Protein 6OVT (pdb70)

Organism: Mycobacterium tuberculosis (strain ATCC 25618 / H37Rv) (NCBI:txid83332)

Radius of gyration: 37.94 Å; Cα contacts (8 Å, |Δi|>4): 6235; chains: 4; bounding box: 102×89×105 Å

Sequence (2231 aa):
VADIKPRSRDVTDGLEKAAARGMLRAVGMDDEDFAKPQIGVASSSWNEITPCNLSLDRLANNAVKEGVFSSAGGYPLEFGTTISVSDGISMGHEGMHFSLVSREVIADSSVEVVMQAERLDGSVLLAGCDSLPGMLMAAARLDLAAVFLYAGSILPGRAKLSDGSERDVTIIDAFEAVGACSRGLMSRADVDAIERAICPGEGACGGMYTANTMASAAEALGMSLPGSAAPPATDRRRDGFARRSGQAVVELLRRGITARDILTKEAFENAIAVVMAFGGSTNAVLHLLAIAHEANVALSLQDFSRIGSGVPHLADVKPFGRHVMSDVDHIGGVPVVMKALLDAGLLHGDCLTVTGHTMAENLAAITPPDPDGKVLRALANPIHPSGGITILHGSLAPEGAVVKTAGFDSDVFEGTARVFDGERAALDALEDGTITVGDAVVIRYEGPKGGPGMREMLAITGAIKGAGLGKDVLLLTDGRFSGGTTGLCVGHIAPEAVDGGPIALLRNGDRIRLDVAGRVLDVLADPAEFASSRQQDFSPPPPRYTTGVLSSKYVKLVSSAAVGAVCGADIKPRSRDVTDGLEKAAARGMMLRAVGMDDEDFAKPQIGVASSWNEITPCNLSLDRLANAVKEGVFSAGGYPLEFGTISVSDGISMGHEGMHFSLVSREVIADSSVEVVMQAERLDGSVLLAGCDSLPGMLMAAARLDLAAVFLYAGSILPGRAKLSDGSERDVTIIDAFEAVGACSRGLMSRADVDAIERAICPGEGACGGMYTANTMASAAEALGMSLPGSAAPPATDRRRDGFARRRSGQAVVELLRRGITARDILTKEAFENAIAVVMAFGGSTNAVLHLLAIAHEANVALSLQDFSRIGSGVPHLADVKPFGRHVMSDVDHIGGVPVVMKALLDAGLLHGDCLTVTGHTMAENLAAITPPDPDGKVLRALANPIHPSGGITILHGSLAPEGAVVKTASDVFEGTARVFDGERAALDALEDGTITVGDAVVIRYEGPKGGPGMREMLAITGAIKGAGLGKDVLLLTDGRFSGGLCVGHIAPEAVDGGPIALLRNGDRIRLDVAGRVLDVLADPAEFASRQQDFSPPPPRYTTGVLSKYVKLVSSAAVGAVCGVADIKPRSRDVTDGLEKAAARGMLRAVGMDDEDFAKPQIGVASSWNEITPCNLSLDRLANAVKEGVFSAGGYPLEFGTTISVSDGISMGHEGMHFSLVSREVIADSSVEVVMQAERLDGSVLLAGCDSLPGMLMAAARLDLAAVFLYAGSSILPGRAKLSDGSERDVTIIDAFEAVGACSRGLMSRADVDDAIERAICPGEGACGGMYTANTMASAAEALGMSLPGSAAPPATDRRRDGFARRSGQAVVELLRRGITARDILTKEAFENAIAVVMAFGGSTNAVLHLLAIAHEANVALSLQDFSRIGSGVPHLADVKPFGRHVMSDVDHIGGVPVVMKALLDAGLLHGDCLTVTGHTMAENLAAITPPDPDGKVLRALANPIHPSSGGITILHGSLAPEGAVVKTADVFEGTTARRVFDGERAALDALEDGTITVGDAVVIRYEGPKKGGPGMREMLAITGAIKGAGLGKDVLLLTDGRFSGGTTGLCVGHIAPEAVDGGPIALLRNGDRIRLDVAGRRVLDVLADPAEFASRQQDFSPPPPRYTTGVLSSKYVKLVSSAAVGAVCGVADIKPRRSRDVTDGLEKAAARGMLRAVGMDDEDFAKPQIGVASSSWNEITPCNLSLDRLANAVKEGVFSAGGYPLEFGTTISVSDGISMGHEGMHFSLVSREVIADSSVEVVMQAERLDGSVLLAGCDSLPGMMLMAAARLDLAAVFLYAGSILPGRAKLSDGSERDVTIIDAFEAVGACSRGLMSRADVDDAIERAICPGEGACGGMYTANTMASAAEALGMSLPGSAAPPATDRRRDGFARRRSGQAVVELLRRGITARDILTKEAFENAIAVVMAFGGSTNAVLHLLAIAHEANVALSLQDFSRIGSGVPHLADVKPFGRHVMSDVDHIGGVPVVMKALLDAGLLHGDCLTVTGHTMAENLAAITPPDPDGKVLRALANPIHPSGGITILHGSSLAPEGAVVKTAGSDVFEGTTARVFDGERAALDALEDGTITVGDAVVIRYEGPKGGPGMREEMLAITGAIKGAGLGKDVLLLTDGRFSGGTTGLCVGHIAPEAVDGGPIALLRNGDRIRLDVAGRVLDVLADPAEFASRQQDFSPPPPRYTTGVLSKYVKLVSSAAVGAVCG

Secondary structure (DSSP, 8-state):
---S-TTTHHHHSSGGGHHHHHHHHTTT--GGGTTSPEEEEEE--BSSSGGGTTHHHHHHHHHHHHHHTT-EEEEEE-----HHHHTTSGGGGGHHHHHHHHHHHHHHHHHHHT-SEEEEEE----HHHHHHHHHHHTSEEEEEE--BPPPEEEE-TTS-EEEE-THHHHHHHHHHHTTSS-HHHHHHHHHHS--SSSB-SSSSHHHHHHHHHHHTT-S-TT-SSS-TTSTHHHHHHHHHHHHHHHHHHTT--HHHHS-HHHHHHHHHHHHHHT--THHHHHHHHHHHHTT----HHHHHHHHHTS-B-B-BTTTSSB-HHHHHHTT-HHHHHHHHHHTT-S-TT-B-TTSSBHHHHHHHH-PPP--SSSB--TTS-SBSS-S-EEEBSTT-TT-EEE-GGG---SEEEEEEEEEESHHHHHHHHHTT---TTEEEEEES-STTTTTS--B-HHHHHHHHHTT-TTT-EEEESSB--TT--SSEEE--SS-GGGT-GGGG--TT-EEEEETTTTEEEE-S-HHHHHT------PPPS---SSHHHHHHHH---GGGT----/--S-TTTHHHHSSGGGHHHHHHHHTTT--GGGTTSPEEEEEE---SSSGGGTTHHHHHHHHHHHHHHTT-EEEEEE-----TTTTTTSGGGGGHHHHHHHHHHHHHHHHHHHT-SEEEEEE----HHHHHHHHHHHTSEEEEEE--BPPPEEEEPTTS-EEEE-HHHHHHHHHHHHTTSS-HHHHHHHHHHS--SSSB-SSSSHHHHHHHHHHHHT-S-TT-SSS-TTSTHHHHHHHHHHHHHHHHHHTT--HHHH--HHHHHHHHHHHHHTT--THHHHHHHHHHHHTT----HHHHHHHHHT--B-B-BTTTSSB-HHHHHHTT-HHHHHHHHHHTT-S-TT-B-TTSSBHHHHHHHH-PPPP-SSSB--TTS-SBSS-SEEEEBSSS-TTEEEEE----EEEEEEEEEESHHHHHHHHHTT---TTEEEEEES-STTTTTS--EE-HHHHHHHHTT-TTTSEEEESSEE----EEEEEES-GGGT-HHHH--TT-EEEEETTTTEEEE-S-HHHHHTTGGG--PPPPS--SHHHHHHHHH---GGGTS---/---S-TTTHHHHSSGGGHHHHHHHHTTT--GGGGGS-EEEEEE---SSSGGGTTHHHHHHHHHHHHHHTT-EEEEEE-----TTTTTTSGGGGGHHHHHHHHHHHHHHHHHHHT-SEEEEEE----HHHHHHHHHHHTSEEEEEE--BPPPEEEEPTTS-EEEE-HHHHHHHHHHHHTTSS-HHHHHHHHHHS--SSSB-SSSSHHHHHHHHHHHTTSS-TT-SSS-TT-THHHHHHHHHHHHHHHHHHHT--HHHH--HHHHHHHHHHHHHTT--THHHHHHHHHHHHTT----HHHHHHHHHT--B-B-BTTTSSB-HHHHHHTT-HHHHHHHHHHTT-S-TT-B-TTSSBHHHHHHHH-PPP--SSSB--TTS-SBSS-SEEEEBSSS-TT-EEEE---EEEEEEEEEESHHHHHHHHHHT-S-TTEEEEEES-STTTTTS--EE-HHHHHHHHTT-TTT-EEEESSEE-S--SSEEEE--SS-GGGT-GGGT--TT-EEEEETTTTEEEE-S-HHHHHTTGGG--PPPPS--SHHHHHHHHH---GGGTS---/---S-TTTHHHHSSGGGHHHHHHHHTTT--GGGTTSPEEEEEE--BSSSGGGTTHHHHHHHHHHHHHHTT-EEEEEE-----TTTTTTSGGGGGHHHHHHHHHHHHHHHHHHHT-SEEEEEE----HHHHHHHHHHHTSEEEEEE--BPPPEEEEPTTS-EEEE-HHHHHHHHHHHHTTSS-HHHHHHHHHHS--SSSB-SSSSHHHHHHHHHHHTTSS-TT-SSS-TT-THHHHHHHHHHHHHHHHHHHT--HHHHS-HHHHHHHHHHHHHHT--THHHHHHHHHHHHTT----HHHHHHHHHTS-B-B-BTTTSSB-HHHHHHHT-HHHHHHHHHHTT-S-TT-B-TTSSBHHHHHHHH-PPPP-SSSB--TTS-SBSS-SEEEEEETTEEEEEEEE------EEEEEEEEESHHHHHHHHHTT---TTEEEEEES-STTTTTS--EE-HHHHHHHHTT-TTT-EEEESSEE-S--TTSEEEEEES-GGGT-HHHH--TT-EEEEETTTTEEEEES-HHHHHHGGGG--PPPPS--SHHHHHHHHHPPPGGGTS---

Nearest PDB structures (foldseek):
  6ovt-assembly1_D  TM=1.002E+00  e=0.000E+00  Mycobacterium tuberculosis
  6ovt-assembly1_B  TM=9.969E-01  e=5.830E-104  Mycobacterium tuberculosis
  6ovt-assembly1_C  TM=9.940E-01  e=3.483E-104  Mycobacterium tuberculosis
  5ym0-assembly1_A  TM=9.684E-01  e=5.396E-57  Arabidopsis thaliana
  5j85-assembly1_A  TM=8.997E-01  e=6.221E-48  Rhizobium leguminosarum bv. trifolii

Solvent-accessible surface area: 63501 Å² total

B-factor: mean 33.91, std 13.67, range [14.35, 116.52]

Foldseek 3Di:
DFQLQPFLCVQQPDPVNVVSVVVVVVVPDDPLQSSAAEAEEEAQADDQDLQRPLVVLLSVLLQLLLVVQRHHYDYDYAHAHALLVQAPDPSLLCHLLSLVRLLVVLLCVCNVNRGQEYEQEYTHLSLLSSLLNLLQNQGQYAYAYLFAFAFFWFQAPVRDIDGAASLVLLLQVLLVLLPNGPVRSSVSRVVTHGPGHHYTWWLWSRLLSLLLCVLLQRAQPLRSQDGSPDCVNSVSSSVRSNLSSVCSVVVHGSLLSRAPQSLLSSLLLCQQQLFFPLVLLSSLSSCVSNVHDDFVVSSQVLQQQHFHFFQIPPQHDHTSNVCSVQQHSLQVSVLCVVVVSHDQQRQHSNRGTNVVSCVVSVHDHQPCHRTRHLVDGPGVGTQKAWADEQQFPLIKIARNVQDPDQKAKAFEDEDAALNVLLVCSSVVNDDFRYAYEYALQACQLVPNQGANSSNQSSCVSNVCQAGYAYEYCGGHISNGGGRYMYLRPPGLLVVGLSVQDDGGFMWMDHRVNRYIYTPDDSVVSVVGDGDNCRPDDDPCDPSSVLLNVQFDRVSSSRHRD/DQLQPFQCVQQPDPVNVVSVVVVVVVPDDPLQSSAAEEEEEAQADDQDLQRPLRVLLSVLLQLLLVVQRHHYDYDYDHAHALLVCAPDPSLLVHQLSLVRLLVVLLVVCNVNRGQEYEQEGGHLSLLSQLLNQLQVQGQYAYAYLFAFDWFWFQFPVRDIDGAASVNLVLQVLCVVVVNGPPVSSVSRVPTHGPGHGHHFFQASRLLSLLLCVLLLRAQPLRHQDHSPDCVNSVSSSVRSNLSSVCSVVVGGSLLRRAPQSLLSSLQLSQQQLHDLLVLLSSLSSCVSNVYDDFLVSSQVLQAQHFHWFQTPPLHDHTSNVCSVQFHSLLSSVLCVVVVSHDQQRQHSNRGTNVVSCVVSVHDHAPCRRTRRLVGGLGVGGQKFWADAQQFPLIKIFRPNFAKAKAFEDAEAAVVVLLVCVVVVVDDFRHAYEHALLACQRVPNQRAHEPNQSSCVSVVCQVRYHAYYCGHHDDGSHMYLRPPGLQVLGLSVLDDGGFMWMQGRVVRYTYGPDDPVVSVVSSVVDDHDDGPDCDPSSVLLSVFFDRSRSNRHRD/DFQLQPFQCVQQPDPVNPVSVVVVVVVPDDPLQSSAAEEEEEAQADDQDLQRPLRVLLSVLLQLLLVVQRHHYDYDYAHAHACLVCPDDPSLLVHQLSLVRLLVVLLVVCVVNRGQEYEQEGGHLSLLSRLLNQLQNQGQYAYAYLFAFDWFWFQFPVRDIDGAASVNLVLLVLCVVVVNGPPRRSVSRVPTHGDGHHHHFFQASRLLSLLLCVLLQRAQPLRHQAGSPDCVNSVSSSVRSNLSSVCSVVVHGSLLRRAPQSLLSSLLLSQQQLHHPLCLLSSLSSCVSNVYDDFLVSSQVLQAQHFHFFQTPPNHDHTSNVCSVQRHSLLVSVLCVVVVSHDQQRQHSNRGTNVVSCVVVVRDHAPCRRTNRLVDGPGVGGQKFWADELQAPLIKIKGDPFKAKAFEDEAAAPVRVLVCVVVVVDDFRYAYEHALQACQRVPRLRQHASNLSSCLSVVCQQGYHAHYCGHHDDHSVHIHMYLRPPGLQVLRLSVLDDGGWMWMDGRVVSYIYTPDDPVVSVVSSVVRDRDDRPDCDDSSVLLSVQFDRSRSSRHRD/DFQLQPFLCVQQPDPVNVVSVVVVVVVPDDPLQSSAAEEEEEAQADPQDLQRPLRVLLSVLLQLLLVVQRHHYDYDYAHAHACLVCPPDPSLLVHQLSLVRLLVVLLCVCVVNRGQEYEQEEGHLSLLSQLLNQLQNQGQYAYAYLFAFDWFKFQAPVRDIDTAASVNLVLQVLCVVVVNHDPVRSVRRVPTHGPGHHHHFFLASRLLSLLLCVLLLRAQPLRRQDGSPDCVNSVSSSVRSNLSSVCSVVNGGSLLSRAPQSLLSSLLLSQQQLHHPLCLLSSLSSCVSNVYDDFLVSSAVLQQQHFHFAQTPPNGDHTSNVCSVQRHSLQSSVLCVVVVSHDQQRQHSNRGTNVVSCVVVVRDHPPCRRTRHLVDGPGVGTQKFWADEQQFPLIWIFGADNDAKAKAWEDAEAAPVRVVVCVVVVVDDFRYAYEHALLACQRVNNLRADEPNQSSCVSSVNQPRYAYHYCGHYPDGDGPRHMYLRPPGLQVLGLSVLDDGGFMWMDDRVVRYIYTPDDCVVSVVSSVVRDRDDGPDCDDSSVLLSVQFDRSRSSRHRD

GO terms:
  GO:0004160 dihydroxy-acid dehydratase activity (F, IDA)
  GO:0009082 branched-chain amino acid biosynthetic process (P, IDA)
  GO:0005886 plasma membrane (C, HDA)
  GO:0005515 protein binding (F, IPI)
  GO:0004160 dihydroxy-acid dehydratase activity (F, EXP)

Structure (mmCIF, N/CA/C/O backbone):
data_6OVT
#
_entry.id   6OVT
#
_cell.length_a   88.406
_cell.length_b   88.406
_cell.length_c   483.307
_cell.angle_alpha   90.000
_cell.angle_beta   90.000
_cell.angle_gamma   120.000
#
_symmetry.space_group_name_H-M   'P 61'
#
loop_
_entity.id
_entity.type
_entity.pdbx_description
1 polymer 'Dihydroxy-acid dehydratase'
2 non-polymer 'MAGNESIUM ION'
3 non-polymer 'FE2/S2 (INORGANIC) CLUSTER'
4 non-polymer DI(HYDROXYETHYL)ETHER
5 non-polymer 'SODIUM ION'
6 water water
#
loop_
_atom_site.group_PDB
_atom_site.id
_atom_site.type_symbol
_atom_site.label_atom_id
_atom_site.label_alt_id
_atom_site.label_comp_id
_atom_site.label_asym_id
_atom_site.label_entity_id
_atom_site.label_seq_id
_atom_site.pdbx_PDB_ins_code
_atom_site.Cartn_x
_atom_site.Cartn_y
_atom_site.Cartn_z
_atom_site.occupancy
_atom_site.B_iso_or_equiv
_atom_site.auth_seq_id
_atom_site.auth_comp_id
_atom_site.auth_asym_id
_atom_site.auth_atom_id
_atom_site.pdbx_PDB_model_num
ATOM 1 N N . VAL A 1 39 ? -122.843 51.435 11.365 1.00 55.89 14 VAL A N 1
ATOM 2 C CA . VAL A 1 39 ? -121.621 51.012 10.648 1.00 52.05 14 VAL A CA 1
ATOM 3 C C . VAL A 1 39 ? -121.487 51.810 9.340 1.00 47.73 14 VAL A C 1
ATOM 4 O O . VAL A 1 39 ? -120.366 51.884 8.840 1.00 51.98 14 VAL A O 1
ATOM 8 N N . ALA A 1 40 ? -122.557 52.385 8.775 1.00 41.99 15 ALA A N 1
ATOM 9 C CA . ALA A 1 40 ? -122.426 53.264 7.582 1.00 36.20 15 ALA A CA 1
ATOM 10 C C . ALA A 1 40 ? -121.590 54.486 7.978 1.00 31.55 15 ALA A C 1
ATOM 11 O O . ALA A 1 40 ? -121.789 55.057 9.064 1.00 30.93 15 ALA A O 1
ATOM 13 N N . ASP A 1 41 ? -120.714 54.897 7.088 1.00 32.93 16 ASP A N 1
ATOM 14 C CA . ASP A 1 41 ? -119.891 56.120 7.272 1.00 32.43 16 ASP A CA 1
ATOM 15 C C . ASP A 1 41 ? -120.745 57.307 6.828 1.00 27.92 16 ASP A C 1
ATOM 16 O O . ASP A 1 41 ? -121.109 57.367 5.644 1.00 32.51 16 ASP A O 1
ATOM 21 N N . ILE A 1 42 ? -121.061 58.205 7.745 1.00 28.04 17 ILE A N 1
ATOM 22 C CA . ILE A 1 42 ? -121.933 59.377 7.464 1.00 27.69 17 ILE A CA 1
ATOM 23 C C . ILE A 1 42 ? -121.224 60.337 6.494 1.00 28.19 17 ILE A C 1
ATOM 24 O O . ILE A 1 42 ? -121.887 61.234 5.967 1.00 24.82 17 ILE A O 1
ATOM 29 N N . LYS A 1 43 ? -119.912 60.209 6.315 1.00 26.62 18 LYS A N 1
ATOM 30 C CA . LYS A 1 43 ? -119.134 61.059 5.384 1.00 25.00 18 LYS A CA 1
ATOM 31 C C . LYS A 1 43 ? -118.507 60.164 4.323 1.00 25.18 18 LYS A C 1
ATOM 32 O O . LYS A 1 43 ? -117.280 60.032 4.228 1.00 24.80 18 LYS A O 1
ATOM 38 N N . PRO A 1 44 ? -119.334 59.609 3.403 1.00 24.67 19 PRO A N 1
ATOM 39 C CA . PRO A 1 44 ? -118.822 58.768 2.328 1.00 25.87 19 PRO A CA 1
ATOM 40 C C . PRO A 1 44 ? -117.931 59.465 1.300 1.00 26.08 19 PRO A C 1
ATOM 41 O O . PRO A 1 44 ? -117.251 58.770 0.570 1.00 26.05 19 PRO A O 1
ATOM 45 N N . ARG A 1 45 ? -117.971 60.803 1.235 1.00 22.83 20 ARG A N 1
ATOM 46 C CA . ARG A 1 45 ? -117.196 61.583 0.250 1.00 23.62 20 ARG A CA 1
ATOM 47 C C . ARG A 1 45 ? -116.323 62.648 0.942 1.00 19.51 20 ARG A C 1
ATOM 48 O O . ARG A 1 45 ? -115.189 62.830 0.492 1.00 20.94 20 ARG A O 1
ATOM 56 N N . SER A 1 46 ? -116.848 63.353 1.934 1.00 19.24 21 SER A N 1
ATOM 57 C CA . SER A 1 46 ? -116.261 64.638 2.421 1.00 19.57 21 SER A CA 1
ATOM 58 C C . SER A 1 46 ? -115.005 64.404 3.279 1.00 21.49 21 SER A C 1
ATOM 59 O O . SER A 1 46 ? -114.312 65.396 3.539 1.00 21.28 21 SER A O 1
ATOM 62 N N . ARG A 1 47 ? -114.653 63.164 3.630 1.00 21.74 22 ARG A N 1
ATOM 63 C CA . ARG A 1 47 ? -113.346 62.882 4.301 1.00 23.78 22 ARG A CA 1
ATOM 64 C C . ARG A 1 47 ? -112.217 63.298 3.358 1.00 24.91 22 ARG A C 1
ATOM 65 O O . ARG A 1 47 ? -111.129 63.686 3.870 1.00 23.32 22 ARG A O 1
ATOM 73 N N . ASP A 1 48 ? -112.445 63.256 2.045 1.00 24.19 23 ASP A N 1
ATOM 74 C CA . ASP A 1 48 ? -111.477 63.766 1.035 1.00 25.63 23 ASP A CA 1
ATOM 75 C C . ASP A 1 48 ? -111.182 65.264 1.196 1.00 23.69 23 ASP A C 1
ATOM 76 O O . ASP A 1 48 ? -110.165 65.693 0.606 1.00 23.78 23 ASP A O 1
ATOM 81 N N . VAL A 1 49 ? -112.030 66.055 1.862 1.00 22.62 24 VAL A N 1
ATOM 82 C CA . VAL A 1 49 ? -111.747 67.504 2.049 1.00 23.14 24 VAL A CA 1
ATOM 83 C C . VAL A 1 49 ? -111.613 67.873 3.536 1.00 25.81 24 VAL A C 1
ATOM 84 O O . VAL A 1 49 ? -111.197 68.988 3.765 1.00 24.56 24 VAL A O 1
ATOM 88 N N . THR A 1 50 ? -111.925 67.006 4.502 1.00 25.71 25 THR A N 1
ATOM 89 C CA . THR A 1 50 ? -111.942 67.409 5.934 1.00 24.03 25 THR A CA 1
ATOM 90 C C . THR A 1 50 ? -110.916 66.616 6.761 1.00 26.42 25 THR A C 1
ATOM 91 O O . THR A 1 50 ? -110.565 67.107 7.839 1.00 25.95 25 THR A O 1
ATOM 95 N N . ASP A 1 51 ? -110.503 65.416 6.342 1.00 25.10 26 ASP A N 1
ATOM 96 C CA . ASP A 1 51 ? -109.885 64.421 7.263 1.00 26.33 26 ASP A CA 1
ATOM 97 C C . ASP A 1 51 ? -108.391 64.265 6.956 1.00 28.42 26 ASP A C 1
ATOM 98 O O . ASP A 1 51 ? -108.011 64.046 5.774 1.00 26.53 26 ASP A O 1
ATOM 103 N N . GLY A 1 52 ? -107.569 64.411 7.999 1.00 29.84 27 GLY A N 1
ATOM 104 C CA . GLY A 1 52 ? -106.125 64.101 7.933 1.00 30.90 27 GLY A CA 1
ATOM 105 C C . GLY A 1 52 ? -105.258 65.333 7.774 1.00 31.38 27 GLY A C 1
ATOM 106 O O . GLY A 1 52 ? -105.751 66.417 7.402 1.00 30.36 27 GLY A O 1
ATOM 107 N N . LEU A 1 53 ? -103.957 65.158 8.012 1.00 34.46 28 LEU A N 1
ATOM 108 C CA . LEU A 1 53 ? -102.940 66.216 7.831 1.00 34.94 28 LEU A CA 1
ATOM 109 C C . LEU A 1 53 ? -103.072 66.850 6.451 1.00 30.43 28 LEU A C 1
ATOM 110 O O . LEU A 1 53 ? -103.002 68.057 6.376 1.00 31.28 28 LEU A O 1
ATOM 115 N N . GLU A 1 54 ? -103.199 66.034 5.410 1.00 31.75 29 GLU A N 1
ATOM 116 C CA . GLU A 1 54 ? -103.078 66.431 3.979 1.00 32.65 29 GLU A CA 1
ATOM 117 C C . GLU A 1 54 ? -104.238 67.354 3.551 1.00 27.13 29 GLU A C 1
ATOM 118 O O . GLU A 1 54 ? -104.133 67.968 2.466 1.00 28.60 29 GLU A O 1
ATOM 124 N N . LYS A 1 55 ? -105.313 67.438 4.337 1.00 30.03 30 LYS A N 1
ATOM 125 C CA . LYS A 1 55 ? -106.513 68.255 3.989 1.00 28.11 30 LYS A CA 1
ATOM 126 C C . LYS A 1 55 ? -106.471 69.649 4.633 1.00 30.01 30 LYS A C 1
ATOM 127 O O . LYS A 1 55 ? -107.514 70.317 4.629 1.00 26.74 30 LYS A O 1
ATOM 133 N N . ALA A 1 56 ? -105.308 70.129 5.090 1.00 30.33 31 ALA A N 1
ATOM 134 C CA . ALA A 1 56 ? -105.194 71.443 5.777 1.00 29.70 31 ALA A CA 1
ATOM 135 C C . ALA A 1 56 ? -105.669 72.555 4.831 1.00 27.11 31 ALA A C 1
ATOM 136 O O . ALA A 1 56 ? -106.324 73.445 5.283 1.00 25.67 31 ALA A O 1
ATOM 138 N N . ALA A 1 57 ? -105.361 72.502 3.542 1.00 24.18 32 ALA A N 1
ATOM 139 C CA . ALA A 1 57 ? -105.733 73.614 2.632 1.00 23.87 32 ALA A CA 1
ATOM 140 C C . ALA A 1 57 ? -107.249 73.679 2.494 1.00 22.74 32 ALA A C 1
ATOM 141 O O . ALA A 1 57 ? -107.811 74.763 2.572 1.00 25.80 32 ALA A O 1
ATOM 143 N N . ALA A 1 58 ? -107.877 72.549 2.222 1.00 25.07 33 ALA A N 1
ATOM 144 C CA . ALA A 1 58 ? -109.336 72.474 2.000 1.00 23.72 33 ALA A CA 1
ATOM 145 C C . ALA A 1 58 ? -110.042 72.869 3.296 1.00 22.44 33 ALA A C 1
ATOM 146 O O . ALA A 1 58 ? -110.978 73.654 3.239 1.00 23.40 33 ALA A O 1
ATOM 148 N N . ARG A 1 59 ? -109.558 72.412 4.450 1.00 24.08 34 ARG A N 1
ATOM 149 C CA . ARG A 1 59 ? -110.120 72.852 5.768 1.00 23.76 34 ARG A CA 1
ATOM 150 C C . ARG A 1 59 ? -110.002 74.374 5.866 1.00 22.84 34 ARG A C 1
ATOM 151 O O . ARG A 1 59 ? -110.995 75.030 6.255 1.00 20.22 34 ARG A O 1
ATOM 159 N N . GLY A 1 60 ? -108.850 74.949 5.497 1.00 22.59 35 GLY A N 1
ATOM 160 C CA . GLY A 1 60 ? -108.644 76.403 5.596 1.00 19.94 35 GLY A CA 1
ATOM 161 C C . GLY A 1 60 ? -109.582 77.166 4.713 1.00 20.38 35 GLY A C 1
ATOM 162 O O . GLY A 1 60 ? -110.092 78.240 5.162 1.00 18.60 35 GLY A O 1
ATOM 163 N N . MET A 1 61 ? -109.900 76.632 3.524 1.00 20.77 36 MET A N 1
ATOM 164 C CA . MET A 1 61 ? -110.890 77.273 2.617 1.00 21.92 36 MET A CA 1
ATOM 165 C C . MET A 1 61 ? -112.313 77.119 3.169 1.00 19.80 36 MET A C 1
ATOM 166 O O . MET A 1 61 ? -113.078 78.056 3.065 1.00 21.01 36 MET A O 1
ATOM 171 N N . LEU A 1 62 ? -112.656 75.950 3.682 1.00 20.60 37 LEU A N 1
ATOM 172 C CA . LEU A 1 62 ? -114.000 75.703 4.255 1.00 20.62 37 LEU A CA 1
ATOM 173 C C . LEU A 1 62 ? -114.230 76.591 5.489 1.00 19.50 37 LEU A C 1
ATOM 174 O O . LEU A 1 62 ? -115.377 77.024 5.687 1.00 20.03 37 LEU A O 1
ATOM 179 N N . ARG A 1 63 ? -113.192 76.912 6.259 1.00 21.19 38 ARG A N 1
ATOM 180 C CA . ARG A 1 63 ? -113.343 77.872 7.380 1.00 22.89 38 ARG A CA 1
ATOM 181 C C . ARG A 1 63 ? -113.864 79.194 6.841 1.00 22.08 38 ARG A C 1
ATOM 182 O O . ARG A 1 63 ? -114.685 79.802 7.530 1.00 20.24 38 ARG A O 1
ATOM 190 N N . ALA A 1 64 ? -113.460 79.572 5.631 1.00 19.55 39 ALA A N 1
ATOM 191 C CA . ALA A 1 64 ? -113.806 80.891 5.047 1.00 21.00 39 ALA A CA 1
ATOM 192 C C . ALA A 1 64 ? -115.243 80.877 4.520 1.00 20.59 39 ALA A C 1
ATOM 193 O O . ALA A 1 64 ? -115.756 81.946 4.269 1.00 23.61 39 ALA A O 1
ATOM 195 N N . VAL A 1 65 ? -115.913 79.730 4.423 1.00 21.53 40 VAL A N 1
ATOM 196 C CA . VAL A 1 65 ? -117.382 79.773 4.156 1.00 21.62 40 VAL A CA 1
ATOM 197 C C . VAL A 1 65 ? -118.148 79.597 5.472 1.00 22.88 40 VAL A C 1
ATOM 198 O O . VAL A 1 65 ? -119.367 79.695 5.436 1.00 25.36 40 VAL A O 1
ATOM 202 N N . GLY A 1 66 ? -117.465 79.472 6.608 1.00 26.13 41 GLY A N 1
ATOM 203 C CA . GLY A 1 66 ? -118.141 79.543 7.919 1.00 25.82 41 GLY A CA 1
ATOM 204 C C . GLY A 1 66 ? -117.948 78.314 8.783 1.00 22.02 41 GLY A C 1
ATOM 205 O O . GLY A 1 66 ? -118.378 78.362 9.952 1.00 21.93 41 GLY A O 1
ATOM 206 N N . MET A 1 67 ? -117.314 77.267 8.270 1.00 23.03 42 MET A N 1
ATOM 207 C CA . MET A 1 67 ? -117.101 76.011 9.034 1.00 24.49 42 MET A CA 1
ATOM 208 C C . MET A 1 67 ? -116.102 76.257 10.164 1.00 26.78 42 MET A C 1
ATOM 209 O O . MET A 1 67 ? -115.081 76.946 9.951 1.00 23.81 42 MET A O 1
ATOM 214 N N . ASP A 1 68 ? -116.384 75.684 11.327 1.00 27.90 43 ASP A N 1
ATOM 215 C CA . ASP A 1 68 ? -115.461 75.715 12.481 1.00 29.60 43 ASP A CA 1
ATOM 216 C C . ASP A 1 68 ? -115.048 74.279 12.824 1.00 30.26 43 ASP A C 1
ATOM 217 O O . ASP A 1 68 ? -115.503 73.309 12.170 1.00 25.20 43 ASP A O 1
ATOM 222 N N . ASP A 1 69 ? -114.157 74.158 13.801 1.00 29.43 44 ASP A N 1
ATOM 223 C CA . ASP A 1 69 ? -113.553 72.872 14.223 1.00 28.94 44 ASP A CA 1
ATOM 224 C C . ASP A 1 69 ? -114.625 71.767 14.315 1.00 28.40 44 ASP A C 1
ATOM 225 O O . ASP A 1 69 ? -114.366 70.659 13.836 1.00 31.55 44 ASP A O 1
ATOM 230 N N . GLU A 1 70 ? -115.772 72.062 14.938 1.00 27.36 45 GLU A N 1
ATOM 231 C CA . GLU A 1 70 ? -116.860 71.089 15.257 1.00 29.80 45 GLU A CA 1
ATOM 232 C C . GLU A 1 70 ? -117.587 70.658 13.973 1.00 30.06 45 GLU A C 1
ATOM 233 O O . GLU A 1 70 ? -118.188 69.578 13.988 1.00 30.72 45 GLU A O 1
ATOM 239 N N . ASP A 1 71 ? -117.444 71.398 12.874 1.00 24.18 46 ASP A N 1
ATOM 240 C CA . ASP A 1 71 ? -118.197 71.108 11.620 1.00 24.34 46 ASP A CA 1
ATOM 241 C C . ASP A 1 71 ? -117.492 70.088 10.718 1.00 22.41 46 ASP A C 1
ATOM 242 O O . ASP A 1 71 ? -118.149 69.531 9.763 1.00 22.89 46 ASP A O 1
ATOM 247 N N . PHE A 1 72 ? -116.207 69.821 10.921 1.00 23.39 47 PHE A N 1
ATOM 248 C CA . PHE A 1 72 ? -115.463 68.959 9.975 1.00 24.04 47 PHE A CA 1
ATOM 249 C C . PHE A 1 72 ? -115.873 67.495 10.136 1.00 25.29 47 PHE A C 1
ATOM 250 O O . PHE A 1 72 ? -115.667 66.744 9.180 1.00 24.98 47 PHE A O 1
ATOM 258 N N . ALA A 1 73 ? -116.430 67.118 11.282 1.00 23.83 48 ALA A N 1
ATOM 259 C CA . ALA A 1 73 ? -116.931 65.748 11.548 1.00 27.17 48 ALA A CA 1
ATOM 260 C C . ALA A 1 73 ? -118.363 65.557 10.993 1.00 25.96 48 ALA A C 1
ATOM 261 O O . ALA A 1 73 ? -118.892 64.446 11.103 1.00 24.73 48 ALA A O 1
ATOM 263 N N . LYS A 1 74 ? -118.971 66.584 10.417 1.00 24.09 49 LYS A N 1
ATOM 264 C CA . LYS A 1 74 ? -120.378 66.519 9.952 1.00 23.54 49 LYS A CA 1
ATOM 265 C C . LYS A 1 74 ? -120.415 66.131 8.480 1.00 23.63 49 LYS A C 1
ATOM 266 O O . LYS A 1 74 ? -119.531 66.470 7.701 1.00 24.09 49 LYS A O 1
ATOM 272 N N . PRO A 1 75 ? -121.497 65.451 8.042 1.00 25.23 50 PRO A N 1
ATOM 273 C CA . PRO A 1 75 ? -121.735 65.239 6.620 1.00 21.91 50 PRO A CA 1
ATOM 274 C C . PRO A 1 75 ? -122.028 66.591 5.974 1.00 18.17 50 PRO A C 1
ATOM 275 O O . PRO A 1 75 ? -122.628 67.402 6.582 1.00 20.56 50 PRO A O 1
ATOM 279 N N . GLN A 1 76 ? -121.536 66.769 4.777 1.00 17.82 51 GLN A N 1
ATOM 280 C CA . GLN A 1 76 ? -121.704 67.976 3.950 1.00 18.54 51 GLN A CA 1
ATOM 281 C C . GLN A 1 76 ? -122.802 67.711 2.895 1.00 18.09 51 GLN A C 1
ATOM 282 O O . GLN A 1 76 ? -122.706 66.782 2.070 1.00 18.94 51 GLN A O 1
ATOM 288 N N . ILE A 1 77 ? -123.825 68.525 2.949 1.00 18.20 52 ILE A N 1
ATOM 289 C CA . ILE A 1 77 ? -125.011 68.457 2.058 1.00 19.60 52 ILE A CA 1
ATOM 290 C C . ILE A 1 77 ? -124.947 69.631 1.092 1.00 19.13 52 ILE A C 1
ATOM 291 O O . ILE A 1 77 ? -125.050 70.799 1.522 1.00 19.55 52 ILE A O 1
ATOM 296 N N . GLY A 1 78 ? -124.816 69.334 -0.189 1.00 18.73 53 GLY A N 1
ATOM 297 C CA . GLY A 1 78 ? -125.058 70.344 -1.227 1.00 17.97 53 GLY A CA 1
ATOM 298 C C . GLY A 1 78 ? -126.526 70.671 -1.348 1.00 18.97 53 GLY A C 1
ATOM 299 O O . GLY A 1 78 ? -127.378 69.716 -1.482 1.00 19.00 53 GLY A O 1
ATOM 300 N N . VAL A 1 79 ? -126.867 71.952 -1.257 1.00 18.52 54 VAL A N 1
ATOM 301 C CA . VAL A 1 79 ? -128.256 72.440 -1.426 1.00 18.17 54 VAL A CA 1
ATOM 302 C C . VAL A 1 79 ? -128.307 73.148 -2.768 1.00 18.53 54 VAL A C 1
ATOM 303 O O . VAL A 1 79 ? -127.870 74.309 -2.863 1.00 16.64 54 VAL A O 1
ATOM 307 N N . ALA A 1 80 ? -128.714 72.421 -3.808 1.00 17.26 55 ALA A N 1
ATOM 308 C CA . ALA A 1 80 ? -128.754 72.933 -5.188 1.00 18.33 55 ALA A CA 1
ATOM 309 C C . ALA A 1 80 ? -130.151 73.485 -5.479 1.00 18.87 55 ALA A C 1
ATOM 310 O O . ALA A 1 80 ? -131.133 72.785 -5.204 1.00 20.43 55 ALA A O 1
ATOM 312 N N A SER A 1 81 ? -130.229 74.680 -6.065 0.50 18.88 56 SER A N 1
ATOM 313 N N B SER A 1 81 ? -130.248 74.711 -6.008 0.50 18.44 56 SER A N 1
ATOM 314 C CA A SER A 1 81 ? -131.504 75.371 -6.370 0.50 21.15 56 SER A CA 1
ATOM 315 C CA B SER A 1 81 ? -131.547 75.329 -6.378 0.50 20.41 56 SER A CA 1
ATOM 316 C C A SER A 1 81 ? -131.445 75.943 -7.785 0.50 20.72 56 SER A C 1
ATOM 317 C C B SER A 1 81 ? -131.456 75.947 -7.773 0.50 20.31 56 SER A C 1
ATOM 318 O O A SER A 1 81 ? -130.369 76.423 -8.207 0.50 19.99 56 SER A O 1
ATOM 319 O O B SER A 1 81 ? -130.383 76.461 -8.168 0.50 19.84 56 SER A O 1
ATOM 324 N N . SER A 1 82 ? -132.558 75.860 -8.509 1.00 19.02 57 SER A N 1
ATOM 325 C CA . SER A 1 82 ? -132.732 76.544 -9.805 1.00 19.91 57 SER A CA 1
ATOM 326 C C . SER A 1 82 ? -133.364 77.922 -9.547 1.00 18.03 57 SER A C 1
ATOM 327 O O . SER A 1 82 ? -134.023 78.480 -10.461 1.00 21.71 57 SER A O 1
ATOM 330 N N . TRP A 1 83 ? -133.176 78.496 -8.365 1.00 18.20 58 TRP A N 1
ATOM 331 C CA . TRP A 1 83 ? -133.675 79.864 -8.100 1.00 19.17 58 TRP A CA 1
ATOM 332 C C . TRP A 1 83 ? -133.234 80.822 -9.212 1.00 18.24 58 TRP A C 1
ATOM 333 O O . TRP A 1 83 ? -132.040 80.826 -9.624 1.00 16.87 58 TRP A O 1
ATOM 344 N N . ASN A 1 84 ? -134.172 81.654 -9.663 1.00 18.58 59 ASN A N 1
ATOM 345 C CA . ASN A 1 84 ? -133.871 82.795 -10.557 1.00 20.01 59 ASN A CA 1
ATOM 346 C C . ASN A 1 84 ? -135.124 83.663 -10.616 1.00 21.50 59 ASN A C 1
ATOM 347 O O . ASN A 1 84 ? -136.103 83.300 -9.952 1.00 20.46 59 ASN A O 1
ATOM 352 N N . GLU A 1 85 ? -135.028 84.801 -11.292 1.00 21.24 60 GLU A N 1
ATOM 353 C CA . GLU A 1 85 ? -136.132 85.765 -11.483 1.00 22.86 60 GLU A CA 1
ATOM 354 C C . GLU A 1 85 ? -136.507 85.819 -12.957 1.00 20.75 60 GLU A C 1
ATOM 355 O O . GLU A 1 85 ? -137.146 86.778 -13.325 1.00 21.94 60 GLU A O 1
ATOM 361 N N . ILE A 1 86 ? -136.064 84.875 -13.772 1.00 21.05 61 ILE A N 1
ATOM 362 C CA . ILE A 1 86 ? -136.386 84.902 -15.230 1.00 22.97 61 ILE A CA 1
ATOM 363 C C . ILE A 1 86 ? -137.807 84.378 -15.449 1.00 23.16 61 ILE A C 1
ATOM 364 O O . ILE A 1 86 ? -138.355 84.609 -16.532 1.00 24.98 61 ILE A O 1
ATOM 369 N N . THR A 1 87 ? -138.406 83.769 -14.432 1.00 21.32 62 THR A N 1
ATOM 370 C CA . THR A 1 87 ? -139.749 83.146 -14.514 1.00 22.46 62 THR A CA 1
ATOM 371 C C . THR A 1 87 ? -140.278 82.973 -13.095 1.00 22.54 62 THR A C 1
ATOM 372 O O . THR A 1 87 ? -139.516 82.841 -12.152 1.00 21.41 62 THR A O 1
ATOM 376 N N . PRO A 1 88 ? -141.592 83.092 -12.852 1.00 18.81 63 PRO A N 1
ATOM 377 C CA . PRO A 1 88 ? -142.093 82.991 -11.482 1.00 20.19 63 PRO A CA 1
ATOM 378 C C . PRO A 1 88 ? -141.865 81.625 -10.838 1.00 20.77 63 PRO A C 1
ATOM 379 O O . PRO A 1 88 ? -141.957 81.516 -9.628 1.00 19.82 63 PRO A O 1
ATOM 383 N N . CYS A 1 89 ? -141.670 80.608 -11.679 1.00 21.78 64 CYS A N 1
ATOM 384 C CA . CYS A 1 89 ? -141.650 79.177 -11.317 1.00 21.92 64 CYS A CA 1
ATOM 385 C C . CYS A 1 89 ? -140.654 78.918 -10.188 1.00 21.59 64 CYS A C 1
ATOM 386 O O . CYS A 1 89 ? -140.972 78.079 -9.377 1.00 19.40 64 CYS A O 1
ATOM 389 N N . ASN A 1 90 ? -139.535 79.667 -10.136 1.00 21.34 65 ASN A N 1
ATOM 390 C CA . ASN A 1 90 ? -138.405 79.380 -9.214 1.00 19.70 65 ASN A CA 1
ATOM 391 C C . ASN A 1 90 ? -138.328 80.377 -8.060 1.00 19.61 65 ASN A C 1
ATOM 392 O O . ASN A 1 90 ? -137.419 80.210 -7.239 1.00 18.34 65 ASN A O 1
ATOM 397 N N . LEU A 1 91 ? -139.187 81.389 -7.989 1.00 19.27 66 LEU A N 1
ATOM 398 C CA . LEU A 1 91 ? -139.001 82.489 -6.999 1.00 19.27 66 LEU A CA 1
ATOM 399 C C . LEU A 1 91 ? -139.012 81.979 -5.551 1.00 21.23 66 LEU A C 1
ATOM 400 O O . LEU A 1 91 ? -138.272 82.549 -4.696 1.00 20.69 66 LEU A O 1
ATOM 405 N N . SER A 1 92 ? -139.782 80.921 -5.243 1.00 18.85 67 SER A N 1
ATOM 406 C CA . SER A 1 92 ? -139.930 80.430 -3.854 1.00 18.70 67 SER A CA 1
ATOM 407 C C . SER A 1 92 ? -138.654 79.713 -3.419 1.00 19.12 67 SER A C 1
ATOM 408 O O . SER A 1 92 ? -138.494 79.441 -2.231 1.00 19.05 67 SER A O 1
ATOM 411 N N . LEU A 1 93 ? -137.780 79.338 -4.351 1.00 19.27 68 LEU A N 1
ATOM 412 C CA . LEU A 1 93 ? -136.646 78.446 -4.024 1.00 18.37 68 LEU A CA 1
ATOM 413 C C . LEU A 1 93 ? -135.617 79.173 -3.145 1.00 20.71 68 LEU A C 1
ATOM 414 O O . LEU A 1 93 ? -134.856 78.476 -2.464 1.00 22.37 68 LEU A O 1
ATOM 419 N N . ASP A 1 94 ? -135.599 80.497 -3.146 1.00 20.52 69 ASP A N 1
ATOM 420 C CA . ASP A 1 94 ? -134.692 81.274 -2.259 1.00 21.98 69 ASP A CA 1
ATOM 421 C C . ASP A 1 94 ? -135.048 80.957 -0.804 1.00 19.02 69 ASP A C 1
ATOM 422 O O . ASP A 1 94 ? -134.204 80.462 -0.040 1.00 22.32 69 ASP A O 1
ATOM 427 N N . ARG A 1 95 ? -136.299 81.164 -0.424 1.00 18.19 70 ARG A N 1
ATOM 428 C CA . ARG A 1 95 ? -136.739 80.906 0.961 1.00 19.09 70 ARG A CA 1
ATOM 429 C C . ARG A 1 95 ? -136.709 79.408 1.256 1.00 17.89 70 ARG A C 1
ATOM 430 O O . ARG A 1 95 ? -136.384 79.052 2.401 1.00 18.44 70 ARG A O 1
ATOM 438 N N . LEU A 1 96 ? -137.018 78.548 0.279 1.00 17.42 71 LEU A N 1
ATOM 439 C CA . LEU A 1 96 ? -137.070 77.089 0.538 1.00 17.39 71 LEU A CA 1
ATOM 440 C C . LEU A 1 96 ? -135.650 76.558 0.692 1.00 19.33 71 LEU A C 1
ATOM 441 O O . LEU A 1 96 ? -135.467 75.676 1.550 1.00 17.81 71 LEU A O 1
ATOM 446 N N . ALA A 1 97 ? -134.673 77.036 -0.083 1.00 18.96 72 ALA A N 1
ATOM 447 C CA . ALA A 1 97 ? -133.280 76.574 0.101 1.00 18.49 72 ALA A CA 1
ATOM 448 C C . ALA A 1 97 ? -132.811 76.931 1.516 1.00 19.16 72 ALA A C 1
ATOM 449 O O . ALA A 1 97 ? -132.133 76.120 2.140 1.00 19.45 72 ALA A O 1
ATOM 451 N N A ASN A 1 98 ? -133.128 78.136 1.981 0.53 18.60 73 ASN A N 1
ATOM 452 N N B ASN A 1 98 ? -133.148 78.124 2.011 0.47 19.11 73 ASN A N 1
ATOM 453 C CA A ASN A 1 98 ? -132.796 78.557 3.358 0.53 19.45 73 ASN A CA 1
ATOM 454 C CA B ASN A 1 98 ? -132.762 78.560 3.376 0.47 20.22 73 ASN A CA 1
ATOM 455 C C A ASN A 1 98 ? -133.399 77.552 4.355 0.53 19.70 73 ASN A C 1
ATOM 456 C C B ASN A 1 98 ? -133.420 77.618 4.406 0.47 20.31 73 ASN A C 1
ATOM 457 O O A ASN A 1 98 ? -132.699 77.130 5.274 0.53 17.74 73 ASN A O 1
ATOM 458 O O B ASN A 1 98 ? -132.761 77.278 5.396 0.47 18.71 73 ASN A O 1
ATOM 467 N N . ALA A 1 99 ? -134.677 77.215 4.193 1.00 19.82 74 ALA A N 1
ATOM 468 C CA . ALA A 1 99 ? -135.386 76.261 5.094 1.00 20.81 74 ALA A CA 1
ATOM 469 C C . ALA A 1 99 ? -134.705 74.889 5.068 1.00 18.15 74 ALA A C 1
ATOM 470 O O . ALA A 1 99 ? -134.475 74.283 6.125 1.00 18.66 74 ALA A O 1
ATOM 472 N N . VAL A 1 100 ? -134.278 74.436 3.905 1.00 19.42 75 VAL A N 1
ATOM 473 C CA . VAL A 1 100 ? -133.537 73.162 3.781 1.00 17.75 75 VAL A CA 1
ATOM 474 C C . VAL A 1 100 ? -132.290 73.281 4.648 1.00 19.08 75 VAL A C 1
ATOM 475 O O . VAL A 1 100 ? -131.974 72.332 5.341 1.00 18.70 75 VAL A O 1
ATOM 479 N N . LYS A 1 101 ? -131.543 74.386 4.546 1.00 18.30 76 LYS A N 1
ATOM 480 C CA . LYS A 1 101 ? -130.270 74.517 5.304 1.00 19.22 76 LYS A CA 1
ATOM 481 C C . LYS A 1 101 ? -130.571 74.408 6.800 1.00 17.37 76 LYS A C 1
ATOM 482 O O . LYS A 1 101 ? -129.816 73.732 7.464 1.00 18.65 76 LYS A O 1
ATOM 488 N N . GLU A 1 102 ? -131.611 75.081 7.251 1.00 17.57 77 GLU A N 1
ATOM 489 C CA . GLU A 1 102 ? -132.074 75.016 8.672 1.00 19.42 77 GLU A CA 1
ATOM 490 C C . GLU A 1 102 ? -132.331 73.562 9.064 1.00 18.62 77 GLU A C 1
ATOM 491 O O . GLU A 1 102 ? -131.879 73.118 10.121 1.00 18.21 77 GLU A O 1
ATOM 497 N N . GLY A 1 103 ? -132.959 72.799 8.187 1.00 19.87 78 GLY A N 1
ATOM 498 C CA . GLY A 1 103 ? -133.185 71.370 8.456 1.00 17.73 78 GLY A CA 1
ATOM 499 C C . GLY A 1 103 ? -131.894 70.597 8.518 1.00 18.08 78 GLY A C 1
ATOM 500 O O . GLY A 1 103 ? -131.722 69.767 9.419 1.00 20.88 78 GLY A O 1
ATOM 501 N N . VAL A 1 104 ? -130.989 70.806 7.574 1.00 18.07 79 VAL A N 1
ATOM 502 C CA . VAL A 1 104 ? -129.688 70.079 7.584 1.00 19.06 79 VAL A CA 1
ATOM 503 C C . VAL A 1 104 ? -128.991 70.361 8.923 1.00 18.81 79 VAL A C 1
ATOM 504 O O . VAL A 1 104 ? -128.526 69.396 9.558 1.00 19.88 79 VAL A O 1
ATOM 508 N N . PHE A 1 105 ? -128.911 71.634 9.322 1.00 19.77 80 PHE A N 1
ATOM 509 C CA . PHE A 1 105 ? -128.236 72.020 10.603 1.00 20.48 80 PHE A CA 1
ATOM 510 C C . PHE A 1 105 ? -128.941 71.307 11.774 1.00 21.93 80 PHE A C 1
ATOM 511 O O . PHE A 1 105 ? -128.264 70.774 12.665 1.00 24.28 80 PHE A O 1
ATOM 519 N N . SER A 1 106 ? -130.259 71.221 11.727 1.00 22.15 81 SER A N 1
ATOM 520 C CA A SER A 1 106 ? -131.058 70.623 12.834 0.66 25.02 81 SER A CA 1
ATOM 521 C CA B SER A 1 106 ? -131.088 70.607 12.804 0.34 24.05 81 SER A CA 1
ATOM 522 C C . SER A 1 106 ? -130.709 69.137 12.965 1.00 24.84 81 SER A C 1
ATOM 523 O O . SER A 1 106 ? -130.740 68.633 14.108 1.00 27.47 81 SER A O 1
ATOM 528 N N . ALA A 1 107 ? -130.290 68.488 11.882 1.00 22.01 82 ALA A N 1
ATOM 529 C CA . ALA A 1 107 ? -129.976 67.042 11.919 1.00 21.21 82 ALA A CA 1
ATOM 530 C C . ALA A 1 107 ? -128.490 66.773 12.113 1.00 22.58 82 ALA A C 1
ATOM 531 O O . ALA A 1 107 ? -128.134 65.613 12.059 1.00 22.95 82 ALA A O 1
ATOM 533 N N . GLY A 1 108 ? -127.631 67.781 12.315 1.00 22.63 83 GLY A N 1
ATOM 534 C CA . GLY A 1 108 ? -126.193 67.539 12.535 1.00 21.49 83 GLY A CA 1
ATOM 535 C C . GLY A 1 108 ? -125.373 67.568 11.262 1.00 22.14 83 GLY A C 1
ATOM 536 O O . GLY A 1 108 ? -124.201 67.123 11.268 1.00 21.35 83 GLY A O 1
ATOM 537 N N . GLY A 1 109 ? -125.947 68.040 10.163 1.00 21.55 84 GLY A N 1
ATOM 538 C CA . GLY A 1 109 ? -125.182 68.179 8.921 1.00 20.02 84 GLY A CA 1
ATOM 539 C C . GLY A 1 109 ? -124.715 69.611 8.756 1.00 19.72 84 GLY A C 1
ATOM 540 O O . GLY A 1 109 ? -125.131 70.509 9.586 1.00 21.21 84 GLY A O 1
ATOM 541 N N . TYR A 1 110 ? -123.918 69.829 7.718 1.00 18.70 85 TYR A N 1
ATOM 542 C CA . TYR A 1 110 ? -123.439 71.164 7.280 1.00 19.57 85 TYR A CA 1
ATOM 543 C C . TYR A 1 110 ? -123.808 71.377 5.809 1.00 17.60 85 TYR A C 1
ATOM 544 O O . TYR A 1 110 ? -123.271 70.700 4.932 1.00 19.24 85 TYR A O 1
ATOM 553 N N . PRO A 1 111 ? -124.803 72.236 5.547 1.00 18.60 86 PRO A N 1
ATOM 554 C CA . PRO A 1 111 ? -125.270 72.488 4.193 1.00 19.12 86 PRO A CA 1
ATOM 555 C C . PRO A 1 111 ? -124.391 73.554 3.531 1.00 20.42 86 PRO A C 1
ATOM 556 O O . PRO A 1 111 ? -124.041 74.489 4.204 1.00 20.71 86 PRO A O 1
ATOM 560 N N . LEU A 1 112 ? -124.196 73.425 2.229 1.00 20.50 87 LEU A N 1
ATOM 561 C CA . LEU A 1 112 ? -123.530 74.399 1.336 1.00 19.60 87 LEU A CA 1
ATOM 562 C C . LEU A 1 112 ? -124.419 74.597 0.111 1.00 19.74 87 LEU A C 1
ATOM 563 O O . LEU A 1 112 ? -124.662 73.625 -0.622 1.00 18.14 87 LEU A O 1
ATOM 568 N N . GLU A 1 113 ? -124.947 75.808 -0.032 1.00 19.17 88 GLU A N 1
ATOM 569 C CA . GLU A 1 113 ? -125.899 76.165 -1.098 1.00 19.10 88 GLU A CA 1
ATOM 570 C C . GLU A 1 113 ? -125.138 76.496 -2.389 1.00 18.52 88 GLU A C 1
ATOM 571 O O . GLU A 1 113 ? -124.028 77.074 -2.353 1.00 17.44 88 GLU A O 1
ATOM 577 N N . PHE A 1 114 ? -125.667 76.057 -3.521 1.00 17.79 89 PHE A N 1
ATOM 578 C CA . PHE A 1 114 ? -125.222 76.506 -4.849 1.00 17.00 89 PHE A CA 1
ATOM 579 C C . PHE A 1 114 ? -126.435 76.596 -5.782 1.00 18.81 89 PHE A C 1
ATOM 580 O O . PHE A 1 114 ? -127.585 76.206 -5.404 1.00 17.93 89 PHE A O 1
ATOM 588 N N . GLY A 1 115 ? -126.181 77.186 -6.946 1.00 20.83 90 GLY A N 1
ATOM 589 C CA . GLY A 1 115 ? -127.230 77.498 -7.920 1.00 19.51 90 GLY A CA 1
ATOM 590 C C . GLY A 1 115 ? -126.951 76.861 -9.260 1.00 19.95 90 GLY A C 1
ATOM 591 O O . GLY A 1 115 ? -125.784 76.647 -9.643 1.00 18.80 90 GLY A O 1
ATOM 592 N N . THR A 1 116 ? -128.030 76.635 -9.989 1.00 19.98 91 THR A N 1
ATOM 593 C CA A THR A 1 116 ? -127.901 76.342 -11.437 0.55 18.65 91 THR A CA 1
ATOM 594 C CA B THR A 1 116 ? -128.081 76.128 -11.385 0.45 18.87 91 THR A CA 1
ATOM 595 C C . THR A 1 116 ? -129.060 77.004 -12.167 1.00 19.69 91 THR A C 1
ATOM 596 O O . THR A 1 116 ? -129.864 77.703 -11.520 1.00 18.53 91 THR A O 1
ATOM 603 N N . ILE A 1 117 ? -129.051 76.872 -13.484 1.00 17.36 92 ILE A N 1
ATOM 604 C CA . ILE A 1 117 ? -129.990 77.582 -14.360 1.00 18.23 92 ILE A CA 1
ATOM 605 C C . ILE A 1 117 ? -131.378 76.910 -14.323 1.00 19.03 92 ILE A C 1
ATOM 606 O O . ILE A 1 117 ? -131.519 75.764 -13.888 1.00 16.51 92 ILE A O 1
ATOM 611 N N . SER A 1 118 ? -132.368 77.613 -14.832 1.00 18.01 93 SER A N 1
ATOM 612 C CA . SER A 1 118 ? -133.502 77.021 -15.579 1.00 18.56 93 SER A CA 1
ATOM 613 C C . SER A 1 118 ? -133.747 77.935 -16.750 1.00 20.62 93 SER A C 1
ATOM 614 O O . SER A 1 118 ? -133.117 79.029 -16.807 1.00 20.53 93 SER A O 1
ATOM 617 N N . VAL A 1 119 ? -134.722 77.566 -17.583 1.00 21.00 94 VAL A N 1
ATOM 618 C CA . VAL A 1 119 ? -135.285 78.520 -18.558 1.00 20.51 94 VAL A CA 1
ATOM 619 C C . VAL A 1 119 ? -136.725 78.765 -18.094 1.00 20.09 94 VAL A C 1
ATOM 620 O O . VAL A 1 119 ? -137.071 78.397 -16.967 1.00 22.58 94 VAL A O 1
ATOM 624 N N . SER A 1 120 ? -137.519 79.440 -18.910 1.00 20.58 95 SER A N 1
ATOM 625 C CA . SER A 1 120 ? -138.990 79.504 -18.764 1.00 19.45 95 SER A CA 1
ATOM 626 C C . SER A 1 120 ? -139.572 78.814 -19.987 1.00 18.70 95 SER A C 1
ATOM 627 O O . SER A 1 120 ? -139.386 79.357 -21.046 1.00 19.51 95 SER A O 1
ATOM 630 N N . ASP A 1 121 ? -140.273 77.700 -19.823 1.00 19.32 96 ASP A N 1
ATOM 631 C CA . ASP A 1 121 ? -140.964 77.066 -20.980 1.00 21.20 96 ASP A CA 1
ATOM 632 C C . ASP A 1 121 ? -142.024 78.026 -21.527 1.00 23.49 96 ASP A C 1
ATOM 633 O O . ASP A 1 121 ? -142.154 78.111 -22.758 1.00 24.53 96 ASP A O 1
ATOM 638 N N . GLY A 1 122 ? -142.767 78.700 -20.649 1.00 25.13 97 GLY A N 1
ATOM 639 C CA . GLY A 1 122 ? -143.860 79.609 -21.065 1.00 23.47 97 GLY A CA 1
ATOM 640 C C . GLY A 1 122 ? -143.322 80.813 -21.835 1.00 23.74 97 GLY A C 1
ATOM 641 O O . GLY A 1 122 ? -143.843 81.093 -22.908 1.00 21.11 97 GLY A O 1
ATOM 642 N N . ILE A 1 123 ? -142.302 81.512 -21.309 1.00 21.28 98 ILE A N 1
ATOM 643 C CA . ILE A 1 123 ? -141.713 82.705 -21.982 1.00 20.78 98 ILE A CA 1
ATOM 644 C C . ILE A 1 123 ? -141.050 82.247 -23.285 1.00 19.69 98 ILE A C 1
ATOM 645 O O . ILE A 1 123 ? -141.114 82.970 -24.258 1.00 21.57 98 ILE A O 1
ATOM 650 N N . SER A 1 124 ? -140.484 81.048 -23.328 1.00 21.88 99 SER A N 1
ATOM 651 C CA . SER A 1 124 ? -139.732 80.584 -24.523 1.00 21.64 99 SER A CA 1
ATOM 652 C C . SER A 1 124 ? -140.679 80.068 -25.619 1.00 23.76 99 SER A C 1
ATOM 653 O O . SER A 1 124 ? -140.195 79.807 -26.735 1.00 23.82 99 SER A O 1
ATOM 656 N N . MET A 1 125 ? -141.962 79.852 -25.302 1.00 24.14 100 MET A N 1
ATOM 657 C CA . MET A 1 125 ? -142.900 79.088 -26.166 1.00 25.69 100 MET A CA 1
ATOM 658 C C . MET A 1 125 ? -143.104 79.791 -27.514 1.00 26.58 100 MET A C 1
ATOM 659 O O . MET A 1 125 ? -143.288 80.999 -27.508 1.00 27.80 100 MET A O 1
ATOM 664 N N . GLY A 1 126 ? -143.111 79.014 -28.606 1.00 28.72 101 GLY A N 1
ATOM 665 C CA . GLY A 1 126 ? -143.611 79.447 -29.921 1.00 29.15 101 GLY A CA 1
ATOM 666 C C . GLY A 1 126 ? -142.626 80.278 -30.716 1.00 30.01 101 GLY A C 1
ATOM 667 O O . GLY A 1 126 ? -143.045 80.810 -31.768 1.00 29.65 101 GLY A O 1
ATOM 668 N N . HIS A 1 127 ? -141.358 80.373 -30.281 1.00 26.00 102 HIS A N 1
ATOM 669 C CA . HIS A 1 127 ? -140.290 81.143 -30.971 1.00 24.80 102 HIS A CA 1
ATOM 670 C C . HIS A 1 127 ? -138.951 80.443 -30.741 1.00 23.54 102 HIS A C 1
ATOM 671 O O . HIS A 1 127 ? -138.957 79.313 -30.224 1.00 23.55 102 HIS A O 1
ATOM 678 N N . GLU A 1 128 ? -137.872 81.051 -31.204 1.00 24.06 103 GLU A N 1
ATOM 679 C CA . GLU A 1 128 ? -136.508 80.449 -31.218 1.00 29.49 103 GLU A CA 1
ATOM 680 C C . GLU A 1 128 ? -136.094 79.979 -29.817 1.00 25.08 103 GLU A C 1
ATOM 681 O O . GLU A 1 128 ? -135.285 79.051 -29.722 1.00 21.99 103 GLU A O 1
ATOM 687 N N . GLY A 1 129 ? -136.561 80.621 -28.755 1.00 22.26 104 GLY A N 1
ATOM 688 C CA . GLY A 1 129 ? -136.113 80.248 -27.397 1.00 21.61 104 GLY A CA 1
ATOM 689 C C . GLY A 1 129 ? -136.486 78.822 -27.034 1.00 21.32 104 GLY A C 1
ATOM 690 O O . GLY A 1 129 ? -135.757 78.194 -26.221 1.00 20.53 104 GLY A O 1
ATOM 691 N N . MET A 1 130 ? -137.544 78.261 -27.611 1.00 21.11 105 MET A N 1
ATOM 692 C CA . MET A 1 130 ? -138.003 76.893 -27.241 1.00 20.69 105 MET A CA 1
ATOM 693 C C . MET A 1 130 ? -137.021 75.845 -27.772 1.00 18.42 105 MET A C 1
ATOM 694 O O . MET A 1 130 ? -137.034 74.734 -27.263 1.00 19.09 105 MET A O 1
ATOM 699 N N . HIS A 1 131 ? -136.129 76.191 -28.701 1.00 21.76 106 HIS A N 1
ATOM 700 C CA . HIS A 1 131 ? -135.046 75.266 -29.115 1.00 19.59 106 HIS A CA 1
ATOM 701 C C . HIS A 1 131 ? -134.154 74.952 -27.909 1.00 18.80 106 HIS A C 1
ATOM 702 O O . HIS A 1 131 ? -133.446 73.954 -27.954 1.00 20.61 106 HIS A O 1
ATOM 709 N N . PHE A 1 132 ? -134.185 75.742 -26.840 1.00 20.53 107 PHE A N 1
ATOM 710 C CA . PHE A 1 132 ? -133.203 75.610 -25.732 1.00 19.67 107 PHE A CA 1
ATOM 711 C C . PHE A 1 132 ? -133.876 75.061 -24.475 1.00 22.82 107 PHE A C 1
ATOM 712 O O . PHE A 1 132 ? -133.225 74.978 -23.457 1.00 19.04 107 PHE A O 1
ATOM 720 N N . SER A 1 133 ? -135.140 74.636 -24.531 1.00 20.53 108 SER A N 1
ATOM 721 C CA . SER A 1 133 ? -135.836 74.143 -23.323 1.00 20.25 108 SER A CA 1
ATOM 722 C C . SER A 1 133 ? -135.350 72.745 -22.902 1.00 20.64 108 SER A C 1
ATOM 723 O O . SER A 1 133 ? -134.825 72.591 -21.770 1.00 20.67 108 SER A O 1
ATOM 726 N N . LEU A 1 134 ? -135.506 71.737 -23.750 1.00 18.15 109 LEU A N 1
ATOM 727 C CA . LEU A 1 134 ? -135.217 70.349 -23.350 1.00 18.39 109 LEU A CA 1
ATOM 728 C C . LEU A 1 134 ? -133.716 70.243 -23.035 1.00 18.26 109 LEU A C 1
ATOM 729 O O . LEU A 1 134 ? -133.358 69.597 -22.031 1.00 19.91 109 LEU A O 1
ATOM 734 N N . VAL A 1 135 ? -132.858 70.873 -23.825 1.00 18.82 110 VAL A N 1
ATOM 735 C CA . VAL A 1 135 ? -131.392 70.770 -23.563 1.00 18.29 110 VAL A CA 1
ATOM 736 C C . VAL A 1 135 ? -131.055 71.360 -22.180 1.00 18.85 110 VAL A C 1
ATOM 737 O O . VAL A 1 135 ? -130.052 70.929 -21.580 1.00 19.50 110 VAL A O 1
ATOM 741 N N . SER A 1 136 ? -131.847 72.276 -21.635 1.00 19.36 111 SER A N 1
ATOM 742 C CA . SER A 1 136 ? -131.619 72.805 -20.264 1.00 19.19 111 SER A CA 1
ATOM 743 C C . SER A 1 136 ? -131.661 71.674 -19.219 1.00 20.50 111 SER A C 1
ATOM 744 O O . SER A 1 136 ? -130.966 71.752 -18.195 1.00 17.76 111 SER A O 1
ATOM 747 N N . ARG A 1 137 ? -132.457 70.636 -19.439 1.00 19.87 112 ARG A N 1
ATOM 748 C CA . ARG A 1 137 ? -132.506 69.456 -18.569 1.00 18.39 112 ARG A CA 1
ATOM 749 C C . ARG A 1 137 ? -131.097 68.855 -18.492 1.00 18.60 112 ARG A C 1
ATOM 750 O O . ARG A 1 137 ? -130.657 68.488 -17.388 1.00 17.53 112 ARG A O 1
ATOM 758 N N . GLU A 1 138 ? -130.419 68.747 -19.629 1.00 16.94 113 GLU A N 1
ATOM 759 C CA . GLU A 1 138 ? -129.100 68.073 -19.709 1.00 18.75 113 GLU A CA 1
ATOM 760 C C . GLU A 1 138 ? -128.070 68.962 -18.973 1.00 18.46 113 GLU A C 1
ATOM 761 O O . GLU A 1 138 ? -127.232 68.432 -18.250 1.00 17.58 113 GLU A O 1
ATOM 767 N N . VAL A 1 139 ? -12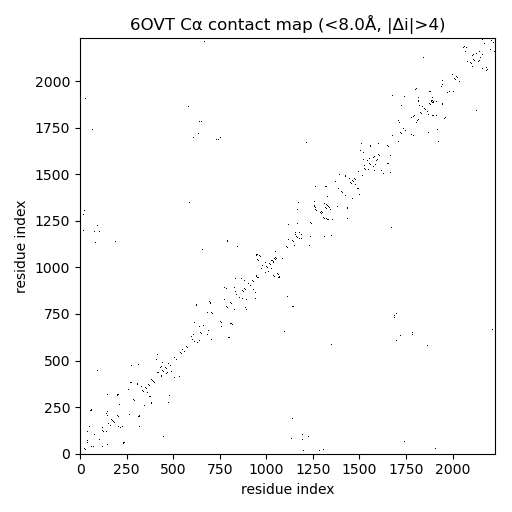8.119 70.271 -19.206 1.00 18.75 114 VAL A N 1
ATOM 768 C CA . VAL A 1 139 ? -127.143 71.239 -18.592 1.00 19.86 114 VAL A CA 1
ATOM 769 C C . VAL A 1 139 ? -127.333 71.238 -17.061 1.00 20.11 114 VAL A C 1
ATOM 770 O O . VAL A 1 139 ? -126.317 71.286 -16.302 1.00 18.09 114 VAL A O 1
ATOM 774 N N . ILE A 1 140 ? -128.577 71.198 -16.592 1.00 16.83 115 ILE A N 1
ATOM 775 C CA . ILE A 1 140 ? -128.857 71.176 -15.128 1.00 17.58 115 ILE A CA 1
ATOM 776 C C . ILE A 1 140 ? -128.282 69.889 -14.537 1.00 18.38 115 ILE A C 1
ATOM 777 O O . ILE A 1 140 ? -127.647 69.986 -13.470 1.00 17.23 115 ILE A O 1
ATOM 782 N N . ALA A 1 141 ? -128.522 68.737 -15.161 1.00 15.72 116 ALA A N 1
ATOM 783 C CA . ALA A 1 141 ? -128.045 67.465 -14.601 1.00 18.14 116 ALA A CA 1
ATOM 784 C C . ALA A 1 141 ? -126.502 67.519 -14.547 1.00 18.09 116 ALA A C 1
ATOM 785 O O . ALA A 1 141 ? -125.922 67.154 -13.506 1.00 18.65 116 ALA A O 1
ATOM 787 N N . ASP A 1 142 ? -125.873 67.929 -15.635 1.00 18.17 117 ASP A N 1
ATOM 788 C CA . ASP A 1 142 ? -124.389 68.063 -15.694 1.00 18.43 117 ASP A CA 1
ATOM 789 C C . ASP A 1 142 ? -123.913 69.000 -14.568 1.00 19.38 117 ASP A C 1
ATOM 790 O O . ASP A 1 142 ? -122.870 68.692 -13.947 1.00 18.38 117 ASP A O 1
ATOM 795 N N . SER A 1 143 ? -124.601 70.135 -14.381 1.00 19.31 118 SER A N 1
ATOM 796 C CA A SER A 1 143 ? -124.236 71.218 -13.426 0.38 19.48 118 SER A CA 1
ATOM 797 C CA B SER A 1 143 ? -124.144 71.190 -13.453 0.62 19.88 118 SER A CA 1
ATOM 798 C C . SER A 1 143 ? -124.146 70.620 -12.026 1.00 18.51 118 SER A C 1
ATOM 799 O O . SER A 1 143 ? -123.169 70.848 -11.299 1.00 16.73 118 SER A O 1
ATOM 804 N N . VAL A 1 144 ? -125.141 69.825 -11.662 1.00 19.53 119 VAL A N 1
ATOM 805 C CA . VAL A 1 144 ? -125.194 69.270 -10.281 1.00 17.43 119 VAL A CA 1
ATOM 806 C C . VAL A 1 144 ? -124.153 68.178 -10.113 1.00 18.53 119 VAL A C 1
ATOM 807 O O . VAL A 1 144 ? -123.553 68.083 -9.048 1.00 17.89 119 VAL A O 1
ATOM 811 N N . GLU A 1 145 ? -123.965 67.352 -11.124 1.00 17.31 120 GLU A N 1
ATOM 812 C CA . GLU A 1 145 ? -122.935 66.303 -11.111 1.00 19.36 120 GLU A CA 1
ATOM 813 C C . GLU A 1 145 ? -121.565 66.974 -10.894 1.00 19.40 120 GLU A C 1
ATOM 814 O O . GLU A 1 145 ? -120.810 66.497 -10.064 1.00 16.62 120 GLU A O 1
ATOM 820 N N . VAL A 1 146 ? -121.280 68.049 -11.620 1.00 19.89 121 VAL A N 1
ATOM 821 C CA . VAL A 1 146 ? -119.960 68.732 -11.570 1.00 19.71 121 VAL A CA 1
ATOM 822 C C . VAL A 1 146 ? -119.698 69.236 -10.147 1.00 19.09 121 VAL A C 1
ATOM 823 O O . VAL A 1 146 ? -118.625 68.920 -9.595 1.00 18.73 121 VAL A O 1
ATOM 827 N N . VAL A 1 147 ? -120.637 69.942 -9.532 1.00 17.98 122 VAL A N 1
ATOM 828 C CA . VAL A 1 147 ? -120.379 70.527 -8.189 1.00 18.23 122 VAL A CA 1
ATOM 829 C C . VAL A 1 147 ? -120.259 69.417 -7.148 1.00 18.64 122 VAL A C 1
ATOM 830 O O . VAL A 1 147 ? -119.326 69.467 -6.307 1.00 17.51 122 VAL A O 1
ATOM 834 N N . MET A 1 148 ? -121.153 68.435 -7.190 1.00 17.13 123 MET A N 1
ATOM 835 C CA . MET A 1 148 ? -121.174 67.354 -6.181 1.00 17.15 123 MET A CA 1
ATOM 836 C C . MET A 1 148 ? -119.850 66.586 -6.258 1.00 16.37 123 MET A C 1
ATOM 837 O O . MET A 1 148 ? -119.275 66.282 -5.192 1.00 16.89 123 MET A O 1
ATOM 842 N N . GLN A 1 149 ? -119.391 66.268 -7.459 1.00 16.53 124 GLN A N 1
ATOM 843 C CA . GLN A 1 149 ? -118.159 65.464 -7.646 1.00 19.67 124 GLN A CA 1
ATOM 844 C C . GLN A 1 149 ? -116.930 66.326 -7.304 1.00 19.10 124 GLN A C 1
ATOM 845 O O . GLN A 1 149 ? -115.968 65.786 -6.699 1.00 19.39 124 GLN A O 1
ATOM 851 N N . ALA A 1 150 ? -116.905 67.587 -7.739 1.00 18.75 125 ALA A N 1
ATOM 852 C CA . ALA A 1 150 ? -115.747 68.479 -7.505 1.00 18.37 125 ALA A CA 1
ATOM 853 C C . ALA A 1 150 ? -115.532 68.696 -6.006 1.00 21.39 125 ALA A C 1
ATOM 854 O O . ALA A 1 150 ? -114.375 68.747 -5.604 1.00 19.51 125 ALA A O 1
ATOM 856 N N . GLU A 1 151 ? -116.593 68.864 -5.209 1.00 20.78 126 GLU A N 1
ATOM 857 C CA . GLU A 1 151 ? -116.478 69.343 -3.818 1.00 20.02 126 GLU A CA 1
ATOM 858 C C . GLU A 1 151 ? -116.554 68.192 -2.826 1.00 19.16 126 GLU A C 1
ATOM 859 O O . GLU A 1 151 ? -116.369 68.465 -1.633 1.00 21.89 126 GLU A O 1
ATOM 865 N N . ARG A 1 152 ? -116.816 66.961 -3.278 1.00 20.72 127 ARG A N 1
ATOM 866 C CA . ARG A 1 152 ? -116.857 65.756 -2.412 1.00 22.00 127 ARG A CA 1
ATOM 867 C C . ARG A 1 152 ? -117.939 65.922 -1.348 1.00 20.07 127 ARG A C 1
ATOM 868 O O . ARG A 1 152 ? -117.770 65.486 -0.206 1.00 18.69 127 ARG A O 1
ATOM 876 N N . LEU A 1 153 ? -119.098 66.405 -1.765 1.00 20.11 128 LEU A N 1
ATOM 877 C CA . LEU A 1 153 ? -120.270 66.478 -0.882 1.00 20.68 128 LEU A CA 1
ATOM 878 C C . LEU A 1 153 ? -120.881 65.074 -0.719 1.00 21.19 128 LEU A C 1
ATOM 879 O O . LEU A 1 153 ? -120.813 64.222 -1.618 1.00 22.73 128 LEU A O 1
ATOM 884 N N . ASP A 1 154 ? -121.365 64.814 0.476 1.00 20.72 129 ASP A N 1
ATOM 885 C CA . ASP A 1 154 ? -121.842 63.471 0.891 1.00 20.61 129 ASP A CA 1
ATOM 886 C C . ASP A 1 154 ? -123.251 63.175 0.350 1.00 21.14 129 ASP A C 1
ATOM 887 O O . ASP A 1 154 ? -123.580 61.996 0.138 1.00 20.16 129 ASP A O 1
ATOM 892 N N . GLY A 1 155 ? -124.067 64.204 0.194 1.00 20.03 130 GLY A N 1
ATOM 893 C CA . GLY A 1 155 ? -125.469 64.071 -0.222 1.00 19.58 130 GLY A CA 1
ATOM 894 C C . GLY A 1 155 ? -126.031 65.409 -0.630 1.00 19.79 130 GLY A C 1
ATOM 895 O O . GLY A 1 155 ? -125.332 66.450 -0.495 1.00 18.42 130 GLY A O 1
ATOM 896 N N . SER A 1 156 ? -127.229 65.428 -1.187 1.00 18.89 131 SER A N 1
ATOM 897 C CA . SER A 1 156 ? -127.822 66.678 -1.710 1.00 18.39 131 SER A CA 1
ATOM 898 C C . SER A 1 156 ? -129.303 66.781 -1.382 1.00 18.99 131 SER A C 1
ATOM 899 O O . SER A 1 156 ? -129.979 65.749 -1.185 1.00 18.29 131 SER A O 1
ATOM 902 N N . VAL A 1 157 ? -129.752 68.022 -1.333 1.00 18.29 132 VAL A N 1
ATOM 903 C CA . VAL A 1 157 ? -131.171 68.402 -1.439 1.00 18.70 132 VAL A CA 1
ATOM 904 C C . VAL A 1 157 ? -131.246 69.257 -2.675 1.00 19.14 132 VAL A C 1
ATOM 905 O O . VAL A 1 157 ? -130.522 70.239 -2.760 1.00 19.07 132 VAL A O 1
ATOM 909 N N . LEU A 1 158 ? -132.098 68.840 -3.596 1.00 17.98 133 LEU A N 1
ATOM 910 C CA . LEU A 1 158 ? -132.204 69.378 -4.962 1.00 18.76 133 LEU A CA 1
ATOM 911 C C . LEU A 1 158 ? -133.563 70.056 -5.099 1.00 18.65 133 LEU A C 1
ATOM 912 O O . LEU A 1 158 ? -134.608 69.385 -4.887 1.00 17.49 133 LEU A O 1
ATOM 917 N N . LEU A 1 159 ? -133.551 71.362 -5.335 1.00 17.57 134 LEU A N 1
ATOM 918 C CA . LEU A 1 159 ? -134.751 72.233 -5.370 1.00 19.43 134 LEU A CA 1
ATOM 919 C C . LEU A 1 159 ? -134.950 72.711 -6.803 1.00 20.30 134 LEU A C 1
ATOM 920 O O . LEU A 1 159 ? -134.009 73.305 -7.387 1.00 17.51 134 LEU A O 1
ATOM 925 N N . ALA A 1 160 ? -136.146 72.482 -7.330 1.00 16.73 135 ALA A N 1
ATOM 926 C CA . ALA A 1 160 ? -136.486 72.729 -8.739 1.00 18.52 135 ALA A CA 1
ATOM 927 C C . ALA A 1 160 ? -137.890 73.319 -8.846 1.00 16.92 135 ALA A C 1
ATOM 928 O O . ALA A 1 160 ? -138.773 72.963 -8.040 1.00 18.47 135 ALA A O 1
ATOM 930 N N . GLY A 1 161 ? -138.051 74.230 -9.789 1.00 17.39 136 GLY A N 1
ATOM 931 C CA . GLY A 1 161 ? -139.297 74.976 -10.013 1.00 17.80 136 GLY A CA 1
ATOM 932 C C . GLY A 1 161 ? -139.802 74.772 -11.425 1.00 21.03 136 GLY A C 1
ATOM 933 O O . GLY A 1 161 ? -140.811 74.067 -11.614 1.00 20.55 136 GLY A O 1
ATOM 934 N N . CYS A 1 162 ? -139.159 75.417 -12.401 1.00 19.88 137 CYS A N 1
ATOM 935 C CA . CYS A 1 162 ? -139.640 75.393 -13.804 1.00 20.74 137 CYS A CA 1
ATOM 936 C C . CYS A 1 162 ? -139.425 73.992 -14.395 1.00 20.66 137 CYS A C 1
ATOM 937 O O . CYS A 1 162 ? -138.391 73.353 -14.117 1.00 19.51 137 CYS A O 1
ATOM 940 N N . ASP A 1 163 ? -140.388 73.524 -15.187 1.00 19.35 138 ASP A N 1
ATOM 941 C CA . ASP A 1 163 ? -140.419 72.194 -15.873 1.00 20.23 138 ASP A CA 1
ATOM 942 C C . ASP A 1 163 ? -139.091 71.432 -15.921 1.00 18.93 138 ASP A C 1
ATOM 943 O O . ASP A 1 163 ? -138.959 70.411 -15.229 1.00 20.64 138 ASP A O 1
ATOM 960 N N . SER A 1 165 ? -136.111 71.800 -14.829 1.00 19.96 140 SER A N 1
ATOM 961 C CA . SER A 1 165 ? -135.260 71.747 -13.650 1.00 19.17 140 SER A CA 1
ATOM 962 C C . SER A 1 165 ? -135.602 70.521 -12.800 1.00 18.93 140 SER A C 1
ATOM 963 O O . SER A 1 165 ? -134.687 69.935 -12.184 1.00 18.15 140 SER A O 1
ATOM 966 N N . LEU A 1 166 ? -136.848 70.082 -12.796 1.00 17.79 141 LEU A N 1
ATOM 967 C CA . LEU A 1 166 ? -137.229 68.869 -12.026 1.00 19.33 141 LEU A CA 1
ATOM 968 C C . LEU A 1 166 ? -136.513 67.640 -12.591 1.00 16.82 141 LEU A C 1
ATOM 969 O O . LEU A 1 166 ? -135.831 66.949 -11.842 1.00 18.67 141 LEU A O 1
ATOM 974 N N . PRO A 1 167 ? -136.666 67.247 -13.882 1.00 17.03 142 PRO A N 1
ATOM 975 C CA . PRO A 1 167 ? -135.942 66.086 -14.386 1.00 18.07 142 PRO A CA 1
ATOM 976 C C . PRO A 1 167 ? -134.424 66.281 -14.359 1.00 16.40 142 PRO A C 1
ATOM 977 O O . PRO A 1 167 ? -133.787 65.331 -14.092 1.00 18.04 142 PRO A O 1
ATOM 981 N N . GLY A 1 168 ? -133.915 67.490 -14.611 1.00 17.32 143 GLY A N 1
ATOM 982 C CA . GLY A 1 168 ? -132.475 67.779 -14.494 1.00 17.64 143 GLY A CA 1
ATOM 983 C C . GLY A 1 168 ? -131.926 67.345 -13.136 1.00 17.33 143 GLY A C 1
ATOM 984 O O . GLY A 1 168 ? -130.914 66.639 -13.113 1.00 17.00 143 GLY A O 1
ATOM 985 N N . MET A 1 169 ? -132.567 67.775 -12.048 1.00 17.50 144 MET A N 1
ATOM 986 C CA . MET A 1 169 ? -132.120 67.447 -10.663 1.00 19.12 144 MET A CA 1
ATOM 987 C C . MET A 1 169 ? -132.271 65.928 -10.447 1.00 18.73 144 MET A C 1
ATOM 988 O O . MET A 1 169 ? -131.358 65.293 -9.835 1.00 18.33 144 MET A O 1
ATOM 993 N N . LEU A 1 170 ? -133.393 65.335 -10.869 1.00 18.04 145 LEU A N 1
ATOM 994 C CA . LEU A 1 170 ? -133.622 63.880 -10.651 1.00 19.14 145 LEU A CA 1
ATOM 995 C C . LEU A 1 170 ? -132.589 63.059 -11.431 1.00 17.12 145 LEU A C 1
ATOM 996 O O . LEU A 1 170 ? -132.100 62.065 -10.900 1.00 18.72 145 LEU A O 1
ATOM 1001 N N . MET A 1 171 ? -132.271 63.464 -12.642 1.00 18.95 146 MET A N 1
ATOM 1002 C CA . MET A 1 171 ? -131.247 62.760 -13.461 1.00 19.87 146 MET A CA 1
ATOM 1003 C C . MET A 1 171 ? -129.900 62.851 -12.718 1.00 19.91 146 MET A C 1
ATOM 1004 O O . MET A 1 171 ? -129.207 61.826 -12.637 1.00 17.54 146 MET A O 1
ATOM 1009 N N . ALA A 1 172 ? -129.546 64.026 -12.184 1.00 17.29 147 ALA A N 1
ATOM 1010 C CA . ALA A 1 172 ? -128.275 64.190 -11.416 1.00 18.21 147 ALA A CA 1
ATOM 1011 C C . ALA A 1 172 ? -128.255 63.270 -10.188 1.00 17.82 147 ALA A C 1
ATOM 1012 O O . ALA A 1 172 ? -127.240 62.545 -9.990 1.00 18.80 147 ALA A O 1
ATOM 1014 N N . ALA A 1 173 ? -129.346 63.221 -9.401 1.00 18.80 148 ALA A N 1
ATOM 1015 C CA . ALA A 1 173 ? -129.480 62.344 -8.222 1.00 18.86 148 ALA A CA 1
ATOM 1016 C C . ALA A 1 173 ? -129.228 60.897 -8.629 1.00 18.31 148 ALA A C 1
ATOM 1017 O O . ALA A 1 173 ? -128.423 60.158 -7.960 1.00 18.29 148 ALA A O 1
ATOM 1019 N N . ALA A 1 174 ? -129.806 60.491 -9.757 1.00 21.04 149 ALA A N 1
ATOM 1020 C CA . ALA A 1 174 ? -129.663 59.087 -10.223 1.00 19.32 149 ALA A CA 1
ATOM 1021 C C . ALA A 1 174 ? -128.219 58.812 -10.632 1.00 19.12 149 ALA A C 1
ATOM 1022 O O . ALA A 1 174 ? -127.673 57.722 -10.292 1.00 23.59 149 ALA A O 1
ATOM 1024 N N . ARG A 1 175 ? -127.642 59.729 -11.395 1.00 19.75 150 ARG A N 1
ATOM 1025 C CA . ARG A 1 175 ? -126.267 59.637 -11.938 1.00 21.98 150 ARG A CA 1
ATOM 1026 C C . ARG A 1 175 ? -125.234 59.543 -10.802 1.00 23.03 150 ARG A C 1
ATOM 1027 O O . ARG A 1 175 ? -124.334 58.687 -10.863 1.00 24.35 150 ARG A O 1
ATOM 1035 N N . LEU A 1 176 ? -125.336 60.390 -9.787 1.00 24.10 151 LEU A N 1
ATOM 1036 C CA . LEU A 1 176 ? -124.373 60.451 -8.657 1.00 20.22 151 LEU A CA 1
ATOM 1037 C C . LEU A 1 176 ? -124.489 59.230 -7.746 1.00 23.77 151 LEU A C 1
ATOM 1038 O O . LEU A 1 176 ? -123.447 58.803 -7.152 1.00 19.35 151 LEU A O 1
ATOM 1043 N N . ASP A 1 177 ? -125.684 58.664 -7.606 1.00 21.03 152 ASP A N 1
ATOM 1044 C CA . ASP A 1 177 ? -125.966 57.594 -6.613 1.00 20.29 152 ASP A CA 1
ATOM 1045 C C . ASP A 1 177 ? -125.385 57.933 -5.222 1.00 22.31 152 ASP A C 1
ATOM 1046 O O . ASP A 1 177 ? -124.789 57.052 -4.572 1.00 20.68 152 ASP A O 1
ATOM 1051 N N . LEU A 1 178 ? -125.637 59.148 -4.727 1.00 22.67 153 LEU A N 1
ATOM 1052 C CA . LEU A 1 178 ? -125.442 59.551 -3.313 1.00 20.83 153 LEU A CA 1
ATOM 1053 C C . LEU A 1 178 ? -126.818 59.746 -2.678 1.00 21.18 153 LEU A C 1
ATOM 1054 O O . LEU A 1 178 ? -127.815 59.732 -3.416 1.00 23.44 153 LEU A O 1
ATOM 1059 N N . ALA A 1 179 ? -126.877 59.925 -1.367 1.00 20.02 154 ALA A N 1
ATOM 1060 C CA . ALA A 1 179 ? -128.123 60.329 -0.688 1.00 21.02 154 ALA A CA 1
ATOM 1061 C C . ALA A 1 179 ? -128.607 61.616 -1.355 1.00 19.62 154 ALA A C 1
ATOM 1062 O O . ALA A 1 179 ? -127.778 62.561 -1.646 1.00 18.41 154 ALA A O 1
ATOM 1064 N N . ALA A 1 180 ? -129.891 61.657 -1.674 1.00 18.16 155 ALA A N 1
ATOM 1065 C CA . ALA A 1 180 ? -130.497 62.821 -2.348 1.00 18.08 155 ALA A CA 1
ATOM 1066 C C . ALA A 1 180 ? -131.967 62.899 -1.988 1.00 19.12 155 ALA A C 1
ATOM 1067 O O . ALA A 1 180 ? -132.647 61.872 -1.982 1.00 19.81 155 ALA A O 1
ATOM 1069 N N . VAL A 1 181 ? -132.422 64.102 -1.677 1.00 17.16 156 VAL A N 1
ATOM 1070 C CA . VAL A 1 181 ? -133.845 64.402 -1.468 1.00 17.40 156 VAL A CA 1
ATOM 1071 C C . VAL A 1 181 ? -134.227 65.499 -2.444 1.00 19.79 156 VAL A C 1
ATOM 1072 O O . VAL A 1 181 ? -133.498 66.516 -2.582 1.00 20.77 156 VAL A O 1
ATOM 1076 N N . PHE A 1 182 ? -135.351 65.322 -3.122 1.00 17.75 157 PHE A N 1
ATOM 1077 C CA . PHE A 1 182 ? -135.856 66.278 -4.115 1.00 17.09 157 PHE A CA 1
ATOM 1078 C C . PHE A 1 182 ? -136.979 67.089 -3.493 1.00 18.34 157 PHE A C 1
ATOM 1079 O O . PHE A 1 182 ? -137.872 66.495 -2.862 1.00 20.58 157 PHE A O 1
ATOM 1087 N N . LEU A 1 183 ? -136.958 68.407 -3.698 1.00 17.11 158 LEU A N 1
ATOM 1088 C CA . LEU A 1 183 ? -138.010 69.306 -3.208 1.00 17.99 158 LEU A CA 1
ATOM 1089 C C . LEU A 1 183 ? -138.473 70.241 -4.320 1.00 18.60 158 LEU A C 1
ATOM 1090 O O . LEU A 1 183 ? -137.688 70.944 -4.923 1.00 17.73 158 LEU A O 1
ATOM 1095 N N . TYR A 1 184 ? -139.785 70.308 -4.531 1.00 16.63 159 TYR A N 1
ATOM 1096 C CA . TYR A 1 184 ? -140.425 71.199 -5.520 1.00 17.95 159 TYR A CA 1
ATOM 1097 C C . TYR A 1 184 ? -140.633 72.611 -4.957 1.00 16.70 159 TYR A C 1
ATOM 1098 O O . TYR A 1 184 ? -140.844 72.788 -3.738 1.00 17.52 159 TYR A O 1
ATOM 1107 N N . ALA A 1 185 ? -140.582 73.579 -5.838 1.00 17.53 160 ALA A N 1
ATOM 1108 C CA . ALA A 1 185 ? -140.854 75.005 -5.537 1.00 17.48 160 ALA A CA 1
ATOM 1109 C C . ALA A 1 185 ? -142.314 75.176 -5.109 1.00 18.80 160 ALA A C 1
ATOM 1110 O O . ALA A 1 185 ? -142.604 76.095 -4.319 1.00 16.39 160 ALA A O 1
ATOM 1112 N N . GLY A 1 186 ? -143.209 74.310 -5.610 1.00 18.32 161 GLY A N 1
ATOM 1113 C CA . GLY A 1 186 ? -144.652 74.543 -5.437 1.00 18.99 161 GLY A CA 1
ATOM 1114 C C . GLY A 1 186 ? -145.300 75.194 -6.654 1.00 20.64 161 GLY A C 1
ATOM 1115 O O . GLY A 1 186 ? -144.666 75.966 -7.438 1.00 17.69 161 GLY A O 1
ATOM 1116 N N . SER A 1 187 ? -146.585 74.882 -6.825 1.00 20.51 162 SER A N 1
ATOM 1117 C CA . SER A 1 187 ? -147.437 75.430 -7.893 1.00 19.73 162 SER A CA 1
ATOM 1118 C C . SER A 1 187 ? -147.780 76.890 -7.646 1.00 20.26 162 SER A C 1
ATOM 1119 O O . SER A 1 187 ? -148.022 77.307 -6.491 1.00 20.25 162 SER A O 1
ATOM 1122 N N . ILE A 1 188 ? -147.855 77.643 -8.739 1.00 20.79 163 ILE A N 1
ATOM 1123 C CA . ILE A 1 188 ? -148.581 78.939 -8.774 1.00 21.36 163 ILE A CA 1
ATOM 1124 C C . ILE A 1 188 ? -150.066 78.701 -8.475 1.00 23.00 163 ILE A C 1
ATOM 1125 O O . ILE A 1 188 ? -150.585 77.564 -8.712 1.00 22.24 163 ILE A O 1
ATOM 1130 N N . LEU A 1 189 ? -150.760 79.768 -8.080 1.00 24.62 164 LEU A N 1
ATOM 1131 C CA . LEU A 1 189 ? -152.231 79.742 -7.946 1.00 23.16 164 LEU A CA 1
ATOM 1132 C C . LEU A 1 189 ? -152.856 80.177 -9.263 1.00 24.23 164 LEU A C 1
ATOM 1133 O O . LEU A 1 189 ? -152.276 80.949 -10.036 1.00 22.06 164 LEU A O 1
ATOM 1138 N N . PRO A 1 190 ? -154.098 79.740 -9.535 1.00 23.49 165 PRO A N 1
ATOM 1139 C CA . PRO A 1 190 ? -154.834 80.249 -10.683 1.00 25.79 165 PRO A CA 1
ATOM 1140 C C . PRO A 1 190 ? -155.171 81.723 -10.454 1.00 29.35 165 PRO A C 1
ATOM 1141 O O . PRO A 1 190 ? -155.246 82.119 -9.303 1.00 26.43 165 PRO A O 1
ATOM 1145 N N . GLY A 1 191 ? -155.368 82.473 -11.530 1.00 28.05 166 GLY A N 1
ATOM 1146 C CA . GLY A 1 191 ? -155.840 83.859 -11.494 1.00 31.81 166 GLY A CA 1
ATOM 1147 C C . GLY A 1 191 ? -157.303 83.927 -11.855 1.00 31.49 166 GLY A C 1
ATOM 1148 O O . GLY A 1 191 ? -157.867 82.900 -12.219 1.00 30.89 166 GLY A O 1
ATOM 1149 N N . ARG A 1 192 ? -157.918 85.093 -11.712 1.00 35.43 167 ARG A N 1
ATOM 1150 C CA . ARG A 1 192 ? -159.351 85.261 -12.053 1.00 40.80 167 ARG A CA 1
ATOM 1151 C C . ARG A 1 192 ? -159.406 86.441 -13.020 1.00 39.25 167 ARG A C 1
ATOM 1152 O O . ARG A 1 192 ? -159.090 87.575 -12.604 1.00 35.39 167 ARG A O 1
ATOM 1160 N N . ALA A 1 193 ? -159.734 86.171 -14.282 1.00 38.84 168 ALA A N 1
ATOM 1161 C CA . ALA A 1 193 ? -159.752 87.204 -15.337 1.00 38.75 168 ALA A CA 1
ATOM 1162 C C . ALA A 1 193 ? -161.128 87.882 -15.325 1.00 44.46 168 ALA A C 1
ATOM 1163 O O . ALA A 1 193 ? -162.150 87.159 -15.371 1.00 42.76 168 ALA A O 1
ATOM 1165 N N . LYS A 1 194 ? -161.154 89.210 -15.265 1.00 55.12 169 LYS A N 1
ATOM 1166 C CA . LYS A 1 194 ? -162.407 89.987 -15.444 1.00 62.51 169 LYS A CA 1
ATOM 1167 C C . LYS A 1 194 ? -162.529 90.338 -16.927 1.00 52.96 169 LYS A C 1
ATOM 1168 O O . LYS A 1 194 ? -161.756 91.193 -17.408 1.00 47.03 169 LYS A O 1
ATOM 1174 N N . LEU A 1 195 ? -163.441 89.675 -17.629 1.00 41.63 170 LEU A N 1
ATOM 1175 C CA . LEU A 1 195 ? -163.587 89.838 -19.096 1.00 51.57 170 LEU A CA 1
ATOM 1176 C C . LEU A 1 195 ? -164.446 91.082 -19.380 1.00 52.55 170 LEU A C 1
ATOM 1177 O O . LEU A 1 195 ? -165.136 91.568 -18.442 1.00 50.24 170 LEU A O 1
ATOM 1182 N N . SER A 1 196 ? -164.406 91.595 -20.613 1.00 51.43 171 SER A N 1
ATOM 1183 C CA . SER A 1 196 ? -165.062 92.879 -20.996 1.00 57.28 171 SER A CA 1
ATOM 1184 C C . SER A 1 196 ? -166.594 92.821 -20.785 1.00 64.13 171 SER A C 1
ATOM 1185 O O . SER A 1 196 ? -167.177 93.905 -20.529 1.00 60.54 171 SER A O 1
ATOM 1188 N N . ASP A 1 197 ? -167.221 91.630 -20.872 1.00 63.14 172 ASP A N 1
ATOM 1189 C CA . ASP A 1 197 ? -168.689 91.424 -20.678 1.00 67.18 172 ASP A CA 1
ATOM 1190 C C . ASP A 1 197 ? -169.035 91.341 -19.175 1.00 71.46 172 ASP A C 1
ATOM 1191 O O . ASP A 1 197 ? -170.224 91.157 -18.866 1.00 74.21 172 ASP A O 1
ATOM 1196 N N . GLY A 1 198 ? -168.047 91.435 -18.273 1.00 70.36 173 GLY A N 1
ATOM 1197 C CA . GLY A 1 198 ? -168.243 91.371 -16.810 1.00 68.07 173 GLY A CA 1
ATOM 1198 C C . GLY A 1 198 ? -168.052 89.973 -16.228 1.00 62.75 173 GLY A C 1
ATOM 1199 O O . GLY A 1 198 ? -167.851 89.878 -15.002 1.00 64.85 173 GLY A O 1
ATOM 1200 N N . SER A 1 199 ? -168.111 88.916 -17.044 1.00 69.95 174 SER A N 1
ATOM 1201 C CA . SER A 1 199 ? -167.919 87.515 -16.583 1.00 75.46 174 SER A CA 1
ATOM 1202 C C . SER A 1 199 ? -166.476 87.315 -16.104 1.00 77.05 174 SER A C 1
ATOM 1203 O O . SER A 1 199 ? -165.611 88.204 -16.309 1.00 76.14 174 SER A O 1
ATOM 1206 N N . GLU A 1 200 ? -166.240 86.190 -15.442 1.00 73.91 175 GLU A N 1
ATOM 1207 C CA . GLU A 1 200 ? -164.926 85.856 -14.855 1.00 69.44 175 GLU A CA 1
ATOM 1208 C C . GLU A 1 200 ? -164.646 84.384 -15.120 1.00 60.12 175 GLU A C 1
ATOM 1209 O O . GLU A 1 200 ? -165.607 83.626 -15.254 1.00 56.99 175 GLU A O 1
ATOM 1215 N N . ARG A 1 201 ? -163.367 84.027 -15.214 1.00 54.24 176 ARG A N 1
ATOM 1216 C CA . ARG A 1 201 ? -162.913 82.619 -15.328 1.00 47.25 176 ARG A CA 1
ATOM 1217 C C . ARG A 1 201 ? -161.622 82.485 -14.522 1.00 37.44 176 ARG A C 1
ATOM 1218 O O . ARG A 1 201 ? -160.816 83.420 -14.568 1.00 35.24 176 ARG A O 1
ATOM 1226 N N . ASP A 1 202 ? -161.467 81.383 -13.786 1.00 36.19 177 ASP A N 1
ATOM 1227 C CA . ASP A 1 202 ? -160.177 80.977 -13.171 1.00 35.70 177 ASP A CA 1
ATOM 1228 C C . ASP A 1 202 ? -159.219 80.577 -14.302 1.00 36.68 177 ASP A C 1
ATOM 1229 O O . ASP A 1 202 ? -159.532 79.623 -15.011 1.00 39.80 177 ASP A O 1
ATOM 1234 N N . VAL A 1 203 ? -158.094 81.267 -14.457 1.00 34.17 178 VAL A N 1
ATOM 1235 C CA . VAL A 1 203 ? -157.180 81.048 -15.613 1.00 30.97 178 VAL A CA 1
ATOM 1236 C C . VAL A 1 203 ? -155.789 80.610 -15.130 1.00 32.77 178 VAL A C 1
ATOM 1237 O O . VAL A 1 203 ? -155.368 80.947 -13.998 1.00 26.83 178 VAL A O 1
ATOM 1241 N N . THR A 1 204 ? -155.139 79.799 -15.956 1.00 27.73 179 THR A N 1
ATOM 1242 C CA . THR A 1 204 ? -153.719 79.440 -15.821 1.00 25.24 179 THR A CA 1
ATOM 1243 C C . THR A 1 204 ? -153.063 79.828 -17.147 1.00 23.99 179 THR A C 1
ATOM 1244 O O . THR A 1 204 ? -153.776 80.293 -18.085 1.00 22.62 179 THR A O 1
ATOM 1248 N N . ILE A 1 205 ? -151.751 79.663 -17.239 1.00 24.09 180 ILE A N 1
ATOM 1249 C CA . ILE A 1 205 ? -150.981 80.071 -18.453 1.00 24.55 180 ILE A CA 1
ATOM 1250 C C . ILE A 1 205 ? -151.621 79.550 -19.761 1.00 23.53 180 ILE A C 1
ATOM 1251 O O . ILE A 1 205 ? -151.558 80.278 -20.765 1.00 23.86 180 ILE A O 1
ATOM 1256 N N . ILE A 1 206 ? -152.185 78.345 -19.798 1.00 26.11 181 ILE A N 1
ATOM 1257 C CA . ILE A 1 206 ? -152.708 77.748 -21.081 1.00 26.72 181 ILE A CA 1
ATOM 1258 C C . ILE A 1 206 ? -153.782 78.669 -21.675 1.00 27.58 181 ILE A C 1
ATOM 1259 O O . ILE A 1 206 ? -153.920 78.680 -22.877 1.00 27.82 181 ILE A O 1
ATOM 1264 N N . ASP A 1 207 ? -154.499 79.424 -20.841 1.00 26.65 182 ASP A N 1
ATOM 1265 C CA . ASP A 1 207 ? -155.652 80.243 -21.270 1.00 24.95 182 ASP A CA 1
ATOM 1266 C C . ASP A 1 207 ? -155.154 81.439 -22.073 1.00 26.81 182 ASP A C 1
ATOM 1267 O O . ASP A 1 207 ? -155.930 81.946 -22.909 1.00 24.49 182 ASP A O 1
ATOM 1272 N N . ALA A 1 208 ? -153.896 81.867 -21.880 1.00 25.12 183 ALA A N 1
ATOM 1273 C CA . ALA A 1 208 ? -153.298 82.921 -22.724 1.00 25.19 183 ALA A CA 1
ATOM 1274 C C . ALA A 1 208 ? -152.976 82.366 -24.122 1.00 25.97 183 ALA A C 1
ATOM 1275 O O . ALA A 1 208 ? -153.192 83.080 -25.118 1.00 30.75 183 ALA A O 1
ATOM 1277 N N . PHE A 1 209 ? -152.407 81.156 -24.198 1.00 25.35 184 PHE A N 1
ATOM 1278 C CA . PHE A 1 209 ? -152.053 80.517 -25.493 1.00 27.32 184 PHE A CA 1
ATOM 1279 C C . PHE A 1 209 ? -153.351 80.275 -26.278 1.00 26.44 184 PHE A C 1
ATOM 1280 O O . PHE A 1 209 ? -153.397 80.501 -27.511 1.00 27.27 184 PHE A O 1
ATOM 1288 N N . GLU A 1 210 ? -154.368 79.775 -25.590 1.00 27.90 185 GLU A N 1
ATOM 1289 C CA . GLU A 1 210 ? -155.703 79.510 -26.216 1.00 29.75 185 GLU A CA 1
ATOM 1290 C C . GLU A 1 210 ? -156.322 80.834 -26.674 1.00 29.09 185 GLU A C 1
ATOM 1291 O O . GLU A 1 210 ? -156.823 80.886 -27.819 1.00 28.45 185 GLU A O 1
ATOM 1297 N N . ALA A 1 211 ? -156.253 81.884 -25.856 1.00 31.21 186 ALA A N 1
ATOM 1298 C CA . ALA A 1 211 ? -156.806 83.222 -26.189 1.00 27.67 186 ALA A CA 1
ATOM 1299 C C . ALA A 1 211 ? -156.193 83.748 -27.483 1.00 30.58 186 ALA A C 1
ATOM 1300 O O . ALA A 1 211 ? -156.936 84.383 -28.291 1.00 30.59 186 ALA A O 1
ATOM 1302 N N . VAL A 1 212 ? -154.890 83.550 -27.682 1.00 30.86 187 VAL A N 1
ATOM 1303 C CA . VAL A 1 212 ? -154.222 84.062 -28.910 1.00 31.03 187 VAL A CA 1
ATOM 1304 C C . VAL A 1 212 ? -154.974 83.488 -30.130 1.00 30.52 187 VAL A C 1
ATOM 1305 O O . VAL A 1 212 ? -155.309 84.264 -31.046 1.00 30.57 187 VAL A O 1
ATOM 1309 N N . GLY A 1 213 ? -155.216 82.178 -30.155 1.00 30.33 188 GLY A N 1
ATOM 1310 C CA . GLY A 1 213 ? -155.905 81.535 -31.284 1.00 31.55 188 GLY A CA 1
ATOM 1311 C C . GLY A 1 213 ? -157.328 82.048 -31.403 1.00 36.93 188 GLY A C 1
ATOM 1312 O O . GLY A 1 213 ? -157.757 82.324 -32.544 1.00 43.85 188 GLY A O 1
ATOM 1313 N N . ALA A 1 214 ? -158.048 82.174 -30.275 1.00 35.41 189 ALA A N 1
ATOM 1314 C CA . ALA A 1 214 ? -159.443 82.692 -30.246 1.00 37.11 189 ALA A CA 1
ATOM 1315 C C . ALA A 1 214 ? -159.458 84.119 -30.805 1.00 38.74 189 ALA A C 1
ATOM 1316 O O . ALA A 1 214 ? -160.320 84.432 -31.662 1.00 40.98 189 ALA A O 1
ATOM 1318 N N . CYS A 1 215 ? -158.504 84.944 -30.394 1.00 35.40 190 CYS A N 1
ATOM 1319 C CA . CYS A 1 215 ? -158.450 86.363 -30.803 1.00 36.96 190 CYS A CA 1
ATOM 1320 C C . CYS A 1 215 ? -158.150 86.465 -32.308 1.00 43.08 190 CYS A C 1
ATOM 1321 O O . CYS A 1 215 ? -158.912 87.115 -33.009 1.00 45.35 190 CYS A O 1
ATOM 1324 N N . SER A 1 216 ? -157.098 85.817 -32.807 1.00 41.38 191 SER A N 1
ATOM 1325 C CA . SER A 1 216 ? -156.664 85.933 -34.229 1.00 46.63 191 SER A CA 1
ATOM 1326 C C . SER A 1 216 ? -157.784 85.448 -35.170 1.00 46.51 191 SER A C 1
ATOM 1327 O O . SER A 1 216 ? -157.877 85.990 -36.276 1.00 54.00 191 SER A O 1
ATOM 1330 N N . ARG A 1 217 ? -158.621 84.501 -34.732 1.00 47.40 192 ARG A N 1
ATOM 1331 C CA . ARG A 1 217 ? -159.792 83.971 -35.489 1.00 49.51 192 ARG A CA 1
ATOM 1332 C C . ARG A 1 217 ? -161.044 84.846 -35.281 1.00 50.88 192 ARG A C 1
ATOM 1333 O O . ARG A 1 217 ? -162.122 84.468 -35.806 1.00 54.26 192 ARG A O 1
ATOM 1341 N N . GLY A 1 218 ? -160.940 85.928 -34.500 1.00 49.50 193 GLY A N 1
ATOM 1342 C CA . GLY A 1 218 ? -162.020 86.906 -34.272 1.00 45.58 193 GLY A CA 1
ATOM 1343 C C . GLY A 1 218 ? -162.971 86.533 -33.141 1.00 46.15 193 GLY A C 1
ATOM 1344 O O . GLY A 1 218 ? -163.802 87.406 -32.833 1.00 49.99 193 GLY A O 1
ATOM 1345 N N . LEU A 1 219 ? -162.845 85.337 -32.533 1.00 39.93 194 LEU A N 1
ATOM 1346 C CA . LEU A 1 219 ? -163.771 84.758 -31.519 1.00 42.96 194 LEU A CA 1
ATOM 1347 C C . LEU A 1 219 ? -163.570 85.389 -30.135 1.00 45.87 194 LEU A C 1
ATOM 1348 O O . LEU A 1 219 ? -164.256 84.913 -29.210 1.00 50.04 194 LEU A O 1
ATOM 1353 N N . MET A 1 220 ? -162.594 86.292 -29.958 1.00 46.37 195 MET A N 1
ATOM 1354 C CA . MET A 1 220 ? -162.285 86.947 -28.646 1.00 39.55 195 MET A CA 1
ATOM 1355 C C . MET A 1 220 ? -161.668 88.313 -28.917 1.00 36.08 195 MET A C 1
ATOM 1356 O O . MET A 1 220 ? -160.777 88.416 -29.796 1.00 37.48 195 MET A O 1
ATOM 1361 N N . SER A 1 221 ? -162.088 89.321 -28.155 1.00 38.15 196 SER A N 1
ATOM 1362 C CA . SER A 1 221 ? -161.550 90.702 -28.205 1.00 38.04 196 SER A CA 1
ATOM 1363 C C . SER A 1 221 ? -160.112 90.713 -27.675 1.00 41.17 196 SER A C 1
ATOM 1364 O O . SER A 1 221 ? -159.817 89.904 -26.765 1.00 38.26 196 SER A O 1
ATOM 1367 N N . ARG A 1 222 ? -159.281 91.613 -28.210 1.00 44.67 197 ARG A N 1
ATOM 1368 C CA . ARG A 1 222 ? -157.907 91.877 -27.724 1.00 47.47 197 ARG A CA 1
ATOM 1369 C C . ARG A 1 222 ? -157.989 92.332 -26.260 1.00 48.89 197 ARG A C 1
ATOM 1370 O O . ARG A 1 222 ? -157.064 91.998 -25.486 1.00 42.22 197 ARG A O 1
ATOM 1378 N N . ALA A 1 223 ? -159.049 93.063 -25.887 1.00 43.66 198 ALA A N 1
ATOM 1379 C CA . ALA A 1 223 ? -159.247 93.545 -24.502 1.00 40.64 198 ALA A CA 1
ATOM 1380 C C . ALA A 1 223 ? -159.321 92.328 -23.573 1.00 38.38 198 ALA A C 1
ATOM 1381 O O . ALA A 1 223 ? -158.741 92.400 -22.466 1.00 40.50 198 ALA A O 1
ATOM 1383 N N . ASP A 1 224 ? -159.981 91.252 -24.003 1.00 37.03 199 ASP A N 1
ATOM 1384 C CA . ASP A 1 224 ? -160.179 90.031 -23.183 1.00 36.99 199 ASP A CA 1
ATOM 1385 C C . ASP A 1 224 ? -158.851 89.267 -23.106 1.00 37.93 199 ASP A C 1
ATOM 1386 O O . ASP A 1 224 ? -158.550 88.704 -22.005 1.00 34.81 199 ASP A O 1
ATOM 1391 N N . VAL A 1 225 ? -158.107 89.203 -24.216 1.00 37.74 200 VAL A N 1
ATOM 1392 C CA . VAL A 1 225 ? -156.728 88.613 -24.220 1.00 39.68 200 VAL A CA 1
ATOM 1393 C C . VAL A 1 225 ? -155.903 89.352 -23.148 1.00 37.64 200 VAL A C 1
ATOM 1394 O O . VAL A 1 225 ? -155.283 88.677 -22.305 1.00 37.38 200 VAL A O 1
ATOM 1398 N N . ASP A 1 226 ? -155.877 90.682 -23.205 1.00 36.34 201 ASP A N 1
ATOM 1399 C CA . ASP A 1 226 ? -155.102 91.546 -22.275 1.00 38.53 201 ASP A CA 1
ATOM 1400 C C . ASP A 1 226 ? -155.545 91.272 -20.832 1.00 37.25 201 ASP A C 1
ATOM 1401 O O . ASP A 1 226 ? -154.673 91.246 -19.944 1.00 34.38 201 ASP A O 1
ATOM 1406 N N . ALA A 1 227 ? -156.836 91.073 -20.592 1.00 33.21 202 ALA A N 1
ATOM 1407 C CA . ALA A 1 227 ? -157.377 90.829 -19.235 1.00 33.94 202 ALA A CA 1
ATOM 1408 C C . ALA A 1 227 ? -156.873 89.476 -18.737 1.00 32.97 202 ALA A C 1
ATOM 1409 O O . ALA A 1 227 ? -156.578 89.329 -17.543 1.00 30.19 202 ALA A O 1
ATOM 1411 N N . ILE A 1 228 ? -156.805 88.492 -19.624 1.00 27.20 203 ILE A N 1
ATOM 1412 C CA . ILE A 1 228 ? -156.299 87.140 -19.275 1.00 27.12 203 ILE A CA 1
ATOM 1413 C C . ILE A 1 228 ? -154.784 87.243 -18.990 1.00 24.48 203 ILE A C 1
ATOM 1414 O O . ILE A 1 228 ? -154.371 86.720 -17.950 1.00 26.15 203 ILE A O 1
ATOM 1419 N N . GLU A 1 229 ? -154.033 87.975 -19.821 1.00 24.41 204 GLU A N 1
ATOM 1420 C CA . GLU A 1 229 ? -152.569 88.210 -19.664 1.00 26.76 204 GLU A CA 1
ATOM 1421 C C . GLU A 1 229 ? -152.300 88.762 -18.260 1.00 25.99 204 GLU A C 1
ATOM 1422 O O . GLU A 1 229 ? -151.368 88.283 -17.603 1.00 25.70 204 GLU A O 1
ATOM 1428 N N . ARG A 1 230 ? -153.119 89.705 -17.795 1.00 28.69 205 ARG A N 1
ATOM 1429 C CA . ARG A 1 230 ? -152.929 90.365 -16.476 1.00 28.49 205 ARG A CA 1
ATOM 1430 C C . ARG A 1 230 ? -153.255 89.409 -15.322 1.00 31.08 205 ARG A C 1
ATOM 1431 O O . ARG A 1 230 ? -152.757 89.635 -14.211 1.00 31.23 205 ARG A O 1
ATOM 1439 N N . ALA A 1 231 ? -154.009 88.340 -15.551 1.00 26.49 206 ALA A N 1
ATOM 1440 C CA . ALA A 1 231 ? -154.483 87.477 -14.452 1.00 26.67 206 ALA A CA 1
ATOM 1441 C C . ALA A 1 231 ? -153.731 86.139 -14.358 1.00 25.64 206 ALA A C 1
ATOM 1442 O O . ALA A 1 231 ? -153.760 85.549 -13.267 1.00 25.57 206 ALA A O 1
ATOM 1444 N N . ILE A 1 232 ? -153.103 85.635 -15.424 1.00 24.09 207 ILE A N 1
ATOM 1445 C CA . ILE A 1 232 ? -152.681 84.197 -15.475 1.00 24.25 207 ILE A CA 1
ATOM 1446 C C . ILE A 1 232 ? -151.629 83.873 -14.418 1.00 23.24 207 ILE A C 1
ATOM 1447 O O . ILE A 1 232 ? -151.638 82.735 -13.930 1.00 26.60 207 ILE A O 1
ATOM 1452 N N . CYS A 1 233 ? -150.747 84.815 -14.082 1.00 21.82 208 CYS A N 1
ATOM 1453 C CA . CYS A 1 233 ? -149.591 84.505 -13.197 1.00 23.31 208 CYS A CA 1
ATOM 1454 C C . CYS A 1 233 ? -149.558 85.477 -12.030 1.00 24.64 208 CYS A C 1
ATOM 1455 O O . CYS A 1 233 ? -148.954 86.536 -12.125 1.00 28.69 208 CYS A O 1
ATOM 1458 N N . PRO A 1 234 ? -150.291 85.200 -10.934 1.00 26.57 209 PRO A N 1
ATOM 1459 C CA . PRO A 1 234 ? -150.395 86.185 -9.851 1.00 31.49 209 PRO A CA 1
ATOM 1460 C C . PRO A 1 234 ? -149.050 86.422 -9.127 1.00 34.86 209 PRO A C 1
ATOM 1461 O O . PRO A 1 234 ? -148.673 87.566 -8.881 1.00 35.88 209 PRO A O 1
ATOM 1465 N N . GLY A 1 235 ? -148.267 85.365 -8.924 1.00 31.55 210 GLY A N 1
ATOM 1466 C CA . GLY A 1 235 ? -146.944 85.500 -8.295 1.00 37.68 210 GLY A CA 1
ATOM 1467 C C . GLY A 1 235 ? -146.143 84.227 -8.414 1.00 27.60 210 GLY A C 1
ATOM 1468 O O . GLY A 1 235 ? -146.143 83.606 -9.463 1.00 25.43 210 GLY A O 1
ATOM 1469 N N . GLU A 1 236 ? -145.503 83.840 -7.331 1.00 26.51 211 GLU A N 1
ATOM 1470 C CA . GLU A 1 236 ? -144.473 82.798 -7.378 1.00 22.97 211 GLU A CA 1
ATOM 1471 C C . GLU A 1 236 ? -145.147 81.437 -7.596 1.00 21.28 211 GLU A C 1
ATOM 1472 O O . GLU A 1 236 ? -146.321 81.215 -7.152 1.00 23.14 211 GLU A O 1
ATOM 1478 N N . GLY A 1 237 ? -144.398 80.533 -8.222 1.00 21.18 212 GLY A N 1
ATOM 1479 C CA . GLY A 1 237 ? -144.753 79.126 -8.377 1.00 19.80 212 GLY A CA 1
ATOM 1480 C C . GLY A 1 237 ? -144.836 78.731 -9.832 1.00 17.92 212 GLY A C 1
ATOM 1481 O O . GLY A 1 237 ? -144.944 79.617 -10.663 1.00 20.40 212 GLY A O 1
ATOM 1482 N N . ALA A 1 238 ? -144.665 77.439 -10.093 1.00 19.56 213 ALA A N 1
ATOM 1483 C CA . ALA A 1 238 ? -144.703 76.776 -11.430 1.00 19.63 213 ALA A CA 1
ATOM 1484 C C . ALA A 1 238 ? -146.144 76.684 -11.960 1.00 20.20 213 ALA A C 1
ATOM 1485 O O . ALA A 1 238 ? -147.100 76.933 -11.217 1.00 19.80 213 ALA A O 1
ATOM 1487 N N . CYS A 1 239 ? -146.324 76.384 -13.243 1.00 20.05 214 CYS A N 1
ATOM 1488 C CA . CYS A 1 239 ? -147.632 76.553 -13.926 1.00 20.09 214 CYS A CA 1
ATOM 1489 C C . CYS A 1 239 ? -148.666 75.648 -13.245 1.00 18.80 214 CYS A C 1
ATOM 1490 O O . CYS A 1 239 ? -148.313 74.542 -12.775 1.00 19.43 214 CYS A O 1
ATOM 1493 N N . GLY A 1 240 ? -149.894 76.142 -13.144 1.00 19.74 215 GLY A N 1
ATOM 1494 C CA . GLY A 1 240 ? -150.811 75.819 -12.040 1.00 18.93 215 GLY A CA 1
ATOM 1495 C C . GLY A 1 240 ? -151.699 74.619 -12.267 1.00 21.01 215 GLY A C 1
ATOM 1496 O O . GLY A 1 240 ? -152.261 74.150 -11.270 1.00 22.79 215 GLY A O 1
ATOM 1497 N N . GLY A 1 241 ? -151.824 74.127 -13.504 1.00 21.99 216 GLY A N 1
ATOM 1498 C CA . GLY A 1 241 ? -152.590 72.903 -13.810 1.00 21.68 216 GLY A CA 1
ATOM 1499 C C . GLY A 1 241 ? -151.738 71.657 -13.660 1.00 24.00 216 GLY A C 1
ATOM 1500 O O . GLY A 1 241 ? -150.596 71.751 -13.147 1.00 22.61 216 GLY A O 1
ATOM 1501 N N . MET A 1 242 ? -152.219 70.507 -14.144 1.00 24.05 217 MET A N 1
ATOM 1502 C CA . MET A 1 242 ? -151.424 69.265 -14.076 1.00 23.97 217 MET A CA 1
ATOM 1503 C C . MET A 1 242 ? -150.473 69.258 -15.264 1.00 25.94 217 MET A C 1
ATOM 1504 O O . MET A 1 242 ? -150.605 68.385 -16.190 1.00 26.68 217 MET A O 1
ATOM 1509 N N . TYR A 1 243 ? -149.545 70.214 -15.287 1.00 25.91 218 TYR A N 1
ATOM 1510 C CA . TYR A 1 243 ? -148.631 70.392 -16.441 1.00 21.19 218 TYR A CA 1
ATOM 1511 C C . TYR A 1 243 ? -147.346 69.647 -16.076 1.00 21.75 218 TYR A C 1
ATOM 1512 O O . TYR A 1 243 ? -147.397 68.716 -15.235 1.00 24.54 218 TYR A O 1
ATOM 1521 N N . THR A 1 244 ? -146.233 69.953 -16.728 1.00 18.97 219 THR A N 1
ATOM 1522 C CA . THR A 1 244 ? -145.005 69.152 -16.569 1.00 19.73 219 THR A CA 1
ATOM 1523 C C . THR A 1 244 ? -144.491 69.307 -15.135 1.00 18.79 219 THR A C 1
ATOM 1524 O O . THR A 1 244 ? -144.105 68.300 -14.579 1.00 17.35 219 THR A O 1
ATOM 1528 N N . ALA A 1 245 ? -144.422 70.517 -14.583 1.00 20.82 220 ALA A N 1
ATOM 1529 C CA . ALA A 1 245 ? -143.823 70.721 -13.246 1.00 22.13 220 ALA A CA 1
ATOM 1530 C C . ALA A 1 245 ? -144.655 69.943 -12.214 1.00 19.38 220 ALA A C 1
ATOM 1531 O O . ALA A 1 245 ? -144.087 69.171 -11.413 1.00 18.21 220 ALA A O 1
ATOM 1533 N N . ASN A 1 246 ? -145.973 70.143 -12.224 1.00 18.96 221 ASN A N 1
ATOM 1534 C CA . ASN A 1 246 ? -146.887 69.487 -11.256 1.00 17.52 221 ASN A CA 1
ATOM 1535 C C . ASN A 1 246 ? -146.876 67.977 -11.484 1.00 19.28 221 ASN A C 1
ATOM 1536 O O . ASN A 1 246 ? -146.863 67.237 -10.491 1.00 19.69 221 ASN A O 1
ATOM 1541 N N . THR A 1 247 ? -146.774 67.511 -12.740 1.00 20.62 222 THR A N 1
ATOM 1542 C CA . THR A 1 247 ? -146.749 66.072 -13.021 1.00 18.23 222 THR A CA 1
ATOM 1543 C C . THR A 1 247 ? -145.458 65.532 -12.455 1.00 18.54 222 THR A C 1
ATOM 1544 O O . THR A 1 247 ? -145.482 64.487 -11.826 1.00 19.61 222 THR A O 1
ATOM 1548 N N . MET A 1 248 ? -144.327 66.200 -12.727 1.00 19.38 223 MET A N 1
ATOM 1549 C CA . MET A 1 248 ? -143.004 65.657 -12.308 1.00 17.04 223 MET A CA 1
ATOM 1550 C C . MET A 1 248 ? -142.849 65.751 -10.795 1.00 16.74 223 MET A C 1
ATOM 1551 O O . MET A 1 248 ? -142.145 64.896 -10.259 1.00 18.94 223 MET A O 1
ATOM 1556 N N . ALA A 1 249 ? -143.408 66.766 -10.141 1.00 18.11 224 ALA A N 1
ATOM 1557 C CA . ALA A 1 249 ? -143.382 66.899 -8.662 1.00 17.84 224 ALA A CA 1
ATOM 1558 C C . ALA A 1 249 ? -144.138 65.710 -8.079 1.00 18.82 224 ALA A C 1
ATOM 1559 O O . ALA A 1 249 ? -143.683 65.111 -7.099 1.00 18.74 224 ALA A O 1
ATOM 1561 N N . SER A 1 250 ? -145.289 65.396 -8.685 1.00 19.70 225 SER A N 1
ATOM 1562 C CA . SER A 1 250 ? -146.150 64.241 -8.266 1.00 19.94 225 SER A CA 1
ATOM 1563 C C . SER A 1 250 ? -145.358 62.951 -8.511 1.00 18.36 225 SER A C 1
ATOM 1564 O O . SER A 1 250 ? -145.256 62.098 -7.646 1.00 17.06 225 SER A O 1
ATOM 1567 N N . ALA A 1 251 ? -144.730 62.828 -9.681 1.00 17.62 226 ALA A N 1
ATOM 1568 C CA . ALA A 1 251 ? -143.906 61.666 -10.045 1.00 17.99 226 ALA A CA 1
ATOM 1569 C C . ALA A 1 251 ? -142.755 61.522 -9.044 1.00 18.21 226 ALA A C 1
ATOM 1570 O O . ALA A 1 251 ? -142.370 60.378 -8.736 1.00 17.63 226 ALA A O 1
ATOM 1572 N N . ALA A 1 252 ? -142.188 62.627 -8.543 1.00 18.76 227 ALA A N 1
ATOM 1573 C CA . ALA A 1 252 ? -141.052 62.537 -7.596 1.00 17.98 227 ALA A CA 1
ATOM 1574 C C . ALA A 1 252 ? -141.525 61.954 -6.263 1.00 17.85 227 ALA A C 1
ATOM 1575 O O . ALA A 1 252 ? -140.758 61.239 -5.638 1.00 18.72 227 ALA A O 1
ATOM 1577 N N . GLU A 1 253 ? -142.751 62.249 -5.842 1.00 18.02 228 GLU A N 1
ATOM 1578 C CA . GLU A 1 253 ? -143.324 61.629 -4.633 1.00 19.54 228 GLU A CA 1
ATOM 1579 C C . GLU A 1 253 ? -143.452 60.139 -4.930 1.00 17.80 228 GLU A C 1
ATOM 1580 O O . GLU A 1 253 ? -143.096 59.347 -4.069 1.00 16.81 228 GLU A O 1
ATOM 1586 N N . ALA A 1 254 ? -143.936 59.790 -6.124 1.00 19.33 229 ALA A N 1
ATOM 1587 C CA . ALA A 1 254 ? -144.240 58.370 -6.469 1.00 19.42 229 ALA A CA 1
ATOM 1588 C C . ALA A 1 254 ? -142.938 57.570 -6.616 1.00 19.08 229 ALA A C 1
ATOM 1589 O O . ALA A 1 254 ? -142.927 56.375 -6.263 1.00 20.51 229 ALA A O 1
ATOM 1591 N N . LEU A 1 255 ? -141.859 58.201 -7.106 1.00 19.65 230 LEU A N 1
ATOM 1592 C CA . LEU A 1 255 ? -140.514 57.581 -7.196 1.00 18.48 230 LEU A CA 1
ATOM 1593 C C . LEU A 1 255 ? -139.951 57.346 -5.801 1.00 17.67 230 LEU A C 1
ATOM 1594 O O . LEU A 1 255 ? -138.946 56.650 -5.723 1.00 18.75 230 LEU A O 1
ATOM 1599 N N . GLY A 1 256 ? -140.506 57.984 -4.776 1.00 16.66 231 GLY A N 1
ATOM 1600 C CA . GLY A 1 256 ? -139.996 57.990 -3.390 1.00 17.03 231 GLY A CA 1
ATOM 1601 C C . GLY A 1 256 ? -138.790 58.936 -3.156 1.00 17.92 231 GLY A C 1
ATOM 1602 O O . GLY A 1 256 ? -138.129 58.829 -2.084 1.00 20.62 231 GLY A O 1
ATOM 1603 N N . MET A 1 257 ? -138.602 59.919 -4.021 1.00 18.26 232 MET A N 1
ATOM 1604 C CA . MET A 1 257 ? -137.461 60.874 -3.969 1.00 18.80 232 MET A CA 1
ATOM 1605 C C . MET A 1 257 ? -137.869 62.176 -3.274 1.00 19.77 232 MET A C 1
ATOM 1606 O O . MET A 1 257 ? -136.963 62.977 -3.016 1.00 19.25 232 MET A O 1
ATOM 1611 N N . SER A 1 258 ? -139.158 62.437 -3.068 1.00 20.24 233 SER A N 1
ATOM 1612 C CA . SER A 1 258 ? -139.686 63.602 -2.295 1.00 17.91 233 SER A CA 1
ATOM 1613 C C . SER A 1 258 ? -140.499 63.066 -1.131 1.00 20.57 233 SER A C 1
ATOM 1614 O O . SER A 1 258 ? -141.041 61.942 -1.235 1.00 20.04 233 SER A O 1
ATOM 1617 N N . LEU A 1 259 ? -140.482 63.773 -0.012 1.00 19.73 234 LEU A N 1
ATOM 1618 C CA . LEU A 1 259 ? -141.305 63.403 1.152 1.00 19.09 234 LEU A CA 1
ATOM 1619 C C . LEU A 1 259 ? -142.753 63.330 0.683 1.00 18.55 234 LEU A C 1
ATOM 1620 O O . LEU A 1 259 ? -143.229 64.143 -0.110 1.00 17.56 234 LEU A O 1
ATOM 1625 N N . PRO A 1 260 ? -143.468 62.288 1.116 1.00 20.13 235 PRO A N 1
ATOM 1626 C CA . PRO A 1 260 ? -144.866 62.156 0.756 1.00 19.62 235 PRO A CA 1
ATOM 1627 C C . PRO A 1 260 ? -145.623 63.391 1.242 1.00 18.74 235 PRO A C 1
ATOM 1628 O O . PRO A 1 260 ? -145.432 63.834 2.383 1.00 19.67 235 PRO A O 1
ATOM 1632 N N . GLY A 1 261 ? -146.490 63.907 0.393 1.00 19.84 236 GLY A N 1
ATOM 1633 C CA . GLY A 1 261 ? -147.312 65.094 0.719 1.00 20.71 236 GLY A CA 1
ATOM 1634 C C . GLY A 1 261 ? -146.679 66.399 0.277 1.00 20.05 236 GLY A C 1
ATOM 1635 O O . GLY A 1 261 ? -147.386 67.410 0.279 1.00 18.31 236 GLY A O 1
ATOM 1636 N N . SER A 1 262 ? -145.417 66.379 -0.164 1.00 19.92 237 SER A N 1
ATOM 1637 C CA . SER A 1 262 ? -144.630 67.624 -0.396 1.00 18.91 237 SER A CA 1
ATOM 1638 C C . SER A 1 262 ? -144.958 68.262 -1.751 1.00 19.16 237 SER A C 1
ATOM 1639 O O . SER A 1 262 ? -144.692 69.469 -1.926 1.00 20.13 237 SER A O 1
ATOM 1642 N N . ALA A 1 263 ? -145.468 67.525 -2.744 1.00 18.72 238 ALA A N 1
ATOM 1643 C CA . ALA A 1 263 ? -145.678 68.086 -4.101 1.00 19.87 238 ALA A CA 1
ATOM 1644 C C . ALA A 1 263 ? -146.776 69.146 -4.118 1.00 21.08 238 ALA A C 1
ATOM 1645 O O . ALA A 1 263 ? -146.608 70.186 -4.795 1.00 19.42 238 ALA A O 1
ATOM 1647 N N . ALA A 1 264 ? -147.896 68.925 -3.427 1.00 20.43 239 ALA A N 1
ATOM 1648 C CA . ALA A 1 264 ? -149.137 69.674 -3.720 1.00 20.83 239 ALA A CA 1
ATOM 1649 C C . ALA A 1 264 ? -149.236 71.051 -3.059 1.00 17.95 239 ALA A C 1
ATOM 1650 O O . ALA A 1 264 ? -149.817 71.930 -3.676 1.00 17.79 239 ALA A O 1
ATOM 1652 N N . PRO A 1 265 ? -148.732 71.352 -1.840 1.00 18.39 240 PRO A N 1
ATOM 1653 C CA . PRO A 1 265 ? -148.906 72.696 -1.288 1.00 19.69 240 PRO A CA 1
ATOM 1654 C C . PRO A 1 265 ? -148.424 73.796 -2.231 1.00 19.85 240 PRO A C 1
ATOM 1655 O O . PRO A 1 265 ? -147.316 73.704 -2.735 1.00 21.71 240 PRO A O 1
ATOM 1659 N N . PRO A 1 266 ? -149.235 74.850 -2.504 1.00 18.68 241 PRO A N 1
ATOM 1660 C CA . PRO A 1 266 ? -148.812 75.956 -3.366 1.00 19.89 241 PRO A CA 1
ATOM 1661 C C . PRO A 1 266 ? -147.514 76.665 -2.920 1.00 18.70 241 PRO A C 1
ATOM 1662 O O . PRO A 1 266 ? -147.192 76.672 -1.698 1.00 20.89 241 PRO A O 1
ATOM 1666 N N . ALA A 1 267 ? -146.739 77.151 -3.891 1.00 18.76 242 ALA A N 1
ATOM 1667 C CA . ALA A 1 267 ? -145.446 77.851 -3.663 1.00 19.76 242 ALA A CA 1
ATOM 1668 C C . ALA A 1 267 ? -145.607 78.909 -2.551 1.00 20.08 242 ALA A C 1
ATOM 1669 O O . ALA A 1 267 ? -144.704 78.972 -1.707 1.00 24.05 242 ALA A O 1
ATOM 1671 N N . THR A 1 268 ? -146.730 79.639 -2.552 1.00 21.19 243 THR A N 1
ATOM 1672 C CA . THR A 1 268 ? -147.080 80.728 -1.596 1.00 24.56 243 THR A CA 1
ATOM 1673 C C . THR A 1 268 ? -147.468 80.166 -0.220 1.00 22.06 243 THR A C 1
ATOM 1674 O O . THR A 1 268 ? -147.666 80.997 0.706 1.00 23.76 243 THR A O 1
ATOM 1678 N N . ASP A 1 269 ? -147.647 78.848 -0.075 1.00 20.39 244 ASP A N 1
ATOM 1679 C CA . ASP A 1 269 ? -148.102 78.247 1.203 1.00 20.99 244 ASP A CA 1
ATOM 1680 C C . ASP A 1 269 ? -146.890 77.865 2.069 1.00 20.95 244 ASP A C 1
ATOM 1681 O O . ASP A 1 269 ? -145.939 77.124 1.620 1.00 20.77 244 ASP A O 1
ATOM 1686 N N . ARG A 1 270 ? -146.906 78.329 3.318 1.00 21.56 245 ARG A N 1
ATOM 1687 C CA . ARG A 1 270 ? -145.765 78.132 4.248 1.00 21.47 245 ARG A CA 1
ATOM 1688 C C . ARG A 1 270 ? -145.612 76.705 4.764 1.00 23.30 245 ARG A C 1
ATOM 1689 O O . ARG A 1 270 ? -144.557 76.384 5.356 1.00 20.89 245 ARG A O 1
ATOM 1697 N N . ARG A 1 271 ? -146.543 75.812 4.458 1.00 22.26 246 ARG A N 1
ATOM 1698 C CA . ARG A 1 271 ? -146.287 74.367 4.631 1.00 19.73 246 ARG A CA 1
ATOM 1699 C C . ARG A 1 271 ? -145.054 73.919 3.834 1.00 18.99 246 ARG A C 1
ATOM 1700 O O . ARG A 1 271 ? -144.443 72.927 4.214 1.00 18.24 246 ARG A O 1
ATOM 1708 N N . ARG A 1 272 ? -144.720 74.575 2.734 1.00 19.22 247 ARG A N 1
ATOM 1709 C CA . ARG A 1 272 ? -143.549 74.136 1.930 1.00 19.33 247 ARG A CA 1
ATOM 1710 C C . ARG A 1 272 ? -142.302 74.335 2.783 1.00 19.45 247 ARG A C 1
ATOM 1711 O O . ARG A 1 272 ? -141.406 73.510 2.689 1.00 19.84 247 ARG A O 1
ATOM 1719 N N . ASP A 1 273 ? -142.292 75.326 3.680 1.00 21.03 248 ASP A N 1
ATOM 1720 C CA . ASP A 1 273 ? -141.099 75.589 4.538 1.00 21.76 248 ASP A CA 1
ATOM 1721 C C . ASP A 1 273 ? -140.881 74.389 5.460 1.00 20.39 248 ASP A C 1
ATOM 1722 O O . ASP A 1 273 ? -139.729 73.933 5.596 1.00 19.68 248 ASP A O 1
ATOM 1727 N N . GLY A 1 274 ? -141.949 73.848 6.046 1.00 20.47 249 GLY A N 1
ATOM 1728 C CA . GLY A 1 274 ? -141.866 72.639 6.869 1.00 19.25 249 GLY A CA 1
ATOM 1729 C C . GLY A 1 274 ? -141.341 71.465 6.065 1.00 19.75 249 GLY A C 1
ATOM 1730 O O . GLY A 1 274 ? -140.452 70.777 6.554 1.00 20.72 249 GLY A O 1
ATOM 1731 N N . PHE A 1 275 ? -141.865 71.246 4.846 1.00 18.87 250 PHE A N 1
ATOM 1732 C CA . PHE A 1 275 ? -141.329 70.194 3.948 1.00 17.32 250 PHE A CA 1
ATOM 1733 C C . PHE A 1 275 ? -139.838 70.429 3.661 1.00 16.79 250 PHE A C 1
ATOM 1734 O O . PHE A 1 275 ? -139.064 69.453 3.571 1.00 16.66 250 PHE A O 1
ATOM 1742 N N . ALA A 1 276 ? -139.428 71.677 3.530 1.00 17.83 251 ALA A N 1
ATOM 1743 C CA . ALA A 1 276 ? -138.015 72.014 3.241 1.00 18.19 251 ALA A CA 1
ATOM 1744 C C . ALA A 1 276 ? -137.130 71.603 4.407 1.00 17.54 251 ALA A C 1
ATOM 1745 O O . ALA A 1 276 ? -136.073 70.983 4.151 1.00 17.90 251 ALA A O 1
ATOM 1747 N N . ARG A 1 277 ? -137.543 71.939 5.647 1.00 18.15 252 ARG A N 1
ATOM 1748 C CA . ARG A 1 277 ? -136.692 71.612 6.807 1.00 18.46 252 ARG A CA 1
ATOM 1749 C C . ARG A 1 277 ? -136.635 70.089 6.967 1.00 18.37 252 ARG A C 1
ATOM 1750 O O . ARG A 1 277 ? -135.531 69.540 7.231 1.00 19.12 252 ARG A O 1
ATOM 1758 N N . ARG A 1 278 ? -137.768 69.407 6.764 1.00 19.82 253 ARG A N 1
ATOM 1759 C CA . ARG A 1 278 ? -137.818 67.937 6.934 1.00 19.02 253 ARG A CA 1
ATOM 1760 C C . ARG A 1 278 ? -137.008 67.269 5.817 1.00 17.59 253 ARG A C 1
ATOM 1761 O O . ARG A 1 278 ? -136.528 66.187 6.050 1.00 18.82 253 ARG A O 1
ATOM 1769 N N . SER A 1 279 ? -136.879 67.901 4.648 1.00 20.22 254 SER A N 1
ATOM 1770 C CA . SER A 1 279 ? -136.074 67.355 3.522 1.00 19.01 254 SER A CA 1
ATOM 1771 C C . SER A 1 279 ? -134.591 67.402 3.912 1.00 18.23 254 SER A C 1
ATOM 1772 O O . SER A 1 279 ? -133.889 66.422 3.695 1.00 17.54 254 SER A O 1
ATOM 1775 N N . GLY A 1 280 ? -134.117 68.541 4.452 1.00 17.71 255 GLY A N 1
ATOM 1776 C CA . GLY A 1 280 ? -132.772 68.645 5.024 1.00 18.77 255 GLY A CA 1
ATOM 1777 C C . GLY A 1 280 ? -132.532 67.613 6.098 1.00 17.43 255 GLY A C 1
ATOM 1778 O O . GLY A 1 280 ? -131.456 67.018 6.102 1.00 19.77 255 GLY A O 1
ATOM 1779 N N . GLN A 1 281 ? -133.452 67.448 7.050 1.00 19.76 256 GLN A N 1
ATOM 1780 C CA . GLN A 1 281 ? -133.340 66.410 8.089 1.00 19.39 256 GLN A CA 1
ATOM 1781 C C . GLN A 1 281 ? -133.249 65.045 7.404 1.00 19.35 256 GLN A C 1
ATOM 1782 O O . GLN A 1 281 ? -132.400 64.191 7.816 1.00 21.17 256 GLN A O 1
ATOM 1788 N N . ALA A 1 282 ? -134.074 64.805 6.374 1.00 21.18 257 ALA A N 1
ATOM 1789 C CA . ALA A 1 282 ? -134.226 63.433 5.811 1.00 21.08 257 ALA A CA 1
ATOM 1790 C C . ALA A 1 282 ? -132.912 63.005 5.167 1.00 20.16 257 ALA A C 1
ATOM 1791 O O . ALA A 1 282 ? -132.505 61.821 5.266 1.00 19.96 257 ALA A O 1
ATOM 1793 N N . VAL A 1 283 ? -132.254 63.920 4.484 1.00 19.72 258 VAL A N 1
ATOM 1794 C CA . VAL A 1 283 ? -131.050 63.529 3.718 1.00 19.24 258 VAL A CA 1
ATOM 1795 C C . VAL A 1 283 ? -129.938 63.123 4.686 1.00 19.31 258 VAL A C 1
ATOM 1796 O O . VAL A 1 283 ? -129.218 62.202 4.381 1.00 20.79 258 VAL A O 1
ATOM 1800 N N . VAL A 1 284 ? -129.789 63.783 5.824 1.00 22.03 259 VAL A N 1
ATOM 1801 C CA . VAL A 1 284 ? -128.755 63.400 6.835 1.00 20.95 259 VAL A CA 1
ATOM 1802 C C . VAL A 1 284 ? -129.083 62.004 7.394 1.00 22.34 259 VAL A C 1
ATOM 1803 O O . VAL A 1 284 ? -128.145 61.181 7.556 1.00 22.61 259 VAL A O 1
ATOM 1807 N N . GLU A 1 285 ? -130.363 61.706 7.609 1.00 21.59 260 GLU A N 1
ATOM 1808 C CA . GLU A 1 285 ? -130.801 60.370 8.095 1.00 23.62 260 GLU A CA 1
ATOM 1809 C C . GLU A 1 285 ? -130.512 59.319 7.017 1.00 21.17 260 GLU A C 1
ATOM 1810 O O . GLU A 1 285 ? -130.109 58.195 7.363 1.00 24.81 260 GLU A O 1
ATOM 1816 N N . LEU A 1 286 ? -130.645 59.640 5.729 1.00 20.36 261 LEU A N 1
ATOM 1817 C CA . LEU A 1 286 ? -130.252 58.694 4.660 1.00 19.94 261 LEU A CA 1
ATOM 1818 C C . LEU A 1 286 ? -128.768 58.383 4.779 1.00 19.81 261 LEU A C 1
ATOM 1819 O O . LEU A 1 286 ? -128.374 57.174 4.676 1.00 21.39 261 LEU A O 1
ATOM 1824 N N . LEU A 1 287 ? -127.954 59.411 5.009 1.00 19.15 262 LEU A N 1
ATOM 1825 C CA . LEU A 1 287 ? -126.504 59.187 5.204 1.00 21.09 262 LEU A CA 1
ATOM 1826 C C . LEU A 1 287 ? -126.257 58.292 6.421 1.00 22.48 262 LEU A C 1
ATOM 1827 O O . LEU A 1 287 ? -125.396 57.414 6.302 1.00 24.02 262 LEU A O 1
ATOM 1832 N N . ARG A 1 288 ? -126.911 58.555 7.556 1.00 24.99 263 ARG A N 1
ATOM 1833 C CA . ARG A 1 288 ? -126.753 57.712 8.772 1.00 29.08 263 ARG A CA 1
ATOM 1834 C C . ARG A 1 288 ? -127.104 56.244 8.451 1.00 28.29 263 ARG A C 1
ATOM 1835 O O . ARG A 1 288 ? -126.449 55.348 8.997 1.00 27.58 263 ARG A O 1
ATOM 1843 N N . ARG A 1 289 ? -128.050 55.995 7.553 1.00 27.65 264 ARG A N 1
ATOM 1844 C CA . ARG A 1 289 ? -128.540 54.619 7.229 1.00 29.75 264 ARG A CA 1
ATOM 1845 C C . ARG A 1 289 ? -127.754 54.034 6.049 1.00 28.67 264 ARG A C 1
ATOM 1846 O O . ARG A 1 289 ? -128.063 52.917 5.670 1.00 26.55 264 ARG A O 1
ATOM 1854 N N . GLY A 1 290 ? -126.847 54.797 5.416 1.00 27.95 265 GLY A N 1
ATOM 1855 C CA . GLY A 1 290 ? -126.104 54.402 4.195 1.00 25.45 265 GLY A CA 1
ATOM 1856 C C . GLY A 1 290 ? -126.979 54.235 2.954 1.00 25.36 265 GLY A C 1
ATOM 1857 O O . GLY A 1 290 ? -126.645 53.394 2.110 1.00 28.19 265 GLY A O 1
ATOM 1858 N N . ILE A 1 291 ? -128.102 54.938 2.858 1.00 24.63 266 ILE A N 1
ATOM 1859 C CA . ILE A 1 291 ? -129.024 54.872 1.688 1.00 24.50 266 ILE A CA 1
ATOM 1860 C C . ILE A 1 291 ? -128.565 55.870 0.628 1.00 24.32 266 ILE A C 1
ATOM 1861 O O . ILE A 1 291 ? -128.258 57.037 0.984 1.00 22.75 266 ILE A O 1
ATOM 1866 N N . THR A 1 292 ? -128.603 55.465 -0.632 1.00 20.97 267 THR A N 1
ATOM 1867 C CA . THR A 1 292 ? -128.295 56.333 -1.794 1.00 23.75 267 THR A CA 1
ATOM 1868 C C . THR A 1 292 ? -129.462 56.317 -2.791 1.00 23.99 267 THR A C 1
ATOM 1869 O O . THR A 1 292 ? -130.417 55.510 -2.636 1.00 23.37 267 THR A O 1
ATOM 1873 N N . ALA A 1 293 ? -129.409 57.201 -3.784 1.00 23.37 268 ALA A N 1
ATOM 1874 C CA . ALA A 1 293 ? -130.550 57.423 -4.705 1.00 23.98 268 ALA A CA 1
ATOM 1875 C C . ALA A 1 293 ? -130.906 56.095 -5.401 1.00 21.80 268 ALA A C 1
ATOM 1876 O O . ALA A 1 293 ? -132.088 55.853 -5.625 1.00 22.87 268 ALA A O 1
ATOM 1878 N N . ARG A 1 294 ? -129.934 55.262 -5.725 1.00 20.23 269 ARG A N 1
ATOM 1879 C CA . ARG A 1 294 ? -130.235 54.046 -6.537 1.00 23.93 269 ARG A CA 1
ATOM 1880 C C . ARG A 1 294 ? -130.880 52.956 -5.670 1.00 23.47 269 ARG A C 1
ATOM 1881 O O . ARG A 1 294 ? -131.447 52.057 -6.264 1.00 22.98 269 ARG A O 1
ATOM 1889 N N . ASP A 1 295 ? -130.867 53.078 -4.347 1.00 21.90 270 ASP A N 1
ATOM 1890 C CA . ASP A 1 295 ? -131.617 52.188 -3.430 1.00 23.96 270 ASP A CA 1
ATOM 1891 C C . ASP A 1 295 ? -133.099 52.537 -3.528 1.00 25.74 270 ASP A C 1
ATOM 1892 O O . ASP A 1 295 ? -133.915 51.680 -3.200 1.00 25.45 270 ASP A O 1
ATOM 1897 N N . ILE A 1 296 ? -133.419 53.768 -3.927 1.00 23.86 271 ILE A N 1
ATOM 1898 C CA . ILE A 1 296 ? -134.825 54.247 -4.048 1.00 21.72 271 ILE A CA 1
ATOM 1899 C C . ILE A 1 296 ? -135.315 54.104 -5.493 1.00 21.25 271 ILE A C 1
ATOM 1900 O O . ILE A 1 296 ? -136.446 53.633 -5.692 1.00 23.19 271 ILE A O 1
ATOM 1905 N N . LEU A 1 297 ? -134.504 54.473 -6.476 1.00 19.51 272 LEU A N 1
ATOM 1906 C CA . LEU A 1 297 ? -134.906 54.458 -7.897 1.00 21.57 272 LEU A CA 1
ATOM 1907 C C . LEU A 1 297 ? -134.726 53.043 -8.478 1.00 23.12 272 LEU A C 1
ATOM 1908 O O . LEU A 1 297 ? -133.927 52.862 -9.388 1.00 25.12 272 LEU A O 1
ATOM 1913 N N . THR A 1 298 ? -135.520 52.090 -7.983 1.00 27.66 273 THR A N 1
ATOM 1914 C CA . THR A 1 298 ? -135.606 50.706 -8.514 1.00 25.42 273 THR A CA 1
ATOM 1915 C C . THR A 1 298 ? -136.626 50.666 -9.656 1.00 27.30 273 THR A C 1
ATOM 1916 O O . THR A 1 298 ? -137.414 51.600 -9.811 1.00 20.73 273 THR A O 1
ATOM 1920 N N . LYS A 1 299 ? -136.649 49.582 -10.427 1.00 24.30 274 LYS A N 1
ATOM 1921 C CA . LYS A 1 299 ? -137.655 49.427 -11.505 1.00 23.38 274 LYS A CA 1
ATOM 1922 C C . LYS A 1 299 ? -139.043 49.679 -10.900 1.00 18.58 274 LYS A C 1
ATOM 1923 O O . LYS A 1 299 ? -139.868 50.388 -11.531 1.00 21.87 274 LYS A O 1
ATOM 1929 N N . GLU A 1 300 ? -139.290 49.145 -9.726 1.00 21.25 275 GLU A N 1
ATOM 1930 C CA . GLU A 1 300 ? -140.626 49.207 -9.067 1.00 20.46 275 GLU A CA 1
ATOM 1931 C C . GLU A 1 300 ? -140.984 50.665 -8.783 1.00 21.14 275 GLU A C 1
ATOM 1932 O O . GLU A 1 300 ? -142.149 51.063 -8.961 1.00 19.37 275 GLU A O 1
ATOM 1938 N N . ALA A 1 301 ? -140.008 51.480 -8.399 1.00 21.73 276 ALA A N 1
ATOM 1939 C CA . ALA A 1 301 ? -140.245 52.910 -8.105 1.00 20.17 276 ALA A CA 1
ATOM 1940 C C . ALA A 1 301 ? -140.617 53.630 -9.395 1.00 18.96 276 ALA A C 1
ATOM 1941 O O . ALA A 1 301 ? -141.545 54.434 -9.374 1.00 20.46 276 ALA A O 1
ATOM 1943 N N . PHE A 1 302 ? -139.977 53.339 -10.522 1.00 18.14 277 PHE A N 1
ATOM 1944 C CA . PHE A 1 302 ? -140.363 53.895 -11.846 1.00 18.79 277 PHE A CA 1
ATOM 1945 C C . PHE A 1 302 ? -141.774 53.448 -12.241 1.00 19.03 277 PHE A C 1
ATOM 1946 O O . PHE A 1 302 ? -142.544 54.298 -12.786 1.00 20.15 277 PHE A O 1
ATOM 1954 N N . GLU A 1 303 ? -142.117 52.182 -11.973 1.00 21.02 278 GLU A N 1
ATOM 1955 C CA . GLU A 1 303 ? -143.501 51.681 -12.238 1.00 21.27 278 GLU A CA 1
ATOM 1956 C C . GLU A 1 303 ? -144.510 52.478 -11.412 1.00 20.67 278 GLU A C 1
ATOM 1957 O O . GLU A 1 303 ? -145.524 52.906 -11.988 1.00 22.67 278 GLU A O 1
ATOM 1963 N N . ASN A 1 304 ? -144.207 52.754 -10.141 1.00 21.10 279 ASN A N 1
ATOM 1964 C CA . ASN A 1 304 ? -145.069 53.574 -9.253 1.00 21.08 279 ASN A CA 1
ATOM 1965 C C . ASN A 1 304 ? -145.242 54.961 -9.877 1.00 20.79 279 ASN A C 1
ATOM 1966 O O . ASN A 1 304 ? -146.363 55.478 -9.880 1.00 20.48 279 ASN A O 1
ATOM 1971 N N . ALA A 1 305 ? -144.156 55.554 -10.405 1.00 18.92 280 ALA A N 1
ATOM 1972 C CA . ALA A 1 305 ? -144.213 56.892 -11.020 1.00 18.76 280 ALA A CA 1
ATOM 1973 C C . ALA A 1 305 ? -145.087 56.857 -12.269 1.00 18.61 280 ALA A C 1
ATOM 1974 O O . ALA A 1 305 ? -145.892 57.780 -12.462 1.00 17.46 280 ALA A O 1
ATOM 1976 N N . ILE A 1 306 ? -144.909 55.851 -13.125 1.00 20.28 281 ILE A N 1
ATOM 1977 C CA . ILE A 1 306 ? -145.762 55.752 -14.343 1.00 21.51 281 ILE A CA 1
ATOM 1978 C C . ILE A 1 306 ? -147.231 55.655 -13.898 1.00 18.81 281 ILE A C 1
ATOM 1979 O O . ILE A 1 306 ? -148.065 56.389 -14.402 1.00 20.72 281 ILE A O 1
ATOM 1984 N N . ALA A 1 307 ? -147.514 54.836 -12.904 1.00 21.71 282 ALA A N 1
ATOM 1985 C CA . ALA A 1 307 ? -148.878 54.614 -12.374 1.00 20.34 282 ALA A CA 1
ATOM 1986 C C . ALA A 1 307 ? -149.509 55.935 -11.936 1.00 21.58 282 ALA A C 1
ATOM 1987 O O . ALA A 1 307 ? -150.649 56.223 -12.337 1.00 20.11 282 ALA A O 1
ATOM 1989 N N . VAL A 1 308 ? -148.785 56.750 -11.155 1.00 21.19 283 VAL A N 1
ATOM 1990 C CA . VAL A 1 308 ? -149.295 58.063 -10.700 1.00 19.72 283 VAL A CA 1
ATOM 1991 C C . VAL A 1 308 ? -149.481 59.003 -11.894 1.00 21.29 283 VAL A C 1
ATOM 1992 O O . VAL A 1 308 ? -150.492 59.671 -11.970 1.00 21.83 283 VAL A O 1
ATOM 1996 N N . VAL A 1 309 ? -148.536 59.063 -12.827 1.00 19.02 284 VAL A N 1
ATOM 1997 C CA . VAL A 1 309 ? -148.685 59.936 -14.010 1.00 18.24 284 VAL A CA 1
ATOM 1998 C C . VAL A 1 309 ? -149.936 59.472 -14.797 1.00 1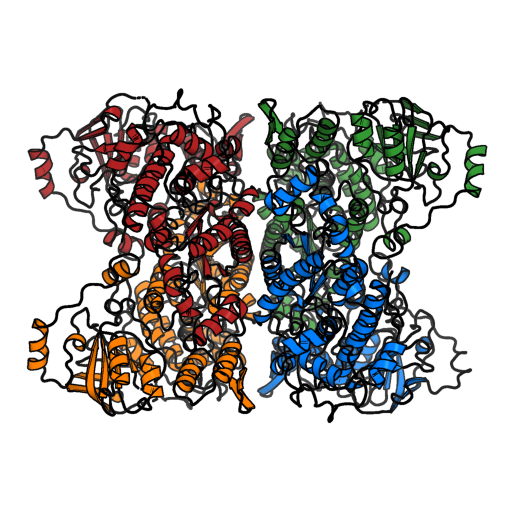7.83 284 VAL A C 1
ATOM 1999 O O . VAL A 1 309 ? -150.712 60.317 -15.261 1.00 19.17 284 VAL A O 1
ATOM 2003 N N . MET A 1 310 ? -150.151 58.177 -14.877 1.00 20.05 285 MET A N 1
ATOM 2004 C CA . MET A 1 310 ? -151.262 57.616 -15.700 1.00 20.57 285 MET A CA 1
ATOM 2005 C C . MET A 1 310 ? -152.595 57.984 -15.032 1.00 21.11 285 MET A C 1
ATOM 2006 O O . MET A 1 310 ? -153.567 58.357 -15.734 1.00 24.25 285 MET A O 1
ATOM 2011 N N . ALA A 1 311 ? -152.643 57.911 -13.703 1.00 19.93 286 ALA A N 1
ATOM 2012 C CA . ALA A 1 311 ? -153.849 58.176 -12.905 1.00 20.96 286 ALA A CA 1
ATOM 2013 C C . ALA A 1 311 ? -154.158 59.668 -12.976 1.00 21.82 286 ALA A C 1
ATOM 2014 O O . ALA A 1 311 ? -155.322 60.061 -12.913 1.00 20.35 286 ALA A O 1
ATOM 2016 N N . PHE A 1 312 ? -153.124 60.513 -13.012 1.00 20.63 287 PHE A N 1
ATOM 2017 C CA . PHE A 1 312 ? -153.293 61.981 -13.052 1.00 20.31 287 PHE A CA 1
ATOM 2018 C C . PHE A 1 312 ? -153.609 62.458 -14.468 1.00 19.75 287 PHE A C 1
ATOM 2019 O O . PHE A 1 312 ? -154.011 63.595 -14.620 1.00 20.46 287 PHE A O 1
ATOM 2027 N N . GLY A 1 313 ? -153.392 61.662 -15.506 1.00 21.15 288 GLY A N 1
ATOM 2028 C CA . GLY A 1 313 ? -153.388 62.234 -16.865 1.00 21.63 288 GLY A CA 1
ATOM 2029 C C . GLY A 1 313 ? -152.312 63.323 -17.021 1.00 21.34 288 GLY A C 1
ATOM 2030 O O . GLY A 1 313 ? -152.602 64.387 -17.603 1.00 22.62 288 GLY A O 1
ATOM 2031 N N . GLY A 1 314 ? -151.105 63.047 -16.531 1.00 24.27 289 GLY A N 1
ATOM 2032 C CA . GLY A 1 314 ? -149.987 64.011 -16.476 1.00 23.08 289 GLY A CA 1
ATOM 2033 C C . GLY A 1 314 ? -149.364 64.265 -17.834 1.00 24.00 289 GLY A C 1
ATOM 2034 O O . GLY A 1 314 ? -149.773 63.611 -18.840 1.00 23.41 289 GLY A O 1
ATOM 2035 N N . SER A 1 315 ? -148.458 65.251 -17.862 1.00 24.29 290 SER A N 1
ATOM 2036 C CA . SER A 1 315 ? -147.724 65.742 -19.052 1.00 21.46 290 SER A CA 1
ATOM 2037 C C . SER A 1 315 ? -147.079 64.582 -19.801 1.00 19.54 290 SER A C 1
ATOM 2038 O O . SER A 1 315 ? -146.446 63.735 -19.172 1.00 19.61 290 SER A O 1
ATOM 2041 N N . THR A 1 316 ? -147.133 64.628 -21.139 1.00 20.75 291 THR A N 1
ATOM 2042 C CA . THR A 1 316 ? -146.426 63.678 -22.018 1.00 20.64 291 THR A CA 1
ATOM 2043 C C . THR A 1 316 ? -144.904 63.872 -21.905 1.00 20.37 291 THR A C 1
ATOM 2044 O O . THR A 1 316 ? -144.193 62.965 -22.293 1.00 21.53 291 THR A O 1
ATOM 2048 N N . ASN A 1 317 ? -144.424 65.005 -21.405 1.00 21.39 292 ASN A N 1
ATOM 2049 C CA . ASN A 1 317 ? -142.969 65.168 -21.117 1.00 21.24 292 ASN A CA 1
ATOM 2050 C C . ASN A 1 317 ? -142.518 64.175 -20.062 1.00 20.30 292 ASN A C 1
ATOM 2051 O O . ASN A 1 317 ? -141.339 63.792 -20.089 1.00 21.83 292 ASN A O 1
ATOM 2056 N N . ALA A 1 318 ? -143.415 63.702 -19.200 1.00 20.02 293 ALA A N 1
ATOM 2057 C CA . ALA A 1 318 ? -143.053 62.745 -18.142 1.00 18.53 293 ALA A CA 1
ATOM 2058 C C . ALA A 1 318 ? -142.543 61.455 -18.776 1.00 19.65 293 ALA A C 1
ATOM 2059 O O . ALA A 1 318 ? -141.783 60.757 -18.166 1.00 16.20 293 ALA A O 1
ATOM 2061 N N . VAL A 1 319 ? -142.994 61.120 -19.989 1.00 19.26 294 VAL A N 1
ATOM 2062 C CA . VAL A 1 319 ? -142.464 59.924 -20.696 1.00 18.60 294 VAL A CA 1
ATOM 2063 C C . VAL A 1 319 ? -140.982 60.137 -20.988 1.00 18.71 294 VAL A C 1
ATOM 2064 O O . VAL A 1 319 ? -140.193 59.240 -20.710 1.00 18.80 294 VAL A O 1
ATOM 2068 N N . LEU A 1 320 ? -140.612 61.246 -21.596 1.00 21.45 295 LEU A N 1
ATOM 2069 C CA . LEU A 1 320 ? -139.165 61.543 -21.859 1.00 22.24 295 LEU A CA 1
ATOM 2070 C C . LEU A 1 320 ? -138.379 61.551 -20.541 1.00 19.81 295 LEU A C 1
ATOM 2071 O O . LEU A 1 320 ? -137.312 60.893 -20.442 1.00 20.44 295 LEU A O 1
ATOM 2076 N N . HIS A 1 321 ? -138.896 62.260 -19.540 1.00 19.72 296 HIS A N 1
ATOM 2077 C CA . HIS A 1 321 ? -138.141 62.491 -18.272 1.00 18.67 296 HIS A CA 1
ATOM 2078 C C . HIS A 1 321 ? -138.038 61.186 -17.480 1.00 20.15 296 HIS A C 1
ATOM 2079 O O . HIS A 1 321 ? -136.904 60.870 -17.022 1.00 19.86 296 HIS A O 1
ATOM 2086 N N . LEU A 1 322 ? -139.117 60.377 -17.326 1.00 19.02 297 LEU A N 1
ATOM 2087 C CA . LEU A 1 322 ? -138.947 59.083 -16.622 1.00 18.97 297 LEU A CA 1
ATOM 2088 C C . LEU A 1 322 ? -138.000 58.131 -17.388 1.00 20.36 297 LEU A C 1
ATOM 2089 O O . LEU A 1 322 ? -137.161 57.508 -16.697 1.00 21.31 297 LEU A O 1
ATOM 2094 N N . LEU A 1 323 ? -138.035 58.061 -18.728 1.00 19.47 298 LEU A N 1
ATOM 2095 C CA . LEU A 1 323 ? -137.062 57.226 -19.467 1.00 20.77 298 LEU A CA 1
ATOM 2096 C C . LEU A 1 323 ? -135.635 57.704 -19.155 1.00 18.82 298 LEU A C 1
ATOM 2097 O O . LEU A 1 323 ? -134.788 56.858 -18.894 1.00 20.73 298 LEU A O 1
ATOM 2102 N N . ALA A 1 324 ? -135.416 59.010 -19.121 1.00 19.73 299 ALA A N 1
ATOM 2103 C CA . ALA A 1 324 ? -134.085 59.637 -18.963 1.00 20.72 299 ALA A CA 1
ATOM 2104 C C . ALA A 1 324 ? -133.562 59.404 -17.541 1.00 21.22 299 ALA A C 1
ATOM 2105 O O . ALA A 1 324 ? -132.375 59.019 -17.405 1.00 19.16 299 ALA A O 1
ATOM 2107 N N . ILE A 1 325 ? -134.418 59.515 -16.519 1.00 20.06 300 ILE A N 1
ATOM 2108 C CA . ILE A 1 325 ? -134.012 59.309 -15.096 1.00 19.99 300 ILE A CA 1
ATOM 2109 C C . ILE A 1 325 ? -133.694 57.812 -14.890 1.00 20.95 300 ILE A C 1
ATOM 2110 O O . ILE A 1 325 ? -132.652 57.449 -14.278 1.00 18.86 300 ILE A O 1
ATOM 2115 N N . ALA A 1 326 ? -134.485 56.910 -15.492 1.00 20.49 301 ALA A N 1
ATOM 2116 C CA . ALA A 1 326 ? -134.186 55.469 -15.417 1.00 19.80 301 ALA A CA 1
ATOM 2117 C C . ALA A 1 326 ? -132.829 55.185 -16.046 1.00 19.98 301 ALA A C 1
ATOM 2118 O O . ALA A 1 326 ? -132.051 54.388 -15.448 1.00 20.32 301 ALA A O 1
ATOM 2120 N N . HIS A 1 327 ? -132.585 55.753 -17.211 1.00 20.89 302 HIS A N 1
ATOM 2121 C CA . HIS A 1 327 ? -131.298 55.590 -17.910 1.00 23.98 302 HIS A CA 1
ATOM 2122 C C . HIS A 1 327 ? -130.159 56.005 -16.952 1.00 23.66 302 HIS A C 1
ATOM 2123 O O . HIS A 1 327 ? -129.163 55.247 -16.829 1.00 22.39 302 HIS A O 1
ATOM 2130 N N . GLU A 1 328 ? -130.305 57.149 -16.267 1.00 21.47 303 GLU A N 1
ATOM 2131 C CA . GLU A 1 328 ? -129.280 57.684 -15.317 1.00 21.69 303 GLU A CA 1
ATOM 2132 C C . GLU A 1 328 ? -129.137 56.783 -14.086 1.00 23.20 303 GLU A C 1
ATOM 2133 O O . GLU A 1 328 ? -128.027 56.746 -13.546 1.00 26.49 303 GLU A O 1
ATOM 2139 N N . ALA A 1 329 ? -130.197 56.103 -13.630 1.00 21.61 304 ALA A N 1
ATOM 2140 C CA . ALA A 1 329 ? -130.194 55.150 -12.506 1.00 22.08 304 ALA A CA 1
ATOM 2141 C C . ALA A 1 329 ? -129.726 53.740 -12.938 1.00 22.73 304 ALA A C 1
ATOM 2142 O O . ALA A 1 329 ? -129.611 52.888 -12.050 1.00 25.06 304 ALA A O 1
ATOM 2144 N N . ASN A 1 330 ? -129.428 53.522 -14.228 1.00 24.53 305 ASN A N 1
ATOM 2145 C CA . ASN A 1 330 ? -129.026 52.218 -14.830 1.00 25.81 305 ASN A CA 1
ATOM 2146 C C . ASN A 1 330 ? -130.154 51.189 -14.609 1.00 27.06 305 ASN A C 1
ATOM 2147 O O . ASN A 1 330 ? -129.864 50.045 -14.209 1.00 26.69 305 ASN A O 1
ATOM 2152 N N . VAL A 1 331 ? -131.397 51.611 -14.796 1.00 23.89 306 VAL A N 1
ATOM 2153 C CA . VAL A 1 331 ? -132.613 50.763 -14.684 1.00 24.47 306 VAL A CA 1
ATOM 2154 C C . VAL A 1 331 ? -133.232 50.723 -16.080 1.00 25.13 306 VAL A C 1
ATOM 2155 O O . VAL A 1 331 ? -133.407 51.812 -16.713 1.00 23.93 306 VAL A O 1
ATOM 2159 N N . ALA A 1 332 ? -133.548 49.512 -16.553 1.00 28.17 307 ALA A N 1
ATOM 2160 C CA . ALA A 1 332 ? -134.230 49.325 -17.851 1.00 26.88 307 ALA A CA 1
ATOM 2161 C C . ALA A 1 332 ? -135.665 49.843 -17.742 1.00 24.56 307 ALA A C 1
ATOM 2162 O O . ALA A 1 332 ? -136.432 49.390 -16.862 1.00 27.08 307 ALA A O 1
ATOM 2164 N N . LEU A 1 333 ? -136.010 50.757 -18.630 1.00 25.46 308 LEU A N 1
ATOM 2165 C CA . LEU A 1 333 ? -137.377 51.298 -18.806 1.00 25.18 308 LEU A CA 1
ATOM 2166 C C . LEU A 1 333 ? -137.562 51.628 -20.270 1.00 24.41 308 LEU A C 1
ATOM 2167 O O . LEU A 1 333 ? -136.640 52.261 -20.891 1.00 26.43 308 LEU A O 1
ATOM 2172 N N . SER A 1 334 ? -138.704 51.231 -20.819 1.00 26.07 309 SER A N 1
ATOM 2173 C CA . SER A 1 334 ? -139.038 51.409 -22.257 1.00 25.93 309 SER A CA 1
ATOM 2174 C C . SER A 1 334 ? -140.467 51.942 -22.394 1.00 25.67 309 SER A C 1
ATOM 2175 O O . SER A 1 334 ? -141.271 51.876 -21.410 1.00 22.68 309 SER A O 1
ATOM 2178 N N . LEU A 1 335 ? -140.803 52.445 -23.574 1.00 25.92 310 LEU A N 1
ATOM 2179 C CA . LEU A 1 335 ? -142.199 52.778 -23.926 1.00 25.84 310 LEU A CA 1
ATOM 2180 C C . LEU A 1 335 ? -143.129 51.596 -23.593 1.00 27.61 310 LEU A C 1
ATOM 2181 O O . LEU A 1 335 ? -144.287 51.852 -23.207 1.00 24.99 310 LEU A O 1
ATOM 2186 N N . GLN A 1 336 ? -142.666 50.359 -23.725 1.00 29.12 311 GLN A N 1
ATOM 2187 C CA . GLN A 1 336 ? -143.556 49.173 -23.517 1.00 29.26 311 GLN A CA 1
ATOM 2188 C C . GLN A 1 336 ? -143.979 49.144 -22.042 1.00 29.38 311 GLN A C 1
ATOM 2189 O O . GLN A 1 336 ? -145.115 48.685 -21.740 1.00 24.03 311 GLN A O 1
ATOM 2195 N N . ASP A 1 337 ? -143.117 49.618 -21.127 1.00 26.25 312 ASP A N 1
ATOM 2196 C CA . ASP A 1 337 ? -143.447 49.684 -19.677 1.00 25.77 312 ASP A CA 1
ATOM 2197 C C . ASP A 1 337 ? -144.584 50.690 -19.458 1.00 22.42 312 ASP A C 1
ATOM 2198 O O . ASP A 1 337 ? -145.466 50.433 -18.601 1.00 24.46 312 ASP A O 1
ATOM 2203 N N . PHE A 1 338 ? -144.564 51.800 -20.171 1.00 22.45 313 PHE A N 1
ATOM 2204 C CA . PHE A 1 338 ? -145.654 52.797 -20.112 1.00 23.00 313 PHE A CA 1
ATOM 2205 C C . PHE A 1 338 ? -146.962 52.176 -20.624 1.00 25.86 313 PHE A C 1
ATOM 2206 O O . PHE A 1 338 ? -147.953 52.310 -19.913 1.00 23.07 313 PHE A O 1
ATOM 2214 N N . SER A 1 339 ? -146.947 51.468 -21.766 1.00 27.74 314 SER A N 1
ATOM 2215 C CA . SER A 1 339 ? -148.148 50.768 -22.316 1.00 29.71 314 SER A CA 1
ATOM 2216 C C . SER A 1 339 ? -148.662 49.762 -21.287 1.00 26.58 314 SER A C 1
ATOM 2217 O O . SER A 1 339 ? -149.868 49.760 -21.029 1.00 28.95 314 SER A O 1
ATOM 2220 N N . ARG A 1 340 ? -147.777 48.962 -20.713 1.00 26.17 315 ARG A N 1
ATOM 2221 C CA . ARG A 1 340 ? -148.124 47.852 -19.801 1.00 26.82 315 ARG A CA 1
ATOM 2222 C C . ARG A 1 340 ? -148.765 48.460 -18.560 1.00 30.45 315 ARG A C 1
ATOM 2223 O O . ARG A 1 340 ? -149.868 48.017 -18.184 1.00 28.21 315 ARG A O 1
ATOM 2231 N N . ILE A 1 341 ? -148.116 49.432 -17.921 1.00 26.42 316 ILE A N 1
ATOM 2232 C CA . ILE A 1 341 ? -148.668 49.999 -16.651 1.00 25.25 316 ILE A CA 1
ATOM 2233 C C . ILE A 1 341 ? -149.949 50.772 -16.943 1.00 21.57 316 ILE A C 1
ATOM 2234 O O . ILE A 1 341 ? -150.921 50.626 -16.176 1.00 24.27 316 ILE A O 1
ATOM 2239 N N . GLY A 1 342 ? -149.948 51.584 -17.996 1.00 24.32 317 GLY A N 1
ATOM 2240 C CA . GLY A 1 342 ? -151.063 52.446 -18.409 1.00 26.93 317 GLY A CA 1
ATOM 2241 C C . GLY A 1 342 ? -152.319 51.625 -18.721 1.00 30.15 317 GLY A C 1
ATOM 2242 O O . GLY A 1 342 ? -153.446 52.042 -18.351 1.00 28.47 317 GLY A O 1
ATOM 2243 N N . SER A 1 343 ? -152.167 50.444 -19.303 1.00 29.29 318 SER A N 1
ATOM 2244 C CA . SER A 1 343 ? -153.366 49.610 -19.611 1.00 33.14 318 SER A CA 1
ATOM 2245 C C . SER A 1 343 ? -154.101 49.224 -18.312 1.00 32.60 318 SER A C 1
ATOM 2246 O O . SER A 1 343 ? -155.327 49.023 -18.374 1.00 32.18 318 SER A O 1
ATOM 2249 N N . GLY A 1 344 ? -153.410 49.183 -17.167 1.00 26.96 319 GLY A N 1
ATOM 2250 C CA . GLY A 1 344 ? -153.922 48.651 -15.893 1.00 28.87 319 GLY A CA 1
ATOM 2251 C C . GLY A 1 344 ? -154.293 49.728 -14.885 1.00 27.67 319 GLY A C 1
ATOM 2252 O O . GLY A 1 344 ? -154.778 49.349 -13.844 1.00 26.13 319 GLY A O 1
ATOM 2253 N N . VAL A 1 345 ? -154.053 51.013 -15.188 1.00 26.82 320 VAL A N 1
ATOM 2254 C CA . VAL A 1 345 ? -154.274 52.158 -14.256 1.00 24.44 320 VAL A CA 1
ATOM 2255 C C . VAL A 1 345 ? -155.319 53.102 -14.829 1.00 24.23 320 VAL A C 1
ATOM 2256 O O . VAL A 1 345 ? -155.113 53.736 -15.854 1.00 23.69 320 VAL A O 1
ATOM 2260 N N . PRO A 1 346 ? -156.449 53.304 -14.132 1.00 23.47 321 PRO A N 1
ATOM 2261 C CA . PRO A 1 346 ? -157.480 54.215 -14.616 1.00 26.19 321 PRO A CA 1
ATOM 2262 C C . PRO A 1 346 ? -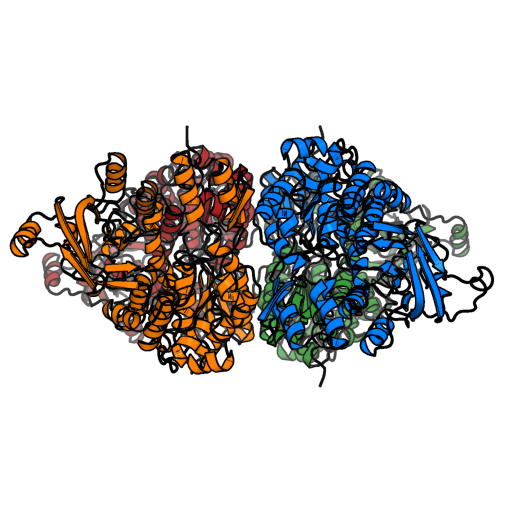157.054 55.687 -14.493 1.00 26.05 321 PRO A C 1
ATOM 2263 O O . PRO A 1 346 ? -156.236 56.033 -13.630 1.00 29.29 321 PRO A O 1
ATOM 2267 N N . HIS A 1 347 ? -157.597 56.515 -15.372 1.00 26.10 322 HIS A N 1
ATOM 2268 C CA . HIS A 1 347 ? -157.453 57.986 -15.333 1.00 25.52 322 HIS A CA 1
ATOM 2269 C C . HIS A 1 347 ? -158.459 58.557 -14.325 1.00 27.71 322 HIS A C 1
ATOM 2270 O O . HIS A 1 347 ? -159.669 58.497 -14.593 1.00 25.51 322 HIS A O 1
ATOM 2277 N N . LEU A 1 348 ? -157.965 59.120 -13.206 1.00 21.46 323 LEU A N 1
ATOM 2278 C CA . LEU A 1 348 ? -158.785 59.544 -12.060 1.00 23.01 323 LEU A CA 1
ATOM 2279 C C . LEU A 1 348 ? -158.869 61.072 -11.934 1.00 24.30 323 LEU A C 1
ATOM 2280 O O . LEU A 1 348 ? -159.908 61.554 -11.436 1.00 25.34 323 LEU A O 1
ATOM 2285 N N . ALA A 1 349 ? -157.833 61.835 -12.319 1.00 22.47 324 ALA A N 1
ATOM 2286 C CA . ALA A 1 349 ? -157.739 63.270 -11.985 1.00 23.35 324 ALA A CA 1
ATOM 2287 C C . ALA A 1 349 ? -158.492 64.129 -13.005 1.00 21.82 324 ALA A C 1
ATOM 2288 O O . ALA A 1 349 ? -158.177 64.088 -14.178 1.00 21.08 324 ALA A O 1
ATOM 2290 N N . ASP A 1 350 ? -159.463 64.905 -12.528 1.00 23.39 325 ASP A N 1
ATOM 2291 C CA . ASP A 1 350 ? -160.256 65.870 -13.332 1.00 25.36 325 ASP A CA 1
ATOM 2292 C C . ASP A 1 350 ? -159.561 67.233 -13.304 1.00 24.18 325 ASP A C 1
ATOM 2293 O O . ASP A 1 350 ? -160.044 68.158 -12.628 1.00 26.07 325 ASP A O 1
ATOM 2298 N N . VAL A 1 351 ? -158.493 67.362 -14.082 1.00 25.86 326 VAL A N 1
ATOM 2299 C CA . VAL A 1 351 ? -157.523 68.486 -13.927 1.00 23.04 326 VAL A CA 1
ATOM 2300 C C . VAL A 1 351 ? -157.281 69.155 -15.278 1.00 23.09 326 VAL A C 1
ATOM 2301 O O . VAL A 1 351 ? -157.223 68.469 -16.350 1.00 21.98 326 VAL A O 1
ATOM 2305 N N . LYS A 1 352 ? -157.053 70.460 -15.226 1.00 22.14 327 LYS A N 1
ATOM 2306 C CA . LYS A 1 352 ? -156.479 71.216 -16.366 1.00 23.36 327 LYS A CA 1
ATOM 2307 C C . LYS A 1 352 ? -155.231 70.482 -16.839 1.00 21.79 327 LYS A C 1
ATOM 2308 O O . LYS A 1 352 ? -154.443 69.966 -16.032 1.00 20.41 327 LYS A O 1
ATOM 2314 N N . PRO A 1 353 ? -154.975 70.404 -18.166 1.00 21.21 328 PRO A N 1
ATOM 2315 C CA . PRO A 1 353 ? -155.643 71.233 -19.173 1.00 22.31 328 PRO A CA 1
ATOM 2316 C C . PRO A 1 353 ? -156.981 70.751 -19.769 1.00 24.06 328 PRO A C 1
ATOM 2317 O O . PRO A 1 353 ? -157.641 71.565 -20.360 1.00 23.61 328 PRO A O 1
ATOM 2321 N N . PHE A 1 354 ? -157.348 69.499 -19.530 1.00 24.15 329 PHE A N 1
ATOM 2322 C CA . PHE A 1 354 ? -158.520 68.827 -20.148 1.00 25.92 329 PHE A CA 1
ATOM 2323 C C . PHE A 1 354 ? -159.707 68.916 -19.199 1.00 30.58 329 PHE A C 1
ATOM 2324 O O . PHE A 1 354 ? -160.829 68.944 -19.687 1.00 26.63 329 PHE A O 1
ATOM 2332 N N . GLY A 1 355 ? -159.446 68.968 -17.889 1.00 24.60 330 GLY A N 1
ATOM 2333 C CA . GLY A 1 355 ? -160.486 68.948 -16.854 1.00 26.41 330 GLY A CA 1
ATOM 2334 C C . GLY A 1 355 ? -160.606 70.268 -16.109 1.00 26.41 330 GLY A C 1
ATOM 2335 O O . GLY A 1 355 ? -160.097 71.304 -16.591 1.00 25.71 330 GLY A O 1
ATOM 2336 N N . ARG A 1 356 ? -161.205 70.212 -14.923 1.00 24.64 331 ARG A N 1
ATOM 2337 C CA . ARG A 1 356 ? -161.732 71.422 -14.262 1.00 28.90 331 ARG A CA 1
ATOM 2338 C C . ARG A 1 356 ? -160.692 71.986 -13.291 1.00 25.47 331 ARG A C 1
ATOM 2339 O O . ARG A 1 356 ? -160.680 73.193 -13.104 1.00 27.66 331 ARG A O 1
ATOM 2347 N N . HIS A 1 357 ? -159.935 71.119 -12.629 1.00 24.78 332 HIS A N 1
ATOM 2348 C CA . HIS A 1 357 ? -159.259 71.476 -11.354 1.00 22.12 332 HIS A CA 1
ATOM 2349 C C . HIS A 1 357 ? -157.783 71.804 -11.596 1.00 24.00 332 HIS A C 1
ATOM 2350 O O . HIS A 1 357 ? -157.204 71.379 -12.614 1.00 19.36 332 HIS A O 1
ATOM 2357 N N . VAL A 1 358 ? -157.196 72.542 -10.654 1.00 20.37 333 VAL A N 1
ATOM 2358 C CA . VAL A 1 358 ? -155.752 72.922 -10.685 1.00 21.09 333 VAL A CA 1
ATOM 2359 C C . VAL A 1 358 ? -155.059 72.331 -9.463 1.00 22.34 333 VAL A C 1
ATOM 2360 O O . VAL A 1 358 ? -155.723 71.719 -8.603 1.00 21.27 333 VAL A O 1
ATOM 2364 N N . MET A 1 359 ? -153.733 72.440 -9.399 1.00 24.19 334 MET A N 1
ATOM 2365 C CA . MET A 1 359 ? -152.953 71.801 -8.298 1.00 21.75 334 MET A CA 1
ATOM 2366 C C . MET A 1 359 ? -153.457 72.260 -6.916 1.00 19.27 334 MET A C 1
ATOM 2367 O O . MET A 1 359 ? -153.440 71.459 -6.011 1.00 21.87 334 MET A O 1
ATOM 2372 N N . SER A 1 360 ? -153.842 73.514 -6.716 1.00 21.20 335 SER A N 1
ATOM 2373 C CA . SER A 1 360 ? -154.328 73.961 -5.380 1.00 22.74 335 SER A CA 1
ATOM 2374 C C . SER A 1 360 ? -155.573 73.141 -4.982 1.00 23.99 335 SER A C 1
ATOM 2375 O O . SER A 1 360 ? -155.750 72.910 -3.772 1.00 22.42 335 SER A O 1
ATOM 2378 N N . ASP A 1 361 ? -156.368 72.658 -5.953 1.00 23.84 336 ASP A N 1
ATOM 2379 C CA . ASP A 1 361 ? -157.554 71.804 -5.665 1.00 23.99 336 ASP A CA 1
ATOM 2380 C C . ASP A 1 361 ? -157.064 70.415 -5.272 1.00 22.41 336 ASP A C 1
ATOM 2381 O O . ASP A 1 361 ? -157.657 69.813 -4.364 1.00 22.66 336 ASP A O 1
ATOM 2386 N N . VAL A 1 362 ? -156.025 69.909 -5.952 1.00 21.04 337 VAL A N 1
ATOM 2387 C CA . VAL A 1 362 ? -155.374 68.619 -5.593 1.00 21.81 337 VAL A CA 1
ATOM 2388 C C . VAL A 1 362 ? -154.819 68.719 -4.160 1.00 20.07 337 VAL A C 1
ATOM 2389 O O . VAL A 1 362 ? -155.044 67.790 -3.366 1.00 21.13 337 VAL A O 1
ATOM 2393 N N . ASP A 1 363 ? -154.179 69.838 -3.798 1.00 19.55 338 ASP A N 1
ATOM 2394 C CA . ASP A 1 363 ? -153.705 70.037 -2.401 1.00 19.97 338 ASP A CA 1
ATOM 2395 C C . ASP A 1 363 ? -154.900 70.015 -1.422 1.00 19.06 338 ASP A C 1
ATOM 2396 O O . ASP A 1 363 ? -154.849 69.360 -0.387 1.00 19.19 338 ASP A O 1
ATOM 2401 N N . HIS A 1 364 ? -155.990 70.686 -1.764 1.00 22.18 339 HIS A N 1
ATOM 2402 C CA . HIS A 1 364 ? -157.186 70.840 -0.878 1.00 23.35 339 HIS A CA 1
ATOM 2403 C C . HIS A 1 364 ? -157.756 69.464 -0.485 1.00 25.26 339 HIS A C 1
ATOM 2404 O O . HIS A 1 364 ? -158.164 69.313 0.682 1.00 24.64 339 HIS A O 1
ATOM 2411 N N . ILE A 1 365 ? -157.736 68.469 -1.385 1.00 22.12 340 ILE A N 1
ATOM 2412 C CA . ILE A 1 365 ? -158.359 67.132 -1.146 1.00 25.06 340 ILE A CA 1
ATOM 2413 C C . ILE A 1 365 ? -157.327 66.144 -0.592 1.00 27.73 340 ILE A C 1
ATOM 2414 O O . ILE A 1 365 ? -157.719 64.999 -0.350 1.00 23.67 340 ILE A O 1
ATOM 2419 N N . GLY A 1 366 ? -156.096 66.579 -0.270 1.00 25.43 341 GLY A N 1
ATOM 2420 C CA . GLY A 1 366 ? -155.120 65.707 0.431 1.00 24.21 341 GLY A CA 1
ATOM 2421 C C . GLY A 1 366 ? -153.845 65.428 -0.364 1.00 24.14 341 GLY A C 1
ATOM 2422 O O . GLY A 1 366 ? -152.957 64.725 0.191 1.00 24.29 341 GLY A O 1
ATOM 2423 N N . GLY A 1 367 ? -153.814 65.862 -1.631 1.00 25.75 342 GLY A N 1
ATOM 2424 C CA . GLY A 1 367 ? -152.669 65.824 -2.564 1.00 23.77 342 GLY A CA 1
ATOM 2425 C C . GLY A 1 367 ? -152.299 64.432 -3.005 1.00 25.70 342 GLY A C 1
ATOM 2426 O O . GLY A 1 367 ? -153.159 63.534 -2.968 1.00 23.37 342 GLY A O 1
ATOM 2427 N N . VAL A 1 368 ? -151.025 64.245 -3.375 1.00 22.94 343 VAL A N 1
ATOM 2428 C CA . VAL A 1 368 ? -150.574 63.065 -4.163 1.00 20.84 343 VAL A CA 1
ATOM 2429 C C . VAL A 1 368 ? -150.754 61.806 -3.327 1.00 20.41 343 VAL A C 1
ATOM 2430 O O . VAL A 1 368 ? -151.167 60.789 -3.858 1.00 20.92 343 VAL A O 1
ATOM 2434 N N . PRO A 1 369 ? -150.524 61.791 -1.989 1.00 21.90 344 PRO A N 1
ATOM 2435 C CA . PRO A 1 369 ? -150.773 60.570 -1.208 1.00 19.83 344 PRO A CA 1
ATOM 2436 C C . PRO A 1 369 ? -152.191 59.989 -1.363 1.00 21.86 344 PRO A C 1
ATOM 2437 O O . PRO A 1 369 ? -152.362 58.825 -1.107 1.00 21.75 344 PRO A O 1
ATOM 2441 N N . VAL A 1 370 ? -153.157 60.809 -1.721 1.00 21.94 345 VAL A N 1
ATOM 2442 C CA . VAL A 1 370 ? -154.557 60.337 -1.901 1.00 22.27 345 VAL A CA 1
ATOM 2443 C C . VAL A 1 370 ? -154.570 59.364 -3.076 1.00 22.48 345 VAL A C 1
ATOM 2444 O O . VAL A 1 370 ? -155.119 58.258 -2.935 1.00 21.49 345 VAL A O 1
ATOM 2448 N N . VAL A 1 371 ? -153.945 59.734 -4.182 1.00 22.66 346 VAL A N 1
ATOM 2449 C CA . VAL A 1 371 ? -153.881 58.829 -5.370 1.00 24.80 346 VAL A CA 1
ATOM 2450 C C . VAL A 1 371 ? -152.967 57.640 -5.046 1.00 25.13 346 VAL A C 1
ATOM 2451 O O . VAL A 1 371 ? -153.273 56.512 -5.474 1.00 20.74 346 VAL A O 1
ATOM 2455 N N . MET A 1 372 ? -151.864 57.848 -4.329 1.00 22.76 347 MET A N 1
ATOM 2456 C CA . MET A 1 372 ? -150.924 56.735 -4.064 1.00 21.94 347 MET A CA 1
ATOM 2457 C C . MET A 1 372 ? -151.606 55.688 -3.144 1.00 22.09 347 MET A C 1
ATOM 2458 O O . MET A 1 372 ? -151.411 54.444 -3.365 1.00 21.53 347 MET A O 1
ATOM 2463 N N . LYS A 1 373 ? -152.389 56.102 -2.154 1.00 22.94 348 LYS A N 1
ATOM 2464 C CA . LYS A 1 373 ? -153.034 55.101 -1.260 1.00 24.65 348 LYS A CA 1
ATOM 2465 C C . LYS A 1 373 ? -154.138 54.360 -2.047 1.00 24.28 348 LYS A C 1
ATOM 2466 O O . LYS A 1 373 ? -154.264 53.135 -1.906 1.00 24.60 348 LYS A O 1
ATOM 2472 N N . ALA A 1 374 ? -154.925 55.080 -2.826 1.00 23.64 349 ALA A N 1
ATOM 2473 C CA . ALA A 1 374 ? -155.982 54.473 -3.680 1.00 22.95 349 ALA A CA 1
ATOM 2474 C C . ALA A 1 374 ? -155.351 53.440 -4.639 1.00 24.03 349 ALA A C 1
ATOM 2475 O O . ALA A 1 374 ? -155.875 52.295 -4.722 1.00 22.60 349 ALA A O 1
ATOM 2477 N N . LEU A 1 375 ? -154.204 53.738 -5.270 1.00 22.10 350 LEU A N 1
ATOM 2478 C CA . LEU A 1 375 ? -153.522 52.775 -6.174 1.00 23.50 350 LEU A CA 1
ATOM 2479 C C . LEU A 1 375 ? -152.982 51.602 -5.374 1.00 24.71 350 LEU A C 1
ATOM 2480 O O . LEU A 1 375 ? -153.211 50.448 -5.836 1.00 25.79 350 LEU A O 1
ATOM 2485 N N . LEU A 1 376 ? -152.364 51.839 -4.212 1.00 23.79 351 LEU A N 1
ATOM 2486 C CA . LEU A 1 376 ? -151.737 50.753 -3.415 1.00 24.16 351 LEU A CA 1
ATOM 2487 C C . LEU A 1 376 ? -152.829 49.746 -3.018 1.00 25.98 351 LEU A C 1
ATOM 2488 O O . LEU A 1 376 ? -152.594 48.532 -3.158 1.00 23.74 351 LEU A O 1
ATOM 2493 N N . ASP A 1 377 ? -153.947 50.241 -2.500 1.00 26.10 352 ASP A N 1
ATOM 2494 C CA . ASP A 1 377 ? -155.053 49.367 -2.012 1.00 29.98 352 ASP A CA 1
ATOM 2495 C C . ASP A 1 377 ? -155.665 48.557 -3.156 1.00 31.45 352 ASP A C 1
ATOM 2496 O O . ASP A 1 377 ? -156.127 47.464 -2.888 1.00 32.98 352 ASP A O 1
ATOM 2501 N N . ALA A 1 378 ? -155.613 49.045 -4.382 1.00 30.99 353 ALA A N 1
ATOM 2502 C CA . ALA A 1 378 ? -156.115 48.326 -5.577 1.00 31.95 353 ALA A CA 1
ATOM 2503 C C . ALA A 1 378 ? -155.062 47.374 -6.160 1.00 31.88 353 ALA A C 1
ATOM 2504 O O . ALA A 1 378 ? -155.319 46.817 -7.218 1.00 29.72 353 ALA A O 1
ATOM 2506 N N . GLY A 1 379 ? -153.880 47.249 -5.566 1.00 28.57 354 GLY A N 1
ATOM 2507 C CA . GLY A 1 379 ? -152.782 46.435 -6.122 1.00 26.44 354 GLY A CA 1
ATOM 2508 C C . GLY A 1 379 ? -152.137 47.077 -7.344 1.00 25.55 354 GLY A C 1
ATOM 2509 O O . GLY A 1 379 ? -151.591 46.347 -8.172 1.00 28.70 354 GLY A O 1
ATOM 2510 N N . LEU A 1 380 ? -152.172 48.398 -7.456 1.00 26.04 355 LEU A N 1
ATOM 2511 C CA . LEU A 1 380 ? -151.619 49.124 -8.634 1.00 24.80 355 LEU A CA 1
ATOM 2512 C C . LEU A 1 380 ? -150.407 49.969 -8.226 1.00 23.76 355 LEU A C 1
ATOM 2513 O O . LEU A 1 380 ? -149.971 50.766 -9.025 1.00 27.19 355 LEU A O 1
ATOM 2518 N N . LEU A 1 381 ? -149.850 49.734 -7.043 1.00 25.80 356 LEU A N 1
ATOM 2519 C CA . LEU A 1 381 ? -148.633 50.435 -6.567 1.00 25.75 356 LEU A CA 1
ATOM 2520 C C . LEU A 1 381 ? -147.782 49.422 -5.820 1.00 25.33 356 LEU A C 1
ATOM 2521 O O . LEU A 1 381 ? -148.359 48.591 -5.097 1.00 22.64 356 LEU A O 1
ATOM 2526 N N . HIS A 1 382 ? -146.473 49.475 -6.006 1.00 23.20 357 HIS A N 1
ATOM 2527 C CA . HIS A 1 382 ? -145.537 48.660 -5.211 1.00 22.51 357 HIS A CA 1
ATOM 2528 C C . HIS A 1 382 ? -145.355 49.336 -3.850 1.00 26.61 357 HIS A C 1
ATOM 2529 O O . HIS A 1 382 ? -144.720 50.435 -3.796 1.00 23.16 357 HIS A O 1
ATOM 2536 N N . GLY A 1 383 ? -145.772 48.681 -2.772 1.00 23.67 358 GLY A N 1
ATOM 2537 C CA . GLY A 1 383 ? -145.745 49.308 -1.433 1.00 22.99 358 GLY A CA 1
ATOM 2538 C C . GLY A 1 383 ? -144.397 49.116 -0.766 1.00 23.08 358 GLY A C 1
ATOM 2539 O O . GLY A 1 383 ? -144.132 49.878 0.157 1.00 20.83 358 GLY A O 1
ATOM 2540 N N . ASP A 1 384 ? -143.546 48.190 -1.241 1.00 25.26 359 ASP A N 1
ATOM 2541 C CA . ASP A 1 384 ? -142.293 47.821 -0.520 1.00 28.09 359 ASP A CA 1
ATOM 2542 C C . ASP A 1 384 ? -141.117 48.697 -1.002 1.00 26.66 359 ASP A C 1
ATOM 2543 O O . ASP A 1 384 ? -140.011 48.551 -0.471 1.00 27.81 359 ASP A O 1
ATOM 2548 N N . CYS A 1 385 ? -141.357 49.663 -1.867 1.00 24.25 360 CYS A N 1
ATOM 2549 C CA . CYS A 1 385 ? -140.284 50.538 -2.393 1.00 22.78 360 CYS A CA 1
ATOM 2550 C C . CYS A 1 385 ? -139.719 51.396 -1.253 1.00 22.01 360 CYS A C 1
ATOM 2551 O O . CYS A 1 385 ? -140.484 52.051 -0.581 1.00 21.98 360 CYS A O 1
ATOM 2554 N N . LEU A 1 386 ? -138.400 51.394 -1.068 1.00 23.25 361 LEU A N 1
ATOM 2555 C CA . LEU A 1 386 ? -137.715 52.314 -0.116 1.00 23.94 361 LEU A CA 1
ATOM 2556 C C . LEU A 1 386 ? -137.876 53.752 -0.640 1.00 20.95 361 LEU A C 1
ATOM 2557 O O . LEU A 1 386 ? -137.872 53.980 -1.897 1.00 21.41 361 LEU A O 1
ATOM 2562 N N . THR A 1 387 ? -138.008 54.697 0.284 1.00 20.61 362 THR A N 1
ATOM 2563 C CA . THR A 1 387 ? -138.172 56.137 0.002 1.00 19.71 362 THR A CA 1
ATOM 2564 C C . THR A 1 387 ? -137.219 56.983 0.841 1.00 20.60 362 THR A C 1
ATOM 2565 O O . THR A 1 387 ? -136.506 56.417 1.666 1.00 19.22 362 THR A O 1
ATOM 2569 N N . VAL A 1 388 ? -137.218 58.288 0.580 1.00 20.28 363 VAL A N 1
ATOM 2570 C CA . VAL A 1 388 ? -136.302 59.247 1.269 1.00 20.96 363 VAL A CA 1
ATOM 2571 C C . VAL A 1 388 ? -136.690 59.386 2.737 1.00 22.55 363 VAL A C 1
ATOM 2572 O O . VAL A 1 388 ? -135.881 60.003 3.469 1.00 22.96 363 VAL A O 1
ATOM 2576 N N . THR A 1 389 ? -137.824 58.821 3.198 1.00 19.72 364 THR A N 1
ATOM 2577 C CA . THR A 1 389 ? -138.117 58.798 4.655 1.00 21.19 364 THR A CA 1
ATOM 2578 C C . THR A 1 389 ? -137.262 57.779 5.386 1.00 21.12 364 THR A C 1
ATOM 2579 O O . THR A 1 389 ? -137.316 57.798 6.628 1.00 24.40 364 THR A O 1
ATOM 2583 N N . GLY A 1 390 ? -136.557 56.911 4.668 1.00 20.51 365 GLY A N 1
ATOM 2584 C CA . GLY A 1 390 ? -135.896 55.715 5.217 1.00 23.29 365 GLY A CA 1
ATOM 2585 C C . GLY A 1 390 ? -136.903 54.578 5.422 1.00 21.16 365 GLY A C 1
ATOM 2586 O O . GLY A 1 390 ? -136.505 53.475 5.810 1.00 26.03 365 GLY A O 1
ATOM 2587 N N . HIS A 1 391 ? -138.172 54.810 5.122 1.00 21.98 366 HIS A N 1
ATOM 2588 C CA . HIS A 1 391 ? -139.213 53.740 5.222 1.00 21.55 366 HIS A CA 1
ATOM 2589 C C . HIS A 1 391 ? -139.776 53.459 3.835 1.00 23.62 366 HIS A C 1
ATOM 2590 O O . HIS A 1 391 ? -139.503 54.257 2.898 1.00 19.92 366 HIS A O 1
ATOM 2597 N N . THR A 1 392 ? -140.630 52.438 3.723 1.00 22.83 367 THR A N 1
ATOM 2598 C CA . THR A 1 392 ? -141.243 52.069 2.431 1.00 21.67 367 THR A CA 1
ATOM 2599 C C . THR A 1 392 ? -142.425 52.995 2.139 1.00 18.97 367 THR A C 1
ATOM 2600 O O . THR A 1 392 ? -142.962 53.615 3.051 1.00 19.52 367 THR A O 1
ATOM 2604 N N . MET A 1 393 ? -142.847 53.005 0.884 1.00 20.58 368 MET A N 1
ATOM 2605 C CA . MET A 1 393 ? -144.059 53.696 0.386 1.00 22.71 368 MET A CA 1
ATOM 2606 C C . MET A 1 393 ? -145.273 53.314 1.254 1.00 22.95 368 MET A C 1
ATOM 2607 O O . MET A 1 393 ? -146.064 54.210 1.637 1.00 20.08 368 MET A O 1
ATOM 2612 N N . ALA A 1 394 ? -145.482 52.021 1.486 1.00 21.61 369 ALA A N 1
ATOM 2613 C CA . ALA A 1 394 ? -146.650 51.529 2.247 1.00 21.36 369 ALA A CA 1
ATOM 2614 C C . ALA A 1 394 ? -146.528 51.980 3.701 1.00 20.29 369 ALA A C 1
ATOM 2615 O O . ALA A 1 394 ? -147.536 52.401 4.262 1.00 20.90 369 ALA A O 1
ATOM 2617 N N . GLU A 1 395 ? -145.343 51.953 4.284 1.00 21.71 370 GLU A N 1
ATOM 2618 C CA . GLU A 1 395 ? -145.166 52.492 5.664 1.00 23.40 370 GLU A CA 1
ATOM 2619 C C . GLU A 1 395 ? -145.542 53.984 5.697 1.00 21.23 370 GLU A C 1
ATOM 2620 O O . GLU A 1 395 ? -146.240 54.426 6.629 1.00 23.42 370 GLU A O 1
ATOM 2626 N N . ASN A 1 396 ? -145.103 54.755 4.715 1.00 22.23 371 ASN A N 1
ATOM 2627 C CA . ASN A 1 396 ? -145.321 56.225 4.697 1.00 22.82 371 ASN A CA 1
ATOM 2628 C C . ASN A 1 396 ? -146.836 56.519 4.630 1.00 22.95 371 ASN A C 1
ATOM 2629 O O . ASN A 1 396 ? -147.324 57.378 5.350 1.00 24.18 371 ASN A O 1
ATOM 2634 N N . LEU A 1 397 ? -147.554 55.794 3.781 1.00 20.10 372 LEU A N 1
ATOM 2635 C CA . LEU A 1 397 ? -149.008 55.969 3.570 1.00 22.79 372 LEU A CA 1
ATOM 2636 C C . LEU A 1 397 ? -149.774 55.570 4.843 1.00 21.62 372 LEU A C 1
ATOM 2637 O O . LEU A 1 397 ? -150.715 56.302 5.174 1.00 24.33 372 LEU A O 1
ATOM 2642 N N . ALA A 1 398 ? -149.337 54.546 5.568 1.00 21.65 373 ALA A N 1
ATOM 2643 C CA . ALA A 1 398 ? -149.912 54.152 6.879 1.00 25.58 373 ALA A CA 1
ATOM 2644 C C . ALA A 1 398 ? -149.679 55.264 7.914 1.00 27.32 373 ALA A C 1
ATOM 2645 O O . ALA A 1 398 ? -150.599 55.550 8.726 1.00 28.70 373 ALA A O 1
ATOM 2647 N N . ALA A 1 399 ? -148.516 55.904 7.900 1.00 25.94 374 ALA A N 1
ATOM 2648 C CA . ALA A 1 399 ? -148.214 57.010 8.849 1.00 25.07 374 ALA A CA 1
ATOM 2649 C C . ALA A 1 399 ? -149.065 58.253 8.523 1.00 25.59 374 ALA A C 1
ATOM 2650 O O . ALA A 1 399 ? -149.536 58.903 9.457 1.00 27.62 374 ALA A O 1
ATOM 2652 N N . ILE A 1 400 ? -149.352 58.534 7.256 1.00 28.36 375 ILE A N 1
ATOM 2653 C CA . ILE A 1 400 ? -150.069 59.777 6.809 1.00 31.28 375 ILE A CA 1
ATOM 2654 C C . ILE A 1 400 ? -151.589 59.581 6.899 1.00 31.08 375 ILE A C 1
ATOM 2655 O O . ILE A 1 400 ? -152.293 60.583 7.040 1.00 34.24 375 ILE A O 1
ATOM 2660 N N . THR A 1 401 ? -152.076 58.361 6.670 1.00 29.19 376 THR A N 1
ATOM 2661 C CA . THR A 1 401 ? -153.512 57.995 6.498 1.00 31.13 376 THR A CA 1
ATOM 2662 C C . THR A 1 401 ? -154.234 59.014 5.627 1.00 29.90 376 THR A C 1
ATOM 2663 O O . THR A 1 401 ? -155.139 59.715 6.056 1.00 29.17 376 THR A O 1
ATOM 2667 N N . PRO A 1 402 ? -153.933 59.101 4.328 1.00 24.71 377 PRO A N 1
ATOM 2668 C CA . PRO A 1 402 ? -154.637 60.059 3.492 1.00 25.16 377 PRO A CA 1
ATOM 2669 C C . PRO A 1 402 ? -156.134 59.736 3.408 1.00 24.70 377 PRO A C 1
ATOM 2670 O O . PRO A 1 402 ? -156.541 58.584 3.519 1.00 28.04 377 PRO A O 1
ATOM 2674 N N . PRO A 1 403 ? -157.000 60.726 3.107 1.00 27.34 378 PRO A N 1
ATOM 2675 C CA . PRO A 1 403 ? -158.404 60.437 2.825 1.00 28.53 378 PRO A CA 1
ATOM 2676 C C . PRO A 1 403 ? -158.556 59.663 1.515 1.00 29.59 378 PRO A C 1
ATOM 2677 O O . PRO A 1 403 ? -157.619 59.617 0.728 1.00 26.33 378 PRO A O 1
ATOM 2681 N N . ASP A 1 404 ? -159.751 59.126 1.281 1.00 28.31 379 ASP A N 1
ATOM 2682 C CA . ASP A 1 404 ? -160.097 58.518 -0.032 1.00 29.11 379 ASP A CA 1
ATOM 2683 C C . ASP A 1 404 ? -160.198 59.636 -1.064 1.00 23.61 379 ASP A C 1
ATOM 2684 O O . ASP A 1 404 ? -160.460 60.784 -0.715 1.00 23.60 379 ASP A O 1
ATOM 268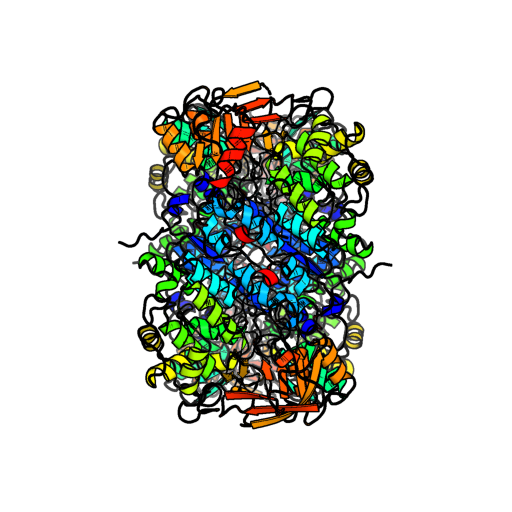9 N N . PRO A 1 405 ? -160.118 59.314 -2.367 1.00 22.36 380 PRO A N 1
ATOM 2690 C CA . PRO A 1 405 ? -160.448 60.267 -3.410 1.00 23.95 380 PRO A CA 1
ATOM 2691 C C . PRO A 1 405 ? -161.754 60.992 -3.098 1.00 24.81 380 PRO A C 1
ATOM 2692 O O . PRO A 1 405 ? -162.707 60.364 -2.689 1.00 25.29 380 PRO A O 1
ATOM 2696 N N . ASP A 1 406 ? -161.753 62.311 -3.231 1.00 22.98 381 ASP A N 1
ATOM 2697 C CA . ASP A 1 406 ? -162.914 63.171 -2.909 1.00 25.77 381 ASP A CA 1
ATOM 2698 C C . ASP A 1 406 ? -164.068 62.874 -3.885 1.00 27.14 381 ASP A C 1
ATOM 2699 O O . ASP A 1 406 ? -165.214 63.103 -3.521 1.00 24.86 381 ASP A O 1
ATOM 2704 N N . GLY A 1 407 ? -163.774 62.446 -5.094 1.00 26.14 382 GLY A N 1
ATOM 2705 C CA . GLY A 1 407 ? -164.809 62.106 -6.093 1.00 25.65 382 GLY A CA 1
ATOM 2706 C C . GLY A 1 407 ? -164.910 63.112 -7.205 1.00 25.15 382 GLY A C 1
ATOM 2707 O O . GLY A 1 407 ? -165.478 62.737 -8.229 1.00 28.04 382 GLY A O 1
ATOM 2708 N N . LYS A 1 408 ? -164.446 64.360 -7.015 1.00 24.68 383 LYS A N 1
ATOM 2709 C CA . LYS A 1 408 ? -164.567 65.442 -8.010 1.00 24.72 383 LYS A CA 1
ATOM 2710 C C . LYS A 1 408 ? -163.189 65.775 -8.612 1.00 25.47 383 LYS A C 1
ATOM 2711 O O . LYS A 1 408 ? -163.009 65.723 -9.834 1.00 24.08 383 LYS A O 1
ATOM 2717 N N . VAL A 1 409 ? -162.219 66.092 -7.773 1.00 22.84 384 VAL A N 1
ATOM 2718 C CA . VAL A 1 409 ? -160.849 66.447 -8.242 1.00 22.66 384 VAL A CA 1
ATOM 2719 C C . VAL A 1 409 ? -160.169 65.151 -8.642 1.00 22.74 384 VAL A C 1
ATOM 2720 O O . VAL A 1 409 ? -159.635 65.055 -9.783 1.00 23.78 384 VAL A O 1
ATOM 2724 N N . LEU A 1 410 ? -160.198 64.204 -7.723 1.00 22.60 385 LEU A N 1
ATOM 2725 C CA . LEU A 1 410 ? -159.786 62.806 -7.962 1.00 24.46 385 LEU A CA 1
ATOM 2726 C C . LEU A 1 410 ? -161.029 61.910 -7.875 1.00 23.65 385 LEU A C 1
ATOM 2727 O O . LEU A 1 410 ? -161.649 61.776 -6.766 1.00 23.43 385 LEU A O 1
ATOM 2732 N N . ARG A 1 411 ? -161.375 61.302 -8.996 1.00 28.77 386 ARG A N 1
ATOM 2733 C CA . ARG A 1 411 ? -162.494 60.331 -9.082 1.00 28.33 386 ARG A CA 1
ATOM 2734 C C . ARG A 1 411 ? -162.219 59.169 -8.143 1.00 29.80 386 ARG A C 1
ATOM 2735 O O . ARG A 1 411 ? -161.044 58.692 -7.992 1.00 29.31 386 ARG A O 1
ATOM 2743 N N . ALA A 1 412 ? -163.301 58.648 -7.599 1.00 30.92 387 ALA A N 1
ATOM 2744 C CA . ALA A 1 412 ? -163.317 57.295 -7.031 1.00 33.34 387 ALA A CA 1
ATOM 2745 C C . ALA A 1 412 ? -162.766 56.323 -8.086 1.00 34.07 387 ALA A C 1
ATOM 2746 O O . ALA A 1 412 ? -163.056 56.474 -9.313 1.00 33.24 387 ALA A O 1
ATOM 2748 N N . LEU A 1 413 ? -161.969 55.363 -7.647 1.00 34.95 388 LEU A N 1
ATOM 2749 C CA . LEU A 1 413 ? -161.417 54.281 -8.500 1.00 37.46 388 LEU A CA 1
ATOM 2750 C C . LEU A 1 413 ? -162.547 53.592 -9.298 1.00 41.57 388 LEU A C 1
ATOM 2751 O O . LEU A 1 413 ? -162.314 53.176 -10.469 1.00 37.99 388 LEU A O 1
ATOM 2756 N N . ALA A 1 414 ? -163.730 53.446 -8.696 1.00 36.82 389 ALA A N 1
ATOM 2757 C CA . ALA A 1 414 ? -164.910 52.817 -9.350 1.00 40.06 389 ALA A CA 1
ATOM 2758 C C . ALA A 1 414 ? -165.585 53.742 -10.372 1.00 38.70 389 ALA A C 1
ATOM 2759 O O . ALA A 1 414 ? -166.432 53.231 -11.091 1.00 38.17 389 ALA A O 1
ATOM 2761 N N . ASN A 1 415 ? -165.240 55.033 -10.446 1.00 33.07 390 ASN A N 1
ATOM 2762 C CA . ASN A 1 415 ? -165.891 56.047 -11.326 1.00 31.08 390 ASN A CA 1
ATOM 2763 C C . ASN A 1 415 ? -164.799 56.807 -12.082 1.00 29.52 390 ASN A C 1
ATOM 2764 O O . ASN A 1 415 ? -164.809 58.037 -12.106 1.00 26.88 390 ASN A O 1
ATOM 2769 N N . PRO A 1 416 ? -163.885 56.120 -12.796 1.00 29.69 391 PRO A N 1
ATOM 2770 C CA . PRO A 1 416 ? -162.773 56.799 -13.458 1.00 29.67 391 PRO A CA 1
ATOM 2771 C C . PRO A 1 416 ? -163.235 57.665 -14.621 1.00 30.30 391 PRO A C 1
ATOM 2772 O O . PRO A 1 416 ? -164.305 57.402 -15.198 1.00 27.40 391 PRO A O 1
ATOM 2776 N N . ILE A 1 417 ? -162.409 58.638 -15.003 1.00 27.54 392 ILE A N 1
ATOM 2777 C CA . ILE A 1 417 ? -162.703 59.466 -16.198 1.00 28.63 392 ILE A CA 1
ATOM 2778 C C . ILE A 1 417 ? -162.456 58.610 -17.452 1.00 33.22 392 ILE A C 1
ATOM 2779 O O . ILE A 1 417 ? -163.233 58.722 -18.392 1.00 34.19 392 ILE A O 1
ATOM 2784 N N . HIS A 1 418 ? -161.400 57.794 -17.473 1.00 31.61 393 HIS A N 1
ATOM 2785 C CA . HIS A 1 418 ? -161.127 56.800 -18.540 1.00 30.20 393 HIS A CA 1
ATOM 2786 C C . HIS A 1 418 ? -160.709 55.532 -17.819 1.00 30.80 393 HIS A C 1
ATOM 2787 O O . HIS A 1 418 ? -160.059 55.588 -16.780 1.00 30.77 393 HIS A O 1
ATOM 2794 N N . PRO A 1 419 ? -161.077 54.347 -18.341 1.00 28.33 394 PRO A N 1
ATOM 2795 C CA . PRO A 1 419 ? -160.807 53.097 -17.635 1.00 30.31 394 PRO A CA 1
ATOM 2796 C C . PRO A 1 419 ? -159.316 52.706 -17.637 1.00 29.75 394 PRO A C 1
ATOM 2797 O O . PRO A 1 419 ? -158.918 51.870 -16.862 1.00 25.77 394 PRO A O 1
ATOM 2801 N N . SER A 1 420 ? -158.515 53.297 -18.519 1.00 28.27 395 SER A N 1
ATOM 2802 C CA . SER A 1 420 ? -157.044 53.035 -18.589 1.00 27.32 395 SER A CA 1
ATOM 2803 C C . SER A 1 420 ? -156.302 54.380 -18.539 1.00 24.19 395 SER A C 1
ATOM 2804 O O . SER A 1 420 ? -156.955 55.408 -18.427 1.00 23.46 395 SER A O 1
ATOM 2807 N N . GLY A 1 421 ? -154.969 54.364 -18.573 1.00 28.74 396 GLY A N 1
ATOM 2808 C CA . GLY A 1 421 ? -154.160 55.560 -18.230 1.00 28.27 396 GLY A CA 1
ATOM 2809 C C . GLY A 1 421 ? -154.359 56.762 -19.120 1.00 25.08 396 GLY A C 1
ATOM 2810 O O . GLY A 1 421 ? -154.666 56.602 -20.305 1.00 27.46 396 GLY A O 1
ATOM 2811 N N . GLY A 1 422 ? -154.030 57.953 -18.617 1.00 22.04 397 GLY A N 1
ATOM 2812 C CA . GLY A 1 422 ? -154.284 59.207 -19.354 1.00 21.76 397 GLY A CA 1
ATOM 2813 C C . GLY A 1 422 ? -153.277 59.464 -20.454 1.00 22.21 397 GLY A C 1
ATOM 2814 O O . GLY A 1 422 ? -153.422 60.478 -21.181 1.00 23.78 397 GLY A O 1
ATOM 2815 N N . ILE A 1 423 ? -152.222 58.659 -20.525 1.00 21.87 398 ILE A N 1
ATOM 2816 C CA . ILE A 1 423 ? -151.229 58.674 -21.638 1.00 24.65 398 ILE A CA 1
ATOM 2817 C C . ILE A 1 423 ? -151.239 57.323 -22.347 1.00 21.40 398 ILE A C 1
ATOM 2818 O O . ILE A 1 423 ? -151.050 56.290 -21.694 1.00 24.21 398 ILE A O 1
ATOM 2823 N N . THR A 1 424 ? -151.339 57.363 -23.673 1.00 22.70 399 THR A N 1
ATOM 2824 C CA . THR A 1 424 ? -151.315 56.171 -24.545 1.00 23.99 399 THR A CA 1
ATOM 2825 C C . THR A 1 424 ? -150.081 56.220 -25.447 1.00 21.66 399 THR A C 1
ATOM 2826 O O . THR A 1 424 ? -149.773 57.293 -25.963 1.00 24.16 399 THR A O 1
ATOM 2830 N N . ILE A 1 425 ? -149.416 55.083 -25.582 1.00 23.91 400 ILE A N 1
ATOM 2831 C CA . ILE A 1 425 ? -148.266 54.879 -26.500 1.00 23.89 400 ILE A CA 1
ATOM 2832 C C . ILE A 1 425 ? -148.834 54.311 -27.808 1.00 25.66 400 ILE A C 1
ATOM 2833 O O . ILE A 1 425 ? -149.582 53.311 -27.742 1.00 28.42 400 ILE A O 1
ATOM 2838 N N . LEU A 1 426 ? -148.487 54.925 -28.934 1.00 27.37 401 LEU A N 1
ATOM 2839 C CA . LEU A 1 426 ? -148.867 54.487 -30.305 1.00 27.79 401 LEU A CA 1
ATOM 2840 C C . LEU A 1 426 ? -147.646 53.970 -31.056 1.00 30.12 401 LEU A C 1
ATOM 2841 O O . LEU A 1 426 ? -146.516 54.410 -30.777 1.00 31.52 401 LEU A O 1
ATOM 2846 N N . HIS A 1 427 ? -147.879 53.090 -32.021 1.00 31.89 402 HIS A N 1
ATOM 2847 C CA . HIS A 1 427 ? -146.933 52.823 -33.125 1.00 29.27 402 HIS A CA 1
ATOM 2848 C C . HIS A 1 427 ? -147.686 53.108 -34.436 1.00 33.42 402 HIS A C 1
ATOM 2849 O O . HIS A 1 427 ? -148.372 54.156 -34.544 1.00 26.40 402 HIS A O 1
ATOM 2856 N N . GLY A 1 428 ? -147.574 52.228 -35.428 1.00 33.61 403 GLY A N 1
ATOM 2857 C CA . GLY A 1 428 ? -148.273 52.441 -36.698 1.00 31.32 403 GLY A CA 1
ATOM 2858 C C . GLY A 1 428 ? -147.316 52.840 -37.784 1.00 34.38 403 GLY A C 1
ATOM 2859 O O . GLY A 1 428 ? -146.095 53.084 -37.523 1.00 32.09 403 GLY A O 1
ATOM 2860 N N . SER A 1 429 ? -147.873 52.970 -38.972 1.00 35.45 404 SER A N 1
ATOM 2861 C CA . SER A 1 429 ? -147.094 53.232 -40.190 1.00 36.01 404 SER A CA 1
ATOM 2862 C C . SER A 1 429 ? -146.389 54.595 -40.066 1.00 33.50 404 SER A C 1
ATOM 2863 O O . SER A 1 429 ? -145.346 54.734 -40.671 1.00 35.66 404 SER A O 1
ATOM 2866 N N . LEU A 1 430 ? -146.933 55.571 -39.327 1.00 34.22 405 LEU A N 1
ATOM 2867 C CA . LEU A 1 430 ? -146.338 56.934 -39.220 1.00 33.94 405 LEU A CA 1
ATOM 2868 C C . LEU A 1 430 ? -145.414 57.059 -37.980 1.00 33.56 405 LEU A C 1
ATOM 2869 O O . LEU A 1 430 ? -144.652 58.038 -37.913 1.00 35.50 405 LEU A O 1
ATOM 2874 N N . ALA A 1 431 ? -145.436 56.109 -37.054 1.00 31.04 406 ALA A N 1
ATOM 2875 C CA . ALA A 1 431 ? -144.634 56.142 -35.804 1.00 30.47 406 ALA A CA 1
ATOM 2876 C C . ALA A 1 431 ? -144.113 54.753 -35.489 1.00 27.64 406 ALA A C 1
ATOM 2877 O O . ALA A 1 431 ? -144.346 54.195 -34.401 1.00 25.89 406 ALA A O 1
ATOM 2879 N N . PRO A 1 432 ? -143.349 54.131 -36.410 1.00 27.35 407 PRO A N 1
ATOM 2880 C CA . PRO A 1 432 ? -142.893 52.755 -36.192 1.00 31.40 407 PRO A CA 1
ATOM 2881 C C . PRO A 1 432 ? -142.096 52.574 -34.892 1.00 30.35 407 PRO A C 1
ATOM 2882 O O . PRO A 1 432 ? -142.109 51.509 -34.343 1.00 28.09 407 PRO A O 1
ATOM 2886 N N . GLU A 1 433 ? -141.396 53.611 -34.434 1.00 31.96 408 GLU A N 1
ATOM 2887 C CA . GLU A 1 433 ? -140.561 53.517 -33.207 1.00 32.08 408 GLU A CA 1
ATOM 2888 C C . GLU A 1 433 ? -141.248 54.207 -32.016 1.00 32.54 408 GLU A C 1
ATOM 2889 O O . GLU A 1 433 ? -140.561 54.446 -30.997 1.00 36.20 408 GLU A O 1
ATOM 2895 N N . GLY A 1 434 ? -142.540 54.510 -32.129 1.00 28.97 409 GLY A N 1
ATOM 2896 C CA . GLY A 1 434 ? -143.362 54.973 -31.003 1.00 27.73 409 GLY A CA 1
ATOM 2897 C C . GLY A 1 434 ? -143.770 56.417 -31.148 1.00 28.01 409 GLY A C 1
ATOM 2898 O O . GLY A 1 434 ? -143.124 57.210 -31.874 1.00 27.56 409 GLY A O 1
ATOM 2899 N N . ALA A 1 435 ? -144.868 56.756 -30.489 1.00 25.96 410 ALA A N 1
ATOM 2900 C CA . ALA A 1 435 ? -145.343 58.133 -30.310 1.00 23.56 410 ALA A CA 1
ATOM 2901 C C . ALA A 1 435 ? -146.199 58.156 -29.058 1.00 22.09 410 ALA A C 1
ATOM 2902 O O . ALA A 1 435 ? -146.494 57.075 -28.499 1.00 26.10 410 ALA A O 1
ATOM 2904 N N . VAL A 1 436 ? -146.568 59.350 -28.638 1.00 25.73 411 VAL A N 1
ATOM 2905 C CA . VAL A 1 436 ? -147.373 59.495 -27.405 1.00 24.26 411 VAL A CA 1
ATOM 2906 C C . VAL A 1 436 ? -148.588 60.342 -27.715 1.00 20.99 411 VAL A C 1
ATOM 2907 O O . VAL A 1 436 ? -148.530 61.250 -28.559 1.00 22.30 411 VAL A O 1
ATOM 2911 N N . VAL A 1 437 ? -149.656 60.097 -26.965 1.00 22.38 412 VAL A N 1
ATOM 2912 C CA . VAL A 1 437 ? -150.861 60.961 -27.031 1.00 23.81 412 VAL A CA 1
ATOM 2913 C C . VAL A 1 437 ? -151.502 60.955 -25.652 1.00 22.28 412 VAL A C 1
ATOM 2914 O O . VAL A 1 437 ? -151.675 59.894 -25.043 1.00 19.86 412 VAL A O 1
ATOM 2918 N N . LYS A 1 438 ? -151.881 62.127 -25.203 1.00 24.44 413 LYS A N 1
ATOM 2919 C CA . LYS A 1 438 ? -152.562 62.242 -23.907 1.00 26.00 413 LYS A CA 1
ATOM 2920 C C . LYS A 1 438 ? -154.062 62.040 -24.116 1.00 23.70 413 LYS A C 1
ATOM 2921 O O . LYS A 1 438 ? -154.779 63.030 -24.355 1.00 28.91 413 LYS A O 1
ATOM 2927 N N . THR A 1 439 ? -154.498 60.790 -24.021 1.00 27.35 414 THR A N 1
ATOM 2928 C CA . THR A 1 439 ? -155.914 60.380 -24.193 1.00 27.50 414 THR A CA 1
ATOM 2929 C C . THR A 1 439 ? -156.777 60.943 -23.062 1.00 31.22 414 THR A C 1
ATOM 2930 O O . THR A 1 439 ? -158.016 60.996 -23.230 1.00 24.85 414 THR A O 1
ATOM 2934 N N . ALA A 1 440 ? -156.178 61.382 -21.942 1.00 28.05 415 ALA A N 1
ATOM 2935 C CA . ALA A 1 440 ? -156.943 62.125 -20.917 1.00 27.12 415 ALA A CA 1
ATOM 2936 C C . ALA A 1 440 ? -157.612 63.355 -21.553 1.00 28.97 415 ALA A C 1
ATOM 2937 O O . ALA A 1 440 ? -158.631 63.801 -21.023 1.00 29.26 415 ALA A O 1
ATOM 2939 N N . GLY A 1 441 ? -157.052 63.859 -22.658 1.00 29.79 416 GLY A N 1
ATOM 2940 C CA . GLY A 1 441 ? -157.402 65.124 -23.334 1.00 31.67 416 GLY A CA 1
ATOM 2941 C C . GLY A 1 441 ? -158.610 65.031 -24.262 1.00 32.54 416 GLY A C 1
ATOM 2942 O O . GLY A 1 441 ? -158.977 66.077 -24.827 1.00 28.72 416 GLY A O 1
ATOM 2943 N N . PHE A 1 442 ? -159.225 63.854 -24.437 1.00 32.50 417 PHE A N 1
ATOM 2944 C CA . PHE A 1 442 ? -160.403 63.724 -25.346 1.00 35.55 417 PHE A CA 1
ATOM 2945 C C . PHE A 1 442 ? -161.171 62.437 -25.039 1.00 36.90 417 PHE A C 1
ATOM 2946 O O . PHE A 1 442 ? -160.695 61.649 -24.225 1.00 31.40 417 PHE A O 1
ATOM 2954 N N . ASP A 1 443 ? -162.340 62.234 -25.660 1.00 42.62 418 ASP A N 1
ATOM 2955 C CA . ASP A 1 443 ? -163.114 60.978 -25.443 1.00 47.89 418 ASP A CA 1
ATOM 2956 C C . ASP A 1 443 ? -163.195 60.123 -26.722 1.00 47.30 418 ASP A C 1
ATOM 2957 O O . ASP A 1 443 ? -163.343 58.876 -26.570 1.00 44.64 418 ASP A O 1
ATOM 2962 N N . SER A 1 444 ? -163.069 60.718 -27.916 1.00 45.41 419 SER A N 1
ATOM 2963 C CA . SER A 1 444 ? -163.157 60.004 -29.222 1.00 46.49 419 SER A CA 1
ATOM 2964 C C . SER A 1 444 ? -162.132 58.861 -29.273 1.00 48.36 419 SER A C 1
ATOM 2965 O O . SER A 1 444 ? -161.007 59.023 -28.756 1.00 49.66 419 SER A O 1
ATOM 2968 N N . ASP A 1 445 ? -162.513 57.734 -29.867 1.00 43.97 420 ASP A N 1
ATOM 2969 C CA . ASP A 1 445 ? -161.669 56.521 -29.961 1.00 46.41 420 ASP A CA 1
ATOM 2970 C C . ASP A 1 445 ? -160.869 56.540 -31.273 1.00 45.40 420 ASP A C 1
ATOM 2971 O O . ASP A 1 445 ? -159.681 56.198 -31.243 1.00 47.91 420 ASP A O 1
ATOM 2976 N N . VAL A 1 446 ? -161.490 56.895 -32.396 1.00 43.45 421 VAL A N 1
ATOM 2977 C CA . VAL A 1 446 ? -160.788 56.957 -33.712 1.00 39.86 421 VAL A CA 1
ATOM 2978 C C . VAL A 1 446 ? -161.019 58.336 -34.306 1.00 38.09 421 VAL A C 1
ATOM 2979 O O . VAL A 1 446 ? -162.131 58.865 -34.168 1.00 42.01 421 VAL A O 1
ATOM 2983 N N . PHE A 1 447 ? -159.991 58.890 -34.949 1.00 34.11 422 PHE A N 1
ATOM 2984 C CA . PHE A 1 447 ? -160.092 60.158 -35.699 1.00 34.54 422 PHE A CA 1
ATOM 2985 C C . PHE A 1 447 ? -159.381 60.000 -37.035 1.00 34.65 422 PHE A C 1
ATOM 2986 O O . PHE A 1 447 ? -158.304 59.414 -37.072 1.00 32.10 422 PHE A O 1
ATOM 2994 N N . GLU A 1 448 ? -159.993 60.518 -38.095 1.00 35.58 423 GLU A N 1
ATOM 2995 C CA . GLU A 1 448 ? -159.401 60.528 -39.457 1.00 37.66 423 GLU A CA 1
ATOM 2996 C C . GLU A 1 448 ? -159.471 61.944 -40.023 1.00 38.09 423 GLU A C 1
ATOM 2997 O O . GLU A 1 448 ? -160.562 62.575 -40.028 1.00 39.75 423 GLU A O 1
ATOM 3003 N N . GLY A 1 449 ? -158.348 62.428 -40.532 1.00 36.64 424 GLY A N 1
ATOM 3004 C CA . GLY A 1 449 ? -158.306 63.758 -41.161 1.00 34.64 424 GLY A CA 1
ATOM 3005 C C . GLY A 1 449 ? -157.502 63.716 -42.440 1.00 31.73 424 GLY A C 1
ATOM 3006 O O . GLY A 1 449 ? -156.918 62.667 -42.747 1.00 32.78 424 GLY A O 1
ATOM 3007 N N . THR A 1 450 ? -157.475 64.839 -43.131 1.00 34.14 425 THR A N 1
ATOM 3008 C CA . THR A 1 450 ? -156.711 65.055 -44.375 1.00 36.77 425 THR A CA 1
ATOM 3009 C C . THR A 1 450 ? -155.426 65.813 -44.038 1.00 34.36 425 THR A C 1
ATOM 3010 O O . THR A 1 450 ? -155.537 66.955 -43.556 1.00 33.61 425 THR A O 1
ATOM 3014 N N . ALA A 1 451 ? -154.275 65.217 -44.347 1.00 37.13 426 ALA A N 1
ATOM 3015 C CA . ALA A 1 451 ? -152.927 65.763 -44.054 1.00 37.47 426 ALA A CA 1
ATOM 3016 C C . ALA A 1 451 ? -152.829 67.185 -44.597 1.00 39.10 426 ALA A C 1
ATOM 3017 O O . ALA A 1 451 ? -153.115 67.407 -45.794 1.00 37.74 426 ALA A O 1
ATOM 3019 N N . ARG A 1 452 ? -152.507 68.124 -43.710 1.00 32.89 427 ARG A N 1
ATOM 3020 C CA . ARG A 1 452 ? -151.978 69.452 -44.080 1.00 32.07 427 ARG A CA 1
ATOM 3021 C C . ARG A 1 452 ? -150.562 69.542 -43.480 1.00 32.59 427 ARG A C 1
ATOM 3022 O O . ARG A 1 452 ? -150.438 69.510 -42.257 1.00 30.53 427 ARG A O 1
ATOM 3030 N N . VAL A 1 453 ? -149.534 69.589 -44.319 1.00 30.61 428 VAL A N 1
ATOM 3031 C CA . VAL A 1 453 ? -148.140 69.334 -43.870 1.00 34.84 428 VAL A CA 1
ATOM 3032 C C . VAL A 1 453 ? -147.395 70.660 -43.741 1.00 33.51 428 VAL A C 1
ATOM 3033 O O . VAL A 1 453 ? -147.538 71.538 -44.622 1.00 32.48 428 VAL A O 1
ATOM 3037 N N . PHE A 1 454 ? -146.679 70.833 -42.623 1.00 32.39 429 PHE A N 1
ATOM 3038 C CA . PHE A 1 454 ? -145.817 72.008 -42.365 1.00 31.11 429 PHE A CA 1
ATOM 3039 C C . PHE A 1 454 ? -144.435 71.515 -41.919 1.00 34.27 429 PHE A C 1
ATOM 3040 O O . PHE A 1 454 ? -144.319 70.548 -41.105 1.00 27.44 429 PHE A O 1
ATOM 3048 N N . ASP A 1 455 ? -143.413 72.150 -42.490 1.00 33.08 430 ASP A N 1
ATOM 3049 C CA . ASP A 1 455 ? -141.984 72.020 -42.095 1.00 33.18 430 ASP A CA 1
ATOM 3050 C C . ASP A 1 455 ? -141.767 73.114 -41.044 1.00 30.82 430 ASP A C 1
ATOM 3051 O O . ASP A 1 455 ? -141.625 74.323 -41.417 1.00 35.65 430 ASP A O 1
ATOM 3056 N N . GLY A 1 456 ? -141.981 72.737 -39.791 1.00 28.10 431 GLY A N 1
ATOM 3057 C CA . GLY A 1 456 ? -141.804 73.624 -38.628 1.00 27.50 431 GLY A CA 1
ATOM 3058 C C . GLY A 1 456 ? -143.097 74.253 -38.122 1.00 30.98 431 GLY A C 1
ATOM 3059 O O . GLY A 1 456 ? -144.087 74.416 -38.877 1.00 28.45 431 GLY A O 1
ATOM 3060 N N . GLU A 1 457 ? -143.053 74.654 -36.854 1.00 30.58 432 GLU A N 1
ATOM 3061 C CA . GLU A 1 457 ? -144.195 75.245 -36.123 1.00 31.19 432 GLU A CA 1
ATOM 3062 C C . GLU A 1 457 ? -144.600 76.584 -36.745 1.00 27.40 432 GLU A C 1
ATOM 3063 O O . GLU A 1 457 ? -145.812 76.823 -36.770 1.00 28.13 432 GLU A O 1
ATOM 3069 N N . ARG A 1 458 ? -143.645 77.453 -37.130 1.00 27.32 433 ARG A N 1
ATOM 3070 C CA . ARG A 1 458 ? -143.928 78.849 -37.556 1.00 29.84 433 ARG A CA 1
ATOM 3071 C C . ARG A 1 458 ? -144.912 78.800 -38.743 1.00 29.81 433 ARG A C 1
ATOM 3072 O O . ARG A 1 458 ? -145.838 79.625 -38.762 1.00 29.95 433 ARG A O 1
ATOM 3080 N N . ALA A 1 459 ? -144.709 77.886 -39.693 1.00 30.65 434 ALA A N 1
ATOM 3081 C CA . ALA A 1 459 ? -145.588 77.758 -40.888 1.00 29.83 434 ALA A CA 1
ATOM 3082 C C . ALA A 1 459 ? -146.995 77.302 -40.447 1.00 31.67 434 ALA A C 1
ATOM 3083 O O . ALA A 1 459 ? -147.975 77.806 -41.002 1.00 33.92 434 ALA A O 1
ATOM 3085 N N . ALA A 1 460 ? -147.105 76.385 -39.476 1.00 29.57 435 ALA A N 1
ATOM 3086 C CA . ALA A 1 460 ? -148.406 75.911 -38.944 1.00 30.00 435 ALA A CA 1
ATOM 3087 C C . ALA A 1 460 ? -149.113 77.064 -38.227 1.00 33.00 435 ALA A C 1
ATOM 3088 O O . ALA A 1 460 ? -150.329 77.239 -38.461 1.00 29.99 435 ALA A O 1
ATOM 3090 N N . LEU A 1 461 ? -148.400 77.853 -37.417 1.00 31.11 436 LEU A N 1
ATOM 3091 C CA . LEU A 1 461 ? -149.042 79.011 -36.720 1.00 33.07 436 LEU A CA 1
ATOM 3092 C C . LEU A 1 461 ? -149.536 80.020 -37.764 1.00 32.36 436 LEU A C 1
ATOM 3093 O O . LEU A 1 461 ? -150.663 80.526 -37.595 1.00 33.58 436 LEU A O 1
ATOM 3098 N N . ASP A 1 462 ? -148.736 80.292 -38.797 1.00 30.89 437 ASP A N 1
ATOM 3099 C CA . ASP A 1 462 ? -149.112 81.196 -39.926 1.00 36.89 437 ASP A CA 1
ATOM 3100 C C . ASP A 1 462 ? -150.429 80.698 -40.552 1.00 33.37 437 ASP A C 1
ATOM 3101 O O . ASP A 1 462 ? -151.279 81.552 -40.853 1.00 35.24 437 ASP A O 1
ATOM 3106 N N . ALA A 1 463 ? -150.584 79.377 -40.720 1.00 32.61 438 ALA A N 1
ATOM 3107 C CA . ALA A 1 463 ? -151.719 78.739 -41.426 1.00 34.35 438 ALA A CA 1
ATOM 3108 C C . ALA A 1 463 ? -152.948 78.739 -40.507 1.00 35.80 438 ALA A C 1
ATOM 3109 O O . ALA A 1 463 ? -154.073 78.720 -41.022 1.00 38.17 438 ALA A O 1
ATOM 3111 N N . LEU A 1 464 ? -152.771 78.861 -39.195 1.00 36.11 439 LEU A N 1
ATOM 3112 C CA . LEU A 1 464 ? -153.948 79.093 -38.312 1.00 44.06 439 LEU A CA 1
ATOM 3113 C C . LEU A 1 464 ? -154.360 80.569 -38.371 1.00 45.37 439 LEU A C 1
ATOM 3114 O O . LEU A 1 464 ? -155.570 80.802 -38.545 1.00 42.76 439 LEU A O 1
ATOM 3119 N N . GLU A 1 465 ? -153.407 81.507 -38.274 1.00 40.46 440 GLU A N 1
ATOM 3120 C CA . GLU A 1 465 ? -153.665 82.980 -38.269 1.00 45.82 440 GLU A CA 1
ATOM 3121 C C . GLU A 1 465 ? -154.351 83.401 -39.588 1.00 42.84 440 GLU A C 1
ATOM 3122 O O . GLU A 1 465 ? -155.291 84.184 -39.515 1.00 38.94 440 GLU A O 1
ATOM 3128 N N . ASP A 1 466 ? -153.923 82.889 -40.748 1.00 40.73 441 ASP A N 1
ATOM 3129 C CA . ASP A 1 466 ? -154.444 83.319 -42.084 1.00 43.89 441 ASP A CA 1
ATOM 3130 C C . ASP A 1 466 ? -155.662 82.481 -42.543 1.00 42.80 441 ASP A C 1
ATOM 3131 O O . ASP A 1 466 ? -156.047 82.615 -43.735 1.00 40.47 441 ASP A O 1
ATOM 3136 N N . GLY A 1 467 ? -156.236 81.642 -41.673 1.00 41.44 442 GLY A N 1
ATOM 3137 C CA . GLY A 1 467 ? -157.507 80.925 -41.907 1.00 40.27 442 GLY A CA 1
ATOM 3138 C C . GLY A 1 467 ? -157.393 79.659 -42.745 1.00 44.80 442 GLY A C 1
ATOM 3139 O O . GLY A 1 467 ? -158.459 79.122 -43.102 1.00 47.01 442 GLY A O 1
ATOM 3140 N N . THR A 1 468 ? -156.188 79.171 -43.060 1.00 39.98 443 THR A N 1
ATOM 3141 C CA . THR A 1 468 ? -155.965 77.942 -43.878 1.00 43.51 443 THR A CA 1
ATOM 3142 C C . THR A 1 468 ? -156.332 76.661 -43.100 1.00 45.62 443 THR A C 1
ATOM 3143 O O . THR A 1 468 ? -156.984 75.764 -43.692 1.00 50.17 443 THR A O 1
ATOM 3147 N N . ILE A 1 469 ? -155.899 76.527 -41.842 1.00 39.19 444 ILE A N 1
ATOM 3148 C CA . ILE A 1 469 ? -156.218 75.328 -41.016 1.00 35.92 444 ILE A CA 1
ATOM 3149 C C . ILE A 1 469 ? -157.718 75.328 -40.695 1.00 34.43 444 ILE A C 1
ATOM 3150 O O . ILE A 1 469 ? -158.216 76.349 -40.183 1.00 33.88 444 ILE A O 1
ATOM 3155 N N . THR A 1 470 ? -158.411 74.227 -40.986 1.00 37.66 445 THR A N 1
ATOM 3156 C CA . THR A 1 470 ? -159.885 74.161 -40.776 1.00 40.91 445 THR A CA 1
ATOM 3157 C C . THR A 1 470 ? -160.314 72.739 -40.416 1.00 38.50 445 THR A C 1
ATOM 3158 O O . THR A 1 470 ? -159.487 71.819 -40.356 1.00 32.30 445 THR A O 1
ATOM 3162 N N . VAL A 1 471 ? -161.593 72.628 -40.091 1.00 37.11 446 VAL A N 1
ATOM 3163 C CA . VAL A 1 471 ? -162.324 71.361 -39.820 1.00 36.62 446 VAL A CA 1
ATOM 3164 C C . VAL A 1 471 ? -161.825 70.240 -40.742 1.00 35.75 446 VAL A C 1
ATOM 3165 O O . VAL A 1 471 ? -161.733 70.482 -41.963 1.00 37.19 446 VAL A O 1
ATOM 3169 N N . GLY A 1 472 ? -161.516 69.066 -40.171 1.00 34.36 447 GLY A N 1
ATOM 3170 C CA . GLY A 1 472 ? -161.142 67.829 -40.897 1.00 34.38 447 GLY A CA 1
ATOM 3171 C C . GLY A 1 472 ? -159.645 67.661 -41.142 1.00 37.41 447 GLY A C 1
ATOM 3172 O O . GLY A 1 472 ? -159.249 66.581 -41.624 1.00 34.71 447 GLY A O 1
ATOM 3173 N N . ASP A 1 473 ? -158.825 68.673 -40.826 1.00 39.60 448 ASP A N 1
ATOM 3174 C CA . ASP A 1 473 ? -157.349 68.654 -41.039 1.00 34.99 448 ASP A CA 1
ATOM 3175 C C . ASP A 1 473 ? -156.726 67.632 -40.085 1.00 31.05 448 ASP A C 1
ATOM 3176 O O . ASP A 1 473 ? -157.233 67.452 -38.962 1.00 30.71 448 ASP A O 1
ATOM 3181 N N . ALA A 1 474 ? -155.706 66.935 -40.574 1.00 33.97 449 ALA A N 1
ATOM 3182 C CA . ALA A 1 474 ? -154.633 66.293 -39.785 1.00 30.30 449 ALA A CA 1
ATOM 3183 C C . ALA A 1 474 ? -153.392 67.181 -39.981 1.00 35.00 449 ALA A C 1
ATOM 3184 O O . ALA A 1 474 ? -152.703 67.070 -41.036 1.00 31.14 449 ALA A O 1
ATOM 3186 N N . VAL A 1 475 ? -153.186 68.126 -39.066 1.00 28.86 450 VAL A N 1
ATOM 3187 C CA . VAL A 1 475 ? -152.071 69.110 -39.140 1.00 29.21 450 VAL A CA 1
ATOM 3188 C C . VAL A 1 475 ? -150.773 68.350 -38.829 1.00 30.92 450 VAL A C 1
ATOM 3189 O O . VAL A 1 475 ? -150.667 67.708 -37.745 1.00 30.84 450 VAL A O 1
ATOM 3193 N N . VAL A 1 476 ? -149.822 68.367 -39.757 1.00 29.91 451 VAL A N 1
ATOM 3194 C CA . VAL A 1 476 ? -148.529 67.649 -39.555 1.00 29.32 451 VAL A CA 1
ATOM 3195 C C . VAL A 1 476 ? -147.434 68.708 -39.382 1.00 29.76 451 VAL A C 1
ATOM 3196 O O . VAL A 1 476 ? -147.277 69.559 -40.270 1.00 26.69 451 VAL A O 1
ATOM 3200 N N . ILE A 1 477 ? -146.727 68.675 -38.249 1.00 27.90 452 ILE A N 1
ATOM 3201 C CA . ILE A 1 477 ? -145.560 69.562 -38.018 1.00 28.51 452 ILE A CA 1
ATOM 3202 C C . ILE A 1 477 ? -144.324 68.677 -37.905 1.00 28.22 452 ILE A C 1
ATOM 3203 O O . ILE A 1 477 ? -144.211 67.970 -36.896 1.00 27.65 452 ILE A O 1
ATOM 3208 N N . ARG A 1 478 ? -143.451 68.719 -38.916 1.00 27.11 453 ARG A N 1
ATOM 3209 C CA . ARG A 1 478 ? -142.274 67.827 -38.998 1.00 26.63 453 ARG A CA 1
ATOM 3210 C C . ARG A 1 478 ? -140.996 68.683 -39.018 1.00 26.50 453 ARG A C 1
ATOM 3211 O O . ARG A 1 478 ? -141.095 69.911 -39.147 1.00 24.06 453 ARG A O 1
ATOM 3219 N N . TYR A 1 479 ? -139.852 68.029 -38.825 1.00 25.60 454 TYR A N 1
ATOM 3220 C CA . TYR A 1 479 ? -138.525 68.640 -38.579 1.00 27.09 454 TYR A CA 1
ATOM 3221 C C . TYR A 1 479 ? -138.542 69.441 -37.268 1.00 27.43 454 TYR A C 1
ATOM 3222 O O . TYR A 1 479 ? -137.853 70.477 -37.173 1.00 25.18 454 TYR A O 1
ATOM 3231 N N . GLU A 1 480 ? -139.284 68.972 -36.254 1.00 25.41 455 GLU A N 1
ATOM 3232 C CA . GLU A 1 480 ? -139.224 69.569 -34.890 1.00 24.80 455 GLU A CA 1
ATOM 3233 C C . GLU A 1 480 ? -138.707 68.553 -33.861 1.00 25.06 455 GLU A C 1
ATOM 3234 O O . GLU A 1 480 ? -138.871 68.804 -32.655 1.00 23.85 455 GLU A O 1
ATOM 3240 N N . GLY A 1 481 ? -138.043 67.485 -34.287 1.00 24.02 456 GLY A N 1
ATOM 3241 C CA . GLY A 1 481 ? -137.523 66.446 -33.389 1.00 20.94 456 GLY A CA 1
ATOM 3242 C C . GLY A 1 481 ? -136.288 66.928 -32.608 1.00 21.74 456 GLY A C 1
ATOM 3243 O O . GLY A 1 481 ? -135.797 68.037 -32.818 1.00 20.98 456 GLY A O 1
ATOM 3244 N N . PRO A 1 482 ? -135.716 66.042 -31.772 1.00 23.99 457 PRO A N 1
ATOM 3245 C CA . PRO A 1 482 ? -134.500 66.335 -31.021 1.00 23.86 457 PRO A CA 1
ATOM 3246 C C . PRO A 1 482 ? -133.346 66.817 -31.900 1.00 25.31 457 PRO A C 1
ATOM 3247 O O . PRO A 1 482 ? -132.700 67.789 -31.560 1.00 25.01 457 PRO A O 1
ATOM 3251 N N . LYS A 1 483 ? -133.133 66.161 -33.048 1.00 26.36 458 LYS A N 1
ATOM 3252 C CA . LYS A 1 483 ? -132.043 66.610 -33.961 1.00 26.24 458 LYS A CA 1
ATOM 3253 C C . LYS A 1 483 ? -132.576 67.566 -35.012 1.00 25.07 458 LYS A C 1
ATOM 3254 O O . LYS A 1 483 ? -131.854 68.461 -35.325 1.00 23.88 458 LYS A O 1
ATOM 3260 N N . GLY A 1 484 ? -133.788 67.389 -35.545 1.00 24.62 459 GLY A N 1
ATOM 3261 C CA . GLY A 1 484 ? -134.253 68.221 -36.668 1.00 25.38 459 GLY A CA 1
ATOM 3262 C C . GLY A 1 484 ? -134.579 69.645 -36.282 1.00 23.93 459 GLY A C 1
ATOM 3263 O O . GLY A 1 484 ? -134.340 70.567 -37.098 1.00 23.33 459 GLY A O 1
ATOM 3264 N N . GLY A 1 485 ? -135.139 69.857 -35.088 1.00 25.29 460 GLY A N 1
ATOM 3265 C CA . GLY A 1 485 ? -135.548 71.203 -34.636 1.00 24.82 460 GLY A CA 1
ATOM 3266 C C . GLY A 1 485 ? -134.444 72.246 -34.797 1.00 24.18 460 GLY A C 1
ATOM 3267 O O . GLY A 1 485 ? -134.625 73.293 -35.429 1.00 25.19 460 GLY A O 1
ATOM 3268 N N . PRO A 1 486 ? -133.286 72.085 -34.130 1.00 22.19 461 PRO A N 1
ATOM 3269 C CA . PRO A 1 486 ? -133.085 71.052 -33.133 1.00 21.22 461 PRO A CA 1
ATOM 3270 C C . PRO A 1 486 ? -133.725 71.339 -31.762 1.00 21.19 461 PRO A C 1
ATOM 3271 O O . PRO A 1 486 ? -134.252 72.415 -31.583 1.00 23.02 461 PRO A O 1
ATOM 3275 N N . GLY A 1 487 ? -133.580 70.420 -30.822 1.00 20.92 462 GLY A N 1
ATOM 3276 C CA . GLY A 1 487 ? -133.958 70.631 -29.399 1.00 24.68 462 GLY A CA 1
ATOM 3277 C C . GLY A 1 487 ? -135.412 70.272 -29.070 1.00 22.29 462 GLY A C 1
ATOM 3278 O O . GLY A 1 487 ? -135.832 70.517 -27.939 1.00 20.61 462 GLY A O 1
ATOM 3279 N N . MET A 1 488 ? -136.152 69.654 -29.993 1.00 19.55 463 MET A N 1
ATOM 3280 C CA . MET A 1 488 ? -137.514 69.118 -29.731 1.00 19.92 463 MET A CA 1
ATOM 3281 C C . MET A 1 488 ? -138.381 70.155 -28.995 1.00 20.60 463 MET A C 1
ATOM 3282 O O . MET A 1 488 ? -138.798 69.922 -27.841 1.00 22.37 463 MET A O 1
ATOM 3287 N N . ARG A 1 489 ? -138.621 71.276 -29.648 1.00 21.09 464 ARG A N 1
ATOM 3288 C CA . ARG A 1 489 ? -139.567 72.332 -29.233 1.00 21.64 464 ARG A CA 1
ATOM 3289 C C . ARG A 1 489 ? -140.932 71.746 -28.828 1.00 21.73 464 ARG A C 1
ATOM 3290 O O . ARG A 1 489 ? -141.426 70.787 -29.452 1.00 20.92 464 ARG A O 1
ATOM 3298 N N . GLU A 1 490 ? -141.509 72.327 -27.779 1.00 22.64 465 GLU A N 1
ATOM 3299 C CA . GLU A 1 490 ? -142.926 72.120 -27.385 1.00 22.18 465 GLU A CA 1
ATOM 3300 C C . GLU A 1 490 ? -143.828 72.922 -28.321 1.00 21.66 465 GLU A C 1
ATOM 3301 O O . GLU A 1 490 ? -143.466 74.040 -28.676 1.00 21.51 465 GLU A O 1
ATOM 3307 N N . MET A 1 491 ? -144.991 72.362 -28.666 1.00 23.19 466 MET A N 1
ATOM 3308 C CA . MET A 1 491 ? -145.876 72.923 -29.722 1.00 24.68 466 MET A CA 1
ATOM 3309 C C . MET A 1 491 ? -147.121 73.542 -29.089 1.00 26.02 466 MET A C 1
ATOM 3310 O O . MET A 1 491 ? -148.161 73.674 -29.798 1.00 27.59 466 MET A O 1
ATOM 3315 N N . LEU A 1 492 ? -147.055 73.988 -27.828 1.00 24.59 467 LEU A N 1
ATOM 3316 C CA . LEU A 1 492 ? -148.283 74.504 -27.162 1.00 25.36 467 LEU A CA 1
ATOM 3317 C C . LEU A 1 492 ? -148.824 75.742 -27.891 1.00 24.74 467 LEU A C 1
ATOM 3318 O O . LEU A 1 492 ? -150.074 75.898 -27.902 1.00 26.40 467 LEU A O 1
ATOM 3323 N N . ALA A 1 493 ? -148.002 76.585 -28.511 1.00 25.40 468 ALA A N 1
ATOM 3324 C CA . ALA A 1 493 ? -148.548 77.801 -29.162 1.00 27.36 468 ALA A CA 1
ATOM 3325 C C . ALA A 1 493 ? -149.547 77.370 -30.256 1.00 27.40 468 ALA A C 1
ATOM 3326 O O . ALA A 1 493 ? -150.598 78.012 -30.395 1.00 29.09 468 ALA A O 1
ATOM 3328 N N . ILE A 1 494 ? -149.216 76.333 -31.026 1.00 27.18 469 ILE A N 1
ATOM 3329 C CA . ILE A 1 494 ? -150.099 75.877 -32.144 1.00 27.17 469 ILE A CA 1
ATOM 3330 C C . ILE A 1 494 ? -151.222 75.018 -31.553 1.00 27.80 469 ILE A C 1
ATOM 3331 O O . ILE A 1 494 ? -152.382 75.170 -32.036 1.00 28.96 469 ILE A O 1
ATOM 3336 N N . THR A 1 495 ? -150.943 74.119 -30.605 1.00 26.57 470 THR A N 1
ATOM 3337 C CA . THR A 1 495 ? -152.015 73.235 -30.050 1.00 27.19 470 THR A CA 1
ATOM 3338 C C . THR A 1 495 ? -153.028 74.126 -29.312 1.00 29.50 470 THR A C 1
ATOM 3339 O O . THR A 1 495 ? -154.258 73.946 -29.497 1.00 30.30 470 THR A O 1
ATOM 3343 N N . GLY A 1 496 ? -152.539 75.070 -28.509 1.00 27.86 471 GLY A N 1
ATOM 3344 C CA . GLY A 1 496 ? -153.381 76.039 -27.781 1.00 28.17 471 GLY A CA 1
ATOM 3345 C C . GLY A 1 496 ? -154.217 76.866 -28.744 1.00 30.29 471 GLY A C 1
ATOM 3346 O O . GLY A 1 496 ? -155.441 76.982 -28.515 1.00 27.91 471 GLY A O 1
ATOM 3347 N N . ALA A 1 497 ? -153.600 77.393 -29.804 1.00 28.94 472 ALA A N 1
ATOM 3348 C CA . ALA A 1 497 ? -154.285 78.262 -30.789 1.00 30.35 472 ALA A CA 1
ATOM 3349 C C . ALA A 1 497 ? -155.378 77.464 -31.519 1.00 31.42 472 ALA A C 1
ATOM 3350 O O . ALA A 1 497 ? -156.464 78.031 -31.743 1.00 33.93 472 ALA A O 1
ATOM 3352 N N . ILE A 1 498 ? -155.120 76.207 -31.883 1.00 29.66 473 ILE A N 1
ATOM 3353 C CA . ILE A 1 498 ? -156.156 75.353 -32.541 1.00 32.38 473 ILE A CA 1
ATOM 3354 C C . ILE A 1 498 ? -157.377 75.241 -31.600 1.00 33.90 473 ILE A C 1
ATOM 3355 O O . ILE A 1 498 ? -158.518 75.475 -32.053 1.00 28.97 473 ILE A O 1
ATOM 3360 N N . LYS A 1 499 ? -157.156 74.951 -30.315 1.00 30.06 474 LYS A N 1
ATOM 3361 C CA . LYS A 1 499 ? -158.240 74.848 -29.306 1.00 29.77 474 LYS A CA 1
ATOM 3362 C C . LYS A 1 499 ? -158.964 76.186 -29.182 1.00 31.81 474 LYS A C 1
ATOM 3363 O O . LYS A 1 499 ? -160.222 76.179 -29.220 1.00 34.44 474 LYS A O 1
ATOM 3369 N N . GLY A 1 500 ? -158.231 77.297 -29.063 1.00 31.63 475 GLY A N 1
ATOM 3370 C CA . GLY A 1 500 ? -158.827 78.646 -28.965 1.00 33.59 475 GLY A CA 1
ATOM 3371 C C . GLY A 1 500 ? -159.670 79.000 -30.188 1.00 35.82 475 GLY A C 1
ATOM 3372 O O . GLY A 1 500 ? -160.714 79.720 -30.027 1.00 30.94 475 GLY A O 1
ATOM 3373 N N . ALA A 1 501 ? -159.251 78.521 -31.366 1.00 33.19 476 ALA A N 1
ATOM 3374 C CA . ALA A 1 501 ? -159.923 78.753 -32.666 1.00 33.03 476 ALA A CA 1
ATOM 3375 C C . ALA A 1 501 ? -161.238 77.948 -32.731 1.00 33.00 476 ALA A C 1
ATOM 3376 O O . ALA A 1 501 ? -161.953 78.055 -33.786 1.00 31.34 476 ALA A O 1
ATOM 3378 N N . GLY A 1 502 ? -161.556 77.167 -31.692 1.00 32.26 477 GLY A N 1
ATOM 3379 C CA . GLY A 1 502 ? -162.762 76.299 -31.654 1.00 37.25 477 GLY A CA 1
ATOM 3380 C C . GLY A 1 502 ? -162.636 75.071 -32.560 1.00 38.53 477 GLY A C 1
ATOM 3381 O O . GLY A 1 502 ? -163.668 74.459 -32.863 1.00 32.99 477 GLY A O 1
ATOM 3382 N N . LEU A 1 503 ? -161.416 74.643 -32.924 1.00 34.72 478 LEU A N 1
ATOM 3383 C CA . LEU A 1 503 ? -161.211 73.495 -33.854 1.00 32.93 478 LEU A CA 1
ATOM 3384 C C . LEU A 1 503 ? -160.800 72.222 -33.106 1.00 31.95 478 LEU A C 1
ATOM 3385 O O . LEU A 1 503 ? -160.512 71.193 -33.765 1.00 31.05 478 LEU A O 1
ATOM 3390 N N . GLY A 1 504 ? -160.795 72.242 -31.777 1.00 35.55 479 GLY A N 1
ATOM 3391 C CA . GLY A 1 504 ? -160.192 71.155 -30.976 1.00 37.19 479 GLY A CA 1
ATOM 3392 C C . GLY A 1 504 ? -160.865 69.814 -31.206 1.00 37.01 479 GLY A C 1
ATOM 3393 O O . GLY A 1 504 ? -160.203 68.757 -31.069 1.00 32.99 479 GLY A O 1
ATOM 3394 N N . LYS A 1 505 ? -162.150 69.807 -31.533 1.00 35.71 480 LYS A N 1
ATOM 3395 C CA . LYS A 1 505 ? -162.836 68.506 -31.731 1.00 39.19 480 LYS A CA 1
ATOM 3396 C C . LYS A 1 505 ? -162.666 68.053 -33.183 1.00 34.50 480 LYS A C 1
ATOM 3397 O O . LYS A 1 505 ? -162.974 66.899 -33.448 1.00 34.40 480 LYS A O 1
ATOM 3403 N N . ASP A 1 506 ? -162.147 68.911 -34.057 1.00 34.18 481 ASP A N 1
ATOM 3404 C CA . ASP A 1 506 ? -162.292 68.720 -35.522 1.00 36.40 481 ASP A CA 1
ATOM 3405 C C . ASP A 1 506 ? -160.942 68.681 -36.224 1.00 36.97 481 ASP A C 1
ATOM 3406 O O . ASP A 1 506 ? -160.959 68.551 -37.452 1.00 34.73 481 ASP A O 1
ATOM 3411 N N . VAL A 1 507 ? -159.830 68.820 -35.499 1.00 32.92 482 VAL A N 1
ATOM 3412 C CA . VAL A 1 507 ? -158.476 68.857 -36.131 1.00 33.11 482 VAL A CA 1
ATOM 3413 C C . VAL A 1 507 ? -157.555 67.947 -35.327 1.00 30.92 482 VAL A C 1
ATOM 3414 O O . VAL A 1 507 ? -157.535 68.091 -34.082 1.00 28.84 482 VAL A O 1
ATOM 3418 N N . LEU A 1 508 ? -156.866 67.035 -36.018 1.00 27.20 483 LEU A N 1
ATOM 3419 C CA . LEU A 1 508 ? -155.808 66.191 -35.435 1.00 28.55 483 LEU A CA 1
ATOM 3420 C C . LEU A 1 508 ? -154.467 66.917 -35.644 1.00 28.92 483 LEU A C 1
ATOM 3421 O O . LEU A 1 508 ? -154.272 67.518 -36.727 1.00 33.32 483 LEU A O 1
ATOM 3426 N N . LEU A 1 509 ? -153.568 66.893 -34.666 1.00 26.58 484 LEU A N 1
ATOM 3427 C CA . LEU A 1 509 ? -152.194 67.438 -34.880 1.00 27.36 484 LEU A CA 1
ATOM 3428 C C . LEU A 1 509 ? -151.179 66.357 -34.523 1.00 26.33 484 LEU A C 1
ATOM 3429 O O . LEU A 1 509 ? -151.387 65.620 -33.535 1.00 26.73 484 LEU A O 1
ATOM 3434 N N . LEU A 1 510 ? -150.200 66.140 -35.405 1.00 27.35 485 LEU A N 1
ATOM 3435 C CA . LEU A 1 510 ? -149.157 65.115 -35.193 1.00 28.47 485 LEU A CA 1
ATOM 3436 C C . LEU A 1 510 ? -147.774 65.729 -35.445 1.00 25.14 485 LEU A C 1
ATOM 3437 O O . LEU A 1 510 ? -147.625 66.530 -36.386 1.00 24.96 485 LEU A O 1
ATOM 3442 N N . THR A 1 511 ? -146.794 65.385 -34.610 1.00 26.85 486 THR A N 1
ATOM 3443 C CA . THR A 1 511 ? -145.463 66.059 -34.689 1.00 24.79 486 THR A CA 1
ATOM 3444 C C . THR A 1 511 ? -144.360 65.132 -34.224 1.00 23.73 486 THR A C 1
ATOM 3445 O O . THR A 1 511 ? -144.584 64.214 -33.381 1.00 23.20 486 THR A O 1
ATOM 3449 N N . ASP A 1 512 ? -143.173 65.330 -34.781 1.00 26.58 487 ASP A N 1
ATOM 3450 C CA . ASP A 1 512 ? -141.944 64.690 -34.241 1.00 24.45 487 ASP A CA 1
ATOM 3451 C C . ASP A 1 512 ? -141.391 65.573 -33.114 1.00 25.20 487 ASP A C 1
ATOM 3452 O O . ASP A 1 512 ? -140.393 65.174 -32.512 1.00 23.82 487 ASP A O 1
ATOM 3457 N N . GLY A 1 513 ? -141.963 66.761 -32.951 1.00 21.47 488 GLY A N 1
ATOM 3458 C CA . GLY A 1 513 ? -141.800 67.629 -31.776 1.00 23.89 488 GLY A CA 1
ATOM 3459 C C . GLY A 1 513 ? -142.534 67.091 -30.566 1.00 20.69 488 GLY A C 1
ATOM 3460 O O . GLY A 1 513 ? -142.846 65.901 -30.505 1.00 23.29 488 GLY A O 1
ATOM 3461 N N . ARG A 1 514 ? -142.622 67.905 -29.527 1.00 22.36 489 ARG A N 1
ATOM 3462 C CA . ARG A 1 514 ? -143.261 67.497 -28.259 1.00 20.74 489 ARG A CA 1
ATOM 3463 C C . ARG A 1 514 ? -144.248 68.596 -27.869 1.00 20.99 489 ARG A C 1
ATOM 3464 O O . ARG A 1 514 ? -144.499 69.530 -28.681 1.00 22.11 489 ARG A O 1
ATOM 3472 N N . PHE A 1 515 ? -144.841 68.445 -26.689 1.00 22.46 490 PHE A N 1
ATOM 3473 C CA . PHE A 1 515 ? -145.961 69.285 -26.201 1.00 22.63 490 PHE A CA 1
ATOM 3474 C C . PHE A 1 515 ? -145.565 69.835 -24.831 1.00 25.39 490 PHE A C 1
ATOM 3475 O O . PHE A 1 515 ? -144.533 69.418 -24.268 1.00 26.91 490 PHE A O 1
ATOM 3483 N N . SER A 1 516 ? -146.341 70.796 -24.354 1.00 23.96 491 SER A N 1
ATOM 3484 C CA . SER A 1 516 ? -146.347 71.237 -22.933 1.00 24.16 491 SER A CA 1
ATOM 3485 C C . SER A 1 516 ? -147.187 70.258 -22.136 1.00 25.84 491 SER A C 1
ATOM 3486 O O . SER A 1 516 ? -148.143 69.635 -22.711 1.00 23.22 491 SER A O 1
ATOM 3489 N N . GLY A 1 517 ? -146.931 70.184 -20.844 1.00 24.97 492 GLY A N 1
ATOM 3490 C CA . GLY A 1 517 ? -147.913 69.617 -19.910 1.00 24.51 492 GLY A CA 1
ATOM 3491 C C . GLY A 1 517 ? -149.310 70.221 -20.090 1.00 25.30 492 GLY A C 1
ATOM 3492 O O . GLY A 1 517 ? -150.265 69.514 -19.736 1.00 26.61 492 GLY A O 1
ATOM 3493 N N . GLY A 1 518 ? -149.440 71.458 -20.594 1.00 22.57 493 GLY A N 1
ATOM 3494 C CA . GLY A 1 518 ? -150.737 72.152 -20.771 1.00 23.73 493 GLY A CA 1
ATOM 3495 C C . GLY A 1 518 ? -151.417 71.897 -22.118 1.00 25.52 493 GLY A C 1
ATOM 3496 O O . GLY A 1 518 ? -152.509 72.536 -22.382 1.00 25.28 493 GLY A O 1
ATOM 3497 N N . THR A 1 519 ? -150.796 71.099 -22.990 1.00 25.45 494 THR A N 1
ATOM 3498 C CA . THR A 1 519 ? -151.423 70.645 -24.265 1.00 25.56 494 THR A CA 1
ATOM 3499 C C . THR A 1 519 ? -152.599 69.716 -23.927 1.00 24.04 494 THR A C 1
ATOM 3500 O O . THR A 1 519 ? -152.494 68.893 -23.012 1.00 21.92 494 THR A O 1
ATOM 3504 N N . THR A 1 520 ? -153.656 69.769 -24.735 1.00 24.80 495 THR A N 1
ATOM 3505 C CA . THR A 1 520 ? -154.790 68.819 -24.613 1.00 26.57 495 THR A CA 1
ATOM 3506 C C . THR A 1 520 ? -155.335 68.529 -26.022 1.00 26.33 495 THR A C 1
ATOM 3507 O O . THR A 1 520 ? -154.798 69.086 -26.992 1.00 24.03 495 THR A O 1
ATOM 3511 N N . GLY A 1 521 ? -156.385 67.708 -26.123 1.00 27.63 496 GLY A N 1
ATOM 3512 C CA . GLY A 1 521 ? -157.011 67.435 -27.422 1.00 28.28 496 GLY A CA 1
ATOM 3513 C C . GLY A 1 521 ? -156.216 66.441 -28.266 1.00 26.08 496 GLY A C 1
ATOM 3514 O O . GLY A 1 521 ? -155.349 65.703 -27.750 1.00 26.33 496 GLY A O 1
ATOM 3515 N N . LEU A 1 522 ? -156.528 66.419 -29.565 1.00 27.47 497 LEU A N 1
ATOM 3516 C CA . LEU A 1 522 ? -156.099 65.358 -30.501 1.00 25.71 497 LEU A CA 1
ATOM 3517 C C . LEU A 1 522 ? -154.691 65.750 -30.950 1.00 28.59 497 LEU A C 1
ATOM 3518 O O . LEU A 1 522 ? -154.544 66.410 -32.005 1.00 28.02 497 LEU A O 1
ATOM 3523 N N . CYS A 1 523 ? -153.702 65.450 -30.105 1.00 27.30 498 CYS A N 1
ATOM 3524 C CA . CYS A 1 523 ? -152.296 65.908 -30.301 1.00 26.37 498 CYS A CA 1
ATOM 3525 C C . CYS A 1 523 ? -151.357 64.729 -30.101 1.00 22.70 498 CYS A C 1
ATOM 3526 O O . CYS A 1 523 ? -151.263 64.206 -28.974 1.00 22.63 498 CYS A O 1
ATOM 3529 N N . VAL A 1 524 ? -150.718 64.286 -31.191 1.00 24.87 499 VAL A N 1
ATOM 3530 C CA . VAL A 1 524 ? -149.799 63.122 -31.157 1.00 25.05 499 VAL A CA 1
ATOM 3531 C C . VAL A 1 524 ? -148.356 63.623 -31.315 1.00 24.09 499 VAL A C 1
ATOM 3532 O O . VAL A 1 524 ? -148.076 64.397 -32.269 1.00 23.42 499 VAL A O 1
ATOM 3536 N N . GLY A 1 525 ? -147.465 63.193 -30.424 1.00 24.41 500 GLY A N 1
ATOM 3537 C CA . GLY A 1 525 ? -146.092 63.726 -30.450 1.00 26.05 500 GLY A CA 1
ATOM 3538 C C . GLY A 1 525 ? -145.024 62.683 -30.246 1.00 25.54 500 GLY A C 1
ATOM 3539 O O . GLY A 1 525 ? -145.327 61.494 -30.062 1.00 27.01 500 GLY A O 1
ATOM 3540 N N . HIS A 1 526 ? -143.774 63.150 -30.289 1.00 26.58 501 HIS A N 1
ATOM 3541 C CA . HIS A 1 526 ? -142.567 62.325 -30.090 1.00 22.28 501 HIS A CA 1
ATOM 3542 C C . HIS A 1 526 ? -142.470 61.284 -31.222 1.00 21.28 501 HIS A C 1
ATOM 3543 O O . HIS A 1 526 ? -141.863 60.230 -30.998 1.00 23.61 501 HIS A O 1
ATOM 3550 N N . ILE A 1 527 ? -143.122 61.508 -32.356 1.00 22.81 502 ILE A N 1
ATOM 3551 C CA . ILE A 1 527 ? -143.110 60.511 -33.464 1.00 23.20 502 ILE A CA 1
ATOM 3552 C C . ILE A 1 527 ? -141.664 60.199 -33.835 1.00 24.57 502 ILE A C 1
ATOM 3553 O O . ILE A 1 527 ? -140.876 61.149 -34.193 1.00 25.51 502 ILE A O 1
ATOM 3558 N N . ALA A 1 528 ? -141.327 58.924 -33.762 1.00 24.07 503 ALA A N 1
ATOM 3559 C CA . ALA A 1 528 ? -140.004 58.376 -34.094 1.00 25.92 503 ALA A CA 1
ATOM 3560 C C . ALA A 1 528 ? -140.155 57.326 -35.197 1.00 26.07 503 ALA A C 1
ATOM 3561 O O . ALA A 1 528 ? -141.089 56.519 -35.158 1.00 27.17 503 ALA A O 1
ATOM 3563 N N . PRO A 1 529 ? -139.190 57.216 -36.136 1.00 31.20 504 PRO A N 1
ATOM 3564 C CA . PRO A 1 529 ? -138.039 58.120 -36.231 1.00 30.27 504 PRO A CA 1
ATOM 3565 C C . PRO A 1 529 ? -138.518 59.506 -36.642 1.00 28.94 504 PRO A C 1
ATOM 3566 O O . PRO A 1 529 ? -139.590 59.636 -37.272 1.00 26.56 504 PRO A O 1
ATOM 3570 N N . GLU A 1 530 ? -137.760 60.536 -36.261 1.00 25.57 505 GLU A N 1
ATOM 3571 C CA . GLU A 1 530 ? -138.107 61.936 -36.621 1.00 25.00 505 GLU A CA 1
ATOM 3572 C C . GLU A 1 530 ? -137.861 62.167 -38.118 1.00 24.94 505 GLU A C 1
ATOM 3573 O O . GLU A 1 530 ? -137.153 61.341 -38.751 1.00 28.32 505 GLU A O 1
ATOM 3579 N N . ALA A 1 531 ? -138.394 63.274 -38.636 1.00 24.40 506 ALA A N 1
ATOM 3580 C CA . ALA A 1 531 ? -138.387 63.646 -40.065 1.00 26.37 506 ALA A CA 1
ATOM 3581 C C . ALA A 1 531 ? -136.951 63.716 -40.564 1.00 31.02 506 ALA A C 1
ATOM 3582 O O . ALA A 1 531 ? -136.695 63.306 -41.706 1.00 29.52 506 ALA A O 1
ATOM 3584 N N . VAL A 1 532 ? -136.036 64.228 -39.742 1.00 30.39 507 VAL A N 1
ATOM 3585 C CA . VAL A 1 532 ? -134.659 64.506 -40.220 1.00 31.50 507 VAL A CA 1
ATOM 3586 C C . VAL A 1 532 ? -133.898 63.180 -40.339 1.00 34.29 507 VAL A C 1
ATOM 3587 O O . VAL A 1 532 ? -132.866 63.166 -41.031 1.00 33.99 507 VAL A O 1
ATOM 3591 N N . ASP A 1 533 ? -134.376 62.123 -39.685 1.00 30.84 508 ASP A N 1
ATOM 3592 C CA . ASP A 1 533 ? -133.785 60.766 -39.771 1.00 33.39 508 ASP A CA 1
ATOM 3593 C C . ASP A 1 533 ? -134.496 59.965 -40.870 1.00 31.95 508 ASP A C 1
ATOM 3594 O O . ASP A 1 533 ? -134.229 58.752 -40.926 1.00 33.87 508 ASP A O 1
ATOM 3599 N N . GLY A 1 534 ? -135.360 60.607 -41.667 1.00 34.90 509 GLY A N 1
ATOM 3600 C CA . GLY A 1 534 ? -136.126 59.989 -42.778 1.00 35.79 509 GLY A CA 1
ATOM 3601 C C . GLY A 1 534 ? -137.273 59.110 -42.298 1.00 38.51 509 GLY A C 1
ATOM 3602 O O . GLY A 1 534 ? -137.672 58.174 -43.026 1.00 35.27 509 GLY A O 1
ATOM 3603 N N . GLY A 1 535 ? -137.829 59.378 -41.118 1.00 32.80 510 GLY A N 1
ATOM 3604 C CA . GLY A 1 535 ? -138.954 58.566 -40.628 1.00 33.78 510 GLY A CA 1
ATOM 3605 C C . GLY A 1 535 ? -140.151 58.722 -41.565 1.00 31.49 510 GLY A C 1
ATOM 3606 O O . GLY A 1 535 ? -140.227 59.691 -42.320 1.00 27.98 510 GLY A O 1
ATOM 3607 N N . PRO A 1 536 ? -141.140 57.804 -41.510 1.00 30.13 511 PRO A N 1
ATOM 3608 C CA . PRO A 1 536 ? -142.315 57.907 -42.373 1.00 32.67 511 PRO A CA 1
ATOM 3609 C C . PRO A 1 536 ? -142.994 59.279 -42.347 1.00 29.88 511 PRO A C 1
ATOM 3610 O O . PRO A 1 536 ? -143.589 59.664 -43.328 1.00 30.30 511 PRO A O 1
ATOM 3614 N N . ILE A 1 537 ? -142.895 60.016 -41.238 1.00 30.40 512 ILE A N 1
ATOM 3615 C CA . ILE A 1 537 ? -143.542 61.349 -41.137 1.00 28.80 512 ILE A CA 1
ATOM 3616 C C . ILE A 1 537 ? -143.003 62.219 -42.270 1.00 27.54 512 ILE A C 1
ATOM 3617 O O . ILE A 1 537 ? -143.757 63.116 -42.727 1.00 31.94 512 ILE A O 1
ATOM 3622 N N . ALA A 1 538 ? -141.749 62.009 -42.676 1.00 32.24 513 ALA A N 1
ATOM 3623 C CA . ALA A 1 538 ? -141.082 62.822 -43.728 1.00 32.93 513 ALA A CA 1
ATOM 3624 C C . ALA A 1 538 ? -141.745 62.553 -45.099 1.00 33.10 513 ALA A C 1
ATOM 3625 O O . ALA A 1 538 ? -141.614 63.399 -45.994 1.00 34.93 513 ALA A O 1
ATOM 3627 N N . LEU A 1 539 ? -142.433 61.419 -45.267 1.00 38.07 514 LEU A N 1
ATOM 3628 C CA . LEU A 1 539 ? -142.999 60.987 -46.584 1.00 36.97 514 LEU A CA 1
ATOM 3629 C C . LEU A 1 539 ? -144.433 61.498 -46.776 1.00 39.81 514 LEU A C 1
ATOM 3630 O O . LEU A 1 539 ? -144.937 61.362 -47.897 1.00 33.65 514 LEU A O 1
ATOM 3635 N N . LEU A 1 540 ? -145.084 62.043 -45.739 1.00 36.86 515 LEU A N 1
ATOM 3636 C CA . LEU A 1 540 ? -146.471 62.566 -45.848 1.00 33.82 515 LEU A CA 1
ATOM 3637 C C . LEU A 1 540 ? -146.538 63.718 -46.853 1.00 38.80 515 LEU A C 1
ATOM 3638 O O . LEU A 1 540 ? -145.546 64.484 -46.987 1.00 36.16 515 LEU A O 1
ATOM 3643 N N . ARG A 1 541 ? -147.697 63.838 -47.515 1.00 35.24 516 ARG A N 1
ATOM 3644 C CA . ARG A 1 541 ? -148.022 64.926 -48.471 1.00 36.69 516 ARG A CA 1
ATOM 3645 C C . ARG A 1 541 ? -149.418 65.476 -48.188 1.00 32.61 516 ARG A C 1
ATOM 3646 O O . ARG A 1 541 ? -150.258 64.722 -47.681 1.00 34.59 516 ARG A O 1
ATOM 3654 N N . ASN A 1 542 ? -149.650 66.746 -48.497 1.00 32.74 517 ASN A N 1
ATOM 3655 C CA . ASN A 1 542 ? -151.012 67.340 -48.422 1.00 38.31 517 ASN A CA 1
ATOM 3656 C C . ASN A 1 542 ? -152.002 66.381 -49.103 1.00 44.47 517 ASN A C 1
ATOM 3657 O O . ASN A 1 542 ? -151.655 65.814 -50.163 1.00 41.34 517 ASN A O 1
ATOM 3662 N N . GLY A 1 543 ? -153.149 66.115 -48.465 1.00 40.19 518 GLY A N 1
ATOM 3663 C CA . GLY A 1 543 ? -154.193 65.242 -49.041 1.00 38.44 518 GLY A CA 1
ATOM 3664 C C . GLY A 1 543 ? -154.146 63.808 -48.525 1.00 39.10 518 GLY A C 1
ATOM 3665 O O . GLY A 1 543 ? -155.215 63.167 -48.519 1.00 37.93 518 GLY A O 1
ATOM 3666 N N . ASP A 1 544 ? -152.997 63.308 -48.048 1.00 39.84 519 ASP A N 1
ATOM 3667 C CA . ASP A 1 544 ? -152.920 61.974 -47.386 1.00 39.21 519 ASP A CA 1
ATOM 3668 C C . ASP A 1 544 ? -153.946 61.878 -46.243 1.00 43.51 519 ASP A C 1
ATOM 3669 O O . ASP A 1 544 ? -154.084 62.839 -45.452 1.00 36.80 519 ASP A O 1
ATOM 3674 N N . ARG A 1 545 ? -154.661 60.754 -46.165 1.00 41.28 520 ARG A N 1
ATOM 3675 C CA . ARG A 1 545 ? -155.640 60.496 -45.085 1.00 41.59 520 ARG A CA 1
ATOM 3676 C C . ARG A 1 545 ? -154.867 59.897 -43.915 1.00 38.11 520 ARG A C 1
ATOM 3677 O O . ARG A 1 545 ? -154.097 58.926 -44.115 1.00 33.20 520 ARG A O 1
ATOM 3685 N N . ILE A 1 546 ? -155.062 60.451 -42.718 1.00 37.58 521 ILE A N 1
ATOM 3686 C CA . ILE A 1 546 ? -154.320 59.971 -41.519 1.00 31.99 521 ILE A CA 1
ATOM 3687 C C . ILE A 1 546 ? -155.352 59.515 -40.484 1.00 30.02 521 ILE A C 1
ATOM 3688 O O . ILE A 1 546 ? -156.321 60.262 -40.241 1.00 29.63 521 ILE A O 1
ATOM 3693 N N . ARG A 1 547 ? -155.156 58.336 -39.916 1.00 30.33 522 ARG A N 1
ATOM 3694 C CA . ARG A 1 547 ? -156.045 57.794 -38.872 1.00 33.61 522 ARG A CA 1
ATOM 3695 C C . ARG A 1 547 ? -155.278 57.719 -37.545 1.00 33.78 522 ARG A C 1
ATOM 3696 O O . ARG A 1 547 ? -154.222 57.031 -37.504 1.00 30.62 522 ARG A O 1
ATOM 3704 N N . LEU A 1 548 ? -155.836 58.336 -36.497 1.00 30.74 523 LEU A N 1
ATOM 3705 C CA . LEU A 1 548 ? -155.493 57.986 -35.096 1.00 31.50 523 LEU A CA 1
ATOM 3706 C C . LEU A 1 548 ? -156.439 56.873 -34.629 1.00 31.99 523 LEU A C 1
ATOM 3707 O O . LEU A 1 548 ? -157.659 57.089 -34.625 1.00 29.99 523 LEU A O 1
ATOM 3712 N N . ASP A 1 549 ? -155.900 55.722 -34.241 1.00 35.42 524 ASP A N 1
ATOM 3713 C CA . ASP A 1 549 ? -156.715 54.632 -33.652 1.00 37.02 524 ASP A CA 1
ATOM 3714 C C . ASP A 1 549 ? -156.181 54.340 -32.253 1.00 32.00 524 ASP A C 1
ATOM 3715 O O . ASP A 1 549 ? -155.190 53.627 -32.163 1.00 32.65 524 ASP A O 1
ATOM 3720 N N . VAL A 1 550 ? -156.844 54.852 -31.208 1.00 32.79 525 VAL A N 1
ATOM 3721 C CA . VAL A 1 550 ? -156.365 54.738 -29.800 1.00 31.11 525 VAL A CA 1
ATOM 3722 C C . VAL A 1 550 ? -156.484 53.274 -29.359 1.00 33.34 525 VAL A C 1
ATOM 3723 O O . VAL A 1 550 ? -155.525 52.738 -28.764 1.00 34.21 525 VAL A O 1
ATOM 3727 N N . ALA A 1 551 ? -157.630 52.622 -29.612 1.00 30.05 526 ALA A N 1
ATOM 3728 C CA . ALA A 1 551 ? -157.834 51.207 -29.240 1.00 33.43 526 ALA A CA 1
ATOM 3729 C C . ALA A 1 551 ? -156.764 50.341 -29.902 1.00 30.93 526 ALA A C 1
ATOM 3730 O O . ALA A 1 551 ? -156.198 49.488 -29.220 1.00 34.61 526 ALA A O 1
ATOM 3732 N N . GLY A 1 552 ? -156.484 50.552 -31.185 1.00 34.53 527 GLY A N 1
ATOM 3733 C CA . GLY A 1 552 ? -155.486 49.764 -31.930 1.00 33.93 527 GLY A CA 1
ATOM 3734 C C . GLY A 1 552 ? -154.079 50.317 -31.755 1.00 36.75 527 GLY A C 1
ATOM 3735 O O . GLY A 1 552 ? -153.138 49.687 -32.276 1.00 34.69 527 GLY A O 1
ATOM 3736 N N . ARG A 1 553 ? -153.899 51.416 -31.005 1.00 34.72 528 ARG A N 1
ATOM 3737 C CA . ARG A 1 553 ? -152.533 51.892 -30.610 1.00 33.08 528 ARG A CA 1
ATOM 3738 C C . ARG A 1 553 ? -151.686 52.148 -31.862 1.00 28.67 528 ARG A C 1
ATOM 3739 O O . ARG A 1 553 ? -150.490 51.807 -31.851 1.00 33.66 528 ARG A O 1
ATOM 3747 N N . VAL A 1 554 ? -152.245 52.815 -32.871 1.00 29.31 529 VAL A N 1
ATOM 3748 C CA . VAL A 1 554 ? -151.484 53.157 -34.106 1.00 29.09 529 VAL A CA 1
ATOM 3749 C C . VAL A 1 554 ? -151.894 54.530 -34.607 1.00 29.26 529 VAL A C 1
ATOM 3750 O O . VAL A 1 554 ? -153.045 54.969 -34.396 1.00 33.51 529 VAL A O 1
ATOM 3754 N N . LEU A 1 555 ? -150.913 55.217 -35.190 1.00 28.98 530 LEU A N 1
ATOM 3755 C CA . LEU A 1 555 ? -151.053 56.390 -36.054 1.00 29.45 530 LEU A CA 1
ATOM 3756 C C . LEU A 1 555 ? -150.620 55.910 -37.435 1.00 34.26 530 LEU A C 1
ATOM 3757 O O . LEU A 1 555 ? -149.432 55.528 -37.562 1.00 32.40 530 LEU A O 1
ATOM 3762 N N . ASP A 1 556 ? -151.566 55.895 -38.379 1.00 32.72 531 ASP A N 1
ATOM 3763 C CA . ASP A 1 556 ? -151.432 55.261 -39.715 1.00 35.68 531 ASP A CA 1
ATOM 3764 C C . ASP A 1 556 ? -151.717 56.316 -40.790 1.00 32.35 531 ASP A C 1
ATOM 3765 O O . ASP A 1 556 ? -152.603 57.180 -40.624 1.00 36.85 531 ASP A O 1
ATOM 3770 N N . VAL A 1 557 ? -150.980 56.225 -41.886 1.00 35.80 532 VAL A N 1
ATOM 3771 C CA . VAL A 1 557 ? -151.331 56.899 -43.164 1.00 37.08 532 VAL A CA 1
ATOM 3772 C C . VAL A 1 557 ? -152.159 55.895 -43.982 1.00 35.88 532 VAL A C 1
ATOM 3773 O O . VAL A 1 557 ? -151.811 54.711 -43.998 1.00 32.88 532 VAL A O 1
ATOM 3777 N N . LEU A 1 558 ? -153.247 56.354 -44.585 1.00 41.57 533 LEU A N 1
ATOM 3778 C CA . LEU A 1 558 ? -154.155 55.507 -45.410 1.00 44.65 533 LEU A CA 1
ATOM 3779 C C . LEU A 1 558 ? -153.687 55.644 -46.861 1.00 45.20 533 LEU A C 1
ATOM 3780 O O . LEU A 1 558 ? -154.352 56.310 -47.649 1.00 48.71 533 LEU A O 1
ATOM 3785 N N . ALA A 1 559 ? -152.486 55.149 -47.138 1.00 48.63 534 ALA A N 1
ATOM 3786 C CA . ALA A 1 559 ? -151.893 55.086 -48.490 1.00 49.27 534 ALA A CA 1
ATOM 3787 C C . ALA A 1 559 ? -151.433 53.647 -48.727 1.00 47.93 534 ALA A C 1
ATOM 3788 O O . ALA A 1 559 ? -151.287 52.912 -47.733 1.00 46.69 534 ALA A O 1
ATOM 3790 N N . ASP A 1 560 ? -151.233 53.238 -49.985 1.00 52.44 535 ASP A N 1
ATOM 3791 C CA . ASP A 1 560 ? -150.640 51.907 -50.286 1.00 52.10 535 ASP A CA 1
ATOM 3792 C C . ASP A 1 560 ? -149.214 51.921 -49.750 1.00 48.61 535 ASP A C 1
ATOM 3793 O O . ASP A 1 560 ? -148.493 52.875 -50.037 1.00 43.67 535 ASP A O 1
ATOM 3798 N N . PRO A 1 561 ? -148.789 50.910 -48.945 1.00 50.36 536 PRO A N 1
ATOM 3799 C CA . PRO A 1 561 ? -147.462 50.911 -48.323 1.00 51.70 536 PRO A CA 1
ATOM 3800 C C . PRO A 1 561 ? -146.289 51.110 -49.295 1.00 52.31 536 PRO A C 1
ATOM 3801 O O . PRO A 1 561 ? -145.352 51.824 -48.951 1.00 46.47 536 PRO A O 1
ATOM 3805 N N . ALA A 1 562 ? -146.335 50.464 -50.461 1.00 50.76 537 ALA A N 1
ATOM 3806 C CA . ALA A 1 562 ? -145.247 50.513 -51.469 1.00 50.19 537 ALA A CA 1
ATOM 3807 C C . ALA A 1 562 ? -145.196 51.905 -52.102 1.00 48.05 537 ALA A C 1
ATOM 3808 O O . ALA A 1 562 ? -144.103 52.447 -52.155 1.00 50.16 537 ALA A O 1
ATOM 3810 N N . GLU A 1 563 ? -146.327 52.453 -52.570 1.00 45.56 538 GLU A N 1
ATOM 3811 C CA . GLU A 1 563 ? -146.387 53.830 -53.132 1.00 45.00 538 GLU A CA 1
ATOM 3812 C C . GLU A 1 563 ? -145.836 54.831 -52.097 1.00 49.88 538 GLU A C 1
ATOM 3813 O O . GLU A 1 563 ? -145.075 55.748 -52.496 1.00 45.71 538 GLU A O 1
ATOM 3819 N N . PHE A 1 564 ? -146.224 54.680 -50.825 1.00 49.33 539 PHE A N 1
ATOM 3820 C CA . PHE A 1 564 ? -145.831 55.599 -49.722 1.00 47.52 539 PHE A CA 1
ATOM 3821 C C . PHE A 1 564 ? -144.319 55.517 -49.486 1.00 46.73 539 PHE A C 1
ATOM 3822 O O . PHE A 1 564 ? -143.659 56.570 -49.572 1.00 44.96 539 PHE A O 1
ATOM 3830 N N . ALA A 1 565 ? -143.796 54.310 -49.241 1.00 47.28 540 ALA A N 1
ATOM 3831 C CA . ALA A 1 565 ? -142.359 54.066 -48.977 1.00 46.41 540 ALA A CA 1
ATOM 3832 C C . ALA A 1 565 ? -141.510 54.450 -50.201 1.00 47.73 540 ALA A C 1
ATOM 3833 O O . ALA A 1 565 ? -140.332 54.767 -49.989 1.00 51.73 540 ALA A O 1
ATOM 3835 N N . SER A 1 566 ? -142.073 54.490 -51.417 1.00 46.06 541 SER A N 1
ATOM 3836 C CA A SER A 1 566 ? -141.317 54.798 -52.666 0.97 47.12 541 SER A CA 1
ATOM 3837 C CA B SER A 1 566 ? -141.328 54.799 -52.670 0.03 45.54 541 SER A CA 1
ATOM 3838 C C . SER A 1 566 ? -141.158 56.313 -52.849 1.00 45.78 541 SER A C 1
ATOM 3839 O O . SER A 1 566 ? -140.408 56.718 -53.742 1.00 44.12 541 SER A O 1
ATOM 3844 N N . ARG A 1 567 ? -141.859 57.127 -52.062 1.00 41.06 542 ARG A N 1
ATOM 3845 C CA . ARG A 1 567 ? -141.966 58.581 -52.382 1.00 45.30 542 ARG A CA 1
ATOM 3846 C C . ARG A 1 567 ? -140.590 59.250 -52.350 1.00 43.93 542 ARG A C 1
ATOM 3847 O O . ARG A 1 567 ? -139.806 58.978 -51.416 1.00 44.91 542 ARG A O 1
ATOM 3855 N N . GLN A 1 568 ? -140.329 60.082 -53.359 1.00 46.86 543 GLN A N 1
ATOM 3856 C CA . GLN A 1 568 ? -139.107 60.926 -53.445 1.00 54.36 543 GLN A CA 1
ATOM 3857 C C . GLN A 1 568 ? -139.501 62.291 -52.895 1.00 47.93 543 GLN A C 1
ATOM 3858 O O . GLN A 1 568 ? -140.180 63.027 -53.606 1.00 43.36 543 GLN A O 1
ATOM 3864 N N . GLN A 1 569 ? -139.107 62.571 -51.657 1.00 50.84 544 GLN A N 1
ATOM 3865 C CA . GLN A 1 569 ? -139.459 63.822 -50.941 1.00 44.94 544 GLN A CA 1
ATOM 3866 C C . GLN A 1 569 ? -138.263 64.779 -50.967 1.00 41.30 544 GLN A C 1
ATOM 3867 O O . GLN A 1 569 ? -137.107 64.308 -50.901 1.00 39.21 544 GLN A O 1
ATOM 3873 N N . ASP A 1 570 ? -138.550 66.079 -51.000 1.00 41.76 545 ASP A N 1
ATOM 3874 C CA . ASP A 1 570 ? -137.601 67.145 -50.582 1.00 44.57 545 ASP A CA 1
ATOM 3875 C C . ASP A 1 570 ? -137.180 66.896 -49.127 1.00 43.61 545 ASP A C 1
ATOM 3876 O O . ASP A 1 570 ? -138.077 66.684 -48.263 1.00 45.45 545 ASP A O 1
ATOM 3881 N N . PHE A 1 571 ? -135.872 66.890 -48.879 1.00 41.84 546 PHE A N 1
ATOM 3882 C CA . PHE A 1 571 ? -135.255 66.889 -47.526 1.00 41.86 546 PHE A CA 1
ATOM 3883 C C . PHE A 1 571 ? -135.262 68.335 -47.050 1.00 40.87 546 PHE A C 1
ATOM 3884 O O . PHE A 1 571 ? -134.595 69.148 -47.691 1.00 37.40 546 PHE A O 1
ATOM 3892 N N . SER A 1 572 ? -136.027 68.666 -46.009 1.00 37.04 547 SER A N 1
ATOM 3893 C CA . SER A 1 572 ? -136.365 70.074 -45.689 1.00 38.45 547 SER A CA 1
ATOM 3894 C C . SER A 1 572 ? -136.216 70.351 -44.191 1.00 39.53 547 SER A C 1
ATOM 3895 O O . SER A 1 572 ? -137.148 70.871 -43.559 1.00 36.24 547 SER A O 1
ATOM 3898 N N . PRO A 1 573 ? -135.018 70.106 -43.598 1.00 34.75 548 PRO A N 1
ATOM 3899 C CA . PRO A 1 573 ? -134.744 70.577 -42.236 1.00 33.22 548 PRO A CA 1
ATOM 3900 C C . PRO A 1 573 ? -134.785 72.103 -42.251 1.00 31.04 548 PRO A C 1
ATOM 3901 O O . PRO A 1 573 ? -134.689 72.703 -43.320 1.00 29.86 548 PRO A O 1
ATOM 3905 N N . PRO A 1 574 ? -134.921 72.790 -41.090 1.00 32.33 549 PRO A N 1
ATOM 3906 C CA . PRO A 1 574 ? -134.747 74.244 -41.046 1.00 33.01 549 PRO A CA 1
ATOM 3907 C C . PRO A 1 574 ? -133.392 74.635 -41.662 1.00 30.84 549 PRO A C 1
ATOM 3908 O O . PRO A 1 574 ? -132.438 73.843 -41.635 1.00 29.91 549 PRO A O 1
ATOM 3912 N N . PRO A 1 575 ? -133.281 75.828 -42.284 1.00 34.18 550 PRO A N 1
ATOM 3913 C CA . PRO A 1 575 ? -131.981 76.383 -42.662 1.00 37.14 550 PRO A CA 1
ATOM 3914 C C . PRO A 1 575 ? -130.998 76.334 -41.487 1.00 36.83 550 PRO A C 1
ATOM 3915 O O . PRO A 1 575 ? -131.401 76.493 -40.334 1.00 38.38 550 PRO A O 1
ATOM 3919 N N . PRO A 1 576 ? -129.685 76.092 -41.731 1.00 38.42 551 PRO A N 1
ATOM 3920 C CA . PRO A 1 576 ? -128.703 75.989 -40.645 1.00 38.15 551 PRO A CA 1
ATOM 3921 C C . PRO A 1 576 ? -128.736 77.199 -39.692 1.00 36.99 551 PRO A C 1
ATOM 3922 O O . PRO A 1 576 ? -128.866 78.320 -40.118 1.00 35.58 551 PRO A O 1
ATOM 3926 N N . ARG A 1 577 ? -128.646 76.962 -38.386 1.00 44.37 552 ARG A N 1
ATOM 3927 C CA . ARG A 1 577 ? -128.841 78.075 -37.427 1.00 48.65 552 ARG A CA 1
ATOM 3928 C C . ARG A 1 577 ? -127.863 77.944 -36.261 1.00 47.43 552 ARG A C 1
ATOM 3929 O O . ARG A 1 577 ? -126.919 78.755 -36.187 1.00 49.37 552 ARG A O 1
ATOM 3937 N N . TYR A 1 578 ? -128.127 76.975 -35.392 1.00 41.22 553 TYR A N 1
ATOM 3938 C CA . TYR A 1 578 ? -127.413 76.702 -34.121 1.00 39.84 553 TYR A CA 1
ATOM 3939 C C . TYR A 1 578 ? -126.345 75.630 -34.393 1.00 39.08 553 TYR A C 1
ATOM 3940 O O . TYR A 1 578 ? -126.440 74.523 -33.860 1.00 38.10 553 TYR A O 1
ATOM 3949 N N . THR A 1 579 ? -125.352 75.952 -35.224 1.00 38.70 554 THR A N 1
ATOM 3950 C CA . THR A 1 579 ? -124.345 74.992 -35.753 1.00 36.97 554 THR A CA 1
ATOM 3951 C C . THR A 1 579 ? -123.089 75.011 -34.872 1.00 38.48 554 THR A C 1
ATOM 3952 O O . THR A 1 579 ? -122.177 74.181 -35.107 1.00 40.46 554 THR A O 1
ATOM 3956 N N . THR A 1 580 ? -123.040 75.898 -33.879 1.00 33.13 555 THR A N 1
ATOM 3957 C CA . THR A 1 580 ? -122.001 75.878 -32.815 1.00 34.05 555 THR A CA 1
ATOM 3958 C C . THR A 1 580 ? -122.697 76.093 -31.471 1.00 28.74 555 THR A C 1
ATOM 3959 O O . THR A 1 580 ? -123.906 76.341 -31.479 1.00 30.48 555 THR A O 1
ATOM 3963 N N . GLY A 1 581 ? -121.991 75.834 -30.385 1.00 25.56 556 GLY A N 1
ATOM 3964 C CA . GLY A 1 581 ? -122.539 75.948 -29.026 1.00 24.61 556 GLY A CA 1
ATOM 3965 C C . GLY A 1 581 ? -123.379 74.770 -28.584 1.00 20.53 556 GLY A C 1
ATOM 3966 O O . GLY A 1 581 ? -123.277 73.678 -29.145 1.00 20.44 556 GLY A O 1
ATOM 3967 N N . VAL A 1 582 ? -124.175 74.991 -27.533 1.00 20.88 557 VAL A N 1
ATOM 3968 C CA . VAL A 1 582 ? -124.841 73.926 -26.751 1.00 21.18 557 VAL A CA 1
ATOM 3969 C C . VAL A 1 582 ? -125.736 73.092 -27.692 1.00 20.59 557 VAL A C 1
ATOM 3970 O O . VAL A 1 582 ? -125.698 71.856 -27.552 1.00 21.28 557 VAL A O 1
ATOM 3974 N N . LEU A 1 583 ? -126.409 73.685 -28.674 1.00 21.83 558 LEU A N 1
ATOM 3975 C CA . LEU A 1 583 ? -127.323 72.891 -29.554 1.00 23.16 558 LEU A CA 1
ATOM 3976 C C . LEU A 1 583 ? -126.532 72.109 -30.609 1.00 23.48 558 LEU A C 1
ATOM 3977 O O . LEU A 1 583 ? -126.967 71.036 -30.947 1.00 23.76 558 LEU A O 1
ATOM 3982 N N . SER A 1 584 ? -125.375 72.567 -31.063 1.00 23.02 559 SER A N 1
ATOM 3983 C CA A SER A 1 584 ? -124.496 71.755 -31.948 0.54 23.51 559 SER A CA 1
ATOM 3984 C CA B SER A 1 584 ? -124.507 71.750 -31.956 0.46 23.82 559 SER A CA 1
ATOM 3985 C C . SER A 1 584 ? -124.039 70.499 -31.200 1.00 24.14 559 SER A C 1
ATOM 3986 O O . SER A 1 584 ? -124.037 69.414 -31.795 1.00 24.58 559 SER A O 1
ATOM 3991 N N . LYS A 1 585 ? -123.700 70.620 -29.918 1.00 23.07 560 LYS A N 1
ATOM 3992 C CA . LYS A 1 585 ? -123.280 69.475 -29.086 1.00 23.41 560 LYS A CA 1
ATOM 3993 C C . LYS A 1 585 ? -124.475 68.544 -28.824 1.00 25.11 560 LYS A C 1
ATOM 3994 O O . LYS A 1 585 ? -124.321 67.315 -28.836 1.00 24.90 560 LYS A O 1
ATOM 4000 N N . TYR A 1 586 ? -125.638 69.110 -28.593 1.00 22.48 561 TYR A N 1
ATOM 4001 C CA . TYR A 1 586 ? -126.879 68.346 -28.305 1.00 21.45 561 TYR A CA 1
ATOM 4002 C C . TYR A 1 586 ? -127.175 67.426 -29.485 1.00 20.09 561 TYR A C 1
ATOM 4003 O O . TYR A 1 586 ? -127.387 66.228 -29.281 1.00 20.24 561 TYR A O 1
ATOM 4012 N N . VAL A 1 587 ? -127.150 67.987 -30.684 1.00 21.52 562 VAL A N 1
ATOM 4013 C CA . VAL A 1 587 ? -127.454 67.266 -31.954 1.00 23.26 562 VAL A CA 1
ATOM 4014 C C . VAL A 1 587 ? -126.484 66.099 -32.161 1.00 23.92 562 VAL A C 1
ATOM 4015 O O . VAL A 1 587 ? -126.941 65.029 -32.628 1.00 25.42 562 VAL A O 1
ATOM 4019 N N . LYS A 1 588 ? -125.219 66.227 -31.741 1.00 24.57 563 LYS A N 1
ATOM 4020 C CA . LYS A 1 588 ? -124.220 65.142 -31.903 1.00 24.47 563 LYS A CA 1
ATOM 4021 C C . LYS A 1 588 ? -124.435 64.022 -30.898 1.00 24.09 563 LYS A C 1
ATOM 4022 O O . LYS A 1 588 ? -123.986 62.932 -31.173 1.00 26.58 563 LYS A O 1
ATOM 4028 N N . LEU A 1 589 ? -125.018 64.293 -29.726 1.00 21.70 564 LEU A N 1
ATOM 4029 C CA . LEU A 1 589 ? -125.127 63.323 -28.612 1.00 23.15 564 LEU A CA 1
ATOM 4030 C C . LEU A 1 589 ? -126.556 62.782 -28.401 1.00 25.14 564 LEU A C 1
ATOM 4031 O O . LEU A 1 589 ? -126.669 61.761 -27.726 1.00 26.73 564 LEU A O 1
ATOM 4036 N N . VAL A 1 590 ? -127.605 63.437 -28.888 1.00 21.94 565 VAL A N 1
ATOM 4037 C CA . VAL A 1 590 ? -128.988 63.134 -28.398 1.00 23.52 565 VAL A CA 1
ATOM 4038 C C . VAL A 1 590 ? -129.522 61.866 -29.079 1.00 26.40 565 VAL A C 1
ATOM 4039 O O . VAL A 1 590 ? -129.330 61.703 -30.327 1.00 25.21 565 VAL A O 1
ATOM 4043 N N . SER A 1 591 ? -130.206 61.029 -28.304 1.00 23.95 566 SER A N 1
ATOM 4044 C CA . SER A 1 591 ? -130.936 59.835 -28.796 1.00 25.29 566 SER A CA 1
ATOM 4045 C C . SER A 1 591 ? -132.286 60.235 -29.397 1.00 24.75 566 SER A C 1
ATOM 4046 O O . SER A 1 591 ? -132.684 61.429 -29.373 1.00 22.29 566 SER A O 1
ATOM 4049 N N . SER A 1 592 ? -132.987 59.230 -29.913 1.00 24.90 567 SER A N 1
ATOM 4050 C CA . SER A 1 592 ? -134.431 59.270 -30.228 1.00 24.45 567 SER A CA 1
ATOM 4051 C C . SER A 1 592 ? -135.233 59.661 -28.993 1.00 22.59 567 SER A C 1
ATOM 4052 O O . SER A 1 592 ? -134.896 59.219 -27.871 1.00 22.85 567 SER A O 1
ATOM 4055 N N . ALA A 1 593 ? -136.362 60.328 -29.193 1.00 25.75 568 ALA A N 1
ATOM 4056 C CA . ALA A 1 593 ? -137.382 60.566 -28.148 1.00 22.18 568 ALA A CA 1
ATOM 4057 C C . ALA A 1 593 ? -137.960 59.248 -27.630 1.00 24.45 568 ALA A C 1
ATOM 4058 O O . ALA A 1 593 ? -138.381 59.195 -26.450 1.00 23.74 568 ALA A O 1
ATOM 4060 N N . ALA A 1 594 ? -137.920 58.192 -28.447 1.00 21.64 569 ALA A N 1
ATOM 4061 C CA . ALA A 1 594 ? -138.428 56.853 -28.092 1.00 25.18 569 ALA A CA 1
ATOM 4062 C C . ALA A 1 594 ? -137.735 56.307 -26.837 1.00 24.49 569 ALA A C 1
ATOM 4063 O O . ALA A 1 594 ? -138.351 55.532 -26.108 1.00 26.15 569 ALA A O 1
ATOM 4065 N N . VAL A 1 595 ? -136.478 56.684 -26.591 1.00 25.30 570 VAL A N 1
ATOM 4066 C CA . VAL A 1 595 ? -135.717 56.239 -25.395 1.00 24.10 570 VAL A CA 1
ATOM 4067 C C . VAL A 1 595 ? -135.367 57.451 -24.492 1.00 23.39 570 VAL A C 1
ATOM 4068 O O . VAL A 1 595 ? -134.468 57.320 -23.679 1.00 25.09 570 VAL A O 1
ATOM 4072 N N . GLY A 1 596 ? -136.085 58.556 -24.613 1.00 22.47 571 GLY A N 1
ATOM 4073 C CA . GLY A 1 596 ? -136.084 59.660 -23.637 1.00 22.99 571 GLY A CA 1
ATOM 4074 C C . GLY A 1 596 ? -135.219 60.832 -24.071 1.00 21.80 571 GLY A C 1
ATOM 4075 O O . GLY A 1 596 ? -135.048 61.747 -23.266 1.00 24.25 571 GLY A O 1
ATOM 4076 N N . ALA A 1 597 ? -134.689 60.846 -25.295 1.00 21.42 572 ALA A N 1
ATOM 4077 C CA . ALA A 1 597 ? -133.795 61.935 -25.777 1.00 20.43 572 ALA A CA 1
ATOM 4078 C C . ALA A 1 597 ? -132.621 62.089 -24.807 1.00 20.55 572 ALA A C 1
ATOM 4079 O O . ALA A 1 597 ? -132.276 63.229 -24.435 1.00 22.71 572 ALA A O 1
ATOM 4081 N N . VAL A 1 598 ? -132.015 60.972 -24.423 1.00 21.44 573 VAL A N 1
ATOM 4082 C CA . VAL A 1 598 ? -130.816 60.983 -23.548 1.00 23.91 573 VAL A CA 1
ATOM 4083 C C . VAL A 1 598 ? -129.574 61.350 -24.377 1.00 25.67 573 VAL A C 1
ATOM 4084 O O . VAL A 1 598 ? -129.514 61.028 -25.593 1.00 25.15 573 VAL A O 1
ATOM 4088 N N . CYS A 1 599 ? -128.587 61.954 -23.709 1.00 24.36 574 CYS A N 1
ATOM 4089 C CA . CYS A 1 599 ? -127.325 62.402 -24.339 1.00 26.12 574 CYS A CA 1
ATOM 4090 C C . CYS A 1 599 ? -126.134 61.543 -23.891 1.00 28.86 574 CYS A C 1
ATOM 4091 O O . CYS A 1 599 ? -125.217 61.414 -24.677 1.00 39.17 574 CYS A O 1
ATOM 4094 N N . GLY A 1 600 ? -126.173 60.932 -22.722 1.00 34.12 575 GLY A N 1
ATOM 4095 C CA . GLY A 1 600 ? -125.095 60.054 -22.215 1.00 48.45 575 GLY A CA 1
ATOM 4096 C C . GLY A 1 600 ? -125.123 58.672 -22.846 1.00 55.05 575 GLY A C 1
ATOM 4097 O O . GLY A 1 600 ? -124.848 57.708 -22.130 1.00 72.30 575 GLY A O 1
ATOM 4098 N N . ALA B 1 40 ? -136.284 123.563 -6.782 1.00 71.46 15 ALA B N 1
ATOM 4099 C CA . ALA B 1 40 ? -136.062 123.103 -5.368 1.00 74.11 15 ALA B CA 1
ATOM 4100 C C . ALA B 1 40 ? -134.676 122.444 -5.214 1.00 71.75 15 ALA B C 1
ATOM 4101 O O . ALA B 1 40 ? -134.196 121.813 -6.170 1.00 74.57 15 ALA B O 1
ATOM 4103 N N . ASP B 1 41 ? -134.048 122.605 -4.046 1.00 68.26 16 ASP B N 1
ATOM 4104 C CA . ASP B 1 41 ? -132.824 121.863 -3.628 1.00 61.46 16 ASP B CA 1
ATOM 4105 C C . ASP B 1 41 ? -133.234 120.397 -3.414 1.00 54.12 16 ASP B C 1
ATOM 4106 O O . ASP B 1 41 ? -134.078 120.121 -2.518 1.00 47.10 16 ASP B O 1
ATOM 4111 N N . ILE B 1 42 ? -132.673 119.482 -4.206 1.00 47.05 17 ILE B N 1
ATOM 4112 C CA . ILE B 1 42 ? -133.075 118.045 -4.165 1.00 40.75 17 ILE B CA 1
ATOM 4113 C C . ILE B 1 42 ? -132.435 117.385 -2.940 1.00 38.61 17 ILE B C 1
ATOM 4114 O O . ILE B 1 42 ? -132.856 116.255 -2.592 1.00 35.47 17 ILE B O 1
ATOM 4119 N N . LYS B 1 43 ? -131.497 118.065 -2.272 1.00 32.78 18 LYS B N 1
ATOM 4120 C CA . LYS B 1 43 ? -130.869 117.551 -1.026 1.00 33.99 18 LYS B CA 1
ATOM 4121 C C . LYS B 1 43 ? -131.119 118.520 0.122 1.00 33.98 18 LYS B C 1
ATOM 4122 O O . LYS B 1 43 ? -130.166 119.136 0.618 1.00 31.60 18 LYS B O 1
ATOM 4128 N N . PRO B 1 44 ? -132.382 118.620 0.603 1.00 34.85 19 PRO B N 1
ATOM 4129 C CA . PRO B 1 44 ? -132.719 119.531 1.699 1.00 35.83 19 PRO B CA 1
ATOM 4130 C C . PRO B 1 44 ? -132.001 119.199 3.008 1.00 36.94 19 PRO B C 1
ATOM 4131 O O . PRO B 1 44 ? -131.928 120.072 3.872 1.00 37.79 19 PRO B O 1
ATOM 4135 N N . ARG B 1 45 ? -131.502 117.965 3.158 1.00 32.92 20 ARG B N 1
ATOM 4136 C CA . ARG B 1 45 ? -130.914 117.490 4.436 1.00 30.38 20 ARG B CA 1
ATOM 4137 C C . ARG B 1 45 ? -129.501 116.938 4.226 1.00 27.92 20 ARG B C 1
ATOM 4138 O O . ARG B 1 45 ? -128.666 117.143 5.139 1.00 25.99 20 ARG B O 1
ATOM 4146 N N . SER B 1 46 ? -129.287 116.148 3.166 1.00 26.82 21 SER B N 1
ATOM 4147 C CA . SER B 1 46 ? -128.103 115.249 3.044 1.00 29.41 21 SER B CA 1
ATOM 4148 C C . SER B 1 46 ? -126.832 116.065 2.727 1.00 30.42 21 SER B C 1
ATOM 4149 O O . SER B 1 46 ? -125.730 115.490 2.875 1.00 24.90 21 SER B O 1
ATOM 4152 N N . ARG B 1 47 ? -126.946 117.370 2.407 1.00 32.00 22 ARG B N 1
ATOM 4153 C CA . ARG B 1 47 ? -125.759 118.248 2.247 1.00 31.08 22 ARG B CA 1
ATOM 4154 C C . ARG B 1 47 ? -124.988 118.286 3.577 1.00 30.14 22 ARG B C 1
ATOM 4155 O O . ARG B 1 47 ? -123.768 118.440 3.515 1.00 31.61 22 ARG B O 1
ATOM 4163 N N . ASP B 1 48 ? -125.669 118.054 4.713 1.00 32.33 23 ASP B N 1
ATOM 4164 C CA . ASP B 1 48 ? -125.068 117.907 6.062 1.00 29.44 23 ASP B CA 1
ATOM 4165 C C . ASP B 1 48 ? -124.088 116.733 6.115 1.00 29.69 23 ASP B C 1
ATOM 4166 O O . ASP B 1 48 ? -123.267 116.744 7.021 1.00 25.70 23 ASP B O 1
ATOM 4171 N N . VAL B 1 49 ? -124.176 115.757 5.211 1.00 26.93 24 VAL B N 1
ATOM 4172 C CA . VAL B 1 49 ? -123.294 114.554 5.260 1.00 26.23 24 VAL B CA 1
ATOM 4173 C C . VAL B 1 49 ? -122.486 114.390 3.972 1.00 25.59 24 VAL B C 1
ATOM 4174 O O . VAL B 1 49 ? -121.559 113.582 4.022 1.00 29.17 24 VAL B O 1
ATOM 4178 N N . THR B 1 50 ? -122.750 115.136 2.896 1.00 25.22 25 THR B N 1
ATOM 4179 C CA . THR B 1 50 ? -122.085 114.874 1.596 1.00 26.38 25 THR B CA 1
ATOM 4180 C C . THR B 1 50 ? -121.304 116.076 1.070 1.00 26.15 25 THR B C 1
ATOM 4181 O O . THR B 1 50 ? -120.429 115.833 0.233 1.00 25.19 25 THR B O 1
ATOM 4185 N N . ASP B 1 51 ? -121.551 117.285 1.556 1.00 27.32 26 ASP B N 1
ATOM 4186 C CA . ASP B 1 51 ? -121.100 118.535 0.883 1.00 31.50 26 ASP B CA 1
ATOM 4187 C C . ASP B 1 51 ? -120.071 119.253 1.765 1.00 29.97 26 ASP B C 1
ATOM 4188 O O . ASP B 1 51 ? -120.276 119.364 3.005 1.00 31.78 26 ASP B O 1
ATOM 4193 N N . GLY B 1 52 ? -119.006 119.722 1.135 1.00 31.51 27 GLY B N 1
ATOM 4194 C CA . GLY B 1 52 ? -118.001 120.608 1.746 1.00 34.07 27 GLY B CA 1
ATOM 4195 C C . GLY B 1 52 ? -116.833 119.827 2.298 1.00 35.20 27 GLY B C 1
ATOM 4196 O O . GLY B 1 52 ? -116.926 118.566 2.447 1.00 32.85 27 GLY B O 1
ATOM 4197 N N . LEU B 1 53 ? -115.761 120.546 2.620 1.00 32.85 28 LEU B N 1
ATOM 4198 C CA . LEU B 1 53 ? -114.519 119.974 3.187 1.00 30.98 28 LEU B CA 1
ATOM 4199 C C . LEU B 1 53 ? -114.885 119.223 4.466 1.00 28.38 28 LEU B C 1
ATOM 4200 O O . LEU B 1 53 ? -114.328 118.140 4.714 1.00 31.56 28 LEU B O 1
ATOM 4205 N N . GLU B 1 54 ? -115.738 119.823 5.282 1.00 26.59 29 GLU B N 1
ATOM 4206 C CA . GLU B 1 54 ? -115.973 119.388 6.685 1.00 31.79 29 GLU B CA 1
ATOM 4207 C C . GLU B 1 54 ? -116.673 118.017 6.692 1.00 28.68 29 GLU B C 1
ATOM 4208 O O . GLU B 1 54 ? -116.771 117.412 7.742 1.00 28.34 29 GLU B O 1
ATOM 4214 N N . LYS B 1 55 ? -117.168 117.548 5.555 1.00 27.16 30 LYS B N 1
ATOM 4215 C CA . LYS B 1 55 ? -117.966 116.288 5.524 1.00 28.35 30 LYS B CA 1
ATOM 4216 C C . LYS B 1 55 ? -117.084 115.110 5.068 1.00 28.85 30 LYS B C 1
ATOM 4217 O O . LYS B 1 55 ? -117.638 114.048 4.734 1.00 26.46 30 LYS B O 1
ATOM 4223 N N . ALA B 1 56 ? -115.761 115.239 5.129 1.00 27.75 31 ALA B N 1
ATOM 4224 C CA . ALA B 1 56 ? -114.816 114.184 4.684 1.00 26.66 31 ALA B CA 1
ATOM 4225 C C . ALA B 1 56 ? -115.098 112.884 5.449 1.00 25.61 31 ALA B C 1
ATOM 4226 O O . ALA B 1 56 ? -115.053 111.826 4.828 1.00 25.29 31 ALA B O 1
ATOM 4228 N N . ALA B 1 57 ? -115.319 112.938 6.763 1.00 23.15 32 ALA B N 1
ATOM 4229 C CA . ALA B 1 57 ? -115.494 111.715 7.579 1.00 24.95 32 ALA B CA 1
ATOM 4230 C C . ALA B 1 57 ? -116.817 111.022 7.190 1.00 22.02 32 ALA B C 1
ATOM 4231 O O . ALA B 1 57 ? -116.828 109.765 7.064 1.00 22.47 32 ALA B O 1
ATOM 4233 N N . ALA B 1 58 ? -117.885 111.768 7.016 1.00 22.21 33 ALA B N 1
ATOM 4234 C CA . ALA B 1 58 ? -119.228 111.212 6.710 1.00 22.32 33 ALA B CA 1
ATOM 4235 C C . ALA B 1 58 ? -119.163 110.579 5.312 1.00 23.34 33 ALA B C 1
ATOM 4236 O O . ALA B 1 58 ? -119.620 109.433 5.151 1.00 22.42 33 ALA B O 1
ATOM 4238 N N . ARG B 1 59 ? -118.531 111.264 4.354 1.00 23.20 34 ARG B N 1
ATOM 4239 C CA . ARG B 1 59 ? -118.342 110.741 2.973 1.00 21.65 34 ARG B CA 1
ATOM 4240 C C . ARG B 1 59 ? -117.577 109.427 3.052 1.00 22.38 34 ARG B C 1
ATOM 4241 O O . ARG B 1 59 ? -117.975 108.467 2.307 1.00 20.21 34 ARG B O 1
ATOM 4249 N N . GLY B 1 60 ? -116.510 109.393 3.850 1.00 20.16 35 GLY B N 1
ATOM 4250 C CA . GLY B 1 60 ? -115.631 108.221 4.023 1.00 20.91 35 GLY B CA 1
ATOM 4251 C C . GLY B 1 60 ? -116.400 107.020 4.551 1.00 22.93 35 GLY B C 1
ATOM 4252 O O . GLY B 1 60 ? -116.150 105.884 4.102 1.00 22.40 35 GLY B O 1
ATOM 4253 N N A MET B 1 61 ? -117.362 107.233 5.452 0.50 22.51 36 MET B N 1
ATOM 4254 N N B MET B 1 61 ? -117.351 107.286 5.442 0.50 24.89 36 MET B N 1
ATOM 4255 C CA A MET B 1 61 ? -118.205 106.131 5.990 0.50 20.88 36 MET B CA 1
ATOM 4256 C CA B MET B 1 61 ? -118.226 106.256 6.042 0.50 24.58 36 MET B CA 1
ATOM 4257 C C A MET B 1 61 ? -119.261 105.757 4.950 0.50 22.13 36 MET B C 1
ATOM 4258 C C B MET B 1 61 ? -119.231 105.793 4.982 0.50 24.17 36 MET B C 1
ATOM 4259 O O A MET B 1 61 ? -119.554 104.539 4.818 0.50 21.07 36 MET B O 1
ATOM 4260 O O B MET B 1 61 ? -119.425 104.550 4.858 0.50 22.79 36 MET B O 1
ATOM 4269 N N . LEU B 1 62 ? -119.785 106.741 4.219 1.00 20.79 37 LEU B N 1
ATOM 4270 C CA . LEU B 1 62 ? -120.819 106.483 3.203 1.00 22.92 37 LEU B CA 1
ATOM 4271 C C . LEU B 1 62 ? -120.206 105.673 2.068 1.00 21.76 37 LEU B C 1
ATOM 4272 O O . LEU B 1 62 ? -120.928 104.850 1.462 1.00 20.82 37 LEU B O 1
ATOM 4277 N N . ARG B 1 63 ? -118.918 105.841 1.804 1.00 21.59 38 ARG B N 1
ATOM 4278 C CA . ARG B 1 63 ? -118.283 104.988 0.767 1.00 21.86 38 ARG B CA 1
ATOM 4279 C C . ARG B 1 63 ? -118.343 103.513 1.179 1.00 24.44 38 ARG B C 1
ATOM 4280 O O . ARG B 1 63 ? -118.463 102.642 0.267 1.00 22.12 38 ARG B O 1
ATOM 4288 N N . ALA B 1 64 ? -118.262 103.218 2.478 1.00 21.96 39 ALA B N 1
ATOM 4289 C CA . ALA B 1 64 ? -118.203 101.821 2.969 1.00 23.33 39 ALA B CA 1
ATOM 4290 C C . ALA B 1 64 ? -119.580 101.160 2.889 1.00 21.61 39 ALA B C 1
ATOM 4291 O O . ALA B 1 64 ? -119.639 99.974 3.102 1.00 22.70 39 ALA B O 1
ATOM 4293 N N . VAL B 1 65 ? -120.667 101.893 2.687 1.00 21.86 40 VAL B N 1
ATOM 4294 C CA . VAL B 1 65 ? -121.980 101.217 2.423 1.00 23.38 40 VAL B CA 1
ATOM 4295 C C . VAL B 1 65 ? -122.208 101.143 0.907 1.00 24.94 40 VAL B C 1
ATOM 4296 O O . VAL B 1 65 ? -123.206 100.558 0.498 1.00 25.39 40 VAL B O 1
ATOM 4300 N N . GLY B 1 66 ? -121.284 101.677 0.108 1.00 25.71 41 GLY B N 1
ATOM 4301 C CA . GLY B 1 66 ? -121.266 101.476 -1.351 1.00 25.09 41 GLY B CA 1
ATOM 4302 C C . GLY B 1 66 ? -121.356 102.761 -2.151 1.00 24.06 41 GLY B C 1
ATOM 4303 O O . GLY B 1 66 ? -121.327 102.656 -3.366 1.00 21.59 41 GLY B O 1
ATOM 4304 N N . MET B 1 67 ? -121.475 103.932 -1.533 1.00 22.97 42 MET B N 1
ATOM 4305 C CA . MET B 1 67 ? -121.582 105.194 -2.326 1.00 25.95 42 MET B CA 1
ATOM 4306 C C . MET B 1 67 ? -120.228 105.455 -2.985 1.00 24.80 42 MET B C 1
ATOM 4307 O O . MET B 1 67 ? -119.208 105.175 -2.362 1.00 23.34 42 MET B O 1
ATOM 4312 N N . ASP B 1 68 ? -120.254 105.959 -4.209 1.00 25.94 43 ASP B N 1
ATOM 4313 C CA . ASP B 1 68 ? -119.043 106.419 -4.894 1.00 26.19 43 ASP B CA 1
ATOM 4314 C C . ASP B 1 68 ? -119.188 107.909 -5.239 1.00 25.68 43 ASP B C 1
ATOM 4315 O O . ASP B 1 68 ? -120.213 108.547 -4.878 1.00 21.17 43 ASP B O 1
ATOM 4320 N N . ASP B 1 69 ? -118.185 108.443 -5.926 1.00 27.58 44 ASP B N 1
ATOM 4321 C CA . ASP B 1 69 ? -118.026 109.896 -6.193 1.00 28.48 44 ASP B CA 1
ATOM 4322 C C . ASP B 1 69 ? -119.317 110.463 -6.762 1.00 26.76 44 ASP B C 1
ATOM 4323 O O . ASP B 1 69 ? -119.711 111.529 -6.316 1.00 26.27 44 ASP B O 1
ATOM 4328 N N . GLU B 1 70 ? -119.959 109.756 -7.694 1.00 26.14 45 GLU B N 1
ATOM 4329 C CA . GLU B 1 70 ? -121.155 110.233 -8.445 1.00 28.83 45 GLU B CA 1
ATOM 4330 C C . GLU B 1 70 ? -122.402 110.197 -7.555 1.00 28.60 45 GLU B C 1
ATOM 4331 O O . GLU B 1 70 ? -123.409 110.813 -7.909 1.00 27.59 45 GLU B O 1
ATOM 4337 N N . ASP B 1 71 ? -122.370 109.529 -6.410 1.00 27.32 46 ASP B N 1
ATOM 4338 C CA . ASP B 1 71 ? -123.590 109.354 -5.580 1.00 26.08 46 ASP B CA 1
ATOM 4339 C C . ASP B 1 71 ? -123.729 110.489 -4.552 1.00 25.32 46 ASP B C 1
ATOM 4340 O O . ASP B 1 71 ? -124.827 110.701 -4.022 1.00 24.28 46 ASP B O 1
ATOM 4345 N N . PHE B 1 72 ? -122.667 111.226 -4.236 1.00 27.51 47 PHE B N 1
ATOM 4346 C CA . PHE B 1 72 ? -122.759 112.339 -3.245 1.00 27.78 47 PHE B CA 1
ATOM 4347 C C . PHE B 1 72 ? -123.728 113.448 -3.681 1.00 27.91 47 PHE B C 1
ATOM 4348 O O . PHE B 1 72 ? -124.278 114.095 -2.795 1.00 31.62 47 PHE B O 1
ATOM 4356 N N . ALA B 1 73 ? -124.012 113.607 -4.972 1.00 29.01 48 ALA B N 1
ATOM 4357 C CA . ALA B 1 73 ? -124.881 114.659 -5.550 1.00 31.39 48 ALA B CA 1
ATOM 4358 C C . ALA B 1 73 ? -126.346 114.216 -5.576 1.00 30.74 48 ALA B C 1
ATOM 4359 O O . ALA B 1 73 ? -127.218 115.022 -5.955 1.00 30.23 48 ALA B O 1
ATOM 4361 N N . LYS B 1 74 ? -126.627 112.981 -5.171 1.00 29.43 49 LYS B N 1
ATOM 4362 C CA . LYS B 1 74 ? -127.985 112.413 -5.244 1.00 27.58 49 LYS B CA 1
ATOM 4363 C C . LYS B 1 74 ? -128.686 112.608 -3.911 1.00 27.53 49 LYS B C 1
ATOM 4364 O O . LYS B 1 74 ? -128.045 112.637 -2.846 1.00 26.65 49 LYS B O 1
ATOM 4370 N N . PRO B 1 75 ? -130.034 112.725 -3.961 1.00 27.45 50 PRO B N 1
ATOM 4371 C CA . PRO B 1 75 ? -130.849 112.687 -2.759 1.00 26.85 50 PRO B CA 1
ATOM 4372 C C . PRO B 1 75 ? -130.704 111.316 -2.115 1.00 26.46 50 PRO B C 1
ATOM 4373 O O . PRO B 1 75 ? -130.649 110.329 -2.861 1.00 26.77 50 PRO B O 1
ATOM 4377 N N . GLN B 1 76 ? -130.683 111.296 -0.785 1.00 25.02 51 GLN B N 1
ATOM 4378 C CA . GLN B 1 76 ? -130.627 110.070 0.017 1.00 24.72 51 GLN B CA 1
ATOM 4379 C C . GLN B 1 76 ? -132.019 109.741 0.540 1.00 27.11 51 GLN B C 1
ATOM 4380 O O . GLN B 1 76 ? -132.634 110.590 1.228 1.00 25.77 51 GLN B O 1
ATOM 4386 N N . ILE B 1 77 ? -132.505 108.540 0.229 1.00 24.78 52 ILE B N 1
ATOM 4387 C CA . ILE B 1 77 ? -133.860 108.104 0.648 1.00 21.04 52 ILE B CA 1
ATOM 4388 C C . ILE B 1 77 ? -133.707 107.012 1.686 1.00 22.45 52 ILE B C 1
ATOM 4389 O O . ILE B 1 77 ? -133.120 105.970 1.355 1.00 22.35 52 ILE B O 1
ATOM 4394 N N . GLY B 1 78 ? -134.205 107.224 2.906 1.00 19.13 53 GLY B N 1
ATOM 4395 C CA . GLY B 1 78 ? -134.347 106.148 3.891 1.00 20.12 53 GLY B CA 1
ATOM 4396 C C . GLY B 1 78 ? -135.469 105.190 3.501 1.00 21.70 53 GLY B C 1
ATOM 4397 O O . GLY B 1 78 ? -136.606 105.639 3.206 1.00 20.44 53 GLY B O 1
ATOM 4398 N N . VAL B 1 79 ? -135.153 103.916 3.398 1.00 21.63 54 VAL B N 1
ATOM 4399 C CA . VAL B 1 79 ? -136.175 102.873 3.080 1.00 22.56 54 VAL B CA 1
ATOM 4400 C C . VAL B 1 79 ? -136.377 102.084 4.359 1.00 20.93 54 VAL B C 1
ATOM 4401 O O . VAL B 1 79 ? -135.520 101.245 4.693 1.00 24.32 54 VAL B O 1
ATOM 4405 N N . ALA B 1 80 ? -137.421 102.448 5.103 1.00 21.35 55 ALA B N 1
ATOM 4406 C CA . ALA B 1 80 ? -137.700 101.961 6.464 1.00 21.44 55 ALA B CA 1
ATOM 4407 C C . ALA B 1 80 ? -138.652 100.769 6.347 1.00 23.66 55 ALA B C 1
ATOM 4408 O O . ALA B 1 80 ? -139.807 100.945 5.917 1.00 24.63 55 ALA B O 1
ATOM 4410 N N . SER B 1 81 ? -138.147 99.606 6.702 1.00 23.28 56 SER B N 1
ATOM 4411 C CA . SER B 1 81 ? -138.884 98.340 6.638 1.00 25.60 56 SER B CA 1
ATOM 4412 C C . SER B 1 81 ? -139.226 97.899 8.052 1.00 24.05 56 SER B C 1
ATOM 4413 O O . SER B 1 81 ? -138.319 97.704 8.811 1.00 26.72 56 SER B O 1
ATOM 4416 N N . SER B 1 82 ? -140.496 97.604 8.305 1.00 23.93 57 SER B N 1
ATOM 4417 C CA . SER B 1 82 ? -140.947 96.841 9.492 1.00 23.61 57 SER B CA 1
ATOM 4418 C C . SER B 1 82 ? -141.046 95.346 9.147 1.00 23.64 57 SER B C 1
ATOM 4419 O O . SER B 1 82 ? -141.763 94.611 9.833 1.00 23.04 57 SER B O 1
ATOM 4422 N N . TRP B 1 83 ? -140.256 94.870 8.193 1.00 23.53 58 TRP B N 1
ATOM 4423 C CA . TRP B 1 83 ? -140.132 93.411 7.948 1.00 23.52 58 TRP B CA 1
ATOM 4424 C C . TRP B 1 83 ? -139.745 92.668 9.239 1.00 23.71 58 TRP B C 1
ATOM 4425 O O . TRP B 1 83 ? -138.882 93.118 9.976 1.00 23.12 58 TRP B O 1
ATOM 4436 N N . ASN B 1 84 ? -140.306 91.476 9.421 1.00 20.24 59 ASN B N 1
ATOM 4437 C CA . ASN B 1 84 ? -139.871 90.496 10.441 1.00 20.68 59 ASN B CA 1
ATOM 4438 C C . ASN B 1 84 ? -140.569 89.169 10.135 1.00 22.18 59 ASN B C 1
ATOM 4439 O O . ASN B 1 84 ? -141.389 89.141 9.201 1.00 24.42 59 ASN B O 1
ATOM 4444 N N . GLU B 1 85 ? -140.309 88.158 10.931 1.00 20.89 60 GLU B N 1
ATOM 4445 C CA . GLU B 1 85 ? -140.830 86.787 10.722 1.00 24.21 60 GLU B CA 1
ATOM 4446 C C . GLU B 1 85 ? -141.750 86.408 11.871 1.00 27.34 60 GLU B C 1
ATOM 4447 O O . GLU B 1 85 ? -142.057 85.197 11.996 1.00 26.60 60 GLU B O 1
ATOM 4453 N N . ILE B 1 86 ? -142.093 87.359 12.740 1.00 27.32 61 ILE B N 1
ATOM 4454 C CA . ILE B 1 86 ? -142.880 87.064 13.970 1.00 29.84 61 ILE B CA 1
ATOM 4455 C C . ILE B 1 86 ? -144.370 86.972 13.610 1.00 28.10 61 ILE B C 1
ATOM 4456 O O . ILE B 1 86 ? -145.126 86.509 14.447 1.00 29.74 61 ILE B O 1
ATOM 4461 N N . THR B 1 87 ? -144.769 87.400 12.416 1.00 27.69 62 THR B N 1
ATOM 4462 C CA . THR B 1 87 ? -146.181 87.368 11.975 1.00 26.92 62 THR B CA 1
ATOM 4463 C C . THR B 1 87 ? -146.191 87.358 10.454 1.00 28.09 62 THR B C 1
ATOM 4464 O O . THR B 1 87 ? -145.324 87.979 9.838 1.00 25.43 62 THR B O 1
ATOM 4468 N N . PRO B 1 88 ? -147.174 86.689 9.809 1.00 24.49 63 PRO B N 1
ATOM 4469 C CA . PRO B 1 88 ? -147.227 86.640 8.342 1.00 23.64 63 PRO B CA 1
ATOM 4470 C C . PRO B 1 88 ? -147.410 88.014 7.710 1.00 24.07 63 PRO B C 1
ATOM 4471 O O . PRO B 1 88 ? -147.022 88.216 6.535 1.00 23.41 63 PRO B O 1
ATOM 4475 N N . CYS B 1 89 ? -148.000 88.937 8.481 1.00 23.00 64 CYS B N 1
ATOM 4476 C CA . CYS B 1 89 ? -148.368 90.306 8.031 1.00 24.69 64 CYS B CA 1
ATOM 4477 C C . CYS B 1 89 ? -147.135 91.031 7.446 1.00 24.35 64 CYS B C 1
ATOM 4478 O O . CYS B 1 89 ? -147.323 91.856 6.564 1.00 25.92 64 CYS B O 1
ATOM 4481 N N . ASN B 1 90 ? -145.922 90.729 7.927 1.00 23.49 65 ASN B N 1
ATOM 4482 C CA . ASN B 1 90 ? -144.686 91.503 7.613 1.00 25.62 65 ASN B CA 1
ATOM 4483 C C . ASN B 1 90 ? -143.774 90.791 6.612 1.00 23.43 65 ASN B C 1
ATOM 4484 O O . ASN B 1 90 ? -142.782 91.403 6.178 1.00 23.18 65 ASN B O 1
ATOM 4489 N N . LEU B 1 91 ? -144.084 89.564 6.226 1.00 23.62 66 LEU B N 1
ATOM 4490 C CA . LEU B 1 91 ? -143.139 88.730 5.435 1.00 24.59 66 LEU B CA 1
ATOM 4491 C C . LEU B 1 91 ? -142.860 89.347 4.063 1.00 24.55 66 LEU B C 1
ATOM 4492 O O . LEU B 1 91 ? -141.690 89.248 3.627 1.00 29.24 66 LEU B O 1
ATOM 4497 N N . SER B 1 92 ? -143.826 89.968 3.384 1.00 22.35 67 SER B N 1
ATOM 4498 C CA . SER B 1 92 ? -143.599 90.466 2.001 1.00 21.65 67 SER B CA 1
ATOM 4499 C C . SER B 1 92 ? -142.703 91.718 2.018 1.00 22.70 67 SER B C 1
ATOM 4500 O O . SER B 1 92 ? -142.260 92.158 0.913 1.00 20.09 67 SER B O 1
ATOM 4503 N N . LEU B 1 93 ? -142.514 92.345 3.181 1.00 21.52 68 LEU B N 1
ATOM 4504 C CA . LEU B 1 93 ? -141.832 93.671 3.208 1.00 24.34 68 LEU B CA 1
ATOM 4505 C C . LEU B 1 93 ? -140.354 93.564 2.778 1.00 22.59 68 LEU B C 1
ATOM 4506 O O . LEU B 1 93 ? -139.811 94.587 2.343 1.00 24.05 68 LEU B O 1
ATOM 4511 N N . ASP B 1 94 ? -139.711 92.417 2.907 1.00 22.09 69 ASP B N 1
ATOM 4512 C CA . ASP B 1 94 ? -138.292 92.225 2.505 1.00 23.79 69 ASP B CA 1
ATOM 4513 C C . ASP B 1 94 ? -138.161 92.446 0.987 1.00 23.15 69 ASP B C 1
ATOM 4514 O O . ASP B 1 94 ? -137.383 93.376 0.528 1.00 23.01 69 ASP B O 1
ATOM 4519 N N . ARG B 1 95 ? -138.902 91.689 0.167 1.00 21.21 70 ARG B N 1
ATOM 4520 C CA . ARG B 1 95 ? -138.819 91.886 -1.302 1.00 21.96 70 ARG B CA 1
ATOM 4521 C C . ARG B 1 95 ? -139.339 93.279 -1.691 1.00 21.94 70 ARG B C 1
ATOM 4522 O O . ARG B 1 95 ? -138.822 93.844 -2.685 1.00 19.77 70 ARG B O 1
ATOM 4530 N N . LEU B 1 96 ? -140.379 93.805 -1.028 1.00 20.92 71 LEU B N 1
ATOM 4531 C CA . LEU B 1 96 ? -140.924 95.136 -1.405 1.00 21.43 71 LEU B CA 1
ATOM 4532 C C . LEU B 1 96 ? -139.911 96.231 -1.070 1.00 21.66 71 LEU B C 1
ATOM 4533 O O . LEU B 1 96 ? -139.796 97.146 -1.867 1.00 18.49 71 LEU B O 1
ATOM 4538 N N . ALA B 1 97 ? -139.187 96.137 0.055 1.00 20.92 72 ALA B N 1
ATOM 4539 C CA . ALA B 1 97 ? -138.121 97.130 0.361 1.00 22.24 72 ALA B CA 1
ATOM 4540 C C . ALA B 1 97 ? -137.115 97.128 -0.792 1.00 21.17 72 ALA B C 1
ATOM 4541 O O . ALA B 1 97 ? -136.648 98.197 -1.270 1.00 19.24 72 ALA B O 1
ATOM 4543 N N . ASN B 1 98 ? -136.779 95.939 -1.273 1.00 24.61 73 ASN B N 1
ATOM 4544 C CA . ASN B 1 98 ? -135.744 95.770 -2.317 1.00 24.80 73 ASN B CA 1
ATOM 4545 C C . ASN B 1 98 ? -136.257 96.438 -3.587 1.00 23.32 73 ASN B C 1
ATOM 4546 O O . ASN B 1 98 ? -135.478 97.091 -4.292 1.00 22.16 73 ASN B O 1
ATOM 4551 N N . ALA B 1 99 ? -137.525 96.270 -3.915 1.00 22.62 74 ALA B N 1
ATOM 4552 C CA . ALA B 1 99 ? -138.113 96.895 -5.115 1.00 24.57 74 ALA B CA 1
ATOM 4553 C C . ALA B 1 99 ? -138.183 98.427 -4.926 1.00 22.41 74 ALA B C 1
ATOM 4554 O O . ALA B 1 99 ? -138.003 99.139 -5.881 1.00 21.03 74 ALA B O 1
ATOM 4556 N N . VAL B 1 100 ? -138.453 98.938 -3.716 1.00 22.57 75 VAL B N 1
ATOM 4557 C CA . VAL B 1 100 ? -138.427 100.418 -3.501 1.00 21.26 75 VAL B CA 1
ATOM 4558 C C . VAL B 1 100 ? -137.018 100.926 -3.863 1.00 20.95 75 VAL B C 1
ATOM 4559 O O . VAL B 1 100 ? -136.898 101.925 -4.538 1.00 23.30 75 VAL B O 1
ATOM 4563 N N . LYS B 1 101 ? -135.979 100.250 -3.388 1.00 21.57 76 LYS B N 1
ATOM 4564 C CA . LYS B 1 101 ? -134.583 100.665 -3.660 1.00 21.65 76 LYS B CA 1
ATOM 4565 C C . LYS B 1 101 ? -134.367 100.724 -5.169 1.00 21.76 76 LYS B C 1
ATOM 4566 O O . LYS B 1 101 ? -133.769 101.684 -5.660 1.00 20.94 76 LYS B O 1
ATOM 4572 N N . GLU B 1 102 ? -134.803 99.698 -5.890 1.00 22.03 77 GLU B N 1
ATOM 4573 C CA . GLU B 1 102 ? -134.668 99.702 -7.371 1.00 24.05 77 GLU B CA 1
ATOM 4574 C C . GLU B 1 102 ? -135.350 100.938 -7.952 1.00 23.54 77 GLU B C 1
ATOM 4575 O O . GLU B 1 102 ? -134.787 101.537 -8.864 1.00 23.20 77 GLU B O 1
ATOM 4581 N N . GLY B 1 103 ? -136.528 101.300 -7.430 1.00 25.01 78 GLY B N 1
ATOM 4582 C CA . GLY B 1 103 ? -137.251 102.502 -7.887 1.00 23.70 78 GLY B CA 1
ATOM 4583 C C . GLY B 1 103 ? -136.460 103.775 -7.683 1.00 22.33 78 GLY B C 1
ATOM 4584 O O . GLY B 1 103 ? -136.414 104.630 -8.584 1.00 24.40 78 GLY B O 1
ATOM 4585 N N . VAL B 1 104 ? -135.946 103.958 -6.477 1.00 24.19 79 VAL B N 1
ATOM 4586 C CA . VAL B 1 104 ? -135.151 105.150 -6.065 1.00 22.99 79 VAL B CA 1
ATOM 4587 C C . VAL B 1 104 ? -133.927 105.242 -6.978 1.00 22.40 79 VAL B C 1
ATOM 4588 O O . VAL B 1 104 ? -133.682 106.318 -7.545 1.00 24.02 79 VAL B O 1
ATOM 4592 N N . PHE B 1 105 ? -133.225 104.130 -7.190 1.00 21.09 80 PHE B N 1
ATOM 4593 C CA . PHE B 1 105 ? -132.062 104.095 -8.135 1.00 23.44 80 PHE B CA 1
ATOM 4594 C C . PHE B 1 105 ? -132.506 104.511 -9.550 1.00 22.75 80 PHE B C 1
ATOM 4595 O O . PHE B 1 105 ? -131.792 105.284 -10.199 1.00 24.37 80 PHE B O 1
ATOM 4603 N N . SER B 1 106 ? -133.637 104.003 -10.032 1.00 22.90 81 SER B N 1
ATOM 4604 C CA . SER B 1 106 ? -134.150 104.306 -11.395 1.00 24.48 81 SER B CA 1
ATOM 4605 C C . SER B 1 106 ? -134.457 105.810 -11.560 1.00 28.90 81 SER B C 1
ATOM 4606 O O . SER B 1 106 ? -134.479 106.286 -12.698 1.00 28.38 81 SER B O 1
ATOM 4609 N N . ALA B 1 107 ? -134.717 106.546 -10.477 1.00 28.84 82 ALA B N 1
ATOM 4610 C CA . ALA B 1 107 ? -135.158 107.960 -10.514 1.00 27.76 82 ALA B CA 1
ATOM 4611 C C . ALA B 1 107 ? -133.973 108.871 -10.202 1.00 28.38 82 ALA B C 1
ATOM 4612 O O . ALA B 1 107 ? -134.167 110.084 -10.175 1.00 25.65 82 ALA B O 1
ATOM 4614 N N . GLY B 1 108 ? -132.785 108.313 -9.954 1.00 29.76 83 GLY B N 1
ATOM 4615 C CA . GLY B 1 108 ? -131.563 109.108 -9.739 1.00 31.91 83 GLY B CA 1
ATOM 4616 C C . GLY B 1 108 ? -131.296 109.392 -8.272 1.00 28.03 83 GLY B C 1
ATOM 4617 O O . GLY B 1 108 ? -130.437 110.243 -7.968 1.00 27.93 83 GLY B O 1
ATOM 4618 N N . GLY B 1 109 ? -131.959 108.684 -7.365 1.00 27.64 84 GLY B N 1
ATOM 4619 C CA . GLY B 1 109 ? -131.664 108.797 -5.928 1.00 25.71 84 GLY B CA 1
ATOM 4620 C C . GLY B 1 109 ? -130.743 107.693 -5.434 1.00 26.38 84 GLY B C 1
ATOM 4621 O O . GLY B 1 109 ? -130.387 106.764 -6.223 1.00 24.87 84 GLY B O 1
ATOM 4622 N N . TYR B 1 110 ? -130.364 107.780 -4.164 1.00 23.61 85 TYR B N 1
ATOM 4623 C CA . TYR B 1 110 ? -129.584 106.747 -3.464 1.00 23.72 85 TYR B CA 1
ATOM 4624 C C . TYR B 1 110 ? -130.380 106.287 -2.257 1.00 23.39 85 TYR B C 1
ATOM 4625 O O . TYR B 1 110 ? -130.577 107.062 -1.303 1.00 19.58 85 TYR B O 1
ATOM 4634 N N . PRO B 1 111 ? -130.914 105.040 -2.286 1.00 20.75 86 PRO B N 1
ATOM 4635 C CA . PRO B 1 111 ? -131.662 104.516 -1.146 1.00 21.00 86 PRO B CA 1
ATOM 4636 C C . PRO B 1 111 ? -130.749 103.892 -0.091 1.00 19.97 86 PRO B C 1
ATOM 4637 O O . PRO B 1 111 ? -129.801 103.246 -0.427 1.00 21.92 86 PRO B O 1
ATOM 4641 N N . LEU B 1 112 ? -131.103 104.044 1.164 1.00 20.56 87 LEU B N 1
ATOM 4642 C CA . LEU B 1 112 ? -130.450 103.345 2.273 1.00 20.92 87 LEU B CA 1
ATOM 4643 C C . LEU B 1 112 ? -131.543 102.683 3.118 1.00 21.81 87 LEU B C 1
ATOM 4644 O O . LEU B 1 112 ? -132.355 103.415 3.718 1.00 20.66 87 LEU B O 1
ATOM 4649 N N . GLU B 1 113 ? -131.518 101.347 3.202 1.00 19.26 88 GLU B N 1
ATOM 4650 C CA . GLU B 1 113 ? -132.496 100.535 3.929 1.00 21.23 88 GLU B CA 1
ATOM 4651 C C . GLU B 1 113 ? -132.145 100.477 5.409 1.00 19.99 88 GLU B C 1
ATOM 4652 O O . GLU B 1 113 ? -130.959 100.374 5.757 1.00 21.38 88 GLU B O 1
ATOM 4658 N N . PHE B 1 114 ? -133.154 100.542 6.259 1.00 20.08 89 PHE B N 1
ATOM 4659 C CA . PHE B 1 114 ? -133.013 100.249 7.698 1.00 18.70 89 PHE B CA 1
ATOM 4660 C C . PHE B 1 114 ? -134.289 99.549 8.153 1.00 20.06 89 PHE B C 1
ATOM 4661 O O . PHE B 1 114 ? -135.338 99.570 7.411 1.00 20.20 89 PHE B O 1
ATOM 4669 N N . GLY B 1 115 ? -134.222 99.009 9.359 1.00 19.29 90 GLY B N 1
ATOM 4670 C CA . GLY B 1 115 ? -135.310 98.208 9.924 1.00 23.00 90 GLY B CA 1
ATOM 4671 C C . GLY B 1 115 ? -135.946 98.873 11.121 1.00 23.15 90 GLY B C 1
ATOM 4672 O O . GLY B 1 115 ? -135.266 99.602 11.844 1.00 22.14 90 GLY B O 1
ATOM 4673 N N . THR B 1 116 ? -137.223 98.631 11.338 1.00 21.68 91 THR B N 1
ATOM 4674 C CA . THR B 1 116 ? -137.806 98.871 12.680 1.00 23.73 91 THR B CA 1
ATOM 4675 C C . THR B 1 116 ? -138.706 97.716 13.060 1.00 24.04 91 THR B C 1
ATOM 4676 O O . THR B 1 116 ? -138.845 96.736 12.244 1.00 21.92 91 THR B O 1
ATOM 4680 N N . ILE B 1 117 ? -139.243 97.776 14.283 1.00 21.82 92 ILE B N 1
ATOM 4681 C CA . ILE B 1 117 ? -140.066 96.689 14.841 1.00 20.40 92 ILE B CA 1
ATOM 4682 C C . ILE B 1 117 ? -141.479 96.751 14.266 1.00 20.66 92 ILE B C 1
ATOM 4683 O O . ILE B 1 117 ? -141.917 97.734 13.635 1.00 21.49 92 ILE B O 1
ATOM 4688 N N . SER B 1 118 ? -142.196 95.664 14.507 1.00 24.14 93 SER B N 1
ATOM 4689 C CA . SER B 1 118 ? -143.669 95.598 14.385 1.00 26.27 93 SER B CA 1
ATOM 4690 C C . SER B 1 118 ? -144.093 94.479 15.323 1.00 26.29 93 SER B C 1
ATOM 4691 O O . SER B 1 118 ? -143.239 93.639 15.633 1.00 30.39 93 SER B O 1
ATOM 4694 N N . VAL B 1 119 ? -145.297 94.506 15.870 1.00 25.51 94 VAL B N 1
ATOM 4695 C CA . VAL B 1 119 ? -145.785 93.335 16.637 1.00 24.98 94 VAL B CA 1
ATOM 4696 C C . VAL B 1 119 ? -146.931 92.720 15.830 1.00 25.24 94 VAL B C 1
ATOM 4697 O O . VAL B 1 119 ? -147.341 93.338 14.855 1.00 29.58 94 VAL B O 1
ATOM 4701 N N . SER B 1 120 ? -147.337 91.514 16.218 1.00 24.22 95 SER B N 1
ATOM 4702 C CA . SER B 1 120 ? -148.535 90.822 15.686 1.00 25.62 95 SER B CA 1
ATOM 4703 C C . SER B 1 120 ? -149.726 91.165 16.576 1.00 24.30 95 SER B C 1
ATOM 4704 O O . SER B 1 120 ? -149.779 90.628 17.693 1.00 27.19 95 SER B O 1
ATOM 4707 N N . ASP B 1 121 ? -150.673 91.931 16.059 1.00 27.47 96 ASP B N 1
ATOM 4708 C CA . ASP B 1 121 ? -151.974 92.147 16.743 1.00 29.62 96 ASP B CA 1
ATOM 4709 C C . ASP B 1 121 ? -152.712 90.810 16.936 1.00 31.04 96 ASP B C 1
ATOM 4710 O O . ASP B 1 121 ? -153.351 90.674 17.981 1.00 36.03 96 ASP B O 1
ATOM 4715 N N . GLY B 1 122 ? -152.575 89.834 16.024 1.00 29.98 97 GLY B N 1
ATOM 4716 C CA . GLY B 1 122 ? -153.193 88.487 16.145 1.00 30.42 97 GLY B CA 1
ATOM 4717 C C . GLY B 1 122 ? -152.519 87.578 17.164 1.00 32.36 97 GLY B C 1
ATOM 4718 O O . GLY B 1 122 ? -153.216 87.011 18.040 1.00 32.69 97 GLY B O 1
ATOM 4719 N N . ILE B 1 123 ? -151.191 87.400 17.064 1.00 30.09 98 ILE B N 1
ATOM 4720 C CA . ILE B 1 123 ? -150.465 86.462 17.954 1.00 26.61 98 ILE B CA 1
ATOM 4721 C C . ILE B 1 123 ? -150.460 87.033 19.383 1.00 25.93 98 ILE B C 1
ATOM 4722 O O . ILE B 1 123 ? -150.445 86.236 20.335 1.00 26.90 98 ILE B O 1
ATOM 4727 N N . SER B 1 124 ? -150.612 88.347 19.531 1.00 28.56 99 SER B N 1
ATOM 4728 C CA . SER B 1 124 ? -150.600 89.029 20.846 1.00 30.50 99 SER B CA 1
ATOM 4729 C C . SER B 1 124 ? -151.928 88.828 21.589 1.00 31.85 99 SER B C 1
ATOM 4730 O O . SER B 1 124 ? -151.934 89.091 22.789 1.00 33.94 99 SER B O 1
ATOM 4733 N N . MET B 1 125 ? -152.985 88.330 20.936 1.00 30.34 100 MET B N 1
ATOM 4734 C CA . MET B 1 125 ? -154.352 88.231 21.535 1.00 29.70 100 MET B CA 1
ATOM 4735 C C . MET B 1 125 ? -154.397 87.142 22.607 1.00 32.85 100 MET B C 1
ATOM 4736 O O . MET B 1 125 ? -153.791 86.066 22.392 1.00 29.99 100 MET B O 1
ATOM 4741 N N . GLY B 1 126 ? -155.052 87.434 23.742 1.00 29.66 101 GLY B N 1
ATOM 4742 C CA . GLY B 1 126 ? -155.383 86.454 24.794 1.00 32.79 101 GLY B CA 1
ATOM 4743 C C . GLY B 1 126 ? -154.292 86.272 25.848 1.00 33.83 101 GLY B C 1
ATOM 4744 O O . GLY B 1 126 ? -154.322 85.259 26.547 1.00 34.16 101 GLY B O 1
ATOM 4745 N N . HIS B 1 127 ? -153.335 87.194 25.983 1.00 31.28 102 HIS B N 1
ATOM 4746 C CA . HIS B 1 127 ? -152.262 87.087 27.019 1.00 30.39 102 HIS B CA 1
ATOM 4747 C C . HIS B 1 127 ? -151.678 88.480 27.286 1.00 27.60 102 HIS B C 1
ATOM 4748 O O . HIS B 1 127 ? -152.200 89.456 26.692 1.00 26.79 102 HIS B O 1
ATOM 4755 N N . GLU B 1 128 ? -150.645 88.575 28.122 1.00 30.47 103 GLU B N 1
ATOM 4756 C CA . GLU B 1 128 ? -150.110 89.883 28.597 1.00 30.66 103 GLU B CA 1
ATOM 4757 C C . GLU B 1 128 ? -149.547 90.699 27.405 1.00 29.81 103 GLU B C 1
ATOM 4758 O O . GLU B 1 128 ? -149.502 91.937 27.489 1.00 30.00 103 GLU B O 1
ATOM 4764 N N . GLY B 1 129 ? -149.215 90.061 26.274 1.00 29.76 104 GLY B N 1
ATOM 4765 C CA . GLY B 1 129 ? -148.675 90.747 25.084 1.00 25.61 104 GLY B CA 1
ATOM 4766 C C . GLY B 1 129 ? -149.588 91.831 24.554 1.00 27.06 104 GLY B C 1
ATOM 4767 O O . GLY B 1 129 ? -149.091 92.744 23.926 1.00 23.68 104 GLY B O 1
ATOM 4768 N N . MET B 1 130 ? -150.902 91.739 24.788 1.00 24.45 105 MET B N 1
ATOM 4769 C CA . MET B 1 130 ? -151.882 92.725 24.279 1.00 26.89 105 MET B CA 1
ATOM 4770 C C . MET B 1 130 ? -151.583 94.106 24.850 1.00 24.00 105 MET B C 1
ATOM 4771 O O . MET B 1 130 ? -151.916 95.104 24.181 1.00 25.51 105 MET B O 1
ATOM 4776 N N . HIS B 1 131 ? -150.999 94.160 26.046 1.00 27.07 106 HIS B N 1
ATOM 4777 C CA . HIS B 1 131 ? -150.606 95.447 26.679 1.00 27.73 106 HIS B CA 1
ATOM 4778 C C . HIS B 1 131 ? -149.496 96.138 25.872 1.00 29.40 106 HIS B C 1
ATOM 4779 O O . HIS B 1 131 ? -149.307 97.360 26.123 1.00 30.44 106 HIS B O 1
ATOM 4786 N N . PHE B 1 132 ? -148.822 95.440 24.934 1.00 26.90 107 PHE B N 1
ATOM 4787 C CA . PHE B 1 132 ? -147.641 96.003 24.210 1.00 25.94 107 PHE B CA 1
ATOM 4788 C C . PHE B 1 132 ? -147.949 96.301 22.736 1.00 29.41 107 PHE B C 1
ATOM 4789 O O . PHE B 1 132 ? -147.017 96.677 21.995 1.00 32.97 107 PHE B O 1
ATOM 4797 N N . SER B 1 133 ? -149.211 96.162 22.312 1.00 26.70 108 SER B N 1
ATOM 4798 C CA . SER B 1 133 ? -149.644 96.394 20.916 1.00 25.95 108 SER B CA 1
ATOM 4799 C C . SER B 1 133 ? -149.666 97.892 20.622 1.00 25.53 108 SER B C 1
ATOM 4800 O O . SER B 1 133 ? -148.885 98.357 19.740 1.00 24.08 108 SER B O 1
ATOM 4803 N N . LEU B 1 134 ? -150.492 98.678 21.327 1.00 24.31 109 LEU B N 1
ATOM 4804 C CA . LEU B 1 134 ? -150.655 100.099 20.919 1.00 25.36 109 LEU B CA 1
ATOM 4805 C C . LEU B 1 134 ? -149.328 100.857 21.082 1.00 24.89 109 LEU B C 1
ATOM 4806 O O . LEU B 1 134 ? -149.034 101.703 20.228 1.00 22.66 109 LEU B O 1
ATOM 4811 N N . VAL B 1 135 ? -148.567 100.572 22.130 1.00 25.93 110 VAL B N 1
ATOM 4812 C CA . VAL B 1 135 ? -147.306 101.333 22.401 1.00 27.61 110 VAL B CA 1
ATOM 4813 C C . VAL B 1 135 ? -146.310 101.115 21.247 1.00 27.00 110 VAL B C 1
ATOM 4814 O O . VAL B 1 135 ? -145.493 102.008 21.024 1.00 25.32 110 VAL B O 1
ATOM 4818 N N . SER B 1 136 ? -146.358 99.973 20.548 1.00 24.85 111 SER B N 1
ATOM 4819 C CA . SER B 1 136 ? -145.520 99.697 19.349 1.00 24.30 111 SER B CA 1
ATOM 4820 C C . SER B 1 136 ? -145.666 100.829 18.330 1.00 24.86 111 SER B C 1
ATOM 4821 O O . SER B 1 136 ? -144.679 101.180 17.639 1.00 24.86 111 SER B O 1
ATOM 4824 N N . ARG B 1 137 ? -146.849 101.414 18.206 1.00 22.69 112 ARG B N 1
ATOM 4825 C CA . ARG B 1 137 ? -147.065 102.541 17.285 1.00 22.77 112 ARG B CA 1
ATOM 4826 C C . ARG B 1 137 ? -146.088 103.679 17.645 1.00 23.68 112 ARG B C 1
ATOM 4827 O O . ARG B 1 137 ? -145.543 104.293 16.741 1.00 21.09 112 ARG B O 1
ATOM 4835 N N . GLU B 1 138 ? -145.938 103.993 18.933 1.00 24.14 113 GLU B N 1
ATOM 4836 C CA . GLU B 1 138 ? -145.136 105.156 19.385 1.00 25.73 113 GLU B CA 1
ATOM 4837 C C . GLU B 1 138 ? -143.653 104.831 19.162 1.00 23.81 113 GLU B C 1
ATOM 4838 O O . GLU B 1 138 ? -142.901 105.701 18.695 1.00 22.88 113 GLU B O 1
ATOM 4844 N N . VAL B 1 139 ? -143.264 103.598 19.454 1.00 24.52 114 VAL B N 1
ATOM 4845 C CA . VAL B 1 139 ? -141.840 103.190 19.310 1.00 26.93 114 VAL B CA 1
ATOM 4846 C C . VAL B 1 139 ? -141.441 103.270 17.829 1.00 25.32 114 VAL B C 1
ATOM 4847 O O . VAL B 1 139 ? -140.358 103.806 17.531 1.00 25.86 114 VAL B O 1
ATOM 4851 N N . ILE B 1 140 ? -142.315 102.813 16.929 1.00 25.03 115 ILE B N 1
ATOM 4852 C CA . ILE B 1 140 ? -142.044 102.803 15.459 1.00 23.14 115 ILE B CA 1
ATOM 4853 C C . ILE B 1 140 ? -141.883 104.254 14.988 1.00 22.61 115 ILE B C 1
ATOM 4854 O O . ILE B 1 140 ? -140.950 104.559 14.224 1.00 20.89 115 ILE B O 1
ATOM 4859 N N . ALA B 1 141 ? -142.770 105.140 15.417 1.00 23.45 116 ALA B N 1
ATOM 4860 C CA . ALA B 1 141 ? -142.766 106.557 14.999 1.00 22.92 116 ALA B CA 1
ATOM 4861 C C . ALA B 1 141 ? -141.431 107.180 15.448 1.00 23.04 116 ALA B C 1
ATOM 4862 O O . ALA B 1 141 ? -140.742 107.804 14.632 1.00 21.93 116 ALA B O 1
ATOM 4864 N N . ASP B 1 142 ? -141.067 106.960 16.699 1.00 23.25 117 ASP B N 1
ATOM 4865 C CA . ASP B 1 142 ? -139.812 107.485 17.283 1.00 25.09 117 ASP B CA 1
ATOM 4866 C C . ASP B 1 142 ? -138.609 106.898 16.527 1.00 24.72 117 ASP B C 1
ATOM 4867 O O . ASP B 1 142 ? -137.636 107.634 16.256 1.00 21.84 117 ASP B O 1
ATOM 4872 N N . SER B 1 143 ? -138.676 105.612 16.178 1.00 23.87 118 SER B N 1
ATOM 4873 C CA A SER B 1 143 ? -137.587 104.849 15.514 0.41 22.37 118 SER B CA 1
ATOM 4874 C CA B SER B 1 143 ? -137.507 104.933 15.590 0.59 23.05 118 SER B CA 1
ATOM 4875 C C . SER B 1 143 ? -137.214 105.547 14.210 1.00 23.24 118 SER B C 1
ATOM 4876 O O . SER B 1 143 ? -136.018 105.736 13.920 1.00 22.52 118 SER B O 1
ATOM 4881 N N . VAL B 1 144 ? -138.238 105.869 13.424 1.00 21.53 119 VAL B N 1
ATOM 4882 C CA . VAL B 1 144 ? -138.059 106.442 12.063 1.00 22.14 119 VAL B CA 1
ATOM 4883 C C . VAL B 1 144 ? -137.566 107.887 12.212 1.00 22.43 119 VAL B C 1
ATOM 4884 O O . VAL B 1 144 ? -136.670 108.281 11.496 1.00 20.72 119 VAL B O 1
ATOM 4888 N N . GLU B 1 145 ? -138.114 108.614 13.177 1.00 24.13 120 GLU B N 1
ATOM 4889 C CA . GLU B 1 145 ? -137.697 110.006 13.439 1.00 24.83 120 GLU B CA 1
ATOM 4890 C C . GLU B 1 145 ? -136.201 110.008 13.741 1.00 23.99 120 GLU B C 1
ATOM 4891 O O . GLU B 1 145 ? -135.494 110.823 13.123 1.00 25.44 120 GLU B O 1
ATOM 4897 N N . VAL B 1 146 ? -135.761 109.127 14.640 1.00 24.26 121 VAL B N 1
ATOM 4898 C CA . VAL B 1 146 ? -134.350 109.068 15.132 1.00 24.53 121 VAL B CA 1
ATOM 4899 C C . VAL B 1 146 ? -133.417 108.810 13.950 1.00 25.44 121 VAL B C 1
ATOM 4900 O O . VAL B 1 146 ? -132.441 109.559 13.732 1.00 21.48 121 VAL B O 1
ATOM 4904 N N . VAL B 1 147 ? -133.736 107.826 13.126 1.00 23.42 122 VAL B N 1
ATOM 4905 C CA . VAL B 1 147 ? -132.796 107.472 12.039 1.00 22.71 122 VAL B CA 1
ATOM 4906 C C . VAL B 1 147 ? -132.772 108.629 11.041 1.00 23.73 122 VAL B C 1
ATOM 4907 O O . VAL B 1 147 ? -131.666 109.008 10.588 1.00 22.49 122 VAL B O 1
ATOM 4911 N N . MET B 1 148 ? -133.932 109.163 10.663 1.00 22.23 123 MET B N 1
ATOM 4912 C CA . MET B 1 148 ? -134.010 110.182 9.602 1.00 22.39 123 MET B CA 1
ATOM 4913 C C . MET B 1 148 ? -133.290 111.449 10.087 1.00 25.40 123 MET B C 1
ATOM 4914 O O . MET B 1 148 ? -132.584 112.089 9.273 1.00 23.99 123 MET B O 1
ATOM 4919 N N . GLN B 1 149 ? -133.444 111.788 11.362 1.00 25.56 124 GLN B N 1
ATOM 4920 C CA . GLN B 1 149 ? -132.842 113.043 11.897 1.00 28.53 124 GLN B CA 1
ATOM 4921 C C . GLN B 1 149 ? -131.334 112.840 12.081 1.00 27.63 124 GLN B C 1
ATOM 4922 O O . GLN B 1 149 ? -130.596 113.777 11.790 1.00 32.76 124 GLN B O 1
ATOM 4928 N N . ALA B 1 150 ? -130.887 111.682 12.544 1.00 24.22 125 ALA B N 1
ATOM 4929 C CA . ALA B 1 150 ? -129.454 111.444 12.811 1.00 24.87 125 ALA B CA 1
ATOM 4930 C C . ALA B 1 150 ? -128.665 111.387 11.490 1.00 26.50 125 ALA B C 1
ATOM 4931 O O . ALA B 1 150 ? -127.583 111.967 11.428 1.00 27.99 125 ALA B O 1
ATOM 4933 N N . GLU B 1 151 ? -129.220 110.793 10.426 1.00 27.51 126 GLU B N 1
ATOM 4934 C CA . GLU B 1 151 ? -128.430 110.482 9.198 1.00 25.09 126 GLU B CA 1
ATOM 4935 C C . GLU B 1 151 ? -128.612 111.565 8.136 1.00 24.73 126 GLU B C 1
ATOM 4936 O O . GLU B 1 151 ? -127.933 111.476 7.106 1.00 24.88 126 GLU B O 1
ATOM 4942 N N . ARG B 1 152 ? -129.502 112.542 8.363 1.00 24.50 127 ARG B N 1
ATOM 4943 C CA . ARG B 1 152 ? -129.744 113.681 7.446 1.00 23.75 127 ARG B CA 1
ATOM 4944 C C . ARG B 1 152 ? -130.225 113.186 6.078 1.00 24.38 127 ARG B C 1
ATOM 4945 O O . ARG B 1 152 ? -129.796 113.716 5.049 1.00 24.30 127 ARG B O 1
ATOM 4953 N N . LEU B 1 153 ? -131.150 112.228 6.063 1.00 24.06 128 LEU B N 1
ATOM 4954 C CA . LEU B 1 153 ? -131.758 111.735 4.812 1.00 24.67 128 LEU B CA 1
ATOM 4955 C C . LEU B 1 153 ? -132.816 112.752 4.340 1.00 25.52 128 LEU B C 1
ATOM 4956 O O . LEU B 1 153 ? -133.403 113.458 5.170 1.00 25.83 128 LEU B O 1
ATOM 4961 N N . ASP B 1 154 ? -132.987 112.834 3.032 1.00 24.44 129 ASP B N 1
ATOM 4962 C CA . ASP B 1 154 ? -133.778 113.865 2.323 1.00 25.06 129 ASP B CA 1
ATOM 4963 C C . ASP B 1 154 ? -135.257 113.491 2.303 1.00 27.33 129 ASP B C 1
ATOM 4964 O O . ASP B 1 154 ? -136.106 114.413 2.269 1.00 29.93 129 ASP B O 1
ATOM 4969 N N . GLY B 1 155 ? -135.550 112.193 2.298 1.00 25.17 130 GLY B N 1
ATOM 4970 C CA . GLY B 1 155 ? -136.915 111.646 2.193 1.00 25.72 130 GLY B CA 1
ATOM 4971 C C . GLY B 1 155 ? -136.914 110.180 2.574 1.00 25.25 130 GLY B C 1
ATOM 4972 O O . GLY B 1 155 ? -135.802 109.616 2.857 1.00 23.27 130 GLY B O 1
ATOM 4973 N N . SER B 1 156 ? -138.101 109.585 2.643 1.00 22.65 131 SER B N 1
ATOM 4974 C CA . SER B 1 156 ? -138.282 108.183 3.069 1.00 22.51 131 SER B CA 1
ATOM 4975 C C . SER B 1 156 ? -139.376 107.507 2.241 1.00 23.65 131 SER B C 1
ATOM 4976 O O . SER B 1 156 ? -140.288 108.184 1.713 1.00 22.11 131 SER B O 1
ATOM 4979 N N . VAL B 1 157 ? -139.237 106.186 2.113 1.00 23.26 132 VAL B N 1
ATOM 4980 C CA . VAL B 1 157 ? -140.359 105.289 1.761 1.00 21.99 132 VAL B CA 1
ATOM 4981 C C . VAL B 1 157 ? -140.524 104.385 2.969 1.00 21.97 132 VAL B C 1
ATOM 4982 O O . VAL B 1 157 ? -139.539 103.768 3.420 1.00 20.87 132 VAL B O 1
ATOM 4986 N N . LEU B 1 158 ? -141.734 104.304 3.486 1.00 20.87 133 LEU B N 1
ATOM 4987 C CA . LEU B 1 158 ? -142.035 103.657 4.789 1.00 21.89 133 LEU B CA 1
ATOM 4988 C C . LEU B 1 158 ? -142.931 102.451 4.498 1.00 22.39 133 LEU B C 1
ATOM 4989 O O . LEU B 1 158 ? -143.929 102.660 3.807 1.00 23.95 133 LEU B O 1
ATOM 4994 N N . LEU B 1 159 ? -142.520 101.254 4.915 1.00 22.85 134 LEU B N 1
ATOM 4995 C CA . LEU B 1 159 ? -143.192 99.967 4.571 1.00 24.19 134 LEU B CA 1
ATOM 4996 C C . LEU B 1 159 ? -143.694 99.303 5.851 1.00 23.75 134 LEU B C 1
ATOM 4997 O O . LEU B 1 159 ? -142.931 99.153 6.792 1.00 23.99 134 LEU B O 1
ATOM 5002 N N . ALA B 1 160 ? -144.980 98.953 5.894 1.00 23.50 135 ALA B N 1
ATOM 5003 C CA . ALA B 1 160 ? -145.607 98.333 7.072 1.00 25.56 135 ALA B CA 1
ATOM 5004 C C . ALA B 1 160 ? -146.685 97.333 6.630 1.00 24.97 135 ALA B C 1
ATOM 5005 O O . ALA B 1 160 ? -147.256 97.523 5.529 1.00 23.80 135 ALA B O 1
ATOM 5007 N N . GLY B 1 161 ? -146.930 96.336 7.481 1.00 24.44 136 GLY B N 1
ATOM 5008 C CA . GLY B 1 161 ? -147.890 95.226 7.306 1.00 26.77 136 GLY B CA 1
ATOM 5009 C C . GLY B 1 161 ? -148.929 95.180 8.416 1.00 29.00 136 GLY B C 1
ATOM 5010 O O . GLY B 1 161 ? -150.112 95.452 8.135 1.00 33.37 136 GLY B O 1
ATOM 5011 N N . CYS B 1 162 ? -148.513 94.912 9.656 1.00 28.16 137 CYS B N 1
ATOM 5012 C CA . CYS B 1 162 ? -149.441 94.611 10.771 1.00 26.71 137 CYS B CA 1
ATOM 5013 C C . CYS B 1 162 ? -149.974 95.883 11.452 1.00 28.94 137 CYS B C 1
ATOM 5014 O O . CYS B 1 162 ? -149.186 96.827 11.643 1.00 31.56 137 CYS B O 1
ATOM 5017 N N . ASP B 1 163 ? -151.247 95.826 11.872 1.00 28.03 138 ASP B N 1
ATOM 5018 C CA . ASP B 1 163 ? -152.119 96.885 12.458 1.00 30.79 138 ASP B CA 1
ATOM 5019 C C . ASP B 1 163 ? -151.362 98.172 12.824 1.00 27.89 138 ASP B C 1
ATOM 5020 O O . ASP B 1 163 ? -151.479 99.152 12.114 1.00 35.22 138 ASP B O 1
ATOM 5037 N N . SER B 1 165 ? -148.150 99.172 12.907 1.00 30.59 140 SER B N 1
ATOM 5038 C CA . SER B 1 165 ? -146.985 99.683 12.183 1.00 27.10 140 SER B CA 1
ATOM 5039 C C . SER B 1 165 ? -147.409 100.694 11.111 1.00 25.23 140 SER B C 1
ATOM 5040 O O . SER B 1 165 ? -146.662 101.641 10.851 1.00 25.36 140 SER B O 1
ATOM 5043 N N . LEU B 1 166 ? -148.606 100.567 10.528 1.00 23.79 141 LEU B N 1
ATOM 5044 C CA . LEU B 1 166 ? -149.055 101.540 9.507 1.00 25.91 141 LEU B CA 1
ATOM 5045 C C . LEU B 1 166 ? -149.170 102.937 10.134 1.00 24.12 141 LEU B C 1
ATOM 5046 O O . LEU B 1 166 ? -148.520 103.860 9.664 1.00 20.58 141 LEU B O 1
ATOM 5051 N N . PRO B 1 167 ? -149.949 103.163 11.216 1.00 24.75 142 PRO B N 1
ATOM 5052 C CA . PRO B 1 167 ? -150.048 104.501 11.791 1.00 25.11 142 PRO B CA 1
ATOM 5053 C C . PRO B 1 167 ? -148.705 104.976 12.376 1.00 24.72 142 PRO B C 1
ATOM 5054 O O . PRO B 1 167 ? -148.429 106.156 12.331 1.00 24.66 142 PRO B O 1
ATOM 5058 N N . GLY B 1 168 ? -147.900 104.066 12.889 1.00 24.05 143 GLY B N 1
ATOM 5059 C CA . GLY B 1 168 ? -146.533 104.396 13.358 1.00 26.18 143 GLY B CA 1
ATOM 5060 C C . GLY B 1 168 ? -145.711 105.076 12.269 1.00 27.07 143 GLY B C 1
ATOM 5061 O O . GLY B 1 168 ? -145.175 106.176 12.525 1.00 25.95 143 GLY B O 1
ATOM 5062 N N . MET B 1 169 ? -145.681 104.507 11.054 1.00 24.62 144 MET B N 1
ATOM 5063 C CA . MET B 1 169 ? -144.967 105.091 9.893 1.00 23.95 144 MET B CA 1
ATOM 5064 C C . MET B 1 169 ? -145.608 106.429 9.507 1.00 24.16 144 MET B C 1
ATOM 5065 O O . MET B 1 169 ? -144.875 107.407 9.226 1.00 23.91 144 MET B O 1
ATOM 5070 N N . LEU B 1 170 ? -146.935 106.481 9.441 1.00 21.64 145 LEU B N 1
ATOM 5071 C CA . LEU B 1 170 ? -147.624 107.715 8.994 1.00 25.07 145 LEU B CA 1
ATOM 5072 C C . LEU B 1 170 ? -147.322 108.837 10.004 1.00 22.78 145 LEU B C 1
ATOM 5073 O O . LEU B 1 170 ? -147.078 109.970 9.555 1.00 28.02 145 LEU B O 1
ATOM 5078 N N . MET B 1 171 ? -147.300 108.525 11.298 1.00 24.70 146 MET B N 1
ATOM 5079 C CA . MET B 1 171 ? -146.999 109.513 12.362 1.00 25.10 146 MET B CA 1
ATOM 5080 C C . MET B 1 171 ? -145.559 110.048 12.199 1.00 25.95 146 MET B C 1
ATOM 5081 O O . MET B 1 171 ? -145.377 111.279 12.288 1.00 27.36 146 MET B O 1
ATOM 5086 N N . ALA B 1 172 ? -144.564 109.179 11.982 1.00 24.26 147 ALA B N 1
ATOM 5087 C CA . ALA B 1 172 ? -143.190 109.626 11.675 1.00 23.43 147 ALA B CA 1
ATOM 5088 C C . ALA B 1 172 ? -143.192 110.531 10.449 1.00 24.64 147 ALA B C 1
ATOM 5089 O O . ALA B 1 172 ? -142.525 111.587 10.506 1.00 27.03 147 ALA B O 1
ATOM 5091 N N . ALA B 1 173 ? -143.854 110.142 9.343 1.00 25.09 148 ALA B N 1
ATOM 5092 C CA . ALA B 1 173 ? -143.874 110.984 8.124 1.00 25.27 148 ALA B CA 1
ATOM 5093 C C . ALA B 1 173 ? -144.421 112.379 8.464 1.00 27.13 148 ALA B C 1
ATOM 5094 O O . ALA B 1 173 ? -143.796 113.390 8.076 1.00 26.98 148 ALA B O 1
ATOM 5096 N N . ALA B 1 174 ? -145.557 112.439 9.150 1.00 28.32 149 ALA B N 1
ATOM 5097 C CA . ALA B 1 174 ? -146.196 113.715 9.549 1.00 30.03 149 ALA B CA 1
ATOM 5098 C C . ALA B 1 174 ? -145.225 114.529 10.433 1.00 30.77 149 ALA B C 1
ATOM 5099 O O . ALA B 1 174 ? -145.022 115.736 10.150 1.00 32.14 149 ALA B O 1
ATOM 5101 N N . ARG B 1 175 ? -144.630 113.892 11.441 1.00 30.41 150 ARG B N 1
ATOM 5102 C CA . ARG B 1 175 ? -143.703 114.544 12.412 1.00 30.67 150 ARG B CA 1
ATOM 5103 C C . ARG B 1 175 ? -142.441 115.074 11.713 1.00 32.25 150 ARG B C 1
ATOM 5104 O O . ARG B 1 175 ? -141.996 116.162 12.046 1.00 30.45 150 ARG B O 1
ATOM 5112 N N . LEU B 1 176 ? -141.880 114.361 10.741 1.00 32.15 151 LEU B N 1
ATOM 5113 C CA . LEU B 1 176 ? -140.620 114.799 10.077 1.00 28.79 151 LEU B CA 1
ATOM 5114 C C . LEU B 1 176 ? -140.855 115.957 9.106 1.00 28.14 151 LEU B C 1
ATOM 5115 O O . LEU B 1 176 ? -139.971 116.774 8.981 1.00 27.41 151 LEU B O 1
ATOM 5120 N N . ASP B 1 177 ? -141.974 115.959 8.396 1.00 30.13 152 ASP B N 1
ATOM 5121 C CA . ASP B 1 177 ? -142.286 116.930 7.323 1.00 33.27 152 ASP B CA 1
ATOM 5122 C C . ASP B 1 177 ? -141.147 116.936 6.302 1.00 31.32 152 ASP B C 1
ATOM 5123 O O . ASP B 1 177 ? -140.685 118.003 5.916 1.00 29.26 152 ASP B O 1
ATOM 5128 N N . LEU B 1 178 ? -140.739 115.761 5.852 1.00 30.17 153 LEU B N 1
ATOM 5129 C CA . LEU B 1 178 ? -139.908 115.592 4.635 1.00 28.42 153 LEU B CA 1
ATOM 5130 C C . LEU B 1 178 ? -140.778 114.853 3.609 1.00 28.57 153 LEU B C 1
ATOM 5131 O O . LEU B 1 178 ? -141.846 114.349 3.992 1.00 29.93 153 LEU B O 1
ATOM 5136 N N . ALA B 1 179 ? -140.330 114.776 2.363 1.00 28.42 154 ALA B N 1
ATOM 5137 C CA . ALA B 1 179 ? -140.858 113.845 1.333 1.00 26.72 154 ALA B CA 1
ATOM 5138 C C . ALA B 1 179 ? -140.970 112.432 1.927 1.00 26.77 154 ALA B C 1
ATOM 5139 O O . ALA B 1 179 ? -140.004 111.934 2.523 1.00 25.36 154 ALA B O 1
ATOM 5141 N N . ALA B 1 180 ? -142.151 111.833 1.831 1.00 26.81 155 ALA B N 1
ATOM 5142 C CA . ALA B 1 180 ? -142.424 110.496 2.365 1.00 26.98 155 ALA B CA 1
ATOM 5143 C C . ALA B 1 180 ? -143.534 109.823 1.547 1.00 27.98 155 ALA B C 1
ATOM 5144 O O . ALA B 1 180 ? -144.552 110.477 1.222 1.00 25.01 155 ALA B O 1
ATOM 5146 N N . VAL B 1 181 ? -143.320 108.554 1.202 1.00 26.83 156 VAL B N 1
ATOM 5147 C CA . VAL B 1 181 ? -144.331 107.694 0.524 1.00 25.21 156 VAL B CA 1
ATOM 5148 C C . VAL B 1 181 ? -144.523 106.482 1.411 1.00 24.47 156 VAL B C 1
ATOM 5149 O O . VAL B 1 181 ? -143.522 105.935 1.851 1.00 24.38 156 VAL B O 1
ATOM 5153 N N . PHE B 1 182 ? -145.777 106.107 1.689 1.00 21.85 157 PHE B N 1
ATOM 5154 C CA . PHE B 1 182 ? -146.076 104.918 2.481 1.00 23.26 157 PHE B CA 1
ATOM 5155 C C . PHE B 1 182 ? -146.488 103.776 1.536 1.00 23.60 157 PHE B C 1
ATOM 5156 O O . PHE B 1 182 ? -147.237 104.008 0.610 1.00 23.05 157 PHE B O 1
ATOM 5164 N N . LEU B 1 183 ? -145.994 102.566 1.794 1.00 24.12 158 LEU B N 1
ATOM 5165 C CA . LEU B 1 183 ? -146.360 101.354 1.011 1.00 24.52 158 LEU B CA 1
ATOM 5166 C C . LEU B 1 183 ? -146.704 100.221 1.961 1.00 23.27 158 LEU B C 1
ATOM 5167 O O . LEU B 1 183 ? -145.906 99.919 2.864 1.00 24.96 158 LEU B O 1
ATOM 5172 N N . TYR B 1 184 ? -147.854 99.585 1.715 1.00 22.83 159 TYR B N 1
ATOM 5173 C CA . TYR B 1 184 ? -148.433 98.491 2.522 1.00 22.50 159 TYR B CA 1
ATOM 5174 C C . TYR B 1 184 ? -147.856 97.142 2.094 1.00 20.55 159 TYR B C 1
ATOM 5175 O O . TYR B 1 184 ? -147.473 96.946 0.899 1.00 24.38 159 TYR B O 1
ATOM 5184 N N . ALA B 1 185 ? -147.770 96.218 3.033 1.00 20.26 160 ALA B N 1
ATOM 5185 C CA . ALA B 1 185 ? -147.286 94.838 2.783 1.00 22.03 160 ALA B CA 1
ATOM 5186 C C . ALA B 1 185 ? -148.252 94.113 1.833 1.00 24.94 160 ALA B C 1
ATOM 5187 O O . ALA B 1 185 ? -147.783 93.204 1.090 1.00 22.70 160 ALA B O 1
ATOM 5189 N N . GLY B 1 186 ? -149.536 94.455 1.905 1.00 26.05 161 GLY B N 1
ATOM 5190 C CA . GLY B 1 186 ? -150.621 93.778 1.166 1.00 25.57 161 GLY B CA 1
ATOM 5191 C C . GLY B 1 186 ? -151.269 92.703 2.019 1.00 24.48 161 GLY B C 1
ATOM 5192 O O . GLY B 1 186 ? -150.666 92.242 3.013 1.00 23.98 161 GLY B O 1
ATOM 5193 N N . SER B 1 187 ? -152.456 92.259 1.612 1.00 25.88 162 SER B N 1
ATOM 5194 C CA . SER B 1 187 ? -153.302 91.293 2.346 1.00 27.09 162 SER B CA 1
ATOM 5195 C C . SER B 1 187 ? -152.901 89.848 2.085 1.00 27.23 162 SER B C 1
ATOM 5196 O O . SER B 1 187 ? -152.506 89.501 0.951 1.00 27.20 162 SER B O 1
ATOM 5199 N N . ILE B 1 188 ? -153.134 89.026 3.098 1.00 26.65 163 ILE B N 1
ATOM 5200 C CA . ILE B 1 188 ? -153.077 87.547 3.016 1.00 28.14 163 ILE B CA 1
ATOM 5201 C C . ILE B 1 188 ? -154.175 87.023 2.076 1.00 32.14 163 ILE B C 1
ATOM 5202 O O . ILE B 1 188 ? -155.204 87.694 1.923 1.00 31.79 163 ILE B O 1
ATOM 5207 N N . LEU B 1 189 ? -153.959 85.830 1.510 1.00 33.37 164 LEU B N 1
ATOM 5208 C CA . LEU B 1 189 ? -154.983 85.122 0.695 1.00 33.88 164 LEU B CA 1
ATOM 5209 C C . LEU B 1 189 ? -155.923 84.372 1.626 1.00 32.92 164 LEU B C 1
ATOM 5210 O O . LEU B 1 189 ? -155.515 83.869 2.676 1.00 32.28 164 LEU B O 1
ATOM 5215 N N . PRO B 1 190 ? -157.212 84.252 1.255 1.00 34.00 165 PRO B N 1
ATOM 5216 C CA . PRO B 1 190 ? -158.186 83.593 2.127 1.00 37.57 165 PRO B CA 1
ATOM 5217 C C . PRO B 1 190 ? -157.935 82.079 2.126 1.00 34.87 165 PRO B C 1
ATOM 5218 O O . PRO B 1 190 ? -157.568 81.545 1.114 1.00 39.83 165 PRO B O 1
ATOM 5222 N N . GLY B 1 191 ? -158.084 81.426 3.264 1.00 29.56 166 GLY B N 1
ATOM 5223 C CA . GLY B 1 191 ? -157.955 79.956 3.345 1.00 34.79 166 GLY B CA 1
ATOM 5224 C C . GLY B 1 191 ? -159.298 79.292 3.623 1.00 36.15 166 GLY B C 1
ATOM 5225 O O . GLY B 1 191 ? -160.111 79.903 4.324 1.00 33.08 166 GLY B O 1
ATOM 5226 N N . ARG B 1 192 ? -159.473 78.058 3.138 1.00 42.36 167 ARG B N 1
ATOM 5227 C CA . ARG B 1 192 ? -160.752 77.299 3.152 1.00 43.98 167 ARG B CA 1
ATOM 5228 C C . ARG B 1 192 ? -160.542 76.047 3.995 1.00 38.25 167 ARG B C 1
ATOM 5229 O O . ARG B 1 192 ? -159.620 75.260 3.689 1.00 36.93 167 ARG B O 1
ATOM 5237 N N . ALA B 1 193 ? -161.349 75.889 5.040 1.00 36.19 168 ALA B N 1
ATOM 5238 C CA . ALA B 1 193 ? -161.303 74.732 5.960 1.00 40.63 168 ALA B CA 1
ATOM 5239 C C . ALA B 1 193 ? -162.437 73.757 5.605 1.00 46.92 168 ALA B C 1
ATOM 5240 O O . ALA B 1 193 ? -163.580 74.210 5.511 1.00 47.45 168 ALA B O 1
ATOM 5242 N N . LYS B 1 194 ? -162.130 72.474 5.411 1.00 50.08 169 LYS B N 1
ATOM 5243 C CA . LYS B 1 194 ? -163.158 71.410 5.240 1.00 51.26 169 LYS B CA 1
ATOM 5244 C C . LYS B 1 194 ? -163.439 70.859 6.638 1.00 47.82 169 LYS B C 1
ATOM 5245 O O . LYS B 1 194 ? -162.470 70.443 7.306 1.00 45.13 169 LYS B O 1
ATOM 5251 N N . LEU B 1 195 ? -164.701 70.909 7.072 1.00 48.14 170 LEU B N 1
ATOM 5252 C CA . LEU B 1 195 ? -165.136 70.478 8.429 1.00 50.47 170 LEU B CA 1
ATOM 5253 C C . LEU B 1 195 ? -165.727 69.071 8.353 1.00 54.02 170 LEU B C 1
ATOM 5254 O O . LEU B 1 195 ? -166.175 68.684 7.261 1.00 54.64 170 LEU B O 1
ATOM 5259 N N . SER B 1 196 ? -165.694 68.350 9.479 1.00 55.66 171 SER B N 1
ATOM 5260 C CA . SER B 1 196 ? -166.089 66.923 9.612 1.00 56.37 171 SER B CA 1
ATOM 5261 C C . SER B 1 196 ? -167.473 66.710 8.985 1.00 58.37 171 SER B C 1
ATOM 5262 O O . SER B 1 196 ? -167.661 65.666 8.353 1.00 69.39 171 SER B O 1
ATOM 5265 N N . ASP B 1 197 ? -168.377 67.689 9.099 1.00 64.23 172 ASP B N 1
ATOM 5266 C CA . ASP B 1 197 ? -169.767 67.610 8.568 1.00 63.30 172 ASP B CA 1
ATOM 5267 C C . ASP B 1 197 ? -169.799 67.991 7.078 1.00 66.33 172 ASP B C 1
ATOM 5268 O O . ASP B 1 197 ? -170.855 68.500 6.638 1.00 62.45 172 ASP B O 1
ATOM 5273 N N . GLY B 1 198 ? -168.703 67.766 6.335 1.00 62.25 173 GLY B N 1
ATOM 5274 C CA . GLY B 1 198 ? -168.610 68.012 4.882 1.00 62.05 173 GLY B CA 1
ATOM 5275 C C . GLY B 1 198 ? -168.712 69.490 4.510 1.00 60.45 173 GLY B C 1
ATOM 5276 O O . GLY B 1 198 ? -168.453 69.814 3.341 1.00 63.41 173 GLY B O 1
ATOM 5277 N N . SER B 1 199 ? -169.066 70.373 5.450 1.00 56.82 174 SER B N 1
ATOM 5278 C CA . SER B 1 199 ? -169.096 71.849 5.260 1.00 60.73 174 SER B CA 1
ATOM 5279 C C . SER B 1 199 ? -167.737 72.350 4.734 1.00 60.65 174 SER B C 1
ATOM 5280 O O . SER B 1 199 ? -166.712 71.667 4.964 1.00 59.69 174 SER B O 1
ATOM 5283 N N . GLU B 1 200 ? -167.732 73.499 4.051 1.00 57.76 175 GLU B N 1
ATOM 5284 C CA . GLU B 1 200 ? -166.494 74.201 3.628 1.00 62.59 175 GLU B CA 1
ATOM 5285 C C . GLU B 1 200 ? -166.697 75.706 3.756 1.00 67.12 175 GLU B C 1
ATOM 5286 O O . GLU B 1 200 ? -167.652 76.223 3.165 1.00 66.56 175 GLU B O 1
ATOM 5292 N N . ARG B 1 201 ? -165.810 76.368 4.495 1.00 66.30 176 ARG B N 1
ATOM 5293 C CA . ARG B 1 201 ? -165.940 77.802 4.856 1.00 66.37 176 ARG B CA 1
ATOM 5294 C C . ARG B 1 201 ? -164.574 78.487 4.688 1.00 54.18 176 ARG B C 1
ATOM 5295 O O . ARG B 1 201 ? -163.545 77.823 4.918 1.00 46.79 176 ARG B O 1
ATOM 5303 N N . ASP B 1 202 ? -164.566 79.757 4.279 1.00 49.42 177 ASP B N 1
ATOM 5304 C CA . ASP B 1 202 ? -163.379 80.643 4.393 1.00 48.69 177 ASP B CA 1
ATOM 5305 C C . ASP B 1 202 ? -163.267 81.083 5.848 1.00 49.63 177 ASP B C 1
ATOM 5306 O O . ASP B 1 202 ? -164.281 81.561 6.415 1.00 50.23 177 ASP B O 1
ATOM 5311 N N . VAL B 1 203 ? -162.090 80.923 6.437 1.00 41.79 178 VAL B N 1
ATOM 5312 C CA . VAL B 1 203 ? -161.915 81.135 7.901 1.00 42.29 178 VAL B CA 1
ATOM 5313 C C . VAL B 1 203 ? -160.775 82.122 8.157 1.00 39.17 178 VAL B C 1
ATOM 5314 O O . VAL B 1 203 ? -159.841 82.153 7.370 1.00 37.77 178 VAL B O 1
ATOM 5318 N N . THR B 1 204 ? -160.833 82.858 9.268 1.00 36.75 179 THR B N 1
ATOM 5319 C CA . THR B 1 204 ? -159.700 83.689 9.750 1.00 37.99 179 THR B CA 1
ATOM 5320 C C . THR B 1 204 ? -159.633 83.666 11.280 1.00 42.61 179 THR B C 1
ATOM 5321 O O . THR B 1 204 ? -160.260 82.777 11.903 1.00 44.53 179 THR B O 1
ATOM 5325 N N . ILE B 1 205 ? -158.840 84.577 11.854 1.00 35.22 180 ILE B N 1
ATOM 5326 C CA . ILE B 1 205 ? -158.510 84.623 13.304 1.00 37.13 180 ILE B CA 1
ATOM 5327 C C . ILE B 1 205 ? -159.800 84.523 14.113 1.00 35.01 180 ILE B C 1
ATOM 5328 O O . ILE B 1 205 ? -159.848 83.669 15.035 1.00 38.27 180 ILE B O 1
ATOM 5333 N N . ILE B 1 206 ? -160.795 85.363 13.808 1.00 38.82 181 ILE B N 1
ATOM 5334 C CA . ILE B 1 206 ? -162.074 85.390 14.583 1.00 38.13 181 ILE B CA 1
ATOM 5335 C C . ILE B 1 206 ? -162.725 84.005 14.474 1.00 36.18 181 ILE B C 1
ATOM 5336 O O . ILE B 1 206 ? -163.277 83.539 15.510 1.00 40.79 181 ILE B O 1
ATOM 5341 N N . ASP B 1 207 ? -162.634 83.364 13.295 1.00 35.15 182 ASP B N 1
ATOM 5342 C CA . ASP B 1 207 ? -163.159 81.981 13.079 1.00 37.21 182 ASP B CA 1
ATOM 5343 C C . ASP B 1 207 ? -162.426 80.978 13.961 1.00 32.68 182 ASP B C 1
ATOM 5344 O O . ASP B 1 207 ? -163.102 80.051 14.462 1.00 37.10 182 ASP B O 1
ATOM 5349 N N . ALA B 1 208 ? -161.121 81.166 14.211 1.00 32.32 183 ALA B N 1
ATOM 5350 C CA . ALA B 1 208 ? -160.356 80.250 15.084 1.00 34.97 183 ALA B CA 1
ATOM 5351 C C . ALA B 1 208 ? -160.800 80.481 16.536 1.00 36.16 183 ALA B C 1
ATOM 5352 O O . ALA B 1 208 ? -161.069 79.483 17.255 1.00 37.47 183 ALA B O 1
ATOM 5354 N N . PHE B 1 209 ? -160.921 81.750 16.959 1.00 37.86 184 PHE B N 1
ATOM 5355 C CA . PHE B 1 209 ? -161.362 82.110 18.338 1.00 41.74 184 PHE B CA 1
ATOM 5356 C C . PHE B 1 209 ? -162.802 81.618 18.569 1.00 39.93 184 PHE B C 1
ATOM 5357 O O . PHE B 1 209 ? -163.059 81.032 19.631 1.00 42.67 184 PHE B O 1
ATOM 5365 N N . GLU B 1 210 ? -163.698 81.805 17.599 1.00 42.07 185 GLU B N 1
ATOM 5366 C CA . GLU B 1 210 ? -165.096 81.287 17.690 1.00 45.76 185 GLU B CA 1
ATOM 5367 C C . GLU B 1 210 ? -165.083 79.756 17.760 1.00 46.75 185 GLU B C 1
ATOM 5368 O O . GLU B 1 210 ? -165.830 79.215 18.604 1.00 45.74 185 GLU B O 1
ATOM 5374 N N . ALA B 1 211 ? -164.256 79.075 16.949 1.00 41.51 186 ALA B N 1
ATOM 5375 C CA . ALA B 1 211 ? -164.170 77.597 16.951 1.00 41.47 186 ALA B CA 1
ATOM 5376 C C . ALA B 1 211 ? -163.803 77.145 18.364 1.00 39.59 186 ALA B C 1
ATOM 5377 O O . ALA B 1 211 ? -164.385 76.164 18.850 1.00 37.10 186 ALA B O 1
ATOM 5379 N N . VAL B 1 212 ? -162.862 77.841 19.008 1.00 39.41 187 VAL B N 1
ATOM 5380 C CA . VAL B 1 212 ? -162.379 77.470 20.367 1.00 40.32 187 VAL B CA 1
ATOM 5381 C C . VAL B 1 212 ? -163.582 77.483 21.335 1.00 39.32 187 VAL B C 1
ATOM 5382 O O . VAL B 1 212 ? -163.713 76.521 22.144 1.00 35.30 187 VAL B O 1
ATOM 5386 N N . GLY B 1 213 ? -164.414 78.528 21.252 1.00 40.20 188 GLY B N 1
ATOM 5387 C CA . GLY B 1 213 ? -165.605 78.729 22.103 1.00 43.57 188 GLY B CA 1
ATOM 5388 C C . GLY B 1 213 ? -166.631 77.633 21.883 1.00 45.53 188 GLY B C 1
ATOM 5389 O O . GLY B 1 213 ? -167.094 77.057 22.886 1.00 46.87 188 GLY B O 1
ATOM 5390 N N . ALA B 1 214 ? -166.928 77.335 20.613 1.00 45.59 189 ALA B N 1
ATOM 5391 C CA . ALA B 1 214 ? -167.861 76.271 20.174 1.00 46.55 189 ALA B CA 1
ATOM 5392 C C . ALA B 1 214 ? -167.390 74.918 20.721 1.00 48.23 189 ALA B C 1
ATOM 5393 O O . ALA B 1 214 ? -168.220 74.175 21.270 1.00 50.52 189 ALA B O 1
ATOM 5395 N N . CYS B 1 215 ? -166.090 74.628 20.630 1.00 44.62 190 CYS B N 1
ATOM 5396 C CA . CYS B 1 215 ? -165.499 73.345 21.092 1.00 43.82 190 CYS B CA 1
ATOM 5397 C C . CYS B 1 215 ? -165.613 73.214 22.620 1.00 49.17 190 CYS B C 1
ATOM 5398 O O . CYS B 1 215 ? -165.896 72.101 23.101 1.00 47.18 190 CYS B O 1
ATOM 5401 N N . SER B 1 216 ? -165.400 74.296 23.374 1.00 49.71 191 SER B N 1
ATOM 5402 C CA . SER B 1 216 ? -165.442 74.263 24.860 1.00 52.06 191 SER B CA 1
ATOM 5403 C C . SER B 1 216 ? -166.892 74.097 25.330 1.00 54.55 191 SER B C 1
ATOM 5404 O O . SER B 1 216 ? -167.088 73.525 26.410 1.00 61.98 191 SER B O 1
ATOM 5407 N N . ARG B 1 217 ? -167.869 74.512 24.516 1.00 55.11 192 ARG B N 1
ATOM 5408 C CA . ARG B 1 217 ? -169.313 74.338 24.820 1.00 57.54 192 ARG B CA 1
ATOM 5409 C C . ARG B 1 217 ? -169.855 73.024 24.227 1.00 62.30 192 ARG B C 1
ATOM 5410 O O . ARG B 1 217 ? -171.090 72.856 24.204 1.00 60.18 192 ARG B O 1
ATOM 5418 N N . GLY B 1 218 ? -168.976 72.121 23.770 1.00 61.26 193 GLY B N 1
ATOM 5419 C CA . GLY B 1 218 ? -169.326 70.796 23.213 1.00 55.68 193 GLY B CA 1
ATOM 5420 C C . GLY B 1 218 ? -170.061 70.858 21.877 1.00 55.97 193 GLY B C 1
ATOM 5421 O O . GLY B 1 218 ? -170.646 69.824 21.495 1.00 62.42 193 GLY B O 1
ATOM 5422 N N . LEU B 1 219 ? -170.032 71.986 21.162 1.00 45.68 194 LEU B N 1
ATOM 5423 C CA . LEU B 1 219 ? -170.794 72.171 19.895 1.00 54.77 194 LEU B CA 1
ATOM 5424 C C . LEU B 1 219 ? -169.899 72.029 18.656 1.00 51.69 194 LEU B C 1
ATOM 5425 O O . LEU B 1 219 ? -170.430 72.237 17.556 1.00 51.25 194 LEU B O 1
ATOM 5430 N N . MET B 1 220 ? -168.593 71.792 18.821 1.00 52.85 195 MET B N 1
ATOM 5431 C CA . MET B 1 220 ? -167.633 71.550 17.708 1.00 46.91 195 MET B CA 1
ATOM 5432 C C . MET B 1 220 ? -166.524 70.633 18.223 1.00 44.22 195 MET B C 1
ATOM 5433 O O . MET B 1 220 ? -166.111 70.779 19.399 1.00 44.27 195 MET B O 1
ATOM 5438 N N . SER B 1 221 ? -166.079 69.691 17.392 1.00 40.67 196 SER B N 1
ATOM 5439 C CA . SER B 1 221 ? -164.976 68.755 17.725 1.00 43.30 196 SER B CA 1
ATOM 5440 C C . SER B 1 221 ? -163.651 69.520 17.721 1.00 38.80 196 SER B C 1
ATOM 5441 O O . SER B 1 221 ? -163.523 70.476 16.940 1.00 37.11 196 SER B O 1
ATOM 5444 N N . ARG B 1 222 ? -162.695 69.034 18.498 1.00 39.98 197 ARG B N 1
ATOM 5445 C CA . ARG B 1 222 ? -161.289 69.496 18.455 1.00 41.64 197 ARG B CA 1
ATOM 5446 C C . ARG B 1 222 ? -160.753 69.333 17.017 1.00 41.50 197 ARG B C 1
ATOM 5447 O O . ARG B 1 222 ? -160.012 70.230 16.576 1.00 35.88 197 ARG B O 1
ATOM 5455 N N . ALA B 1 223 ? -161.130 68.252 16.309 1.00 42.31 198 ALA B N 1
ATOM 5456 C CA . ALA B 1 223 ? -160.767 67.980 14.893 1.00 39.63 198 ALA B CA 1
ATOM 5457 C C . ALA B 1 223 ? -161.095 69.198 14.026 1.00 37.48 198 ALA B C 1
ATOM 5458 O O . ALA B 1 223 ? -160.212 69.665 13.271 1.00 41.03 198 ALA B O 1
ATOM 5460 N N . ASP B 1 224 ? -162.306 69.726 14.129 1.00 37.58 199 ASP B N 1
ATOM 5461 C CA . ASP B 1 224 ? -162.749 70.876 13.292 1.00 34.91 199 ASP B CA 1
ATOM 5462 C C . ASP B 1 224 ? -161.983 72.150 13.695 1.00 31.53 199 ASP B C 1
ATOM 5463 O O . ASP B 1 224 ? -161.719 72.947 12.804 1.00 30.05 199 ASP B O 1
ATOM 5468 N N . VAL B 1 225 ? -161.677 72.333 14.978 1.00 31.83 200 VAL B N 1
ATOM 5469 C CA . VAL B 1 225 ? -160.888 73.501 15.466 1.00 34.18 200 VAL B CA 1
ATOM 5470 C C . VAL B 1 225 ? -159.513 73.400 14.783 1.00 34.77 200 VAL B C 1
ATOM 5471 O O . VAL B 1 225 ? -159.101 74.399 14.171 1.00 30.37 200 VAL B O 1
ATOM 5475 N N . ASP B 1 226 ? -158.901 72.212 14.792 1.00 32.03 201 ASP B N 1
ATOM 5476 C CA . ASP B 1 226 ? -157.577 71.976 14.143 1.00 36.41 201 ASP B CA 1
ATOM 5477 C C . ASP B 1 226 ? -157.665 72.258 12.637 1.00 34.44 201 ASP B C 1
ATOM 5478 O O . ASP B 1 226 ? -156.733 72.882 12.104 1.00 33.87 201 ASP B O 1
ATOM 5483 N N . ALA B 1 227 ? -158.721 71.812 11.949 1.00 31.62 202 ALA B N 1
ATOM 5484 C CA . ALA B 1 227 ? -158.901 72.062 10.501 1.00 30.32 202 ALA B CA 1
ATOM 5485 C C . ALA B 1 227 ? -158.937 73.568 10.235 1.00 30.11 202 ALA B C 1
ATOM 5486 O O . ALA B 1 227 ? -158.356 73.996 9.226 1.00 31.10 202 ALA B O 1
ATOM 5488 N N . ILE B 1 228 ? -159.589 74.355 11.101 1.00 29.16 203 ILE B N 1
ATOM 5489 C CA . ILE B 1 228 ? -159.658 75.833 10.911 1.00 28.65 203 ILE B CA 1
ATOM 5490 C C . ILE B 1 228 ? -158.257 76.426 11.191 1.00 27.93 203 ILE B C 1
ATOM 5491 O O . ILE B 1 228 ? -157.779 77.244 10.390 1.00 26.71 203 ILE B O 1
ATOM 5496 N N . GLU B 1 229 ? -157.613 75.986 12.263 1.00 29.29 204 GLU B N 1
ATOM 5497 C CA . GLU B 1 229 ? -156.249 76.459 12.603 1.00 29.21 204 GLU B CA 1
ATOM 5498 C C . GLU B 1 229 ? -155.350 76.361 11.354 1.00 30.02 204 GLU B C 1
ATOM 5499 O O . GLU B 1 229 ? -154.691 77.324 11.022 1.00 27.03 204 GLU B O 1
ATOM 5505 N N . ARG B 1 230 ? -155.378 75.228 10.666 1.00 30.10 205 ARG B N 1
ATOM 5506 C CA . ARG B 1 230 ? -154.452 74.900 9.552 1.00 27.73 205 ARG B CA 1
ATOM 5507 C C . ARG B 1 230 ? -154.767 75.759 8.323 1.00 26.88 205 ARG B C 1
ATOM 5508 O O . ARG B 1 230 ? -153.828 75.943 7.501 1.00 29.48 205 ARG B O 1
ATOM 5516 N N . ALA B 1 231 ? -155.971 76.335 8.211 1.00 25.59 206 ALA B N 1
ATOM 5517 C CA . ALA B 1 231 ? -156.442 77.026 6.981 1.00 28.81 206 ALA B CA 1
ATOM 5518 C C . ALA B 1 231 ? -156.386 78.557 7.092 1.00 25.31 206 ALA B C 1
ATOM 5519 O O . ALA B 1 231 ? -156.346 79.191 6.028 1.00 22.96 206 ALA B O 1
ATOM 5521 N N . ILE B 1 232 ? -156.412 79.146 8.301 1.00 26.42 207 ILE B N 1
ATOM 5522 C CA . ILE B 1 232 ? -156.706 80.604 8.456 1.00 26.20 207 ILE B CA 1
ATOM 5523 C C . ILE B 1 232 ? -155.630 81.469 7.773 1.00 26.17 207 ILE B C 1
ATOM 5524 O O . ILE B 1 232 ? -155.977 82.503 7.242 1.00 25.68 207 ILE B O 1
ATOM 5529 N N . CYS B 1 233 ? -154.357 81.089 7.839 1.00 25.86 208 CYS B N 1
ATOM 5530 C CA . CYS B 1 233 ? -153.227 81.904 7.336 1.00 25.16 208 CYS B CA 1
ATOM 5531 C C . CYS B 1 233 ? -152.314 81.023 6.489 1.00 24.10 208 CYS B C 1
ATOM 5532 O O . CYS B 1 233 ? -151.496 80.293 7.022 1.00 24.31 208 CYS B O 1
ATOM 5535 N N . PRO B 1 234 ? -152.444 81.037 5.154 1.00 25.48 209 PRO B N 1
ATOM 5536 C CA . PRO B 1 234 ? -151.615 80.172 4.313 1.00 26.43 209 PRO B CA 1
ATOM 5537 C C . PRO B 1 234 ? -150.154 80.661 4.196 1.00 29.27 209 PRO B C 1
ATOM 5538 O O . PRO B 1 234 ? -149.279 79.849 4.025 1.00 25.92 209 PRO B O 1
ATOM 5542 N N . GLY B 1 235 ? -149.911 81.960 4.355 1.00 28.94 210 GLY B N 1
ATOM 5543 C CA . GLY B 1 235 ? -148.553 82.517 4.203 1.00 31.54 210 GLY B CA 1
ATOM 5544 C C . GLY B 1 235 ? -148.591 84.019 4.306 1.00 28.91 210 GLY B C 1
ATOM 5545 O O . GLY B 1 235 ? -149.389 84.516 5.097 1.00 28.98 210 GLY B O 1
ATOM 5546 N N . GLU B 1 236 ? -147.777 84.733 3.524 1.00 28.68 211 GLU B N 1
ATOM 5547 C CA . GLU B 1 236 ? -147.509 86.178 3.753 1.00 28.16 211 GLU B CA 1
ATOM 5548 C C . GLU B 1 236 ? -148.772 87.018 3.530 1.00 29.27 211 GLU B C 1
ATOM 5549 O O . GLU B 1 236 ? -149.644 86.665 2.692 1.00 28.37 211 GLU B O 1
ATOM 5555 N N . GLY B 1 237 ? -148.844 88.141 4.245 1.00 24.40 212 GLY B N 1
ATOM 5556 C CA . GLY B 1 237 ? -149.887 89.149 4.064 1.00 25.08 212 GLY B CA 1
ATOM 5557 C C . GLY B 1 237 ? -150.624 89.420 5.369 1.00 23.27 212 GLY B C 1
ATOM 5558 O O . GLY B 1 237 ? -150.649 88.542 6.270 1.00 23.25 212 GLY B O 1
ATOM 5559 N N . ALA B 1 238 ? -151.176 90.620 5.480 1.00 23.48 213 ALA B N 1
ATOM 5560 C CA . ALA B 1 238 ? -151.929 91.085 6.667 1.00 23.91 213 ALA B CA 1
ATOM 5561 C C . ALA B 1 238 ? -153.356 90.517 6.560 1.00 26.33 213 ALA B C 1
ATOM 5562 O O . ALA B 1 238 ? -153.749 90.036 5.447 1.00 24.14 213 ALA B O 1
ATOM 5564 N N . CYS B 1 239 ? -154.092 90.547 7.671 1.00 26.51 214 CYS B N 1
ATOM 5565 C CA . CYS B 1 239 ? -155.525 90.140 7.740 1.00 27.42 214 CYS B CA 1
ATOM 5566 C C . CYS B 1 239 ? -156.311 90.706 6.558 1.00 25.59 214 CYS B C 1
ATOM 5567 O O . CYS B 1 239 ? -156.141 91.894 6.213 1.00 26.81 214 CYS B O 1
ATOM 5570 N N . GLY B 1 240 ? -157.143 89.868 5.935 1.00 26.42 215 GLY B N 1
ATOM 5571 C CA . GLY B 1 240 ? -157.846 90.238 4.702 1.00 27.72 215 GLY B CA 1
ATOM 5572 C C . GLY B 1 240 ? -159.104 91.031 4.980 1.00 28.82 215 GLY B C 1
ATOM 5573 O O . GLY B 1 240 ? -159.545 91.755 4.096 1.00 29.11 215 GLY B O 1
ATOM 5574 N N . GLY B 1 241 ? -159.666 90.907 6.177 1.00 33.36 216 GLY B N 1
ATOM 5575 C CA . GLY B 1 241 ? -160.812 91.746 6.569 1.00 33.00 216 GLY B CA 1
ATOM 5576 C C . GLY B 1 241 ? -160.440 93.214 6.708 1.00 33.85 216 GLY B C 1
ATOM 5577 O O . GLY B 1 241 ? -159.247 93.565 6.655 1.00 30.26 216 GLY B O 1
ATOM 5578 N N . MET B 1 242 ? -161.437 94.054 6.949 1.00 30.24 217 MET B N 1
ATOM 5579 C CA . MET B 1 242 ? -161.269 95.511 7.080 1.00 32.95 217 MET B CA 1
ATOM 5580 C C . MET B 1 242 ? -160.981 95.790 8.551 1.00 34.79 217 MET B C 1
ATOM 5581 O O . MET B 1 242 ? -161.725 96.549 9.197 1.00 32.61 217 MET B O 1
ATOM 5586 N N . TYR B 1 243 ? -159.907 95.167 9.035 1.00 34.42 218 TYR B N 1
ATOM 5587 C CA . TYR B 1 243 ? -159.322 95.400 10.373 1.00 33.16 218 TYR B CA 1
ATOM 5588 C C . TYR B 1 243 ? -158.421 96.627 10.257 1.00 31.65 218 TYR B C 1
ATOM 5589 O O . TYR B 1 243 ? -158.480 97.376 9.249 1.00 31.72 218 TYR B O 1
ATOM 5598 N N . THR B 1 244 ? -157.624 96.891 11.283 1.00 31.49 219 THR B N 1
ATOM 5599 C CA . THR B 1 244 ? -156.804 98.123 11.294 1.00 31.60 219 THR B CA 1
ATOM 5600 C C . THR B 1 244 ? -155.913 98.177 10.049 1.00 29.60 219 THR B C 1
ATOM 5601 O O . THR B 1 244 ? -155.812 99.248 9.427 1.00 26.74 219 THR B O 1
ATOM 5605 N N . ALA B 1 245 ? -155.244 97.090 9.703 1.00 28.91 220 ALA B N 1
ATOM 5606 C CA . ALA B 1 245 ? -154.226 97.154 8.631 1.00 26.87 220 ALA B CA 1
ATOM 5607 C C . ALA B 1 245 ? -154.897 97.596 7.331 1.00 23.79 220 ALA B C 1
ATOM 5608 O O . ALA B 1 245 ? -154.504 98.618 6.774 1.00 25.55 220 ALA B O 1
ATOM 5610 N N . ASN B 1 246 ? -155.919 96.880 6.853 1.00 29.86 221 ASN B N 1
ATOM 5611 C CA . ASN B 1 246 ? -156.571 97.260 5.565 1.00 29.19 221 ASN B CA 1
ATOM 5612 C C . ASN B 1 246 ? -157.236 98.634 5.705 1.00 28.52 221 ASN B C 1
ATOM 5613 O O . ASN B 1 246 ? -157.179 99.426 4.743 1.00 27.52 221 ASN B O 1
ATOM 5618 N N . THR B 1 247 ? -157.808 98.968 6.869 1.00 28.86 222 THR B N 1
ATOM 5619 C CA . THR B 1 247 ? -158.464 100.294 7.049 1.00 28.14 222 THR B CA 1
ATOM 5620 C C . THR B 1 247 ? -157.404 101.381 6.849 1.00 24.61 222 THR B C 1
ATOM 5621 O O . THR B 1 247 ? -157.634 102.322 6.076 1.00 25.45 222 THR B O 1
ATOM 5625 N N . MET B 1 248 ? -156.261 101.246 7.516 1.00 25.61 223 MET B N 1
ATOM 5626 C CA . MET B 1 248 ? -155.212 102.304 7.444 1.00 25.47 223 MET B CA 1
ATOM 5627 C C . MET B 1 248 ? -154.500 102.291 6.082 1.00 24.00 223 MET B C 1
ATOM 5628 O O . MET B 1 248 ? -154.115 103.406 5.605 1.00 28.20 223 MET B O 1
ATOM 5633 N N . ALA B 1 249 ? -154.352 101.135 5.419 1.00 27.84 224 ALA B N 1
ATOM 5634 C CA . ALA B 1 249 ? -153.789 101.085 4.034 1.00 26.65 224 ALA B CA 1
ATOM 5635 C C . ALA B 1 249 ? -154.721 101.863 3.099 1.00 28.10 224 ALA B C 1
ATOM 5636 O O . ALA B 1 249 ? -154.241 102.680 2.247 1.00 24.49 224 ALA B O 1
ATOM 5638 N N . SER B 1 250 ? -156.035 101.628 3.243 1.00 26.56 225 SER B N 1
ATOM 5639 C CA . SER B 1 250 ? -157.059 102.363 2.467 1.00 26.33 225 SER B CA 1
ATOM 5640 C C . SER B 1 250 ? -156.995 103.840 2.837 1.00 22.86 225 SER B C 1
ATOM 5641 O O . SER B 1 250 ? -157.003 104.641 1.938 1.00 25.16 225 SER B O 1
ATOM 5644 N N . ALA B 1 251 ? -156.894 104.183 4.125 1.00 24.72 226 ALA B N 1
ATOM 5645 C CA . ALA B 1 251 ? -156.828 105.594 4.574 1.00 27.52 226 ALA B CA 1
ATOM 5646 C C . ALA B 1 251 ? -155.575 106.268 4.022 1.00 28.56 226 ALA B C 1
ATOM 5647 O O . ALA B 1 251 ? -155.603 107.469 3.801 1.00 28.81 226 ALA B O 1
ATOM 5649 N N . ALA B 1 252 ? -154.481 105.522 3.856 1.00 28.35 227 ALA B N 1
ATOM 5650 C CA . ALA B 1 252 ? -153.203 106.070 3.335 1.00 26.68 227 ALA B CA 1
ATOM 5651 C C . ALA B 1 252 ? -153.372 106.493 1.877 1.00 25.76 227 ALA B C 1
ATOM 5652 O O . ALA B 1 252 ? -152.876 107.561 1.457 1.00 27.35 227 ALA B O 1
ATOM 5654 N N . GLU B 1 253 ? -154.094 105.723 1.082 1.00 26.22 228 GLU B N 1
ATOM 5655 C CA . GLU B 1 253 ? -154.425 106.181 -0.286 1.00 26.70 228 GLU B CA 1
ATOM 5656 C C . GLU B 1 253 ? -155.266 107.460 -0.151 1.00 27.31 228 GLU B C 1
ATOM 5657 O O . GLU B 1 253 ? -155.006 108.409 -0.859 1.00 27.55 228 GLU B O 1
ATOM 5663 N N . ALA B 1 254 ? -156.233 107.464 0.769 1.00 30.65 229 ALA B N 1
ATOM 5664 C CA . ALA B 1 254 ? -157.197 108.577 0.937 1.00 29.86 229 ALA B CA 1
ATOM 5665 C C . ALA B 1 254 ? -156.466 109.845 1.396 1.00 29.43 229 ALA B C 1
ATOM 5666 O O . ALA B 1 254 ? -156.794 110.930 0.868 1.00 32.62 229 ALA B O 1
ATOM 5668 N N . LEU B 1 255 ? -155.440 109.710 2.257 1.00 31.36 230 LEU B N 1
ATOM 5669 C CA . LEU B 1 255 ? -154.580 110.845 2.717 1.00 31.27 230 LEU B CA 1
ATOM 5670 C C . LEU B 1 255 ? -153.723 111.383 1.571 1.00 29.64 230 LEU B C 1
ATOM 5671 O O . LEU B 1 255 ? -153.143 112.465 1.715 1.00 30.20 230 LEU B O 1
ATOM 5676 N N . GLY B 1 256 ? -153.598 110.642 0.472 1.00 28.27 231 GLY B N 1
ATOM 5677 C CA . GLY B 1 256 ? -152.647 110.984 -0.598 1.00 25.39 231 GLY B CA 1
ATOM 5678 C C . GLY B 1 256 ? -151.219 110.530 -0.272 1.00 25.71 231 GLY B C 1
ATOM 5679 O O . GLY B 1 256 ? -150.301 110.964 -0.956 1.00 28.24 231 GLY B O 1
ATOM 5680 N N . MET B 1 257 ? -151.025 109.705 0.750 1.00 25.72 232 MET B N 1
ATOM 5681 C CA . MET B 1 257 ? -149.667 109.317 1.221 1.00 25.32 232 MET B CA 1
ATOM 5682 C C . MET B 1 257 ? -149.213 107.990 0.582 1.00 25.53 232 MET B C 1
ATOM 5683 O O . MET B 1 257 ? -148.039 107.638 0.740 1.00 24.00 232 MET B O 1
ATOM 5688 N N . SER B 1 258 ? -150.119 107.227 -0.023 1.00 26.18 233 SER B N 1
ATOM 5689 C CA . SER B 1 258 ? -149.799 106.032 -0.841 1.00 28.22 233 SER B CA 1
ATOM 5690 C C . SER B 1 258 ? -150.267 106.289 -2.271 1.00 28.63 233 SER B C 1
ATOM 5691 O O . SER B 1 258 ? -151.295 107.014 -2.456 1.00 25.99 233 SER B O 1
ATOM 5694 N N . LEU B 1 259 ? -149.558 105.691 -3.236 1.00 28.65 234 LEU B N 1
ATOM 5695 C CA . LEU B 1 259 ? -149.962 105.719 -4.658 1.00 28.98 234 LEU B CA 1
ATOM 5696 C C . LEU B 1 259 ? -151.380 105.155 -4.743 1.00 27.95 234 LEU B C 1
ATOM 5697 O O . LEU B 1 259 ? -151.731 104.182 -4.052 1.00 26.37 234 LEU B O 1
ATOM 5702 N N . PRO B 1 260 ? -152.252 105.772 -5.569 1.00 31.63 235 PRO B N 1
ATOM 5703 C CA . PRO B 1 260 ? -153.608 105.267 -5.751 1.00 31.76 235 PRO B CA 1
ATOM 5704 C C . PRO B 1 260 ? -153.575 103.870 -6.388 1.00 30.07 235 PRO B C 1
ATOM 5705 O O . PRO B 1 260 ? -152.813 103.672 -7.289 1.00 27.17 235 PRO B O 1
ATOM 5709 N N . GLY B 1 261 ? -154.426 102.975 -5.889 1.00 29.22 236 GLY B N 1
ATOM 5710 C CA . GLY B 1 261 ? -154.504 101.555 -6.281 1.00 28.46 236 GLY B CA 1
ATOM 5711 C C . GLY B 1 261 ? -153.549 100.666 -5.492 1.00 25.35 236 GLY B C 1
ATOM 5712 O O . GLY B 1 261 ? -153.694 99.462 -5.586 1.00 26.45 236 GLY B O 1
ATOM 5713 N N . SER B 1 262 ? -152.638 101.207 -4.680 1.00 24.38 237 SER B N 1
ATOM 5714 C CA . SER B 1 262 ? -151.542 100.402 -4.072 1.00 25.57 237 SER B CA 1
ATOM 5715 C C . SER B 1 262 ? -152.026 99.538 -2.910 1.00 27.02 237 SER B C 1
ATOM 5716 O O . SER B 1 262 ? -151.313 98.552 -2.610 1.00 26.41 237 SER B O 1
ATOM 5719 N N . ALA B 1 263 ? -153.128 99.852 -2.234 1.00 26.05 238 ALA B N 1
ATOM 5720 C CA . ALA B 1 263 ? -153.516 99.127 -1.001 1.00 27.27 238 ALA B CA 1
ATOM 5721 C C . ALA B 1 263 ? -153.976 97.702 -1.314 1.00 27.26 238 ALA B C 1
ATOM 5722 O O . ALA B 1 263 ? -153.703 96.806 -0.509 1.00 27.42 238 ALA B O 1
ATOM 5724 N N . ALA B 1 264 ? -154.733 97.487 -2.393 1.00 28.06 239 ALA B N 1
ATOM 5725 C CA . ALA B 1 264 ? -155.601 96.283 -2.524 1.00 28.25 239 ALA B CA 1
ATOM 5726 C C . ALA B 1 264 ? -154.844 95.035 -2.978 1.00 26.39 239 ALA B C 1
ATOM 5727 O O . ALA B 1 264 ? -155.196 93.933 -2.554 1.00 26.22 239 ALA B O 1
ATOM 5729 N N . PRO B 1 265 ? -153.846 95.105 -3.884 1.00 25.36 240 PRO B N 1
ATOM 5730 C CA . PRO B 1 265 ? -153.237 93.885 -4.388 1.00 27.34 240 PRO B CA 1
ATOM 5731 C C . PRO B 1 265 ? -152.716 93.036 -3.243 1.00 26.21 240 PRO B C 1
ATOM 5732 O O . PRO B 1 265 ? -152.098 93.541 -2.323 1.00 27.57 240 PRO B O 1
ATOM 5736 N N . PRO B 1 266 ? -152.984 91.725 -3.247 1.00 28.07 241 PRO B N 1
ATOM 5737 C CA . PRO B 1 266 ? -152.512 90.846 -2.181 1.00 28.60 241 PRO B CA 1
ATOM 5738 C C . PRO B 1 266 ? -150.973 90.837 -2.074 1.00 24.60 241 PRO B C 1
ATOM 5739 O O . PRO B 1 266 ? -150.275 91.116 -3.037 1.00 24.67 241 PRO B O 1
ATOM 5743 N N . ALA B 1 267 ? -150.485 90.556 -0.869 1.00 23.05 242 ALA B N 1
ATOM 5744 C CA . ALA B 1 267 ? -149.049 90.501 -0.522 1.00 24.88 242 ALA B CA 1
ATOM 5745 C C . ALA B 1 267 ? -148.300 89.602 -1.530 1.00 27.12 242 ALA B C 1
ATOM 5746 O O . ALA B 1 267 ? -147.200 89.976 -1.946 1.00 24.29 242 ALA B O 1
ATOM 5748 N N . THR B 1 268 ? -148.881 88.454 -1.876 1.00 26.98 243 THR B N 1
ATOM 5749 C CA . THR B 1 268 ? -148.291 87.440 -2.805 1.00 28.37 243 THR B CA 1
ATOM 5750 C C . THR B 1 268 ? -148.351 87.858 -4.275 1.00 29.25 243 THR B C 1
ATOM 5751 O O . THR B 1 268 ? -147.830 87.062 -5.126 1.00 28.37 243 THR B O 1
ATOM 5755 N N . ASP B 1 269 ? -148.954 89.004 -4.611 1.00 25.73 244 ASP B N 1
ATOM 5756 C CA . ASP B 1 269 ? -149.165 89.372 -6.038 1.00 29.11 244 ASP B CA 1
ATOM 5757 C C . ASP B 1 269 ? -148.037 90.306 -6.456 1.00 29.88 244 ASP B C 1
ATOM 5758 O O . ASP B 1 269 ? -147.779 91.289 -5.719 1.00 25.45 244 ASP B O 1
ATOM 5763 N N . ARG B 1 270 ? -147.431 90.070 -7.621 1.00 27.43 245 ARG B N 1
ATOM 5764 C CA . ARG B 1 270 ? -146.227 90.828 -8.011 1.00 26.50 245 ARG B CA 1
ATOM 5765 C C . ARG B 1 270 ? -146.564 92.227 -8.501 1.00 23.97 245 ARG B C 1
ATOM 5766 O O . ARG B 1 270 ? -145.632 92.977 -8.731 1.00 28.54 245 ARG B O 1
ATOM 5774 N N . ARG B 1 271 ? -147.830 92.604 -8.634 1.00 24.76 246 ARG B N 1
ATOM 5775 C CA . ARG B 1 271 ? -148.166 94.034 -8.853 1.00 25.95 246 ARG B CA 1
ATOM 5776 C C . ARG B 1 271 ? -147.652 94.870 -7.668 1.00 25.98 246 ARG B C 1
ATOM 5777 O O . ARG B 1 271 ? -147.433 96.095 -7.865 1.00 25.64 246 ARG B O 1
ATOM 5785 N N . ARG B 1 272 ? -147.534 94.280 -6.473 1.00 25.02 247 ARG B N 1
ATOM 5786 C CA . ARG B 1 272 ? -147.046 95.068 -5.294 1.00 25.44 247 ARG B CA 1
ATOM 5787 C C . ARG B 1 272 ? -145.616 95.536 -5.587 1.00 24.67 247 ARG B C 1
ATOM 5788 O O . ARG B 1 272 ? -145.250 96.650 -5.178 1.00 25.82 247 ARG B O 1
ATOM 5796 N N . ASP B 1 273 ? -144.832 94.728 -6.300 1.00 26.75 248 ASP B N 1
ATOM 5797 C CA . ASP B 1 273 ? -143.420 95.068 -6.645 1.00 24.91 248 ASP B CA 1
ATOM 5798 C C . ASP B 1 273 ? -143.408 96.317 -7.535 1.00 24.24 248 ASP B C 1
ATOM 5799 O O . ASP B 1 273 ? -142.530 97.202 -7.356 1.00 22.01 248 ASP B O 1
ATOM 5804 N N . GLY B 1 274 ? -144.318 96.411 -8.501 1.00 22.69 249 GLY B N 1
ATOM 5805 C CA . GLY B 1 274 ? -144.384 97.611 -9.361 1.00 23.26 249 GLY B CA 1
ATOM 5806 C C . GLY B 1 274 ? -144.758 98.858 -8.570 1.00 22.03 249 GLY B C 1
ATOM 5807 O O . GLY B 1 274 ? -144.205 99.894 -8.820 1.00 21.82 249 GLY B O 1
ATOM 5808 N N . PHE B 1 275 ? -145.699 98.746 -7.644 1.00 25.63 250 PHE B N 1
ATOM 5809 C CA . PHE B 1 275 ? -146.091 99.876 -6.756 1.00 24.84 250 PHE B CA 1
ATOM 5810 C C . PHE B 1 275 ? -144.877 100.264 -5.899 1.00 23.85 250 PHE B C 1
ATOM 5811 O O . PHE B 1 275 ? -144.669 101.468 -5.651 1.00 24.50 250 PHE B O 1
ATOM 5819 N N . ALA B 1 276 ? -144.086 99.286 -5.484 1.00 22.98 251 ALA B N 1
ATOM 5820 C CA . ALA B 1 276 ? -142.854 99.536 -4.694 1.00 23.73 251 ALA B CA 1
ATOM 5821 C C . ALA B 1 276 ? -141.867 100.384 -5.514 1.00 23.51 251 ALA B C 1
ATOM 5822 O O . ALA B 1 276 ? -141.396 101.419 -5.022 1.00 22.97 251 ALA B O 1
ATOM 5824 N N A ARG B 1 277 ? -141.556 99.965 -6.744 0.61 24.45 252 ARG B N 1
ATOM 5825 N N B ARG B 1 277 ? -141.548 99.968 -6.741 0.39 24.36 252 ARG B N 1
ATOM 5826 C CA A ARG B 1 277 ? -140.614 100.690 -7.641 0.61 23.27 252 ARG B CA 1
ATOM 5827 C CA B ARG B 1 277 ? -140.612 100.715 -7.624 0.39 23.76 252 ARG B CA 1
ATOM 5828 C C A ARG B 1 277 ? -141.176 102.097 -7.895 0.61 24.92 252 ARG B C 1
ATOM 5829 C C B ARG B 1 277 ? -141.181 102.115 -7.868 0.39 24.89 252 ARG B C 1
ATOM 5830 O O A ARG B 1 277 ? -140.397 103.071 -7.832 0.61 23.59 252 ARG B O 1
ATOM 5831 O O B ARG B 1 277 ? -140.414 103.094 -7.767 0.39 23.94 252 ARG B O 1
ATOM 5846 N N . ARG B 1 278 ? -142.483 102.209 -8.151 1.00 24.41 253 ARG B N 1
ATOM 5847 C CA . ARG B 1 278 ? -143.141 103.517 -8.397 1.00 27.77 253 ARG B CA 1
ATOM 5848 C C . ARG B 1 278 ? -143.137 104.358 -7.109 1.00 26.75 253 ARG B C 1
ATOM 5849 O O . ARG B 1 278 ? -143.113 105.593 -7.244 1.00 28.12 253 ARG B O 1
ATOM 5857 N N . SER B 1 279 ? -143.148 103.733 -5.935 1.00 22.71 254 SER B N 1
ATOM 5858 C CA . SER B 1 279 ? -143.051 104.479 -4.654 1.00 25.16 254 SER B CA 1
ATOM 5859 C C . SER B 1 279 ? -141.643 105.080 -4.519 1.00 25.03 254 SER B C 1
ATOM 5860 O O . SER B 1 279 ? -141.538 106.253 -4.109 1.00 23.32 254 SER B O 1
ATOM 5863 N N . GLY B 1 280 ? -140.585 104.334 -4.863 1.00 25.10 255 GLY B N 1
ATOM 5864 C CA . GLY B 1 280 ? -139.223 104.889 -4.833 1.00 25.16 255 GLY B CA 1
ATOM 5865 C C . GLY B 1 280 ? -139.045 105.977 -5.873 1.00 24.88 255 GLY B C 1
ATOM 5866 O O . GLY B 1 280 ? -138.384 107.001 -5.563 1.00 23.61 255 GLY B O 1
ATOM 5867 N N . GLN B 1 281 ? -139.626 105.806 -7.057 1.00 22.78 256 GLN B N 1
ATOM 5868 C CA . GLN B 1 281 ? -139.595 106.871 -8.079 1.00 24.84 256 GLN B CA 1
ATOM 5869 C C . GLN B 1 281 ? -140.327 108.101 -7.518 1.00 26.94 256 GLN B C 1
ATOM 5870 O O . GLN B 1 281 ? -139.802 109.215 -7.653 1.00 25.99 256 GLN B O 1
ATOM 5876 N N . ALA B 1 282 ? -141.510 107.917 -6.935 1.00 27.91 257 ALA B N 1
ATOM 5877 C CA . ALA B 1 282 ? -142.389 109.042 -6.517 1.00 29.00 257 ALA B CA 1
ATOM 5878 C C . ALA B 1 282 ? -141.670 109.908 -5.481 1.00 28.23 257 ALA B C 1
ATOM 5879 O O . ALA B 1 282 ? -141.674 111.122 -5.634 1.00 28.60 257 ALA B O 1
ATOM 5881 N N . VAL B 1 283 ? -141.028 109.309 -4.481 1.00 26.71 258 VAL B N 1
ATOM 5882 C CA . VAL B 1 283 ? -140.400 110.100 -3.384 1.00 27.30 258 VAL B CA 1
ATOM 5883 C C . VAL B 1 283 ? -139.294 110.988 -3.965 1.00 27.11 258 VAL B C 1
ATOM 5884 O O . VAL B 1 283 ? -139.188 112.126 -3.528 1.00 25.09 258 VAL B O 1
ATOM 5888 N N . VAL B 1 284 ? -138.541 110.538 -4.966 1.00 27.09 259 VAL B N 1
ATOM 5889 C CA . VAL B 1 284 ? -137.457 111.370 -5.548 1.00 27.27 259 VAL B CA 1
ATOM 5890 C C . VAL B 1 284 ? -138.089 112.555 -6.297 1.00 26.57 259 VAL B C 1
ATOM 5891 O O . VAL B 1 284 ? -137.567 113.663 -6.193 1.00 27.77 259 VAL B O 1
ATOM 5895 N N . GLU B 1 285 ? -139.189 112.327 -6.994 1.00 28.07 260 GLU B N 1
ATOM 5896 C CA . GLU B 1 285 ? -139.934 113.399 -7.721 1.00 33.81 260 GLU B CA 1
ATOM 5897 C C . GLU B 1 285 ? -140.466 114.425 -6.709 1.00 32.07 260 GLU B C 1
ATOM 5898 O O . GLU B 1 285 ? -140.435 115.613 -7.020 1.00 33.24 260 GLU B O 1
ATOM 5904 N N . LEU B 1 286 ? -140.911 113.992 -5.532 1.00 30.35 261 LEU B N 1
ATOM 5905 C CA . LEU B 1 286 ? -141.398 114.944 -4.514 1.00 30.39 261 LEU B CA 1
ATOM 5906 C C . LEU B 1 286 ? -140.252 115.889 -4.149 1.00 32.52 261 LEU B C 1
ATOM 5907 O O . LEU B 1 286 ? -140.505 117.108 -4.026 1.00 33.15 261 LEU B O 1
ATOM 5912 N N . LEU B 1 287 ? -139.038 115.359 -3.973 1.00 29.92 262 LEU B N 1
ATOM 5913 C CA . LEU B 1 287 ? -137.832 116.164 -3.679 1.00 32.99 262 LEU B CA 1
ATOM 5914 C C . LEU B 1 287 ? -137.596 117.159 -4.819 1.00 32.68 262 LEU B C 1
ATOM 5915 O O . LEU B 1 287 ? -137.329 118.337 -4.543 1.00 29.76 262 LEU B O 1
ATOM 5920 N N . ARG B 1 288 ? -137.680 116.715 -6.057 1.00 33.76 263 ARG B N 1
ATOM 5921 C CA . ARG B 1 288 ? -137.455 117.607 -7.221 1.00 36.66 263 ARG B CA 1
ATOM 5922 C C . ARG B 1 288 ? -138.481 118.749 -7.210 1.00 34.02 263 ARG B C 1
ATOM 5923 O O . ARG B 1 288 ? -138.109 119.839 -7.627 1.00 41.35 263 ARG B O 1
ATOM 5931 N N . ARG B 1 289 ? -139.706 118.509 -6.741 1.00 39.23 264 ARG B N 1
ATOM 5932 C CA . ARG B 1 289 ? -140.807 119.517 -6.692 1.00 41.30 264 ARG B CA 1
ATOM 5933 C C . ARG B 1 289 ? -140.828 120.263 -5.346 1.00 38.89 264 ARG B C 1
ATOM 5934 O O . ARG B 1 289 ? -141.733 121.082 -5.148 1.00 37.69 264 ARG B O 1
ATOM 5942 N N . GLY B 1 290 ? -139.943 119.913 -4.413 1.00 35.84 265 GLY B N 1
ATOM 5943 C CA . GLY B 1 290 ? -139.872 120.474 -3.048 1.00 33.98 265 GLY B CA 1
ATOM 5944 C C . GLY B 1 290 ? -141.115 120.237 -2.227 1.00 36.58 265 GLY B C 1
ATOM 5945 O O . GLY B 1 290 ? -141.387 121.100 -1.407 1.00 35.56 265 GLY B O 1
ATOM 5946 N N . ILE B 1 291 ? -141.830 119.120 -2.441 1.00 33.74 266 ILE B N 1
ATOM 5947 C CA . ILE B 1 291 ? -143.035 118.683 -1.683 1.00 33.90 266 ILE B CA 1
ATOM 5948 C C . ILE B 1 291 ? -142.603 117.858 -0.463 1.00 35.35 266 ILE B C 1
ATOM 5949 O O . ILE B 1 291 ? -141.739 116.970 -0.589 1.00 33.71 266 ILE B O 1
ATOM 5954 N N . THR B 1 292 ? -143.202 118.138 0.689 1.00 30.61 267 THR B N 1
ATOM 5955 C CA . THR B 1 292 ? -143.020 117.370 1.936 1.00 28.37 267 THR B CA 1
ATOM 5956 C C . THR B 1 292 ? -144.378 116.896 2.448 1.00 30.19 267 THR B C 1
ATOM 5957 O O . THR B 1 292 ? -145.411 117.381 1.965 1.00 32.96 267 THR B O 1
ATOM 5961 N N . ALA B 1 293 ? -144.362 116.020 3.449 1.00 30.96 268 ALA B N 1
ATOM 5962 C CA . ALA B 1 293 ? -145.557 115.319 3.953 1.00 28.38 268 ALA B CA 1
ATOM 5963 C C . ALA B 1 293 ? -146.662 116.306 4.364 1.00 31.46 268 ALA B C 1
ATOM 5964 O O . ALA B 1 293 ? -147.847 115.990 4.118 1.00 28.17 268 ALA B O 1
ATOM 5966 N N . ARG B 1 294 ? -146.326 117.417 5.032 1.00 33.33 269 ARG B N 1
ATOM 5967 C CA . ARG B 1 294 ? -147.375 118.360 5.511 1.00 33.82 269 ARG B CA 1
ATOM 5968 C C . ARG B 1 294 ? -147.982 119.141 4.340 1.00 33.49 269 ARG B C 1
ATOM 5969 O O . ARG B 1 294 ? -149.081 119.654 4.534 1.00 37.25 269 ARG B O 1
ATOM 5977 N N . ASP B 1 295 ? -147.348 119.152 3.164 1.00 32.03 270 ASP B N 1
ATOM 5978 C CA . ASP B 1 295 ? -147.959 119.682 1.922 1.00 33.89 270 ASP B CA 1
ATOM 5979 C C . ASP B 1 295 ? -149.141 118.797 1.521 1.00 35.31 270 ASP B C 1
ATOM 5980 O O . ASP B 1 295 ? -150.046 119.314 0.838 1.00 38.07 270 ASP B O 1
ATOM 5985 N N . ILE B 1 296 ? -149.129 117.518 1.915 1.00 32.16 271 ILE B N 1
ATOM 5986 C CA . ILE B 1 296 ? -150.123 116.485 1.487 1.00 31.74 271 ILE B CA 1
ATOM 5987 C C . ILE B 1 296 ? -151.124 116.263 2.617 1.00 30.91 271 ILE B C 1
ATOM 5988 O O . ILE B 1 296 ? -152.300 116.079 2.331 1.00 29.86 271 ILE B O 1
ATOM 5993 N N . LEU B 1 297 ? -150.661 116.277 3.871 1.00 32.14 272 LEU B N 1
ATOM 5994 C CA . LEU B 1 297 ? -151.510 115.967 5.049 1.00 30.90 272 LEU B CA 1
ATOM 5995 C C . LEU B 1 297 ? -152.182 117.254 5.539 1.00 30.98 272 LEU B C 1
ATOM 5996 O O . LEU B 1 297 ? -151.885 117.698 6.672 1.00 35.79 272 LEU B O 1
ATOM 6001 N N . THR B 1 298 ? -153.010 117.840 4.686 1.00 36.71 273 THR B N 1
ATOM 6002 C CA . THR B 1 298 ? -153.856 119.021 5.006 1.00 38.76 273 THR B CA 1
ATOM 6003 C C . THR B 1 298 ? -155.113 118.555 5.757 1.00 37.27 273 THR B C 1
ATOM 6004 O O . THR B 1 298 ? -155.437 117.343 5.734 1.00 29.74 273 THR B O 1
ATOM 6008 N N . LYS B 1 299 ? -155.813 119.492 6.404 1.00 35.89 274 LYS B N 1
ATOM 6009 C CA . LYS B 1 299 ? -157.149 119.202 6.984 1.00 35.65 274 LYS B CA 1
ATOM 6010 C C . LYS B 1 299 ? -157.989 118.428 5.951 1.00 33.70 274 LYS B C 1
ATOM 6011 O O . LYS B 1 299 ? -158.640 117.425 6.336 1.00 31.65 274 LYS B O 1
ATOM 6017 N N . GLU B 1 300 ? -157.979 118.870 4.688 1.00 36.47 275 GLU B N 1
ATOM 6018 C CA . GLU B 1 300 ? -158.852 118.306 3.620 1.00 38.24 275 GLU B CA 1
ATOM 6019 C C . GLU B 1 300 ? -158.468 116.849 3.358 1.00 35.84 275 GLU B C 1
ATOM 6020 O O . GLU B 1 300 ? -159.370 116.026 3.155 1.00 40.08 275 GLU B O 1
ATOM 6026 N N . ALA B 1 301 ? -157.178 116.522 3.432 1.00 35.21 276 ALA B N 1
ATOM 6027 C CA . ALA B 1 301 ? -156.708 115.134 3.235 1.00 32.55 276 ALA B CA 1
ATOM 6028 C C . ALA B 1 301 ? -157.232 114.265 4.377 1.00 31.80 276 ALA B C 1
ATOM 6029 O O . ALA B 1 301 ? -157.693 113.150 4.117 1.00 30.11 276 ALA B O 1
ATOM 6031 N N . PHE B 1 302 ? -157.203 114.767 5.610 1.00 32.11 277 PHE B N 1
ATOM 6032 C CA . PHE B 1 302 ? -157.721 114.014 6.773 1.00 32.75 277 PHE B CA 1
ATOM 6033 C C . PHE B 1 302 ? -159.226 113.770 6.593 1.00 32.43 277 PHE B C 1
ATOM 6034 O O . PHE B 1 302 ? -159.709 112.648 6.864 1.00 34.09 277 PHE B O 1
ATOM 6042 N N . GLU B 1 303 ? -159.959 114.771 6.140 1.00 35.16 278 GLU B N 1
ATOM 6043 C CA . GLU B 1 303 ? -161.417 114.608 5.865 1.00 35.86 278 GLU B CA 1
ATOM 6044 C C . GLU B 1 303 ? -161.626 113.596 4.721 1.00 34.19 278 GLU B C 1
ATOM 6045 O O . GLU B 1 303 ? -162.608 112.840 4.783 1.00 34.39 278 GLU B O 1
ATOM 6051 N N . ASN B 1 304 ? -160.747 113.564 3.708 1.00 33.88 279 ASN B N 1
ATOM 6052 C CA . ASN B 1 304 ? -160.784 112.495 2.670 1.00 32.89 279 ASN B CA 1
ATOM 6053 C C . ASN B 1 304 ? -160.633 111.131 3.345 1.00 29.94 279 ASN B C 1
ATOM 6054 O O . ASN B 1 304 ? -161.432 110.243 3.029 1.00 31.54 279 ASN B O 1
ATOM 6059 N N . ALA B 1 305 ? -159.669 110.984 4.261 1.00 29.24 280 ALA B N 1
ATOM 6060 C CA . ALA B 1 305 ? -159.368 109.707 4.934 1.00 29.91 280 ALA B CA 1
ATOM 6061 C C . ALA B 1 305 ? -160.577 109.283 5.744 1.00 32.41 280 ALA B C 1
ATOM 6062 O O . ALA B 1 305 ? -160.916 108.111 5.696 1.00 31.16 280 ALA B O 1
ATOM 6064 N N . ILE B 1 306 ? -161.172 110.208 6.500 1.00 33.43 281 ILE B N 1
ATOM 6065 C CA . ILE B 1 306 ? -162.379 109.869 7.306 1.00 35.62 281 ILE B CA 1
ATOM 6066 C C . ILE B 1 306 ? -163.501 109.410 6.352 1.00 30.97 281 ILE B C 1
ATOM 6067 O O . ILE B 1 306 ? -164.144 108.371 6.643 1.00 34.13 281 ILE B O 1
ATOM 6072 N N . ALA B 1 307 ? -163.714 110.125 5.249 1.00 32.29 282 ALA B N 1
ATOM 6073 C CA . ALA B 1 307 ? -164.755 109.787 4.246 1.00 34.78 282 ALA B CA 1
ATOM 6074 C C . ALA B 1 307 ? -164.556 108.345 3.784 1.00 36.54 282 ALA B C 1
ATOM 6075 O O . ALA B 1 307 ? -165.510 107.531 3.863 1.00 37.90 282 ALA B O 1
ATOM 6077 N N . VAL B 1 308 ? -163.340 108.022 3.335 1.00 38.22 283 VAL B N 1
ATOM 6078 C CA . VAL B 1 308 ? -163.015 106.681 2.762 1.00 33.35 283 VAL B CA 1
ATOM 6079 C C . VAL B 1 308 ? -163.151 105.622 3.843 1.00 33.41 283 VAL B C 1
ATOM 6080 O O . VAL B 1 308 ? -163.638 104.497 3.546 1.00 35.43 283 VAL B O 1
ATOM 6084 N N . VAL B 1 309 ? -162.708 105.911 5.064 1.00 33.71 284 VAL B N 1
ATOM 6085 C CA . VAL B 1 309 ? -162.833 104.917 6.166 1.00 33.89 284 VAL B CA 1
ATOM 6086 C C . VAL B 1 309 ? -164.332 104.682 6.457 1.00 36.52 284 VAL B C 1
ATOM 6087 O O . VAL B 1 309 ? -164.755 103.530 6.681 1.00 34.21 284 VAL B O 1
ATOM 6091 N N . MET B 1 310 ? -165.126 105.740 6.485 1.00 36.41 285 MET B N 1
ATOM 6092 C CA . MET B 1 310 ? -166.581 105.586 6.754 1.00 38.43 285 MET B CA 1
ATOM 6093 C C . MET B 1 310 ? -167.186 104.686 5.671 1.00 42.20 285 MET B C 1
ATOM 6094 O O . MET B 1 310 ? -167.864 103.685 6.028 1.00 42.83 285 MET B O 1
ATOM 6099 N N . ALA B 1 311 ? -166.863 104.964 4.403 1.00 42.11 286 ALA B N 1
ATOM 6100 C CA . ALA B 1 311 ? -167.401 104.237 3.230 1.00 37.73 286 ALA B CA 1
ATOM 6101 C C . ALA B 1 311 ? -166.966 102.768 3.240 1.00 44.38 286 ALA B C 1
ATOM 6102 O O . ALA B 1 311 ? -167.773 101.922 2.803 1.00 42.36 286 ALA B O 1
ATOM 6104 N N . PHE B 1 312 ? -165.777 102.437 3.753 1.00 41.24 287 PHE B N 1
ATOM 6105 C CA . PHE B 1 312 ? -165.265 101.041 3.767 1.00 37.97 287 PHE B CA 1
ATOM 6106 C C . PHE B 1 312 ? -165.759 100.257 4.982 1.00 39.38 287 PHE B C 1
ATOM 6107 O O . PHE B 1 312 ? -165.346 99.087 5.130 1.00 42.68 287 PHE B O 1
ATOM 6115 N N . GLY B 1 313 ? -166.603 100.834 5.830 1.00 37.92 288 GLY B N 1
ATOM 6116 C CA . GLY B 1 313 ? -166.934 100.197 7.121 1.00 42.62 288 GLY B CA 1
ATOM 6117 C C . GLY B 1 313 ? -165.669 99.908 7.914 1.00 37.42 288 GLY B C 1
ATOM 6118 O O . GLY B 1 313 ? -165.590 98.851 8.560 1.00 35.64 288 GLY B O 1
ATOM 6119 N N . GLY B 1 314 ? -164.706 100.834 7.860 1.00 39.98 289 GLY B N 1
ATOM 6120 C CA . GLY B 1 314 ? -163.378 100.699 8.494 1.00 38.97 289 GLY B CA 1
ATOM 6121 C C . GLY B 1 314 ? -163.420 100.519 10.004 1.00 36.60 289 GLY B C 1
ATOM 6122 O O . GLY B 1 314 ? -164.434 100.873 10.638 1.00 35.71 289 GLY B O 1
ATOM 6123 N N . SER B 1 315 ? -162.325 99.986 10.552 1.00 34.85 290 SER B N 1
ATOM 6124 C CA . SER B 1 315 ? -162.081 99.763 11.999 1.00 35.28 290 SER B CA 1
ATOM 6125 C C . SER B 1 315 ? -162.229 101.081 12.783 1.00 32.57 290 SER B C 1
ATOM 6126 O O . SER B 1 315 ? -161.737 102.128 12.323 1.00 33.38 290 SER B O 1
ATOM 6129 N N . THR B 1 316 ? -162.874 101.018 13.949 1.00 30.86 291 THR B N 1
ATOM 6130 C CA . THR B 1 316 ? -162.930 102.106 14.965 1.00 32.30 291 THR B CA 1
ATOM 6131 C C . THR B 1 316 ? -161.495 102.535 15.364 1.00 32.80 291 THR B C 1
ATOM 6132 O O . THR B 1 316 ? -161.282 103.681 15.783 1.00 32.64 291 THR B O 1
ATOM 6136 N N . ASN B 1 317 ? -160.505 101.675 15.189 1.00 34.28 292 ASN B N 1
ATOM 6137 C CA . ASN B 1 317 ? -159.092 102.032 15.481 1.00 31.04 292 ASN B CA 1
ATOM 6138 C C . ASN B 1 317 ? -158.645 103.204 14.620 1.00 29.07 292 ASN B C 1
ATOM 6139 O O . ASN B 1 317 ? -157.777 103.942 15.072 1.00 30.92 292 ASN B O 1
ATOM 6144 N N . ALA B 1 318 ? -159.205 103.369 13.421 1.00 29.42 293 ALA B N 1
ATOM 6145 C CA . ALA B 1 318 ? -158.849 104.479 12.502 1.00 29.92 293 ALA B CA 1
ATOM 6146 C C . ALA B 1 318 ? -159.142 105.835 13.157 1.00 31.32 293 ALA B C 1
ATOM 6147 O O . ALA B 1 318 ? -158.510 106.816 12.770 1.00 27.32 293 ALA B O 1
ATOM 6149 N N . VAL B 1 319 ? -160.122 105.906 14.063 1.00 33.44 294 VAL B N 1
ATOM 6150 C CA . VAL B 1 319 ? -160.417 107.161 14.815 1.00 30.10 294 VAL B CA 1
ATOM 6151 C C . VAL B 1 319 ? -159.176 107.512 15.620 1.00 26.59 294 VAL B C 1
ATOM 6152 O O . VAL B 1 319 ? -158.698 108.651 15.483 1.00 29.44 294 VAL B O 1
ATOM 6156 N N . LEU B 1 320 ? -158.673 106.557 16.396 1.00 25.71 295 LEU B N 1
ATOM 6157 C CA . LEU B 1 320 ? -157.485 106.769 17.251 1.00 28.52 295 LEU B CA 1
ATOM 6158 C C . LEU B 1 320 ? -156.285 107.154 16.377 1.00 29.65 295 LEU B C 1
ATOM 6159 O O . LEU B 1 320 ? -155.586 108.100 16.719 1.00 30.53 295 LEU B O 1
ATOM 6164 N N . HIS B 1 321 ? -156.066 106.461 15.254 1.00 30.88 296 HIS B N 1
ATOM 6165 C CA . HIS B 1 321 ? -154.834 106.633 14.438 1.00 26.04 296 HIS B CA 1
ATOM 6166 C C . HIS B 1 321 ? -154.878 107.931 13.648 1.00 27.04 296 HIS B C 1
ATOM 6167 O O . HIS B 1 321 ? -153.834 108.556 13.517 1.00 26.95 296 HIS B O 1
ATOM 6174 N N . LEU B 1 322 ? -156.018 108.307 13.068 1.00 28.49 297 LEU B N 1
ATOM 6175 C CA . LEU B 1 322 ? -156.045 109.544 12.249 1.00 30.00 297 LEU B CA 1
ATOM 6176 C C . LEU B 1 322 ? -155.951 110.742 13.197 1.00 29.54 297 LEU B C 1
ATOM 6177 O O . LEU B 1 322 ? -155.348 111.740 12.803 1.00 26.68 297 LEU B O 1
ATOM 6182 N N . LEU B 1 323 ? -156.510 110.661 14.405 1.00 29.20 298 LEU B N 1
ATOM 6183 C CA . LEU B 1 323 ? -156.375 111.793 15.360 1.00 30.02 298 LEU B CA 1
ATOM 6184 C C . LEU B 1 323 ? -154.886 111.980 15.642 1.00 29.10 298 LEU B C 1
ATOM 6185 O O . LEU B 1 323 ? -154.405 113.123 15.523 1.00 29.72 298 LEU B O 1
ATOM 6190 N N . ALA B 1 324 ? -154.172 110.884 15.900 1.00 26.67 299 ALA B N 1
ATOM 6191 C CA . ALA B 1 324 ? -152.727 110.928 16.214 1.00 26.24 299 ALA B CA 1
ATOM 6192 C C . ALA B 1 324 ? -151.946 111.425 15.008 1.00 26.77 299 ALA B C 1
ATOM 6193 O O . ALA B 1 324 ? -151.024 112.224 15.200 1.00 30.19 299 ALA B O 1
ATOM 6195 N N . ILE B 1 325 ? -152.246 110.945 13.798 1.00 26.97 300 ILE B N 1
ATOM 6196 C CA . ILE B 1 325 ? -151.463 111.386 12.613 1.00 27.37 300 ILE B CA 1
ATOM 6197 C C . ILE B 1 325 ? -151.686 112.885 12.392 1.00 29.55 300 ILE B C 1
ATOM 6198 O O . ILE B 1 325 ? -150.729 113.571 11.973 1.00 26.57 300 ILE B O 1
ATOM 6203 N N . ALA B 1 326 ? -152.906 113.404 12.610 1.00 28.60 301 ALA B N 1
ATOM 6204 C CA . ALA B 1 326 ? -153.164 114.857 12.437 1.00 29.35 301 ALA B CA 1
ATOM 6205 C C . ALA B 1 326 ? -152.352 115.633 13.483 1.00 24.42 301 ALA B C 1
ATOM 6206 O O . ALA B 1 326 ? -151.744 116.642 13.152 1.00 27.98 301 ALA B O 1
ATOM 6208 N N . HIS B 1 327 ? -152.361 115.192 14.721 1.00 30.57 302 HIS B N 1
ATOM 6209 C CA . HIS B 1 327 ? -151.555 115.821 15.802 1.00 31.63 302 HIS B CA 1
ATOM 6210 C C . HIS B 1 327 ? -150.093 115.898 15.340 1.00 34.35 302 HIS B C 1
ATOM 6211 O O . HIS B 1 327 ? -149.502 116.968 15.408 1.00 29.59 302 HIS B O 1
ATOM 6218 N N . GLU B 1 328 ? -149.550 114.828 14.765 1.00 28.94 303 GLU B N 1
ATOM 6219 C CA . GLU B 1 328 ? -148.125 114.822 14.327 1.00 30.92 303 GLU B CA 1
ATOM 6220 C C . GLU B 1 328 ? -147.882 115.777 13.153 1.00 29.89 303 GLU B C 1
ATOM 6221 O O . GLU B 1 328 ? -146.760 116.316 13.057 1.00 32.97 303 GLU B O 1
ATOM 6227 N N . ALA B 1 329 ? -148.895 116.054 12.337 1.00 29.93 304 ALA B N 1
ATOM 6228 C CA . ALA B 1 329 ? -148.861 116.985 11.184 1.00 30.75 304 ALA B CA 1
ATOM 6229 C C . ALA B 1 329 ? -149.142 118.443 11.614 1.00 31.25 304 ALA B C 1
ATOM 6230 O O . ALA B 1 329 ? -149.099 119.319 10.747 1.00 35.22 304 ALA B O 1
ATOM 6232 N N . ASN B 1 330 ? -149.455 118.676 12.890 1.00 34.32 305 ASN B N 1
ATOM 6233 C CA . ASN B 1 330 ? -149.862 119.996 13.439 1.00 31.84 305 ASN B CA 1
ATOM 6234 C C . ASN B 1 330 ? -151.139 120.451 12.735 1.00 32.84 305 ASN B C 1
ATOM 6235 O O . ASN B 1 330 ? -151.223 121.609 12.335 1.00 37.20 305 ASN B O 1
ATOM 6240 N N . VAL B 1 331 ? -152.083 119.537 12.542 1.00 34.71 306 VAL B N 1
ATOM 6241 C CA . VAL B 1 331 ? -153.399 119.841 11.908 1.00 37.15 306 VAL B CA 1
ATOM 6242 C C . VAL B 1 331 ? -154.484 119.605 12.958 1.00 36.57 306 VAL B C 1
ATOM 6243 O O . VAL B 1 331 ? -154.452 118.546 13.634 1.00 36.19 306 VAL B O 1
ATOM 6247 N N . ALA B 1 332 ? -155.393 120.575 13.100 1.00 41.20 307 ALA B N 1
ATOM 6248 C CA . ALA B 1 332 ? -156.562 120.508 14.008 1.00 40.08 307 ALA B CA 1
ATOM 6249 C C . ALA B 1 332 ? -157.496 119.389 13.541 1.00 38.70 307 ALA B C 1
ATOM 6250 O O . ALA B 1 332 ? -158.110 119.544 12.474 1.00 41.28 307 ALA B O 1
ATOM 6252 N N . LEU B 1 333 ? -157.609 118.305 14.303 1.00 36.03 308 LEU B N 1
ATOM 6253 C CA . LEU B 1 333 ? -158.602 117.244 14.024 1.00 36.68 308 LEU B CA 1
ATOM 6254 C C . LEU B 1 333 ? -159.191 116.701 15.336 1.00 37.70 308 LEU B C 1
ATOM 6255 O O . LEU B 1 333 ? -158.426 116.286 16.221 1.00 39.20 308 LEU B O 1
ATOM 6260 N N . SER B 1 334 ? -160.521 116.642 15.421 1.00 38.27 309 SER B N 1
ATOM 6261 C CA . SER B 1 334 ? -161.267 116.271 16.652 1.00 38.05 309 SER B CA 1
ATOM 6262 C C . SER B 1 334 ? -162.267 115.156 16.344 1.00 34.26 309 SER B C 1
ATOM 6263 O O . SER B 1 334 ? -162.570 114.923 15.167 1.00 35.20 309 SER B O 1
ATOM 6266 N N . LEU B 1 335 ? -162.791 114.536 17.390 1.00 33.74 310 LEU B N 1
ATOM 6267 C CA . LEU B 1 335 ? -163.911 113.568 17.308 1.00 36.76 310 LEU B CA 1
ATOM 6268 C C . LEU B 1 335 ? -165.119 114.182 16.583 1.00 41.54 310 LEU B C 1
ATOM 6269 O O . LEU B 1 335 ? -165.775 113.450 15.814 1.00 42.97 310 LEU B O 1
ATOM 6274 N N . GLN B 1 336 ? -165.394 115.478 16.756 1.00 44.98 311 GLN B N 1
ATOM 6275 C CA . GLN B 1 336 ? -166.583 116.117 16.115 1.00 46.62 311 GLN B CA 1
ATOM 6276 C C . GLN B 1 336 ? -166.355 116.144 14.594 1.00 46.82 311 GLN B C 1
ATOM 6277 O O . GLN B 1 336 ? -167.349 116.091 13.858 1.00 46.50 311 GLN B O 1
ATOM 6283 N N . ASP B 1 337 ? -165.097 116.184 14.132 1.00 42.35 312 ASP B N 1
ATOM 6284 C CA . ASP B 1 337 ? -164.769 116.125 12.678 1.00 42.53 312 ASP B CA 1
ATOM 6285 C C . ASP B 1 337 ? -165.214 114.763 12.131 1.00 39.08 312 ASP B C 1
ATOM 6286 O O . ASP B 1 337 ? -165.765 114.728 11.019 1.00 42.88 312 ASP B O 1
ATOM 6291 N N . PHE B 1 338 ? -165.041 113.696 12.911 1.00 37.57 313 PHE B N 1
ATOM 6292 C CA . PHE B 1 338 ? -165.435 112.313 12.543 1.00 40.01 313 PHE B CA 1
ATOM 6293 C C . PHE B 1 338 ? -166.955 112.206 12.458 1.00 42.80 313 PHE B C 1
ATOM 6294 O O . PHE B 1 338 ? -167.484 111.548 11.533 1.00 38.69 313 PHE B O 1
ATOM 6302 N N . SER B 1 339 ? -167.641 112.806 13.425 1.00 44.55 314 SER B N 1
ATOM 6303 C CA . SER B 1 339 ? -169.122 112.802 13.492 1.00 41.23 314 SER B CA 1
ATOM 6304 C C . SER B 1 339 ? -169.683 113.566 12.287 1.00 37.58 314 SER B C 1
ATOM 6305 O O . SER B 1 339 ? -170.671 113.095 11.694 1.00 46.46 314 SER B O 1
ATOM 6308 N N . ARG B 1 340 ? -169.088 114.704 11.935 1.00 40.85 315 ARG B N 1
ATOM 6309 C CA . ARG B 1 340 ? -169.598 115.589 10.854 1.00 43.32 315 ARG B CA 1
ATOM 6310 C C . ARG B 1 340 ? -169.475 114.856 9.514 1.00 51.65 315 ARG B C 1
ATOM 6311 O O . ARG B 1 340 ? -170.496 114.675 8.829 1.00 53.87 315 ARG B O 1
ATOM 6319 N N . ILE B 1 341 ? -168.262 114.431 9.162 1.00 48.57 316 ILE B N 1
ATOM 6320 C CA . ILE B 1 341 ? -167.984 113.681 7.903 1.00 44.70 316 ILE B CA 1
ATOM 6321 C C . ILE B 1 341 ? -168.819 112.399 7.910 1.00 39.40 316 ILE B C 1
ATOM 6322 O O . ILE B 1 341 ? -169.413 112.066 6.877 1.00 46.13 316 ILE B O 1
ATOM 6327 N N . GLY B 1 342 ? -168.865 111.697 9.036 1.00 40.06 317 GLY B N 1
ATOM 6328 C CA . GLY B 1 342 ? -169.575 110.410 9.156 1.00 47.47 317 GLY B CA 1
ATOM 6329 C C . GLY B 1 342 ? -171.066 110.540 8.869 1.00 52.25 317 GLY B C 1
ATOM 6330 O O . GLY B 1 342 ? -171.656 109.580 8.308 1.00 55.28 317 GLY B O 1
ATOM 6331 N N . SER B 1 343 ? -171.667 111.675 9.239 1.00 55.14 318 SER B N 1
ATOM 6332 C CA . SER B 1 343 ? -173.122 111.925 9.074 1.00 53.96 318 SER B CA 1
ATOM 6333 C C . SER B 1 343 ? -173.467 111.948 7.575 1.00 58.12 318 SER B C 1
ATOM 6334 O O . SER B 1 343 ? -174.579 111.480 7.228 1.00 57.21 318 SER B O 1
ATOM 6337 N N . GLY B 1 344 ? -172.538 112.401 6.718 1.00 54.41 319 GLY B N 1
ATOM 6338 C CA . GLY B 1 344 ? -172.771 112.618 5.274 1.00 50.88 319 GLY B CA 1
ATOM 6339 C C . GLY B 1 344 ? -172.178 111.553 4.361 1.00 46.96 319 GLY B C 1
ATOM 6340 O O . GLY B 1 344 ? -172.151 111.818 3.156 1.00 49.81 319 GLY B O 1
ATOM 6341 N N . VAL B 1 345 ? -171.736 110.390 4.868 1.00 44.88 320 VAL B N 1
ATOM 6342 C CA . VAL B 1 345 ? -170.977 109.388 4.056 1.00 43.30 320 VAL B CA 1
ATOM 6343 C C . VAL B 1 345 ? -171.508 107.989 4.328 1.00 44.80 320 VAL B C 1
ATOM 6344 O O . VAL B 1 345 ? -171.264 107.417 5.389 1.00 43.10 320 VAL B O 1
ATOM 6348 N N . PRO B 1 346 ? -172.193 107.365 3.350 1.00 47.96 321 PRO B N 1
ATOM 6349 C CA . PRO B 1 346 ? -172.766 106.039 3.559 1.00 53.29 321 PRO B CA 1
ATOM 6350 C C . PRO B 1 346 ? -171.725 104.910 3.533 1.00 53.62 321 PRO B C 1
ATOM 6351 O O . PRO B 1 346 ? -170.717 105.051 2.879 1.00 56.36 321 PRO B O 1
ATOM 6355 N N . HIS B 1 347 ? -172.004 103.835 4.263 1.00 47.20 322 HIS B N 1
ATOM 6356 C CA . HIS B 1 347 ? -171.245 102.565 4.261 1.00 50.00 322 HIS B CA 1
ATOM 6357 C C . HIS B 1 347 ? -171.533 101.860 2.929 1.00 54.66 322 HIS B C 1
ATOM 6358 O O . HIS B 1 347 ? -172.726 101.595 2.639 1.00 48.58 322 HIS B O 1
ATOM 6365 N N . LEU B 1 348 ? -170.487 101.583 2.139 1.00 48.51 323 LEU B N 1
ATOM 6366 C CA . LEU B 1 348 ? -170.602 101.025 0.766 1.00 47.33 323 LEU B CA 1
ATOM 6367 C C . LEU B 1 348 ? -169.978 99.630 0.683 1.00 44.56 323 LEU B C 1
ATOM 6368 O O . LEU B 1 348 ? -170.463 98.821 -0.107 1.00 44.33 323 LEU B O 1
ATOM 6373 N N . ALA B 1 349 ? -168.924 99.343 1.439 1.00 45.21 324 ALA B N 1
ATOM 6374 C CA . ALA B 1 349 ? -168.121 98.118 1.242 1.00 44.24 324 ALA B CA 1
ATOM 6375 C C . ALA B 1 349 ? -168.748 96.966 2.019 1.00 43.42 324 ALA B C 1
ATOM 6376 O O . ALA B 1 349 ? -168.938 97.096 3.225 1.00 44.00 324 ALA B O 1
ATOM 6378 N N . ASP B 1 350 ? -169.068 95.877 1.325 1.00 45.48 325 ASP B N 1
ATOM 6379 C CA . ASP B 1 350 ? -169.606 94.645 1.950 1.00 44.66 325 ASP B CA 1
ATOM 6380 C C . ASP B 1 350 ? -168.426 93.749 2.338 1.00 40.78 325 ASP B C 1
ATOM 6381 O O . ASP B 1 350 ? -168.178 92.743 1.633 1.00 41.81 325 ASP B O 1
ATOM 6386 N N . VAL B 1 351 ? -167.749 94.086 3.438 1.00 41.79 326 VAL B N 1
ATOM 6387 C CA . VAL B 1 351 ? -166.423 93.486 3.774 1.00 44.92 326 VAL B CA 1
ATOM 6388 C C . VAL B 1 351 ? -166.403 93.010 5.226 1.00 42.28 326 VAL B C 1
ATOM 6389 O O . VAL B 1 351 ? -166.941 93.699 6.102 1.00 38.27 326 VAL B O 1
ATOM 6393 N N . LYS B 1 352 ? -165.766 91.865 5.454 1.00 44.13 327 LYS B N 1
ATOM 6394 C CA . LYS B 1 352 ? -165.494 91.313 6.807 1.00 43.46 327 LYS B CA 1
ATOM 6395 C C . LYS B 1 352 ? -164.818 92.389 7.654 1.00 41.73 327 LYS B C 1
ATOM 6396 O O . LYS B 1 352 ? -164.110 93.240 7.125 1.00 32.74 327 LYS B O 1
ATOM 6402 N N . PRO B 1 353 ? -164.983 92.388 8.993 1.00 42.26 328 PRO B N 1
ATOM 6403 C CA . PRO B 1 353 ? -165.774 91.373 9.713 1.00 43.06 328 PRO B CA 1
ATOM 6404 C C . PRO B 1 353 ? -167.318 91.467 9.686 1.00 43.40 328 PRO B C 1
ATOM 6405 O O . PRO B 1 353 ? -167.946 90.446 9.915 1.00 45.16 328 PRO B O 1
ATOM 6409 N N . PHE B 1 354 ? -167.887 92.648 9.429 1.00 43.88 329 PHE B N 1
ATOM 6410 C CA . PHE B 1 354 ? -169.353 92.903 9.407 1.00 50.78 329 PHE B CA 1
ATOM 6411 C C . PHE B 1 354 ? -169.964 92.338 8.112 1.00 54.09 329 PHE B C 1
ATOM 6412 O O . PHE B 1 354 ? -171.087 91.797 8.181 1.00 54.24 329 PHE B O 1
ATOM 6420 N N . GLY B 1 355 ? -169.269 92.485 6.972 1.00 46.11 330 GLY B N 1
ATOM 6421 C CA . GLY B 1 355 ? -169.734 92.054 5.637 1.00 45.79 330 GLY B CA 1
ATOM 6422 C C . GLY B 1 355 ? -169.153 90.710 5.219 1.00 42.07 330 GLY B C 1
ATOM 6423 O O . GLY B 1 355 ? -168.562 89.985 6.078 1.00 40.38 330 GLY B O 1
ATOM 6424 N N . ARG B 1 356 ? -169.249 90.396 3.928 1.00 36.12 331 ARG B N 1
ATOM 6425 C CA . ARG B 1 356 ? -168.916 89.040 3.410 1.00 44.96 331 ARG B CA 1
ATOM 6426 C C . ARG B 1 356 ? -167.497 88.974 2.818 1.00 40.17 331 ARG B C 1
ATOM 6427 O O . ARG B 1 356 ? -166.900 87.906 2.917 1.00 37.63 331 ARG B O 1
ATOM 6435 N N . HIS B 1 357 ? -166.977 90.065 2.244 1.00 42.93 332 HIS B N 1
ATOM 6436 C CA . HIS B 1 357 ? -165.781 90.031 1.358 1.00 46.33 332 HIS B CA 1
ATOM 6437 C C . HIS B 1 357 ? -164.495 90.415 2.105 1.00 43.92 332 HIS B C 1
ATOM 6438 O O . HIS B 1 357 ? -164.565 90.975 3.215 1.00 39.22 332 HIS B O 1
ATOM 6445 N N . VAL B 1 358 ? -163.356 90.102 1.485 1.00 39.93 333 VAL B N 1
ATOM 6446 C CA . VAL B 1 358 ? -161.996 90.434 2.009 1.00 37.23 333 VAL B CA 1
ATOM 6447 C C . VAL B 1 358 ? -161.307 91.323 0.975 1.00 35.53 333 VAL B C 1
ATOM 6448 O O . VAL B 1 358 ? -161.905 91.555 -0.118 1.00 35.18 333 VAL B O 1
ATOM 6452 N N . MET B 1 359 ? -160.122 91.842 1.301 1.00 33.44 334 MET B N 1
ATOM 6453 C CA . MET B 1 359 ? -159.442 92.874 0.456 1.00 33.98 334 MET B CA 1
ATOM 6454 C C . MET B 1 359 ? -159.136 92.312 -0.945 1.00 29.27 334 MET B C 1
ATOM 6455 O O . MET B 1 359 ? -159.120 93.076 -1.925 1.00 27.03 334 MET B O 1
ATOM 6460 N N . SER B 1 360 ? -158.863 91.023 -1.060 1.00 31.79 335 SER B N 1
ATOM 6461 C CA . SER B 1 360 ? -158.602 90.376 -2.377 1.00 34.05 335 SER B CA 1
ATOM 6462 C C . SER B 1 360 ? -159.844 90.477 -3.284 1.00 35.98 335 SER B C 1
ATOM 6463 O O . SER B 1 360 ? -159.675 90.537 -4.523 1.00 31.33 335 SER B O 1
ATOM 6466 N N . ASP B 1 361 ? -161.049 90.513 -2.704 1.00 36.12 336 ASP B N 1
ATOM 6467 C CA . ASP B 1 361 ? -162.320 90.711 -3.456 1.00 37.84 336 ASP B CA 1
ATOM 6468 C C . ASP B 1 361 ? -162.390 92.172 -3.907 1.00 39.53 336 ASP B C 1
ATOM 6469 O O . ASP B 1 361 ? -162.831 92.445 -5.053 1.00 36.16 336 ASP B O 1
ATOM 6474 N N . VAL B 1 362 ? -161.964 93.090 -3.033 1.00 37.39 337 VAL B N 1
ATOM 6475 C CA . VAL B 1 362 ? -161.958 94.552 -3.298 1.00 37.80 337 VAL B CA 1
ATOM 6476 C C . VAL B 1 362 ? -160.977 94.802 -4.447 1.00 34.16 337 VAL B C 1
ATOM 6477 O O . VAL B 1 362 ? -161.256 95.672 -5.295 1.00 34.68 337 VAL B O 1
ATOM 6481 N N . ASP B 1 363 ? -159.856 94.080 -4.433 1.00 33.71 338 ASP B N 1
ATOM 6482 C CA . ASP B 1 363 ? -158.800 94.178 -5.467 1.00 32.45 338 ASP B CA 1
ATOM 6483 C C . ASP B 1 363 ? -159.412 93.766 -6.797 1.00 34.50 338 ASP B C 1
ATOM 6484 O O . ASP B 1 363 ? -159.236 94.489 -7.762 1.00 32.38 338 ASP B O 1
ATOM 6489 N N . HIS B 1 364 ? -160.165 92.668 -6.813 1.00 37.61 339 HIS B N 1
ATOM 6490 C CA . HIS B 1 364 ? -160.689 92.065 -8.074 1.00 38.83 339 HIS B CA 1
ATOM 6491 C C . HIS B 1 364 ? -161.564 93.083 -8.819 1.00 37.79 339 HIS B C 1
ATOM 6492 O O . HIS B 1 364 ? -161.534 93.090 -10.069 1.00 38.26 339 HIS B O 1
ATOM 6499 N N . ILE B 1 365 ? -162.274 93.943 -8.087 1.00 41.07 340 ILE B N 1
ATOM 6500 C CA . ILE B 1 365 ? -163.270 94.893 -8.661 1.00 44.77 340 ILE B CA 1
ATOM 6501 C C . ILE B 1 365 ? -162.692 96.314 -8.792 1.00 45.44 340 ILE B C 1
ATOM 6502 O O . ILE B 1 365 ? -163.442 97.186 -9.244 1.00 43.63 340 ILE B O 1
ATOM 6507 N N . GLY B 1 366 ? -161.406 96.547 -8.492 1.00 42.24 341 GLY B N 1
ATOM 6508 C CA . GLY B 1 366 ? -160.701 97.798 -8.863 1.00 40.69 341 GLY B CA 1
ATOM 6509 C C . GLY B 1 366 ? -160.015 98.493 -7.683 1.00 39.01 341 GLY B C 1
ATOM 6510 O O . GLY B 1 366 ? -159.426 99.551 -7.906 1.00 36.15 341 GLY B O 1
ATOM 6511 N N . GLY B 1 367 ? -160.117 97.946 -6.467 1.00 38.16 342 GLY B N 1
ATOM 6512 C CA . GLY B 1 367 ? -159.418 98.448 -5.268 1.00 39.35 342 GLY B CA 1
ATOM 6513 C C . GLY B 1 367 ? -159.983 99.757 -4.742 1.00 40.02 342 GLY B C 1
ATOM 6514 O O . GLY B 1 367 ? -161.149 100.087 -5.033 1.00 36.38 342 GLY B O 1
ATOM 6515 N N . VAL B 1 368 ? -159.178 100.480 -3.962 1.00 35.74 343 VAL B N 1
ATOM 6516 C CA . VAL B 1 368 ? -159.633 101.643 -3.141 1.00 34.40 343 VAL B CA 1
ATOM 6517 C C . VAL B 1 368 ? -160.050 102.802 -4.025 1.00 32.81 343 VAL B C 1
ATOM 6518 O O . VAL B 1 368 ? -161.005 103.492 -3.684 1.00 33.71 343 VAL B O 1
ATOM 6522 N N . PRO B 1 369 ? -159.417 103.031 -5.197 1.00 34.22 344 PRO B N 1
ATOM 6523 C CA . PRO B 1 369 ? -159.858 104.111 -6.086 1.00 36.55 344 PRO B CA 1
ATOM 6524 C C . PRO B 1 369 ? -161.330 104.051 -6.551 1.00 37.08 344 PRO B C 1
ATOM 6525 O O . PRO B 1 369 ? -161.877 105.078 -6.857 1.00 38.94 344 PRO B O 1
ATOM 6529 N N . VAL B 1 370 ? -161.940 102.868 -6.583 1.00 41.50 345 VAL B N 1
ATOM 6530 C CA . VAL B 1 370 ? -163.380 102.716 -6.951 1.00 40.67 345 VAL B CA 1
ATOM 6531 C C . VAL B 1 370 ? -164.229 103.474 -5.925 1.00 40.57 345 VAL B C 1
ATOM 6532 O O . VAL B 1 370 ? -165.121 104.220 -6.357 1.00 41.25 345 VAL B O 1
ATOM 6536 N N . VAL B 1 371 ? -163.936 103.322 -4.626 1.00 42.34 346 VAL B N 1
ATOM 6537 C CA . VAL B 1 371 ? -164.639 104.050 -3.525 1.00 39.62 346 VAL B CA 1
ATOM 6538 C C . VAL B 1 371 ? -164.303 105.536 -3.640 1.00 38.75 346 VAL B C 1
ATOM 6539 O O . VAL B 1 371 ? -165.198 106.389 -3.483 1.00 40.79 346 VAL B O 1
ATOM 6543 N N . MET B 1 372 ? -163.062 105.861 -3.956 1.00 38.99 347 MET B N 1
ATOM 6544 C CA . MET B 1 372 ? -162.613 107.261 -3.939 1.00 37.64 347 MET B CA 1
ATOM 6545 C C . MET B 1 372 ? -163.289 108.028 -5.089 1.00 37.59 347 MET B C 1
ATOM 6546 O O . MET B 1 372 ? -163.692 109.178 -4.839 1.00 37.84 347 MET B O 1
ATOM 6551 N N . LYS B 1 373 ? -163.422 107.438 -6.282 1.00 38.17 348 LYS B N 1
ATOM 6552 C CA . LYS B 1 373 ? -164.080 108.099 -7.447 1.00 40.90 348 LYS B CA 1
ATOM 6553 C C . LYS B 1 373 ? -165.565 108.282 -7.116 1.00 38.37 348 LYS B C 1
ATOM 6554 O O . LYS B 1 373 ? -166.113 109.341 -7.420 1.00 40.59 348 LYS B O 1
ATOM 6560 N N . ALA B 1 374 ? -166.209 107.265 -6.551 1.00 41.90 349 ALA B N 1
ATOM 6561 C CA . ALA B 1 374 ? -167.651 107.337 -6.215 1.00 42.11 349 ALA B CA 1
ATOM 6562 C C . ALA B 1 374 ? -167.883 108.517 -5.260 1.00 44.37 349 ALA B C 1
ATOM 6563 O O . ALA B 1 374 ? -168.762 109.368 -5.565 1.00 44.43 349 ALA B O 1
ATOM 6565 N N . LEU B 1 375 ? -167.070 108.644 -4.198 1.00 41.72 350 LEU B N 1
ATOM 6566 C CA . LEU B 1 375 ? -167.193 109.762 -3.226 1.00 40.31 350 LEU B CA 1
ATOM 6567 C C . LEU B 1 375 ? -166.954 111.101 -3.931 1.00 43.51 350 LEU B C 1
ATOM 6568 O O . LEU B 1 375 ? -167.764 112.028 -3.733 1.00 47.85 350 LEU B O 1
ATOM 6573 N N . LEU B 1 376 ? -165.914 111.204 -4.751 1.00 42.89 351 LEU B N 1
ATOM 6574 C CA . LEU B 1 376 ? -165.551 112.480 -5.407 1.00 44.29 351 LEU B CA 1
ATOM 6575 C C . LEU B 1 376 ? -166.709 112.903 -6.318 1.00 44.72 351 LEU B C 1
ATOM 6576 O O . LEU B 1 376 ? -167.049 114.096 -6.291 1.00 49.60 351 LEU B O 1
ATOM 6581 N N . ASP B 1 377 ? -167.273 111.971 -7.092 1.00 48.19 352 ASP B N 1
ATOM 6582 C CA . ASP B 1 377 ? -168.359 112.263 -8.070 1.00 49.86 352 ASP B CA 1
ATOM 6583 C C . ASP B 1 377 ? -169.543 112.868 -7.311 1.00 54.81 352 ASP B C 1
ATOM 6584 O O . ASP B 1 377 ? -170.182 113.795 -7.843 1.00 51.55 352 ASP B O 1
ATOM 6589 N N . ALA B 1 378 ? -169.787 112.394 -6.090 1.00 54.99 353 ALA B N 1
ATOM 6590 C CA . ALA B 1 378 ? -170.909 112.837 -5.234 1.00 52.50 353 ALA B CA 1
ATOM 6591 C C . ALA B 1 378 ? -170.550 114.091 -4.433 1.00 49.18 353 ALA B C 1
ATOM 6592 O O . ALA B 1 378 ? -171.377 114.477 -3.606 1.00 53.11 353 ALA B O 1
ATOM 6594 N N . GLY B 1 379 ? -169.389 114.711 -4.671 1.00 47.89 354 GLY B N 1
ATOM 6595 C CA . GLY B 1 379 ? -168.880 115.845 -3.870 1.00 44.71 354 GLY B CA 1
ATOM 6596 C C . GLY B 1 379 ? -168.603 115.465 -2.419 1.00 47.42 354 GLY B C 1
ATOM 6597 O O . GLY B 1 379 ? -168.688 116.366 -1.554 1.00 46.62 354 GLY B O 1
ATOM 6598 N N . LEU B 1 380 ? -168.273 114.196 -2.132 1.00 48.96 355 LEU B N 1
ATOM 6599 C CA . LEU B 1 380 ? -167.963 113.713 -0.752 1.00 46.34 355 LEU B CA 1
ATOM 6600 C C . LEU B 1 380 ? -166.453 113.460 -0.578 1.00 50.22 355 LEU B C 1
ATOM 6601 O O . LEU B 1 380 ? -166.082 112.708 0.343 1.00 49.27 355 LEU B O 1
ATOM 6606 N N . LEU B 1 381 ? -165.625 114.090 -1.412 1.00 46.65 356 LEU B N 1
ATOM 6607 C CA . LEU B 1 381 ? -164.143 114.006 -1.362 1.00 46.44 356 LEU B CA 1
ATOM 6608 C C . LEU B 1 381 ? -163.592 115.316 -1.908 1.00 47.85 356 LEU B C 1
ATOM 6609 O O . LEU B 1 381 ? -164.181 115.824 -2.878 1.00 44.28 356 LEU B O 1
ATOM 6614 N N . HIS B 1 382 ? -162.525 115.837 -1.301 1.00 43.98 357 HIS B N 1
ATOM 6615 C CA . HIS B 1 382 ? -161.806 117.041 -1.771 1.00 39.90 357 HIS B CA 1
ATOM 6616 C C . HIS B 1 382 ? -160.877 116.597 -2.902 1.00 42.85 357 HIS B C 1
ATOM 6617 O O . HIS B 1 382 ? -159.914 115.854 -2.629 1.00 44.62 357 HIS B O 1
ATOM 6624 N N . GLY B 1 383 ? -161.158 117.016 -4.132 1.00 42.25 358 GLY B N 1
ATOM 6625 C CA . GLY B 1 383 ? -160.411 116.601 -5.334 1.00 40.16 358 GLY B CA 1
ATOM 6626 C C . GLY B 1 383 ? -159.069 117.293 -5.462 1.00 39.51 358 GLY B C 1
ATOM 6627 O O . GLY B 1 383 ? -158.183 116.724 -6.128 1.00 43.04 358 GLY B O 1
ATOM 6628 N N . ASP B 1 384 ? -158.897 118.469 -4.854 1.00 40.10 359 ASP B N 1
ATOM 6629 C CA . ASP B 1 384 ? -157.734 119.361 -5.110 1.00 41.23 359 ASP B CA 1
ATOM 6630 C C . ASP B 1 384 ? -156.583 119.018 -4.161 1.00 35.63 359 ASP B C 1
ATOM 6631 O O . ASP B 1 384 ? -155.534 119.639 -4.280 1.00 37.76 359 ASP B O 1
ATOM 6636 N N . CYS B 1 385 ? -156.735 118.019 -3.297 1.00 35.15 360 CYS B N 1
ATOM 6637 C CA . CYS B 1 385 ? -155.670 117.637 -2.333 1.00 35.67 360 CYS B CA 1
ATOM 6638 C C . CYS B 1 385 ? -154.449 117.118 -3.099 1.00 34.24 360 CYS B C 1
ATOM 6639 O O . CYS B 1 385 ? -154.611 116.147 -3.894 1.00 34.37 360 CYS B O 1
ATOM 6642 N N . LEU B 1 386 ? -153.284 117.730 -2.863 1.00 33.01 361 LEU B N 1
ATOM 6643 C CA . LEU B 1 386 ? -151.992 117.214 -3.365 1.00 32.05 361 LEU B CA 1
ATOM 6644 C C . LEU B 1 386 ? -151.709 115.836 -2.727 1.00 31.46 361 LEU B C 1
ATOM 6645 O O . LEU B 1 386 ? -152.046 115.632 -1.528 1.00 28.56 361 LEU B O 1
ATOM 6650 N N . THR B 1 387 ? -151.116 114.938 -3.534 1.00 31.13 362 THR B N 1
ATOM 6651 C CA . THR B 1 387 ? -150.765 113.540 -3.194 1.00 30.05 362 THR B CA 1
ATOM 6652 C C . THR B 1 387 ? -149.283 113.292 -3.490 1.00 29.32 362 THR B C 1
ATOM 6653 O O . THR B 1 387 ? -148.630 114.130 -4.150 1.00 32.46 362 THR B O 1
ATOM 6657 N N . VAL B 1 388 ? -148.812 112.102 -3.127 1.00 31.40 363 VAL B N 1
ATOM 6658 C CA . VAL B 1 388 ? -147.397 111.681 -3.362 1.00 28.27 363 VAL B CA 1
ATOM 6659 C C . VAL B 1 388 ? -147.108 111.482 -4.857 1.00 28.48 363 VAL B C 1
ATOM 6660 O O . VAL B 1 388 ? -145.922 111.475 -5.206 1.00 28.59 363 VAL B O 1
ATOM 6664 N N . THR B 1 389 ? -148.113 111.429 -5.732 1.00 29.67 364 THR B N 1
ATOM 6665 C CA . THR B 1 389 ? -147.881 111.379 -7.200 1.00 29.98 364 THR B CA 1
ATOM 6666 C C . THR B 1 389 ? -147.357 112.713 -7.725 1.00 30.08 364 THR B C 1
ATOM 6667 O O . THR B 1 389 ? -146.947 112.745 -8.888 1.00 28.67 364 THR B O 1
ATOM 6671 N N . GLY B 1 390 ? -147.406 113.775 -6.916 1.00 31.49 365 GLY B N 1
ATOM 6672 C CA . GLY B 1 390 ? -147.115 115.153 -7.347 1.00 33.14 365 GLY B CA 1
ATOM 6673 C C . GLY B 1 390 ? -148.336 115.823 -7.980 1.00 36.12 365 GLY B C 1
ATOM 6674 O O . GLY B 1 390 ? -148.219 117.010 -8.337 1.00 34.35 365 GLY B O 1
ATOM 6675 N N . HIS B 1 391 ? -149.455 115.103 -8.087 1.00 36.07 366 HIS B N 1
ATOM 6676 C CA . HIS B 1 391 ? -150.747 115.559 -8.666 1.00 38.48 366 HIS B CA 1
ATOM 6677 C C . HIS B 1 391 ? -151.856 115.402 -7.620 1.00 37.20 366 HIS B C 1
ATOM 6678 O O . HIS B 1 391 ? -151.593 114.858 -6.546 1.00 32.86 366 HIS B O 1
ATOM 6685 N N . THR B 1 392 ? -153.067 115.868 -7.929 1.00 38.02 367 THR B N 1
ATOM 6686 C CA . THR B 1 392 ? -154.180 115.929 -6.955 1.00 34.77 367 THR B CA 1
ATOM 6687 C C . THR B 1 392 ? -154.971 114.640 -7.038 1.00 31.45 367 THR B C 1
ATOM 6688 O O . THR B 1 392 ? -154.818 113.902 -8.014 1.00 36.05 367 THR B O 1
ATOM 6692 N N . MET B 1 393 ? -155.759 114.371 -6.005 1.00 33.77 368 MET B N 1
ATOM 6693 C CA . MET B 1 393 ? -156.669 113.200 -5.910 1.00 33.46 368 MET B CA 1
ATOM 6694 C C . MET B 1 393 ? -157.513 113.111 -7.191 1.00 37.68 368 MET B C 1
ATOM 6695 O O . MET B 1 393 ? -157.526 112.019 -7.806 1.00 33.76 368 MET B O 1
ATOM 6700 N N . ALA B 1 394 ? -158.095 114.225 -7.650 1.00 36.01 369 ALA B N 1
ATOM 6701 C CA . ALA B 1 394 ? -158.936 114.260 -8.879 1.00 36.27 369 ALA B CA 1
ATOM 6702 C C . ALA B 1 394 ? -158.100 113.874 -10.110 1.00 36.65 369 ALA B C 1
ATOM 6703 O O . ALA B 1 394 ? -158.533 113.021 -10.889 1.00 35.32 369 ALA B O 1
ATOM 6705 N N . GLU B 1 395 ? -156.945 114.509 -10.296 1.00 38.55 370 GLU B N 1
ATOM 6706 C CA . GLU B 1 395 ? -156.020 114.186 -11.408 1.00 40.06 370 GLU B CA 1
ATOM 6707 C C . GLU B 1 395 ? -155.612 112.711 -11.362 1.00 40.05 370 GLU B C 1
ATOM 6708 O O . GLU B 1 395 ? -155.608 112.087 -12.433 1.00 40.15 370 GLU B O 1
ATOM 6714 N N . ASN B 1 396 ? -155.287 112.162 -10.190 1.00 39.80 371 ASN B N 1
ATOM 6715 C CA . ASN B 1 396 ? -154.927 110.722 -10.077 1.00 37.43 371 ASN B CA 1
ATOM 6716 C C . ASN B 1 396 ? -156.100 109.878 -10.565 1.00 36.41 371 ASN B C 1
ATOM 6717 O O . ASN B 1 396 ? -155.879 108.922 -11.369 1.00 35.74 371 ASN B O 1
ATOM 6722 N N . LEU B 1 397 ? -157.303 110.182 -10.079 1.00 35.58 372 LEU B N 1
ATOM 6723 C CA . LEU B 1 397 ? -158.477 109.329 -10.386 1.00 36.38 372 LEU B CA 1
ATOM 6724 C C . LEU B 1 397 ? -158.812 109.446 -11.877 1.00 35.69 372 LEU B C 1
ATOM 6725 O O . LEU B 1 397 ? -159.172 108.414 -12.440 1.00 33.99 372 LEU B O 1
ATOM 6730 N N . ALA B 1 398 ? -158.639 110.635 -12.480 1.00 41.37 373 ALA B N 1
ATOM 6731 C CA . ALA B 1 398 ? -158.780 110.882 -13.937 1.00 44.09 373 ALA B CA 1
ATOM 6732 C C . ALA B 1 398 ? -157.775 110.026 -14.720 1.00 47.33 373 ALA B C 1
ATOM 6733 O O . ALA B 1 398 ? -158.163 109.437 -15.758 1.00 49.70 373 ALA B O 1
ATOM 6735 N N . ALA B 1 399 ? -156.531 109.944 -14.246 1.00 44.06 374 ALA B N 1
ATOM 6736 C CA . ALA B 1 399 ? -155.448 109.172 -14.895 1.00 39.88 374 ALA B CA 1
ATOM 6737 C C . ALA B 1 399 ? -155.771 107.672 -14.858 1.00 40.94 374 ALA B C 1
ATOM 6738 O O . ALA B 1 399 ? -155.523 107.014 -15.853 1.00 40.58 374 ALA B O 1
ATOM 6740 N N . ILE B 1 400 ? -156.280 107.132 -13.756 1.00 42.45 375 ILE B N 1
ATOM 6741 C CA . ILE B 1 400 ? -156.430 105.655 -13.591 1.00 45.03 375 ILE B CA 1
ATOM 6742 C C . ILE B 1 400 ? -157.857 105.201 -13.944 1.00 47.14 375 ILE B C 1
ATOM 6743 O O . ILE B 1 400 ? -158.077 103.991 -13.945 1.00 42.07 375 ILE B O 1
ATOM 6748 N N . THR B 1 401 ? -158.792 106.134 -14.161 1.00 46.83 376 THR B N 1
ATOM 6749 C CA . THR B 1 401 ? -160.217 105.898 -14.530 1.00 48.59 376 THR B CA 1
ATOM 6750 C C . THR B 1 401 ? -160.745 104.631 -13.863 1.00 45.49 376 THR B C 1
ATOM 6751 O O . THR B 1 401 ? -160.991 103.629 -14.522 1.00 49.27 376 THR B O 1
ATOM 6755 N N . PRO B 1 402 ? -160.947 104.599 -12.536 1.00 37.53 377 PRO B N 1
ATOM 6756 C CA . PRO B 1 402 ? -161.467 103.392 -11.908 1.00 42.90 377 PRO B CA 1
ATOM 6757 C C . PRO B 1 402 ? -162.886 103.105 -12.400 1.00 44.27 377 PRO B C 1
ATOM 6758 O O . PRO B 1 402 ? -163.584 104.031 -12.805 1.00 41.69 377 PRO B O 1
ATOM 6762 N N . PRO B 1 403 ? -163.343 101.833 -12.356 1.00 43.76 378 PRO B N 1
ATOM 6763 C CA . PRO B 1 403 ? -164.734 101.487 -12.646 1.00 43.71 378 PRO B CA 1
ATOM 6764 C C . PRO B 1 403 ? -165.696 101.912 -11.525 1.00 50.68 378 PRO B C 1
ATOM 6765 O O . PRO B 1 403 ? -165.248 102.147 -10.414 1.00 49.32 378 PRO B O 1
ATOM 6769 N N . ASP B 1 404 ? -166.993 101.983 -11.848 1.00 50.89 379 ASP B N 1
ATOM 6770 C CA . ASP B 1 404 ? -168.092 102.241 -10.883 1.00 48.72 379 ASP B CA 1
ATOM 6771 C C . ASP B 1 404 ? -168.117 101.098 -9.882 1.00 41.47 379 ASP B C 1
ATOM 6772 O O . ASP B 1 404 ? -167.634 100.014 -10.177 1.00 43.21 379 ASP B O 1
ATOM 6777 N N . PRO B 1 405 ? -168.727 101.286 -8.697 1.00 43.20 380 PRO B N 1
ATOM 6778 C CA . PRO B 1 405 ? -168.958 100.166 -7.784 1.00 42.87 380 PRO B CA 1
ATOM 6779 C C . PRO B 1 405 ? -169.659 98.991 -8.491 1.00 47.91 380 PRO B C 1
ATOM 6780 O O . PRO B 1 405 ? -170.509 99.204 -9.336 1.00 50.13 380 PRO B O 1
ATOM 6784 N N . ASP B 1 406 ? -169.264 97.770 -8.158 1.00 43.68 381 ASP B N 1
ATOM 6785 C CA . ASP B 1 406 ? -169.724 96.548 -8.855 1.00 45.32 381 ASP B CA 1
ATOM 6786 C C . ASP B 1 406 ? -171.138 96.177 -8.378 1.00 48.21 381 ASP B C 1
ATOM 6787 O O . ASP B 1 406 ? -171.791 95.432 -9.095 1.00 49.17 381 ASP B O 1
ATOM 6792 N N . GLY B 1 407 ? -171.580 96.658 -7.208 1.00 48.05 382 GLY B N 1
ATOM 6793 C CA . GLY B 1 407 ? -172.910 96.367 -6.639 1.00 46.79 382 GLY B CA 1
ATOM 6794 C C . GLY B 1 407 ? -172.866 95.260 -5.598 1.00 52.33 382 GLY B C 1
ATOM 6795 O O . GLY B 1 407 ? -173.711 95.284 -4.690 1.00 49.57 382 GLY B O 1
ATOM 6796 N N . LYS B 1 408 ? -171.917 94.321 -5.694 1.00 51.78 383 LYS B N 1
ATOM 6797 C CA . LYS B 1 408 ? -171.785 93.189 -4.730 1.00 49.10 383 LYS B CA 1
ATOM 6798 C C . LYS B 1 408 ? -170.719 93.512 -3.660 1.00 49.81 383 LYS B C 1
ATOM 6799 O O . LYS B 1 408 ? -171.063 93.603 -2.457 1.00 44.94 383 LYS B O 1
ATOM 6805 N N . VAL B 1 409 ? -169.455 93.665 -4.050 1.00 42.38 384 VAL B N 1
ATOM 6806 C CA . VAL B 1 409 ? -168.353 93.908 -3.069 1.00 41.81 384 VAL B CA 1
ATOM 6807 C C . VAL B 1 409 ? -168.408 95.374 -2.641 1.00 39.10 384 VAL B C 1
ATOM 6808 O O . VAL B 1 409 ? -168.341 95.634 -1.422 1.00 41.66 384 VAL B O 1
ATOM 6812 N N . LEU B 1 410 ? -168.556 96.300 -3.591 1.00 38.72 385 LEU B N 1
ATOM 6813 C CA . LEU B 1 410 ? -168.816 97.731 -3.285 1.00 41.95 385 LEU B CA 1
ATOM 6814 C C . LEU B 1 410 ? -170.170 98.115 -3.860 1.00 47.28 385 LEU B C 1
ATOM 6815 O O . LEU B 1 410 ? -170.403 97.812 -5.035 1.00 45.53 385 LEU B O 1
ATOM 6820 N N . ARG B 1 411 ? -170.979 98.813 -3.063 1.00 52.26 386 ARG B N 1
ATOM 6821 C CA . ARG B 1 411 ? -172.317 99.335 -3.438 1.00 51.90 386 ARG B CA 1
ATOM 6822 C C . ARG B 1 411 ? -172.164 100.744 -4.026 1.00 52.24 386 ARG B C 1
ATOM 6823 O O . ARG B 1 411 ? -171.306 101.514 -3.549 1.00 48.24 386 ARG B O 1
ATOM 6831 N N . ALA B 1 412 ? -172.970 101.092 -5.026 1.00 54.19 387 ALA B N 1
ATOM 6832 C CA . ALA B 1 412 ? -173.151 102.495 -5.459 1.00 50.10 387 ALA B CA 1
ATOM 6833 C C . ALA B 1 412 ? -173.678 103.303 -4.269 1.00 48.58 387 ALA B C 1
ATOM 6834 O O . ALA B 1 412 ? -174.176 102.702 -3.280 1.00 50.64 387 ALA B O 1
ATOM 6836 N N . LEU B 1 413 ? -173.534 104.621 -4.345 1.00 51.00 388 LEU B N 1
ATOM 6837 C CA . LEU B 1 413 ? -173.920 105.564 -3.261 1.00 59.03 388 LEU B CA 1
ATOM 6838 C C . LEU B 1 413 ? -175.423 105.490 -3.001 1.00 65.63 388 LEU B C 1
ATOM 6839 O O . LEU B 1 413 ? -175.822 105.466 -1.824 1.00 63.79 388 LEU B O 1
ATOM 6844 N N . ALA B 1 414 ? -176.223 105.428 -4.061 1.00 70.36 389 ALA B N 1
ATOM 6845 C CA . ALA B 1 414 ? -177.696 105.391 -3.953 1.00 68.59 389 ALA B CA 1
ATOM 6846 C C . ALA B 1 414 ? -178.135 104.065 -3.314 1.00 67.75 389 ALA B C 1
ATOM 6847 O O . ALA B 1 414 ? -179.336 103.951 -3.025 1.00 72.00 389 ALA B O 1
ATOM 6849 N N . ASN B 1 415 ? -177.213 103.129 -3.039 1.00 60.41 390 ASN B N 1
ATOM 6850 C CA . ASN B 1 415 ? -177.554 101.720 -2.691 1.00 57.22 390 ASN B CA 1
ATOM 6851 C C . ASN B 1 415 ? -176.750 101.216 -1.492 1.00 52.01 390 ASN B C 1
ATOM 6852 O O . ASN B 1 415 ? -176.234 100.091 -1.490 1.00 45.20 390 ASN B O 1
ATOM 6857 N N . PRO B 1 416 ? -176.644 102.010 -0.408 1.00 53.35 391 PRO B N 1
ATOM 6858 C CA . PRO B 1 416 ? -175.626 101.753 0.611 1.00 59.07 391 PRO B CA 1
ATOM 6859 C C . PRO B 1 416 ? -175.967 100.591 1.547 1.00 58.83 391 PRO B C 1
ATOM 6860 O O . PRO B 1 416 ? -177.113 100.237 1.632 1.00 69.27 391 PRO B O 1
ATOM 6864 N N . ILE B 1 417 ? -174.968 100.055 2.241 1.00 59.44 392 ILE B N 1
ATOM 6865 C CA . ILE B 1 417 ? -175.144 99.023 3.308 1.00 65.87 392 ILE B CA 1
ATOM 6866 C C . ILE B 1 417 ? -175.807 99.670 4.530 1.00 69.30 392 ILE B C 1
ATOM 6867 O O . ILE B 1 417 ? -176.602 98.999 5.194 1.00 77.12 392 ILE B O 1
ATOM 6872 N N . HIS B 1 418 ? -175.454 100.918 4.822 1.00 73.09 393 HIS B N 1
ATOM 6873 C CA . HIS B 1 418 ? -176.124 101.805 5.808 1.00 74.43 393 HIS B CA 1
ATOM 6874 C C . HIS B 1 418 ? -176.073 103.207 5.215 1.00 74.06 393 HIS B C 1
ATOM 6875 O O . HIS B 1 418 ? -175.087 103.548 4.565 1.00 77.74 393 HIS B O 1
ATOM 6882 N N . PRO B 1 419 ? -177.118 104.051 5.367 1.00 74.09 394 PRO B N 1
ATOM 6883 C CA . PRO B 1 419 ? -177.120 105.369 4.722 1.00 70.60 394 PRO B CA 1
ATOM 6884 C C . PRO B 1 419 ? -176.080 106.351 5.287 1.00 66.17 394 PRO B C 1
ATOM 6885 O O . PRO B 1 419 ? -175.918 107.397 4.701 1.00 65.26 394 PRO B O 1
ATOM 6889 N N . SER B 1 420 ? -175.426 106.008 6.406 1.00 65.89 395 SER B N 1
ATOM 6890 C CA . SER B 1 420 ? -174.425 106.868 7.101 1.00 66.83 395 SER B CA 1
ATOM 6891 C C . SER B 1 420 ? -173.194 106.036 7.498 1.00 57.73 395 SER B C 1
ATOM 6892 O O . SER B 1 420 ? -173.261 104.801 7.391 1.00 58.20 395 SER B O 1
ATOM 6895 N N . GLY B 1 421 ? -172.101 106.688 7.921 1.00 68.25 396 GLY B N 1
ATOM 6896 C CA . GLY B 1 421 ? -170.809 106.028 8.226 1.00 61.93 396 GLY B CA 1
ATOM 6897 C C . GLY B 1 421 ? -170.962 104.973 9.310 1.00 64.29 396 GLY B C 1
ATOM 6898 O O . GLY B 1 421 ? -171.764 105.196 10.235 1.00 69.53 396 GLY B O 1
ATOM 6899 N N . GLY B 1 422 ? -170.228 103.862 9.222 1.00 64.82 397 GLY B N 1
ATOM 6900 C CA . GLY B 1 422 ? -170.275 102.779 10.226 1.00 67.79 397 GLY B CA 1
ATOM 6901 C C . GLY B 1 422 ? -169.856 103.248 11.618 1.00 65.63 397 GLY B C 1
ATOM 6902 O O . GLY B 1 422 ? -170.332 102.646 12.625 1.00 60.57 397 GLY B O 1
ATOM 6903 N N . ILE B 1 423 ? -169.004 104.281 11.696 1.00 55.23 398 ILE B N 1
ATOM 6904 C CA . ILE B 1 423 ? -168.383 104.752 12.977 1.00 47.63 398 ILE B CA 1
ATOM 6905 C C . ILE B 1 423 ? -169.204 105.922 13.544 1.00 42.50 398 ILE B C 1
ATOM 6906 O O . ILE B 1 423 ? -169.255 106.990 12.888 1.00 42.47 398 ILE B O 1
ATOM 6911 N N . THR B 1 424 ? -169.787 105.734 14.723 1.00 39.27 399 THR B N 1
ATOM 6912 C CA . THR B 1 424 ? -170.584 106.766 15.440 1.00 43.01 399 THR B CA 1
ATOM 6913 C C . THR B 1 424 ? -169.759 107.312 16.610 1.00 36.13 399 THR B C 1
ATOM 6914 O O . THR B 1 424 ? -169.266 106.497 17.419 1.00 32.93 399 THR B O 1
ATOM 6918 N N . ILE B 1 425 ? -169.688 108.637 16.711 1.00 35.09 400 ILE B N 1
ATOM 6919 C CA . ILE B 1 425 ? -169.057 109.344 17.865 1.00 37.82 400 ILE B CA 1
ATOM 6920 C C . ILE B 1 425 ? -170.124 109.673 18.909 1.00 35.44 400 ILE B C 1
ATOM 6921 O O . ILE B 1 425 ? -171.098 110.362 18.545 1.00 41.45 400 ILE B O 1
ATOM 6926 N N . LEU B 1 426 ? -169.920 109.231 20.155 1.00 34.57 401 LEU B N 1
ATOM 6927 C CA . LEU B 1 426 ? -170.793 109.599 21.300 1.00 34.11 401 LEU B CA 1
ATOM 6928 C C . LEU B 1 426 ? -170.099 110.619 22.210 1.00 36.49 401 LEU B C 1
ATOM 6929 O O . LEU B 1 426 ? -168.857 110.646 22.307 1.00 34.57 401 LEU B O 1
ATOM 6934 N N . HIS B 1 427 ? -170.916 111.389 22.902 1.00 36.09 402 HIS B N 1
ATOM 6935 C CA . HIS B 1 427 ? -170.537 112.182 24.096 1.00 38.73 402 HIS B CA 1
ATOM 6936 C C . HIS B 1 427 ? -171.616 111.940 25.147 1.00 40.91 402 HIS B C 1
ATOM 6937 O O . HIS B 1 427 ? -172.291 110.904 25.064 1.00 55.55 402 HIS B O 1
ATOM 6944 N N . GLY B 1 428 ? -171.763 112.857 26.093 1.00 39.12 403 GLY B N 1
ATOM 6945 C CA . GLY B 1 428 ? -172.775 112.768 27.153 1.00 35.90 403 GLY B CA 1
ATOM 6946 C C . GLY B 1 428 ? -172.101 112.584 28.490 1.00 36.96 403 GLY B C 1
ATOM 6947 O O . GLY B 1 428 ? -170.852 112.650 28.566 1.00 34.53 403 GLY B O 1
ATOM 6948 N N . SER B 1 429 ? -172.892 112.364 29.519 1.00 34.33 404 SER B N 1
ATOM 6949 C CA . SER B 1 429 ? -172.437 112.478 30.925 1.00 33.73 404 SER B CA 1
ATOM 6950 C C . SER B 1 429 ? -171.480 111.334 31.284 1.00 32.82 404 SER B C 1
ATOM 6951 O O . SER B 1 429 ? -170.730 111.483 32.245 1.00 29.51 404 SER B O 1
ATOM 6954 N N . LEU B 1 430 ? -171.487 110.208 30.563 1.00 32.72 405 LEU B N 1
ATOM 6955 C CA . LEU B 1 430 ? -170.538 109.104 30.866 1.00 31.99 405 LEU B CA 1
ATOM 6956 C C . LEU B 1 430 ? -169.266 109.284 30.025 1.00 27.24 405 LEU B C 1
ATOM 6957 O O . LEU B 1 430 ? -168.200 108.803 30.471 1.00 28.55 405 LEU B O 1
ATOM 6962 N N . ALA B 1 431 ? -169.364 109.944 28.881 1.00 28.51 406 ALA B N 1
ATOM 6963 C CA . ALA B 1 431 ? -168.230 110.161 27.947 1.00 33.34 406 ALA B CA 1
ATOM 6964 C C . ALA B 1 431 ? -168.162 111.627 27.539 1.00 30.12 406 ALA B C 1
ATOM 6965 O O . ALA B 1 431 ? -168.344 111.986 26.383 1.00 30.16 406 ALA B O 1
ATOM 6967 N N . PRO B 1 432 ? -167.846 112.549 28.480 1.00 31.28 407 PRO B N 1
ATOM 6968 C CA . PRO B 1 432 ? -167.824 113.983 28.169 1.00 31.33 407 PRO B CA 1
ATOM 6969 C C . PRO B 1 432 ? -166.766 114.362 27.115 1.00 31.81 407 PRO B C 1
ATOM 6970 O O . PRO B 1 432 ? -166.960 115.332 26.414 1.00 29.33 407 PRO B O 1
ATOM 6974 N N . GLU B 1 433 ? -165.675 113.598 27.035 1.00 29.40 408 GLU B N 1
ATOM 6975 C CA . GLU B 1 433 ? -164.599 113.859 26.046 1.00 35.51 408 GLU B CA 1
ATOM 6976 C C . GLU B 1 433 ? -164.733 112.906 24.848 1.00 34.01 408 GLU B C 1
ATOM 6977 O O . GLU B 1 433 ? -163.856 112.918 23.981 1.00 34.34 408 GLU B O 1
ATOM 6983 N N . GLY B 1 434 ? -165.797 112.107 24.776 1.00 35.63 409 GLY B N 1
ATOM 6984 C CA . GLY B 1 434 ? -166.088 111.328 23.556 1.00 33.08 409 GLY B CA 1
ATOM 6985 C C . GLY B 1 434 ? -165.967 109.841 23.783 1.00 27.31 409 GLY B C 1
ATOM 6986 O O . GLY B 1 434 ? -165.371 109.425 24.774 1.00 28.05 409 GLY B O 1
ATOM 6987 N N . ALA B 1 435 ? -166.642 109.065 22.927 1.00 28.29 410 ALA B N 1
ATOM 6988 C CA . ALA B 1 435 ? -166.542 107.589 22.850 1.00 29.55 410 ALA B CA 1
ATOM 6989 C C . ALA B 1 435 ? -166.916 107.165 21.420 1.00 28.55 410 ALA B C 1
ATOM 6990 O O . ALA B 1 435 ? -167.377 108.031 20.635 1.00 31.29 410 ALA B O 1
ATOM 6992 N N . VAL B 1 436 ? -166.571 105.929 21.063 1.00 29.99 411 VAL B N 1
ATOM 6993 C CA . VAL B 1 436 ? -166.634 105.424 19.659 1.00 33.79 411 VAL B CA 1
ATOM 6994 C C . VAL B 1 436 ? -167.360 104.082 19.648 1.00 29.66 411 VAL B C 1
ATOM 6995 O O . VAL B 1 436 ? -167.016 103.209 20.446 1.00 31.02 411 VAL B O 1
ATOM 6999 N N . VAL B 1 437 ? -168.321 103.925 18.741 1.00 35.19 412 VAL B N 1
ATOM 7000 C CA . VAL B 1 437 ? -169.138 102.683 18.642 1.00 35.91 412 VAL B CA 1
ATOM 7001 C C . VAL B 1 437 ? -169.396 102.395 17.162 1.00 36.68 412 VAL B C 1
ATOM 7002 O O . VAL B 1 437 ? -169.726 103.338 16.408 1.00 39.65 412 VAL B O 1
ATOM 7006 N N . LYS B 1 438 ? -169.189 101.135 16.768 1.00 41.60 413 LYS B N 1
ATOM 7007 C CA . LYS B 1 438 ? -169.590 100.615 15.437 1.00 47.69 413 LYS B CA 1
ATOM 7008 C C . LYS B 1 438 ? -171.102 100.345 15.491 1.00 47.50 413 LYS B C 1
ATOM 7009 O O . LYS B 1 438 ? -171.532 99.476 16.277 1.00 49.63 413 LYS B O 1
ATOM 7015 N N . THR B 1 439 ? -171.887 101.092 14.717 1.00 53.10 414 THR B N 1
ATOM 7016 C CA . THR B 1 439 ? -173.379 100.988 14.694 1.00 65.16 414 THR B CA 1
ATOM 7017 C C . THR B 1 439 ? -173.853 100.152 13.498 1.00 67.77 414 THR B C 1
ATOM 7018 O O . THR B 1 439 ? -174.867 100.533 12.877 1.00 61.50 414 THR B O 1
ATOM 7022 N N . ALA B 1 440 ? -173.153 99.048 13.216 1.00 73.50 415 ALA B N 1
ATOM 7023 C CA . ALA B 1 440 ? -173.585 97.955 12.313 1.00 79.94 415 ALA B CA 1
ATOM 7024 C C . ALA B 1 440 ? -174.750 98.429 11.428 1.00 81.41 415 ALA B C 1
ATOM 7025 O O . ALA B 1 440 ? -175.866 97.892 11.589 1.00 90.29 415 ALA B O 1
ATOM 7027 N N . SER B 1 444 ? -180.869 102.735 14.795 1.00 63.94 419 SER B N 1
ATOM 7028 C CA . SER B 1 444 ? -180.380 103.946 15.513 1.00 64.96 419 SER B CA 1
ATOM 7029 C C . SER B 1 444 ? -181.307 104.287 16.681 1.00 68.43 419 SER B C 1
ATOM 7030 O O . SER B 1 444 ? -181.838 105.416 16.697 1.00 75.92 419 SER B O 1
ATOM 7033 N N . ASP B 1 445 ? -181.457 103.370 17.640 1.00 70.32 420 ASP B N 1
ATOM 7034 C CA . ASP B 1 445 ? -182.439 103.501 18.750 1.00 71.66 420 ASP B CA 1
ATOM 7035 C C . ASP B 1 445 ? -181.713 103.792 20.068 1.00 61.09 420 ASP B C 1
ATOM 7036 O O . ASP B 1 445 ? -180.474 103.962 20.059 1.00 52.70 420 ASP B O 1
ATOM 7041 N N . VAL B 1 446 ? -182.489 103.834 21.151 1.00 50.86 421 VAL B N 1
ATOM 7042 C CA . VAL B 1 446 ? -182.010 104.038 22.541 1.00 49.12 421 VAL B CA 1
ATOM 7043 C C . VAL B 1 446 ? -181.800 102.668 23.195 1.00 50.64 421 VAL B C 1
ATOM 7044 O O . VAL B 1 446 ? -182.752 101.857 23.236 1.00 47.60 421 VAL B O 1
ATOM 7048 N N . PHE B 1 447 ? -180.590 102.421 23.704 1.00 43.87 422 PHE B N 1
ATOM 7049 C CA . PHE B 1 447 ? -180.241 101.193 24.461 1.00 44.72 422 PHE B CA 1
ATOM 7050 C C . PHE B 1 447 ? -179.938 101.599 25.900 1.00 46.06 422 PHE B C 1
ATOM 7051 O O . PHE B 1 447 ? -179.367 102.690 26.117 1.00 47.90 422 PHE B O 1
ATOM 7059 N N . GLU B 1 448 ? -180.339 100.776 26.860 1.00 44.08 423 GLU B N 1
ATOM 7060 C CA . GLU B 1 448 ? -180.155 101.068 28.304 1.00 42.03 423 GLU B CA 1
ATOM 7061 C C . GLU B 1 448 ? -179.634 99.839 29.041 1.00 45.84 423 GLU B C 1
ATOM 7062 O O . GLU B 1 448 ? -179.463 98.791 28.402 1.00 48.82 423 GLU B O 1
ATOM 7068 N N . GLY B 1 449 ? -179.409 99.979 30.348 1.00 47.44 424 GLY B N 1
ATOM 7069 C CA . GLY B 1 449 ? -179.004 98.870 31.227 1.00 47.40 424 GLY B CA 1
ATOM 7070 C C . GLY B 1 449 ? -178.696 99.332 32.632 1.00 47.17 424 GLY B C 1
ATOM 7071 O O . GLY B 1 449 ? -178.348 100.500 32.819 1.00 43.17 424 GLY B O 1
ATOM 7072 N N . THR B 1 450 ? -178.785 98.419 33.587 1.00 50.98 425 THR B N 1
ATOM 7073 C CA . THR B 1 450 ? -178.266 98.617 34.958 1.00 51.83 425 THR B CA 1
ATOM 7074 C C . THR B 1 450 ? -176.780 98.276 34.914 1.00 49.71 425 THR B C 1
ATOM 7075 O O . THR B 1 450 ? -176.399 97.175 34.434 1.00 51.96 425 THR B O 1
ATOM 7079 N N . ALA B 1 451 ? -175.966 99.202 35.385 1.00 45.53 426 ALA B N 1
ATOM 7080 C CA . ALA B 1 451 ? -174.505 99.100 35.314 1.00 42.67 426 ALA B CA 1
ATOM 7081 C C . ALA B 1 451 ? -174.056 97.873 36.094 1.00 41.86 426 ALA B C 1
ATOM 7082 O O . ALA B 1 451 ? -174.379 97.751 37.277 1.00 42.13 426 ALA B O 1
ATOM 7084 N N . ARG B 1 452 ? -173.277 97.021 35.446 1.00 42.19 427 ARG B N 1
ATOM 7085 C CA . ARG B 1 452 ? -172.427 96.020 36.121 1.00 39.69 427 ARG B CA 1
ATOM 7086 C C . ARG B 1 452 ? -170.989 96.452 35.846 1.00 40.97 427 ARG B C 1
ATOM 7087 O O . ARG B 1 452 ? -170.604 96.555 34.665 1.00 34.84 427 ARG B O 1
ATOM 7095 N N . VAL B 1 453 ? -170.254 96.752 36.904 1.00 39.25 428 VAL B N 1
ATOM 7096 C CA . VAL B 1 453 ? -169.012 97.562 36.829 1.00 39.32 428 VAL B CA 1
ATOM 7097 C C . VAL B 1 453 ? -167.844 96.678 37.228 1.00 37.10 428 VAL B C 1
ATOM 7098 O O . VAL B 1 453 ? -167.870 96.108 38.325 1.00 37.22 428 VAL B O 1
ATOM 7102 N N . PHE B 1 454 ? -166.840 96.576 36.356 1.00 36.44 429 PHE B N 1
ATOM 7103 C CA . PHE B 1 454 ? -165.631 95.762 36.621 1.00 32.13 429 PHE B CA 1
ATOM 7104 C C . PHE B 1 454 ? -164.377 96.600 36.380 1.00 32.05 429 PHE B C 1
ATOM 7105 O O . PHE B 1 454 ? -164.317 97.376 35.401 1.00 28.43 429 PHE B O 1
ATOM 7113 N N . ASP B 1 455 ? -163.416 96.414 37.276 1.00 35.90 430 ASP B N 1
ATOM 7114 C CA . ASP B 1 455 ? -162.042 96.964 37.191 1.00 35.17 430 ASP B CA 1
ATOM 7115 C C . ASP B 1 455 ? -161.207 95.939 36.430 1.00 30.59 430 ASP B C 1
ATOM 7116 O O . ASP B 1 455 ? -160.703 95.025 37.073 1.00 31.39 430 ASP B O 1
ATOM 7121 N N . GLY B 1 456 ? -161.137 96.072 35.105 1.00 32.62 431 GLY B N 1
ATOM 7122 C CA . GLY B 1 456 ? -160.376 95.148 34.241 1.00 32.07 431 GLY B CA 1
ATOM 7123 C C . GLY B 1 456 ? -161.235 94.016 33.723 1.00 37.43 431 GLY B C 1
ATOM 7124 O O . GLY B 1 456 ? -162.245 93.679 34.365 1.00 33.49 431 GLY B O 1
ATOM 7125 N N . GLU B 1 457 ? -160.868 93.482 32.562 1.00 33.17 432 GLU B N 1
ATOM 7126 C CA . GLU B 1 457 ? -161.650 92.471 31.820 1.00 34.67 432 GLU B CA 1
ATOM 7127 C C . GLU B 1 457 ? -161.802 91.190 32.644 1.00 34.95 432 GLU B C 1
ATOM 7128 O O . GLU B 1 457 ? -162.859 90.568 32.536 1.00 35.84 432 GLU B O 1
ATOM 7134 N N . ARG B 1 458 ? -160.779 90.769 33.392 1.00 35.79 433 ARG B N 1
ATOM 7135 C CA . ARG B 1 458 ? -160.805 89.482 34.131 1.00 38.91 433 ARG B CA 1
ATOM 7136 C C . ARG B 1 458 ? -162.026 89.467 35.063 1.00 43.42 433 ARG B C 1
ATOM 7137 O O . ARG B 1 458 ? -162.707 88.427 35.153 1.00 40.19 433 ARG B O 1
ATOM 7145 N N . ALA B 1 459 ? -162.309 90.566 35.761 1.00 39.97 434 ALA B N 1
ATOM 7146 C CA . ALA B 1 459 ? -163.386 90.585 36.772 1.00 40.14 434 ALA B CA 1
ATOM 7147 C C . ALA B 1 459 ? -164.730 90.400 36.051 1.00 44.16 434 ALA B C 1
ATOM 7148 O O . ALA B 1 459 ? -165.589 89.698 36.606 1.00 40.63 434 ALA B O 1
ATOM 7150 N N . ALA B 1 460 ? -164.876 90.958 34.840 1.00 38.11 435 ALA B N 1
ATOM 7151 C CA . ALA B 1 460 ? -166.085 90.826 33.997 1.00 37.29 435 ALA B CA 1
ATOM 7152 C C . ALA B 1 460 ? -166.273 89.374 33.553 1.00 42.70 435 ALA B C 1
ATOM 7153 O O . ALA B 1 460 ? -167.436 88.913 33.546 1.00 40.34 435 ALA B O 1
ATOM 7155 N N . LEU B 1 461 ? -165.187 88.685 33.192 1.00 43.74 436 LEU B N 1
ATOM 7156 C CA . LEU B 1 461 ? -165.244 87.272 32.723 1.00 43.96 436 LEU B CA 1
ATOM 7157 C C . LEU B 1 461 ? -165.617 86.377 33.913 1.00 47.27 436 LEU B C 1
ATOM 7158 O O . LEU B 1 461 ? -166.469 85.509 33.730 1.00 46.97 436 LEU B O 1
ATOM 7163 N N . ASP B 1 462 ? -164.978 86.588 35.072 1.00 48.03 437 ASP B N 1
ATOM 7164 C CA . ASP B 1 462 ? -165.263 85.878 36.344 1.00 51.03 437 ASP B CA 1
ATOM 7165 C C . ASP B 1 462 ? -166.754 86.018 36.681 1.00 53.18 437 ASP B C 1
ATOM 7166 O O . ASP B 1 462 ? -167.345 85.012 37.137 1.00 51.57 437 ASP B O 1
ATOM 7171 N N . ALA B 1 463 ? -167.340 87.197 36.445 1.00 53.14 438 ALA B N 1
ATOM 7172 C CA . ALA B 1 463 ? -168.767 87.486 36.712 1.00 50.18 438 ALA B CA 1
ATOM 7173 C C . ALA B 1 463 ? -169.646 86.738 35.707 1.00 52.89 438 ALA B C 1
ATOM 7174 O O . ALA B 1 463 ? -170.657 86.165 36.151 1.00 57.80 438 ALA B O 1
ATOM 7176 N N . LEU B 1 464 ? -169.290 86.736 34.416 1.00 48.75 439 LEU B N 1
ATOM 7177 C CA . LEU B 1 464 ? -170.053 86.002 33.369 1.00 51.02 439 LEU B CA 1
ATOM 7178 C C . LEU B 1 464 ? -170.056 84.519 33.748 1.00 51.30 439 LEU B C 1
ATOM 7179 O O . LEU B 1 464 ? -171.117 83.911 33.669 1.00 53.64 439 LEU B O 1
ATOM 7184 N N . GLU B 1 465 ? -168.926 83.997 34.216 1.00 54.66 440 GLU B N 1
ATOM 7185 C CA . GLU B 1 465 ? -168.795 82.586 34.658 1.00 59.54 440 GLU B CA 1
ATOM 7186 C C . GLU B 1 465 ? -169.665 82.321 35.898 1.00 59.56 440 GLU B C 1
ATOM 7187 O O . GLU B 1 465 ? -170.119 81.181 36.040 1.00 63.58 440 GLU B O 1
ATOM 7193 N N . ASP B 1 466 ? -169.885 83.311 36.769 1.00 58.57 441 ASP B N 1
ATOM 7194 C CA . ASP B 1 466 ? -170.635 83.122 38.043 1.00 60.78 441 ASP B CA 1
ATOM 7195 C C . ASP B 1 466 ? -172.116 83.462 37.836 1.00 56.13 441 ASP B C 1
ATOM 7196 O O . ASP B 1 466 ? -172.842 83.508 38.836 1.00 56.04 441 ASP B O 1
ATOM 7201 N N . GLY B 1 467 ? -172.533 83.685 36.588 1.00 51.55 442 GLY B N 1
ATOM 7202 C CA . GLY B 1 467 ? -173.924 83.974 36.190 1.00 52.27 442 GLY B CA 1
ATOM 7203 C C . GLY B 1 467 ? -174.432 85.331 36.666 1.00 60.87 442 GLY B C 1
ATOM 7204 O O . GLY B 1 467 ? -175.649 85.615 36.434 1.00 53.61 442 GLY B O 1
ATOM 7205 N N . THR B 1 468 ? -173.572 86.176 37.264 1.00 60.22 443 THR B N 1
ATOM 7206 C CA . THR B 1 468 ? -173.979 87.495 37.828 1.00 61.36 443 THR B CA 1
ATOM 7207 C C . THR B 1 468 ? -174.173 88.535 36.712 1.00 59.08 443 THR B C 1
ATOM 7208 O O . THR B 1 468 ? -174.568 89.657 37.061 1.00 58.04 443 THR B O 1
ATOM 7212 N N . ILE B 1 469 ? -173.974 88.195 35.428 1.00 52.01 444 ILE B N 1
ATOM 7213 C CA . ILE B 1 469 ? -174.305 89.105 34.291 1.00 51.44 444 ILE B CA 1
ATOM 7214 C C . ILE B 1 469 ? -175.484 88.525 33.532 1.00 58.40 444 ILE B C 1
ATOM 7215 O O . ILE B 1 469 ? -175.318 87.413 33.017 1.00 67.43 444 ILE B O 1
ATOM 7220 N N . THR B 1 470 ? -176.577 89.286 33.396 1.00 64.34 445 THR B N 1
ATOM 7221 C CA . THR B 1 470 ? -177.867 88.819 32.810 1.00 61.37 445 THR B CA 1
ATOM 7222 C C . THR B 1 470 ? -178.354 89.794 31.741 1.00 60.89 445 THR B C 1
ATOM 7223 O O . THR B 1 470 ? -177.755 90.868 31.583 1.00 62.99 445 THR B O 1
ATOM 7227 N N . VAL B 1 471 ? -179.416 89.406 31.040 1.00 60.64 446 VAL B N 1
ATOM 7228 C CA . VAL B 1 471 ? -180.117 90.226 30.012 1.00 64.28 446 VAL B CA 1
ATOM 7229 C C . VAL B 1 471 ? -180.377 91.619 30.604 1.00 70.71 446 VAL B C 1
ATOM 7230 O O . VAL B 1 471 ? -180.600 91.716 31.844 1.00 67.34 446 VAL B O 1
ATOM 7234 N N . GLY B 1 472 ? -180.275 92.659 29.766 1.00 73.32 447 GLY B N 1
ATOM 7235 C CA . GLY B 1 472 ? -180.499 94.070 30.153 1.00 74.99 447 GLY B CA 1
ATOM 7236 C C . GLY B 1 472 ? -179.347 94.723 30.924 1.00 71.84 447 GLY B C 1
ATOM 7237 O O . GLY B 1 472 ? -179.436 95.940 31.157 1.00 71.00 447 GLY B O 1
ATOM 7238 N N . ASP B 1 473 ? -178.301 93.988 31.323 1.00 61.69 448 ASP B N 1
ATOM 7239 C CA . ASP B 1 473 ? -177.126 94.572 32.031 1.00 54.04 448 ASP B CA 1
ATOM 7240 C C . ASP B 1 473 ? -176.323 95.473 31.076 1.00 46.29 448 ASP B C 1
ATOM 7241 O O . ASP B 1 473 ? -176.235 95.177 29.878 1.00 42.03 448 ASP B O 1
ATOM 7246 N N . ALA B 1 474 ? -175.817 96.599 31.585 1.00 49.20 449 ALA B N 1
ATOM 7247 C CA . ALA B 1 474 ? -174.814 97.456 30.908 1.00 43.28 449 ALA B CA 1
ATOM 7248 C C . ALA B 1 474 ? -173.451 97.142 31.521 1.00 43.14 449 ALA B C 1
ATOM 7249 O O . ALA B 1 474 ? -173.203 97.578 32.653 1.00 43.63 449 ALA B O 1
ATOM 7251 N N . VAL B 1 475 ? -172.632 96.347 30.812 1.00 36.04 450 VAL B N 1
ATOM 7252 C CA . VAL B 1 475 ? -171.356 95.781 31.335 1.00 35.31 450 VAL B CA 1
ATOM 7253 C C . VAL B 1 475 ? -170.232 96.806 31.107 1.00 31.33 450 VAL B C 1
ATOM 7254 O O . VAL B 1 475 ? -169.925 97.100 29.942 1.00 33.29 450 VAL B O 1
ATOM 7258 N N . VAL B 1 476 ? -169.689 97.338 32.199 1.00 34.37 451 VAL B N 1
ATOM 7259 C CA . VAL B 1 476 ? -168.659 98.417 32.176 1.00 31.69 451 VAL B CA 1
ATOM 7260 C C . VAL B 1 476 ? -167.341 97.816 32.599 1.00 30.36 451 VAL B C 1
ATOM 7261 O O . VAL B 1 476 ? -167.238 97.332 33.736 1.00 35.72 451 VAL B O 1
ATOM 7265 N N . ILE B 1 477 ? -166.363 97.845 31.689 1.00 31.99 452 ILE B N 1
ATOM 7266 C CA . ILE B 1 477 ? -164.976 97.379 31.983 1.00 30.32 452 ILE B CA 1
ATOM 7267 C C . ILE B 1 477 ? -164.109 98.628 31.981 1.00 29.10 452 ILE B C 1
ATOM 7268 O O . ILE B 1 477 ? -164.051 99.299 30.931 1.00 23.65 452 ILE B O 1
ATOM 7273 N N . ARG B 1 478 ? -163.640 99.029 33.156 1.00 28.53 453 ARG B N 1
ATOM 7274 C CA . ARG B 1 478 ? -162.906 100.310 33.285 1.00 30.64 453 ARG B CA 1
ATOM 7275 C C . ARG B 1 478 ? -161.485 99.973 33.674 1.00 28.63 453 ARG B C 1
ATOM 7276 O O . ARG B 1 478 ? -161.214 98.763 33.924 1.00 29.70 453 ARG B O 1
ATOM 7284 N N . TYR B 1 479 ? -160.607 100.985 33.689 1.00 29.97 454 TYR B N 1
ATOM 7285 C CA . TYR B 1 479 ? -159.155 100.795 33.904 1.00 28.15 454 TYR B CA 1
ATOM 7286 C C . TYR B 1 479 ? -158.585 99.911 32.781 1.00 26.59 454 TYR B C 1
ATOM 7287 O O . TYR B 1 479 ? -157.730 99.085 33.076 1.00 32.45 454 TYR B O 1
ATOM 7296 N N . GLU B 1 480 ? -159.049 100.107 31.554 1.00 27.17 455 GLU B N 1
ATOM 7297 C CA . GLU B 1 480 ? -158.439 99.489 30.342 1.00 28.90 455 GLU B CA 1
ATOM 7298 C C . GLU B 1 480 ? -158.036 100.612 29.383 1.00 30.11 455 GLU B C 1
ATOM 7299 O O . GLU B 1 480 ? -157.791 100.331 28.168 1.00 32.08 455 GLU B O 1
ATOM 7305 N N . GLY B 1 481 ? -157.943 101.854 29.871 1.00 28.94 456 GLY B N 1
ATOM 7306 C CA . GLY B 1 481 ? -157.574 102.985 29.000 1.00 26.40 456 GLY B CA 1
ATOM 7307 C C . GLY B 1 481 ? -156.082 102.941 28.630 1.00 27.57 456 GLY B C 1
ATOM 7308 O O . GLY B 1 481 ? -155.358 102.026 28.990 1.00 23.77 456 GLY B O 1
ATOM 7309 N N . PRO B 1 482 ? -155.571 103.960 27.911 1.00 29.14 457 PRO B N 1
ATOM 7310 C CA . PRO B 1 482 ? -154.126 104.066 27.674 1.00 31.30 457 PRO B CA 1
ATOM 7311 C C . PRO B 1 482 ? -153.300 103.950 28.965 1.00 32.11 457 PRO B C 1
ATOM 7312 O O . PRO B 1 482 ? -152.359 103.143 29.034 1.00 31.01 457 PRO B O 1
ATOM 7316 N N . LYS B 1 483 ? -153.683 104.686 30.010 1.00 29.13 458 LYS B N 1
ATOM 7317 C CA . LYS B 1 483 ? -152.982 104.603 31.316 1.00 30.30 458 LYS B CA 1
ATOM 7318 C C . LYS B 1 483 ? -153.419 103.387 32.128 1.00 32.82 458 LYS B C 1
ATOM 7319 O O . LYS B 1 483 ? -152.540 102.752 32.738 1.00 31.60 458 LYS B O 1
ATOM 7325 N N . GLY B 1 484 ? -154.728 103.088 32.179 1.00 33.98 459 GLY B N 1
ATOM 7326 C CA . GLY B 1 484 ? -155.286 102.115 33.147 1.00 30.94 459 GLY B CA 1
ATOM 7327 C C . GLY B 1 484 ? -154.916 100.667 32.871 1.00 31.02 459 GLY B C 1
ATOM 7328 O O . GLY B 1 484 ? -154.649 99.922 33.834 1.00 29.74 459 GLY B O 1
ATOM 7329 N N . GLY B 1 485 ? -154.955 100.273 31.600 1.00 32.25 460 GLY B N 1
ATOM 7330 C CA . GLY B 1 485 ? -154.717 98.897 31.133 1.00 33.08 460 GLY B CA 1
ATOM 7331 C C . GLY B 1 485 ? -153.414 98.335 31.679 1.00 31.47 460 GLY B C 1
ATOM 7332 O O . GLY B 1 485 ? -153.424 97.322 32.375 1.00 31.05 460 GLY B O 1
ATOM 7333 N N . PRO B 1 486 ? -152.240 98.940 31.375 1.00 33.51 461 PRO B N 1
ATOM 7334 C CA . PRO B 1 486 ? -152.113 100.065 30.443 1.00 32.61 461 PRO B CA 1
ATOM 7335 C C . PRO B 1 486 ? -152.109 99.624 28.966 1.00 33.45 461 PRO B C 1
ATOM 7336 O O . PRO B 1 486 ? -152.102 98.434 28.733 1.00 36.52 461 PRO B O 1
ATOM 7340 N N . GLY B 1 487 ? -152.087 100.581 28.024 1.00 30.37 462 GLY B N 1
ATOM 7341 C CA . GLY B 1 487 ? -151.901 100.327 26.581 1.00 32.96 462 GLY B CA 1
ATOM 7342 C C . GLY B 1 487 ? -153.204 100.145 25.830 1.00 35.93 462 GLY B C 1
ATOM 7343 O O . GLY B 1 487 ? -153.146 99.766 24.657 1.00 39.06 462 GLY B O 1
ATOM 7344 N N . MET B 1 488 ? -154.362 100.369 26.475 1.00 32.17 463 MET B N 1
ATOM 7345 C CA . MET B 1 488 ? -155.657 100.433 25.767 1.00 30.23 463 MET B CA 1
ATOM 7346 C C . MET B 1 488 ? -155.830 99.166 24.907 1.00 29.90 463 MET B C 1
ATOM 7347 O O . MET B 1 488 ? -155.975 99.285 23.674 1.00 32.64 463 MET B O 1
ATOM 7352 N N . ARG B 1 489 ? -155.890 98.008 25.558 1.00 31.78 464 ARG B N 1
ATOM 7353 C CA . ARG B 1 489 ? -156.093 96.689 24.897 1.00 33.30 464 ARG B CA 1
ATOM 7354 C C . ARG B 1 489 ? -157.368 96.708 24.049 1.00 36.38 464 ARG B C 1
ATOM 7355 O O . ARG B 1 489 ? -158.380 97.343 24.485 1.00 33.05 464 ARG B O 1
ATOM 7363 N N . GLU B 1 490 ? -157.332 96.028 22.894 1.00 35.74 465 GLU B N 1
ATOM 7364 C CA . GLU B 1 490 ? -158.544 95.662 22.105 1.00 35.16 465 GLU B CA 1
ATOM 7365 C C . GLU B 1 490 ? -159.034 94.328 22.629 1.00 37.19 465 GLU B C 1
ATOM 7366 O O . GLU B 1 490 ? -158.526 93.306 22.186 1.00 33.78 465 GLU B O 1
ATOM 7372 N N . MET B 1 491 ? -159.962 94.363 23.568 1.00 33.00 466 MET B N 1
ATOM 7373 C CA . MET B 1 491 ? -160.395 93.176 24.326 1.00 33.60 466 MET B CA 1
ATOM 7374 C C . MET B 1 491 ? -161.268 92.286 23.437 1.00 33.84 466 MET B C 1
ATOM 7375 O O . MET B 1 491 ? -162.239 92.809 22.810 1.00 35.41 466 MET B O 1
ATOM 7380 N N . LEU B 1 492 ? -160.942 90.996 23.400 1.00 37.71 467 LEU B N 1
ATOM 7381 C CA . LEU B 1 492 ? -161.697 89.991 22.605 1.00 38.69 467 LEU B CA 1
ATOM 7382 C C . LEU B 1 492 ? -162.312 88.924 23.522 1.00 37.09 467 LEU B C 1
ATOM 7383 O O . LEU B 1 492 ? -163.282 88.290 23.068 1.00 36.62 467 LEU B O 1
ATOM 7388 N N . ALA B 1 493 ? -161.776 88.687 24.728 1.00 36.50 468 ALA B N 1
ATOM 7389 C CA . ALA B 1 493 ? -162.223 87.564 25.590 1.00 37.30 468 ALA B CA 1
ATOM 7390 C C . ALA B 1 493 ? -163.673 87.816 26.042 1.00 43.07 468 ALA B C 1
ATOM 7391 O O . ALA B 1 493 ? -164.495 86.869 25.988 1.00 35.62 468 ALA B O 1
ATOM 7393 N N . ILE B 1 494 ? -164.003 89.049 26.429 1.00 38.55 469 ILE B N 1
ATOM 7394 C CA . ILE B 1 494 ? -165.336 89.348 27.031 1.00 39.31 469 ILE B CA 1
ATOM 7395 C C . ILE B 1 494 ? -166.378 89.381 25.911 1.00 37.94 469 ILE B C 1
ATOM 7396 O O . ILE B 1 494 ? -167.471 88.926 26.151 1.00 34.35 469 ILE B O 1
ATOM 7401 N N . THR B 1 495 ? -166.051 89.913 24.743 1.00 35.12 470 THR B N 1
ATOM 7402 C CA . THR B 1 495 ? -166.995 90.009 23.597 1.00 43.19 470 THR B CA 1
ATOM 7403 C C . THR B 1 495 ? -167.347 88.589 23.139 1.00 46.04 470 THR B C 1
ATOM 7404 O O . THR B 1 495 ? -168.547 88.309 22.880 1.00 43.71 470 THR B O 1
ATOM 7408 N N . GLY B 1 496 ? -166.321 87.734 23.048 1.00 48.58 471 GLY B N 1
ATOM 7409 C CA . GLY B 1 496 ? -166.452 86.325 22.639 1.00 44.08 471 GLY B CA 1
ATOM 7410 C C . GLY B 1 496 ? -167.272 85.545 23.642 1.00 44.20 471 GLY B C 1
ATOM 7411 O O . GLY B 1 496 ? -168.162 84.769 23.217 1.00 44.28 471 GLY B O 1
ATOM 7412 N N . ALA B 1 497 ? -166.978 85.725 24.931 1.00 37.77 472 ALA B N 1
ATOM 7413 C CA . ALA B 1 497 ? -167.654 84.997 26.025 1.00 43.51 472 ALA B CA 1
ATOM 7414 C C . ALA B 1 497 ? -169.143 85.397 26.075 1.00 46.73 472 ALA B C 1
ATOM 7415 O O . ALA B 1 497 ? -169.984 84.490 26.163 1.00 45.20 472 ALA B O 1
ATOM 7417 N N . ILE B 1 498 ? -169.464 86.693 25.974 1.00 47.25 473 ILE B N 1
ATOM 7418 C CA . ILE B 1 498 ? -170.864 87.220 25.987 1.00 44.96 473 ILE B CA 1
ATOM 7419 C C . ILE B 1 498 ? -171.604 86.618 24.790 1.00 43.90 473 ILE B C 1
ATOM 7420 O O . ILE B 1 498 ? -172.694 86.063 24.985 1.00 43.35 473 ILE B O 1
ATOM 7425 N N . LYS B 1 499 ? -171.040 86.725 23.593 1.00 41.49 474 LYS B N 1
ATOM 7426 C CA . LYS B 1 499 ? -171.690 86.167 22.378 1.00 52.31 474 LYS B CA 1
ATOM 7427 C C . LYS B 1 499 ? -171.905 84.654 22.545 1.00 48.84 474 LYS B C 1
ATOM 7428 O O . LYS B 1 499 ? -173.006 84.190 22.235 1.00 53.13 474 LYS B O 1
ATOM 7434 N N . GLY B 1 500 ? -170.890 83.935 23.019 1.00 45.56 475 GLY B N 1
ATOM 7435 C CA . GLY B 1 500 ? -170.923 82.473 23.243 1.00 52.20 475 GLY B CA 1
ATOM 7436 C C . GLY B 1 500 ? -171.996 82.073 24.239 1.00 53.77 475 GLY B C 1
ATOM 7437 O O . GLY B 1 500 ? -172.599 81.006 24.057 1.00 52.75 475 GLY B O 1
ATOM 7438 N N . ALA B 1 501 ? -172.231 82.912 25.252 1.00 50.54 476 ALA B N 1
ATOM 7439 C CA . ALA B 1 501 ? -173.267 82.730 26.293 1.00 48.76 476 ALA B CA 1
ATOM 7440 C C . ALA B 1 501 ? -174.659 83.103 25.754 1.00 43.82 476 ALA B C 1
ATOM 7441 O O . ALA B 1 501 ? -175.586 82.961 26.521 1.00 46.54 476 ALA B O 1
ATOM 7443 N N . GLY B 1 502 ? -174.783 83.581 24.507 1.00 45.38 477 GLY B N 1
ATOM 7444 C CA . GLY B 1 502 ? -176.064 83.964 23.878 1.00 49.39 477 GLY B CA 1
ATOM 7445 C C . GLY B 1 502 ? -176.582 85.341 24.301 1.00 56.45 477 GLY B C 1
ATOM 7446 O O . GLY B 1 502 ? -177.733 85.659 23.923 1.00 49.65 477 GLY B O 1
ATOM 7447 N N . LEU B 1 503 ? -175.764 86.167 24.979 1.00 54.13 478 LEU B N 1
ATOM 7448 C CA . LEU B 1 503 ? -176.168 87.495 25.529 1.00 52.92 478 LEU B CA 1
ATOM 7449 C C . LEU B 1 503 ? -175.724 88.634 24.600 1.00 55.27 478 LEU B C 1
ATOM 7450 O O . LEU B 1 503 ? -175.862 89.800 24.996 1.00 56.77 478 LEU B O 1
ATOM 7455 N N . GLY B 1 504 ? -175.253 88.315 23.397 1.00 55.75 479 GLY B N 1
ATOM 7456 C CA . GLY B 1 504 ? -174.717 89.298 22.442 1.00 63.05 479 GLY B CA 1
ATOM 7457 C C . GLY B 1 504 ? -175.640 90.490 22.278 1.00 64.59 479 GLY B C 1
ATOM 7458 O O . GLY B 1 504 ? -175.178 91.623 22.452 1.00 69.37 479 GLY B O 1
ATOM 7459 N N . LYS B 1 505 ? -176.903 90.253 21.933 1.00 67.68 480 LYS B N 1
ATOM 7460 C CA . LYS B 1 505 ? -177.862 91.331 21.562 1.00 71.30 480 LYS B CA 1
ATOM 7461 C C . LYS B 1 505 ? -178.638 91.781 22.811 1.00 61.95 480 LYS B C 1
ATOM 7462 O O . LYS B 1 505 ? -179.494 92.652 22.671 1.00 70.15 480 LYS B O 1
ATOM 7468 N N . ASP B 1 506 ? -178.347 91.219 23.986 1.00 57.70 481 ASP B N 1
ATOM 7469 C CA . ASP B 1 506 ? -179.137 91.428 25.227 1.00 63.03 481 ASP B CA 1
ATOM 7470 C C . ASP B 1 506 ? -178.414 92.364 26.209 1.00 59.63 481 ASP B C 1
ATOM 7471 O O . ASP B 1 506 ? -179.070 92.813 27.174 1.00 53.71 481 ASP B O 1
ATOM 7476 N N . VAL B 1 507 ? -177.105 92.586 26.049 1.00 55.88 482 VAL B N 1
ATOM 7477 C CA . VAL B 1 507 ? -176.309 93.444 26.989 1.00 51.22 482 VAL B CA 1
ATOM 7478 C C . VAL B 1 507 ? -175.591 94.519 26.192 1.00 44.25 482 VAL B C 1
ATOM 7479 O O . VAL B 1 507 ? -175.354 94.314 24.999 1.00 43.46 482 VAL B O 1
ATOM 7483 N N . LEU B 1 508 ? -175.263 95.611 26.876 1.00 43.58 483 LEU B N 1
ATOM 7484 C CA . LEU B 1 508 ? -174.433 96.721 26.358 1.00 43.65 483 LEU B CA 1
ATOM 7485 C C . LEU B 1 508 ? -173.004 96.511 26.881 1.00 39.46 483 LEU B C 1
ATOM 7486 O O . LEU B 1 508 ? -172.866 96.140 28.050 1.00 38.79 483 LEU B O 1
ATOM 7491 N N . LEU B 1 509 ? -171.993 96.695 26.030 1.00 36.61 484 LEU B N 1
ATOM 7492 C CA . LEU B 1 509 ? -170.552 96.642 26.407 1.00 35.23 484 LEU B CA 1
ATOM 7493 C C . LEU B 1 509 ? -169.927 98.038 26.299 1.00 30.49 484 LEU B C 1
ATOM 7494 O O . LEU B 1 509 ? -170.113 98.725 25.257 1.00 31.78 484 LEU B O 1
ATOM 7499 N N . LEU B 1 510 ? -169.228 98.448 27.366 1.00 35.79 485 LEU B N 1
ATOM 7500 C CA . LEU B 1 510 ? -168.693 99.825 27.551 1.00 34.03 485 LEU B CA 1
ATOM 7501 C C . LEU B 1 510 ? -167.289 99.717 28.151 1.00 30.61 485 LEU B C 1
ATOM 7502 O O . LEU B 1 510 ? -167.146 99.040 29.193 1.00 31.23 485 LEU B O 1
ATOM 7507 N N . THR B 1 511 ? -166.315 100.449 27.592 1.00 30.49 486 THR B N 1
ATOM 7508 C CA . THR B 1 511 ? -164.934 100.456 28.138 1.00 29.62 486 THR B CA 1
ATOM 7509 C C . THR B 1 511 ? -164.217 101.769 27.811 1.00 25.49 486 THR B C 1
ATOM 7510 O O . THR B 1 511 ? -164.577 102.452 26.841 1.00 23.57 486 THR B O 1
ATOM 7514 N N . ASP B 1 512 ? -163.260 102.116 28.658 1.00 27.29 487 ASP B N 1
ATOM 7515 C CA . ASP B 1 512 ? -162.272 103.183 28.360 1.00 27.18 487 ASP B CA 1
ATOM 7516 C C . ASP B 1 512 ? -161.118 102.590 27.529 1.00 27.14 487 ASP B C 1
ATOM 7517 O O . ASP B 1 512 ? -160.263 103.363 27.124 1.00 24.74 487 ASP B O 1
ATOM 7522 N N . GLY B 1 513 ? -161.113 101.280 27.296 1.00 28.20 488 GLY B N 1
ATOM 7523 C CA . GLY B 1 513 ? -160.187 100.629 26.356 1.00 28.36 488 GLY B CA 1
ATOM 7524 C C . GLY B 1 513 ? -160.805 100.486 24.993 1.00 27.54 488 GLY B C 1
ATOM 7525 O O . GLY B 1 513 ? -161.466 101.425 24.525 1.00 25.65 488 GLY B O 1
ATOM 7526 N N . ARG B 1 514 ? -160.572 99.346 24.349 1.00 27.18 489 ARG B N 1
ATOM 7527 C CA . ARG B 1 514 ? -161.069 99.096 22.971 1.00 28.51 489 ARG B CA 1
ATOM 7528 C C . ARG B 1 514 ? -161.703 97.703 22.945 1.00 28.85 489 ARG B C 1
ATOM 7529 O O . ARG B 1 514 ? -161.395 96.878 23.865 1.00 28.70 489 ARG B O 1
ATOM 7537 N N . PHE B 1 515 ? -162.552 97.451 21.942 1.00 29.53 490 PHE B N 1
ATOM 7538 C CA . PHE B 1 515 ? -163.172 96.120 21.713 1.00 33.07 490 PHE B CA 1
ATOM 7539 C C . PHE B 1 515 ? -162.870 95.641 20.291 1.00 32.62 490 PHE B C 1
ATOM 7540 O O . PHE B 1 515 ? -162.776 96.475 19.382 1.00 34.72 490 PHE B O 1
ATOM 7548 N N . SER B 1 516 ? -162.770 94.328 20.131 1.00 43.60 491 SER B N 1
ATOM 7549 C CA . SER B 1 516 ? -162.794 93.618 18.819 1.00 50.73 491 SER B CA 1
ATOM 7550 C C . SER B 1 516 ? -163.802 92.462 18.902 1.00 52.65 491 SER B C 1
ATOM 7551 O O . SER B 1 516 ? -163.884 91.831 20.003 1.00 49.63 491 SER B O 1
ATOM 7554 N N . GLY B 1 517 ? -164.525 92.183 17.803 1.00 57.88 492 GLY B N 1
ATOM 7555 C CA . GLY B 1 517 ? -165.669 91.242 17.753 1.00 61.51 492 GLY B CA 1
ATOM 7556 C C . GLY B 1 517 ? -166.938 91.846 18.356 1.00 62.77 492 GLY B C 1
ATOM 7557 O O . GLY B 1 517 ? -166.823 92.740 19.202 1.00 59.63 492 GLY B O 1
ATOM 7558 N N . GLY B 1 518 ? -168.117 91.381 17.930 1.00 65.51 493 GLY B N 1
ATOM 7559 C CA . GLY B 1 518 ? -169.426 91.807 18.466 1.00 61.94 493 GLY B CA 1
ATOM 7560 C C . GLY B 1 518 ? -170.220 92.599 17.442 1.00 60.12 493 GLY B C 1
ATOM 7561 O O . GLY B 1 518 ? -171.163 93.306 17.878 1.00 60.44 493 GLY B O 1
ATOM 7562 N N . LEU B 1 522 ? -173.927 95.791 21.220 1.00 44.66 497 LEU B N 1
ATOM 7563 C CA . LEU B 1 522 ? -173.247 97.089 20.975 1.00 44.30 497 LEU B CA 1
ATOM 7564 C C . LEU B 1 522 ? -172.025 97.191 21.886 1.00 41.73 497 LEU B C 1
ATOM 7565 O O . LEU B 1 522 ? -172.109 96.783 23.056 1.00 40.54 497 LEU B O 1
ATOM 7570 N N . CYS B 1 523 ? -170.917 97.698 21.350 1.00 42.00 498 CYS B N 1
ATOM 7571 C CA . CYS B 1 523 ? -169.580 97.690 22.001 1.00 41.90 498 CYS B CA 1
ATOM 7572 C C . CYS B 1 523 ? -169.024 99.102 21.921 1.00 38.83 498 CYS B C 1
ATOM 7573 O O . CYS B 1 523 ? -168.709 99.513 20.811 1.00 36.38 498 CYS B O 1
ATOM 7576 N N . VAL B 1 524 ? -169.012 99.825 23.051 1.00 35.43 499 VAL B N 1
ATOM 7577 C CA . VAL B 1 524 ? -168.584 101.253 23.096 1.00 31.87 499 VAL B CA 1
ATOM 7578 C C . VAL B 1 524 ? -167.171 101.281 23.656 1.00 29.16 499 VAL B C 1
ATOM 7579 O O . VAL B 1 524 ? -166.962 100.719 24.742 1.00 30.62 499 VAL B O 1
ATOM 7583 N N . GLY B 1 525 ? -166.249 101.899 22.921 1.00 33.05 500 GLY B N 1
ATOM 7584 C CA . GLY B 1 525 ? -164.845 102.023 23.374 1.00 31.24 500 GLY B CA 1
ATOM 7585 C C . GLY B 1 525 ? -164.399 103.462 23.486 1.00 28.92 500 GLY B C 1
ATOM 7586 O O . GLY B 1 525 ? -165.176 104.387 23.096 1.00 29.21 500 GLY B O 1
ATOM 7587 N N . HIS B 1 526 ? -163.157 103.652 23.943 1.00 29.42 501 HIS B N 1
ATOM 7588 C CA . HIS B 1 526 ? -162.486 104.977 23.951 1.00 26.15 501 HIS B CA 1
ATOM 7589 C C . HIS B 1 526 ? -163.179 105.927 24.950 1.00 24.11 501 HIS B C 1
ATOM 7590 O O . HIS B 1 526 ? -163.001 107.148 24.797 1.00 27.36 501 HIS B O 1
ATOM 7597 N N . ILE B 1 527 ? -163.958 105.411 25.901 1.00 25.79 502 ILE B N 1
ATOM 7598 C CA . ILE B 1 527 ? -164.779 106.292 26.788 1.00 26.57 502 ILE B CA 1
ATOM 7599 C C . ILE B 1 527 ? -163.779 107.215 27.488 1.00 26.16 502 ILE B C 1
ATOM 7600 O O . ILE B 1 527 ? -162.818 106.676 28.086 1.00 24.49 502 ILE B O 1
ATOM 7605 N N . ALA B 1 528 ? -163.956 108.523 27.339 1.00 27.49 503 ALA B N 1
ATOM 7606 C CA . ALA B 1 528 ? -162.995 109.519 27.865 1.00 30.75 503 ALA B CA 1
ATOM 7607 C C . ALA B 1 528 ? -163.738 110.561 28.692 1.00 29.57 503 ALA B C 1
ATOM 7608 O O . ALA B 1 528 ? -164.847 110.946 28.333 1.00 29.24 503 ALA B O 1
ATOM 7610 N N . PRO B 1 529 ? -163.115 111.139 29.745 1.00 31.36 504 PRO B N 1
ATOM 7611 C CA . PRO B 1 529 ? -161.800 110.720 30.226 1.00 31.52 504 PRO B CA 1
ATOM 7612 C C . PRO B 1 529 ? -161.815 109.290 30.761 1.00 27.13 504 PRO B C 1
ATOM 7613 O O . PRO B 1 529 ? -162.828 108.826 31.236 1.00 29.46 504 PRO B O 1
ATOM 7617 N N . GLU B 1 530 ? -160.689 108.609 30.677 1.00 28.37 505 GLU B N 1
ATOM 7618 C CA . GLU B 1 530 ? -160.588 107.224 31.194 1.00 26.78 505 GLU B CA 1
ATOM 7619 C C . GLU B 1 530 ? -160.618 107.227 32.722 1.00 28.84 505 GLU B C 1
ATOM 7620 O O . GLU B 1 530 ? -160.475 108.293 33.337 1.00 32.17 505 GLU B O 1
ATOM 7626 N N . ALA B 1 531 ? -160.807 106.054 33.303 1.00 29.48 506 ALA B N 1
ATOM 7627 C CA . ALA B 1 531 ? -161.038 105.838 34.745 1.00 31.02 506 ALA B CA 1
ATOM 7628 C C . ALA B 1 531 ? -159.873 106.406 35.561 1.00 34.16 506 ALA B C 1
ATOM 7629 O O . ALA B 1 531 ? -160.139 107.104 36.545 1.00 33.81 506 ALA B O 1
ATOM 7631 N N . VAL B 1 532 ? -158.639 106.107 35.164 1.00 34.61 507 VAL B N 1
ATOM 7632 C CA . VAL B 1 532 ? -157.412 106.574 35.872 1.00 37.18 507 VAL B CA 1
ATOM 7633 C C . VAL B 1 532 ? -157.435 108.105 36.023 1.00 35.31 507 VAL B C 1
ATOM 7634 O O . VAL B 1 532 ? -156.962 108.567 37.045 1.00 36.53 507 VAL B O 1
ATOM 7638 N N . ASP B 1 533 ? -157.960 108.847 35.054 1.00 32.32 508 ASP B N 1
ATOM 7639 C CA . ASP B 1 533 ? -158.059 110.330 35.081 1.00 35.63 508 ASP B CA 1
ATOM 7640 C C . ASP B 1 533 ? -159.320 110.831 35.818 1.00 34.94 508 ASP B C 1
ATOM 7641 O O . ASP B 1 533 ? -159.626 112.024 35.650 1.00 36.68 508 ASP B O 1
ATOM 7646 N N . GLY B 1 534 ? -160.064 109.966 36.518 1.00 34.77 509 GLY B N 1
ATOM 7647 C CA . GLY B 1 534 ? -161.236 110.333 37.337 1.00 38.65 509 GLY B CA 1
ATOM 7648 C C . GLY B 1 534 ? -162.403 110.802 36.482 1.00 36.87 509 GLY B C 1
ATOM 7649 O O . GLY B 1 534 ? -163.255 111.551 36.983 1.00 33.23 509 GLY B O 1
ATOM 7650 N N . GLY B 1 535 ? -162.467 110.342 35.234 1.00 31.65 510 GLY B N 1
ATOM 7651 C CA . GLY B 1 535 ? -163.642 110.517 34.367 1.00 33.26 510 GLY B CA 1
ATOM 7652 C C . GLY B 1 535 ? -164.887 109.901 35.011 1.00 28.90 510 GLY B C 1
ATOM 7653 O O . GLY B 1 535 ? -164.787 109.052 35.901 1.00 31.17 510 GLY B O 1
ATOM 7654 N N . PRO B 1 536 ? -166.094 110.304 34.571 1.00 26.54 511 PRO B N 1
ATOM 7655 C CA . PRO B 1 536 ? -167.339 109.706 35.055 1.00 29.22 511 PRO B CA 1
ATOM 7656 C C . PRO B 1 536 ? -167.287 108.177 35.126 1.00 31.15 511 PRO B C 1
ATOM 7657 O O . PRO B 1 536 ? -167.801 107.626 36.063 1.00 27.61 511 PRO B O 1
ATOM 7661 N N . ILE B 1 537 ? -166.631 107.494 34.169 1.00 29.80 512 ILE B N 1
ATOM 7662 C CA . ILE B 1 537 ? -166.580 106.001 34.204 1.00 28.12 512 ILE B CA 1
ATOM 7663 C C . ILE B 1 537 ? -165.994 105.530 35.546 1.00 28.27 512 ILE B C 1
ATOM 7664 O O . ILE B 1 537 ? -166.341 104.431 35.994 1.00 30.74 512 ILE B O 1
ATOM 7669 N N . ALA B 1 538 ? -165.097 106.283 36.179 1.00 29.27 513 ALA B N 1
ATOM 7670 C CA . ALA B 1 538 ? -164.486 105.855 37.461 1.00 31.91 513 ALA B CA 1
ATOM 7671 C C . ALA B 1 538 ? -165.496 106.002 38.600 1.00 28.14 513 ALA B C 1
ATOM 7672 O O . ALA B 1 538 ? -165.306 105.327 39.615 1.00 30.92 513 ALA B O 1
ATOM 7674 N N . LEU B 1 539 ? -166.507 106.844 38.441 1.00 29.21 514 LEU B N 1
ATOM 7675 C CA . LEU B 1 539 ? -167.484 107.104 39.536 1.00 32.70 514 LEU B CA 1
ATOM 7676 C C . LEU B 1 539 ? -168.677 106.147 39.413 1.00 32.75 514 LEU B C 1
ATOM 7677 O O . LEU B 1 539 ? -169.450 106.074 40.381 1.00 33.55 514 LEU B O 1
ATOM 7682 N N . LEU B 1 540 ? -168.849 105.458 38.277 1.00 32.16 515 LEU B N 1
ATOM 7683 C CA . LEU B 1 540 ? -169.986 104.511 38.096 1.00 33.21 515 LEU B CA 1
ATOM 7684 C C . LEU B 1 540 ? -170.029 103.550 39.275 1.00 32.37 515 LEU B C 1
ATOM 7685 O O . LEU B 1 540 ? -168.954 103.124 39.742 1.00 31.69 515 LEU B O 1
ATOM 7690 N N . ARG B 1 541 ? -171.242 103.204 39.713 1.00 32.54 516 ARG B N 1
ATOM 7691 C CA . ARG B 1 541 ? -171.462 102.083 40.662 1.00 35.58 516 ARG B CA 1
ATOM 7692 C C . ARG B 1 541 ? -172.461 101.099 40.059 1.00 29.63 516 ARG B C 1
ATOM 7693 O O . ARG B 1 541 ? -173.286 101.516 39.211 1.00 35.13 516 ARG B O 1
ATOM 7701 N N . ASN B 1 542 ? -172.341 99.836 40.465 1.00 30.71 517 ASN B N 1
ATOM 7702 C CA . ASN B 1 542 ? -173.352 98.771 40.250 1.00 35.31 517 ASN B CA 1
ATOM 7703 C C . ASN B 1 542 ? -174.744 99.357 40.532 1.00 38.28 517 ASN B C 1
ATOM 7704 O O . ASN B 1 542 ? -174.943 99.891 41.632 1.00 40.66 517 ASN B O 1
ATOM 7709 N N . GLY B 1 543 ? -175.643 99.338 39.558 1.00 38.96 518 GLY B N 1
ATOM 7710 C CA . GLY B 1 543 ? -177.015 99.848 39.745 1.00 39.85 518 GLY B CA 1
ATOM 7711 C C . GLY B 1 543 ? -177.276 101.125 38.982 1.00 41.50 518 GLY B C 1
ATOM 7712 O O . GLY B 1 543 ? -178.438 101.337 38.555 1.00 40.20 518 GLY B O 1
ATOM 7713 N N . ASP B 1 544 ? -176.249 101.941 38.734 1.00 41.31 519 ASP B N 1
ATOM 7714 C CA . ASP B 1 544 ? -176.446 103.175 37.935 1.00 39.07 519 ASP B CA 1
ATOM 7715 C C . ASP B 1 544 ? -177.066 102.799 36.594 1.00 42.24 519 ASP B C 1
ATOM 7716 O O . ASP B 1 544 ? -176.696 101.759 36.027 1.00 45.47 519 ASP B O 1
ATOM 7721 N N . ARG B 1 545 ? -177.928 103.662 36.089 1.00 38.63 520 ARG B N 1
ATOM 7722 C CA . ARG B 1 545 ? -178.671 103.487 34.823 1.00 42.62 520 ARG B CA 1
ATOM 7723 C C . ARG B 1 545 ? -177.874 104.189 33.727 1.00 43.27 520 ARG B C 1
ATOM 7724 O O . ARG B 1 545 ? -177.540 105.397 33.886 1.00 41.65 520 ARG B O 1
ATOM 7732 N N . ILE B 1 546 ? -177.560 103.456 32.662 1.00 37.23 521 ILE B N 1
ATOM 7733 C CA . ILE B 1 546 ? -176.793 103.988 31.512 1.00 36.25 521 ILE B CA 1
ATOM 7734 C C . ILE B 1 546 ? -177.702 103.938 30.298 1.00 40.02 521 ILE B C 1
ATOM 7735 O O . ILE B 1 546 ? -178.451 102.946 30.162 1.00 44.42 521 ILE B O 1
ATOM 7740 N N . ARG B 1 547 ? -177.632 104.981 29.482 1.00 38.30 522 ARG B N 1
ATOM 7741 C CA . ARG B 1 547 ? -178.445 105.155 28.268 1.00 42.57 522 ARG B CA 1
ATOM 7742 C C . ARG B 1 547 ? -177.491 105.451 27.121 1.00 42.40 522 ARG B C 1
ATOM 7743 O O . ARG B 1 547 ? -176.753 106.464 27.208 1.00 39.11 522 ARG B O 1
ATOM 7751 N N . LEU B 1 548 ? -177.551 104.638 26.070 1.00 41.69 523 LEU B N 1
ATOM 7752 C CA . LEU B 1 548 ? -176.880 104.913 24.780 1.00 38.73 523 LEU B CA 1
ATOM 7753 C C . LEU B 1 548 ? -177.940 105.358 23.773 1.00 42.71 523 LEU B C 1
ATOM 7754 O O . LEU B 1 548 ? -178.871 104.572 23.500 1.00 45.83 523 LEU B O 1
ATOM 7759 N N . ASP B 1 549 ? -177.809 106.568 23.244 1.00 43.00 524 ASP B N 1
ATOM 7760 C CA . ASP B 1 549 ? -178.784 107.140 22.284 1.00 46.12 524 ASP B CA 1
ATOM 7761 C C . ASP B 1 549 ? -178.024 107.361 20.985 1.00 48.29 524 ASP B C 1
ATOM 7762 O O . ASP B 1 549 ? -177.360 108.413 20.868 1.00 43.16 524 ASP B O 1
ATOM 7767 N N . VAL B 1 550 ? -178.122 106.419 20.045 1.00 47.03 525 VAL B N 1
ATOM 7768 C CA . VAL B 1 550 ? -177.300 106.459 18.803 1.00 48.34 525 VAL B CA 1
ATOM 7769 C C . VAL B 1 550 ? -177.662 107.712 18.014 1.00 48.74 525 VAL B C 1
ATOM 7770 O O . VAL B 1 550 ? -176.733 108.428 17.615 1.00 48.38 525 VAL B O 1
ATOM 7774 N N . ALA B 1 551 ? -178.960 107.962 17.814 1.00 49.40 526 ALA B N 1
ATOM 7775 C CA . ALA B 1 551 ? -179.491 109.104 17.026 1.00 49.01 526 ALA B CA 1
ATOM 7776 C C . ALA B 1 551 ? -178.939 110.421 17.573 1.00 43.49 526 ALA B C 1
ATOM 7777 O O . ALA B 1 551 ? -178.435 111.237 16.784 1.00 50.16 526 ALA B O 1
ATOM 7779 N N . GLY B 1 552 ? -179.033 110.611 18.887 1.00 46.82 527 GLY B N 1
ATOM 7780 C CA . GLY B 1 552 ? -178.614 111.848 19.569 1.00 48.59 527 GLY B CA 1
ATOM 7781 C C . GLY B 1 552 ? -177.121 111.866 19.848 1.00 47.82 527 GLY B C 1
ATOM 7782 O O . GLY B 1 552 ? -176.641 112.916 20.329 1.00 43.12 527 GLY B O 1
ATOM 7783 N N . ARG B 1 553 ? -176.419 110.746 19.616 1.00 43.04 528 ARG B N 1
ATOM 7784 C CA . ARG B 1 553 ? -174.945 110.636 19.824 1.00 42.32 528 ARG B CA 1
ATOM 7785 C C . ARG B 1 553 ? -174.617 110.894 21.307 1.00 40.79 528 ARG B C 1
ATOM 7786 O O . ARG B 1 553 ? -173.658 111.668 21.605 1.00 37.79 528 ARG B O 1
ATOM 7794 N N . VAL B 1 554 ? -175.367 110.264 22.211 1.00 39.13 529 VAL B N 1
ATOM 7795 C CA . VAL B 1 554 ? -175.261 110.483 23.684 1.00 40.89 529 VAL B CA 1
ATOM 7796 C C . VAL B 1 554 ? -174.961 109.159 24.379 1.00 36.97 529 VAL B C 1
ATOM 7797 O O . VAL B 1 554 ? -175.588 108.163 24.044 1.00 39.53 529 VAL B O 1
ATOM 7801 N N . LEU B 1 555 ? -174.025 109.153 25.318 1.00 30.93 530 LEU B N 1
ATOM 7802 C CA . LEU B 1 555 ? -173.838 108.056 26.288 1.00 32.49 530 LEU B CA 1
ATOM 7803 C C . LEU B 1 555 ? -173.912 108.665 27.687 1.00 36.81 530 LEU B C 1
ATOM 7804 O O . LEU B 1 555 ? -172.912 109.266 28.108 1.00 35.94 530 LEU B O 1
ATOM 7809 N N . ASP B 1 556 ? -175.040 108.472 28.381 1.00 36.83 531 ASP B N 1
ATOM 7810 C CA . ASP B 1 556 ? -175.368 109.178 29.645 1.00 35.29 531 ASP B CA 1
ATOM 7811 C C . ASP B 1 556 ? -175.392 108.201 30.809 1.00 34.56 531 ASP B C 1
ATOM 7812 O O . ASP B 1 556 ? -175.861 107.069 30.665 1.00 32.65 531 ASP B O 1
ATOM 7817 N N . VAL B 1 557 ? -174.885 108.636 31.957 1.00 33.59 532 VAL B N 1
ATOM 7818 C CA . VAL B 1 557 ? -175.249 107.993 33.245 1.00 39.12 532 VAL B CA 1
ATOM 7819 C C . VAL B 1 557 ? -176.443 108.803 33.771 1.00 38.82 532 VAL B C 1
ATOM 7820 O O . VAL B 1 557 ? -176.352 110.046 33.745 1.00 34.45 532 VAL B O 1
ATOM 7824 N N . LEU B 1 558 ? -177.548 108.142 34.123 1.00 44.19 533 LEU B N 1
ATOM 7825 C CA . LEU B 1 558 ? -178.831 108.824 34.458 1.00 42.97 533 LEU B CA 1
ATOM 7826 C C . LEU B 1 558 ? -178.898 109.087 35.964 1.00 41.13 533 LEU B C 1
ATOM 7827 O O . LEU B 1 558 ? -179.998 109.195 36.500 1.00 54.55 533 LEU B O 1
ATOM 7832 N N . ALA B 1 559 ? -177.754 109.234 36.623 1.00 38.32 534 ALA B N 1
ATOM 7833 C CA . ALA B 1 559 ? -177.672 109.607 38.048 1.00 37.07 534 ALA B CA 1
ATOM 7834 C C . ALA B 1 559 ? -177.977 111.101 38.174 1.00 37.49 534 ALA B C 1
ATOM 7835 O O . ALA B 1 559 ? -177.723 111.838 37.231 1.00 37.18 534 ALA B O 1
ATOM 7837 N N . ASP B 1 560 ? -178.509 111.524 39.318 1.00 35.81 535 ASP B N 1
ATOM 7838 C CA . ASP B 1 560 ? -178.653 112.955 39.661 1.00 33.61 535 ASP B CA 1
ATOM 7839 C C . ASP B 1 560 ? -177.259 113.582 39.590 1.00 29.53 535 ASP B C 1
ATOM 7840 O O . ASP B 1 560 ? -176.308 113.059 40.164 1.00 30.76 535 ASP B O 1
ATOM 7845 N N . PRO B 1 561 ? -177.067 114.679 38.828 1.00 30.01 536 PRO B N 1
ATOM 7846 C CA . PRO B 1 561 ? -175.719 115.222 38.627 1.00 31.67 536 PRO B CA 1
ATOM 7847 C C . PRO B 1 561 ? -174.991 115.581 39.932 1.00 30.88 536 PRO B C 1
ATOM 7848 O O . PRO B 1 561 ? -173.774 115.302 40.090 1.00 29.65 536 PRO B O 1
ATOM 7852 N N . ALA B 1 562 ? -175.733 116.132 40.897 1.00 29.94 537 ALA B N 1
ATOM 7853 C CA . ALA B 1 562 ? -175.192 116.504 42.219 1.00 32.92 537 ALA B CA 1
ATOM 7854 C C . ALA B 1 562 ? -174.727 115.247 42.972 1.00 31.56 537 ALA B C 1
ATOM 7855 O O . ALA B 1 562 ? -173.570 115.223 43.441 1.00 32.15 537 ALA B O 1
ATOM 7857 N N . GLU B 1 563 ? -175.599 114.243 43.114 1.00 31.69 538 GLU B N 1
ATOM 7858 C CA . GLU B 1 563 ? -175.262 112.968 43.812 1.00 29.97 538 GLU B CA 1
ATOM 7859 C C . GLU B 1 563 ? -174.037 112.347 43.122 1.00 28.85 538 GLU B C 1
ATOM 7860 O O . GLU B 1 563 ? -173.084 111.929 43.822 1.00 32.51 538 GLU B O 1
ATOM 7866 N N . PHE B 1 564 ? -174.029 112.358 41.794 1.00 31.29 539 PHE B N 1
ATOM 7867 C CA . PHE B 1 564 ? -172.918 111.761 40.998 1.00 33.64 539 PHE B CA 1
ATOM 7868 C C . PHE B 1 564 ? -171.606 112.515 41.280 1.00 32.15 539 PHE B C 1
ATOM 7869 O O . PHE B 1 564 ? -170.578 111.865 41.555 1.00 36.44 539 PHE B O 1
ATOM 7877 N N . ALA B 1 565 ? -171.623 113.847 41.279 1.00 35.53 540 ALA B N 1
ATOM 7878 C CA . ALA B 1 565 ? -170.417 114.667 41.551 1.00 35.94 540 ALA B CA 1
ATOM 7879 C C . ALA B 1 565 ? -169.990 114.489 43.014 1.00 33.79 540 ALA B C 1
ATOM 7880 O O . ALA B 1 565 ? -168.776 114.529 43.263 1.00 37.63 540 ALA B O 1
ATOM 7882 N N . SER B 1 566 ? -170.910 114.170 43.932 1.00 35.16 541 SER B N 1
ATOM 7883 C CA . SER B 1 566 ? -170.566 113.931 45.363 1.00 35.26 541 SER B CA 1
ATOM 7884 C C . SER B 1 566 ? -169.712 112.670 45.505 1.00 37.79 541 SER B C 1
ATOM 7885 O O . SER B 1 566 ? -169.113 112.506 46.567 1.00 35.38 541 SER B O 1
ATOM 7888 N N . ARG B 1 567 ? -169.613 111.846 44.453 1.00 38.22 542 ARG B N 1
ATOM 7889 C CA . ARG B 1 567 ? -168.752 110.626 44.449 1.00 37.27 542 ARG B CA 1
ATOM 7890 C C . ARG B 1 567 ? -167.282 110.972 44.165 1.00 38.69 542 ARG B C 1
ATOM 7891 O O . ARG B 1 567 ? -166.435 110.135 44.513 1.00 37.47 542 ARG B O 1
ATOM 7899 N N . GLN B 1 568 ? -166.973 112.135 43.562 1.00 42.61 543 GLN B N 1
ATOM 7900 C CA . GLN B 1 568 ? -165.595 112.456 43.080 1.00 42.38 543 GLN B CA 1
ATOM 7901 C C . GLN B 1 568 ? -164.564 112.363 44.219 1.00 42.32 543 GLN B C 1
ATOM 7902 O O . GLN B 1 568 ? -163.438 111.882 43.961 1.00 42.08 543 GLN B O 1
ATOM 7908 N N . GLN B 1 569 ? -164.916 112.836 45.414 1.00 43.22 544 GLN B N 1
ATOM 7909 C CA . GLN B 1 569 ? -164.025 112.865 46.604 1.00 48.50 544 GLN B CA 1
ATOM 7910 C C . GLN B 1 569 ? -163.578 111.439 46.952 1.00 48.41 544 GLN B C 1
ATOM 7911 O O . GLN B 1 569 ? -162.434 111.296 47.429 1.00 57.63 544 GLN B O 1
ATOM 7917 N N . ASP B 1 570 ? -164.420 110.430 46.678 1.00 49.47 545 ASP B N 1
ATOM 7918 C CA . ASP B 1 570 ? -164.177 108.994 47.013 1.00 49.02 545 ASP B CA 1
ATOM 7919 C C . ASP B 1 570 ? -163.262 108.303 45.983 1.00 50.34 545 ASP B C 1
ATOM 7920 O O . ASP B 1 570 ? -162.776 107.196 46.294 1.00 52.91 545 ASP B O 1
ATOM 7925 N N . PHE B 1 571 ? -162.993 108.922 44.827 1.00 48.02 546 PHE B N 1
ATOM 7926 C CA . PHE B 1 571 ? -162.123 108.356 43.759 1.00 47.89 546 PHE B CA 1
ATOM 7927 C C . PHE B 1 571 ? -160.653 108.474 44.158 1.00 49.95 546 PHE B C 1
ATOM 7928 O O . PHE B 1 571 ? -160.228 109.537 44.638 1.00 50.15 546 PHE B O 1
ATOM 7936 N N . SER B 1 572 ? -159.894 107.404 43.947 1.00 51.10 547 SER B N 1
ATOM 7937 C CA . SER B 1 572 ? -158.414 107.454 43.896 1.00 60.78 547 SER B CA 1
ATOM 7938 C C . SER B 1 572 ? -157.919 106.402 42.907 1.00 60.87 547 SER B C 1
ATOM 7939 O O . SER B 1 572 ? -158.346 105.247 42.956 1.00 54.99 547 SER B O 1
ATOM 7942 N N . PRO B 1 573 ? -157.007 106.779 41.985 1.00 66.94 548 PRO B N 1
ATOM 7943 C CA . PRO B 1 573 ? -156.574 105.867 40.931 1.00 71.05 548 PRO B CA 1
ATOM 7944 C C . PRO B 1 573 ? -155.696 104.770 41.525 1.00 73.33 548 PRO B C 1
ATOM 7945 O O . PRO B 1 573 ? -155.009 105.003 42.521 1.00 75.42 548 PRO B O 1
ATOM 7949 N N . PRO B 1 574 ? -155.719 103.537 40.970 1.00 69.09 549 PRO B N 1
ATOM 7950 C CA . PRO B 1 574 ? -154.755 102.508 41.357 1.00 65.25 549 PRO B CA 1
ATOM 7951 C C . PRO B 1 574 ? -153.333 102.965 41.042 1.00 60.53 549 PRO B C 1
ATOM 7952 O O . PRO B 1 574 ? -153.126 103.812 40.173 1.00 53.99 549 PRO B O 1
ATOM 7956 N N . PRO B 1 575 ? -152.299 102.423 41.722 1.00 56.06 550 PRO B N 1
ATOM 7957 C CA . PRO B 1 575 ? -150.920 102.722 41.345 1.00 57.01 550 PRO B CA 1
ATOM 7958 C C . PRO B 1 575 ? -150.589 101.999 40.037 1.00 57.08 550 PRO B C 1
ATOM 7959 O O . PRO B 1 575 ? -151.131 100.926 39.771 1.00 46.64 550 PRO B O 1
ATOM 7963 N N . PRO B 1 576 ? -149.745 102.585 39.153 1.00 58.30 551 PRO B N 1
ATOM 7964 C CA . PRO B 1 576 ? -149.313 101.903 37.934 1.00 56.38 551 PRO B CA 1
ATOM 7965 C C . PRO B 1 576 ? -148.824 100.469 38.188 1.00 54.55 551 PRO B C 1
ATOM 7966 O O . PRO B 1 576 ? -147.988 100.253 39.061 1.00 57.23 551 PRO B O 1
ATOM 7970 N N . ARG B 1 577 ? -149.352 99.528 37.406 1.00 48.24 552 ARG B N 1
ATOM 7971 C CA . ARG B 1 577 ? -148.947 98.103 37.431 1.00 46.34 552 ARG B CA 1
ATOM 7972 C C . ARG B 1 577 ? -147.526 97.950 36.867 1.00 43.12 552 ARG B C 1
ATOM 7973 O O . ARG B 1 577 ? -146.690 97.311 37.525 1.00 44.39 552 ARG B O 1
ATOM 7981 N N . TYR B 1 578 ? -147.250 98.510 35.696 1.00 37.84 553 TYR B N 1
ATOM 7982 C CA . TYR B 1 578 ? -145.885 98.498 35.113 1.00 35.43 553 TYR B CA 1
ATOM 7983 C C . TYR B 1 578 ? -145.117 99.674 35.713 1.00 36.59 553 TYR B C 1
ATOM 7984 O O . TYR B 1 578 ? -145.557 100.813 35.514 1.00 36.77 553 TYR B O 1
ATOM 7993 N N . THR B 1 579 ? -144.066 99.387 36.481 1.00 33.81 554 THR B N 1
ATOM 7994 C CA . THR B 1 579 ? -143.211 100.408 37.160 1.00 41.65 554 THR B CA 1
ATOM 7995 C C . THR B 1 579 ? -141.855 100.553 36.460 1.00 45.23 554 THR B C 1
ATOM 7996 O O . THR B 1 579 ? -141.059 101.389 36.898 1.00 49.46 554 THR B O 1
ATOM 8000 N N . THR B 1 580 ? -141.580 99.762 35.419 1.00 41.96 555 THR B N 1
ATOM 8001 C CA . THR B 1 580 ? -140.320 99.837 34.646 1.00 40.03 555 THR B CA 1
ATOM 8002 C C . THR B 1 580 ? -140.624 99.755 33.144 1.00 40.15 555 THR B C 1
ATOM 8003 O O . THR B 1 580 ? -141.722 99.325 32.753 1.00 34.45 555 THR B O 1
ATOM 8007 N N . GLY B 1 581 ? -139.688 100.212 32.326 1.00 34.92 556 GLY B N 1
ATOM 8008 C CA . GLY B 1 581 ? -139.722 99.949 30.881 1.00 30.80 556 GLY B CA 1
ATOM 8009 C C . GLY B 1 581 ? -140.744 100.762 30.134 1.00 26.56 556 GLY B C 1
ATOM 8010 O O . GLY B 1 581 ? -141.253 101.767 30.666 1.00 26.31 556 GLY B O 1
ATOM 8011 N N . VAL B 1 582 ? -140.993 100.364 28.884 1.00 25.30 557 VAL B N 1
ATOM 8012 C CA . VAL B 1 582 ? -141.709 101.185 27.868 1.00 23.85 557 VAL B CA 1
ATOM 8013 C C . VAL B 1 582 ? -143.109 101.552 28.379 1.00 20.62 557 VAL B C 1
ATOM 8014 O O . VAL B 1 582 ? -143.579 102.669 28.084 1.00 23.93 557 VAL B O 1
ATOM 8018 N N . LEU B 1 583 ? -143.768 100.648 29.091 1.00 23.66 558 LEU B N 1
ATOM 8019 C CA . LEU B 1 583 ? -145.159 100.899 29.555 1.00 23.25 558 LEU B CA 1
ATOM 8020 C C . LEU B 1 583 ? -145.159 101.876 30.751 1.00 26.11 558 LEU B C 1
ATOM 8021 O O . LEU B 1 583 ? -146.135 102.648 30.844 1.00 28.24 558 LEU B O 1
ATOM 8026 N N . SER B 1 584 ? -144.108 101.925 31.572 1.00 27.27 559 SER B N 1
ATOM 8027 C CA . SER B 1 584 ? -144.053 102.928 32.676 1.00 31.05 559 SER B CA 1
ATOM 8028 C C . SER B 1 584 ? -143.891 104.306 32.038 1.00 29.80 559 SER B C 1
ATOM 8029 O O . SER B 1 584 ? -144.506 105.298 32.503 1.00 28.32 559 SER B O 1
ATOM 8032 N N . LYS B 1 585 ? -143.121 104.377 30.956 1.00 28.12 560 LYS B N 1
ATOM 8033 C CA . LYS B 1 585 ? -142.893 105.633 30.234 1.00 27.01 560 LYS B CA 1
ATOM 8034 C C . LYS B 1 585 ? -144.164 106.049 29.525 1.00 28.55 560 LYS B C 1
ATOM 8035 O O . LYS B 1 585 ? -144.425 107.241 29.458 1.00 27.07 560 LYS B O 1
ATOM 8041 N N . TYR B 1 586 ? -144.856 105.094 28.918 1.00 27.49 561 TYR B N 1
ATOM 8042 C CA . TYR B 1 586 ? -146.054 105.358 28.077 1.00 26.57 561 TYR B CA 1
ATOM 8043 C C . TYR B 1 586 ? -147.129 106.028 28.948 1.00 25.58 561 TYR B C 1
ATOM 8044 O O . TYR B 1 586 ? -147.700 107.028 28.528 1.00 26.68 561 TYR B O 1
ATOM 8053 N N . VAL B 1 587 ? -147.367 105.459 30.129 1.00 28.15 562 VAL B N 1
ATOM 8054 C CA . VAL B 1 587 ? -148.390 105.920 31.108 1.00 28.35 562 VAL B CA 1
ATOM 8055 C C . VAL B 1 587 ? -148.049 107.347 31.529 1.00 31.16 562 VAL B C 1
ATOM 8056 O O . VAL B 1 587 ? -148.987 108.158 31.655 1.00 30.58 562 VAL B O 1
ATOM 8060 N N . LYS B 1 588 ? -146.763 107.686 31.656 1.00 29.89 563 LYS B N 1
ATOM 8061 C CA . LYS B 1 588 ? -146.356 109.060 32.039 1.00 29.63 563 LYS B CA 1
ATOM 8062 C C . LYS B 1 588 ? -146.647 110.056 30.927 1.00 32.13 563 LYS B C 1
ATOM 8063 O O . LYS B 1 588 ? -146.851 111.212 31.256 1.00 29.52 563 LYS B O 1
ATOM 8069 N N . LEU B 1 589 ? -146.643 109.664 29.652 1.00 25.16 564 LEU B N 1
ATOM 8070 C CA . LEU B 1 589 ? -146.636 110.645 28.552 1.00 27.45 564 LEU B CA 1
ATOM 8071 C C . LEU B 1 589 ? -147.939 110.624 27.749 1.00 26.02 564 LEU B C 1
ATOM 8072 O O . LEU B 1 589 ? -148.193 111.572 27.080 1.00 29.23 564 LEU B O 1
ATOM 8077 N N . VAL B 1 590 ? -148.736 109.571 27.804 1.00 30.75 565 VAL B N 1
ATOM 8078 C CA . VAL B 1 590 ? -149.849 109.385 26.827 1.00 29.26 565 VAL B CA 1
ATOM 8079 C C . VAL B 1 590 ? -150.973 110.382 27.123 1.00 29.11 565 VAL B C 1
ATOM 8080 O O . VAL B 1 590 ? -151.286 110.629 28.324 1.00 28.41 565 VAL B O 1
ATOM 8084 N N . SER B 1 591 ? -151.598 110.875 26.065 1.00 29.44 566 SER B N 1
ATOM 8085 C CA . SER B 1 591 ? -152.773 111.777 26.109 1.00 32.32 566 SER B CA 1
ATOM 8086 C C . SER B 1 591 ? -154.043 110.944 26.302 1.00 31.13 566 SER B C 1
ATOM 8087 O O . SER B 1 591 ? -153.975 109.731 26.257 1.00 27.62 566 SER B O 1
ATOM 8090 N N . SER B 1 592 ? -155.172 111.619 26.400 1.00 30.40 567 SER B N 1
ATOM 8091 C CA . SER B 1 592 ? -156.526 111.032 26.244 1.00 29.19 567 SER B CA 1
ATOM 8092 C C . SER B 1 592 ? -156.662 110.321 24.879 1.00 27.87 567 SER B C 1
ATOM 8093 O O . SER B 1 592 ? -156.126 110.818 23.862 1.00 24.52 567 SER B O 1
ATOM 8096 N N . ALA B 1 593 ? -157.441 109.232 24.834 1.00 29.36 568 ALA B N 1
ATOM 8097 C CA . ALA B 1 593 ? -157.879 108.619 23.554 1.00 26.79 568 ALA B CA 1
ATOM 8098 C C . ALA B 1 593 ? -158.665 109.630 22.717 1.00 27.06 568 ALA B C 1
ATOM 8099 O O . ALA B 1 593 ? -158.640 109.545 21.467 1.00 24.81 568 ALA B O 1
ATOM 8101 N N . ALA B 1 594 ? -159.250 110.643 23.359 1.00 26.29 569 ALA B N 1
ATOM 8102 C CA . ALA B 1 594 ? -160.091 111.654 22.691 1.00 29.02 569 ALA B CA 1
ATOM 8103 C C . ALA B 1 594 ? -159.258 112.485 21.718 1.00 29.89 569 ALA B C 1
ATOM 8104 O O . ALA B 1 594 ? -159.868 113.054 20.781 1.00 31.58 569 ALA B O 1
ATOM 8106 N N . VAL B 1 595 ? -157.933 112.568 21.902 1.00 31.57 570 VAL B N 1
ATOM 8107 C CA . VAL B 1 595 ? -157.052 113.307 20.954 1.00 32.92 570 VAL B CA 1
ATOM 8108 C C . VAL B 1 595 ? -156.008 112.351 20.360 1.00 33.13 570 VAL B C 1
ATOM 8109 O O . VAL B 1 595 ? -155.037 112.836 19.806 1.00 33.51 570 VAL B O 1
ATOM 8113 N N . GLY B 1 596 ? -156.243 111.041 20.431 1.00 32.83 571 GLY B N 1
ATOM 8114 C CA . GLY B 1 596 ? -155.478 110.051 19.662 1.00 32.50 571 GLY B CA 1
ATOM 8115 C C . GLY B 1 596 ? -154.478 109.260 20.473 1.00 29.59 571 GLY B C 1
ATOM 8116 O O . GLY B 1 596 ? -153.738 108.483 19.843 1.00 31.61 571 GLY B O 1
ATOM 8117 N N . ALA B 1 597 ? -154.461 109.376 21.800 1.00 28.72 572 ALA B N 1
ATOM 8118 C CA . ALA B 1 597 ? -153.495 108.652 22.658 1.00 25.96 572 ALA B CA 1
ATOM 8119 C C . ALA B 1 597 ? -152.070 108.936 22.162 1.00 26.21 572 ALA B C 1
ATOM 8120 O O . ALA B 1 597 ? -151.243 107.997 22.110 1.00 25.76 572 ALA B O 1
ATOM 8122 N N . VAL B 1 598 ? -151.823 110.196 21.817 1.00 28.43 573 VAL B N 1
ATOM 8123 C CA . VAL B 1 598 ? -150.483 110.739 21.453 1.00 30.90 573 VAL B CA 1
ATOM 8124 C C . VAL B 1 598 ? -149.607 110.925 22.695 1.00 35.03 573 VAL B C 1
ATOM 8125 O O . VAL B 1 598 ? -150.134 111.143 23.824 1.00 29.90 573 VAL B O 1
ATOM 8129 N N . CYS B 1 599 ? -148.286 110.857 22.507 1.00 36.23 574 CYS B N 1
ATOM 8130 C CA . CYS B 1 599 ? -147.325 110.888 23.640 1.00 35.88 574 CYS B CA 1
ATOM 8131 C C . CYS B 1 599 ? -146.482 112.173 23.629 1.00 39.59 574 CYS B C 1
ATOM 8132 O O . CYS B 1 599 ? -145.783 112.423 24.632 1.00 38.86 574 CYS B O 1
ATOM 8135 N N . GLY B 1 600 ? -146.550 112.968 22.565 1.00 49.53 575 GLY B N 1
ATOM 8136 C CA . GLY B 1 600 ? -145.578 114.054 22.332 1.00 64.15 575 GLY B CA 1
ATOM 8137 C C . GLY B 1 600 ? -145.803 114.726 20.995 1.00 74.71 575 GLY B C 1
ATOM 8138 O O . GLY B 1 600 ? -146.825 115.372 20.992 1.00 79.37 575 GLY B O 1
ATOM 8139 N N . VAL C 1 39 ? -130.819 104.632 -35.522 1.00 58.96 14 VAL C N 1
ATOM 8140 C CA . VAL C 1 39 ? -130.470 104.351 -34.094 1.00 58.03 14 VAL C CA 1
ATOM 8141 C C . VAL C 1 39 ? -130.616 102.840 -33.872 1.00 50.86 14 VAL C C 1
ATOM 8142 O O . VAL C 1 39 ? -131.429 102.204 -34.573 1.00 48.08 14 VAL C O 1
ATOM 8146 N N . ALA C 1 40 ? -129.809 102.261 -32.984 1.00 47.33 15 ALA C N 1
ATOM 8147 C CA . ALA C 1 40 ? -129.899 100.818 -32.677 1.00 39.54 15 ALA C CA 1
ATOM 8148 C C . ALA C 1 40 ? -131.205 100.579 -31.916 1.00 36.17 15 ALA C C 1
ATOM 8149 O O . ALA C 1 40 ? -131.686 101.461 -31.170 1.00 32.66 15 ALA C O 1
ATOM 8151 N N . ASP C 1 41 ? -131.798 99.420 -32.147 1.00 34.32 16 ASP C N 1
ATOM 8152 C CA . ASP C 1 41 ? -132.970 98.953 -31.369 1.00 33.54 16 ASP C CA 1
ATOM 8153 C C . ASP C 1 41 ? -132.428 98.549 -29.992 1.00 29.62 16 ASP C C 1
ATOM 8154 O O . ASP C 1 41 ? -131.558 97.712 -29.943 1.00 30.22 16 ASP C O 1
ATOM 8159 N N . ILE C 1 42 ? -132.911 99.161 -28.914 1.00 28.85 17 ILE C N 1
ATOM 8160 C CA . ILE C 1 42 ? -132.402 98.867 -27.547 1.00 29.84 17 ILE C CA 1
ATOM 8161 C C . ILE C 1 42 ? -132.948 97.514 -27.083 1.00 29.56 17 ILE C C 1
ATOM 8162 O O . ILE C 1 42 ? -132.455 97.002 -26.068 1.00 27.80 17 ILE C O 1
ATOM 8167 N N . LYS C 1 43 ? -133.890 96.931 -27.830 1.00 28.91 18 LYS C N 1
ATOM 8168 C CA . LYS C 1 43 ? -134.390 95.555 -27.578 1.00 26.99 18 LYS C CA 1
ATOM 8169 C C . LYS C 1 43 ? -134.102 94.722 -28.817 1.00 26.40 18 LYS C C 1
ATOM 8170 O O . LYS C 1 43 ? -135.002 94.295 -29.515 1.00 25.97 18 LYS C O 1
ATOM 8176 N N . PRO C 1 44 ? -132.830 94.372 -29.067 1.00 27.70 19 PRO C N 1
ATOM 8177 C CA . PRO C 1 44 ? -132.499 93.522 -30.198 1.00 25.83 19 PRO C CA 1
ATOM 8178 C C . PRO C 1 44 ? -133.019 92.085 -30.069 1.00 26.73 19 PRO C C 1
ATOM 8179 O O . PRO C 1 44 ? -133.152 91.452 -31.087 1.00 26.11 19 PRO C O 1
ATOM 8183 N N . ARG C 1 45 ? -133.357 91.602 -28.876 1.00 22.69 20 ARG C N 1
ATOM 8184 C CA . ARG C 1 45 ? -133.880 90.215 -28.720 1.00 24.48 20 ARG C CA 1
ATOM 8185 C C . ARG C 1 45 ? -135.269 90.168 -28.057 1.00 24.27 20 ARG C C 1
ATOM 8186 O O . ARG C 1 45 ? -136.064 89.284 -28.456 1.00 21.83 20 ARG C O 1
ATOM 8194 N N . SER C 1 46 ? -135.528 91.026 -27.057 1.00 21.30 21 SER C N 1
ATOM 8195 C CA . SER C 1 46 ? -136.655 90.841 -26.112 1.00 22.20 21 SER C CA 1
ATOM 8196 C C . SER C 1 46 ? -138.016 91.238 -26.716 1.00 23.23 21 SER C C 1
ATOM 8197 O O . SER C 1 46 ? -138.996 90.938 -26.042 1.00 21.48 21 SER C O 1
ATOM 8200 N N . ARG C 1 47 ? -138.107 91.791 -27.931 1.00 25.36 22 ARG C N 1
ATOM 8201 C CA . ARG C 1 47 ? -139.451 91.935 -28.581 1.00 27.33 22 ARG C CA 1
ATOM 8202 C C . ARG C 1 47 ? -140.052 90.550 -28.857 1.00 25.86 22 ARG C C 1
ATOM 8203 O O . ARG C 1 47 ? -141.315 90.467 -28.931 1.00 27.93 22 ARG C O 1
ATOM 8211 N N . ASP C 1 48 ? -139.233 89.494 -28.915 1.00 22.39 23 ASP C N 1
ATOM 8212 C CA . ASP C 1 48 ? -139.703 88.078 -29.002 1.00 24.52 23 ASP C CA 1
ATOM 8213 C C . ASP C 1 48 ? -140.535 87.655 -27.790 1.00 24.04 23 ASP C C 1
ATOM 8214 O O . ASP C 1 48 ? -141.185 86.623 -27.897 1.00 25.04 23 ASP C O 1
ATOM 8219 N N . VAL C 1 49 ? -140.433 88.330 -26.644 1.00 22.31 24 VAL C N 1
ATOM 8220 C CA . VAL C 1 49 ? -141.226 87.972 -25.438 1.00 22.79 24 VAL C CA 1
ATOM 8221 C C . VAL C 1 49 ? -142.134 89.146 -24.988 1.00 23.11 24 VAL C C 1
ATOM 8222 O O . VAL C 1 49 ? -142.922 88.924 -24.054 1.00 25.25 24 VAL C O 1
ATOM 8226 N N . THR C 1 50 ? -142.052 90.351 -25.555 1.00 24.28 25 THR C N 1
ATOM 8227 C CA . THR C 1 50 ? -142.886 91.486 -25.071 1.00 26.80 25 THR C CA 1
ATOM 8228 C C . THR C 1 50 ? -143.886 92.006 -26.121 1.00 29.56 25 THR C C 1
ATOM 8229 O O . THR C 1 50 ? -144.894 92.575 -25.673 1.00 30.15 25 THR C O 1
ATOM 8233 N N . ASP C 1 51 ? -143.610 91.880 -27.426 1.00 28.98 26 ASP C N 1
ATOM 8234 C CA . ASP C 1 51 ? -144.338 92.637 -28.485 1.00 30.99 26 ASP C CA 1
ATOM 8235 C C . ASP C 1 51 ? -145.182 91.704 -29.366 1.00 31.49 26 ASP C C 1
ATOM 8236 O O . ASP C 1 51 ? -144.641 90.765 -29.980 1.00 27.32 26 ASP C O 1
ATOM 8241 N N . GLY C 1 52 ? -146.489 91.979 -29.439 1.00 35.00 27 GLY C N 1
ATOM 8242 C CA . GLY C 1 52 ? -147.412 91.291 -30.356 1.00 32.49 27 GLY C CA 1
ATOM 8243 C C . GLY C 1 52 ? -148.408 90.413 -29.619 1.00 32.67 27 GLY C C 1
ATOM 8244 O O . GLY C 1 52 ? -148.196 90.100 -28.440 1.00 28.54 27 GLY C O 1
ATOM 8245 N N . LEU C 1 53 ? -149.500 90.081 -30.297 1.00 31.89 28 LEU C N 1
ATOM 8246 C CA . LEU C 1 53 ? -150.618 89.268 -29.774 1.00 31.09 28 LEU C CA 1
ATOM 8247 C C . LEU C 1 53 ? -150.070 87.945 -29.264 1.00 30.98 28 LEU C C 1
ATOM 8248 O O . LEU C 1 53 ? -150.478 87.540 -28.170 1.00 30.48 28 LEU C O 1
ATOM 8253 N N . GLU C 1 54 ? -149.183 87.303 -30.032 1.00 28.47 29 GLU C N 1
ATOM 8254 C CA . GLU C 1 54 ? -148.693 85.935 -29.721 1.00 29.90 29 GLU C CA 1
ATOM 8255 C C . GLU C 1 54 ? -147.909 85.911 -28.398 1.00 26.11 29 GLU C C 1
ATOM 8256 O O . GLU C 1 54 ? -147.791 84.792 -27.825 1.00 28.27 29 GLU C O 1
ATOM 8262 N N . LYS C 1 55 ? -147.430 87.068 -27.944 1.00 27.32 30 LYS C N 1
ATOM 8263 C CA . LYS C 1 55 ? -146.573 87.230 -26.731 1.00 29.91 30 LYS C CA 1
ATOM 8264 C C . LYS C 1 55 ? -147.406 87.438 -25.462 1.00 28.26 30 LYS C C 1
ATOM 8265 O O . LYS C 1 55 ? -146.806 87.726 -24.390 1.00 25.13 30 LYS C O 1
ATOM 8271 N N . ALA C 1 56 ? -148.720 87.208 -25.508 1.00 26.26 31 ALA C N 1
ATOM 8272 C CA . ALA C 1 56 ? -149.612 87.414 -24.336 1.00 28.97 31 ALA C CA 1
ATOM 8273 C C . ALA C 1 56 ? -149.151 86.551 -23.155 1.00 26.07 31 ALA C C 1
ATOM 8274 O O . ALA C 1 56 ? -149.072 87.063 -22.014 1.00 24.51 31 ALA C O 1
ATOM 8276 N N . ALA C 1 57 ? -148.885 85.269 -23.380 1.00 22.99 32 ALA C N 1
ATOM 8277 C CA . ALA C 1 57 ? -148.436 84.357 -22.301 1.00 23.41 32 ALA C CA 1
ATOM 8278 C C . ALA C 1 57 ? -147.136 84.887 -21.677 1.00 22.74 32 ALA C C 1
ATOM 8279 O O . ALA C 1 57 ? -147.044 84.967 -20.417 1.00 21.32 32 ALA C O 1
ATOM 8281 N N . ALA C 1 58 ? -146.145 85.156 -22.522 1.00 22.48 33 ALA C N 1
ATOM 8282 C CA . ALA C 1 58 ? -144.800 85.598 -22.091 1.00 24.25 33 ALA C CA 1
ATOM 8283 C C . ALA C 1 58 ? -144.961 86.872 -21.237 1.00 24.45 33 ALA C C 1
ATOM 8284 O O . ALA C 1 58 ? -144.409 86.914 -20.136 1.00 25.17 33 ALA C O 1
ATOM 8286 N N . ARG C 1 59 ? -145.770 87.839 -21.678 1.00 22.79 34 ARG C N 1
ATOM 8287 C CA . ARG C 1 59 ? -146.028 89.081 -20.898 1.00 23.22 34 ARG C CA 1
ATOM 8288 C C . ARG C 1 59 ? -146.613 88.739 -19.536 1.00 23.48 34 ARG C C 1
ATOM 8289 O O . ARG C 1 59 ? -146.143 89.302 -18.525 1.00 21.31 34 ARG C O 1
ATOM 8297 N N . GLY C 1 60 ? -147.621 87.867 -19.496 1.00 24.14 35 GLY C N 1
ATOM 8298 C CA . GLY C 1 60 ? -148.298 87.449 -18.253 1.00 23.53 35 GLY C CA 1
ATOM 8299 C C . GLY C 1 60 ? -147.312 86.818 -17.291 1.00 22.62 35 GLY C C 1
ATOM 8300 O O . GLY C 1 60 ? -147.364 87.114 -16.065 1.00 22.83 35 GLY C O 1
ATOM 8301 N N . MET C 1 61 ? -146.362 86.051 -17.810 1.00 22.62 36 MET C N 1
ATOM 8302 C CA . MET C 1 61 ? -145.283 85.444 -16.962 1.00 22.71 36 MET C CA 1
ATOM 8303 C C . MET C 1 61 ? -144.299 86.528 -16.489 1.00 21.77 36 MET C C 1
ATOM 8304 O O . MET C 1 61 ? -143.930 86.500 -15.305 1.00 22.35 36 MET C O 1
ATOM 8309 N N . LEU C 1 62 ? -143.918 87.473 -17.338 1.00 21.23 37 LEU C N 1
ATOM 8310 C CA . LEU C 1 62 ? -142.990 88.554 -16.926 1.00 22.45 37 LEU C CA 1
ATOM 8311 C C . LEU C 1 62 ? -143.649 89.448 -15.862 1.00 24.79 37 LEU C C 1
ATOM 8312 O O . LEU C 1 62 ? -142.900 89.958 -14.992 1.00 24.04 37 LEU C O 1
ATOM 8317 N N . ARG C 1 63 ? -144.977 89.617 -15.875 1.00 23.43 38 ARG C N 1
ATOM 8318 C CA . ARG C 1 63 ? -145.677 90.402 -14.826 1.00 25.51 38 ARG C CA 1
ATOM 8319 C C . ARG C 1 63 ? -145.397 89.742 -13.482 1.00 25.69 38 ARG C C 1
ATOM 8320 O O . ARG C 1 63 ? -145.257 90.474 -12.505 1.00 24.81 38 ARG C O 1
ATOM 8328 N N . ALA C 1 64 ? -145.361 88.409 -13.443 1.00 21.88 39 ALA C N 1
ATOM 8329 C CA . ALA C 1 64 ? -145.288 87.612 -12.199 1.00 25.52 39 ALA C CA 1
ATOM 8330 C C . ALA C 1 64 ? -143.871 87.667 -11.635 1.00 24.65 39 ALA C C 1
ATOM 8331 O O . ALA C 1 64 ? -143.708 87.281 -10.467 1.00 26.93 39 ALA C O 1
ATOM 8333 N N . VAL C 1 65 ? -142.895 88.163 -12.394 1.00 24.78 40 VAL C N 1
ATOM 8334 C CA . VAL C 1 65 ? -141.552 88.400 -11.795 1.00 25.70 40 VAL C CA 1
ATOM 8335 C C . VAL C 1 65 ? -141.421 89.898 -11.505 1.00 28.38 40 VAL C C 1
ATOM 8336 O O . VAL C 1 65 ? -140.380 90.279 -10.968 1.00 31.56 40 VAL C O 1
ATOM 8340 N N . GLY C 1 66 ? -142.438 90.708 -11.804 1.00 28.12 41 GLY C N 1
ATOM 8341 C CA . GLY C 1 66 ? -142.471 92.113 -11.348 1.00 26.79 41 GLY C CA 1
ATOM 8342 C C . GLY C 1 66 ? -142.664 93.155 -12.421 1.00 26.14 41 GLY C C 1
ATOM 8343 O O . GLY C 1 66 ? -142.872 94.328 -12.048 1.00 29.96 41 GLY C O 1
ATOM 8344 N N . MET C 1 67 ? -142.602 92.807 -13.708 1.00 26.07 42 MET C N 1
ATOM 8345 C CA . MET C 1 67 ? -142.732 93.811 -14.786 1.00 25.26 42 MET C CA 1
ATOM 8346 C C . MET C 1 67 ? -144.163 94.348 -14.812 1.00 28.64 42 MET C C 1
ATOM 8347 O O . MET C 1 67 ? -145.099 93.567 -14.604 1.00 31.03 42 MET C O 1
ATOM 8352 N N . ASP C 1 68 ? -144.291 95.645 -15.059 1.00 32.36 43 ASP C N 1
ATOM 8353 C CA . ASP C 1 68 ? -145.580 96.314 -15.329 1.00 35.41 43 ASP C CA 1
ATOM 8354 C C . ASP C 1 68 ? -145.491 96.834 -16.756 1.00 31.79 43 ASP C C 1
ATOM 8355 O O . ASP C 1 68 ? -144.467 96.589 -17.438 1.00 27.58 43 ASP C O 1
ATOM 8360 N N . ASP C 1 69 ? -146.489 97.609 -17.169 1.00 33.69 44 ASP C N 1
ATOM 8361 C CA . ASP C 1 69 ? -146.701 97.999 -18.583 1.00 36.69 44 ASP C CA 1
ATOM 8362 C C . ASP C 1 69 ? -145.467 98.742 -19.100 1.00 33.68 44 ASP C C 1
ATOM 8363 O O . ASP C 1 69 ? -145.066 98.447 -20.222 1.00 32.91 44 ASP C O 1
ATOM 8368 N N . GLU C 1 70 ? -144.881 99.629 -18.287 1.00 32.14 45 GLU C N 1
ATOM 8369 C CA . GLU C 1 70 ? -143.744 100.505 -18.686 1.00 36.02 45 GLU C CA 1
ATOM 8370 C C . GLU C 1 70 ? -142.468 99.656 -18.886 1.00 35.91 45 GLU C C 1
ATOM 8371 O O . GLU C 1 70 ? -141.574 100.075 -19.657 1.00 33.58 45 GLU C O 1
ATOM 8377 N N . ASP C 1 71 ? -142.359 98.491 -18.255 1.00 28.40 46 ASP C N 1
ATOM 8378 C CA . ASP C 1 71 ? -141.073 97.743 -18.282 1.00 26.47 46 ASP C CA 1
ATOM 8379 C C . ASP C 1 71 ? -140.943 96.942 -19.586 1.00 27.47 46 ASP C C 1
ATOM 8380 O O . ASP C 1 71 ? -139.824 96.501 -19.894 1.00 26.49 46 ASP C O 1
ATOM 8385 N N . PHE C 1 72 ? -142.038 96.733 -20.317 1.00 26.16 47 PHE C N 1
ATOM 8386 C CA . PHE C 1 72 ? -142.026 95.960 -21.585 1.00 26.10 47 PHE C CA 1
ATOM 8387 C C . PHE C 1 72 ? -141.232 96.722 -22.646 1.00 26.17 47 PHE C C 1
ATOM 8388 O O . PHE C 1 72 ? -140.794 96.028 -23.570 1.00 26.73 47 PHE C O 1
ATOM 8396 N N . ALA C 1 73 ? -141.041 98.047 -22.524 1.00 24.04 48 ALA C N 1
ATOM 8397 C CA . ALA C 1 73 ? -140.277 98.863 -23.512 1.00 29.96 48 ALA C CA 1
ATOM 8398 C C . ALA C 1 73 ? -138.792 98.941 -23.133 1.00 27.67 48 ALA C C 1
ATOM 8399 O O . ALA C 1 73 ? -138.020 99.518 -23.891 1.00 26.90 48 ALA C O 1
ATOM 8401 N N . LYS C 1 74 ? -138.405 98.395 -21.990 1.00 26.11 49 LYS C N 1
ATOM 8402 C CA . LYS C 1 74 ? -136.989 98.435 -21.534 1.00 25.77 49 LYS C CA 1
ATOM 8403 C C . LYS C 1 74 ? -136.181 97.247 -22.066 1.00 24.53 49 LYS C C 1
ATOM 8404 O O . LYS C 1 74 ? -136.664 96.108 -22.207 1.00 24.81 49 LYS C O 1
ATOM 8410 N N . PRO C 1 75 ? -134.862 97.429 -22.263 1.00 23.80 50 PRO C N 1
ATOM 8411 C CA . PRO C 1 75 ? -133.983 96.295 -22.525 1.00 23.57 50 PRO C CA 1
ATOM 8412 C C . PRO C 1 75 ? -133.991 95.392 -21.297 1.00 21.65 50 PRO C C 1
ATOM 8413 O O . PRO C 1 75 ? -134.064 95.896 -20.174 1.00 25.30 50 PRO C O 1
ATOM 8417 N N . GLN C 1 76 ? -133.874 94.095 -21.545 1.00 24.22 51 GLN C N 1
ATOM 8418 C CA . GLN C 1 76 ? -133.890 93.044 -20.514 1.00 21.45 51 GLN C CA 1
ATOM 8419 C C . GLN C 1 76 ? -132.448 92.562 -20.372 1.00 20.96 51 GLN C C 1
ATOM 8420 O O . GLN C 1 76 ? -131.834 92.159 -21.370 1.00 20.33 51 GLN C O 1
ATOM 8426 N N . ILE C 1 77 ? -131.897 92.666 -19.175 1.00 21.43 52 ILE C N 1
ATOM 8427 C CA . ILE C 1 77 ? -130.466 92.332 -18.906 1.00 20.38 52 ILE C CA 1
ATOM 8428 C C . ILE C 1 77 ? -130.427 91.104 -18.019 1.00 18.22 52 ILE C C 1
ATOM 8429 O O . ILE C 1 77 ? -130.917 91.190 -16.894 1.00 18.77 52 ILE C O 1
ATOM 8434 N N . GLY C 1 78 ? -129.885 90.006 -18.526 1.00 18.86 53 GLY C N 1
ATOM 8435 C CA . GLY C 1 78 ? -129.572 88.826 -17.725 1.00 18.83 53 GLY C CA 1
ATOM 8436 C C . GLY C 1 78 ? -128.425 89.150 -16.796 1.00 19.58 53 GLY C C 1
ATOM 8437 O O . GLY C 1 78 ? -127.371 89.592 -17.281 1.00 19.18 53 GLY C O 1
ATOM 8438 N N . VAL C 1 79 ? -128.618 88.949 -15.502 1.00 18.78 54 VAL C N 1
ATOM 8439 C CA . VAL C 1 79 ? -127.547 89.102 -14.485 1.00 18.31 54 VAL C CA 1
ATOM 8440 C C . VAL C 1 79 ? -127.223 87.691 -14.017 1.00 18.54 54 VAL C C 1
ATOM 8441 O O . VAL C 1 79 ? -127.976 87.134 -13.209 1.00 17.91 54 VAL C O 1
ATOM 8445 N N . ALA C 1 80 ? -126.132 87.139 -14.527 1.00 19.32 55 ALA C N 1
ATOM 8446 C CA . ALA C 1 80 ? -125.723 85.745 -14.305 1.00 20.11 55 ALA C CA 1
ATOM 8447 C C . ALA C 1 80 ? -124.668 85.742 -13.208 1.00 20.90 55 ALA C C 1
ATOM 8448 O O . ALA C 1 80 ? -123.598 86.253 -13.425 1.00 19.70 55 ALA C O 1
ATOM 8450 N N . SER C 1 81 ? -124.991 85.130 -12.094 1.00 20.27 56 SER C N 1
ATOM 8451 C CA . SER C 1 81 ? -124.123 85.046 -10.913 1.00 24.29 56 SER C CA 1
ATOM 8452 C C . SER C 1 81 ? -123.717 83.583 -10.724 1.00 22.95 56 SER C C 1
ATOM 8453 O O . SER C 1 81 ? -124.629 82.734 -10.661 1.00 22.06 56 SER C O 1
ATOM 8456 N N . SER C 1 82 ? -122.430 83.321 -10.501 1.00 20.48 57 SER C N 1
ATOM 8457 C CA . SER C 1 82 ? -121.934 82.021 -10.033 1.00 21.19 57 SER C CA 1
ATOM 8458 C C . SER C 1 82 ? -121.798 82.050 -8.504 1.00 20.14 57 SER C C 1
ATOM 8459 O O . SER C 1 82 ? -121.042 81.288 -7.948 1.00 22.36 57 SER C O 1
ATOM 8462 N N . TRP C 1 83 ? -122.568 82.876 -7.820 1.00 20.17 58 TRP C N 1
ATOM 8463 C CA . TRP C 1 83 ? -122.633 82.850 -6.334 1.00 20.09 58 TRP C CA 1
ATOM 8464 C C . TRP C 1 83 ? -122.817 81.407 -5.841 1.00 20.91 58 TRP C C 1
ATOM 8465 O O . TRP C 1 83 ? -123.654 80.660 -6.404 1.00 19.79 58 TRP C O 1
ATOM 8476 N N . ASN C 1 84 ? -122.117 81.048 -4.769 1.00 18.71 59 ASN C N 1
ATOM 8477 C CA . ASN C 1 84 ? -122.430 79.847 -3.970 1.00 19.59 59 ASN C CA 1
ATOM 8478 C C . ASN C 1 84 ? -121.631 79.908 -2.670 1.00 21.07 59 ASN C C 1
ATOM 8479 O O . ASN C 1 84 ? -120.834 80.822 -2.526 1.00 19.18 59 ASN C O 1
ATOM 8484 N N . GLU C 1 85 ? -121.795 78.904 -1.808 1.00 20.03 60 GLU C N 1
ATOM 8485 C CA . GLU C 1 85 ? -121.125 78.877 -0.494 1.00 22.53 60 GLU C CA 1
ATOM 8486 C C . GLU C 1 85 ? -120.093 77.759 -0.498 1.00 19.56 60 GLU C C 1
ATOM 8487 O O . GLU C 1 85 ? -119.685 77.362 0.592 1.00 23.56 60 GLU C O 1
ATOM 8493 N N . ILE C 1 86 ? -119.791 77.162 -1.644 1.00 18.85 61 ILE C N 1
ATOM 8494 C CA . ILE C 1 86 ? -118.971 75.922 -1.598 1.00 21.10 61 ILE C CA 1
ATOM 8495 C C . ILE C 1 86 ? -117.509 76.350 -1.525 1.00 22.79 61 ILE C C 1
ATOM 8496 O O . ILE C 1 86 ? -116.690 75.452 -1.352 1.00 26.04 61 ILE C O 1
ATOM 8501 N N . THR C 1 87 ? -117.217 77.652 -1.725 1.00 22.93 62 THR C N 1
ATOM 8502 C CA . THR C 1 87 ? -115.840 78.217 -1.717 1.00 22.15 62 THR C CA 1
ATOM 8503 C C . THR C 1 87 ? -115.938 79.699 -1.414 1.00 22.86 62 THR C C 1
ATOM 8504 O O . THR C 1 87 ? -116.888 80.354 -1.855 1.00 22.58 62 THR C O 1
ATOM 8508 N N . PRO C 1 88 ? -114.960 80.284 -0.687 1.00 21.37 63 PRO C N 1
ATOM 8509 C CA . PRO C 1 88 ? -115.029 81.703 -0.330 1.00 22.79 63 PRO C CA 1
ATOM 8510 C C . PRO C 1 88 ? -114.980 82.640 -1.545 1.00 21.33 63 PRO C C 1
ATOM 8511 O O . PRO C 1 88 ? -115.518 83.752 -1.460 1.00 21.00 63 PRO C O 1
ATOM 8515 N N . CYS C 1 89 ? -114.368 82.148 -2.623 1.00 22.31 64 CYS C N 1
ATOM 8516 C CA . CYS C 1 89 ? -114.172 82.854 -3.916 1.00 22.56 64 CYS C CA 1
ATOM 8517 C C . CYS C 1 89 ? -115.490 83.478 -4.389 1.00 20.97 64 CYS C C 1
ATOM 8518 O O . CYS C 1 89 ? -115.450 84.545 -5.041 1.00 19.43 64 CYS C O 1
ATOM 8521 N N . ASN C 1 90 ? -116.620 82.836 -4.098 1.00 19.75 65 ASN C N 1
ATOM 8522 C CA . ASN C 1 90 ? -117.905 83.174 -4.746 1.00 20.98 65 ASN C CA 1
ATOM 8523 C C . ASN C 1 90 ? -118.805 83.994 -3.815 1.00 20.84 65 ASN C C 1
ATOM 8524 O O . ASN C 1 90 ? -119.836 84.458 -4.293 1.00 21.89 65 ASN C O 1
ATOM 8529 N N . LEU C 1 91 ? -118.480 84.113 -2.525 1.00 21.16 66 LEU C N 1
ATOM 8530 C CA . LEU C 1 91 ? -119.429 84.645 -1.505 1.00 23.08 66 LEU C CA 1
ATOM 8531 C C . LEU C 1 91 ? -119.862 86.075 -1.814 1.00 21.46 66 LEU C C 1
ATOM 8532 O O . LEU C 1 91 ? -121.024 86.359 -1.607 1.00 24.24 66 LEU C O 1
ATOM 8537 N N . SER C 1 92 ? -118.990 86.938 -2.341 1.00 21.82 67 SER C N 1
ATOM 8538 C CA . SER C 1 92 ? -119.318 88.364 -2.588 1.00 21.19 67 SER C CA 1
ATOM 8539 C C . SER C 1 92 ? -120.312 88.510 -3.746 1.00 22.01 67 SER C C 1
ATOM 8540 O O . SER C 1 92 ? -120.830 89.609 -3.957 1.00 19.40 67 SER C O 1
ATOM 8543 N N . LEU C 1 93 ? -120.519 87.468 -4.545 1.00 21.10 68 LEU C N 1
ATOM 8544 C CA . LEU C 1 93 ? -121.287 87.636 -5.803 1.00 21.71 68 LEU C CA 1
ATOM 8545 C C . LEU C 1 93 ? -122.753 87.900 -5.534 1.00 22.30 68 LEU C C 1
ATOM 8546 O O . LEU C 1 93 ? -123.425 88.501 -6.376 1.00 21.73 68 LEU C O 1
ATOM 8551 N N . ASP C 1 94 ? -123.278 87.470 -4.399 1.00 24.05 69 ASP C N 1
ATOM 8552 C CA . ASP C 1 94 ? -124.694 87.727 -4.077 1.00 22.53 69 ASP C CA 1
ATOM 8553 C C . ASP C 1 94 ? -124.916 89.259 -4.014 1.00 21.86 69 ASP C C 1
ATOM 8554 O O . ASP C 1 94 ? -125.843 89.816 -4.646 1.00 20.60 69 ASP C O 1
ATOM 8559 N N . ARG C 1 95 ? -124.116 89.959 -3.220 1.00 22.70 70 ARG C N 1
ATOM 8560 C CA . ARG C 1 95 ? -124.316 91.416 -3.025 1.00 21.81 70 ARG C CA 1
ATOM 8561 C C . ARG C 1 95 ? -123.945 92.129 -4.328 1.00 18.48 70 ARG C C 1
ATOM 8562 O O . ARG C 1 95 ? -124.581 93.142 -4.647 1.00 19.38 70 ARG C O 1
ATOM 8570 N N . LEU C 1 96 ? -122.946 91.634 -5.046 1.00 19.21 71 LEU C N 1
ATOM 8571 C CA . LEU C 1 96 ? -122.507 92.337 -6.269 1.00 19.91 71 LEU C CA 1
ATOM 8572 C C . LEU C 1 96 ? -123.589 92.180 -7.345 1.00 19.07 71 LEU C C 1
ATOM 8573 O O . LEU C 1 96 ? -123.820 93.118 -8.089 1.00 20.54 71 LEU C O 1
ATOM 8578 N N . ALA C 1 97 ? -124.210 91.014 -7.470 1.00 19.69 72 ALA C N 1
ATOM 8579 C CA . ALA C 1 97 ? -125.342 90.804 -8.409 1.00 20.81 72 ALA C CA 1
ATOM 8580 C C . ALA C 1 97 ? -126.467 91.795 -8.093 1.00 19.86 72 ALA C C 1
ATOM 8581 O O . ALA C 1 97 ? -127.030 92.416 -9.044 1.00 18.17 72 ALA C O 1
ATOM 8583 N N . ASN C 1 98 ? -126.772 91.983 -6.809 1.00 20.52 73 ASN C N 1
ATOM 8584 C CA . ASN C 1 98 ? -127.788 92.965 -6.370 1.00 20.15 73 ASN C CA 1
ATOM 8585 C C . ASN C 1 98 ? -127.381 94.378 -6.842 1.00 19.44 73 ASN C C 1
ATOM 8586 O O . ASN C 1 98 ? -128.247 95.116 -7.377 1.00 18.56 73 ASN C O 1
ATOM 8591 N N . ALA C 1 99 ? -126.108 94.746 -6.707 1.00 18.00 74 ALA C N 1
ATOM 8592 C CA . ALA C 1 99 ? -125.679 96.111 -7.077 1.00 19.86 74 ALA C CA 1
ATOM 8593 C C . ALA C 1 99 ? -125.708 96.244 -8.609 1.00 19.85 74 ALA C C 1
ATOM 8594 O O . ALA C 1 99 ? -126.092 97.302 -9.125 1.00 19.79 74 ALA C O 1
ATOM 8596 N N . VAL C 1 100 ? -125.393 95.184 -9.340 1.00 19.08 75 VAL C N 1
ATOM 8597 C CA . VAL C 1 100 ? -125.572 95.212 -10.822 1.00 19.85 75 VAL C CA 1
ATOM 8598 C C . VAL C 1 100 ? -127.018 95.576 -11.161 1.00 16.95 75 VAL C C 1
ATOM 8599 O O . VAL C 1 100 ? -127.246 96.454 -12.010 1.00 18.01 75 VAL C O 1
ATOM 8603 N N . LYS C 1 101 ? -127.980 94.947 -10.506 1.00 19.41 76 LYS C N 1
ATOM 8604 C CA . LYS C 1 101 ? -129.414 95.170 -10.787 1.00 19.74 76 LYS C CA 1
ATOM 8605 C C . LYS C 1 101 ? -129.737 96.651 -10.566 1.00 20.73 76 LYS C C 1
ATOM 8606 O O . LYS C 1 101 ? -130.484 97.246 -11.403 1.00 18.63 76 LYS C O 1
ATOM 8612 N N . GLU C 1 102 ? -129.220 97.229 -9.474 1.00 21.26 77 GLU C N 1
ATOM 8613 C CA . GLU C 1 102 ? -129.458 98.661 -9.139 1.00 22.89 77 GLU C CA 1
ATOM 8614 C C . GLU C 1 102 ? -128.945 99.523 -10.302 1.00 23.06 77 GLU C C 1
ATOM 8615 O O . GLU C 1 102 ? -129.609 100.479 -10.676 1.00 21.54 77 GLU C O 1
ATOM 8621 N N . GLY C 1 103 ? -127.774 99.185 -10.831 1.00 21.84 78 GLY C N 1
ATOM 8622 C CA . GLY C 1 103 ? -127.197 99.889 -11.996 1.00 22.55 78 GLY C CA 1
ATOM 8623 C C . GLY C 1 103 ? -128.090 99.785 -13.213 1.00 22.64 78 GLY C C 1
ATOM 8624 O O . GLY C 1 103 ? -128.296 100.818 -13.915 1.00 21.61 78 GLY C O 1
ATOM 8625 N N . VAL C 1 104 ? -128.584 98.580 -13.503 1.00 20.88 79 VAL C N 1
ATOM 8626 C CA . VAL C 1 104 ? -129.436 98.360 -14.698 1.00 20.84 79 VAL C CA 1
ATOM 8627 C C . VAL C 1 104 ? -130.686 99.218 -14.538 1.00 22.13 79 VAL C C 1
ATOM 8628 O O . VAL C 1 104 ? -131.069 99.889 -15.505 1.00 21.66 79 VAL C O 1
ATOM 8632 N N . PHE C 1 105 ? -131.294 99.197 -13.355 1.00 22.90 80 PHE C N 1
ATOM 8633 C CA . PHE C 1 105 ? -132.517 99.996 -13.112 1.00 23.22 80 PHE C CA 1
ATOM 8634 C C . PHE C 1 105 ? -132.175 101.480 -13.271 1.00 23.27 80 PHE C C 1
ATOM 8635 O O . PHE C 1 105 ? -132.965 102.229 -13.873 1.00 24.46 80 PHE C O 1
ATOM 8643 N N . SER C 1 106 ? -131.009 101.895 -12.775 1.00 24.70 81 SER C N 1
ATOM 8644 C CA . SER C 1 106 ? -130.601 103.324 -12.784 1.00 26.22 81 SER C CA 1
ATOM 8645 C C . SER C 1 106 ? -130.513 103.830 -14.244 1.00 28.64 81 SER C C 1
ATOM 8646 O O . SER C 1 106 ? -130.883 104.999 -14.493 1.00 27.18 81 SER C O 1
ATOM 8649 N N . ALA C 1 107 ? -130.191 102.969 -15.202 1.00 26.09 82 ALA C N 1
ATOM 8650 C CA . ALA C 1 107 ? -129.944 103.332 -16.619 1.00 25.34 82 ALA C CA 1
ATOM 8651 C C . ALA C 1 107 ? -131.173 103.040 -17.482 1.00 25.54 82 ALA C C 1
ATOM 8652 O O . ALA C 1 107 ? -131.045 103.194 -18.678 1.00 26.88 82 ALA C O 1
ATOM 8654 N N . GLY C 1 108 ? -132.309 102.644 -16.901 1.00 26.30 83 GLY C N 1
ATOM 8655 C CA . GLY C 1 108 ? -133.575 102.426 -17.628 1.00 28.71 83 GLY C CA 1
ATOM 8656 C C . GLY C 1 108 ? -133.726 101.014 -18.185 1.00 28.57 83 GLY C C 1
ATOM 8657 O O . GLY C 1 108 ? -134.592 100.830 -19.060 1.00 29.60 83 GLY C O 1
ATOM 8658 N N . GLY C 1 109 ? -132.906 100.051 -17.742 1.00 25.95 84 GLY C N 1
ATOM 8659 C CA . GLY C 1 109 ? -133.058 98.632 -18.114 1.00 24.97 84 GLY C CA 1
ATOM 8660 C C . GLY C 1 109 ? -133.935 97.874 -17.122 1.00 24.25 84 GLY C C 1
ATOM 8661 O O . GLY C 1 109 ? -134.244 98.399 -16.021 1.00 25.43 84 GLY C O 1
ATOM 8662 N N . TYR C 1 110 ? -134.244 96.616 -17.413 1.00 21.98 85 TYR C N 1
ATOM 8663 C CA . TYR C 1 110 ? -134.898 95.713 -16.441 1.00 21.57 85 TYR C CA 1
ATOM 8664 C C . TYR C 1 110 ? -133.990 94.495 -16.282 1.00 19.49 85 TYR C C 1
ATOM 8665 O O . TYR C 1 110 ? -133.836 93.719 -17.226 1.00 20.47 85 TYR C O 1
ATOM 8674 N N . PRO C 1 111 ? -133.367 94.306 -15.098 1.00 20.22 86 PRO C N 1
ATOM 8675 C CA . PRO C 1 111 ? -132.489 93.174 -14.864 1.00 18.29 86 PRO C CA 1
ATOM 8676 C C . PRO C 1 111 ? -133.287 91.949 -14.413 1.00 19.24 86 PRO C C 1
ATOM 8677 O O . PRO C 1 111 ? -134.254 92.101 -13.719 1.00 19.15 86 PRO C O 1
ATOM 8681 N N . LEU C 1 112 ? -132.830 90.769 -14.807 1.00 20.90 87 LEU C N 1
ATOM 8682 C CA . LEU C 1 112 ? -133.382 89.465 -14.349 1.00 20.43 87 LEU C CA 1
ATOM 8683 C C . LEU C 1 112 ? -132.184 88.623 -13.934 1.00 20.00 87 LEU C C 1
ATOM 8684 O O . LEU C 1 112 ? -131.363 88.259 -14.810 1.00 19.48 87 LEU C O 1
ATOM 8689 N N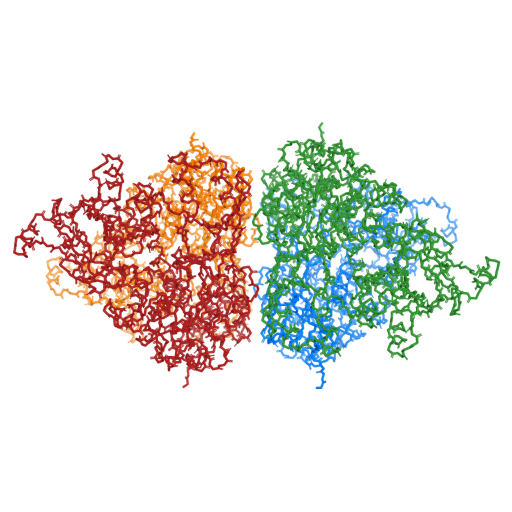 . GLU C 1 113 ? -132.062 88.363 -12.633 1.00 18.36 88 GLU C N 1
ATOM 8690 C CA . GLU C 1 113 ? -130.958 87.598 -12.061 1.00 19.33 88 GLU C CA 1
ATOM 8691 C C . GLU C 1 113 ? -131.176 86.099 -12.264 1.00 18.64 88 GLU C C 1
ATOM 8692 O O . GLU C 1 113 ? -132.322 85.603 -12.162 1.00 17.11 88 GLU C O 1
ATOM 8698 N N . PHE C 1 114 ? -130.103 85.368 -12.541 1.00 18.13 89 PHE C N 1
ATOM 8699 C CA . PHE C 1 114 ? -130.151 83.888 -12.532 1.00 17.43 89 PHE C CA 1
ATOM 8700 C C . PHE C 1 114 ? -128.796 83.372 -12.092 1.00 18.54 89 PHE C C 1
ATOM 8701 O O . PHE C 1 114 ? -127.883 84.186 -11.965 1.00 17.39 89 PHE C O 1
ATOM 8709 N N . GLY C 1 115 ? -128.707 82.078 -11.799 1.00 19.24 90 GLY C N 1
ATOM 8710 C CA . GLY C 1 115 ? -127.497 81.506 -11.202 1.00 19.93 90 GLY C CA 1
ATOM 8711 C C . GLY C 1 115 ? -126.940 80.388 -12.047 1.00 19.58 90 GLY C C 1
ATOM 8712 O O . GLY C 1 115 ? -127.691 79.740 -12.809 1.00 17.27 90 GLY C O 1
ATOM 8713 N N A THR C 1 116 ? -125.625 80.195 -11.955 0.50 18.93 91 THR C N 1
ATOM 8714 N N B THR C 1 116 ? -125.632 80.180 -11.936 0.50 21.30 91 THR C N 1
ATOM 8715 C CA A THR C 1 116 ? -124.888 79.078 -12.584 0.50 18.14 91 THR C CA 1
ATOM 8716 C CA B THR C 1 116 ? -124.922 79.039 -12.547 0.50 22.17 91 THR C CA 1
ATOM 8717 C C A THR C 1 116 ? -123.986 78.465 -11.517 0.50 18.21 91 THR C C 1
ATOM 8718 C C B THR C 1 116 ? -123.968 78.468 -11.511 0.50 20.40 91 THR C C 1
ATOM 8719 O O A THR C 1 116 ? -123.781 79.116 -10.470 0.50 18.20 91 THR C O 1
ATOM 8720 O O B THR C 1 116 ? -123.709 79.146 -10.494 0.50 20.20 91 THR C O 1
ATOM 8727 N N . ILE C 1 117 ? -123.424 77.287 -11.790 1.00 17.47 92 ILE C N 1
ATOM 8728 C CA . ILE C 1 117 ? -122.489 76.636 -10.863 1.00 17.39 92 ILE C CA 1
ATOM 8729 C C . ILE C 1 117 ? -121.136 77.353 -10.917 1.00 19.18 92 ILE C C 1
ATOM 8730 O O . ILE C 1 117 ? -120.854 78.192 -11.818 1.00 17.19 92 ILE C O 1
ATOM 8735 N N . SER C 1 118 ? -120.317 76.954 -9.965 1.00 20.76 93 SER C N 1
ATOM 8736 C CA . SER C 1 118 ? -118.841 77.082 -10.013 1.00 22.64 93 SER C CA 1
ATOM 8737 C C . SER C 1 118 ? -118.318 75.994 -9.122 1.00 22.65 93 SER C C 1
ATOM 8738 O O . SER C 1 118 ? -119.115 75.441 -8.301 1.00 26.21 93 SER C O 1
ATOM 8741 N N . VAL C 1 119 ? -117.084 75.572 -9.333 1.00 21.28 94 VAL C N 1
ATOM 8742 C CA . VAL C 1 119 ? -116.441 74.666 -8.373 1.00 21.47 94 VAL C CA 1
ATOM 8743 C C . VAL C 1 119 ? -115.341 75.484 -7.681 1.00 23.68 94 VAL C C 1
ATOM 8744 O O . VAL C 1 119 ? -115.081 76.617 -8.112 1.00 27.61 94 VAL C O 1
ATOM 8748 N N . SER C 1 120 ? -114.707 74.878 -6.699 1.00 21.48 95 SER C N 1
ATOM 8749 C CA . SER C 1 120 ? -113.538 75.412 -5.982 1.00 21.89 95 SER C CA 1
ATOM 8750 C C . SER C 1 120 ? -112.323 74.723 -6.577 1.00 23.05 95 SER C C 1
ATOM 8751 O O . SER C 1 120 ? -112.172 73.506 -6.401 1.00 24.22 95 SER C O 1
ATOM 8754 N N . ASP C 1 121 ? -111.477 75.473 -7.257 1.00 24.69 96 ASP C N 1
ATOM 8755 C CA . ASP C 1 121 ? -110.164 74.930 -7.683 1.00 26.57 96 ASP C CA 1
ATOM 8756 C C . ASP C 1 121 ? -109.280 74.595 -6.470 1.00 28.15 96 ASP C C 1
ATOM 8757 O O . ASP C 1 121 ? -108.497 73.640 -6.583 1.00 31.29 96 ASP C O 1
ATOM 8762 N N . GLY C 1 122 ? -109.458 75.275 -5.338 1.00 25.10 97 GLY C N 1
ATOM 8763 C CA . GLY C 1 122 ? -108.735 74.985 -4.078 1.00 24.63 97 GLY C CA 1
ATOM 8764 C C . GLY C 1 122 ? -109.230 73.734 -3.366 1.00 25.58 97 GLY C C 1
ATOM 8765 O O . GLY C 1 122 ? -108.414 72.825 -3.102 1.00 25.86 97 GLY C O 1
ATOM 8766 N N . ILE C 1 123 ? -110.537 73.656 -3.085 1.00 23.48 98 ILE C N 1
ATOM 8767 C CA . ILE C 1 123 ? -111.115 72.518 -2.318 1.00 24.31 98 ILE C CA 1
ATOM 8768 C C . ILE C 1 123 ? -111.058 71.253 -3.194 1.00 23.37 98 ILE C C 1
ATOM 8769 O O . ILE C 1 123 ? -110.956 70.174 -2.626 1.00 23.44 98 ILE C O 1
ATOM 8774 N N . SER C 1 124 ? -111.061 71.387 -4.525 1.00 20.45 99 SER C N 1
ATOM 8775 C CA . SER C 1 124 ? -111.050 70.211 -5.423 1.00 22.76 99 SER C CA 1
ATOM 8776 C C . SER C 1 124 ? -109.659 69.550 -5.424 1.00 24.31 99 SER C C 1
ATOM 8777 O O . SER C 1 124 ? -109.584 68.422 -5.856 1.00 24.58 99 SER C O 1
ATOM 8780 N N . MET C 1 125 ? -108.600 70.216 -4.927 1.00 27.84 100 MET C N 1
ATOM 8781 C CA . MET C 1 125 ? -107.189 69.732 -5.055 1.00 30.88 100 MET C CA 1
ATOM 8782 C C . MET C 1 125 ? -107.007 68.460 -4.211 1.00 29.26 100 MET C C 1
ATOM 8783 O O . MET C 1 125 ? -107.579 68.385 -3.075 1.00 30.21 100 MET C O 1
ATOM 8788 N N . GLY C 1 126 ? -106.324 67.454 -4.764 1.00 31.44 101 GLY C N 1
ATOM 8789 C CA . GLY C 1 126 ? -105.833 66.288 -3.996 1.00 32.07 101 GLY C CA 1
ATOM 8790 C C . GLY C 1 126 ? -106.766 65.088 -4.006 1.00 32.28 101 GLY C C 1
ATOM 8791 O O . GLY C 1 126 ? -106.509 64.154 -3.241 1.00 28.60 101 GLY C O 1
ATOM 8792 N N . HIS C 1 127 ? -107.824 65.072 -4.829 1.00 27.20 102 HIS C N 1
ATOM 8793 C CA . HIS C 1 127 ? -108.768 63.924 -4.880 1.00 24.16 102 HIS C CA 1
ATOM 8794 C C . HIS C 1 127 ? -109.438 63.894 -6.257 1.00 25.88 102 HIS C C 1
ATOM 8795 O O . HIS C 1 127 ? -109.076 64.717 -7.119 1.00 25.86 102 HIS C O 1
ATOM 8802 N N . GLU C 1 128 ? -110.367 62.963 -6.435 1.00 26.90 103 GLU C N 1
ATOM 8803 C CA . GLU C 1 128 ? -111.088 62.698 -7.707 1.00 29.75 103 GLU C CA 1
ATOM 8804 C C . GLU C 1 128 ? -111.788 63.977 -8.209 1.00 25.61 103 GLU C C 1
ATOM 8805 O O . GLU C 1 128 ? -111.939 64.135 -9.407 1.00 25.24 103 GLU C O 1
ATOM 8811 N N . GLY C 1 129 ? -112.179 64.900 -7.342 1.00 24.90 104 GLY C N 1
ATOM 8812 C CA . GLY C 1 129 ? -112.838 66.162 -7.745 1.00 23.00 104 GLY C CA 1
ATOM 8813 C C . GLY C 1 129 ? -112.065 66.980 -8.763 1.00 23.79 104 GLY C C 1
ATOM 8814 O O . GLY C 1 129 ? -112.674 67.771 -9.484 1.00 23.05 104 GLY C O 1
ATOM 8815 N N . MET C 1 130 ? -110.744 66.828 -8.823 1.00 21.75 105 MET C N 1
ATOM 8816 C CA . MET C 1 130 ? -109.877 67.584 -9.740 1.00 24.69 105 MET C CA 1
ATOM 8817 C C . MET C 1 130 ? -110.298 67.286 -11.172 1.00 22.19 105 MET C C 1
ATOM 8818 O O . MET C 1 130 ? -110.103 68.179 -12.010 1.00 21.44 105 MET C O 1
ATOM 8823 N N . HIS C 1 131 ? -110.793 66.081 -11.442 1.00 21.35 106 HIS C N 1
ATOM 8824 C CA . HIS C 1 131 ? -111.217 65.699 -12.820 1.00 21.45 106 HIS C CA 1
ATOM 8825 C C . HIS C 1 131 ? -112.437 66.505 -13.285 1.00 21.12 106 HIS C C 1
ATOM 8826 O O . HIS C 1 131 ? -112.748 66.434 -14.504 1.00 23.29 106 HIS C O 1
ATOM 8833 N N . PHE C 1 132 ? -113.077 67.260 -12.390 1.00 20.49 107 PHE C N 1
ATOM 8834 C CA . PHE C 1 132 ? -114.329 68.000 -12.690 1.00 21.19 107 PHE C CA 1
ATOM 8835 C C . PHE C 1 132 ? -114.091 69.517 -12.734 1.00 22.45 107 PHE C C 1
ATOM 8836 O O . PHE C 1 132 ? -115.056 70.246 -13.010 1.00 24.11 107 PHE C O 1
ATOM 8844 N N . SER C 1 133 ? -112.847 70.007 -12.554 1.00 20.85 108 SER C N 1
ATOM 8845 C CA . SER C 1 133 ? -112.556 71.456 -12.569 1.00 18.57 108 SER C CA 1
ATOM 8846 C C . SER C 1 133 ? -112.700 72.026 -13.983 1.00 19.46 108 SER C C 1
ATOM 8847 O O . SER C 1 133 ? -113.518 72.927 -14.176 1.00 20.74 108 SER C O 1
ATOM 8850 N N . LEU C 1 134 ? -111.906 71.589 -14.954 1.00 19.96 109 LEU C N 1
ATOM 8851 C CA . LEU C 1 134 ? -111.916 72.268 -16.276 1.00 20.56 109 LEU C CA 1
ATOM 8852 C C . LEU C 1 134 ? -113.295 72.112 -16.948 1.00 20.11 109 LEU C C 1
ATOM 8853 O O . LEU C 1 134 ? -113.772 73.080 -17.559 1.00 20.24 109 LEU C O 1
ATOM 8858 N N . VAL C 1 135 ? -113.958 70.968 -16.789 1.00 20.75 110 VAL C N 1
ATOM 8859 C CA . VAL C 1 135 ? -115.277 70.746 -17.447 1.00 21.02 110 VAL C CA 1
ATOM 8860 C C . VAL C 1 135 ? -116.310 71.757 -16.913 1.00 20.55 110 VAL C C 1
ATOM 8861 O O . VAL C 1 135 ? -117.185 72.150 -17.684 1.00 18.97 110 VAL C O 1
ATOM 8865 N N . SER C 1 136 ? -116.114 72.334 -15.729 1.00 19.79 111 SER C N 1
ATOM 8866 C CA . SER C 1 136 ? -117.045 73.332 -15.168 1.00 18.89 111 SER C CA 1
ATOM 8867 C C . SER C 1 136 ? -117.038 74.580 -16.055 1.00 18.74 111 SER C C 1
ATOM 8868 O O . SER C 1 136 ? -118.111 75.214 -16.196 1.00 18.01 111 SER C O 1
ATOM 8871 N N . ARG C 1 137 ? -115.903 74.928 -16.669 1.00 18.89 112 ARG C N 1
ATOM 8872 C CA . ARG C 1 137 ? -115.788 76.045 -17.630 1.00 17.15 112 ARG C CA 1
ATOM 8873 C C . ARG C 1 137 ? -116.840 75.848 -18.735 1.00 19.28 112 ARG C C 1
ATOM 8874 O O . ARG C 1 137 ? -117.559 76.817 -19.063 1.00 19.30 112 ARG C O 1
ATOM 8882 N N . GLU C 1 138 ? -116.937 74.630 -19.283 1.00 20.06 113 GLU C N 1
ATOM 8883 C CA . GLU C 1 138 ? -117.800 74.337 -20.466 1.00 19.99 113 GLU C CA 1
ATOM 8884 C C . GLU C 1 138 ? -119.270 74.352 -20.019 1.00 19.13 113 GLU C C 1
ATOM 8885 O O . GLU C 1 138 ? -120.107 74.880 -20.774 1.00 18.65 113 GLU C O 1
ATOM 8891 N N . VAL C 1 139 ? -119.555 73.846 -18.829 1.00 18.98 114 VAL C N 1
ATOM 8892 C CA . VAL C 1 139 ? -120.941 73.783 -18.268 1.00 18.91 114 VAL C CA 1
ATOM 8893 C C . VAL C 1 139 ? -121.424 75.198 -17.973 1.00 17.84 114 VAL C C 1
ATOM 8894 O O . VAL C 1 139 ? -122.575 75.520 -18.327 1.00 16.27 114 VAL C O 1
ATOM 8898 N N . ILE C 1 140 ? -120.536 76.069 -17.479 1.00 16.77 115 ILE C N 1
ATOM 8899 C CA . ILE C 1 140 ? -120.894 77.474 -17.160 1.00 16.59 115 ILE C CA 1
ATOM 8900 C C . ILE C 1 140 ? -121.211 78.188 -18.492 1.00 19.00 115 ILE C C 1
ATOM 8901 O O . ILE C 1 140 ? -122.285 78.863 -18.603 1.00 17.66 115 ILE C O 1
ATOM 8906 N N . ALA C 1 141 ? -120.344 78.048 -19.497 1.00 18.57 116 ALA C N 1
ATOM 8907 C CA . ALA C 1 141 ? -120.552 78.648 -20.823 1.00 18.31 116 ALA C CA 1
ATOM 8908 C C . ALA C 1 141 ? -121.911 78.196 -21.386 1.00 18.48 116 ALA C C 1
ATOM 8909 O O . ALA C 1 141 ? -122.679 79.056 -21.836 1.00 17.72 116 ALA C O 1
ATOM 8911 N N . ASP C 1 142 ? -122.170 76.894 -21.391 1.00 19.22 117 ASP C N 1
ATOM 8912 C CA . ASP C 1 142 ? -123.426 76.355 -21.958 1.00 19.15 117 ASP C CA 1
ATOM 8913 C C . ASP C 1 142 ? -124.609 76.912 -21.167 1.00 18.56 117 ASP C C 1
ATOM 8914 O O . ASP C 1 142 ? -125.612 77.206 -21.780 1.00 19.76 117 ASP C O 1
ATOM 8919 N N . SER C 1 143 ? -124.471 77.006 -19.853 1.00 15.38 118 SER C N 1
ATOM 8920 C CA A SER C 1 143 ? -125.517 77.470 -18.905 0.52 16.70 118 SER C CA 1
ATOM 8921 C CA B SER C 1 143 ? -125.581 77.427 -18.970 0.48 17.37 118 SER C CA 1
ATOM 8922 C C . SER C 1 143 ? -125.974 78.880 -19.288 1.00 17.02 118 SER C C 1
ATOM 8923 O O . SER C 1 143 ? -127.186 79.148 -19.416 1.00 17.29 118 SER C O 1
ATOM 8928 N N . VAL C 1 144 ? -125.021 79.788 -19.469 1.00 17.08 119 VAL C N 1
ATOM 8929 C CA . VAL C 1 144 ? -125.383 81.186 -19.790 1.00 17.16 119 VAL C CA 1
ATOM 8930 C C . VAL C 1 144 ? -125.940 81.254 -21.204 1.00 18.92 119 VAL C C 1
ATOM 8931 O O . VAL C 1 144 ? -126.915 81.968 -21.397 1.00 17.85 119 VAL C O 1
ATOM 8935 N N . GLU C 1 145 ? -125.399 80.453 -22.117 1.00 19.76 120 GLU C N 1
ATOM 8936 C CA . GLU C 1 145 ? -125.901 80.453 -23.521 1.00 19.52 120 GLU C CA 1
ATOM 8937 C C . GLU C 1 145 ? -127.386 80.059 -23.494 1.00 18.19 120 GLU C C 1
ATOM 8938 O O . GLU C 1 145 ? -128.178 80.765 -24.115 1.00 17.03 120 GLU C O 1
ATOM 8944 N N . VAL C 1 146 ? -127.703 78.968 -22.806 1.00 18.36 121 VAL C N 1
ATOM 8945 C CA . VAL C 1 146 ? -129.074 78.397 -22.725 1.00 19.14 121 VAL C CA 1
ATOM 8946 C C . VAL C 1 146 ? -130.042 79.471 -22.224 1.00 19.62 121 VAL C C 1
ATOM 8947 O O . VAL C 1 146 ? -131.109 79.650 -22.817 1.00 20.10 121 VAL C O 1
ATOM 8951 N N . VAL C 1 147 ? -129.717 80.156 -21.135 1.00 18.22 122 VAL C N 1
ATOM 8952 C CA . VAL C 1 147 ? -130.693 81.087 -20.501 1.00 17.82 122 VAL C CA 1
ATOM 8953 C C . VAL C 1 147 ? -130.879 82.294 -21.404 1.00 18.08 122 VAL C C 1
ATOM 8954 O O . VAL C 1 147 ? -132.025 82.763 -21.598 1.00 17.26 122 VAL C O 1
ATOM 8958 N N . MET C 1 148 ? -129.777 82.825 -21.917 1.00 16.70 123 MET C N 1
ATOM 8959 C CA . MET C 1 148 ? -129.831 84.045 -22.718 1.00 18.73 123 MET C CA 1
ATOM 8960 C C . MET C 1 148 ? -130.636 83.754 -23.992 1.00 18.93 123 MET C C 1
ATOM 8961 O O . MET C 1 148 ? -131.454 84.617 -24.382 1.00 18.04 123 MET C O 1
ATOM 8966 N N . GLN C 1 149 ? -130.430 82.585 -24.606 1.00 19.06 124 GLN C N 1
ATOM 8967 C CA . GLN C 1 149 ? -131.112 82.250 -25.892 1.00 19.94 124 GLN C CA 1
ATOM 8968 C C . GLN C 1 149 ? -132.575 81.901 -25.618 1.00 20.04 124 GLN C C 1
ATOM 8969 O O . GLN C 1 149 ? -133.448 82.314 -26.428 1.00 21.84 124 GLN C O 1
ATOM 8975 N N . ALA C 1 150 ? -132.853 81.174 -24.534 1.00 18.96 125 ALA C N 1
ATOM 8976 C CA . ALA C 1 150 ? -134.245 80.761 -24.212 1.00 19.41 125 ALA C CA 1
ATOM 8977 C C . ALA C 1 150 ? -135.103 82.003 -23.919 1.00 20.90 125 ALA C C 1
ATOM 8978 O O . ALA C 1 150 ? -136.238 82.093 -24.460 1.00 20.53 125 ALA C O 1
ATOM 8980 N N . GLU C 1 151 ? -134.595 82.920 -23.098 1.00 20.59 126 GLU C N 1
ATOM 8981 C CA . GLU C 1 151 ? -135.392 84.040 -22.533 1.00 21.82 126 GLU C CA 1
ATOM 8982 C C . GLU C 1 151 ? -135.383 85.269 -23.463 1.00 21.30 126 GLU C C 1
ATOM 8983 O O . GLU C 1 151 ? -136.135 86.230 -23.194 1.00 21.47 126 GLU C O 1
ATOM 8989 N N . ARG C 1 152 ? -134.570 85.254 -24.515 1.00 20.54 127 ARG C N 1
ATOM 8990 C CA . ARG C 1 152 ? -134.442 86.330 -25.517 1.00 19.70 127 ARG C CA 1
ATOM 8991 C C . ARG C 1 152 ? -134.036 87.609 -24.796 1.00 19.24 127 ARG C C 1
ATOM 8992 O O . ARG C 1 152 ? -134.607 88.677 -25.080 1.00 19.89 127 ARG C O 1
ATOM 9000 N N . LEU C 1 153 ? -133.060 87.522 -23.891 1.00 18.61 128 LEU C N 1
ATOM 9001 C CA . LEU C 1 153 ? -132.544 88.725 -23.213 1.00 18.83 128 LEU C CA 1
ATOM 9002 C C . LEU C 1 153 ? -131.629 89.520 -24.154 1.00 18.50 128 LEU C C 1
ATOM 9003 O O . LEU C 1 153 ? -130.977 88.946 -25.009 1.00 19.38 128 LEU C O 1
ATOM 9008 N N . ASP C 1 154 ? -131.583 90.836 -23.957 1.00 21.84 129 ASP C N 1
ATOM 9009 C CA . ASP C 1 154 ? -130.906 91.812 -24.845 1.00 19.67 129 ASP C CA 1
ATOM 9010 C C . ASP C 1 154 ? -129.403 91.872 -24.563 1.00 22.03 129 ASP C C 1
ATOM 9011 O O . ASP C 1 154 ? -128.614 92.134 -25.493 1.00 24.00 129 ASP C O 1
ATOM 9016 N N . GLY C 1 155 ? -128.982 91.601 -23.336 1.00 20.76 130 GLY C N 1
ATOM 9017 C CA . GLY C 1 155 ? -127.561 91.773 -22.959 1.00 20.47 130 GLY C CA 1
ATOM 9018 C C . GLY C 1 155 ? -127.363 91.185 -21.583 1.00 19.92 130 GLY C C 1
ATOM 9019 O O . GLY C 1 155 ? -128.392 90.767 -20.988 1.00 18.13 130 GLY C O 1
ATOM 9020 N N . SER C 1 156 ? -126.127 91.088 -21.106 1.00 19.41 131 SER C N 1
ATOM 9021 C CA . SER C 1 156 ? -125.833 90.377 -19.845 1.00 18.02 131 SER C CA 1
ATOM 9022 C C . SER C 1 156 ? -124.766 91.110 -19.044 1.00 19.15 131 SER C C 1
ATOM 9023 O O . SER C 1 156 ? -123.890 91.809 -19.615 1.00 20.56 131 SER C O 1
ATOM 9026 N N . VAL C 1 157 ? -124.881 90.971 -17.737 1.00 19.64 132 VAL C N 1
ATOM 9027 C CA . VAL C 1 157 ? -123.730 91.199 -16.814 1.00 18.76 132 VAL C CA 1
ATOM 9028 C C . VAL C 1 157 ? -123.424 89.855 -16.176 1.00 17.46 132 VAL C C 1
ATOM 9029 O O . VAL C 1 157 ? -124.366 89.190 -15.686 1.00 17.66 132 VAL C O 1
ATOM 9033 N N . LEU C 1 158 ? -122.173 89.416 -16.319 1.00 18.23 133 LEU C N 1
ATOM 9034 C CA . LEU C 1 158 ? -121.682 88.081 -15.925 1.00 19.61 133 LEU C CA 1
ATOM 9035 C C . LEU C 1 158 ? -120.728 88.240 -14.737 1.00 20.29 133 LEU C C 1
ATOM 9036 O O . LEU C 1 158 ? -119.793 89.070 -14.820 1.00 17.51 133 LEU C O 1
ATOM 9041 N N . LEU C 1 159 ? -120.999 87.526 -13.649 1.00 19.35 134 LEU C N 1
ATOM 9042 C CA . LEU C 1 159 ? -120.268 87.711 -12.364 1.00 20.97 134 LEU C CA 1
ATOM 9043 C C . LEU C 1 159 ? -119.628 86.388 -11.999 1.00 18.76 134 LEU C C 1
ATOM 9044 O O . LEU C 1 159 ? -120.350 85.366 -11.938 1.00 18.54 134 LEU C O 1
ATOM 9049 N N . ALA C 1 160 ? -118.320 86.376 -11.758 1.00 18.17 135 ALA C N 1
ATOM 9050 C CA . ALA C 1 160 ? -117.595 85.145 -11.425 1.00 19.75 135 ALA C CA 1
ATOM 9051 C C . ALA C 1 160 ? -116.480 85.425 -10.415 1.00 21.96 135 ALA C C 1
ATOM 9052 O O . ALA C 1 160 ? -115.962 86.546 -10.357 1.00 17.66 135 ALA C O 1
ATOM 9054 N N . GLY C 1 161 ? -116.110 84.394 -9.686 1.00 19.75 136 GLY C N 1
ATOM 9055 C CA . GLY C 1 161 ? -115.114 84.471 -8.611 1.00 25.56 136 GLY C CA 1
ATOM 9056 C C . GLY C 1 161 ? -114.030 83.432 -8.784 1.00 28.87 136 GLY C C 1
ATOM 9057 O O . GLY C 1 161 ? -112.888 83.806 -8.864 1.00 31.32 136 GLY C O 1
ATOM 9058 N N . CYS C 1 162 ? -114.368 82.145 -8.757 1.00 30.01 137 CYS C N 1
ATOM 9059 C CA . CYS C 1 162 ? -113.331 81.084 -8.759 1.00 28.58 137 CYS C CA 1
ATOM 9060 C C . CYS C 1 162 ? -112.832 80.760 -10.173 1.00 29.74 137 CYS C C 1
ATOM 9061 O O . CYS C 1 162 ? -113.661 80.765 -11.094 1.00 37.13 137 CYS C O 1
ATOM 9064 N N . ASP C 1 163 ? -111.541 80.413 -10.277 1.00 29.50 138 ASP C N 1
ATOM 9065 C CA . ASP C 1 163 ? -110.716 80.089 -11.475 1.00 29.58 138 ASP C CA 1
ATOM 9066 C C . ASP C 1 163 ? -111.569 79.858 -12.731 1.00 28.51 138 ASP C C 1
ATOM 9067 O O . ASP C 1 163 ? -111.655 80.750 -13.566 1.00 27.86 138 ASP C O 1
ATOM 9084 N N . SER C 1 165 ? -114.654 79.754 -13.519 1.00 21.31 140 SER C N 1
ATOM 9085 C CA . SER C 1 165 ? -115.918 80.427 -13.762 1.00 22.03 140 SER C CA 1
ATOM 9086 C C . SER C 1 165 ? -115.691 81.709 -14.557 1.00 20.85 140 SER C C 1
ATOM 9087 O O . SER C 1 165 ? -116.570 82.080 -15.343 1.00 19.44 140 SER C O 1
ATOM 9090 N N . LEU C 1 166 ? -114.525 82.372 -14.418 1.00 20.11 141 LEU C N 1
ATOM 9091 C CA . LEU C 1 166 ? -114.249 83.609 -15.187 1.00 19.54 141 LEU C CA 1
ATOM 9092 C C . LEU C 1 166 ? -114.151 83.249 -16.673 1.00 16.96 141 LEU C C 1
ATOM 9093 O O . LEU C 1 166 ? -114.831 83.850 -17.498 1.00 18.51 141 LEU C O 1
ATOM 9098 N N . PRO C 1 167 ? -113.326 82.284 -17.130 1.00 17.16 142 PRO C N 1
ATOM 9099 C CA . PRO C 1 167 ? -113.318 82.004 -18.570 1.00 19.43 142 PRO C CA 1
ATOM 9100 C C . PRO C 1 167 ? -114.632 81.387 -19.114 1.00 18.40 142 PRO C C 1
ATOM 9101 O O . PRO C 1 167 ? -114.991 81.653 -20.219 1.00 17.82 142 PRO C O 1
ATOM 9105 N N . GLY C 1 168 ? -115.374 80.652 -18.290 1.00 18.27 143 GLY C N 1
ATOM 9106 C CA . GLY C 1 168 ? -116.721 80.147 -18.623 1.00 17.90 143 GLY C CA 1
ATOM 9107 C C . GLY C 1 168 ? -117.645 81.273 -19.020 1.00 17.15 143 GLY C C 1
ATOM 9108 O O . GLY C 1 168 ? -118.278 81.208 -20.090 1.00 17.33 143 GLY C O 1
ATOM 9109 N N . MET C 1 169 ? -117.690 82.310 -18.197 1.00 18.65 144 MET C N 1
ATOM 9110 C CA . MET C 1 169 ? -118.494 83.523 -18.437 1.00 19.65 144 MET C CA 1
ATOM 9111 C C . MET C 1 169 ? -117.982 84.268 -19.694 1.00 18.96 144 MET C C 1
ATOM 9112 O O . MET C 1 169 ? -118.830 84.735 -20.503 1.00 19.37 144 MET C O 1
ATOM 9117 N N . LEU C 1 170 ? -116.671 84.432 -19.859 1.00 17.80 145 LEU C N 1
ATOM 9118 C CA . LEU C 1 170 ? -116.098 85.163 -21.027 1.00 19.13 145 LEU C CA 1
ATOM 9119 C C . LEU C 1 170 ? -116.389 84.388 -22.309 1.00 17.56 145 LEU C C 1
ATOM 9120 O O . LEU C 1 170 ? -116.667 85.011 -23.362 1.00 18.08 145 LEU C O 1
ATOM 9125 N N . MET C 1 171 ? -116.349 83.067 -22.228 1.00 16.82 146 MET C N 1
ATOM 9126 C CA . MET C 1 171 ? -116.616 82.201 -23.398 1.00 18.97 146 MET C CA 1
ATOM 9127 C C . MET C 1 171 ? -118.081 82.398 -23.794 1.00 18.52 146 MET C C 1
ATOM 9128 O O . MET C 1 171 ? -118.356 82.556 -25.005 1.00 20.02 146 MET C O 1
ATOM 9133 N N . ALA C 1 172 ? -119.002 82.342 -22.828 1.00 18.97 147 ALA C N 1
ATOM 9134 C CA . ALA C 1 172 ? -120.439 82.597 -23.115 1.00 19.85 147 ALA C CA 1
ATOM 9135 C C . ALA C 1 172 ? -120.628 83.965 -23.785 1.00 19.30 147 ALA C C 1
ATOM 9136 O O . ALA C 1 172 ? -121.378 84.031 -24.782 1.00 20.32 147 ALA C O 1
ATOM 9138 N N . ALA C 1 173 ? -119.982 85.012 -23.279 1.00 18.40 148 ALA C N 1
ATOM 9139 C CA . ALA C 1 173 ? -120.091 86.375 -23.822 1.00 17.67 148 ALA C CA 1
ATOM 9140 C C . ALA C 1 173 ? -119.654 86.399 -25.291 1.00 17.98 148 ALA C C 1
ATOM 9141 O O . ALA C 1 173 ? -120.413 86.911 -26.131 1.00 18.57 148 ALA C O 1
ATOM 9143 N N . ALA C 1 174 ? -118.522 85.786 -25.591 1.00 19.03 149 ALA C N 1
ATOM 9144 C CA . ALA C 1 174 ? -117.982 85.696 -26.974 1.00 20.20 149 ALA C CA 1
ATOM 9145 C C . ALA C 1 174 ? -118.947 84.944 -27.898 1.00 21.42 149 ALA C C 1
ATOM 9146 O O . ALA C 1 174 ? -119.205 85.422 -29.026 1.00 20.43 149 ALA C O 1
ATOM 9148 N N . ARG C 1 175 ? -119.499 83.833 -27.412 1.00 22.86 150 ARG C N 1
ATOM 9149 C CA . ARG C 1 175 ? -120.369 82.890 -28.159 1.00 23.18 150 ARG C CA 1
ATOM 9150 C C . ARG C 1 175 ? -121.705 83.542 -28.515 1.00 25.96 150 ARG C C 1
ATOM 9151 O O . ARG C 1 175 ? -122.200 83.264 -29.634 1.00 23.50 150 ARG C O 1
ATOM 9159 N N . LEU C 1 176 ? -122.290 84.317 -27.597 1.00 20.47 151 LEU C N 1
ATOM 9160 C CA . LEU C 1 176 ? -123.613 84.933 -27.774 1.00 21.21 151 LEU C CA 1
ATOM 9161 C C . LEU C 1 176 ? -123.517 86.149 -28.694 1.00 22.70 151 LEU C C 1
ATOM 9162 O O . LEU C 1 176 ? -124.501 86.415 -29.407 1.00 21.88 151 LEU C O 1
ATOM 9167 N N . ASP C 1 177 ? -122.403 86.874 -28.657 1.00 21.45 152 ASP C N 1
ATOM 9168 C CA . ASP C 1 177 ? -122.219 88.145 -29.383 1.00 22.58 152 ASP C CA 1
ATOM 9169 C C . ASP C 1 177 ? -123.403 89.074 -29.142 1.00 22.06 152 ASP C C 1
ATOM 9170 O O . ASP C 1 177 ? -123.898 89.634 -30.107 1.00 19.44 152 ASP C O 1
ATOM 9175 N N . LEU C 1 178 ? -123.777 89.289 -27.877 1.00 21.13 153 LEU C N 1
ATOM 9176 C CA . LEU C 1 178 ? -124.725 90.322 -27.432 1.00 21.31 153 LEU C CA 1
ATOM 9177 C C . LEU C 1 178 ? -123.897 91.291 -26.587 1.00 21.46 153 LEU C C 1
ATOM 9178 O O . LEU C 1 178 ? -122.758 90.946 -26.233 1.00 20.67 153 LEU C O 1
ATOM 9183 N N . ALA C 1 179 ? -124.428 92.449 -26.242 1.00 22.80 154 ALA C N 1
ATOM 9184 C CA . ALA C 1 179 ? -123.809 93.325 -25.222 1.00 20.20 154 ALA C CA 1
ATOM 9185 C C . ALA C 1 179 ? -123.566 92.527 -23.918 1.00 20.75 154 ALA C C 1
ATOM 9186 O O . ALA C 1 179 ? -124.447 91.753 -23.484 1.00 21.87 154 ALA C O 1
ATOM 9188 N N . ALA C 1 180 ? -122.370 92.615 -23.356 1.00 20.42 155 ALA C N 1
ATOM 9189 C CA . ALA C 1 180 ? -121.953 91.834 -22.171 1.00 18.17 155 ALA C CA 1
ATOM 9190 C C . ALA C 1 180 ? -120.914 92.630 -21.398 1.00 19.59 155 ALA C C 1
ATOM 9191 O O . ALA C 1 180 ? -120.037 93.232 -22.044 1.00 20.25 155 ALA C O 1
ATOM 9193 N N . VAL C 1 181 ? -121.060 92.648 -20.064 1.00 18.59 156 VAL C N 1
ATOM 9194 C CA . VAL C 1 181 ? -120.045 93.208 -19.166 1.00 19.36 156 VAL C CA 1
ATOM 9195 C C . VAL C 1 181 ? -119.683 92.111 -18.171 1.00 20.10 156 VAL C C 1
ATOM 9196 O O . VAL C 1 181 ? -120.590 91.478 -17.626 1.00 21.07 156 VAL C O 1
ATOM 9200 N N . PHE C 1 182 ? -118.379 91.922 -17.927 1.00 19.09 157 PHE C N 1
ATOM 9201 C CA . PHE C 1 182 ? -117.869 90.943 -16.953 1.00 18.31 157 PHE C CA 1
ATOM 9202 C C . PHE C 1 182 ? -117.459 91.675 -15.661 1.00 19.96 157 PHE C C 1
ATOM 9203 O O . PHE C 1 182 ? -116.745 92.733 -15.732 1.00 21.22 157 PHE C O 1
ATOM 9211 N N . LEU C 1 183 ? -117.849 91.122 -14.498 1.00 18.54 158 LEU C N 1
ATOM 9212 C CA . LEU C 1 183 ? -117.470 91.662 -13.171 1.00 18.73 158 LEU C CA 1
ATOM 9213 C C . LEU C 1 183 ? -116.960 90.532 -12.299 1.00 17.90 158 LEU C C 1
ATOM 9214 O O . LEU C 1 183 ? -117.662 89.498 -12.132 1.00 18.90 158 LEU C O 1
ATOM 9219 N N . TYR C 1 184 ? -115.783 90.719 -11.739 1.00 17.57 159 TYR C N 1
ATOM 9220 C CA . TYR C 1 184 ? -115.118 89.757 -10.834 1.00 18.12 159 TYR C CA 1
ATOM 9221 C C . TYR C 1 184 ? -115.671 89.902 -9.413 1.00 19.67 159 TYR C C 1
ATOM 9222 O O . TYR C 1 184 ? -116.065 91.023 -9.022 1.00 16.96 159 TYR C O 1
ATOM 9231 N N . ALA C 1 185 ? -115.655 88.810 -8.650 1.00 19.33 160 ALA C N 1
ATOM 9232 C CA . ALA C 1 185 ? -115.987 88.792 -7.194 1.00 18.61 160 ALA C CA 1
ATOM 9233 C C . ALA C 1 185 ? -115.037 89.687 -6.385 1.00 18.24 160 ALA C C 1
ATOM 9234 O O . ALA C 1 185 ? -115.442 90.186 -5.312 1.00 18.00 160 ALA C O 1
ATOM 9236 N N . GLY C 1 186 ? -113.775 89.732 -6.788 1.00 18.32 161 GLY C N 1
ATOM 9237 C CA . GLY C 1 186 ? -112.680 90.351 -6.015 1.00 21.63 161 GLY C CA 1
ATOM 9238 C C . GLY C 1 186 ? -111.863 89.344 -5.233 1.00 22.32 161 GLY C C 1
ATOM 9239 O O . GLY C 1 186 ? -112.367 88.248 -4.886 1.00 21.80 161 GLY C O 1
ATOM 9240 N N . SER C 1 187 ? -110.650 89.755 -4.859 1.00 24.08 162 SER C N 1
ATOM 9241 C CA A SER C 1 187 ? -109.677 88.890 -4.146 0.49 23.75 162 SER C CA 1
ATOM 9242 C CA B SER C 1 187 ? -109.656 88.929 -4.143 0.51 24.07 162 SER C CA 1
ATOM 9243 C C . SER C 1 187 ? -109.959 88.869 -2.638 1.00 22.83 162 SER C C 1
ATOM 9244 O O . SER C 1 187 ? -110.536 89.819 -2.094 1.00 21.57 162 SER C O 1
ATOM 9249 N N . ILE C 1 188 ? -109.567 87.766 -2.019 1.00 26.54 163 ILE C N 1
ATOM 9250 C CA . ILE C 1 188 ? -109.580 87.546 -0.553 1.00 25.96 163 ILE C CA 1
ATOM 9251 C C . ILE C 1 188 ? -108.488 88.427 0.066 1.00 29.93 163 ILE C C 1
ATOM 9252 O O . ILE C 1 188 ? -107.497 88.726 -0.636 1.00 28.41 163 ILE C O 1
ATOM 9257 N N . LEU C 1 189 ? -108.615 88.741 1.348 1.00 29.88 164 LEU C N 1
ATOM 9258 C CA . LEU C 1 189 ? -107.541 89.490 2.044 1.00 35.25 164 LEU C CA 1
ATOM 9259 C C . LEU C 1 189 ? -106.467 88.519 2.518 1.00 35.02 164 LEU C C 1
ATOM 9260 O O . LEU C 1 189 ? -106.709 87.336 2.739 1.00 31.24 164 LEU C O 1
ATOM 9265 N N . PRO C 1 190 ? -105.211 88.984 2.676 1.00 39.49 165 PRO C N 1
ATOM 9266 C CA . PRO C 1 190 ? -104.145 88.089 3.118 1.00 36.41 165 PRO C CA 1
ATOM 9267 C C . PRO C 1 190 ? -104.323 87.750 4.599 1.00 34.66 165 PRO C C 1
ATOM 9268 O O . PRO C 1 190 ? -104.824 88.538 5.337 1.00 33.57 165 PRO C O 1
ATOM 9272 N N . GLY C 1 191 ? -103.937 86.541 4.981 1.00 32.80 166 GLY C N 1
ATOM 9273 C CA . GLY C 1 191 ? -104.043 86.064 6.371 1.00 35.44 166 GLY C CA 1
ATOM 9274 C C . GLY C 1 191 ? -102.657 85.939 6.962 1.00 37.33 166 GLY C C 1
ATOM 9275 O O . GLY C 1 191 ? -101.712 85.661 6.195 1.00 41.20 166 GLY C O 1
ATOM 9276 N N . ARG C 1 192 ? -102.548 86.136 8.268 1.00 38.17 167 ARG C N 1
ATOM 9277 C CA . ARG C 1 192 ? -101.253 86.203 8.989 1.00 45.34 167 ARG C CA 1
ATOM 9278 C C . ARG C 1 192 ? -101.169 85.036 9.971 1.00 37.73 167 ARG C C 1
ATOM 9279 O O . ARG C 1 192 ? -101.970 85.015 10.890 1.00 39.12 167 ARG C O 1
ATOM 9287 N N . ALA C 1 193 ? -100.237 84.109 9.775 1.00 36.04 168 ALA C N 1
ATOM 9288 C CA . ALA C 1 193 ? -100.001 82.958 10.671 1.00 38.15 168 ALA C CA 1
ATOM 9289 C C . ALA C 1 193 ? -98.911 83.343 11.674 1.00 43.32 168 ALA C C 1
ATOM 9290 O O . ALA C 1 193 ? -97.849 83.840 11.224 1.00 47.11 168 ALA C O 1
ATOM 9292 N N . LYS C 1 194 ? -99.164 83.114 12.961 1.00 44.74 169 LYS C N 1
ATOM 9293 C CA . LYS C 1 194 ? -98.121 83.152 14.014 1.00 53.66 169 LYS C CA 1
ATOM 9294 C C . LYS C 1 194 ? -97.702 81.707 14.278 1.00 49.87 169 LYS C C 1
ATOM 9295 O O . LYS C 1 194 ? -98.570 80.886 14.614 1.00 52.49 169 LYS C O 1
ATOM 9301 N N . LEU C 1 195 ? -96.424 81.395 14.091 1.00 52.03 170 LEU C N 1
ATOM 9302 C CA . LEU C 1 195 ? -95.913 80.006 14.206 1.00 59.94 170 LEU C CA 1
ATOM 9303 C C . LEU C 1 195 ? -95.259 79.804 15.581 1.00 61.87 170 LEU C C 1
ATOM 9304 O O . LEU C 1 195 ? -94.902 80.818 16.211 1.00 58.13 170 LEU C O 1
ATOM 9309 N N . SER C 1 196 ? -95.182 78.547 16.042 1.00 68.57 171 SER C N 1
ATOM 9310 C CA . SER C 1 196 ? -94.518 78.109 17.302 1.00 67.53 171 SER C CA 1
ATOM 9311 C C . SER C 1 196 ? -93.135 78.770 17.393 1.00 71.48 171 SER C C 1
ATOM 9312 O O . SER C 1 196 ? -92.777 79.251 18.481 1.00 70.04 171 SER C O 1
ATOM 9315 N N . ASP C 1 197 ? -92.431 78.798 16.253 1.00 71.88 172 ASP C N 1
ATOM 9316 C CA . ASP C 1 197 ? -91.152 79.502 15.966 1.00 75.68 172 ASP C CA 1
ATOM 9317 C C . ASP C 1 197 ? -91.169 80.942 16.504 1.00 78.29 172 ASP C C 1
ATOM 9318 O O . ASP C 1 197 ? -90.081 81.478 16.748 1.00 78.49 172 ASP C O 1
ATOM 9323 N N . GLY C 1 198 ? -92.344 81.565 16.647 1.00 72.38 173 GLY C N 1
ATOM 9324 C CA . GLY C 1 198 ? -92.481 82.988 17.010 1.00 66.21 173 GLY C CA 1
ATOM 9325 C C . GLY C 1 198 ? -92.449 83.877 15.777 1.00 63.84 173 GLY C C 1
ATOM 9326 O O . GLY C 1 198 ? -92.845 85.045 15.890 1.00 68.77 173 GLY C O 1
ATOM 9327 N N . SER C 1 199 ? -92.035 83.345 14.623 1.00 66.49 174 SER C N 1
ATOM 9328 C CA . SER C 1 199 ? -92.116 84.037 13.309 1.00 65.55 174 SER C CA 1
ATOM 9329 C C . SER C 1 199 ? -93.581 84.319 12.945 1.00 67.41 174 SER C C 1
ATOM 9330 O O . SER C 1 199 ? -94.502 83.679 13.516 1.00 77.67 174 SER C O 1
ATOM 9333 N N . GLU C 1 200 ? -93.799 85.246 12.017 1.00 60.68 175 GLU C N 1
ATOM 9334 C CA . GLU C 1 200 ? -95.140 85.523 11.456 1.00 58.80 175 GLU C CA 1
ATOM 9335 C C . GLU C 1 200 ? -95.026 85.573 9.934 1.00 64.50 175 GLU C C 1
ATOM 9336 O O . GLU C 1 200 ? -94.092 86.227 9.442 1.00 60.95 175 GLU C O 1
ATOM 9342 N N . ARG C 1 201 ? -95.926 84.888 9.229 1.00 58.80 176 ARG C N 1
ATOM 9343 C CA . ARG C 1 201 ? -95.906 84.793 7.749 1.00 62.78 176 ARG C CA 1
ATOM 9344 C C . ARG C 1 201 ? -97.291 85.184 7.232 1.00 58.33 176 ARG C C 1
ATOM 9345 O O . ARG C 1 201 ? -98.289 84.896 7.932 1.00 52.74 176 ARG C O 1
ATOM 9353 N N . ASP C 1 202 ? -97.345 85.808 6.060 1.00 51.10 177 ASP C N 1
ATOM 9354 C CA . ASP C 1 202 ? -98.596 85.927 5.266 1.00 54.46 177 ASP C CA 1
ATOM 9355 C C . ASP C 1 202 ? -98.734 84.647 4.459 1.00 49.46 177 ASP C C 1
ATOM 9356 O O . ASP C 1 202 ? -97.777 84.342 3.738 1.00 42.93 177 ASP C O 1
ATOM 9361 N N . VAL C 1 203 ? -99.866 83.941 4.566 1.00 41.70 178 VAL C N 1
ATOM 9362 C CA . VAL C 1 203 ? -99.982 82.573 3.993 1.00 43.12 178 VAL C CA 1
ATOM 9363 C C . VAL C 1 203 ? -101.211 82.459 3.081 1.00 43.66 178 VAL C C 1
ATOM 9364 O O . VAL C 1 203 ? -102.113 83.311 3.174 1.00 45.62 178 VAL C O 1
ATOM 9368 N N . THR C 1 204 ? -101.213 81.424 2.234 1.00 42.84 179 THR C N 1
ATOM 9369 C CA . THR C 1 204 ? -102.356 81.008 1.390 1.00 41.66 179 THR C CA 1
ATOM 9370 C C . THR C 1 204 ? -102.191 79.530 1.039 1.00 45.52 179 THR C C 1
ATOM 9371 O O . THR C 1 204 ? -101.264 78.882 1.591 1.00 46.99 179 THR C O 1
ATOM 9375 N N . ILE C 1 205 ? -103.064 79.024 0.167 1.00 34.60 180 ILE C N 1
ATOM 9376 C CA . ILE C 1 205 ? -103.247 77.573 -0.083 1.00 41.32 180 ILE C CA 1
ATOM 9377 C C . ILE C 1 205 ? -101.885 76.904 -0.246 1.00 36.55 180 ILE C C 1
ATOM 9378 O O . ILE C 1 205 ? -101.671 75.858 0.390 1.00 38.84 180 ILE C O 1
ATOM 9383 N N . ILE C 1 206 ? -101.025 77.427 -1.132 1.00 41.97 181 ILE C N 1
ATOM 9384 C CA . ILE C 1 206 ? -99.728 76.759 -1.433 1.00 39.16 181 ILE C CA 1
ATOM 9385 C C . ILE C 1 206 ? -98.980 76.578 -0.097 1.00 37.49 181 ILE C C 1
ATOM 9386 O O . ILE C 1 206 ? -98.397 75.473 0.115 1.00 37.07 181 ILE C O 1
ATOM 9391 N N . ASP C 1 207 ? -99.050 77.571 0.796 1.00 36.55 182 ASP C N 1
ATOM 9392 C CA . ASP C 1 207 ? -98.371 77.517 2.127 1.00 38.29 182 ASP C CA 1
ATOM 9393 C C . ASP C 1 207 ? -98.984 76.392 2.972 1.00 37.93 182 ASP C C 1
ATOM 9394 O O . ASP C 1 207 ? -98.214 75.678 3.658 1.00 36.49 182 ASP C O 1
ATOM 9399 N N . ALA C 1 208 ? -100.308 76.196 2.901 1.00 35.53 183 ALA C N 1
ATOM 9400 C CA . ALA C 1 208 ? -100.980 75.042 3.550 1.00 33.22 183 ALA C CA 1
ATOM 9401 C C . ALA C 1 208 ? -100.440 73.729 2.950 1.00 32.46 183 ALA C C 1
ATOM 9402 O O . ALA C 1 208 ? -100.031 72.843 3.736 1.00 30.48 183 ALA C O 1
ATOM 9404 N N . PHE C 1 209 ? -100.394 73.576 1.615 1.00 36.69 184 PHE C N 1
ATOM 9405 C CA . PHE C 1 209 ? -99.872 72.322 0.983 1.00 39.44 184 PHE C CA 1
ATOM 9406 C C . PHE C 1 209 ? -98.381 72.131 1.311 1.00 37.74 184 PHE C C 1
ATOM 9407 O O . PHE C 1 209 ? -97.983 70.969 1.612 1.00 39.40 184 PHE C O 1
ATOM 9415 N N . GLU C 1 210 ? -97.582 73.202 1.308 1.00 38.18 185 GLU C N 1
ATOM 9416 C CA . GLU C 1 210 ? -96.129 73.086 1.619 1.00 40.47 185 GLU C CA 1
ATOM 9417 C C . GLU C 1 210 ? -95.972 72.814 3.117 1.00 38.57 185 GLU C C 1
ATOM 9418 O O . GLU C 1 210 ? -95.066 72.060 3.473 1.00 43.25 185 GLU C O 1
ATOM 9424 N N . ALA C 1 211 ? -96.837 73.382 3.960 1.00 40.81 186 ALA C N 1
ATOM 9425 C CA . ALA C 1 211 ? -96.854 73.081 5.410 1.00 39.27 186 ALA C CA 1
ATOM 9426 C C . ALA C 1 211 ? -96.998 71.574 5.610 1.00 38.81 186 ALA C C 1
ATOM 9427 O O . ALA C 1 211 ? -96.229 70.996 6.400 1.00 38.82 186 ALA C O 1
ATOM 9429 N N . VAL C 1 212 ? -97.940 70.956 4.896 1.00 38.82 187 VAL C N 1
ATOM 9430 C CA . VAL C 1 212 ? -98.199 69.493 4.969 1.00 39.15 187 VAL C CA 1
ATOM 9431 C C . VAL C 1 212 ? -96.942 68.693 4.578 1.00 40.49 187 VAL C C 1
ATOM 9432 O O . VAL C 1 212 ? -96.622 67.705 5.286 1.00 39.17 187 VAL C O 1
ATOM 9436 N N . GLY C 1 213 ? -96.278 69.067 3.485 1.00 42.14 188 GLY C N 1
ATOM 9437 C CA . GLY C 1 213 ? -95.043 68.408 3.018 1.00 44.44 188 GLY C CA 1
ATOM 9438 C C . GLY C 1 213 ? -93.934 68.526 4.054 1.00 42.57 188 GLY C C 1
ATOM 9439 O O . GLY C 1 213 ? -93.309 67.510 4.358 1.00 46.73 188 GLY C O 1
ATOM 9440 N N . ALA C 1 214 ? -93.722 69.725 4.595 1.00 41.30 189 ALA C N 1
ATOM 9441 C CA . ALA C 1 214 ? -92.709 70.022 5.630 1.00 42.40 189 ALA C CA 1
ATOM 9442 C C . ALA C 1 214 ? -93.021 69.209 6.890 1.00 47.28 189 ALA C C 1
ATOM 9443 O O . ALA C 1 214 ? -92.088 68.652 7.472 1.00 54.45 189 ALA C O 1
ATOM 9445 N N . CYS C 1 215 ? -94.291 69.052 7.251 1.00 45.57 190 CYS C N 1
ATOM 9446 C CA . CYS C 1 215 ? -94.692 68.297 8.465 1.00 45.94 190 CYS C CA 1
ATOM 9447 C C . CYS C 1 215 ? -94.328 66.809 8.313 1.00 51.65 190 CYS C C 1
ATOM 9448 O O . CYS C 1 215 ? -93.706 66.259 9.241 1.00 49.23 190 CYS C O 1
ATOM 9451 N N . SER C 1 216 ? -94.684 66.166 7.199 1.00 50.89 191 SER C N 1
ATOM 9452 C CA . SER C 1 216 ? -94.453 64.710 6.992 1.00 56.30 191 SER C CA 1
ATOM 9453 C C . SER C 1 216 ? -92.947 64.429 6.852 1.00 57.35 191 SER C C 1
ATOM 9454 O O . SER C 1 216 ? -92.557 63.275 7.046 1.00 65.70 191 SER C O 1
ATOM 9457 N N . ARG C 1 217 ? -92.121 65.441 6.567 1.00 61.02 192 ARG C N 1
ATOM 9458 C CA . ARG C 1 217 ? -90.637 65.300 6.547 1.00 65.64 192 ARG C CA 1
ATOM 9459 C C . ARG C 1 217 ? -90.014 65.801 7.860 1.00 66.71 192 ARG C C 1
ATOM 9460 O O . ARG C 1 217 ? -88.790 66.080 7.852 1.00 75.69 192 ARG C O 1
ATOM 9468 N N . GLY C 1 218 ? -90.807 65.920 8.936 1.00 61.96 193 GLY C N 1
ATOM 9469 C CA . GLY C 1 218 ? -90.364 66.328 10.287 1.00 54.20 193 GLY C CA 1
ATOM 9470 C C . GLY C 1 218 ? -89.774 67.735 10.359 1.00 50.14 193 GLY C C 1
ATOM 9471 O O . GLY C 1 218 ? -89.136 68.030 11.375 1.00 53.37 193 GLY C O 1
ATOM 9472 N N . LEU C 1 219 ? -90.035 68.607 9.385 1.00 48.81 194 LEU C N 1
ATOM 9473 C CA . LEU C 1 219 ? -89.490 69.998 9.321 1.00 52.72 194 LEU C CA 1
ATOM 9474 C C . LEU C 1 219 ? -90.494 71.058 9.810 1.00 49.98 194 LEU C C 1
ATOM 9475 O O . LEU C 1 219 ? -90.110 72.240 9.845 1.00 46.14 194 LEU C O 1
ATOM 9480 N N . MET C 1 220 ? -91.729 70.676 10.158 1.00 49.30 195 MET C N 1
ATOM 9481 C CA . MET C 1 220 ? -92.739 71.603 10.745 1.00 44.65 195 MET C CA 1
ATOM 9482 C C . MET C 1 220 ? -93.655 70.806 11.682 1.00 40.81 195 MET C C 1
ATOM 9483 O O . MET C 1 220 ? -94.021 69.671 11.338 1.00 44.52 195 MET C O 1
ATOM 9488 N N . SER C 1 221 ? -94.008 71.374 12.833 1.00 42.41 196 SER C N 1
ATOM 9489 C CA . SER C 1 221 ? -94.936 70.736 13.799 1.00 40.75 196 SER C CA 1
ATOM 9490 C C . SER C 1 221 ? -96.362 70.708 13.225 1.00 40.87 196 SER C C 1
ATOM 9491 O O . SER C 1 221 ? -96.691 71.543 12.356 1.00 31.49 196 SER C O 1
ATOM 9494 N N . ARG C 1 222 ? -97.190 69.786 13.706 1.00 45.63 197 ARG C N 1
ATOM 9495 C CA . ARG C 1 222 ? -98.631 69.748 13.354 1.00 45.79 197 ARG C CA 1
ATOM 9496 C C . ARG C 1 222 ? -99.271 71.065 13.819 1.00 42.18 197 ARG C C 1
ATOM 9497 O O . ARG C 1 222 ? -100.121 71.573 13.067 1.00 36.02 197 ARG C O 1
ATOM 9505 N N . ALA C 1 223 ? -98.871 71.597 14.987 1.00 36.66 198 ALA C N 1
ATOM 9506 C CA . ALA C 1 223 ? -99.396 72.862 15.554 1.00 39.57 198 ALA C CA 1
ATOM 9507 C C . ALA C 1 223 ? -99.259 73.979 14.512 1.00 36.77 198 ALA C C 1
ATOM 9508 O O . ALA C 1 223 ? -100.224 74.729 14.323 1.00 34.40 198 ALA C O 1
ATOM 9510 N N . ASP C 1 224 ? -98.114 74.052 13.829 1.00 36.67 199 ASP C N 1
ATOM 9511 C CA . ASP C 1 224 ? -97.807 75.133 12.858 1.00 36.20 199 ASP C CA 1
ATOM 9512 C C . ASP C 1 224 ? -98.628 74.941 11.572 1.00 30.39 199 ASP C C 1
ATOM 9513 O O . ASP C 1 224 ? -99.053 75.948 10.993 1.00 29.52 199 ASP C O 1
ATOM 9518 N N . VAL C 1 225 ? -98.868 73.706 11.157 1.00 31.45 200 VAL C N 1
ATOM 9519 C CA . VAL C 1 225 ? -99.764 73.417 9.995 1.00 33.13 200 VAL C CA 1
ATOM 9520 C C . VAL C 1 225 ? -101.159 73.952 10.337 1.00 29.62 200 VAL C C 1
ATOM 9521 O O . VAL C 1 225 ? -101.767 74.654 9.512 1.00 25.73 200 VAL C O 1
ATOM 9525 N N . ASP C 1 226 ? -101.630 73.663 11.545 1.00 32.35 201 ASP C N 1
ATOM 9526 C CA A ASP C 1 226 ? -102.962 74.101 12.055 0.43 31.45 201 ASP C CA 1
ATOM 9527 C CA B ASP C 1 226 ? -102.976 74.097 12.006 0.57 32.14 201 ASP C CA 1
ATOM 9528 C C . ASP C 1 226 ? -103.023 75.630 12.063 1.00 33.11 201 ASP C C 1
ATOM 9529 O O . ASP C 1 226 ? -104.022 76.181 11.563 1.00 27.74 201 ASP C O 1
ATOM 9538 N N . ALA C 1 227 ? -101.975 76.290 12.589 1.00 29.15 202 ALA C N 1
ATOM 9539 C CA . ALA C 1 227 ? -101.874 77.774 12.594 1.00 29.28 202 ALA C CA 1
ATOM 9540 C C . ALA C 1 227 ? -102.008 78.329 11.170 1.00 28.39 202 ALA C C 1
ATOM 9541 O O . ALA C 1 227 ? -102.745 79.333 10.973 1.00 29.08 202 ALA C O 1
ATOM 9543 N N . ILE C 1 228 ? -101.369 77.697 10.186 1.00 30.27 203 ILE C N 1
ATOM 9544 C CA . ILE C 1 228 ? -101.442 78.133 8.762 1.00 29.02 203 ILE C CA 1
ATOM 9545 C C . ILE C 1 228 ? -102.879 77.876 8.247 1.00 27.48 203 ILE C C 1
ATOM 9546 O O . ILE C 1 228 ? -103.456 78.778 7.643 1.00 25.98 203 ILE C O 1
ATOM 9551 N N . GLU C 1 229 ? -103.432 76.699 8.522 1.00 26.36 204 GLU C N 1
ATOM 9552 C CA . GLU C 1 229 ? -104.803 76.330 8.083 1.00 26.72 204 GLU C CA 1
ATOM 9553 C C . GLU C 1 229 ? -105.756 77.434 8.542 1.00 24.77 204 GLU C C 1
ATOM 9554 O O . GLU C 1 229 ? -106.591 77.862 7.755 1.00 23.52 204 GLU C O 1
ATOM 9560 N N . ARG C 1 230 ? -105.637 77.886 9.794 1.00 24.26 205 ARG C N 1
ATOM 9561 C CA . ARG C 1 230 ? -106.574 78.853 10.404 1.00 23.24 205 ARG C CA 1
ATOM 9562 C C . ARG C 1 230 ? -106.443 80.252 9.774 1.00 27.12 205 ARG C C 1
ATOM 9563 O O . ARG C 1 230 ? -107.405 81.014 9.916 1.00 24.91 205 ARG C O 1
ATOM 9571 N N . ALA C 1 231 ? -105.329 80.583 9.118 1.00 25.53 206 ALA C N 1
ATOM 9572 C CA . ALA C 1 231 ? -105.041 81.971 8.665 1.00 28.25 206 ALA C CA 1
ATOM 9573 C C . ALA C 1 231 ? -105.248 82.140 7.150 1.00 25.72 206 ALA C C 1
ATOM 9574 O O . ALA C 1 231 ? -105.489 83.288 6.728 1.00 30.76 206 ALA C O 1
ATOM 9576 N N . ILE C 1 232 ? -105.161 81.082 6.354 1.00 26.46 207 ILE C N 1
ATOM 9577 C CA . ILE C 1 232 ? -104.999 81.227 4.865 1.00 25.19 207 ILE C CA 1
ATOM 9578 C C . ILE C 1 232 ? -106.208 81.937 4.253 1.00 28.00 207 ILE C C 1
ATOM 9579 O O . ILE C 1 232 ? -106.007 82.698 3.270 1.00 24.82 207 ILE C O 1
ATOM 9584 N N . CYS C 1 233 ? -107.429 81.679 4.743 1.00 24.49 208 CYS C N 1
ATOM 9585 C CA . CYS C 1 233 ? -108.661 82.244 4.114 1.00 24.85 208 CYS C CA 1
ATOM 9586 C C . CYS C 1 233 ? -109.587 82.861 5.142 1.00 24.79 208 CYS C C 1
ATOM 9587 O O . CYS C 1 233 ? -110.415 82.176 5.724 1.00 25.71 208 CYS C O 1
ATOM 9590 N N . PRO C 1 234 ? -109.498 84.177 5.388 1.00 27.97 209 PRO C N 1
ATOM 9591 C CA . PRO C 1 234 ? -110.307 84.778 6.451 1.00 31.82 209 PRO C CA 1
ATOM 9592 C C . PRO C 1 234 ? -111.824 84.852 6.189 1.00 34.74 209 PRO C C 1
ATOM 9593 O O . PRO C 1 234 ? -112.585 84.905 7.138 1.00 29.80 209 PRO C O 1
ATOM 9597 N N . GLY C 1 235 ? -112.233 84.884 4.916 1.00 32.61 210 GLY C N 1
ATOM 9598 C CA . GLY C 1 235 ? -113.588 85.318 4.523 1.00 30.10 210 GLY C CA 1
ATOM 9599 C C . GLY C 1 235 ? -113.691 85.384 3.026 1.00 25.57 210 GLY C C 1
ATOM 9600 O O . GLY C 1 235 ? -112.898 84.708 2.383 1.00 22.72 210 GLY C O 1
ATOM 9601 N N . GLU C 1 236 ? -114.629 86.170 2.523 1.00 24.70 211 GLU C N 1
ATOM 9602 C CA . GLU C 1 236 ? -115.022 86.152 1.091 1.00 25.48 211 GLU C CA 1
ATOM 9603 C C . GLU C 1 236 ? -113.841 86.586 0.210 1.00 23.20 211 GLU C C 1
ATOM 9604 O O . GLU C 1 236 ? -113.013 87.426 0.624 1.00 22.27 211 GLU C O 1
ATOM 9610 N N . GLY C 1 237 ? -113.804 86.049 -1.006 1.00 22.52 212 GLY C N 1
ATOM 9611 C CA . GLY C 1 237 ? -112.844 86.464 -2.034 1.00 21.35 212 GLY C CA 1
ATOM 9612 C C . GLY C 1 237 ? -112.077 85.318 -2.626 1.00 21.77 212 GLY C C 1
ATOM 9613 O O . GLY C 1 237 ? -111.901 84.293 -1.966 1.00 23.14 212 GLY C O 1
ATOM 9614 N N . ALA C 1 238 ? -111.595 85.530 -3.851 1.00 22.07 213 ALA C N 1
ATOM 9615 C CA . ALA C 1 238 ? -110.760 84.596 -4.639 1.00 21.32 213 ALA C CA 1
ATOM 9616 C C . ALA C 1 238 ? -109.296 84.665 -4.186 1.00 24.07 213 ALA C C 1
ATOM 9617 O O . ALA C 1 238 ? -108.916 85.629 -3.465 1.00 24.08 213 ALA C O 1
ATOM 9619 N N . CYS C 1 239 ? -108.517 83.634 -4.514 1.00 24.18 214 CYS C N 1
ATOM 9620 C CA . CYS C 1 239 ? -107.069 83.555 -4.191 1.00 23.68 214 CYS C CA 1
ATOM 9621 C C . CYS C 1 239 ? -106.389 84.871 -4.531 1.00 26.11 214 CYS C C 1
ATOM 9622 O O . CYS C 1 239 ? -106.639 85.411 -5.608 1.00 26.04 214 CYS C O 1
ATOM 9625 N N . GLY C 1 240 ? -105.596 85.415 -3.596 1.00 28.46 215 GLY C N 1
ATOM 9626 C CA . GLY C 1 240 ? -104.990 86.763 -3.707 1.00 28.53 215 GLY C CA 1
ATOM 9627 C C . GLY C 1 240 ? -103.800 86.811 -4.657 1.00 30.25 215 GLY C C 1
ATOM 9628 O O . GLY C 1 240 ? -103.555 87.905 -5.232 1.00 33.16 215 GLY C O 1
ATOM 9629 N N . GLY C 1 241 ? -103.095 85.695 -4.851 1.00 26.22 216 GLY C N 1
ATOM 9630 C CA . GLY C 1 241 ? -101.958 85.633 -5.792 1.00 28.83 216 GLY C CA 1
ATOM 9631 C C . GLY C 1 241 ? -102.389 85.710 -7.251 1.00 32.29 216 GLY C C 1
ATOM 9632 O O . GLY C 1 241 ? -103.630 85.748 -7.550 1.00 28.22 216 GLY C O 1
ATOM 9633 N N . MET C 1 242 ? -101.427 85.660 -8.175 1.00 30.43 217 MET C N 1
ATOM 9634 C CA . MET C 1 242 ? -101.716 85.722 -9.634 1.00 29.16 217 MET C CA 1
ATOM 9635 C C . MET C 1 242 ? -101.967 84.319 -10.156 1.00 30.26 217 MET C C 1
ATOM 9636 O O . MET C 1 242 ? -101.311 83.897 -11.131 1.00 32.04 217 MET C O 1
ATOM 9641 N N . TYR C 1 243 ? -102.960 83.647 -9.566 1.00 26.73 218 TYR C N 1
ATOM 9642 C CA . TYR C 1 243 ? -103.492 82.373 -10.090 1.00 27.34 218 TYR C CA 1
ATOM 9643 C C . TYR C 1 243 ? -104.541 82.677 -11.146 1.00 24.14 218 TYR C C 1
ATOM 9644 O O . TYR C 1 243 ? -104.575 83.804 -11.677 1.00 27.42 218 TYR C O 1
ATOM 9653 N N . THR C 1 244 ? -105.333 81.678 -11.506 1.00 23.99 219 THR C N 1
ATOM 9654 C CA . THR C 1 244 ? -106.175 81.786 -12.715 1.00 24.85 219 THR C CA 1
ATOM 9655 C C . THR C 1 244 ? -107.160 82.934 -12.509 1.00 23.16 219 THR C C 1
ATOM 9656 O O . THR C 1 244 ? -107.364 83.736 -13.448 1.00 23.79 219 THR C O 1
ATOM 9660 N N . ALA C 1 245 ? -107.807 83.007 -11.335 1.00 20.68 220 ALA C N 1
ATOM 9661 C CA . ALA C 1 245 ? -108.862 84.021 -11.098 1.00 19.70 220 ALA C CA 1
ATOM 9662 C C . ALA C 1 245 ? -108.279 85.433 -11.275 1.00 19.83 220 ALA C C 1
ATOM 9663 O O . ALA C 1 245 ? -108.814 86.207 -12.068 1.00 20.16 220 ALA C O 1
ATOM 9665 N N . ASN C 1 246 ? -107.272 85.829 -10.486 1.00 20.40 221 ASN C N 1
ATOM 9666 C CA . ASN C 1 246 ? -106.712 87.197 -10.606 1.00 22.20 221 ASN C CA 1
ATOM 9667 C C . ASN C 1 246 ? -106.130 87.410 -12.000 1.00 20.62 221 ASN C C 1
ATOM 9668 O O . ASN C 1 246 ? -106.241 88.525 -12.524 1.00 21.88 221 ASN C O 1
ATOM 9673 N N . THR C 1 247 ? -105.481 86.409 -12.567 1.00 22.66 222 THR C N 1
ATOM 9674 C CA . THR C 1 247 ? -104.906 86.561 -13.927 1.00 24.36 222 THR C CA 1
ATOM 9675 C C . THR C 1 247 ? -106.050 86.854 -14.905 1.00 24.59 222 THR C C 1
ATOM 9676 O O . THR C 1 247 ? -105.916 87.786 -15.688 1.00 24.56 222 THR C O 1
ATOM 9680 N N . MET C 1 248 ? -107.147 86.089 -14.854 1.00 22.21 223 MET C N 1
ATOM 9681 C CA . MET C 1 248 ? -108.244 86.232 -15.847 1.00 22.15 223 MET C CA 1
ATOM 9682 C C . MET C 1 248 ? -109.063 87.487 -15.550 1.00 18.72 223 MET C C 1
ATOM 9683 O O . MET C 1 248 ? -109.564 88.082 -16.510 1.00 18.21 223 MET C O 1
ATOM 9688 N N . ALA C 1 249 ? -109.157 87.918 -14.284 1.00 18.79 224 ALA C N 1
ATOM 9689 C CA . ALA C 1 249 ? -109.834 89.174 -13.914 1.00 18.27 224 ALA C CA 1
ATOM 9690 C C . ALA C 1 249 ? -109.056 90.354 -14.525 1.00 19.45 224 ALA C C 1
ATOM 9691 O O . ALA C 1 249 ? -109.681 91.294 -15.034 1.00 19.19 224 ALA C O 1
ATOM 9693 N N . SER C 1 250 ? -107.724 90.284 -14.477 1.00 19.99 225 SER C N 1
ATOM 9694 C CA . SER C 1 250 ? -106.818 91.303 -15.076 1.00 21.60 225 SER C CA 1
ATOM 9695 C C . SER C 1 250 ? -106.945 91.218 -16.599 1.00 18.62 225 SER C C 1
ATOM 9696 O O . SER C 1 250 ? -107.076 92.263 -17.244 1.00 20.45 225 SER C O 1
ATOM 9699 N N . ALA C 1 251 ? -106.959 90.013 -17.137 1.00 21.17 226 ALA C N 1
ATOM 9700 C CA . ALA C 1 251 ? -107.117 89.773 -18.584 1.00 22.73 226 ALA C CA 1
ATOM 9701 C C . ALA C 1 251 ? -108.451 90.351 -19.050 1.00 19.53 226 ALA C C 1
ATOM 9702 O O . ALA C 1 251 ? -108.533 90.899 -20.168 1.00 22.45 226 ALA C O 1
ATOM 9704 N N . ALA C 1 252 ? -109.480 90.287 -18.226 1.00 19.89 227 ALA C N 1
ATOM 9705 C CA . ALA C 1 252 ? -110.817 90.791 -18.608 1.00 19.98 227 ALA C CA 1
ATOM 9706 C C . ALA C 1 252 ? -110.776 92.315 -18.737 1.00 21.33 227 ALA C C 1
ATOM 9707 O O . ALA C 1 252 ? -111.444 92.863 -19.644 1.00 21.48 227 ALA C O 1
ATOM 9709 N N . GLU C 1 253 ? -110.046 93.012 -17.855 1.00 21.46 228 GLU C N 1
ATOM 9710 C CA . GLU C 1 253 ? -109.878 94.486 -18.000 1.00 23.51 228 GLU C CA 1
ATOM 9711 C C . GLU C 1 253 ? -109.114 94.739 -19.306 1.00 21.54 228 GLU C C 1
ATOM 9712 O O . GLU C 1 253 ? -109.451 95.691 -20.031 1.00 21.83 228 GLU C O 1
ATOM 9718 N N . ALA C 1 254 ? -108.144 93.893 -19.619 1.00 21.94 229 ALA C N 1
ATOM 9719 C CA . ALA C 1 254 ? -107.256 94.122 -20.782 1.00 21.22 229 ALA C CA 1
ATOM 9720 C C . ALA C 1 254 ? -108.013 93.824 -22.074 1.00 23.62 229 ALA C C 1
ATOM 9721 O O . ALA C 1 254 ? -107.698 94.466 -23.080 1.00 22.02 229 ALA C O 1
ATOM 9723 N N . LEU C 1 255 ? -108.991 92.903 -22.026 1.00 21.29 230 LEU C N 1
ATOM 9724 C CA . LEU C 1 255 ? -109.820 92.538 -23.194 1.00 23.17 230 LEU C CA 1
ATOM 9725 C C . LEU C 1 255 ? -110.822 93.668 -23.459 1.00 21.88 230 LEU C C 1
ATOM 9726 O O . LEU C 1 255 ? -111.475 93.600 -24.479 1.00 21.10 230 LEU C O 1
ATOM 9731 N N . GLY C 1 256 ? -111.014 94.597 -22.509 1.00 19.84 231 GLY C N 1
ATOM 9732 C CA . GLY C 1 256 ? -112.070 95.625 -22.565 1.00 19.46 231 GLY C CA 1
ATOM 9733 C C . GLY C 1 256 ? -113.456 95.113 -22.167 1.00 18.60 231 GLY C C 1
ATOM 9734 O O . GLY C 1 256 ? -114.440 95.848 -22.417 1.00 20.28 231 GLY C O 1
ATOM 9735 N N . MET C 1 257 ? -113.542 93.946 -21.521 1.00 19.45 232 MET C N 1
ATOM 9736 C CA . MET C 1 257 ? -114.824 93.268 -21.183 1.00 20.11 232 MET C CA 1
ATOM 9737 C C . MET C 1 257 ? -115.238 93.613 -19.736 1.00 21.33 232 MET C C 1
ATOM 9738 O O . MET C 1 257 ? -116.421 93.373 -19.350 1.00 17.74 232 MET C O 1
ATOM 9743 N N . SER C 1 258 ? -114.308 94.130 -18.942 1.00 19.30 233 SER C N 1
ATOM 9744 C CA . SER C 1 258 ? -114.579 94.665 -17.589 1.00 19.78 233 SER C CA 1
ATOM 9745 C C . SER C 1 258 ? -114.223 96.142 -17.559 1.00 20.59 233 SER C C 1
ATOM 9746 O O . SER C 1 258 ? -113.273 96.545 -18.298 1.00 21.10 233 SER C O 1
ATOM 9749 N N . LEU C 1 259 ? -114.903 96.897 -16.692 1.00 20.99 234 LEU C N 1
ATOM 9750 C CA . LEU C 1 259 ? -114.647 98.338 -16.491 1.00 22.18 234 LEU C CA 1
ATOM 9751 C C . LEU C 1 259 ? -113.213 98.475 -16.030 1.00 23.09 234 LEU C C 1
ATOM 9752 O O . LEU C 1 259 ? -112.714 97.685 -15.230 1.00 23.04 234 LEU C O 1
ATOM 9757 N N . PRO C 1 260 ? -112.481 99.488 -16.524 1.00 24.27 235 PRO C N 1
ATOM 9758 C CA . PRO C 1 260 ? -111.092 99.642 -16.094 1.00 22.44 235 PRO C CA 1
ATOM 9759 C C . PRO C 1 260 ? -111.021 99.985 -14.597 1.00 19.75 235 PRO C C 1
ATOM 9760 O O . PRO C 1 260 ? -111.812 100.811 -14.146 1.00 20.98 235 PRO C O 1
ATOM 9764 N N . GLY C 1 261 ? -110.127 99.309 -13.881 1.00 20.65 236 GLY C N 1
ATOM 9765 C CA . GLY C 1 261 ? -109.909 99.484 -12.442 1.00 22.05 236 GLY C CA 1
ATOM 9766 C C . GLY C 1 261 ? -110.794 98.533 -11.647 1.00 22.31 236 GLY C C 1
ATOM 9767 O O . GLY C 1 261 ? -110.623 98.460 -10.435 1.00 18.05 236 GLY C O 1
ATOM 9768 N N . SER C 1 262 ? -111.666 97.753 -12.297 1.00 20.87 237 SER C N 1
ATOM 9769 C CA . SER C 1 262 ? -112.654 96.913 -11.559 1.00 21.00 237 SER C CA 1
ATOM 9770 C C . SER C 1 262 ? -112.027 95.641 -10.974 1.00 22.37 237 SER C C 1
ATOM 9771 O O . SER C 1 262 ? -112.644 95.094 -10.065 1.00 23.19 237 SER C O 1
ATOM 9774 N N . ALA C 1 263 ? -110.925 95.109 -11.490 1.00 21.47 238 ALA C N 1
ATOM 9775 C CA . ALA C 1 263 ? -110.407 93.790 -11.055 1.00 23.65 238 ALA C CA 1
ATOM 9776 C C . ALA C 1 263 ? -109.841 93.840 -9.629 1.00 23.30 238 ALA C C 1
ATOM 9777 O O . ALA C 1 263 ? -110.010 92.869 -8.883 1.00 22.63 238 ALA C O 1
ATOM 9779 N N . ALA C 1 264 ? -109.081 94.878 -9.298 1.00 24.81 239 ALA C N 1
ATOM 9780 C CA . ALA C 1 264 ? -108.129 94.821 -8.164 1.00 22.61 239 ALA C CA 1
ATOM 9781 C C . ALA C 1 264 ? -108.799 95.029 -6.808 1.00 19.96 239 ALA C C 1
ATOM 9782 O O . ALA C 1 264 ? -108.295 94.520 -5.836 1.00 22.87 239 ALA C O 1
ATOM 9784 N N . PRO C 1 265 ? -109.865 95.828 -6.624 1.00 21.06 240 PRO C N 1
ATOM 9785 C CA . PRO C 1 265 ? -110.368 96.070 -5.272 1.00 21.28 240 PRO C CA 1
ATOM 9786 C C . PRO C 1 265 ? -110.803 94.774 -4.581 1.00 24.54 240 PRO C C 1
ATOM 9787 O O . PRO C 1 265 ? -111.456 93.928 -5.198 1.00 21.92 240 PRO C O 1
ATOM 9791 N N . PRO C 1 266 ? -110.372 94.514 -3.328 1.00 23.36 241 PRO C N 1
ATOM 9792 C CA . PRO C 1 266 ? -110.729 93.258 -2.657 1.00 22.23 241 PRO C CA 1
ATOM 9793 C C . PRO C 1 266 ? -112.250 92.997 -2.618 1.00 19.05 241 PRO C C 1
ATOM 9794 O O . PRO C 1 266 ? -113.048 93.900 -2.578 1.00 19.98 241 PRO C O 1
ATOM 9798 N N . ALA C 1 267 ? -112.646 91.726 -2.574 1.00 20.10 242 ALA C N 1
ATOM 9799 C CA . ALA C 1 267 ? -114.060 91.313 -2.426 1.00 17.63 242 ALA C CA 1
ATOM 9800 C C . ALA C 1 267 ? -114.773 92.070 -1.289 1.00 20.13 242 ALA C C 1
ATOM 9801 O O . ALA C 1 267 ? -115.941 92.386 -1.430 1.00 19.98 242 ALA C O 1
ATOM 9803 N N . THR C 1 268 ? -114.109 92.256 -0.151 1.00 19.77 243 THR C N 1
ATOM 9804 C CA . THR C 1 268 ? -114.661 92.889 1.064 1.00 21.64 243 THR C CA 1
ATOM 9805 C C . THR C 1 268 ? -114.774 94.416 0.921 1.00 24.40 243 THR C C 1
ATOM 9806 O O . THR C 1 268 ? -115.341 95.047 1.868 1.00 25.33 243 THR C O 1
ATOM 9810 N N . ASP C 1 269 ? -114.227 94.993 -0.154 1.00 22.21 244 ASP C N 1
ATOM 9811 C CA . ASP C 1 269 ? -114.153 96.472 -0.323 1.00 23.29 244 ASP C CA 1
ATOM 9812 C C . ASP C 1 269 ? -115.403 96.920 -1.069 1.00 23.38 244 ASP C C 1
ATOM 9813 O O . ASP C 1 269 ? -115.691 96.412 -2.156 1.00 23.49 244 ASP C O 1
ATOM 9818 N N . ARG C 1 270 ? -116.149 97.844 -0.494 1.00 22.35 245 ARG C N 1
ATOM 9819 C CA . ARG C 1 270 ? -117.422 98.330 -1.056 1.00 22.50 245 ARG C CA 1
ATOM 9820 C C . ARG C 1 270 ? -117.237 99.133 -2.346 1.00 20.34 245 ARG C C 1
ATOM 9821 O O . ARG C 1 270 ? -118.254 99.427 -2.949 1.00 20.30 245 ARG C O 1
ATOM 9829 N N . ARG C 1 271 ? -116.017 99.481 -2.754 1.00 20.86 246 ARG C N 1
ATOM 9830 C CA . ARG C 1 271 ? -115.779 100.013 -4.120 1.00 22.40 246 ARG C CA 1
ATOM 9831 C C . ARG C 1 271 ? -116.258 98.996 -5.176 1.00 22.69 246 ARG C C 1
ATOM 9832 O O . ARG C 1 271 ? -116.632 99.422 -6.264 1.00 25.76 246 ARG C O 1
ATOM 9840 N N . ARG C 1 272 ? -116.220 97.700 -4.900 1.00 21.90 247 ARG C N 1
ATOM 9841 C CA . ARG C 1 272 ? -116.716 96.673 -5.857 1.00 21.22 247 ARG C CA 1
ATOM 9842 C C . ARG C 1 272 ? -118.188 96.938 -6.158 1.00 20.69 247 ARG C C 1
ATOM 9843 O O . ARG C 1 272 ? -118.586 96.839 -7.338 1.00 20.28 247 ARG C O 1
ATOM 9851 N N . ASP C 1 273 ? -118.967 97.354 -5.152 1.00 21.65 248 ASP C N 1
ATOM 9852 C CA . ASP C 1 273 ? -120.397 97.710 -5.311 1.00 22.48 248 ASP C CA 1
ATOM 9853 C C . ASP C 1 273 ? -120.582 98.835 -6.342 1.00 21.82 248 ASP C C 1
ATOM 9854 O O . ASP C 1 273 ? -121.518 98.764 -7.198 1.00 18.93 248 ASP C O 1
ATOM 9859 N N . GLY C 1 274 ? -119.743 99.864 -6.288 1.00 21.38 249 GLY C N 1
ATOM 9860 C CA . GLY C 1 274 ? -119.793 100.947 -7.273 1.00 18.87 249 GLY C CA 1
ATOM 9861 C C . GLY C 1 274 ? -119.476 100.433 -8.689 1.00 19.81 249 GLY C C 1
ATOM 9862 O O . GLY C 1 274 ? -120.187 100.833 -9.619 1.00 20.92 249 GLY C O 1
ATOM 9863 N N . PHE C 1 275 ? -118.444 99.607 -8.840 1.00 20.38 250 PHE C N 1
ATOM 9864 C CA . PHE C 1 275 ? -118.105 98.940 -10.122 1.00 18.91 250 PHE C CA 1
ATOM 9865 C C . PHE C 1 275 ? -119.281 98.079 -10.608 1.00 20.56 250 PHE C C 1
ATOM 9866 O O . PHE C 1 275 ? -119.584 98.109 -11.812 1.00 21.04 250 PHE C O 1
ATOM 9874 N N . ALA C 1 276 ? -119.989 97.400 -9.702 1.00 20.35 251 ALA C N 1
ATOM 9875 C CA . ALA C 1 276 ? -121.189 96.609 -10.051 1.00 19.29 251 ALA C CA 1
ATOM 9876 C C . ALA C 1 276 ? -122.277 97.514 -10.599 1.00 20.37 251 ALA C C 1
ATOM 9877 O O . ALA C 1 276 ? -122.817 97.220 -11.700 1.00 20.24 251 ALA C O 1
ATOM 9879 N N . ARG C 1 277 ? -122.616 98.597 -9.898 1.00 20.43 252 ARG C N 1
ATOM 9880 C CA . ARG C 1 277 ? -123.702 99.484 -10.377 1.00 22.22 252 ARG C CA 1
ATOM 9881 C C . ARG C 1 277 ? -123.262 100.053 -11.735 1.00 21.13 252 ARG C C 1
ATOM 9882 O O . ARG C 1 277 ? -124.107 100.082 -12.636 1.00 21.21 252 ARG C O 1
ATOM 9890 N N . ARG C 1 278 ? -121.999 100.444 -11.895 1.00 20.18 253 ARG C N 1
ATOM 9891 C CA . ARG C 1 278 ? -121.530 101.025 -13.187 1.00 21.25 253 ARG C CA 1
ATOM 9892 C C . ARG C 1 278 ? -121.499 99.949 -14.293 1.00 20.69 253 ARG C C 1
ATOM 9893 O O . ARG C 1 278 ? -121.617 100.309 -15.483 1.00 22.53 253 ARG C O 1
ATOM 9901 N N . SER C 1 279 ? -121.322 98.680 -13.940 1.00 23.42 254 SER C N 1
ATOM 9902 C CA . SER C 1 279 ? -121.365 97.569 -14.925 1.00 21.06 254 SER C CA 1
ATOM 9903 C C . SER C 1 279 ? -122.790 97.425 -15.469 1.00 21.03 254 SER C C 1
ATOM 9904 O O . SER C 1 279 ? -122.960 97.246 -16.672 1.00 22.47 254 SER C O 1
ATOM 9907 N N . GLY C 1 280 ? -123.793 97.464 -14.588 1.00 19.51 255 GLY C N 1
ATOM 9908 C CA . GLY C 1 280 ? -125.213 97.490 -14.976 1.00 20.89 255 GLY C CA 1
ATOM 9909 C C . GLY C 1 280 ? -125.540 98.695 -15.829 1.00 20.52 255 GLY C C 1
ATOM 9910 O O . GLY C 1 280 ? -126.298 98.554 -16.805 1.00 19.83 255 GLY C O 1
ATOM 9911 N N . GLN C 1 281 ? -124.987 99.863 -15.496 1.00 23.15 256 GLN C N 1
ATOM 9912 C CA . GLN C 1 281 ? -125.212 101.082 -16.333 1.00 21.80 256 GLN C CA 1
ATOM 9913 C C . GLN C 1 281 ? -124.549 100.894 -17.715 1.00 22.26 256 GLN C C 1
ATOM 9914 O O . GLN C 1 281 ? -125.195 101.213 -18.734 1.00 22.72 256 GLN C O 1
ATOM 9920 N N . ALA C 1 282 ? -123.345 100.339 -17.753 1.00 21.38 257 ALA C N 1
ATOM 9921 C CA . ALA C 1 282 ? -122.529 100.156 -18.974 1.00 20.98 257 ALA C CA 1
ATOM 9922 C C . ALA C 1 282 ? -123.235 99.267 -19.982 1.00 23.18 257 ALA C C 1
ATOM 9923 O O . ALA C 1 282 ? -123.249 99.645 -21.172 1.00 20.42 257 ALA C O 1
ATOM 9925 N N . VAL C 1 283 ? -123.813 98.146 -19.537 1.00 22.74 258 VAL C N 1
ATOM 9926 C CA . VAL C 1 283 ? -124.420 97.164 -20.487 1.00 23.13 258 VAL C CA 1
ATOM 9927 C C . VAL C 1 283 ? -125.607 97.839 -21.165 1.00 22.47 258 VAL C C 1
ATOM 9928 O O . VAL C 1 283 ? -125.763 97.667 -22.379 1.00 22.75 258 VAL C O 1
ATOM 9932 N N . VAL C 1 284 ? -126.375 98.631 -20.436 1.00 23.42 259 VAL C N 1
ATOM 9933 C CA . VAL C 1 284 ? -127.537 99.313 -21.064 1.00 23.03 259 VAL C CA 1
ATOM 9934 C C . VAL C 1 284 ? -127.012 100.297 -22.124 1.00 22.79 259 VAL C C 1
ATOM 9935 O O . VAL C 1 284 ? -127.617 100.388 -23.228 1.00 23.85 259 VAL C O 1
ATOM 9939 N N . GLU C 1 285 ? -125.927 101.014 -21.845 1.00 23.54 260 GLU C N 1
ATOM 9940 C CA . GLU C 1 285 ? -125.400 102.030 -22.799 1.00 25.52 260 GLU C CA 1
ATOM 9941 C C . GLU C 1 285 ? -124.806 101.301 -24.006 1.00 24.49 260 GLU C C 1
ATOM 9942 O O . GLU C 1 285 ? -124.887 101.833 -25.106 1.00 25.00 260 GLU C O 1
ATOM 9948 N N . LEU C 1 286 ? -124.247 100.107 -23.834 1.00 21.41 261 LEU C N 1
ATOM 9949 C CA . LEU C 1 286 ? -123.816 99.286 -25.007 1.00 22.45 261 LEU C CA 1
ATOM 9950 C C . LEU C 1 286 ? -125.016 98.966 -25.906 1.00 22.91 261 LEU C C 1
ATOM 9951 O O . LEU C 1 286 ? -124.885 99.077 -27.135 1.00 26.78 261 LEU C O 1
ATOM 9956 N N . LEU C 1 287 ? -126.163 98.627 -25.323 1.00 22.58 262 LEU C N 1
ATOM 9957 C CA . LEU C 1 287 ? -127.389 98.371 -26.112 1.00 23.71 262 LEU C CA 1
ATOM 9958 C C . LEU C 1 287 ? -127.837 99.649 -26.839 1.00 24.65 262 LEU C C 1
ATOM 9959 O O . LEU C 1 287 ? -128.193 99.565 -28.039 1.00 24.82 262 LEU C O 1
ATOM 9964 N N . ARG C 1 288 ? -127.774 100.806 -26.189 1.00 26.84 263 ARG C N 1
ATOM 9965 C CA . ARG C 1 288 ? -128.172 102.071 -26.863 1.00 30.26 263 ARG C CA 1
ATOM 9966 C C . ARG C 1 288 ? -127.300 102.334 -28.093 1.00 29.45 263 ARG C C 1
ATOM 9967 O O . ARG C 1 288 ? -127.862 102.793 -29.103 1.00 27.87 263 ARG C O 1
ATOM 9975 N N . ARG C 1 289 ? -126.006 101.999 -28.008 1.00 27.63 264 ARG C N 1
ATOM 9976 C CA . ARG C 1 289 ? -124.977 102.225 -29.059 1.00 29.42 264 ARG C CA 1
ATOM 9977 C C . ARG C 1 289 ? -124.948 101.050 -30.049 1.00 28.70 264 ARG C C 1
ATOM 9978 O O . ARG C 1 289 ? -124.200 101.130 -31.037 1.00 29.03 264 ARG C O 1
ATOM 9986 N N . GLY C 1 290 ? -125.667 99.956 -29.785 1.00 27.05 265 GLY C N 1
ATOM 9987 C CA . GLY C 1 290 ? -125.641 98.753 -30.647 1.00 26.30 265 GLY C CA 1
ATOM 9988 C C . GLY C 1 290 ? -124.302 98.033 -30.650 1.00 26.48 265 GLY C C 1
ATOM 9989 O O . GLY C 1 290 ? -123.986 97.356 -31.646 1.00 26.08 265 GLY C O 1
ATOM 9990 N N . ILE C 1 291 ? -123.589 98.063 -29.524 1.00 25.23 266 ILE C N 1
ATOM 9991 C CA . ILE C 1 291 ? -122.279 97.406 -29.337 1.00 23.64 266 ILE C CA 1
ATOM 9992 C C . ILE C 1 291 ? -122.519 96.003 -28.820 1.00 24.46 266 ILE C C 1
ATOM 9993 O O . ILE C 1 291 ? -123.290 95.882 -27.887 1.00 25.87 266 ILE C O 1
ATOM 9998 N N . THR C 1 292 ? -121.822 94.998 -29.371 1.00 24.66 267 THR C N 1
ATOM 9999 C CA . THR C 1 292 ? -121.883 93.607 -28.864 1.00 23.58 267 THR C CA 1
ATOM 10000 C C . THR C 1 292 ? -120.493 93.101 -28.524 1.00 23.04 267 THR C C 1
ATOM 10001 O O . THR C 1 292 ? -119.484 93.801 -28.793 1.00 24.82 267 THR C O 1
ATOM 10005 N N . ALA C 1 293 ? -120.433 91.925 -27.915 1.00 21.35 268 ALA C N 1
ATOM 10006 C CA . ALA C 1 293 ? -119.159 91.446 -27.336 1.00 18.68 268 ALA C CA 1
ATOM 10007 C C . ALA C 1 293 ? -118.080 91.323 -28.418 1.00 20.20 268 ALA C C 1
ATOM 10008 O O . ALA C 1 293 ? -116.915 91.661 -28.119 1.00 19.77 268 ALA C O 1
ATOM 10010 N N . ARG C 1 294 ? -118.432 90.938 -29.650 1.00 21.71 269 ARG C N 1
ATOM 10011 C CA . ARG C 1 294 ? -117.414 90.691 -30.713 1.00 23.04 269 ARG C CA 1
ATOM 10012 C C . ARG C 1 294 ? -116.946 92.007 -31.330 1.00 23.16 269 ARG C C 1
ATOM 10013 O O . ARG C 1 294 ? -115.909 91.999 -31.966 1.00 26.03 269 ARG C O 1
ATOM 10021 N N . ASP C 1 295 ? -117.609 93.124 -31.042 1.00 21.29 270 ASP C N 1
ATOM 10022 C CA . ASP C 1 295 ? -117.059 94.472 -31.349 1.00 22.41 270 ASP C CA 1
ATOM 10023 C C . ASP C 1 295 ? -115.873 94.753 -30.435 1.00 23.41 270 ASP C C 1
ATOM 10024 O O . ASP C 1 295 ? -114.982 95.587 -30.804 1.00 23.79 270 ASP C O 1
ATOM 10029 N N . ILE C 1 296 ? -115.867 94.141 -29.246 1.00 21.78 271 ILE C N 1
ATOM 10030 C CA . ILE C 1 296 ? -114.805 94.388 -28.226 1.00 21.67 271 ILE C CA 1
ATOM 10031 C C . ILE C 1 296 ? -113.730 93.314 -28.320 1.00 20.80 271 ILE C C 1
ATOM 10032 O O . ILE C 1 296 ? -112.521 93.655 -28.293 1.00 20.66 271 ILE C O 1
ATOM 10037 N N . LEU C 1 297 ? -114.127 92.058 -28.481 1.00 21.02 272 LEU C N 1
ATOM 10038 C CA . LEU C 1 297 ? -113.167 90.932 -28.517 1.00 23.03 272 LEU C CA 1
ATOM 10039 C C . LEU C 1 297 ? -112.582 90.810 -29.930 1.00 24.64 272 LEU C C 1
ATOM 10040 O O . LEU C 1 297 ? -112.839 89.805 -30.590 1.00 24.15 272 LEU C O 1
ATOM 10045 N N . THR C 1 298 ? -111.756 91.779 -30.309 1.00 24.69 273 THR C N 1
ATOM 10046 C CA . THR C 1 298 ? -110.952 91.737 -31.549 1.00 25.99 273 THR C CA 1
ATOM 10047 C C . THR C 1 298 ? -109.611 91.048 -31.270 1.00 23.06 273 THR C C 1
ATOM 10048 O O . THR C 1 298 ? -109.168 90.935 -30.095 1.00 22.16 273 THR C O 1
ATOM 10052 N N . LYS C 1 299 ? -108.908 90.707 -32.334 1.00 24.75 274 LYS C N 1
ATOM 10053 C CA . LYS C 1 299 ? -107.513 90.197 -32.268 1.00 24.13 274 LYS C CA 1
ATOM 10054 C C . LYS C 1 299 ? -106.687 91.153 -31.401 1.00 23.68 274 LYS C C 1
ATOM 10055 O O . LYS C 1 299 ? -105.923 90.703 -30.573 1.00 24.58 274 LYS C O 1
ATOM 10061 N N . GLU C 1 300 ? -106.850 92.453 -31.587 1.00 24.39 275 GLU C N 1
ATOM 10062 C CA . GLU C 1 300 ? -106.028 93.478 -30.892 1.00 25.53 275 GLU C CA 1
ATOM 10063 C C . GLU C 1 300 ? -106.312 93.388 -29.387 1.00 26.96 275 GLU C C 1
ATOM 10064 O O . GLU C 1 300 ? -105.362 93.481 -28.597 1.00 25.02 275 GLU C O 1
ATOM 10070 N N . ALA C 1 301 ? -107.551 93.103 -29.013 1.00 23.47 276 ALA C N 1
ATOM 10071 C CA . ALA C 1 301 ? -107.961 93.034 -27.594 1.00 22.72 276 ALA C CA 1
ATOM 10072 C C . ALA C 1 301 ? -107.364 91.784 -26.968 1.00 21.64 276 ALA C C 1
ATOM 10073 O O . ALA C 1 301 ? -106.836 91.895 -25.843 1.00 22.74 276 ALA C O 1
ATOM 10075 N N . PHE C 1 302 ? -107.294 90.679 -27.689 1.00 21.33 277 PHE C N 1
ATOM 10076 C CA . PHE C 1 302 ? -106.630 89.450 -27.185 1.00 22.20 277 PHE C CA 1
ATOM 10077 C C . PHE C 1 302 ? -105.135 89.716 -27.053 1.00 23.76 277 PHE C C 1
ATOM 10078 O O . PHE C 1 302 ? -104.529 89.221 -26.109 1.00 24.09 277 PHE C O 1
ATOM 10086 N N . GLU C 1 303 ? -104.544 90.471 -27.982 1.00 25.83 278 GLU C N 1
ATOM 10087 C CA . GLU C 1 303 ? -103.097 90.815 -27.860 1.00 25.30 278 GLU C CA 1
ATOM 10088 C C . GLU C 1 303 ? -102.881 91.682 -26.618 1.00 23.61 278 GLU C C 1
ATOM 10089 O O . GLU C 1 303 ? -101.887 91.438 -25.906 1.00 25.69 278 GLU C O 1
ATOM 10095 N N . ASN C 1 304 ? -103.790 92.618 -26.345 1.00 24.16 279 ASN C N 1
ATOM 10096 C CA . ASN C 1 304 ? -103.782 93.433 -25.103 1.00 25.68 279 ASN C CA 1
ATOM 10097 C C . ASN C 1 304 ? -103.804 92.477 -23.901 1.00 26.95 279 ASN C C 1
ATOM 10098 O O . ASN C 1 304 ? -103.010 92.672 -22.954 1.00 25.90 279 ASN C O 1
ATOM 10103 N N . ALA C 1 305 ? -104.685 91.479 -23.917 1.00 27.29 280 ALA C N 1
ATOM 10104 C CA . ALA C 1 305 ? -104.877 90.548 -22.779 1.00 26.61 280 ALA C CA 1
ATOM 10105 C C . ALA C 1 305 ? -103.585 89.753 -22.589 1.00 26.77 280 ALA C C 1
ATOM 10106 O O . ALA C 1 305 ? -103.143 89.597 -21.453 1.00 24.41 280 ALA C O 1
ATOM 10108 N N . ILE C 1 306 ? -102.977 89.307 -23.683 1.00 24.61 281 ILE C N 1
ATOM 10109 C CA . ILE C 1 306 ? -101.717 88.526 -23.604 1.00 26.12 281 ILE C CA 1
ATOM 10110 C C . ILE C 1 306 ? -100.640 89.410 -22.973 1.00 24.80 281 ILE C C 1
ATOM 10111 O O . ILE C 1 306 ? -99.933 88.923 -22.068 1.00 25.81 281 ILE C O 1
ATOM 10116 N N . ALA C 1 307 ? -100.494 90.646 -23.443 1.00 24.65 282 ALA C N 1
ATOM 10117 C CA . ALA C 1 307 ? -99.451 91.576 -22.948 1.00 25.13 282 ALA C CA 1
ATOM 10118 C C . ALA C 1 307 ? -99.629 91.797 -21.435 1.00 25.98 282 ALA C C 1
ATOM 10119 O O . ALA C 1 307 ? -98.653 91.724 -20.701 1.00 25.04 282 ALA C O 1
ATOM 10121 N N . VAL C 1 308 ? -100.859 92.007 -20.970 1.00 24.59 283 VAL C N 1
ATOM 10122 C CA . VAL C 1 308 ? -101.148 92.271 -19.531 1.00 25.40 283 VAL C CA 1
ATOM 10123 C C . VAL C 1 308 ? -100.855 91.007 -18.728 1.00 24.76 283 VAL C C 1
ATOM 10124 O O . VAL C 1 308 ? -100.217 91.130 -17.666 1.00 25.80 283 VAL C O 1
ATOM 10128 N N . VAL C 1 309 ? -101.234 89.827 -19.220 1.00 25.68 284 VAL C N 1
ATOM 10129 C CA . VAL C 1 309 ? -100.957 88.547 -18.511 1.00 26.51 284 VAL C CA 1
ATOM 10130 C C . VAL C 1 309 ? -99.442 88.384 -18.353 1.00 30.31 284 VAL C C 1
ATOM 10131 O O . VAL C 1 309 ? -98.980 88.030 -17.238 1.00 25.50 284 VAL C O 1
ATOM 10135 N N . MET C 1 310 ? -98.687 88.677 -19.402 1.00 29.31 285 MET C N 1
ATOM 10136 C CA . MET C 1 310 ? -97.202 88.560 -19.361 1.00 31.51 285 MET C CA 1
ATOM 10137 C C . MET C 1 310 ? -96.623 89.547 -18.339 1.00 28.77 285 MET C C 1
ATOM 10138 O O . MET C 1 310 ? -95.763 89.139 -17.552 1.00 33.57 285 MET C O 1
ATOM 10143 N N . ALA C 1 311 ? -97.100 90.788 -18.331 1.00 27.10 286 ALA C N 1
ATOM 10144 C CA . ALA C 1 311 ? -96.599 91.873 -17.458 1.00 28.64 286 ALA C CA 1
ATOM 10145 C C . ALA C 1 311 ? -96.878 91.510 -15.993 1.00 31.61 286 ALA C C 1
ATOM 10146 O O . ALA C 1 311 ? -96.090 91.897 -15.104 1.00 28.66 286 ALA C O 1
ATOM 10148 N N . PHE C 1 312 ? -97.947 90.754 -15.735 1.00 28.58 287 PHE C N 1
ATOM 10149 C CA . PHE C 1 312 ? -98.322 90.313 -14.371 1.00 29.20 287 PHE C CA 1
ATOM 10150 C C . PHE C 1 312 ? -97.618 89.013 -13.987 1.00 28.72 287 PHE C C 1
ATOM 10151 O O . PHE C 1 312 ? -97.802 88.598 -12.844 1.00 30.05 287 PHE C O 1
ATOM 10159 N N . GLY C 1 313 ? -96.867 88.370 -14.867 1.00 31.41 288 GLY C N 1
ATOM 10160 C CA . GLY C 1 313 ? -96.303 87.043 -14.533 1.00 34.85 288 GLY C CA 1
ATOM 10161 C C . GLY C 1 313 ? -97.455 86.085 -14.251 1.00 35.48 288 GLY C C 1
ATOM 10162 O O . GLY C 1 313 ? -97.431 85.307 -13.263 1.00 33.75 288 GLY C O 1
ATOM 10163 N N . GLY C 1 314 ? -98.497 86.185 -15.065 1.00 36.40 289 GLY C N 1
ATOM 10164 C CA . GLY C 1 314 ? -99.794 85.540 -14.797 1.00 34.48 289 GLY C CA 1
ATOM 10165 C C . GLY C 1 314 ? -99.702 84.045 -14.999 1.00 34.68 289 GLY C C 1
ATOM 10166 O O . GLY C 1 314 ? -98.670 83.568 -15.521 1.00 34.99 289 GLY C O 1
ATOM 10167 N N . SER C 1 315 ? -100.764 83.342 -14.604 1.00 35.61 290 SER C N 1
ATOM 10168 C CA . SER C 1 315 ? -100.918 81.869 -14.672 1.00 34.12 290 SER C CA 1
ATOM 10169 C C . SER C 1 315 ? -100.817 81.384 -16.131 1.00 32.22 290 SER C C 1
ATOM 10170 O O . SER C 1 315 ? -101.478 81.976 -16.996 1.00 31.82 290 SER C O 1
ATOM 10173 N N . THR C 1 316 ? -100.073 80.288 -16.368 1.00 30.27 291 THR C N 1
ATOM 10174 C CA . THR C 1 316 ? -99.993 79.568 -17.663 1.00 27.46 291 THR C CA 1
ATOM 10175 C C . THR C 1 316 ? -101.400 79.099 -18.079 1.00 27.17 291 THR C C 1
ATOM 10176 O O . THR C 1 316 ? -101.596 78.800 -19.265 1.00 29.39 291 THR C O 1
ATOM 10180 N N . ASN C 1 317 ? -102.350 79.003 -17.145 1.00 25.43 292 ASN C N 1
ATOM 10181 C CA . ASN C 1 317 ? -103.742 78.585 -17.469 1.00 25.28 292 ASN C CA 1
ATOM 10182 C C . ASN C 1 317 ? -104.392 79.639 -18.360 1.00 24.67 292 ASN C C 1
ATOM 10183 O O . ASN C 1 317 ? -105.361 79.290 -19.101 1.00 26.81 292 ASN C O 1
ATOM 10188 N N . ALA C 1 318 ? -103.878 80.863 -18.326 1.00 25.06 293 ALA C N 1
ATOM 10189 C CA . ALA C 1 318 ? -104.386 81.998 -19.117 1.00 27.74 293 ALA C CA 1
ATOM 10190 C C . ALA C 1 318 ? -104.177 81.686 -20.591 1.00 24.76 293 ALA C C 1
ATOM 10191 O O . ALA C 1 318 ? -104.985 82.117 -21.407 1.00 23.62 293 ALA C O 1
ATOM 10193 N N . VAL C 1 319 ? -103.194 80.865 -20.913 1.00 24.84 294 VAL C N 1
ATOM 10194 C CA . VAL C 1 319 ? -102.958 80.474 -22.329 1.00 26.32 294 VAL C CA 1
ATOM 10195 C C . VAL C 1 319 ? -104.163 79.654 -22.815 1.00 24.47 294 VAL C C 1
ATOM 10196 O O . VAL C 1 319 ? -104.753 79.973 -23.879 1.00 22.74 294 VAL C O 1
ATOM 10200 N N . LEU C 1 320 ? -104.526 78.630 -22.054 1.00 24.24 295 LEU C N 1
ATOM 10201 C CA . LEU C 1 320 ? -105.651 77.730 -22.368 1.00 23.54 295 LEU C CA 1
ATOM 10202 C C . LEU C 1 320 ? -106.924 78.555 -22.497 1.00 22.96 295 LEU C C 1
ATOM 10203 O O . LEU C 1 320 ? -107.642 78.404 -23.513 1.00 21.57 295 LEU C O 1
ATOM 10208 N N . HIS C 1 321 ? -107.212 79.399 -21.513 1.00 20.31 296 HIS C N 1
ATOM 10209 C CA . HIS C 1 321 ? -108.514 80.111 -21.459 1.00 20.62 296 HIS C CA 1
ATOM 10210 C C . HIS C 1 321 ? -108.596 81.202 -22.534 1.00 21.00 296 HIS C C 1
ATOM 10211 O O . HIS C 1 321 ? -109.634 81.283 -23.208 1.00 19.89 296 HIS C O 1
ATOM 10218 N N . LEU C 1 322 ? -107.541 81.986 -22.765 1.00 20.81 297 LEU C N 1
ATOM 10219 C CA . LEU C 1 322 ? -107.583 83.013 -23.837 1.00 21.37 297 LEU C CA 1
ATOM 10220 C C . LEU C 1 322 ? -107.666 82.343 -25.217 1.00 20.03 297 LEU C C 1
ATOM 10221 O O . LEU C 1 322 ? -108.403 82.873 -26.054 1.00 19.70 297 LEU C O 1
ATOM 10226 N N . LEU C 1 323 ? -107.024 81.199 -25.450 1.00 21.42 298 LEU C N 1
ATOM 10227 C CA . LEU C 1 323 ? -107.222 80.442 -26.720 1.00 21.88 298 LEU C CA 1
ATOM 10228 C C . LEU C 1 323 ? -108.721 80.105 -26.874 1.00 23.28 298 LEU C C 1
ATOM 10229 O O . LEU C 1 323 ? -109.281 80.304 -27.973 1.00 22.55 298 LEU C O 1
ATOM 10234 N N . ALA C 1 324 ? -109.367 79.651 -25.803 1.00 21.79 299 ALA C N 1
ATOM 10235 C CA . ALA C 1 324 ? -110.778 79.184 -25.847 1.00 20.23 299 ALA C CA 1
ATOM 10236 C C . ALA C 1 324 ? -111.688 80.387 -26.081 1.00 19.90 299 ALA C C 1
ATOM 10237 O O . ALA C 1 324 ? -112.616 80.271 -26.899 1.00 21.04 299 ALA C O 1
ATOM 10239 N N . ILE C 1 325 ? -111.429 81.518 -25.413 1.00 17.44 300 ILE C N 1
ATOM 10240 C CA . ILE C 1 325 ? -112.315 82.700 -25.512 1.00 18.74 300 ILE C CA 1
ATOM 10241 C C . ILE C 1 325 ? -112.219 83.183 -26.966 1.00 20.42 300 ILE C C 1
ATOM 10242 O O . ILE C 1 325 ? -113.268 83.471 -27.530 1.00 18.80 300 ILE C O 1
ATOM 10247 N N . ALA C 1 326 ? -111.000 83.217 -27.545 1.00 19.73 301 ALA C N 1
ATOM 10248 C CA . ALA C 1 326 ? -110.772 83.667 -28.938 1.00 19.98 301 ALA C CA 1
ATOM 10249 C C . ALA C 1 326 ? -111.516 82.737 -29.900 1.00 19.58 301 ALA C C 1
ATOM 10250 O O . ALA C 1 326 ? -112.178 83.249 -30.796 1.00 20.26 301 ALA C O 1
ATOM 10252 N N . HIS C 1 327 ? -111.453 81.430 -29.682 1.00 21.60 302 HIS C N 1
ATOM 10253 C CA . HIS C 1 327 ? -112.177 80.437 -30.508 1.00 22.62 302 HIS C CA 1
ATOM 10254 C C . HIS C 1 327 ? -113.670 80.773 -30.461 1.00 23.92 302 HIS C C 1
ATOM 10255 O O . HIS C 1 327 ? -114.300 80.909 -31.529 1.00 23.32 302 HIS C O 1
ATOM 10262 N N . GLU C 1 328 ? -114.221 80.935 -29.265 1.00 22.52 303 GLU C N 1
ATOM 10263 C CA . GLU C 1 328 ? -115.645 81.272 -29.071 1.00 23.56 303 GLU C CA 1
ATOM 10264 C C . GLU C 1 328 ? -115.977 82.615 -29.723 1.00 23.77 303 GLU C C 1
ATOM 10265 O O . GLU C 1 328 ? -117.119 82.814 -30.114 1.00 21.69 303 GLU C O 1
ATOM 10271 N N . ALA C 1 329 ? -115.025 83.529 -29.794 1.00 21.91 304 ALA C N 1
ATOM 10272 C CA . ALA C 1 329 ? -115.247 84.868 -30.368 1.00 21.99 304 ALA C CA 1
ATOM 10273 C C . ALA C 1 329 ? -115.012 84.852 -31.891 1.00 23.19 304 ALA C C 1
ATOM 10274 O O . ALA C 1 329 ? -115.098 85.938 -32.484 1.00 23.80 304 ALA C O 1
ATOM 10276 N N . ASN C 1 330 ? -114.630 83.714 -32.479 1.00 22.96 305 ASN C N 1
ATOM 10277 C CA . ASN C 1 330 ? -114.356 83.634 -33.945 1.00 23.60 305 ASN C CA 1
ATOM 10278 C C . ASN C 1 330 ? -113.178 84.557 -34.295 1.00 24.01 305 ASN C C 1
ATOM 10279 O O . ASN C 1 330 ? -113.200 85.277 -35.326 1.00 21.54 305 ASN C O 1
ATOM 10284 N N . VAL C 1 331 ? -112.158 84.559 -33.463 1.00 23.67 306 VAL C N 1
ATOM 10285 C CA . VAL C 1 331 ? -110.920 85.357 -33.673 1.00 24.93 306 VAL C CA 1
ATOM 10286 C C . VAL C 1 331 ? -109.734 84.396 -33.742 1.00 25.28 306 VAL C C 1
ATOM 10287 O O . VAL C 1 331 ? -109.609 83.508 -32.834 1.00 22.27 306 VAL C O 1
ATOM 10291 N N . ALA C 1 332 ? -108.883 84.555 -34.754 1.00 25.09 307 ALA C N 1
ATOM 10292 C CA . ALA C 1 332 ? -107.685 83.711 -34.912 1.00 28.22 307 ALA C CA 1
ATOM 10293 C C . ALA C 1 332 ? -106.692 84.050 -33.795 1.00 28.94 307 ALA C C 1
ATOM 10294 O O . ALA C 1 332 ? -106.265 85.186 -33.710 1.00 32.66 307 ALA C O 1
ATOM 10296 N N . LEU C 1 333 ? -106.394 83.077 -32.935 1.00 30.06 308 LEU C N 1
ATOM 10297 C CA . LEU C 1 333 ? -105.370 83.180 -31.880 1.00 29.82 308 LEU C CA 1
ATOM 10298 C C . LEU C 1 333 ? -104.719 81.823 -31.708 1.00 27.79 308 LEU C C 1
ATOM 10299 O O . LEU C 1 333 ? -105.439 80.849 -31.508 1.00 28.41 308 LEU C O 1
ATOM 10304 N N . SER C 1 334 ? -103.395 81.776 -31.718 1.00 28.83 309 SER C N 1
ATOM 10305 C CA . SER C 1 334 ? -102.603 80.520 -31.632 1.00 27.59 309 SER C CA 1
ATOM 10306 C C . SER C 1 334 ? -101.549 80.631 -30.539 1.00 27.51 309 SER C C 1
ATOM 10307 O O . SER C 1 334 ? -101.271 81.753 -30.083 1.00 28.09 309 SER C O 1
ATOM 10310 N N . LEU C 1 335 ? -100.918 79.516 -30.178 1.00 28.47 310 LEU C N 1
ATOM 10311 C CA . LEU C 1 335 ? -99.784 79.525 -29.232 1.00 29.10 310 LEU C CA 1
ATOM 10312 C C . LEU C 1 335 ? -98.688 80.450 -29.771 1.00 28.96 310 LEU C C 1
ATOM 10313 O O . LEU C 1 335 ? -98.011 81.071 -28.945 1.00 29.40 310 LEU C O 1
ATOM 10318 N N . GLN C 1 336 ? -98.518 80.537 -31.098 1.00 30.58 311 GLN C N 1
ATOM 10319 C CA . GLN C 1 336 ? -97.474 81.413 -31.695 1.00 31.76 311 GLN C CA 1
ATOM 10320 C C . GLN C 1 336 ? -97.711 82.873 -31.271 1.00 30.50 311 GLN C C 1
ATOM 10321 O O . GLN C 1 336 ? -96.735 83.591 -31.002 1.00 31.55 311 GLN C O 1
ATOM 10327 N N . ASP C 1 337 ? -98.966 83.319 -31.190 1.00 30.73 312 ASP C N 1
ATOM 10328 C CA . ASP C 1 337 ? -99.290 84.699 -30.741 1.00 29.58 312 ASP C CA 1
ATOM 10329 C C . ASP C 1 337 ? -98.769 84.940 -29.311 1.00 28.64 312 ASP C C 1
ATOM 10330 O O . ASP C 1 337 ? -98.329 86.092 -29.015 1.00 28.44 312 ASP C O 1
ATOM 10335 N N . PHE C 1 338 ? -98.817 83.937 -28.430 1.00 30.18 313 PHE C N 1
ATOM 10336 C CA . PHE C 1 338 ? -98.344 84.072 -27.030 1.00 30.47 313 PHE C CA 1
ATOM 10337 C C . PHE C 1 338 ? -96.822 84.248 -27.031 1.00 34.28 313 PHE C C 1
ATOM 10338 O O . PHE C 1 338 ? -96.291 85.051 -26.263 1.00 34.68 313 PHE C O 1
ATOM 10346 N N . SER C 1 339 ? -96.142 83.483 -27.872 1.00 35.11 314 SER C N 1
ATOM 10347 C CA . SER C 1 339 ? -94.671 83.582 -28.057 1.00 38.38 314 SER C CA 1
ATOM 10348 C C . SER C 1 339 ? -94.330 84.982 -28.559 1.00 36.89 314 SER C C 1
ATOM 10349 O O . SER C 1 339 ? -93.487 85.631 -27.944 1.00 39.14 314 SER C O 1
ATOM 10352 N N . ARG C 1 340 ? -94.979 85.433 -29.636 1.00 39.32 315 ARG C N 1
ATOM 10353 C CA . ARG C 1 340 ? -94.647 86.730 -30.290 1.00 38.74 315 ARG C CA 1
ATOM 10354 C C . ARG C 1 340 ? -94.828 87.847 -29.266 1.00 42.93 315 ARG C C 1
ATOM 10355 O O . ARG C 1 340 ? -93.838 88.552 -28.984 1.00 45.57 315 ARG C O 1
ATOM 10363 N N . ILE C 1 341 ? -96.021 87.958 -28.674 1.00 38.02 316 ILE C N 1
ATOM 10364 C CA . ILE C 1 341 ? -96.335 89.041 -27.707 1.00 39.48 316 ILE C CA 1
ATOM 10365 C C . ILE C 1 341 ? -95.466 88.868 -26.450 1.00 38.48 316 ILE C C 1
ATOM 10366 O O . ILE C 1 341 ? -94.905 89.893 -25.959 1.00 39.40 316 ILE C O 1
ATOM 10371 N N . GLY C 1 342 ? -95.333 87.641 -25.942 1.00 39.15 317 GLY C N 1
ATOM 10372 C CA . GLY C 1 342 ? -94.552 87.334 -24.726 1.00 38.37 317 GLY C CA 1
ATOM 10373 C C . GLY C 1 342 ? -93.098 87.736 -24.853 1.00 42.14 317 GLY C C 1
ATOM 10374 O O . GLY C 1 342 ? -92.515 88.144 -23.842 1.00 39.29 317 GLY C O 1
ATOM 10375 N N . SER C 1 343 ? -92.541 87.636 -26.060 1.00 44.31 318 SER C N 1
ATOM 10376 C CA . SER C 1 343 ? -91.138 88.002 -26.374 1.00 47.25 318 SER C CA 1
ATOM 10377 C C . SER C 1 343 ? -90.891 89.471 -26.041 1.00 43.83 318 SER C C 1
ATOM 10378 O O . SER C 1 343 ? -89.784 89.795 -25.615 1.00 48.15 318 SER C O 1
ATOM 10381 N N . GLY C 1 344 ? -91.889 90.328 -26.260 1.00 43.45 319 GLY C N 1
ATOM 10382 C CA . GLY C 1 344 ? -91.707 91.785 -26.259 1.00 38.43 319 GLY C CA 1
ATOM 10383 C C . GLY C 1 344 ? -92.193 92.420 -24.981 1.00 38.08 319 GLY C C 1
ATOM 10384 O O . GLY C 1 344 ? -92.081 93.638 -24.873 1.00 38.82 319 GLY C O 1
ATOM 10385 N N . VAL C 1 345 ? -92.733 91.636 -24.048 1.00 33.88 320 VAL C N 1
ATOM 10386 C CA . VAL C 1 345 ? -93.343 92.196 -22.813 1.00 33.01 320 VAL C CA 1
ATOM 10387 C C . VAL C 1 345 ? -92.557 91.713 -21.606 1.00 32.08 320 VAL C C 1
ATOM 10388 O O . VAL C 1 345 ? -92.426 90.516 -21.385 1.00 36.14 320 VAL C O 1
ATOM 10392 N N . PRO C 1 346 ? -92.034 92.629 -20.776 1.00 31.47 321 PRO C N 1
ATOM 10393 C CA . PRO C 1 346 ? -91.319 92.228 -19.562 1.00 34.30 321 PRO C CA 1
ATOM 10394 C C . PRO C 1 346 ? -92.274 91.874 -18.405 1.00 37.26 321 PRO C C 1
ATOM 10395 O O . PRO C 1 346 ? -93.423 92.299 -18.416 1.00 35.77 321 PRO C O 1
ATOM 10399 N N . HIS C 1 347 ? -91.770 91.123 -17.435 1.00 36.19 322 HIS C N 1
ATOM 10400 C CA . HIS C 1 347 ? -92.462 90.809 -16.164 1.00 37.00 322 HIS C CA 1
ATOM 10401 C C . HIS C 1 347 ? -92.330 92.035 -15.254 1.00 39.82 322 HIS C C 1
ATOM 10402 O O . HIS C 1 347 ? -91.193 92.360 -14.858 1.00 41.83 322 HIS C O 1
ATOM 10409 N N . LEU C 1 348 ? -93.439 92.730 -14.975 1.00 32.03 323 LEU C N 1
ATOM 10410 C CA . LEU C 1 348 ? -93.458 93.967 -14.161 1.00 31.99 323 LEU C CA 1
ATOM 10411 C C . LEU C 1 348 ? -93.947 93.701 -12.730 1.00 39.27 323 LEU C C 1
ATOM 10412 O O . LEU C 1 348 ? -93.447 94.384 -11.827 1.00 46.63 323 LEU C O 1
ATOM 10417 N N . ALA C 1 349 ? -94.909 92.800 -12.509 1.00 34.64 324 ALA C N 1
ATOM 10418 C CA . ALA C 1 349 ? -95.616 92.676 -11.210 1.00 32.11 324 ALA C CA 1
ATOM 10419 C C . ALA C 1 349 ? -94.821 91.766 -10.279 1.00 32.89 324 ALA C C 1
ATOM 10420 O O . ALA C 1 349 ? -94.593 90.590 -10.650 1.00 31.77 324 ALA C O 1
ATOM 10422 N N . ASP C 1 350 ? -94.430 92.296 -9.115 1.00 35.67 325 ASP C N 1
ATOM 10423 C CA . ASP C 1 350 ? -93.733 91.522 -8.060 1.00 38.84 325 ASP C CA 1
ATOM 10424 C C . ASP C 1 350 ? -94.815 90.885 -7.180 1.00 38.06 325 ASP C C 1
ATOM 10425 O O . ASP C 1 350 ? -95.055 91.369 -6.043 1.00 40.92 325 ASP C O 1
ATOM 10430 N N . VAL C 1 351 ? -95.486 89.870 -7.702 1.00 42.10 326 VAL C N 1
ATOM 10431 C CA . VAL C 1 351 ? -96.726 89.359 -7.048 1.00 38.32 326 VAL C CA 1
ATOM 10432 C C . VAL C 1 351 ? -96.654 87.846 -7.007 1.00 34.95 326 VAL C C 1
ATOM 10433 O O . VAL C 1 351 ? -96.153 87.253 -7.963 1.00 36.64 326 VAL C O 1
ATOM 10437 N N . LYS C 1 352 ? -97.154 87.272 -5.916 1.00 34.04 327 LYS C N 1
ATOM 10438 C CA . LYS C 1 352 ? -97.294 85.812 -5.710 1.00 34.30 327 LYS C CA 1
ATOM 10439 C C . LYS C 1 352 ? -97.958 85.195 -6.939 1.00 33.57 327 LYS C C 1
ATOM 10440 O O . LYS C 1 352 ? -98.739 85.871 -7.611 1.00 31.69 327 LYS C O 1
ATOM 10446 N N . PRO C 1 353 ? -97.710 83.906 -7.252 1.00 34.52 328 PRO C N 1
ATOM 10447 C CA . PRO C 1 353 ? -96.773 83.067 -6.500 1.00 40.97 328 PRO C CA 1
ATOM 10448 C C . PRO C 1 353 ? -95.277 83.337 -6.742 1.00 49.86 328 PRO C C 1
ATOM 10449 O O . PRO C 1 353 ? -94.499 83.045 -5.841 1.00 50.54 328 PRO C O 1
ATOM 10453 N N . PHE C 1 354 ? -94.905 83.873 -7.907 1.00 51.88 329 PHE C N 1
ATOM 10454 C CA . PHE C 1 354 ? -93.490 84.176 -8.239 1.00 59.98 329 PHE C CA 1
ATOM 10455 C C . PHE C 1 354 ? -92.935 85.203 -7.242 1.00 57.40 329 PHE C C 1
ATOM 10456 O O . PHE C 1 354 ? -91.943 84.893 -6.553 1.00 56.33 329 PHE C O 1
ATOM 10464 N N . GLY C 1 355 ? -93.545 86.393 -7.198 1.00 47.43 330 GLY C N 1
ATOM 10465 C CA . GLY C 1 355 ? -93.126 87.540 -6.372 1.00 45.02 330 GLY C CA 1
ATOM 10466 C C . GLY C 1 355 ? -93.671 87.502 -4.954 1.00 38.23 330 GLY C C 1
ATOM 10467 O O . GLY C 1 355 ? -94.055 86.421 -4.456 1.00 37.62 330 GLY C O 1
ATOM 10468 N N . ARG C 1 356 ? -93.710 88.667 -4.317 1.00 43.36 331 ARG C N 1
ATOM 10469 C CA . ARG C 1 356 ? -93.940 88.825 -2.860 1.00 47.02 331 ARG C CA 1
ATOM 10470 C C . ARG C 1 356 ? -95.375 89.289 -2.598 1.00 41.75 331 ARG C C 1
ATOM 10471 O O . ARG C 1 356 ? -95.881 88.952 -1.517 1.00 38.92 331 ARG C O 1
ATOM 10479 N N . HIS C 1 357 ? -95.987 90.062 -3.500 1.00 36.42 332 HIS C N 1
ATOM 10480 C CA . HIS C 1 357 ? -97.243 90.783 -3.196 1.00 36.29 332 HIS C CA 1
ATOM 10481 C C . HIS C 1 357 ? -98.489 90.037 -3.709 1.00 30.80 332 HIS C C 1
ATOM 10482 O O . HIS C 1 357 ? -98.391 89.092 -4.513 1.00 30.60 332 HIS C O 1
ATOM 10489 N N . VAL C 1 358 ? -99.651 90.507 -3.278 1.00 31.89 333 VAL C N 1
ATOM 10490 C CA . VAL C 1 358 ? -100.955 89.922 -3.685 1.00 30.33 333 VAL C CA 1
ATOM 10491 C C . VAL C 1 358 ? -101.788 91.024 -4.327 1.00 31.42 333 VAL C C 1
ATOM 10492 O O . VAL C 1 358 ? -101.351 92.217 -4.386 1.00 28.24 333 VAL C O 1
ATOM 10496 N N . MET C 1 359 ? -102.968 90.661 -4.810 1.00 29.24 334 MET C N 1
ATOM 10497 C CA . MET C 1 359 ? -103.791 91.623 -5.580 1.00 27.33 334 MET C CA 1
ATOM 10498 C C . MET C 1 359 ? -104.157 92.833 -4.719 1.00 24.92 334 MET C C 1
ATOM 10499 O O . MET C 1 359 ? -104.316 93.933 -5.300 1.00 25.07 334 MET C O 1
ATOM 10504 N N . SER C 1 360 ? -104.340 92.708 -3.396 1.00 28.23 335 SER C N 1
ATOM 10505 C CA . SER C 1 360 ? -104.729 93.897 -2.572 1.00 28.29 335 SER C CA 1
ATOM 10506 C C . SER C 1 360 ? -103.601 94.951 -2.646 1.00 26.77 335 SER C C 1
ATOM 10507 O O . SER C 1 360 ? -103.907 96.155 -2.582 1.00 27.81 335 SER C O 1
ATOM 10510 N N . ASP C 1 361 ? -102.356 94.497 -2.759 1.00 30.62 336 ASP C N 1
ATOM 10511 C CA . ASP C 1 361 ? -101.157 95.370 -2.914 1.00 29.78 336 ASP C CA 1
ATOM 10512 C C . ASP C 1 361 ? -101.243 96.062 -4.279 1.00 30.44 336 ASP C C 1
ATOM 10513 O O . ASP C 1 361 ? -100.981 97.264 -4.336 1.00 30.71 336 ASP C O 1
ATOM 10518 N N . VAL C 1 362 ? -101.668 95.352 -5.334 1.00 28.34 337 VAL C N 1
ATOM 10519 C CA . VAL C 1 362 ? -101.803 95.952 -6.688 1.00 29.41 337 VAL C CA 1
ATOM 10520 C C . VAL C 1 362 ? -102.893 97.011 -6.616 1.00 26.31 337 VAL C C 1
ATOM 10521 O O . VAL C 1 362 ? -102.699 98.134 -7.139 1.00 26.49 337 VAL C O 1
ATOM 10525 N N . ASP C 1 363 ? -104.010 96.703 -5.947 1.00 26.43 338 ASP C N 1
ATOM 10526 C CA . ASP C 1 363 ? -105.110 97.683 -5.767 1.00 24.85 338 ASP C CA 1
ATOM 10527 C C . ASP C 1 363 ? -104.599 98.962 -5.069 1.00 27.80 338 ASP C C 1
ATOM 10528 O O . ASP C 1 363 ? -105.003 100.063 -5.439 1.00 24.39 338 ASP C O 1
ATOM 10533 N N . HIS C 1 364 ? -103.789 98.801 -4.030 1.00 28.94 339 HIS C N 1
ATOM 10534 C CA . HIS C 1 364 ? -103.250 99.935 -3.227 1.00 33.20 339 HIS C CA 1
ATOM 10535 C C . HIS C 1 364 ? -102.531 100.944 -4.152 1.00 31.69 339 HIS C C 1
ATOM 10536 O O . HIS C 1 364 ? -102.636 102.143 -3.913 1.00 33.67 339 HIS C O 1
ATOM 10543 N N . ILE C 1 365 ? -101.845 100.475 -5.185 1.00 32.38 340 ILE C N 1
ATOM 10544 C CA . ILE C 1 365 ? -100.938 101.340 -5.995 1.00 35.36 340 ILE C CA 1
ATOM 10545 C C . ILE C 1 365 ? -101.642 101.781 -7.279 1.00 35.82 340 ILE C C 1
ATOM 10546 O O . ILE C 1 365 ? -100.971 102.495 -8.058 1.00 30.88 340 ILE C O 1
ATOM 10551 N N . GLY C 1 366 ? -102.934 101.420 -7.462 1.00 26.34 341 GLY C N 1
ATOM 10552 C CA . GLY C 1 366 ? -103.845 101.962 -8.497 1.00 28.68 341 GLY C CA 1
ATOM 10553 C C . GLY C 1 366 ? -104.406 100.918 -9.475 1.00 31.39 341 GLY C C 1
ATOM 10554 O O . GLY C 1 366 ? -105.123 101.336 -10.469 1.00 30.50 341 GLY C O 1
ATOM 10555 N N . GLY C 1 367 ? -104.109 99.636 -9.230 1.00 29.15 342 GLY C N 1
ATOM 10556 C CA . GLY C 1 367 ? -104.773 98.493 -9.874 1.00 31.35 342 GLY C CA 1
ATOM 10557 C C . GLY C 1 367 ? -104.282 98.293 -11.291 1.00 28.21 342 GLY C C 1
ATOM 10558 O O . GLY C 1 367 ? -103.219 98.824 -11.677 1.00 28.18 342 GLY C O 1
ATOM 10559 N N . VAL C 1 368 ? -105.004 97.482 -12.035 1.00 27.96 343 VAL C N 1
ATOM 10560 C CA . VAL C 1 368 ? -104.565 96.962 -13.363 1.00 25.18 343 VAL C CA 1
ATOM 10561 C C . VAL C 1 368 ? -104.364 98.139 -14.313 1.00 22.59 343 VAL C C 1
ATOM 10562 O O . VAL C 1 368 ? -103.503 98.066 -15.187 1.00 25.22 343 VAL C O 1
ATOM 10566 N N . PRO C 1 369 ? -105.154 99.230 -14.262 1.00 24.88 344 PRO C N 1
ATOM 10567 C CA . PRO C 1 369 ? -104.879 100.384 -15.128 1.00 26.96 344 PRO C CA 1
ATOM 10568 C C . PRO C 1 369 ? -103.439 100.937 -15.093 1.00 30.87 344 PRO C C 1
ATOM 10569 O O . PRO C 1 369 ? -103.001 101.477 -16.093 1.00 27.09 344 PRO C O 1
ATOM 10573 N N . VAL C 1 370 ? -102.713 100.756 -13.986 1.00 31.80 345 VAL C N 1
ATOM 10574 C CA . VAL C 1 370 ? -101.287 101.208 -13.876 1.00 31.79 345 VAL C CA 1
ATOM 10575 C C . VAL C 1 370 ? -100.462 100.397 -14.868 1.00 32.97 345 VAL C C 1
ATOM 10576 O O . VAL C 1 370 ? -99.680 101.017 -15.636 1.00 31.53 345 VAL C O 1
ATOM 10580 N N . VAL C 1 371 ? -100.665 99.076 -14.908 1.00 28.29 346 VAL C N 1
ATOM 10581 C CA . VAL C 1 371 ? -99.973 98.195 -15.889 1.00 29.50 346 VAL C CA 1
ATOM 10582 C C . VAL C 1 371 ? -100.404 98.555 -17.324 1.00 31.26 346 VAL C C 1
ATOM 10583 O O . VAL C 1 371 ? -99.533 98.618 -18.224 1.00 32.45 346 VAL C O 1
ATOM 10587 N N . MET C 1 372 ? -101.695 98.804 -17.561 1.00 28.03 347 MET C N 1
ATOM 10588 C CA . MET C 1 372 ? -102.173 99.020 -18.948 1.00 28.62 347 MET C CA 1
ATOM 10589 C C . MET C 1 372 ? -101.637 100.357 -19.472 1.00 31.77 347 MET C C 1
ATOM 10590 O O . MET C 1 372 ? -101.261 100.390 -20.639 1.00 28.33 347 MET C O 1
ATOM 10595 N N . LYS C 1 373 ? -101.583 101.405 -18.645 1.00 31.36 348 LYS C N 1
ATOM 10596 C CA . LYS C 1 373 ? -101.051 102.720 -19.090 1.00 33.02 348 LYS C CA 1
ATOM 10597 C C . LYS C 1 373 ? -99.548 102.592 -19.352 1.00 30.38 348 LYS C C 1
ATOM 10598 O O . LYS C 1 373 ? -99.072 103.138 -20.364 1.00 33.60 348 LYS C O 1
ATOM 10604 N N . ALA C 1 374 ? -98.824 101.887 -18.496 1.00 30.10 349 ALA C N 1
ATOM 10605 C CA . ALA C 1 374 ? -97.378 101.642 -18.677 1.00 31.93 349 ALA C CA 1
ATOM 10606 C C . ALA C 1 374 ? -97.135 100.962 -20.023 1.00 34.65 349 ALA C C 1
ATOM 10607 O O . ALA C 1 374 ? -96.174 101.330 -20.744 1.00 30.20 349 ALA C O 1
ATOM 10609 N N . LEU C 1 375 ? -97.953 99.967 -20.353 1.00 29.32 350 LEU C N 1
ATOM 10610 C CA . LEU C 1 375 ? -97.805 99.214 -21.611 1.00 30.14 350 LEU C CA 1
ATOM 10611 C C . LEU C 1 375 ? -98.205 100.116 -22.776 1.00 29.59 350 LEU C C 1
ATOM 10612 O O . LEU C 1 375 ? -97.495 100.089 -23.804 1.00 35.56 350 LEU C O 1
ATOM 10617 N N . LEU C 1 376 ? -99.254 100.936 -22.621 1.00 29.00 351 LEU C N 1
ATOM 10618 C CA . LEU C 1 376 ? -99.721 101.799 -23.739 1.00 33.25 351 LEU C CA 1
ATOM 10619 C C . LEU C 1 376 ? -98.614 102.799 -24.087 1.00 34.77 351 LEU C C 1
ATOM 10620 O O . LEU C 1 376 ? -98.298 102.939 -25.277 1.00 35.29 351 LEU C O 1
ATOM 10625 N N . ASP C 1 377 ? -98.015 103.418 -23.074 1.00 36.03 352 ASP C N 1
ATOM 10626 C CA . ASP C 1 377 ? -96.991 104.480 -23.261 1.00 41.01 352 ASP C CA 1
ATOM 10627 C C . ASP C 1 377 ? -95.738 103.896 -23.925 1.00 39.94 352 ASP C C 1
ATOM 10628 O O . ASP C 1 377 ? -95.052 104.645 -24.650 1.00 42.31 352 ASP C O 1
ATOM 10633 N N . ALA C 1 378 ? -95.444 102.613 -23.715 1.00 38.85 353 ALA C N 1
ATOM 10634 C CA . ALA C 1 378 ? -94.265 101.923 -24.271 1.00 36.53 353 ALA C CA 1
ATOM 10635 C C . ALA C 1 378 ? -94.563 101.302 -25.646 1.00 34.77 353 ALA C C 1
ATOM 10636 O O . ALA C 1 378 ? -93.674 100.596 -26.179 1.00 35.59 353 ALA C O 1
ATOM 10638 N N . GLY C 1 379 ? -95.770 101.494 -26.172 1.00 33.02 354 GLY C N 1
ATOM 10639 C CA . GLY C 1 379 ? -96.237 100.925 -27.449 1.00 33.25 354 GLY C CA 1
ATOM 10640 C C . GLY C 1 379 ? -96.489 99.431 -27.377 1.00 33.36 354 GLY C C 1
ATOM 10641 O O . GLY C 1 379 ? -96.360 98.764 -28.432 1.00 33.19 354 GLY C O 1
ATOM 10642 N N . LEU C 1 380 ? -96.846 98.899 -26.200 1.00 32.04 355 LEU C N 1
ATOM 10643 C CA . LEU C 1 380 ? -97.034 97.428 -26.012 1.00 33.09 355 LEU C CA 1
ATOM 10644 C C . LEU C 1 380 ? -98.515 97.109 -25.750 1.00 30.30 355 LEU C C 1
ATOM 10645 O O . LEU C 1 380 ? -98.802 95.988 -25.275 1.00 32.20 355 LEU C O 1
ATOM 10650 N N . LEU C 1 381 ? -99.394 98.046 -26.079 1.00 30.86 356 LEU C N 1
ATOM 10651 C CA . LEU C 1 381 ? -100.860 97.923 -25.934 1.00 31.30 356 LEU C CA 1
ATOM 10652 C C . LEU C 1 381 ? -101.528 98.670 -27.093 1.00 32.31 356 LEU C C 1
ATOM 10653 O O . LEU C 1 381 ? -101.034 99.727 -27.497 1.00 30.25 356 LEU C O 1
ATOM 10658 N N . HIS C 1 382 ? -102.615 98.129 -27.616 1.00 27.72 357 HIS C N 1
ATOM 10659 C CA . HIS C 1 382 ? -103.415 98.737 -28.699 1.00 29.04 357 HIS C CA 1
ATOM 10660 C C . HIS C 1 382 ? -104.430 99.652 -28.047 1.00 31.71 357 HIS C C 1
ATOM 10661 O O . HIS C 1 382 ? -105.373 99.117 -27.423 1.00 28.46 357 HIS C O 1
ATOM 10668 N N . GLY C 1 383 ? -104.229 100.961 -28.167 1.00 28.00 358 GLY C N 1
ATOM 10669 C CA . GLY C 1 383 ? -105.065 101.989 -27.523 1.00 28.85 358 GLY C CA 1
ATOM 10670 C C . GLY C 1 383 ? -106.425 102.151 -28.157 1.00 27.12 358 GLY C C 1
ATOM 10671 O O . GLY C 1 383 ? -107.324 102.591 -27.442 1.00 30.65 358 GLY C O 1
ATOM 10672 N N . ASP C 1 384 ? -106.628 101.733 -29.406 1.00 27.70 359 ASP C N 1
ATOM 10673 C CA . ASP C 1 384 ? -107.873 102.051 -30.143 1.00 29.85 359 ASP C CA 1
ATOM 10674 C C . ASP C 1 384 ? -108.926 100.955 -29.957 1.00 27.63 359 ASP C C 1
ATOM 10675 O O . ASP C 1 384 ? -109.983 101.098 -30.546 1.00 26.34 359 ASP C O 1
ATOM 10680 N N . CYS C 1 385 ? -108.681 99.956 -29.120 1.00 26.34 360 CYS C N 1
ATOM 10681 C CA . CYS C 1 385 ? -109.671 98.875 -28.845 1.00 26.61 360 CYS C CA 1
ATOM 10682 C C . CYS C 1 385 ? -110.905 99.436 -28.127 1.00 25.20 360 CYS C C 1
ATOM 10683 O O . CYS C 1 385 ? -110.759 100.059 -27.066 1.00 23.85 360 CYS C O 1
ATOM 10686 N N . LEU C 1 386 ? -112.072 99.290 -28.741 1.00 25.73 361 LEU C N 1
ATOM 10687 C CA . LEU C 1 386 ? -113.376 99.548 -28.095 1.00 25.67 361 LEU C CA 1
ATOM 10688 C C . LEU C 1 386 ? -113.533 98.678 -26.838 1.00 22.42 361 LEU C C 1
ATOM 10689 O O . LEU C 1 386 ? -113.127 97.487 -26.814 1.00 23.52 361 LEU C O 1
ATOM 10694 N N . THR C 1 387 ? -114.117 99.264 -25.808 1.00 24.73 362 THR C N 1
ATOM 10695 C CA . THR C 1 387 ? -114.351 98.613 -24.501 1.00 23.17 362 THR C CA 1
ATOM 10696 C C . THR C 1 387 ? -115.819 98.714 -24.108 1.00 21.83 362 THR C C 1
ATOM 10697 O O . THR C 1 387 ? -116.579 99.401 -24.771 1.00 23.02 362 THR C O 1
ATOM 10701 N N . VAL C 1 388 ? -116.174 98.028 -23.015 1.00 23.46 363 VAL C N 1
ATOM 10702 C CA . VAL C 1 388 ? -117.543 98.038 -22.423 1.00 22.72 363 VAL C CA 1
ATOM 10703 C C . VAL C 1 388 ? -117.921 99.444 -21.902 1.00 22.63 363 VAL C C 1
ATOM 10704 O O . VAL C 1 388 ? -119.099 99.618 -21.623 1.00 21.51 363 VAL C O 1
ATOM 10708 N N . THR C 1 389 ? -117.007 100.439 -21.845 1.00 23.03 364 THR C N 1
ATOM 10709 C CA . THR C 1 389 ? -117.384 101.841 -21.480 1.00 24.19 364 THR C CA 1
ATOM 10710 C C . THR C 1 389 ? -118.013 102.521 -22.701 1.00 24.83 364 THR C C 1
ATOM 10711 O O . THR C 1 389 ? -118.516 103.641 -22.554 1.00 24.59 364 THR C O 1
ATOM 10715 N N . GLY C 1 390 ? -117.939 101.891 -23.866 1.00 25.22 365 GLY C N 1
ATOM 10716 C CA . GLY C 1 390 ? -118.294 102.536 -25.139 1.00 29.16 365 GLY C CA 1
ATOM 10717 C C . GLY C 1 390 ? -117.178 103.425 -25.644 1.00 30.60 365 GLY C C 1
ATOM 10718 O O . GLY C 1 390 ? -117.342 104.011 -26.721 1.00 32.19 365 GLY C O 1
ATOM 10719 N N . HIS C 1 391 ? -116.050 103.504 -24.943 1.00 30.22 366 HIS C N 1
ATOM 10720 C CA . HIS C 1 391 ? -114.874 104.277 -25.390 1.00 28.67 366 HIS C CA 1
ATOM 10721 C C . HIS C 1 391 ? -113.693 103.338 -25.594 1.00 27.68 366 HIS C C 1
ATOM 10722 O O . HIS C 1 391 ? -113.781 102.156 -25.200 1.00 28.17 366 HIS C O 1
ATOM 10729 N N . THR C 1 392 ? -112.605 103.842 -26.190 1.00 26.62 367 THR C N 1
ATOM 10730 C CA . THR C 1 392 ? -111.394 103.048 -26.456 1.00 24.26 367 THR C CA 1
ATOM 10731 C C . THR C 1 392 ? -110.596 102.860 -25.178 1.00 23.32 367 THR C C 1
ATOM 10732 O O . THR C 1 392 ? -110.822 103.625 -24.209 1.00 28.19 367 THR C O 1
ATOM 10736 N N . MET C 1 393 ? -109.714 101.857 -25.195 1.00 25.25 368 MET C N 1
ATOM 10737 C CA . MET C 1 393 ? -108.747 101.604 -24.106 1.00 26.46 368 MET C CA 1
ATOM 10738 C C . MET C 1 393 ? -107.981 102.907 -23.802 1.00 29.44 368 MET C C 1
ATOM 10739 O O . MET C 1 393 ? -107.898 103.307 -22.594 1.00 29.23 368 MET C O 1
ATOM 10744 N N . ALA C 1 394 ? -107.477 103.582 -24.838 1.00 28.31 369 ALA C N 1
ATOM 10745 C CA . ALA C 1 394 ? -106.707 104.838 -24.688 1.00 26.59 369 ALA C CA 1
ATOM 10746 C C . ALA C 1 394 ? -107.588 105.896 -24.016 1.00 23.98 369 ALA C C 1
ATOM 10747 O O . ALA C 1 394 ? -107.135 106.522 -23.048 1.00 27.02 369 ALA C O 1
ATOM 10749 N N . GLU C 1 395 ? -108.800 106.095 -24.508 1.00 27.41 370 GLU C N 1
ATOM 10750 C CA . GLU C 1 395 ? -109.785 107.066 -23.961 1.00 28.88 370 GLU C CA 1
ATOM 10751 C C . GLU C 1 395 ? -110.048 106.803 -22.477 1.00 30.06 370 GLU C C 1
ATOM 10752 O O . GLU C 1 395 ? -110.059 107.790 -21.680 1.00 32.69 370 GLU C O 1
ATOM 10758 N N . ASN C 1 396 ? -110.189 105.533 -22.091 1.00 28.24 371 ASN C N 1
ATOM 10759 C CA . ASN C 1 396 ? -110.465 105.151 -20.678 1.00 28.36 371 ASN C CA 1
ATOM 10760 C C . ASN C 1 396 ? -109.280 105.540 -19.789 1.00 28.14 371 ASN C C 1
ATOM 10761 O O . ASN C 1 396 ? -109.481 106.115 -18.699 1.00 27.18 371 ASN C O 1
ATOM 10766 N N . LEU C 1 397 ? -108.082 105.162 -20.192 1.00 28.42 372 LEU C N 1
ATOM 10767 C CA . LEU C 1 397 ? -106.878 105.425 -19.379 1.00 30.16 372 LEU C CA 1
ATOM 10768 C C . LEU C 1 397 ? -106.650 106.944 -19.300 1.00 32.28 372 LEU C C 1
ATOM 10769 O O . LEU C 1 397 ? -106.279 107.391 -18.216 1.00 34.74 372 LEU C O 1
ATOM 10774 N N . ALA C 1 398 ? -106.908 107.711 -20.366 1.00 34.83 373 ALA C N 1
ATOM 10775 C CA . ALA C 1 398 ? -106.784 109.192 -20.322 1.00 37.92 373 ALA C CA 1
ATOM 10776 C C . ALA C 1 398 ? -107.765 109.740 -19.286 1.00 40.82 373 ALA C C 1
ATOM 10777 O O . ALA C 1 398 ? -107.394 110.676 -18.581 1.00 45.07 373 ALA C O 1
ATOM 10779 N N . ALA C 1 399 ? -108.975 109.175 -19.209 1.00 37.23 374 ALA C N 1
ATOM 10780 C CA . ALA C 1 399 ? -110.077 109.654 -18.350 1.00 37.82 374 ALA C CA 1
ATOM 10781 C C . ALA C 1 399 ? -109.784 109.374 -16.869 1.00 40.52 374 ALA C C 1
ATOM 10782 O O . ALA C 1 399 ? -110.169 110.215 -16.059 1.00 40.51 374 ALA C O 1
ATOM 10784 N N . ILE C 1 400 ? -109.152 108.249 -16.515 1.00 39.32 375 ILE C N 1
ATOM 10785 C CA . ILE C 1 400 ? -108.956 107.859 -15.088 1.00 41.13 375 ILE C CA 1
ATOM 10786 C C . ILE C 1 400 ? -107.514 108.143 -14.638 1.00 39.10 375 ILE C C 1
ATOM 10787 O O . ILE C 1 400 ? -107.270 108.035 -13.443 1.00 45.42 375 ILE C O 1
ATOM 10792 N N . THR C 1 401 ? -106.606 108.538 -15.541 1.00 43.58 376 THR C N 1
ATOM 10793 C CA . THR C 1 401 ? -105.218 109.008 -15.250 1.00 39.19 376 THR C CA 1
ATOM 10794 C C . THR C 1 401 ? -104.553 108.152 -14.180 1.00 42.02 376 THR C C 1
ATOM 10795 O O . THR C 1 401 ? -104.286 108.630 -13.082 1.00 41.35 376 THR C O 1
ATOM 10799 N N . PRO C 1 402 ? -104.234 106.868 -14.445 1.00 39.25 377 PRO C N 1
ATOM 10800 C CA . PRO C 1 402 ? -103.569 106.026 -13.459 1.00 37.86 377 PRO C CA 1
ATOM 10801 C C . PRO C 1 402 ? -102.180 106.584 -13.165 1.00 41.10 377 PRO C C 1
ATOM 10802 O O . PRO C 1 402 ? -101.534 107.100 -14.059 1.00 36.05 377 PRO C O 1
ATOM 10806 N N . PRO C 1 403 ? -101.656 106.457 -11.938 1.00 41.17 378 PRO C N 1
ATOM 10807 C CA . PRO C 1 403 ? -100.268 106.834 -11.679 1.00 44.97 378 PRO C CA 1
ATOM 10808 C C . PRO C 1 403 ? -99.299 105.878 -12.376 1.00 42.48 378 PRO C C 1
ATOM 10809 O O . PRO C 1 403 ? -99.718 104.871 -12.925 1.00 38.22 378 PRO C O 1
ATOM 10813 N N . ASP C 1 404 ? -98.014 106.212 -12.324 1.00 36.63 379 ASP C N 1
ATOM 10814 C CA . ASP C 1 404 ? -96.935 105.380 -12.900 1.00 40.25 379 ASP C CA 1
ATOM 10815 C C . ASP C 1 404 ? -96.761 104.185 -11.983 1.00 34.71 379 ASP C C 1
ATOM 10816 O O . ASP C 1 404 ? -97.152 104.274 -10.829 1.00 33.37 379 ASP C O 1
ATOM 10821 N N . PRO C 1 405 ? -96.124 103.093 -12.456 1.00 34.66 380 PRO C N 1
ATOM 10822 C CA . PRO C 1 405 ? -95.734 101.994 -11.587 1.00 34.84 380 PRO C CA 1
ATOM 10823 C C . PRO C 1 405 ? -95.072 102.550 -10.319 1.00 41.05 380 PRO C C 1
ATOM 10824 O O . PRO C 1 405 ? -94.271 103.452 -10.423 1.00 37.51 380 PRO C O 1
ATOM 10828 N N . ASP C 1 406 ? -95.461 102.040 -9.155 1.00 38.23 381 ASP C N 1
ATOM 10829 C CA . ASP C 1 406 ? -94.921 102.492 -7.844 1.00 39.41 381 ASP C CA 1
ATOM 10830 C C . ASP C 1 406 ? -93.438 102.092 -7.712 1.00 39.46 381 ASP C C 1
ATOM 10831 O O . ASP C 1 406 ? -92.720 102.813 -7.028 1.00 46.31 381 ASP C O 1
ATOM 10836 N N . GLY C 1 407 ? -92.998 100.981 -8.304 1.00 39.00 382 GLY C N 1
ATOM 10837 C CA . GLY C 1 407 ? -91.589 100.536 -8.302 1.00 40.61 382 GLY C CA 1
ATOM 10838 C C . GLY C 1 407 ? -91.335 99.323 -7.425 1.00 41.23 382 GLY C C 1
ATOM 10839 O O . GLY C 1 407 ? -90.354 98.628 -7.676 1.00 50.04 382 GLY C O 1
ATOM 10840 N N . LYS C 1 408 ? -92.176 99.061 -6.425 1.00 50.90 383 LYS C N 1
ATOM 10841 C CA . LYS C 1 408 ? -92.071 97.858 -5.550 1.00 50.34 383 LYS C CA 1
ATOM 10842 C C . LYS C 1 408 ? -93.082 96.781 -5.974 1.00 42.91 383 LYS C C 1
ATOM 10843 O O . LYS C 1 408 ? -92.667 95.683 -6.349 1.00 38.53 383 LYS C O 1
ATOM 10849 N N . VAL C 1 409 ? -94.371 97.101 -5.920 1.00 43.21 384 VAL C N 1
ATOM 10850 C CA . VAL C 1 409 ? -95.437 96.136 -6.326 1.00 39.30 384 VAL C CA 1
ATOM 10851 C C . VAL C 1 409 ? -95.406 95.969 -7.849 1.00 32.18 384 VAL C C 1
ATOM 10852 O O . VAL C 1 409 ? -95.260 94.837 -8.322 1.00 34.70 384 VAL C O 1
ATOM 10856 N N . LEU C 1 410 ? -95.478 97.075 -8.578 1.00 35.22 385 LEU C N 1
ATOM 10857 C CA . LEU C 1 410 ? -95.318 97.106 -10.051 1.00 38.19 385 LEU C CA 1
ATOM 10858 C C . LEU C 1 410 ? -94.016 97.847 -10.393 1.00 38.74 385 LEU C C 1
ATOM 10859 O O . LEU C 1 410 ? -93.903 99.044 -10.054 1.00 44.00 385 LEU C O 1
ATOM 10864 N N . ARG C 1 411 ? -93.104 97.160 -11.067 1.00 40.89 386 ARG C N 1
ATOM 10865 C CA . ARG C 1 411 ? -91.838 97.728 -11.595 1.00 41.98 386 ARG C CA 1
ATOM 10866 C C . ARG C 1 411 ? -92.155 98.611 -12.797 1.00 43.04 386 ARG C C 1
ATOM 10867 O O . ARG C 1 411 ? -93.059 98.252 -13.592 1.00 41.95 386 ARG C O 1
ATOM 10875 N N . ALA C 1 412 ? -91.429 99.721 -12.960 1.00 45.90 387 ALA C N 1
ATOM 10876 C CA . ALA C 1 412 ? -91.401 100.472 -14.236 1.00 47.21 387 ALA C CA 1
ATOM 10877 C C . ALA C 1 412 ? -90.735 99.556 -15.260 1.00 39.29 387 ALA C C 1
ATOM 10878 O O . ALA C 1 412 ? -89.998 98.636 -14.840 1.00 43.91 387 ALA C O 1
ATOM 10880 N N . LEU C 1 413 ? -91.017 99.774 -16.541 1.00 43.47 388 LEU C N 1
ATOM 10881 C CA . LEU C 1 413 ? -90.467 98.955 -17.646 1.00 47.24 388 LEU C CA 1
ATOM 10882 C C . LEU C 1 413 ? -88.939 99.029 -17.631 1.00 52.00 388 LEU C C 1
ATOM 10883 O O . LEU C 1 413 ? -88.313 97.994 -17.864 1.00 49.05 388 LEU C O 1
ATOM 10888 N N . ALA C 1 414 ? -88.372 100.181 -17.271 1.00 53.95 389 ALA C N 1
ATOM 10889 C CA . ALA C 1 414 ? -86.912 100.398 -17.120 1.00 60.11 389 ALA C CA 1
ATOM 10890 C C . ALA C 1 414 ? -86.268 99.331 -16.215 1.00 62.06 389 ALA C C 1
ATOM 10891 O O . ALA C 1 414 ? -85.101 98.970 -16.498 1.00 63.61 389 ALA C O 1
ATOM 10893 N N . ASN C 1 415 ? -86.949 98.853 -15.159 1.00 56.78 390 ASN C N 1
ATOM 10894 C CA . ASN C 1 415 ? -86.338 97.918 -14.170 1.00 56.35 390 ASN C CA 1
ATOM 10895 C C . ASN C 1 415 ? -87.252 96.718 -13.951 1.00 51.85 390 ASN C C 1
ATOM 10896 O O . ASN C 1 415 ? -87.724 96.502 -12.836 1.00 46.18 390 ASN C O 1
ATOM 10901 N N . PRO C 1 416 ? -87.486 95.868 -14.977 1.00 52.52 391 PRO C N 1
ATOM 10902 C CA . PRO C 1 416 ? -88.432 94.764 -14.853 1.00 52.87 391 PRO C CA 1
ATOM 10903 C C . PRO C 1 416 ? -87.814 93.667 -13.991 1.00 57.45 391 PRO C C 1
ATOM 10904 O O . PRO C 1 416 ? -86.651 93.732 -13.723 1.00 54.57 391 PRO C O 1
ATOM 10908 N N . ILE C 1 417 ? -88.628 92.697 -13.606 1.00 54.88 392 ILE C N 1
ATOM 10909 C CA . ILE C 1 417 ? -88.198 91.489 -12.859 1.00 55.22 392 ILE C CA 1
ATOM 10910 C C . ILE C 1 417 ? -87.516 90.546 -13.848 1.00 56.16 392 ILE C C 1
ATOM 10911 O O . ILE C 1 417 ? -86.477 90.012 -13.525 1.00 55.04 392 ILE C O 1
ATOM 10916 N N . HIS C 1 418 ? -88.128 90.326 -15.003 1.00 56.15 393 HIS C N 1
ATOM 10917 C CA . HIS C 1 418 ? -87.568 89.518 -16.113 1.00 64.71 393 HIS C CA 1
ATOM 10918 C C . HIS C 1 418 ? -87.761 90.332 -17.390 1.00 62.50 393 HIS C C 1
ATOM 10919 O O . HIS C 1 418 ? -88.779 91.015 -17.524 1.00 52.27 393 HIS C O 1
ATOM 10926 N N . PRO C 1 419 ? -86.765 90.316 -18.317 1.00 61.80 394 PRO C N 1
ATOM 10927 C CA . PRO C 1 419 ? -86.838 91.088 -19.565 1.00 58.37 394 PRO C CA 1
ATOM 10928 C C . PRO C 1 419 ? -87.999 90.701 -20.500 1.00 57.38 394 PRO C C 1
ATOM 10929 O O . PRO C 1 419 ? -88.434 91.530 -21.278 1.00 59.37 394 PRO C O 1
ATOM 10933 N N . SER C 1 420 ? -88.447 89.448 -20.423 1.00 51.66 395 SER C N 1
ATOM 10934 C CA A SER C 1 420 ? -89.544 88.904 -21.265 0.64 55.50 395 SER C CA 1
ATOM 10935 C CA B SER C 1 420 ? -89.526 88.873 -21.264 0.36 55.45 395 SER C CA 1
ATOM 10936 C C . SER C 1 420 ? -90.615 88.312 -20.344 1.00 57.81 395 SER C C 1
ATOM 10937 O O . SER C 1 420 ? -90.392 88.327 -19.105 1.00 53.41 395 SER C O 1
ATOM 10942 N N . GLY C 1 421 ? -91.737 87.865 -20.928 1.00 60.57 396 GLY C N 1
ATOM 10943 C CA . GLY C 1 421 ? -92.878 87.292 -20.186 1.00 61.57 396 GLY C CA 1
ATOM 10944 C C . GLY C 1 421 ? -92.449 86.107 -19.335 1.00 66.14 396 GLY C C 1
ATOM 10945 O O . GLY C 1 421 ? -91.467 85.424 -19.724 1.00 66.53 396 GLY C O 1
ATOM 10946 N N . GLY C 1 422 ? -93.145 85.865 -18.217 1.00 69.32 397 GLY C N 1
ATOM 10947 C CA . GLY C 1 422 ? -92.895 84.710 -17.332 1.00 71.93 397 GLY C CA 1
ATOM 10948 C C . GLY C 1 422 ? -93.112 83.374 -18.042 1.00 75.94 397 GLY C C 1
ATOM 10949 O O . GLY C 1 422 ? -92.552 82.355 -17.586 1.00 78.13 397 GLY C O 1
ATOM 10950 N N . ILE C 1 423 ? -93.898 83.370 -19.123 1.00 68.85 398 ILE C N 1
ATOM 10951 C CA . ILE C 1 423 ? -94.425 82.150 -19.804 1.00 60.96 398 ILE C CA 1
ATOM 10952 C C . ILE C 1 423 ? -93.636 81.915 -21.096 1.00 57.50 398 ILE C C 1
ATOM 10953 O O . ILE C 1 423 ? -93.363 82.880 -21.804 1.00 62.50 398 ILE C O 1
ATOM 10958 N N . THR C 1 424 ? -93.283 80.666 -21.398 1.00 54.59 399 THR C N 1
ATOM 10959 C CA . THR C 1 424 ? -92.589 80.282 -22.654 1.00 52.61 399 THR C CA 1
ATOM 10960 C C . THR C 1 424 ? -93.390 79.212 -23.398 1.00 50.71 399 THR C C 1
ATOM 10961 O O . THR C 1 424 ? -93.792 78.182 -22.793 1.00 46.66 399 THR C O 1
ATOM 10965 N N . ILE C 1 425 ? -93.568 79.419 -24.692 1.00 44.97 400 ILE C N 1
ATOM 10966 C CA . ILE C 1 425 ? -94.297 78.488 -25.589 1.00 40.30 400 ILE C CA 1
ATOM 10967 C C . ILE C 1 425 ? -93.242 77.649 -26.280 1.00 42.83 400 ILE C C 1
ATOM 10968 O O . ILE C 1 425 ? -92.320 78.260 -26.791 1.00 44.30 400 ILE C O 1
ATOM 10973 N N . LEU C 1 426 ? -93.413 76.329 -26.318 1.00 46.79 401 LEU C N 1
ATOM 10974 C CA . LEU C 1 426 ? -92.461 75.375 -26.941 1.00 45.22 401 LEU C CA 1
ATOM 10975 C C . LEU C 1 426 ? -93.156 74.575 -28.035 1.00 43.19 401 LEU C C 1
ATOM 10976 O O . LEU C 1 426 ? -94.374 74.379 -27.952 1.00 40.64 401 LEU C O 1
ATOM 10981 N N . HIS C 1 427 ? -92.377 74.083 -28.990 1.00 44.03 402 HIS C N 1
ATOM 10982 C CA . HIS C 1 427 ? -92.783 73.066 -29.995 1.00 45.20 402 HIS C CA 1
ATOM 10983 C C . HIS C 1 427 ? -91.652 72.043 -30.120 1.00 48.27 402 HIS C C 1
ATOM 10984 O O . HIS C 1 427 ? -90.629 72.222 -29.432 1.00 67.28 402 HIS C O 1
ATOM 10991 N N . GLY C 1 428 ? -91.826 71.001 -30.929 1.00 46.38 403 GLY C N 1
ATOM 10992 C CA . GLY C 1 428 ? -90.749 70.052 -31.265 1.00 41.47 403 GLY C CA 1
ATOM 10993 C C . GLY C 1 428 ? -91.282 68.667 -31.531 1.00 43.69 403 GLY C C 1
ATOM 10994 O O . GLY C 1 428 ? -92.520 68.511 -31.586 1.00 42.11 403 GLY C O 1
ATOM 10995 N N . SER C 1 429 ? -90.400 67.687 -31.704 1.00 37.57 404 SER C N 1
ATOM 10996 C CA . SER C 1 429 ? -90.788 66.295 -32.034 1.00 39.89 404 SER C CA 1
ATOM 10997 C C . SER C 1 429 ? -91.612 65.714 -30.874 1.00 38.71 404 SER C C 1
ATOM 10998 O O . SER C 1 429 ? -92.327 64.720 -31.114 1.00 34.41 404 SER C O 1
ATOM 11001 N N . LEU C 1 430 ? -91.478 66.245 -29.651 1.00 39.81 405 LEU C N 1
ATOM 11002 C CA . LEU C 1 430 ? -92.281 65.727 -28.506 1.00 41.59 405 LEU C CA 1
ATOM 11003 C C . LEU C 1 430 ? -93.649 66.444 -28.442 1.00 39.53 405 LEU C C 1
ATOM 11004 O O . LEU C 1 430 ? -94.625 65.790 -28.008 1.00 34.68 405 LEU C O 1
ATOM 11009 N N . ALA C 1 431 ? -93.718 67.713 -28.864 1.00 37.43 406 ALA C N 1
ATOM 11010 C CA . ALA C 1 431 ? -94.944 68.546 -28.843 1.00 33.72 406 ALA C CA 1
ATOM 11011 C C . ALA C 1 431 ? -95.139 69.283 -30.166 1.00 30.53 406 ALA C C 1
ATOM 11012 O O . ALA C 1 431 ? -94.977 70.508 -30.251 1.00 31.61 406 ALA C O 1
ATOM 11014 N N . PRO C 1 432 ? -95.565 68.588 -31.232 1.00 30.58 407 PRO C N 1
ATOM 11015 C CA . PRO C 1 432 ? -95.749 69.252 -32.521 1.00 36.17 407 PRO C CA 1
ATOM 11016 C C . PRO C 1 432 ? -96.839 70.347 -32.483 1.00 41.81 407 PRO C C 1
ATOM 11017 O O . PRO C 1 432 ? -96.675 71.377 -33.134 1.00 42.94 407 PRO C O 1
ATOM 11021 N N . GLU C 1 433 ? -97.902 70.160 -31.687 1.00 44.19 408 GLU C N 1
ATOM 11022 C CA . GLU C 1 433 ? -98.992 71.171 -31.532 1.00 44.14 408 GLU C CA 1
ATOM 11023 C C . GLU C 1 433 ? -98.740 72.046 -30.299 1.00 45.25 408 GLU C C 1
ATOM 11024 O O . GLU C 1 433 ? -99.684 72.745 -29.884 1.00 52.27 408 GLU C O 1
ATOM 11030 N N . GLY C 1 434 ? -97.539 71.999 -29.715 1.00 36.66 409 GLY C N 1
ATOM 11031 C CA . GLY C 1 434 ? -97.078 73.000 -28.741 1.00 35.54 409 GLY C CA 1
ATOM 11032 C C . GLY C 1 434 ? -97.145 72.508 -27.304 1.00 33.48 409 GLY C C 1
ATOM 11033 O O . GLY C 1 434 ? -97.722 71.420 -27.044 1.00 34.88 409 GLY C O 1
ATOM 11034 N N . ALA C 1 435 ? -96.531 73.287 -26.417 1.00 34.62 410 ALA C N 1
ATOM 11035 C CA . ALA C 1 435 ? -96.430 73.060 -24.965 1.00 32.20 410 ALA C CA 1
ATOM 11036 C C . ALA C 1 435 ? -96.114 74.385 -24.290 1.00 30.73 410 ALA C C 1
ATOM 11037 O O . ALA C 1 435 ? -95.748 75.352 -25.003 1.00 34.36 410 ALA C O 1
ATOM 11039 N N . VAL C 1 436 ? -96.308 74.440 -22.974 1.00 29.77 411 VAL C N 1
ATOM 11040 C CA . VAL C 1 436 ? -96.248 75.696 -22.184 1.00 32.92 411 VAL C CA 1
ATOM 11041 C C . VAL C 1 436 ? -95.427 75.434 -20.922 1.00 33.82 411 VAL C C 1
ATOM 11042 O O . VAL C 1 436 ? -95.699 74.444 -20.217 1.00 30.67 411 VAL C O 1
ATOM 11046 N N . VAL C 1 437 ? -94.493 76.335 -20.610 1.00 38.28 412 VAL C N 1
ATOM 11047 C CA . VAL C 1 437 ? -93.635 76.193 -19.396 1.00 39.43 412 VAL C CA 1
ATOM 11048 C C . VAL C 1 437 ? -93.344 77.566 -18.792 1.00 42.13 412 VAL C C 1
ATOM 11049 O O . VAL C 1 437 ? -93.047 78.496 -19.541 1.00 45.14 412 VAL C O 1
ATOM 11053 N N . LYS C 1 438 ? -93.489 77.685 -17.477 1.00 49.56 413 LYS C N 1
ATOM 11054 C CA . LYS C 1 438 ? -93.172 78.927 -16.719 1.00 56.44 413 LYS C CA 1
ATOM 11055 C C . LYS C 1 438 ? -91.650 78.963 -16.510 1.00 58.99 413 LYS C C 1
ATOM 11056 O O . LYS C 1 438 ? -91.124 77.962 -16.003 1.00 53.80 413 LYS C O 1
ATOM 11062 N N . THR C 1 439 ? -90.965 80.036 -16.937 1.00 67.87 414 THR C N 1
ATOM 11063 C CA . THR C 1 439 ? -89.480 80.073 -17.115 1.00 71.55 414 THR C CA 1
ATOM 11064 C C . THR C 1 439 ? -88.842 81.246 -16.359 1.00 74.44 414 THR C C 1
ATOM 11065 O O . THR C 1 439 ? -89.576 82.179 -15.976 1.00 78.16 414 THR C O 1
ATOM 11069 N N . ALA C 1 440 ? -87.514 81.165 -16.177 1.00 78.80 415 ALA C N 1
ATOM 11070 C CA . ALA C 1 440 ? -86.649 82.003 -15.307 1.00 76.31 415 ALA C CA 1
ATOM 11071 C C . ALA C 1 440 ? -85.333 81.252 -15.057 1.00 75.05 415 ALA C C 1
ATOM 11072 O O . ALA C 1 440 ? -84.355 81.541 -15.780 1.00 74.07 415 ALA C O 1
ATOM 11074 N N . ASP C 1 445 ? -80.881 76.164 -18.018 1.00 88.68 420 ASP C N 1
ATOM 11075 C CA . ASP C 1 445 ? -81.583 76.711 -19.212 1.00 89.75 420 ASP C CA 1
ATOM 11076 C C . ASP C 1 445 ? -81.790 75.614 -20.272 1.00 81.60 420 ASP C C 1
ATOM 11077 O O . ASP C 1 445 ? -82.878 75.609 -20.883 1.00 83.80 420 ASP C O 1
ATOM 11082 N N . VAL C 1 446 ? -80.798 74.748 -20.520 1.00 65.15 421 VAL C N 1
ATOM 11083 C CA . VAL C 1 446 ? -80.937 73.594 -21.465 1.00 57.12 421 VAL C CA 1
ATOM 11084 C C . VAL C 1 446 ? -80.818 72.276 -20.694 1.00 55.22 421 VAL C C 1
ATOM 11085 O O . VAL C 1 446 ? -79.774 72.033 -20.064 1.00 54.05 421 VAL C O 1
ATOM 11089 N N . PHE C 1 447 ? -81.848 71.436 -20.764 1.00 46.48 422 PHE C N 1
ATOM 11090 C CA . PHE C 1 447 ? -81.911 70.125 -20.067 1.00 43.76 422 PHE C CA 1
ATOM 11091 C C . PHE C 1 447 ? -81.987 69.026 -21.110 1.00 42.39 422 PHE C C 1
ATOM 11092 O O . PHE C 1 447 ? -82.713 69.199 -22.103 1.00 45.01 422 PHE C O 1
ATOM 11100 N N . GLU C 1 448 ? -81.245 67.945 -20.883 1.00 42.55 423 GLU C N 1
ATOM 11101 C CA . GLU C 1 448 ? -81.323 66.699 -21.675 1.00 38.31 423 GLU C CA 1
ATOM 11102 C C . GLU C 1 448 ? -81.379 65.556 -20.674 1.00 44.52 423 GLU C C 1
ATOM 11103 O O . GLU C 1 448 ? -80.570 65.562 -19.750 1.00 42.48 423 GLU C O 1
ATOM 11109 N N . GLY C 1 449 ? -82.285 64.600 -20.857 1.00 42.22 424 GLY C N 1
ATOM 11110 C CA . GLY C 1 449 ? -82.445 63.510 -19.887 1.00 40.80 424 GLY C CA 1
ATOM 11111 C C . GLY C 1 449 ? -83.059 62.286 -20.497 1.00 40.32 424 GLY C C 1
ATOM 11112 O O . GLY C 1 449 ? -83.595 62.361 -21.625 1.00 42.34 424 GLY C O 1
ATOM 11113 N N A THR C 1 450 ? -83.001 61.185 -19.747 0.50 40.76 425 THR C N 1
ATOM 11114 N N B THR C 1 450 ? -83.001 61.184 -19.755 0.50 40.09 425 THR C N 1
ATOM 11115 C CA A THR C 1 450 ? -83.619 59.880 -20.078 0.50 40.78 425 THR C CA 1
ATOM 11116 C CA B THR C 1 450 ? -83.612 59.885 -20.109 0.50 39.70 425 THR C CA 1
ATOM 11117 C C A THR C 1 450 ? -85.071 59.857 -19.587 0.50 40.33 425 THR C C 1
ATOM 11118 C C B THR C 1 450 ? -85.057 59.848 -19.594 0.50 39.96 425 THR C C 1
ATOM 11119 O O A THR C 1 450 ? -85.342 60.227 -18.407 0.50 32.21 425 THR C O 1
ATOM 11120 O O B THR C 1 450 ? -85.306 60.220 -18.414 0.50 32.47 425 THR C O 1
ATOM 11127 N N . ALA C 1 451 ? -85.974 59.423 -20.462 1.00 37.49 426 ALA C N 1
ATOM 11128 C CA . ALA C 1 451 ? -87.426 59.407 -20.180 1.00 35.53 426 ALA C CA 1
ATOM 11129 C C . ALA C 1 451 ? -87.756 58.311 -19.179 1.00 34.81 426 ALA C C 1
ATOM 11130 O O . ALA C 1 451 ? -87.325 57.173 -19.342 1.00 37.07 426 ALA C O 1
ATOM 11132 N N . ARG C 1 452 ? -88.508 58.671 -18.163 1.00 33.19 427 ARG C N 1
ATOM 11133 C CA A ARG C 1 452 ? -89.192 57.710 -17.270 0.56 34.10 427 ARG C CA 1
ATOM 11134 C CA B ARG C 1 452 ? -89.203 57.684 -17.291 0.44 34.22 427 ARG C CA 1
ATOM 11135 C C . ARG C 1 452 ? -90.693 57.984 -17.428 1.00 34.52 427 ARG C C 1
ATOM 11136 O O . ARG C 1 452 ? -91.084 59.136 -17.140 1.00 32.16 427 ARG C O 1
ATOM 11151 N N . VAL C 1 453 ? -91.461 56.998 -17.903 1.00 34.59 428 VAL C N 1
ATOM 11152 C CA . VAL C 1 453 ? -92.814 57.278 -18.470 1.00 34.22 428 VAL C CA 1
ATOM 11153 C C . VAL C 1 453 ? -93.897 56.663 -17.591 1.00 32.21 428 VAL C C 1
ATOM 11154 O O . VAL C 1 453 ? -93.799 55.502 -17.222 1.00 37.38 428 VAL C O 1
ATOM 11158 N N . PHE C 1 454 ? -94.906 57.455 -17.240 1.00 30.18 429 PHE C N 1
ATOM 11159 C CA . PHE C 1 454 ? -95.988 57.011 -16.335 1.00 27.77 429 PHE C CA 1
ATOM 11160 C C . PHE C 1 454 ? -97.344 57.333 -16.965 1.00 28.63 429 PHE C C 1
ATOM 11161 O O . PHE C 1 454 ? -97.527 58.424 -17.537 1.00 26.40 429 PHE C O 1
ATOM 11169 N N . ASP C 1 455 ? -98.259 56.388 -16.858 1.00 30.04 430 ASP C N 1
ATOM 11170 C CA . ASP C 1 455 ? -99.649 56.565 -17.343 1.00 31.31 430 ASP C CA 1
ATOM 11171 C C . ASP C 1 455 ? -100.405 57.024 -16.108 1.00 29.29 430 ASP C C 1
ATOM 11172 O O . ASP C 1 455 ? -100.741 56.172 -15.281 1.00 30.79 430 ASP C O 1
ATOM 11177 N N . GLY C 1 456 ? -100.523 58.331 -15.938 1.00 26.99 431 GLY C N 1
ATOM 11178 C CA . GLY C 1 456 ? -101.249 58.888 -14.786 1.00 29.13 431 GLY C CA 1
ATOM 11179 C C . GLY C 1 456 ? -100.298 59.290 -13.676 1.00 29.11 431 GLY C C 1
ATOM 11180 O O . GLY C 1 456 ? -99.211 58.667 -13.520 1.00 26.59 431 GLY C O 1
ATOM 11181 N N . GLU C 1 457 ? -100.682 60.329 -12.947 1.00 30.54 432 GLU C N 1
ATOM 11182 C CA . GLU C 1 457 ? -99.855 60.922 -11.880 1.00 33.07 432 GLU C CA 1
ATOM 11183 C C . GLU C 1 457 ? -99.557 59.874 -10.802 1.00 36.01 432 GLU C C 1
ATOM 11184 O O . GLU C 1 457 ? -98.433 59.871 -10.300 1.00 31.10 432 GLU C O 1
ATOM 11190 N N . ARG C 1 458 ? -100.520 59.028 -10.446 1.00 33.09 433 ARG C N 1
ATOM 11191 C CA . ARG C 1 458 ? -100.369 58.073 -9.315 1.00 37.97 433 ARG C CA 1
ATOM 11192 C C . ARG C 1 458 ? -99.157 57.158 -9.577 1.00 35.11 433 ARG C C 1
ATOM 11193 O O . ARG C 1 458 ? -98.359 56.949 -8.655 1.00 34.63 433 ARG C O 1
ATOM 11201 N N . ALA C 1 459 ? -99.010 56.626 -10.783 1.00 33.01 434 ALA C N 1
ATOM 11202 C CA . ALA C 1 459 ? -97.856 55.763 -11.127 1.00 32.90 434 ALA C CA 1
ATOM 11203 C C . ALA C 1 459 ? -96.538 56.535 -10.916 1.00 34.49 434 ALA C C 1
ATOM 11204 O O . ALA C 1 459 ? -95.528 55.895 -10.550 1.00 34.21 434 ALA C O 1
ATOM 11206 N N . ALA C 1 460 ? -96.509 57.843 -11.196 1.00 31.03 435 ALA C N 1
ATOM 11207 C CA . ALA C 1 460 ? -95.296 58.677 -11.078 1.00 30.28 435 ALA C CA 1
ATOM 11208 C C . ALA C 1 460 ? -94.989 58.849 -9.585 1.00 34.01 435 ALA C C 1
ATOM 11209 O O . ALA C 1 460 ? -93.825 58.621 -9.181 1.00 30.74 435 ALA C O 1
ATOM 11211 N N . LEU C 1 461 ? -96.000 59.160 -8.772 1.00 33.92 436 LEU C N 1
ATOM 11212 C CA . LEU C 1 461 ? -95.828 59.349 -7.300 1.00 33.22 436 LEU C CA 1
ATOM 11213 C C . LEU C 1 461 ? -95.299 58.044 -6.683 1.00 34.18 436 LEU C C 1
ATOM 11214 O O . LEU C 1 461 ? -94.489 58.118 -5.728 1.00 33.09 436 LEU C O 1
ATOM 11219 N N . ASP C 1 462 ? -95.808 56.905 -7.143 1.00 35.54 437 ASP C N 1
ATOM 11220 C CA . ASP C 1 462 ? -95.386 55.563 -6.650 1.00 41.70 437 ASP C CA 1
ATOM 11221 C C . ASP C 1 462 ? -93.894 55.357 -6.941 1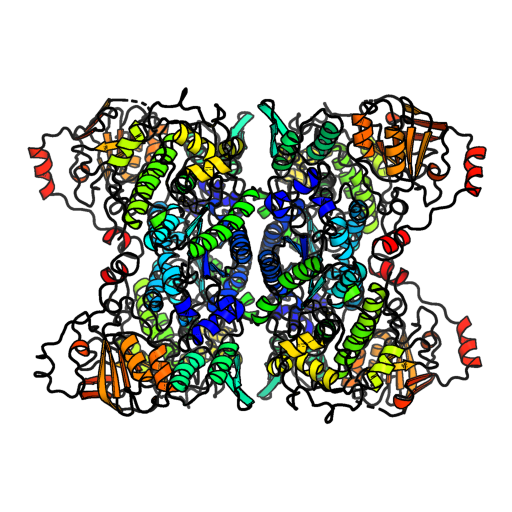.00 42.11 437 ASP C C 1
ATOM 11222 O O . ASP C 1 462 ? -93.168 54.904 -6.022 1.00 41.50 437 ASP C O 1
ATOM 11227 N N . ALA C 1 463 ? -93.461 55.676 -8.166 1.00 38.68 438 ALA C N 1
ATOM 11228 C CA . ALA C 1 463 ? -92.051 55.536 -8.608 1.00 43.41 438 ALA C CA 1
ATOM 11229 C C . ALA C 1 463 ? -91.160 56.498 -7.806 1.00 44.05 438 ALA C C 1
ATOM 11230 O O . ALA C 1 463 ? -90.015 56.099 -7.460 1.00 46.17 438 ALA C O 1
ATOM 11232 N N . LEU C 1 464 ? -91.646 57.696 -7.473 1.00 34.90 439 LEU C N 1
ATOM 11233 C CA . LEU C 1 464 ? -90.843 58.615 -6.629 1.00 40.21 439 LEU C CA 1
ATOM 11234 C C . LEU C 1 464 ? -90.633 57.980 -5.247 1.00 45.10 439 LEU C C 1
ATOM 11235 O O . LEU C 1 464 ? -89.480 57.899 -4.823 1.00 46.87 439 LEU C O 1
ATOM 11240 N N . GLU C 1 465 ? -91.691 57.504 -4.590 1.00 43.73 440 GLU C N 1
ATOM 11241 C CA . GLU C 1 465 ? -91.572 56.800 -3.286 1.00 49.20 440 GLU C CA 1
ATOM 11242 C C . GLU C 1 465 ? -90.695 55.550 -3.429 1.00 47.88 440 GLU C C 1
ATOM 11243 O O . GLU C 1 465 ? -89.964 55.254 -2.485 1.00 51.27 440 GLU C O 1
ATOM 11249 N N . ASP C 1 466 ? -90.791 54.822 -4.539 1.00 44.56 441 ASP C N 1
ATOM 11250 C CA . ASP C 1 466 ? -89.956 53.616 -4.769 1.00 51.55 441 ASP C CA 1
ATOM 11251 C C . ASP C 1 466 ? -88.474 53.987 -4.894 1.00 50.55 441 ASP C C 1
ATOM 11252 O O . ASP C 1 466 ? -87.659 53.067 -4.785 1.00 57.21 441 ASP C O 1
ATOM 11257 N N . GLY C 1 467 ? -88.139 55.254 -5.155 1.00 52.62 442 GLY C N 1
ATOM 11258 C CA . GLY C 1 467 ? -86.762 55.700 -5.468 1.00 48.47 442 GLY C CA 1
ATOM 11259 C C . GLY C 1 467 ? -86.371 55.346 -6.893 1.00 46.10 442 GLY C C 1
ATOM 11260 O O . GLY C 1 467 ? -85.181 55.380 -7.225 1.00 47.29 442 GLY C O 1
ATOM 11261 N N . THR C 1 468 ? -87.340 55.041 -7.741 1.00 40.53 443 THR C N 1
ATOM 11262 C CA . THR C 1 468 ? -87.116 54.761 -9.178 1.00 41.48 443 THR C CA 1
ATOM 11263 C C . THR C 1 468 ? -86.938 56.057 -9.969 1.00 37.92 443 THR C C 1
ATOM 11264 O O . THR C 1 468 ? -86.283 55.998 -11.010 1.00 52.55 443 THR C O 1
ATOM 11268 N N . ILE C 1 469 ? -87.498 57.171 -9.520 1.00 32.95 444 ILE C N 1
ATOM 11269 C CA . ILE C 1 469 ? -87.304 58.483 -10.194 1.00 28.25 444 ILE C CA 1
ATOM 11270 C C . ILE C 1 469 ? -86.082 59.095 -9.511 1.00 31.92 444 ILE C C 1
ATOM 11271 O O . ILE C 1 469 ? -86.070 59.110 -8.275 1.00 26.16 444 ILE C O 1
ATOM 11276 N N . THR C 1 470 ? -85.068 59.488 -10.287 1.00 31.36 445 THR C N 1
ATOM 11277 C CA . THR C 1 470 ? -83.751 59.927 -9.740 1.00 32.56 445 THR C CA 1
ATOM 11278 C C . THR C 1 470 ? -83.245 61.102 -10.549 1.00 29.17 445 THR C C 1
ATOM 11279 O O . THR C 1 470 ? -83.811 61.381 -11.633 1.00 26.01 445 THR C O 1
ATOM 11283 N N . VAL C 1 471 ? -82.183 61.737 -10.043 1.00 27.99 446 VAL C N 1
ATOM 11284 C CA . VAL C 1 471 ? -81.494 62.867 -10.706 1.00 28.77 446 VAL C CA 1
ATOM 11285 C C . VAL C 1 471 ? -81.258 62.522 -12.168 1.00 27.04 446 VAL C C 1
ATOM 11286 O O . VAL C 1 471 ? -80.842 61.403 -12.455 1.00 30.79 446 VAL C O 1
ATOM 11290 N N . GLY C 1 472 ? -81.564 63.470 -13.048 1.00 29.79 447 GLY C N 1
ATOM 11291 C CA . GLY C 1 472 ? -81.341 63.369 -14.505 1.00 30.04 447 GLY C CA 1
ATOM 11292 C C . GLY C 1 472 ? -82.556 62.857 -15.268 1.00 31.15 447 GLY C C 1
ATOM 11293 O O . GLY C 1 472 ? -82.533 62.948 -16.495 1.00 31.49 447 GLY C O 1
ATOM 11294 N N . ASP C 1 473 ? -83.571 62.314 -14.594 1.00 30.06 448 ASP C N 1
ATOM 11295 C CA . ASP C 1 473 ? -84.779 61.746 -15.261 1.00 31.59 448 ASP C CA 1
ATOM 11296 C C . ASP C 1 473 ? -85.591 62.856 -15.942 1.00 28.14 448 ASP C C 1
ATOM 11297 O O . ASP C 1 473 ? -85.672 63.968 -15.418 1.00 27.13 448 ASP C O 1
ATOM 11302 N N . ALA C 1 474 ? -86.087 62.586 -17.141 1.00 32.99 449 ALA C N 1
ATOM 11303 C CA . ALA C 1 474 ? -87.176 63.355 -17.788 1.00 33.72 449 ALA C CA 1
ATOM 11304 C C . ALA C 1 474 ? -88.454 62.572 -17.481 1.00 30.68 449 ALA C C 1
ATOM 11305 O O . ALA C 1 474 ? -88.671 61.520 -18.078 1.00 33.26 449 ALA C O 1
ATOM 11307 N N . VAL C 1 475 ? -89.186 63.012 -16.469 1.00 30.13 450 VAL C N 1
ATOM 11308 C CA . VAL C 1 475 ? -90.338 62.256 -15.928 1.00 28.27 450 VAL C CA 1
ATOM 11309 C C . VAL C 1 475 ? -91.564 62.645 -16.748 1.00 27.88 450 VAL C C 1
ATOM 11310 O O . VAL C 1 475 ? -91.917 63.828 -16.722 1.00 28.43 450 VAL C O 1
ATOM 11314 N N . VAL C 1 476 ? -92.193 61.675 -17.389 1.00 28.25 451 VAL C N 1
ATOM 11315 C CA . VAL C 1 476 ? -93.292 61.910 -18.370 1.00 29.30 451 VAL C CA 1
ATOM 11316 C C . VAL C 1 476 ? -94.566 61.391 -17.731 1.00 27.25 451 VAL C C 1
ATOM 11317 O O . VAL C 1 476 ? -94.637 60.197 -17.422 1.00 31.53 451 VAL C O 1
ATOM 11321 N N . ILE C 1 477 ? -95.520 62.272 -17.469 1.00 27.70 452 ILE C N 1
ATOM 11322 C CA . ILE C 1 477 ? -96.847 61.831 -16.945 1.00 28.18 452 ILE C CA 1
ATOM 11323 C C . ILE C 1 477 ? -97.867 62.057 -18.062 1.00 25.31 452 ILE C C 1
ATOM 11324 O O . ILE C 1 477 ? -98.206 63.204 -18.340 1.00 24.30 452 ILE C O 1
ATOM 11329 N N . ARG C 1 478 ? -98.261 60.979 -18.722 1.00 27.90 453 ARG C N 1
ATOM 11330 C CA . ARG C 1 478 ? -99.116 61.038 -19.933 1.00 28.75 453 ARG C CA 1
ATOM 11331 C C . ARG C 1 478 ? -100.494 60.482 -19.559 1.00 25.27 453 ARG C C 1
ATOM 11332 O O . ARG C 1 478 ? -100.665 60.021 -18.444 1.00 25.23 453 ARG C O 1
ATOM 11340 N N . TYR C 1 479 ? -101.472 60.578 -20.454 1.00 26.46 454 TYR C N 1
ATOM 11341 C CA . TYR C 1 479 ? -102.890 60.225 -20.161 1.00 25.29 454 TYR C CA 1
ATOM 11342 C C . TYR C 1 479 ? -103.430 61.134 -19.048 1.00 23.42 454 TYR C C 1
ATOM 11343 O O . TYR C 1 479 ? -104.335 60.674 -18.264 1.00 24.28 454 TYR C O 1
ATOM 11352 N N . GLU C 1 480 ? -103.013 62.410 -19.048 1.00 21.91 455 GLU C N 1
ATOM 11353 C CA . GLU C 1 480 ? -103.573 63.462 -18.150 1.00 23.24 455 GLU C CA 1
ATOM 11354 C C . GLU C 1 480 ? -104.111 64.640 -18.970 1.00 23.11 455 GLU C C 1
ATOM 11355 O O . GLU C 1 480 ? -104.347 65.722 -18.390 1.00 24.54 455 GLU C O 1
ATOM 11361 N N . GLY C 1 481 ? -104.259 64.479 -20.282 1.00 21.20 456 GLY C N 1
ATOM 11362 C CA . GLY C 1 481 ? -104.813 65.522 -21.156 1.00 22.28 456 GLY C CA 1
ATOM 11363 C C . GLY C 1 481 ? -106.322 65.722 -20.975 1.00 22.05 456 GLY C C 1
ATOM 11364 O O . GLY C 1 481 ? -106.975 65.072 -20.143 1.00 23.23 456 GLY C O 1
ATOM 11365 N N . PRO C 1 482 ? -106.909 66.606 -21.791 1.00 23.70 457 PRO C N 1
ATOM 11366 C CA . PRO C 1 482 ? -108.369 66.824 -21.784 1.00 25.17 457 PRO C CA 1
ATOM 11367 C C . PRO C 1 482 ? -109.153 65.511 -21.844 1.00 24.70 457 PRO C C 1
ATOM 11368 O O . PRO C 1 482 ? -110.015 65.271 -21.011 1.00 25.01 457 PRO C O 1
ATOM 11372 N N A LYS C 1 483 ? -108.800 64.652 -22.801 0.59 25.28 458 LYS C N 1
ATOM 11373 N N B LYS C 1 483 ? -108.814 64.652 -22.803 0.41 25.25 458 LYS C N 1
ATOM 11374 C CA A LYS C 1 483 ? -109.443 63.331 -22.998 0.59 26.40 458 LYS C CA 1
ATOM 11375 C CA B LYS C 1 483 ? -109.449 63.322 -22.953 0.41 26.07 458 LYS C CA 1
ATOM 11376 C C A LYS C 1 483 ? -108.847 62.296 -22.024 0.59 27.10 458 LYS C C 1
ATOM 11377 C C B LYS C 1 483 ? -108.854 62.324 -21.951 0.41 26.52 458 LYS C C 1
ATOM 11378 O O A LYS C 1 483 ? -109.615 61.460 -21.514 0.59 27.96 458 LYS C O 1
ATOM 11379 O O B LYS C 1 483 ? -109.628 61.545 -21.361 0.41 27.20 458 LYS C O 1
ATOM 11390 N N . GLY C 1 484 ? -107.525 62.288 -21.804 1.00 25.92 459 GLY C N 1
ATOM 11391 C CA . GLY C 1 484 ? -106.854 61.176 -21.098 1.00 24.76 459 GLY C CA 1
ATOM 11392 C C . GLY C 1 484 ? -107.142 61.094 -19.609 1.00 24.18 459 GLY C C 1
ATOM 11393 O O . GLY C 1 484 ? -107.252 59.978 -19.092 1.00 27.44 459 GLY C O 1
ATOM 11394 N N . GLY C 1 485 ? -107.209 62.238 -18.945 1.00 24.31 460 GLY C N 1
ATOM 11395 C CA . GLY C 1 485 ? -107.321 62.396 -17.488 1.00 26.54 460 GLY C CA 1
ATOM 11396 C C . GLY C 1 485 ? -108.553 61.681 -16.944 1.00 26.53 460 GLY C C 1
ATOM 11397 O O . GLY C 1 485 ? -108.422 60.802 -16.096 1.00 25.64 460 GLY C O 1
ATOM 11398 N N . PRO C 1 486 ? -109.788 62.024 -17.383 1.00 28.21 461 PRO C N 1
ATOM 11399 C CA . PRO C 1 486 ? -110.064 63.181 -18.235 1.00 27.68 461 PRO C CA 1
ATOM 11400 C C . PRO C 1 486 ? -109.995 64.512 -17.484 1.00 27.67 461 PRO C C 1
ATOM 11401 O O . PRO C 1 486 ? -109.832 64.486 -16.283 1.00 29.69 461 PRO C O 1
ATOM 11405 N N . GLY C 1 487 ? -110.048 65.643 -18.190 1.00 27.73 462 GLY C N 1
ATOM 11406 C CA . GLY C 1 487 ? -110.235 66.976 -17.571 1.00 25.32 462 GLY C CA 1
ATOM 11407 C C . GLY C 1 487 ? -108.971 67.773 -17.429 1.00 27.61 462 GLY C C 1
ATOM 11408 O O . GLY C 1 487 ? -109.023 68.868 -16.835 1.00 26.36 462 GLY C O 1
ATOM 11409 N N . MET C 1 488 ? -107.855 67.283 -17.987 1.00 27.15 463 MET C N 1
ATOM 11410 C CA . MET C 1 488 ? -106.584 68.034 -18.005 1.00 26.67 463 MET C CA 1
ATOM 11411 C C . MET C 1 488 ? -106.301 68.588 -16.594 1.00 29.17 463 M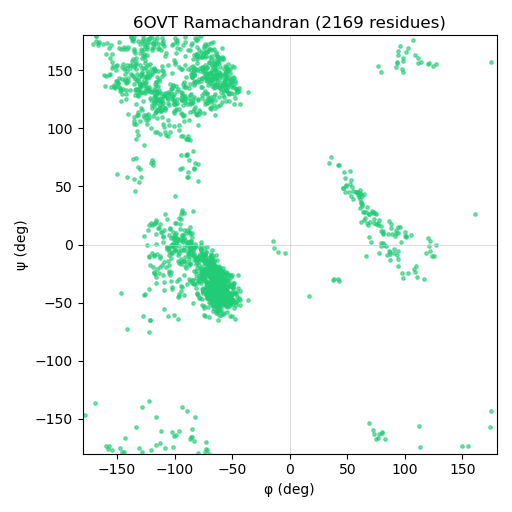ET C C 1
ATOM 11412 O O . MET C 1 488 ? -106.176 69.827 -16.446 1.00 29.15 463 MET C O 1
ATOM 11417 N N . ARG C 1 489 ? -106.232 67.710 -15.590 1.00 27.14 464 ARG C N 1
ATOM 11418 C CA . ARG C 1 489 ? -105.974 68.104 -14.175 1.00 29.05 464 ARG C CA 1
ATOM 11419 C C . ARG C 1 489 ? -104.717 68.971 -14.058 1.00 29.41 464 ARG C C 1
ATOM 11420 O O . ARG C 1 489 ? -103.753 68.735 -14.823 1.00 28.67 464 ARG C O 1
ATOM 11428 N N . GLU C 1 490 ? -104.739 69.956 -13.150 1.00 31.38 465 GLU C N 1
ATOM 11429 C CA . GLU C 1 490 ? -103.539 70.735 -12.742 1.00 34.14 465 GLU C CA 1
ATOM 11430 C C . GLU C 1 490 ? -102.888 69.985 -11.589 1.00 33.93 465 GLU C C 1
ATOM 11431 O O . GLU C 1 490 ? -103.264 70.249 -10.424 1.00 33.51 465 GLU C O 1
ATOM 11437 N N . MET C 1 491 ? -101.957 69.096 -11.903 1.00 29.55 466 MET C N 1
ATOM 11438 C CA . MET C 1 491 ? -101.329 68.183 -10.911 1.00 31.43 466 MET C CA 1
ATOM 11439 C C . MET C 1 491 ? -100.426 68.988 -9.965 1.00 28.96 466 MET C C 1
ATOM 11440 O O . MET C 1 491 ? -99.616 69.789 -10.441 1.00 28.54 466 MET C O 1
ATOM 11445 N N . LEU C 1 492 ? -100.648 68.856 -8.660 1.00 34.01 467 LEU C N 1
ATOM 11446 C CA . LEU C 1 492 ? -99.835 69.518 -7.610 1.00 33.24 467 LEU C CA 1
ATOM 11447 C C . LEU C 1 492 ? -99.102 68.455 -6.789 1.00 29.08 467 LEU C C 1
ATOM 11448 O O . LEU C 1 492 ? -98.125 68.831 -6.139 1.00 28.60 467 LEU C O 1
ATOM 11453 N N . ALA C 1 493 ? -99.549 67.200 -6.777 1.00 27.29 468 ALA C N 1
ATOM 11454 C CA . ALA C 1 493 ? -98.973 66.158 -5.903 1.00 29.17 468 ALA C CA 1
ATOM 11455 C C . ALA C 1 493 ? -97.548 65.825 -6.385 1.00 32.04 468 ALA C C 1
ATOM 11456 O O . ALA C 1 493 ? -96.661 65.755 -5.538 1.00 32.83 468 ALA C O 1
ATOM 11458 N N . ILE C 1 494 ? -97.328 65.650 -7.693 1.00 30.35 469 ILE C N 1
ATOM 11459 C CA . ILE C 1 494 ? -95.979 65.266 -8.203 1.00 29.50 469 ILE C CA 1
ATOM 11460 C C . ILE C 1 494 ? -95.026 66.459 -8.103 1.00 29.38 469 ILE C C 1
ATOM 11461 O O . ILE C 1 494 ? -93.856 66.263 -7.720 1.00 31.28 469 ILE C O 1
ATOM 11466 N N . THR C 1 495 ? -95.468 67.661 -8.401 1.00 31.08 470 THR C N 1
ATOM 11467 C CA . THR C 1 495 ? -94.601 68.856 -8.296 1.00 32.59 470 THR C CA 1
ATOM 11468 C C . THR C 1 495 ? -94.204 69.070 -6.833 1.00 36.17 470 THR C C 1
ATOM 11469 O O . THR C 1 495 ? -93.006 69.319 -6.573 1.00 34.55 470 THR C O 1
ATOM 11473 N N . GLY C 1 496 ? -95.157 68.965 -5.902 1.00 32.22 471 GLY C N 1
ATOM 11474 C CA . GLY C 1 496 ? -94.850 69.074 -4.465 1.00 33.67 471 GLY C CA 1
ATOM 11475 C C . GLY C 1 496 ? -93.895 67.984 -4.009 1.00 33.26 471 GLY C C 1
ATOM 11476 O O . GLY C 1 496 ? -92.972 68.306 -3.242 1.00 34.82 471 GLY C O 1
ATOM 11477 N N . ALA C 1 497 ? -94.134 66.722 -4.375 1.00 33.02 472 ALA C N 1
ATOM 11478 C CA . ALA C 1 497 ? -93.324 65.560 -3.920 1.00 34.20 472 ALA C CA 1
ATOM 11479 C C . ALA C 1 497 ? -91.891 65.667 -4.479 1.00 38.50 472 ALA C C 1
ATOM 11480 O O . ALA C 1 497 ? -90.956 65.402 -3.704 1.00 35.57 472 ALA C O 1
ATOM 11482 N N . ILE C 1 498 ? -91.740 66.039 -5.760 1.00 36.77 473 ILE C N 1
ATOM 11483 C CA . ILE C 1 498 ? -90.422 66.219 -6.440 1.00 38.60 473 ILE C CA 1
ATOM 11484 C C . ILE C 1 498 ? -89.695 67.347 -5.700 1.00 40.86 473 ILE C C 1
ATOM 11485 O O . ILE C 1 498 ? -88.531 67.107 -5.270 1.00 35.63 473 ILE C O 1
ATOM 11490 N N . LYS C 1 499 ? -90.381 68.484 -5.481 1.00 38.41 474 LYS C N 1
ATOM 11491 C CA . LYS C 1 499 ? -89.815 69.688 -4.819 1.00 43.61 474 LYS C CA 1
ATOM 11492 C C . LYS C 1 499 ? -89.353 69.302 -3.411 1.00 41.96 474 LYS C C 1
ATOM 11493 O O . LYS C 1 499 ? -88.190 69.585 -3.090 1.00 43.82 474 LYS C O 1
ATOM 11499 N N . GLY C 1 500 ? -90.210 68.633 -2.637 1.00 39.60 475 GLY C N 1
ATOM 11500 C CA . GLY C 1 500 ? -89.904 68.124 -1.282 1.00 39.79 475 GLY C CA 1
ATOM 11501 C C . GLY C 1 500 ? -88.716 67.175 -1.243 1.00 42.31 475 GLY C C 1
ATOM 11502 O O . GLY C 1 500 ? -88.004 67.182 -0.229 1.00 42.44 475 GLY C O 1
ATOM 11503 N N . ALA C 1 501 ? -88.528 66.358 -2.286 1.00 45.28 476 ALA C N 1
ATOM 11504 C CA . ALA C 1 501 ? -87.517 65.277 -2.351 1.00 38.40 476 ALA C CA 1
ATOM 11505 C C . ALA C 1 501 ? -86.165 65.877 -2.751 1.00 40.13 476 ALA C C 1
ATOM 11506 O O . ALA C 1 501 ? -85.198 65.110 -2.860 1.00 39.23 476 ALA C O 1
ATOM 11508 N N . GLY C 1 502 ? -86.113 67.191 -2.957 1.00 37.06 477 GLY C N 1
ATOM 11509 C CA . GLY C 1 502 ? -84.911 67.930 -3.363 1.00 43.60 477 GLY C CA 1
ATOM 11510 C C . GLY C 1 502 ? -84.541 67.674 -4.815 1.00 46.71 477 GLY C C 1
ATOM 11511 O O . GLY C 1 502 ? -83.392 68.023 -5.196 1.00 44.32 477 GLY C O 1
ATOM 11512 N N . LEU C 1 503 ? -85.476 67.167 -5.633 1.00 37.29 478 LEU C N 1
ATOM 11513 C CA . LEU C 1 503 ? -85.178 66.811 -7.044 1.00 34.72 478 LEU C CA 1
ATOM 11514 C C . LEU C 1 503 ? -85.605 67.921 -8.016 1.00 34.29 478 LEU C C 1
ATOM 11515 O O . LEU C 1 503 ? -85.417 67.730 -9.228 1.00 34.24 478 LEU C O 1
ATOM 11520 N N . GLY C 1 504 ? -86.108 69.050 -7.514 1.00 35.89 479 GLY C N 1
ATOM 11521 C CA . GLY C 1 504 ? -86.675 70.146 -8.323 1.00 37.94 479 GLY C CA 1
ATOM 11522 C C . GLY C 1 504 ? -85.769 70.528 -9.464 1.00 42.46 479 GLY C C 1
ATOM 11523 O O . GLY C 1 504 ? -86.242 70.633 -10.613 1.00 46.58 479 GLY C O 1
ATOM 11524 N N . LYS C 1 505 ? -84.489 70.743 -9.166 1.00 39.29 480 LYS C N 1
ATOM 11525 C CA . LYS C 1 505 ? -83.555 71.332 -10.148 1.00 39.20 480 LYS C CA 1
ATOM 11526 C C . LYS C 1 505 ? -82.953 70.205 -10.970 1.00 35.27 480 LYS C C 1
ATOM 11527 O O . LYS C 1 505 ? -82.265 70.519 -11.943 1.00 37.46 480 LYS C O 1
ATOM 11533 N N . ASP C 1 506 ? -83.221 68.943 -10.607 1.00 31.48 481 ASP C N 1
ATOM 11534 C CA . ASP C 1 506 ? -82.492 67.766 -11.145 1.00 35.36 481 ASP C CA 1
ATOM 11535 C C . ASP C 1 506 ? -83.314 66.958 -12.151 1.00 35.74 481 ASP C C 1
ATOM 11536 O O . ASP C 1 506 ? -82.727 66.061 -12.797 1.00 34.28 481 ASP C O 1
ATOM 11541 N N . VAL C 1 507 ? -84.624 67.184 -12.233 1.00 35.57 482 VAL C N 1
ATOM 11542 C CA . VAL C 1 507 ? -85.500 66.363 -13.120 1.00 33.45 482 VAL C CA 1
ATOM 11543 C C . VAL C 1 507 ? -86.337 67.327 -13.962 1.00 33.34 482 VAL C C 1
ATOM 11544 O O . VAL C 1 507 ? -86.469 68.517 -13.602 1.00 38.56 482 VAL C O 1
ATOM 11548 N N . LEU C 1 508 ? -86.750 66.846 -15.116 1.00 29.79 483 LEU C N 1
ATOM 11549 C CA . LEU C 1 508 ? -87.674 67.558 -16.022 1.00 32.21 483 LEU C CA 1
ATOM 11550 C C . LEU C 1 508 ? -89.029 66.863 -15.894 1.00 29.75 483 LEU C C 1
ATOM 11551 O O . LEU C 1 508 ? -89.075 65.607 -15.956 1.00 31.18 483 LEU C O 1
ATOM 11556 N N . LEU C 1 509 ? -90.066 67.636 -15.577 1.00 30.72 484 LEU C N 1
ATOM 11557 C CA . LEU C 1 509 ? -91.455 67.124 -15.462 1.00 27.98 484 LEU C CA 1
ATOM 11558 C C . LEU C 1 509 ? -92.192 67.526 -16.736 1.00 26.07 484 LEU C C 1
ATOM 11559 O O . LEU C 1 509 ? -92.166 68.719 -17.069 1.00 29.03 484 LEU C O 1
ATOM 11564 N N . LEU C 1 510 ? -92.812 66.559 -17.398 1.00 27.11 485 LEU C N 1
ATOM 11565 C CA . LEU C 1 510 ? -93.492 66.708 -18.715 1.00 27.23 485 LEU C CA 1
ATOM 11566 C C . LEU C 1 510 ? -94.897 66.091 -18.651 1.00 22.98 485 LEU C C 1
ATOM 11567 O O . LEU C 1 510 ? -95.002 64.916 -18.242 1.00 23.88 485 LEU C O 1
ATOM 11572 N N . THR C 1 511 ? -95.925 66.774 -19.152 1.00 24.78 486 THR C N 1
ATOM 11573 C CA . THR C 1 511 ? -97.298 66.197 -19.170 1.00 22.92 486 THR C CA 1
ATOM 11574 C C . THR C 1 511 ? -98.111 66.751 -20.344 1.00 22.86 486 THR C C 1
ATOM 11575 O O . THR C 1 511 ? -97.879 67.889 -20.768 1.00 24.76 486 THR C O 1
ATOM 11579 N N . ASP C 1 512 ? -99.073 65.961 -20.774 1.00 24.45 487 ASP C N 1
ATOM 11580 C CA . ASP C 1 512 ? -100.211 66.390 -21.626 1.00 24.91 487 ASP C CA 1
ATOM 11581 C C . ASP C 1 512 ? -101.329 66.993 -20.753 1.00 24.75 487 ASP C C 1
ATOM 11582 O O . ASP C 1 512 ? -102.251 67.628 -21.322 1.00 22.33 487 ASP C O 1
ATOM 11587 N N . GLY C 1 513 ? -101.228 66.865 -19.429 1.00 24.67 488 GLY C N 1
ATOM 11588 C CA . GLY C 1 513 ? -102.042 67.651 -18.471 1.00 24.86 488 GLY C CA 1
ATOM 11589 C C . GLY C 1 513 ? -101.490 69.033 -18.200 1.00 23.40 488 GLY C C 1
ATOM 11590 O O . GLY C 1 513 ? -100.899 69.648 -19.084 1.00 23.37 488 GLY C O 1
ATOM 11591 N N . ARG C 1 514 ? -101.705 69.528 -16.978 1.00 23.26 489 ARG C N 1
ATOM 11592 C CA . ARG C 1 514 ? -101.179 70.819 -16.514 1.00 22.76 489 ARG C CA 1
ATOM 11593 C C . ARG C 1 514 ? -100.393 70.596 -15.211 1.00 23.56 489 ARG C C 1
ATOM 11594 O O . ARG C 1 514 ? -100.584 69.581 -14.552 1.00 23.87 489 ARG C O 1
ATOM 11602 N N . PHE C 1 515 ? -99.552 71.547 -14.842 1.00 27.41 490 PHE C N 1
ATOM 11603 C CA . PHE C 1 515 ? -98.846 71.537 -13.540 1.00 30.47 490 PHE C CA 1
ATOM 11604 C C . PHE C 1 515 ? -99.302 72.742 -12.722 1.00 30.93 490 PHE C C 1
ATOM 11605 O O . PHE C 1 515 ? -99.497 73.814 -13.298 1.00 30.57 490 PHE C O 1
ATOM 11613 N N . SER C 1 516 ? -99.487 72.537 -11.426 1.00 33.38 491 SER C N 1
ATOM 11614 C CA . SER C 1 516 ? -99.764 73.594 -10.415 1.00 39.44 491 SER C CA 1
ATOM 11615 C C . SER C 1 516 ? -98.573 73.623 -9.444 1.00 45.11 491 SER C C 1
ATOM 11616 O O . SER C 1 516 ? -98.119 72.534 -9.000 1.00 44.24 491 SER C O 1
ATOM 11619 N N . GLY C 1 517 ? -98.032 74.809 -9.170 1.00 56.76 492 GLY C N 1
ATOM 11620 C CA . GLY C 1 517 ? -96.816 74.980 -8.350 1.00 58.41 492 GLY C CA 1
ATOM 11621 C C . GLY C 1 517 ? -95.569 74.682 -9.165 1.00 62.72 492 GLY C C 1
ATOM 11622 O O . GLY C 1 517 ? -95.645 73.846 -10.091 1.00 65.70 492 GLY C O 1
ATOM 11623 N N . GLY C 1 518 ? -94.463 75.363 -8.856 1.00 67.93 493 GLY C N 1
ATOM 11624 C CA . GLY C 1 518 ? -93.140 75.078 -9.442 1.00 64.86 493 GLY C CA 1
ATOM 11625 C C . GLY C 1 518 ? -92.467 73.903 -8.748 1.00 63.58 493 GLY C C 1
ATOM 11626 O O . GLY C 1 518 ? -92.971 73.437 -7.680 1.00 56.75 493 GLY C O 1
ATOM 11627 N N . THR C 1 519 ? -91.363 73.425 -9.323 1.00 59.32 494 THR C N 1
ATOM 11628 C CA . THR C 1 519 ? -90.415 72.499 -8.644 1.00 63.76 494 THR C CA 1
ATOM 11629 C C . THR C 1 519 ? -89.210 73.308 -8.148 1.00 61.22 494 THR C C 1
ATOM 11630 O O . THR C 1 519 ? -88.381 72.729 -7.441 1.00 64.83 494 THR C O 1
ATOM 11634 N N . THR C 1 520 ? -89.174 74.605 -8.476 1.00 60.66 495 THR C N 1
ATOM 11635 C CA . THR C 1 520 ? -87.965 75.469 -8.583 1.00 62.37 495 THR C CA 1
ATOM 11636 C C . THR C 1 520 ? -87.162 75.029 -9.817 1.00 56.01 495 THR C C 1
ATOM 11637 O O . THR C 1 520 ? -86.104 75.618 -10.057 1.00 59.25 495 THR C O 1
ATOM 11641 N N . GLY C 1 521 ? -87.663 74.047 -10.574 1.00 57.22 496 GLY C N 1
ATOM 11642 C CA . GLY C 1 521 ? -87.090 73.581 -11.852 1.00 55.81 496 GLY C CA 1
ATOM 11643 C C . GLY C 1 521 ? -88.050 73.827 -13.005 1.00 55.41 496 GLY C C 1
ATOM 11644 O O . GLY C 1 521 ? -88.826 74.811 -12.922 1.00 57.94 496 GLY C O 1
ATOM 11645 N N . LEU C 1 522 ? -88.018 72.956 -14.024 1.00 54.82 497 LEU C N 1
ATOM 11646 C CA . LEU C 1 522 ? -88.873 73.066 -15.232 1.00 48.23 497 LEU C CA 1
ATOM 11647 C C . LEU C 1 522 ? -89.981 71.982 -15.261 1.00 46.37 497 LEU C C 1
ATOM 11648 O O . LEU C 1 522 ? -89.741 70.742 -15.071 1.00 34.38 497 LEU C O 1
ATOM 11653 N N . CYS C 1 523 ? -91.200 72.460 -15.498 1.00 40.92 498 CYS C N 1
ATOM 11654 C CA . CYS C 1 523 ? -92.459 71.680 -15.483 1.00 36.92 498 CYS C CA 1
ATOM 11655 C C . CYS C 1 523 ? -93.226 72.080 -16.742 1.00 34.92 498 CYS C C 1
ATOM 11656 O O . CYS C 1 523 ? -93.662 73.241 -16.823 1.00 38.51 498 CYS C O 1
ATOM 11659 N N . VAL C 1 524 ? -93.210 71.212 -17.746 1.00 33.42 499 VAL C N 1
ATOM 11660 C CA . VAL C 1 524 ? -93.809 71.473 -19.077 1.00 32.69 499 VAL C CA 1
ATOM 11661 C C . VAL C 1 524 ? -95.197 70.832 -19.128 1.00 32.08 499 VAL C C 1
ATOM 11662 O O . VAL C 1 524 ? -95.302 69.587 -18.879 1.00 30.97 499 VAL C O 1
ATOM 11666 N N . GLY C 1 525 ? -96.203 71.652 -19.448 1.00 30.90 500 GLY C N 1
ATOM 11667 C CA . GLY C 1 525 ? -97.602 71.206 -19.592 1.00 28.73 500 GLY C CA 1
ATOM 11668 C C . GLY C 1 525 ? -98.157 71.353 -21.006 1.00 28.94 500 GLY C C 1
ATOM 11669 O O . GLY C 1 525 ? -97.461 71.876 -21.929 1.00 28.27 500 GLY C O 1
ATOM 11670 N N . HIS C 1 526 ? -99.402 70.909 -21.179 1.00 26.30 501 HIS C N 1
ATOM 11671 C CA . HIS C 1 526 ? -100.227 71.123 -22.392 1.00 27.30 501 HIS C CA 1
ATOM 11672 C C . HIS C 1 526 ? -99.612 70.397 -23.589 1.00 26.67 501 HIS C C 1
ATOM 11673 O O . HIS C 1 526 ? -99.863 70.856 -24.736 1.00 27.29 501 HIS C O 1
ATOM 11680 N N . ILE C 1 527 ? -98.792 69.370 -23.354 1.00 30.06 502 ILE C N 1
ATOM 11681 C CA . ILE C 1 527 ? -98.050 68.704 -24.459 1.00 29.31 502 ILE C CA 1
ATOM 11682 C C . ILE C 1 527 ? -99.109 68.153 -25.399 1.00 29.29 502 ILE C C 1
ATOM 11683 O O . ILE C 1 527 ? -99.956 67.335 -24.960 1.00 25.08 502 ILE C O 1
ATOM 11688 N N . ALA C 1 528 ? -99.075 68.620 -26.643 1.00 29.57 503 ALA C N 1
ATOM 11689 C CA . ALA C 1 528 ? -100.076 68.263 -27.660 1.00 28.32 503 ALA C CA 1
ATOM 11690 C C . ALA C 1 528 ? -99.391 67.779 -28.935 1.00 31.69 503 ALA C C 1
ATOM 11691 O O . ALA C 1 528 ? -98.373 68.329 -29.340 1.00 33.94 503 ALA C O 1
ATOM 11693 N N . PRO C 1 529 ? -99.976 66.803 -29.647 1.00 34.42 504 PRO C N 1
ATOM 11694 C CA . PRO C 1 529 ? -101.189 66.115 -29.196 1.00 33.65 504 PRO C CA 1
ATOM 11695 C C . PRO C 1 529 ? -101.021 65.289 -27.918 1.00 35.62 504 PRO C C 1
ATOM 11696 O O . PRO C 1 529 ? -99.961 64.773 -27.674 1.00 28.86 504 PRO C O 1
ATOM 11700 N N . GLU C 1 530 ? -102.101 65.173 -27.145 1.00 31.07 505 GLU C N 1
ATOM 11701 C CA . GLU C 1 530 ? -102.147 64.355 -25.924 1.00 27.28 505 GLU C CA 1
ATOM 11702 C C . GLU C 1 530 ? -102.036 62.874 -26.276 1.00 27.28 505 GLU C C 1
ATOM 11703 O O . GLU C 1 530 ? -102.285 62.472 -27.442 1.00 31.50 505 GLU C O 1
ATOM 11709 N N . ALA C 1 531 ? -101.700 62.076 -25.270 1.00 28.10 506 ALA C N 1
ATOM 11710 C CA . ALA C 1 531 ? -101.429 60.631 -25.397 1.00 30.18 506 ALA C CA 1
ATOM 11711 C C . ALA C 1 531 ? -102.635 59.930 -26.035 1.00 35.47 506 ALA C C 1
ATOM 11712 O O . ALA C 1 531 ? -102.406 59.056 -26.890 1.00 37.24 506 ALA C O 1
ATOM 11714 N N . VAL C 1 532 ? -103.865 60.302 -25.651 1.00 35.20 507 VAL C N 1
ATOM 11715 C CA . VAL C 1 532 ? -105.117 59.678 -26.181 1.00 36.30 507 VAL C CA 1
ATOM 11716 C C . VAL C 1 532 ? -105.191 59.864 -27.703 1.00 34.08 507 VAL C C 1
ATOM 11717 O O . VAL C 1 532 ? -105.670 58.942 -28.376 1.00 41.04 507 VAL C O 1
ATOM 11721 N N . ASP C 1 533 ? -104.762 61.012 -28.229 1.00 35.58 508 ASP C N 1
ATOM 11722 C CA . ASP C 1 533 ? -104.837 61.330 -29.684 1.00 43.14 508 ASP C CA 1
ATOM 11723 C C . ASP C 1 533 ? -103.597 60.803 -30.428 1.00 43.63 508 ASP C C 1
ATOM 11724 O O . ASP C 1 533 ? -103.372 61.269 -31.554 1.00 47.30 508 ASP C O 1
ATOM 11729 N N . GLY C 1 534 ? -102.811 59.904 -29.818 1.00 50.45 509 GLY C N 1
ATOM 11730 C CA . GLY C 1 534 ? -101.617 59.274 -30.426 1.00 48.09 509 GLY C CA 1
ATOM 11731 C C . GLY C 1 534 ? -100.540 60.287 -30.767 1.00 46.63 509 GLY C C 1
ATOM 11732 O O . GLY C 1 534 ? -99.822 60.091 -31.768 1.00 48.89 509 GLY C O 1
ATOM 11733 N N . GLY C 1 535 ? -100.409 61.349 -29.968 1.00 42.15 510 GLY C N 1
ATOM 11734 C CA . GLY C 1 535 ? -99.278 62.280 -30.096 1.00 38.53 510 GLY C CA 1
ATOM 11735 C C . GLY C 1 535 ? -97.986 61.521 -29.786 1.00 34.15 510 GLY C C 1
ATOM 11736 O O . GLY C 1 535 ? -98.027 60.417 -29.245 1.00 33.80 510 GLY C O 1
ATOM 11737 N N . PRO C 1 536 ? -96.819 62.080 -30.154 1.00 34.41 511 PRO C N 1
ATOM 11738 C CA . PRO C 1 536 ? -95.525 61.499 -29.782 1.00 35.43 511 PRO C CA 1
ATOM 11739 C C . PRO C 1 536 ? -95.423 61.019 -28.332 1.00 35.05 511 PRO C C 1
ATOM 11740 O O . PRO C 1 536 ? -94.868 59.966 -28.092 1.00 37.36 511 PRO C O 1
ATOM 11744 N N . ILE C 1 537 ? -95.998 61.787 -27.398 1.00 33.83 512 ILE C N 1
ATOM 11745 C CA . ILE C 1 537 ? -95.918 61.489 -25.939 1.00 32.33 512 ILE C CA 1
ATOM 11746 C C . ILE C 1 537 ? -96.390 60.053 -25.685 1.00 33.28 512 ILE C C 1
ATOM 11747 O O . ILE C 1 537 ? -95.849 59.404 -24.759 1.00 33.05 512 ILE C O 1
ATOM 11752 N N . ALA C 1 538 ? -97.375 59.556 -26.452 1.00 32.25 513 ALA C N 1
ATOM 11753 C CA . ALA C 1 538 ? -97.963 58.205 -26.281 1.00 33.71 513 ALA C CA 1
ATOM 11754 C C . ALA C 1 538 ? -97.002 57.101 -26.752 1.00 33.73 513 ALA C C 1
ATOM 11755 O O . ALA C 1 538 ? -97.193 55.956 -26.325 1.00 38.46 513 ALA C O 1
ATOM 11757 N N . LEU C 1 539 ? -96.038 57.435 -27.599 1.00 35.89 514 LEU C N 1
ATOM 11758 C CA . LEU C 1 539 ? -95.104 56.452 -28.214 1.00 46.14 514 LEU C CA 1
ATOM 11759 C C . LEU C 1 539 ? -93.821 56.357 -27.381 1.00 47.96 514 LEU C C 1
ATOM 11760 O O . LEU C 1 539 ? -93.056 55.399 -27.619 1.00 48.12 514 LEU C O 1
ATOM 11765 N N . LEU C 1 540 ? -93.556 57.334 -26.502 1.00 48.04 515 LEU C N 1
ATOM 11766 C CA . LEU C 1 540 ? -92.323 57.349 -25.664 1.00 43.98 515 LEU C CA 1
ATOM 11767 C C . LEU C 1 540 ? -92.221 56.036 -24.900 1.00 41.89 515 LEU C C 1
ATOM 11768 O O . LEU C 1 540 ? -93.273 55.442 -24.596 1.00 47.89 515 LEU C O 1
ATOM 11773 N N . ARG C 1 541 ? -90.992 55.594 -24.605 1.00 43.28 516 ARG C N 1
ATOM 11774 C CA . ARG C 1 541 ? -90.719 54.406 -23.750 1.00 43.00 516 ARG C CA 1
ATOM 11775 C C . ARG C 1 541 ? -89.573 54.736 -22.801 1.00 35.77 516 ARG C C 1
ATOM 11776 O O . ARG C 1 541 ? -88.805 55.667 -23.100 1.00 33.77 516 ARG C O 1
ATOM 11784 N N . ASN C 1 542 ? -89.543 54.041 -21.669 1.00 38.28 517 ASN C N 1
ATOM 11785 C CA . ASN C 1 542 ? -88.454 54.135 -20.670 1.00 42.63 517 ASN C CA 1
ATOM 11786 C C . ASN C 1 542 ? -87.141 54.013 -21.436 1.00 45.84 517 ASN C C 1
ATOM 11787 O O . ASN C 1 542 ? -87.003 53.040 -22.163 1.00 49.95 517 ASN C O 1
ATOM 11792 N N . GLY C 1 543 ? -86.272 55.012 -21.357 1.00 48.62 518 GLY C N 1
ATOM 11793 C CA . GLY C 1 543 ? -84.959 54.975 -22.020 1.00 51.35 518 GLY C CA 1
ATOM 11794 C C . GLY C 1 543 ? -84.800 56.037 -23.087 1.00 53.81 518 GLY C C 1
ATOM 11795 O O . GLY C 1 543 ? -83.664 56.440 -23.316 1.00 53.89 518 GLY C O 1
ATOM 11796 N N . ASP C 1 544 ? -85.869 56.464 -23.760 1.00 48.97 519 ASP C N 1
ATOM 11797 C CA . ASP C 1 544 ? -85.755 57.538 -24.780 1.00 45.61 519 ASP C CA 1
ATOM 11798 C C . ASP C 1 544 ? -85.131 58.782 -24.143 1.00 47.49 519 ASP C C 1
ATOM 11799 O O . ASP C 1 544 ? -85.320 59.004 -22.931 1.00 45.52 519 ASP C O 1
ATOM 11804 N N . ARG C 1 545 ? -84.469 59.610 -24.949 1.00 42.45 520 ARG C N 1
ATOM 11805 C CA . ARG C 1 545 ? -83.827 60.854 -24.468 1.00 48.16 520 ARG C CA 1
ATOM 11806 C C . ARG C 1 545 ? -84.633 62.031 -24.992 1.00 41.20 520 ARG C C 1
ATOM 11807 O O . ARG C 1 545 ? -85.184 61.937 -26.095 1.00 46.66 520 ARG C O 1
ATOM 11815 N N . ILE C 1 546 ? -84.670 63.088 -24.197 1.00 36.54 521 ILE C N 1
ATOM 11816 C CA . ILE C 1 546 ? -85.518 64.274 -24.422 1.00 36.62 521 ILE C CA 1
ATOM 11817 C C . ILE C 1 546 ? -84.665 65.506 -24.188 1.00 42.71 521 ILE C C 1
ATOM 11818 O O . ILE C 1 546 ? -83.913 65.522 -23.199 1.00 41.04 521 ILE C O 1
ATOM 11823 N N . ARG C 1 547 ? -84.876 66.538 -24.996 1.00 43.18 522 ARG C N 1
ATOM 11824 C CA . ARG C 1 547 ? -84.129 67.803 -24.859 1.00 45.25 522 ARG C CA 1
ATOM 11825 C C . ARG C 1 547 ? -85.122 68.940 -24.784 1.00 43.03 522 ARG C C 1
ATOM 11826 O O . ARG C 1 547 ? -86.038 68.960 -25.598 1.00 44.17 522 ARG C O 1
ATOM 11834 N N . LEU C 1 548 ? -84.857 69.869 -23.877 1.00 42.92 523 LEU C N 1
ATOM 11835 C CA . LEU C 1 548 ? -85.652 71.089 -23.678 1.00 47.21 523 LEU C CA 1
ATOM 11836 C C . LEU C 1 548 ? -84.723 72.291 -23.779 1.00 50.74 523 LEU C C 1
ATOM 11837 O O . LEU C 1 548 ? -83.908 72.494 -22.840 1.00 47.57 523 LEU C O 1
ATOM 11842 N N . ASP C 1 549 ? -84.882 73.080 -24.844 1.00 54.77 524 ASP C N 1
ATOM 11843 C CA . ASP C 1 549 ? -84.086 74.309 -25.077 1.00 54.69 524 ASP C CA 1
ATOM 11844 C C . ASP C 1 549 ? -85.029 75.505 -24.953 1.00 50.62 524 ASP C C 1
ATOM 11845 O O . ASP C 1 549 ? -85.673 75.876 -25.955 1.00 52.34 524 ASP C O 1
ATOM 11850 N N . VAL C 1 550 ? -85.086 76.103 -23.766 1.00 54.44 525 VAL C N 1
ATOM 11851 C CA . VAL C 1 550 ? -85.993 77.249 -23.474 1.00 59.22 525 VAL C CA 1
ATOM 11852 C C . VAL C 1 550 ? -85.707 78.370 -24.480 1.00 62.44 525 VAL C C 1
ATOM 11853 O O . VAL C 1 550 ? -86.665 78.861 -25.108 1.00 59.60 525 VAL C O 1
ATOM 11857 N N . ALA C 1 551 ? -84.433 78.743 -24.645 1.00 69.79 526 ALA C N 1
ATOM 11858 C CA . ALA C 1 551 ? -83.991 79.827 -25.556 1.00 67.85 526 ALA C CA 1
ATOM 11859 C C . ALA C 1 551 ? -84.367 79.482 -27.007 1.00 61.20 526 ALA C C 1
ATOM 11860 O O . ALA C 1 551 ? -84.782 80.413 -27.732 1.00 66.74 526 ALA C O 1
ATOM 11862 N N . GLY C 1 552 ? -84.291 78.201 -27.400 1.00 59.31 527 GLY C N 1
ATOM 11863 C CA . GLY C 1 552 ? -84.668 77.711 -28.745 1.00 57.27 527 GLY C CA 1
ATOM 11864 C C . GLY C 1 552 ? -86.165 77.432 -28.900 1.00 61.58 527 GLY C C 1
ATOM 11865 O O . GLY C 1 552 ? -86.607 77.125 -30.040 1.00 63.26 527 GLY C O 1
ATOM 11866 N N A ARG C 1 553 ? -86.940 77.514 -27.810 0.58 59.82 528 ARG C N 1
ATOM 11867 N N B ARG C 1 553 ? -86.923 77.515 -27.798 0.42 56.84 528 ARG C N 1
ATOM 11868 C CA A ARG C 1 553 ? -88.400 77.203 -27.795 0.58 60.30 528 ARG C CA 1
ATOM 11869 C CA B ARG C 1 553 ? -88.378 77.197 -27.737 0.42 55.38 528 ARG C CA 1
ATOM 11870 C C A ARG C 1 553 ? -88.632 75.782 -28.329 0.58 55.09 528 ARG C C 1
ATOM 11871 C C B ARG C 1 553 ? -88.618 75.798 -28.323 0.42 52.75 528 ARG C C 1
ATOM 11872 O O A ARG C 1 553 ? -89.630 75.577 -29.051 0.58 56.97 528 ARG C O 1
ATOM 11873 O O B ARG C 1 553 ? -89.604 75.633 -29.069 0.42 54.24 528 ARG C O 1
ATOM 11888 N N . VAL C 1 554 ? -87.752 74.834 -27.993 1.00 52.91 529 VAL C N 1
ATOM 11889 C CA . VAL C 1 554 ? -87.812 73.441 -28.522 1.00 50.71 529 VAL C CA 1
ATOM 11890 C C . VAL C 1 554 ? -88.042 72.461 -27.367 1.00 52.78 529 VAL C C 1
ATOM 11891 O O . VAL C 1 554 ? -87.482 72.679 -26.258 1.00 52.60 529 VAL C O 1
ATOM 11895 N N . LEU C 1 555 ? -88.844 71.427 -27.626 1.00 50.25 530 LEU C N 1
ATOM 11896 C CA . LEU C 1 555 ? -88.955 70.214 -26.786 1.00 45.75 530 LEU C CA 1
ATOM 11897 C C . LEU C 1 555 ? -88.940 69.029 -27.733 1.00 41.47 530 LEU C C 1
ATOM 11898 O O . LEU C 1 555 ? -89.928 68.820 -28.431 1.00 45.25 530 LEU C O 1
ATOM 11903 N N . ASP C 1 556 ? -87.826 68.300 -27.771 1.00 40.86 531 ASP C N 1
ATOM 11904 C CA . ASP C 1 556 ? -87.600 67.212 -28.758 1.00 41.82 531 ASP C CA 1
ATOM 11905 C C . ASP C 1 556 ? -87.468 65.901 -28.025 1.00 37.93 531 ASP C C 1
ATOM 11906 O O . ASP C 1 556 ? -86.963 65.916 -26.892 1.00 40.33 531 ASP C O 1
ATOM 11911 N N . VAL C 1 557 ? -87.860 64.822 -28.687 1.00 38.80 532 VAL C N 1
ATOM 11912 C CA . VAL C 1 557 ? -87.451 63.435 -28.341 1.00 44.66 532 VAL C CA 1
ATOM 11913 C C . VAL C 1 557 ? -86.337 63.069 -29.317 1.00 60.78 532 VAL C C 1
ATOM 11914 O O . VAL C 1 557 ? -86.568 63.175 -30.537 1.00 62.26 532 VAL C O 1
ATOM 11918 N N . LEU C 1 558 ? -85.176 62.666 -28.799 1.00 65.41 533 LEU C N 1
ATOM 11919 C CA . LEU C 1 558 ? -83.938 62.537 -29.609 1.00 62.56 533 LEU C CA 1
ATOM 11920 C C . LEU C 1 558 ? -83.759 61.088 -30.064 1.00 60.86 533 LEU C C 1
ATOM 11921 O O . LEU C 1 558 ? -82.623 60.733 -30.334 1.00 75.65 533 LEU C O 1
ATOM 11926 N N . ALA C 1 559 ? -84.813 60.272 -30.136 1.00 58.38 534 ALA C N 1
ATOM 11927 C CA . ALA C 1 559 ? -84.745 58.953 -30.813 1.00 57.95 534 ALA C CA 1
ATOM 11928 C C . ALA C 1 559 ? -84.749 59.227 -32.318 1.00 62.45 534 ALA C C 1
ATOM 11929 O O . ALA C 1 559 ? -85.063 60.382 -32.718 1.00 53.94 534 ALA C O 1
ATOM 11931 N N . ASP C 1 560 ? -84.362 58.251 -33.137 1.00 67.26 535 ASP C N 1
ATOM 11932 C CA . ASP C 1 560 ? -84.254 58.493 -34.599 1.00 76.81 535 ASP C CA 1
ATOM 11933 C C . ASP C 1 560 ? -85.669 58.500 -35.162 1.00 74.36 535 ASP C C 1
ATOM 11934 O O . ASP C 1 560 ? -86.403 57.529 -34.963 1.00 76.36 535 ASP C O 1
ATOM 11939 N N . PRO C 1 561 ? -86.059 59.580 -35.888 1.00 68.64 536 PRO C N 1
ATOM 11940 C CA . PRO C 1 561 ? -87.395 59.710 -36.479 1.00 69.88 536 PRO C CA 1
ATOM 11941 C C . PRO C 1 561 ? -88.032 58.414 -37.010 1.00 69.86 536 PRO C C 1
ATOM 11942 O O . PRO C 1 561 ? -89.197 58.151 -36.718 1.00 69.37 536 PRO C O 1
ATOM 11946 N N . ALA C 1 562 ? -87.260 57.642 -37.779 1.00 71.73 537 ALA C N 1
ATOM 11947 C CA . ALA C 1 562 ? -87.726 56.456 -38.533 1.00 71.09 537 ALA C CA 1
ATOM 11948 C C . ALA C 1 562 ? -88.224 55.380 -37.560 1.00 69.30 537 ALA C C 1
ATOM 11949 O O . ALA C 1 562 ? -89.332 54.833 -37.775 1.00 73.74 537 ALA C O 1
ATOM 11951 N N . GLU C 1 563 ? -87.448 55.083 -36.518 1.00 73.79 538 GLU C N 1
ATOM 11952 C CA . GLU C 1 563 ? -87.796 54.004 -35.550 1.00 77.95 538 GLU C CA 1
ATOM 11953 C C . GLU C 1 563 ? -88.991 54.447 -34.688 1.00 77.86 538 GLU C C 1
ATOM 11954 O O . GLU C 1 563 ? -89.847 53.588 -34.364 1.00 66.78 538 GLU C O 1
ATOM 11960 N N . PHE C 1 564 ? -89.034 55.730 -34.313 1.00 80.40 539 PHE C N 1
ATOM 11961 C CA . PHE C 1 564 ? -90.052 56.308 -33.392 1.00 72.67 539 PHE C CA 1
ATOM 11962 C C . PHE C 1 564 ? -91.422 56.146 -34.050 1.00 70.57 539 PHE C C 1
ATOM 11963 O O . PHE C 1 564 ? -92.289 55.516 -33.416 1.00 62.75 539 PHE C O 1
ATOM 11971 N N . ALA C 1 565 ? -91.559 56.626 -35.296 1.00 72.38 540 ALA C N 1
ATOM 11972 C CA . ALA C 1 565 ? -92.761 56.474 -36.158 1.00 73.42 540 ALA C CA 1
ATOM 11973 C C . ALA C 1 565 ? -93.204 55.005 -36.198 1.00 73.49 540 ALA C C 1
ATOM 11974 O O . ALA C 1 565 ? -94.422 54.748 -36.140 1.00 77.36 540 ALA C O 1
ATOM 11976 N N . SER C 1 566 ? -92.257 54.071 -36.281 1.00 72.50 541 SER C N 1
ATOM 11977 C CA . SER C 1 566 ? -92.536 52.614 -36.371 1.00 71.46 541 SER C CA 1
ATOM 11978 C C . SER C 1 566 ? -93.466 52.140 -35.238 1.00 70.38 541 SER C C 1
ATOM 11979 O O . SER C 1 566 ? -94.132 51.103 -35.431 1.00 62.89 541 SER C O 1
ATOM 11982 N N . ARG C 1 567 ? -93.491 52.815 -34.081 1.00 70.29 542 ARG C N 1
ATOM 11983 C CA . ARG C 1 567 ? -94.233 52.329 -32.882 1.00 71.51 542 ARG C CA 1
ATOM 11984 C C . ARG C 1 567 ? -95.717 52.722 -32.977 1.00 70.53 542 ARG C C 1
ATOM 11985 O O . ARG C 1 567 ? -96.498 52.183 -32.168 1.00 67.05 542 ARG C O 1
ATOM 11993 N N . GLN C 1 568 ? -96.097 53.627 -33.894 1.00 71.35 543 GLN C N 1
ATOM 11994 C CA . GLN C 1 568 ? -97.481 54.188 -33.979 1.00 73.42 543 GLN C CA 1
ATOM 11995 C C . GLN C 1 568 ? -98.476 53.042 -34.210 1.00 79.57 543 GLN C C 1
ATOM 11996 O O . GLN C 1 568 ? -99.583 53.098 -33.645 1.00 78.18 543 GLN C O 1
ATOM 12002 N N . GLN C 1 569 ? -98.070 52.015 -34.965 1.00 82.61 544 GLN C N 1
ATOM 12003 C CA . GLN C 1 569 ? -98.923 50.848 -35.324 1.00 84.27 544 GLN C CA 1
ATOM 12004 C C . GLN C 1 569 ? -99.431 50.125 -34.059 1.00 83.21 544 GLN C C 1
ATOM 12005 O O . GLN C 1 569 ? -100.557 49.595 -34.120 1.00 81.19 544 GLN C O 1
ATOM 12011 N N . ASP C 1 570 ? -98.671 50.112 -32.954 1.00 79.55 545 ASP C N 1
ATOM 12012 C CA . ASP C 1 570 ? -99.023 49.338 -31.728 1.00 83.33 545 ASP C CA 1
ATOM 12013 C C . ASP C 1 570 ? -99.619 50.233 -30.636 1.00 82.11 545 ASP C C 1
ATOM 12014 O O . ASP C 1 570 ? -99.842 49.710 -29.530 1.00 75.88 545 ASP C O 1
ATOM 12019 N N . PHE C 1 571 ? -99.870 51.514 -30.917 1.00 87.40 546 PHE C N 1
ATOM 12020 C CA . PHE C 1 571 ? -100.527 52.451 -29.964 1.00 92.23 546 PHE C CA 1
ATOM 12021 C C . PHE C 1 571 ? -102.011 52.078 -29.847 1.00 93.19 546 PHE C C 1
ATOM 12022 O O . PHE C 1 571 ? -102.669 51.916 -30.890 1.00 95.08 546 PHE C O 1
ATOM 12030 N N . SER C 1 572 ? -102.512 51.924 -28.618 1.00 97.86 547 SER C N 1
ATOM 12031 C CA . SER C 1 572 ? -103.949 51.671 -28.313 1.00 99.50 547 SER C CA 1
ATOM 12032 C C . SER C 1 572 ? -104.347 52.461 -27.069 1.00 97.61 547 SER C C 1
ATOM 12033 O O . SER C 1 572 ? -103.864 52.172 -25.972 1.00 92.36 547 SER C O 1
ATOM 12036 N N . PRO C 1 573 ? -105.228 53.484 -27.198 1.00 99.36 548 PRO C N 1
ATOM 12037 C CA . PRO C 1 573 ? -105.578 54.332 -26.060 1.00 95.87 548 PRO C CA 1
ATOM 12038 C C . PRO C 1 573 ? -106.350 53.494 -25.048 1.00 87.32 548 PRO C C 1
ATOM 12039 O O . PRO C 1 573 ? -107.126 52.634 -25.455 1.00 87.77 548 PRO C O 1
ATOM 12043 N N . PRO C 1 574 ? -106.152 53.677 -23.719 1.00 87.99 549 PRO C N 1
ATOM 12044 C CA . PRO C 1 574 ? -106.975 52.976 -22.736 1.00 85.57 549 PRO C CA 1
ATOM 12045 C C . PRO C 1 574 ? -108.448 53.319 -22.967 1.00 81.32 549 PRO C C 1
ATOM 12046 O O . PRO C 1 574 ? -108.780 54.322 -23.597 1.00 66.51 549 PRO C O 1
ATOM 12050 N N . PRO C 1 575 ? -109.392 52.491 -22.479 1.00 85.81 550 PRO C N 1
ATOM 12051 C CA . PRO C 1 575 ? -110.810 52.849 -22.546 1.00 89.00 550 PRO C CA 1
ATOM 12052 C C . PRO C 1 575 ? -111.108 54.014 -21.600 1.00 74.88 550 PRO C C 1
ATOM 12053 O O . PRO C 1 575 ? -110.482 54.139 -20.549 1.00 60.62 550 PRO C O 1
ATOM 12057 N N . PRO C 1 576 ? -112.059 54.915 -21.927 1.00 73.44 551 PRO C N 1
ATOM 12058 C CA . PRO C 1 576 ? -112.441 55.966 -20.987 1.00 66.11 551 PRO C CA 1
ATOM 12059 C C . PRO C 1 576 ? -112.801 55.346 -19.630 1.00 57.82 551 PRO C C 1
ATOM 12060 O O . PRO C 1 576 ? -113.585 54.428 -19.607 1.00 60.03 551 PRO C O 1
ATOM 12064 N N . ARG C 1 577 ? -112.231 55.859 -18.542 1.00 51.75 552 ARG C N 1
ATOM 12065 C CA . ARG C 1 577 ? -112.673 55.527 -17.163 1.00 53.64 552 ARG C CA 1
ATOM 12066 C C . ARG C 1 577 ? -114.127 55.989 -16.966 1.00 48.83 552 ARG C C 1
ATOM 12067 O O . ARG C 1 577 ? -114.915 55.222 -16.409 1.00 46.04 552 ARG C O 1
ATOM 12075 N N . TYR C 1 578 ? -114.473 57.208 -17.388 1.00 43.32 553 TYR C N 1
ATOM 12076 C CA . TYR C 1 578 ? -115.845 57.747 -17.218 1.00 36.84 553 TYR C CA 1
ATOM 12077 C C . TYR C 1 578 ? -116.621 57.422 -18.487 1.00 38.26 553 TYR C C 1
ATOM 12078 O O . TYR C 1 578 ? -116.296 57.932 -19.573 1.00 40.01 553 TYR C O 1
ATOM 12087 N N . THR C 1 579 ? -117.586 56.521 -18.357 1.00 36.68 554 THR C N 1
ATOM 12088 C CA . THR C 1 579 ? -118.440 56.054 -19.469 1.00 38.63 554 THR C CA 1
ATOM 12089 C C . THR C 1 579 ? -119.829 56.661 -19.308 1.00 39.14 554 THR C C 1
ATOM 12090 O O . THR C 1 579 ? -120.671 56.387 -20.160 1.00 40.66 554 THR C O 1
ATOM 12094 N N . THR C 1 580 ? -120.072 57.433 -18.243 1.00 35.40 555 THR C N 1
ATOM 12095 C CA . THR C 1 580 ? -121.381 58.098 -18.034 1.00 36.18 555 THR C CA 1
ATOM 12096 C C . THR C 1 580 ? -121.151 59.545 -17.643 1.00 32.13 555 THR C C 1
ATOM 12097 O O . THR C 1 580 ? -120.063 59.883 -17.117 1.00 28.85 555 THR C O 1
ATOM 12101 N N . GLY C 1 581 ? -122.159 60.356 -17.931 1.00 29.42 556 GLY C N 1
ATOM 12102 C CA . GLY C 1 581 ? -122.281 61.704 -17.373 1.00 28.84 556 GLY C CA 1
ATOM 12103 C C . GLY C 1 581 ? -121.409 62.697 -18.091 1.00 25.18 556 GLY C C 1
ATOM 12104 O O . GLY C 1 581 ? -121.018 62.500 -19.275 1.00 23.88 556 GLY C O 1
ATOM 12105 N N . VAL C 1 582 ? -121.176 63.809 -17.422 1.00 22.68 557 VAL C N 1
ATOM 12106 C CA . VAL C 1 582 ? -120.610 65.005 -18.068 1.00 20.95 557 VAL C CA 1
ATOM 12107 C C . VAL C 1 582 ? -119.227 64.691 -18.651 1.00 20.03 557 VAL C C 1
ATOM 12108 O O . VAL C 1 582 ? -118.961 65.194 -19.727 1.00 20.44 557 VAL C O 1
ATOM 12112 N N . LEU C 1 583 ? -118.375 63.917 -17.972 1.00 21.48 558 LEU C N 1
ATOM 12113 C CA . LEU C 1 583 ? -116.983 63.647 -18.438 1.00 21.61 558 LEU C CA 1
ATOM 12114 C C . LEU C 1 583 ? -116.984 62.684 -19.636 1.00 23.83 558 LEU C C 1
ATOM 12115 O O . LEU C 1 583 ? -116.138 62.863 -20.526 1.00 22.01 558 LEU C O 1
ATOM 12120 N N . SER C 1 584 ? -117.951 61.770 -19.750 1.00 22.61 559 SER C N 1
ATOM 12121 C CA A SER C 1 584 ? -118.081 60.908 -20.953 0.45 23.48 559 SER C CA 1
ATOM 12122 C CA B SER C 1 584 ? -118.064 60.905 -20.957 0.55 23.61 559 SER C CA 1
ATOM 12123 C C . SER C 1 584 ? -118.385 61.778 -22.184 1.00 23.36 559 SER C C 1
ATOM 12124 O O . SER C 1 584 ? -117.810 61.523 -23.284 1.00 24.33 559 SER C O 1
ATOM 12129 N N . LYS C 1 585 ? -119.247 62.774 -22.039 1.00 20.89 560 LYS C N 1
ATOM 12130 C CA . LYS C 1 585 ? -119.629 63.683 -23.145 1.00 22.81 560 LYS C CA 1
ATOM 12131 C C . LYS C 1 585 ? -118.469 64.624 -23.462 1.00 21.46 560 LYS C C 1
ATOM 12132 O O . LYS C 1 585 ? -118.170 64.835 -24.659 1.00 20.12 560 LYS C O 1
ATOM 12138 N N . TYR C 1 586 ? -117.794 65.119 -22.421 1.00 19.85 561 TYR C N 1
ATOM 12139 C CA . TYR C 1 586 ? -116.614 66.002 -22.562 1.00 20.64 561 TYR C CA 1
ATOM 12140 C C . TYR C 1 586 ? -115.552 65.338 -23.440 1.00 18.59 561 TYR C C 1
ATOM 12141 O O . TYR C 1 586 ? -115.140 65.926 -24.428 1.00 20.18 561 TYR C O 1
ATOM 12150 N N . VAL C 1 587 ? -115.197 64.098 -23.127 1.00 21.48 562 VAL C N 1
ATOM 12151 C CA . VAL C 1 587 ? -114.123 63.364 -23.847 1.00 21.32 562 VAL C CA 1
ATOM 12152 C C . VAL C 1 587 ? -114.515 63.206 -25.320 1.00 25.08 562 VAL C C 1
ATOM 12153 O O . VAL C 1 587 ? -113.622 63.312 -26.187 1.00 26.79 562 VAL C O 1
ATOM 12157 N N . LYS C 1 588 ? -115.790 62.989 -25.624 1.00 24.88 563 LYS C N 1
ATOM 12158 C CA . LYS C 1 588 ? -116.231 62.860 -27.039 1.00 25.79 563 LYS C CA 1
ATOM 12159 C C . LYS C 1 588 ? -116.084 64.181 -27.805 1.00 27.75 563 LYS C C 1
ATOM 12160 O O . LYS C 1 588 ? -115.902 64.106 -29.015 1.00 27.36 563 LYS C O 1
ATOM 12166 N N . LEU C 1 589 ? -116.194 65.362 -27.185 1.00 24.86 564 LEU C N 1
ATOM 12167 C CA . LEU C 1 589 ? -116.305 66.645 -27.925 1.00 25.12 564 LEU C CA 1
ATOM 12168 C C . LEU C 1 589 ? -115.066 67.542 -27.783 1.00 24.05 564 LEU C C 1
ATOM 12169 O O . LEU C 1 589 ? -114.974 68.478 -28.539 1.00 22.40 564 LEU C O 1
ATOM 12174 N N . VAL C 1 590 ? -114.201 67.317 -26.790 1.00 23.54 565 VAL C N 1
ATOM 12175 C CA . VAL C 1 590 ? -113.108 68.289 -26.493 1.00 21.32 565 VAL C CA 1
ATOM 12176 C C . VAL C 1 590 ? -112.015 68.202 -27.572 1.00 21.37 565 VAL C C 1
ATOM 12177 O O . VAL C 1 590 ? -111.697 67.113 -28.092 1.00 22.27 565 VAL C O 1
ATOM 12181 N N . SER C 1 591 ? -111.444 69.360 -27.863 1.00 23.19 566 SER C N 1
ATOM 12182 C CA . SER C 1 591 ? -110.378 69.589 -28.850 1.00 23.93 566 SER C CA 1
ATOM 12183 C C . SER C 1 591 ? -109.023 69.448 -28.152 1.00 24.22 566 SER C C 1
ATOM 12184 O O . SER C 1 591 ? -108.984 69.366 -26.923 1.00 20.92 566 SER C O 1
ATOM 12187 N N . SER C 1 592 ? -107.955 69.595 -28.917 1.00 25.87 567 SER C N 1
ATOM 12188 C CA . SER C 1 592 ? -106.569 69.762 -28.426 1.00 25.46 567 SER C CA 1
ATOM 12189 C C . SER C 1 592 ? -106.457 70.948 -27.446 1.00 24.47 567 SER C C 1
ATOM 12190 O O . SER C 1 592 ? -107.031 72.016 -27.687 1.00 21.82 567 SER C O 1
ATOM 12193 N N . ALA C 1 593 ? -105.607 70.837 -26.428 1.00 24.59 568 ALA C N 1
ATOM 12194 C CA . ALA C 1 593 ? -105.188 72.011 -25.619 1.00 22.99 568 ALA C CA 1
ATOM 12195 C C . ALA C 1 593 ? -104.549 73.087 -26.501 1.00 22.13 568 ALA C C 1
ATOM 12196 O O . ALA C 1 593 ? -104.587 74.244 -26.149 1.00 22.39 568 ALA C O 1
ATOM 12198 N N . ALA C 1 594 ? -103.981 72.749 -27.660 1.00 25.46 569 ALA C N 1
ATOM 12199 C CA . ALA C 1 594 ? -103.369 73.762 -28.557 1.00 25.32 569 ALA C CA 1
ATOM 12200 C C . ALA C 1 594 ? -104.400 74.790 -29.058 1.00 27.98 569 ALA C C 1
ATOM 12201 O O . ALA C 1 594 ? -104.009 75.919 -29.488 1.00 25.52 569 ALA C O 1
ATOM 12203 N N . VAL C 1 595 ? -105.689 74.435 -29.078 1.00 21.94 570 VAL C N 1
ATOM 12204 C CA . VAL C 1 595 ? -106.739 75.399 -29.507 1.00 23.92 570 VAL C CA 1
ATOM 12205 C C . VAL C 1 595 ? -107.681 75.703 -28.326 1.00 24.69 570 VAL C C 1
ATOM 12206 O O . VAL C 1 595 ? -108.754 76.259 -28.559 1.00 24.30 570 VAL C O 1
ATOM 12210 N N . GLY C 1 596 ? -107.254 75.434 -27.084 1.00 22.04 571 GLY C N 1
ATOM 12211 C CA . GLY C 1 596 ? -107.937 75.922 -25.865 1.00 23.41 571 GLY C CA 1
ATOM 12212 C C . GLY C 1 596 ? -108.823 74.875 -25.224 1.00 21.65 571 GLY C C 1
ATOM 12213 O O . GLY C 1 596 ? -109.476 75.205 -24.194 1.00 22.29 571 GLY C O 1
ATOM 12214 N N . ALA C 1 597 ? -108.771 73.635 -25.708 1.00 20.24 572 ALA C N 1
ATOM 12215 C CA . ALA C 1 597 ? -109.646 72.537 -25.230 1.00 20.26 572 ALA C CA 1
ATOM 12216 C C . ALA C 1 597 ? -111.122 72.976 -25.279 1.00 22.68 572 ALA C C 1
ATOM 12217 O O . ALA C 1 597 ? -111.871 72.732 -24.295 1.00 20.42 572 ALA C O 1
ATOM 12219 N N . VAL C 1 598 ? -111.553 73.469 -26.433 1.00 22.72 573 VAL C N 1
ATOM 12220 C CA . VAL C 1 598 ? -112.973 73.855 -26.698 1.00 23.79 573 VAL C CA 1
ATOM 12221 C C . VAL C 1 598 ? -113.765 72.622 -27.118 1.00 23.12 573 VAL C C 1
ATOM 12222 O O . VAL C 1 598 ? -113.169 71.630 -27.563 1.00 24.78 573 VAL C O 1
ATOM 12226 N N . CYS C 1 599 ? -115.082 72.688 -26.996 1.00 23.97 574 CYS C N 1
ATOM 12227 C CA . CYS C 1 599 ? -115.972 71.535 -27.252 1.00 25.45 574 CYS C CA 1
ATOM 12228 C C . CYS C 1 599 ? -116.896 71.795 -28.446 1.00 28.72 574 CYS C C 1
ATOM 12229 O O . CYS C 1 599 ? -117.622 70.862 -28.839 1.00 36.25 574 CYS C O 1
ATOM 12232 N N . GLY C 1 600 ? -116.920 73.009 -28.970 1.00 31.14 575 GLY C N 1
ATOM 12233 C CA . GLY C 1 600 ? -117.540 73.320 -30.280 1.00 41.79 575 GLY C CA 1
ATOM 12234 C C . GLY C 1 600 ? -118.835 74.107 -30.116 1.00 44.81 575 GLY C C 1
ATOM 12235 O O . GLY C 1 600 ? -119.617 74.165 -31.082 1.00 43.70 575 GLY C O 1
ATOM 12237 N N . VAL D 1 39 ? -137.477 71.513 37.666 1.00 73.20 14 VAL D N 1
ATOM 12238 C CA . VAL D 1 39 ? -136.810 71.508 36.326 1.00 73.38 14 VAL D CA 1
ATOM 12239 C C . VAL D 1 39 ? -137.394 72.672 35.514 1.00 64.22 14 VAL D C 1
ATOM 12240 O O . VAL D 1 39 ? -138.620 72.914 35.586 1.00 58.62 14 VAL D O 1
ATOM 12244 N N . ALA D 1 40 ? -136.533 73.362 34.770 1.00 54.18 15 ALA D N 1
ATOM 12245 C CA . ALA D 1 40 ? -136.885 74.525 33.929 1.00 47.09 15 ALA D CA 1
ATOM 12246 C C . ALA D 1 40 ? -137.986 74.151 32.937 1.00 42.07 15 ALA D C 1
ATOM 12247 O O . ALA D 1 40 ? -137.943 73.036 32.353 1.00 38.35 15 ALA D O 1
ATOM 12249 N N . ASP D 1 41 ? -138.909 75.085 32.736 1.00 36.14 16 ASP D N 1
ATOM 12250 C CA . ASP D 1 41 ? -139.802 75.089 31.565 1.00 35.10 16 ASP D CA 1
ATOM 12251 C C . ASP D 1 41 ? -138.999 75.719 30.426 1.00 32.57 16 ASP D C 1
ATOM 12252 O O . ASP D 1 41 ? -138.590 76.904 30.573 1.00 28.54 16 ASP D O 1
ATOM 12257 N N . ILE D 1 42 ? -138.769 74.962 29.350 1.00 31.91 17 ILE D N 1
ATOM 12258 C CA . ILE D 1 42 ? -137.980 75.438 28.176 1.00 30.90 17 ILE D CA 1
ATOM 12259 C C . ILE D 1 42 ? -138.828 76.427 27.383 1.00 30.01 17 ILE D C 1
ATOM 12260 O O . ILE D 1 42 ? -138.261 77.108 26.485 1.00 27.64 17 ILE D O 1
ATOM 12265 N N . LYS D 1 43 ? -140.131 76.497 27.674 1.00 28.53 18 LYS D N 1
ATOM 12266 C CA . LYS D 1 43 ? -141.044 77.488 27.091 1.00 26.88 18 LYS D CA 1
ATOM 12267 C C . LYS D 1 43 ? -141.621 78.358 28.198 1.00 26.72 18 LYS D C 1
ATOM 12268 O O . LYS D 1 43 ? -142.834 78.365 28.407 1.00 27.19 18 LYS D O 1
ATOM 12274 N N . PRO D 1 44 ? -140.818 79.227 28.865 1.00 26.45 19 PRO D N 1
ATOM 12275 C CA . PRO D 1 44 ? -141.356 80.046 29.945 1.00 28.13 19 PRO D CA 1
ATOM 12276 C C . PRO D 1 44 ? -142.371 81.112 29.529 1.00 26.51 19 PRO D C 1
ATOM 12277 O O . PRO D 1 44 ? -143.060 81.585 30.373 1.00 28.44 19 PRO D O 1
ATOM 12281 N N A ARG D 1 45 ? -142.447 81.467 28.242 0.55 25.58 20 ARG D N 1
ATOM 12282 N N B ARG D 1 45 ? -142.442 81.477 28.243 0.45 25.91 20 ARG D N 1
ATOM 12283 C CA A ARG D 1 45 ? -143.395 82.489 27.736 0.55 23.10 20 ARG D CA 1
ATOM 12284 C CA B ARG D 1 45 ? -143.409 82.491 27.745 0.45 23.84 20 ARG D CA 1
ATOM 12285 C C A ARG D 1 45 ? -144.278 81.919 26.609 0.55 23.24 20 ARG D C 1
ATOM 12286 C C B ARG D 1 45 ? -144.279 81.920 26.610 0.45 23.68 20 ARG D C 1
ATOM 12287 O O A ARG D 1 45 ? -145.470 82.303 26.554 0.55 22.95 20 ARG D O 1
ATOM 12288 O O B ARG D 1 45 ? -145.473 82.293 26.557 0.45 23.41 20 ARG D O 1
ATOM 12303 N N . SER D 1 46 ? -143.726 81.089 25.718 1.00 23.08 21 SER D N 1
ATOM 12304 C CA . SER D 1 46 ? -144.372 80.804 24.395 1.00 24.11 21 SER D CA 1
ATOM 12305 C C . SER D 1 46 ? -145.526 79.791 24.521 1.00 23.68 21 SER D C 1
ATOM 12306 O O . SER D 1 46 ? -146.261 79.656 23.550 1.00 24.28 21 SER D O 1
ATOM 12309 N N . ARG D 1 47 ? -145.702 79.133 25.652 1.00 27.38 22 ARG D N 1
ATOM 12310 C CA . ARG D 1 47 ? -146.937 78.349 25.933 1.00 28.78 22 ARG D CA 1
ATOM 12311 C C . ARG D 1 47 ? -148.173 79.252 25.803 1.00 28.47 22 ARG D C 1
ATOM 12312 O O . ARG D 1 47 ? -149.214 78.708 25.410 1.00 30.99 22 ARG D O 1
ATOM 12320 N N . ASP D 1 48 ? -148.050 80.580 26.000 1.00 28.75 23 ASP D N 1
ATOM 12321 C CA . ASP D 1 48 ? -149.132 81.569 25.783 1.00 27.36 23 ASP D CA 1
ATOM 12322 C C . ASP D 1 48 ? -149.583 81.631 24.316 1.00 25.31 23 ASP D C 1
ATOM 12323 O O . ASP D 1 48 ? -150.641 82.216 24.058 1.00 24.26 23 ASP D O 1
ATOM 12328 N N . VAL D 1 49 ? -148.771 81.173 23.371 1.00 25.02 24 VAL D N 1
ATOM 12329 C CA . VAL D 1 49 ? -149.131 81.275 21.929 1.00 25.83 24 VAL D CA 1
ATOM 12330 C C . VAL D 1 49 ? -149.146 79.867 21.292 1.00 26.79 24 VAL D C 1
ATOM 12331 O O . VAL D 1 49 ? -149.578 79.752 20.138 1.00 28.81 24 VAL D O 1
ATOM 12335 N N . THR D 1 50 ? -148.665 78.830 21.950 1.00 26.56 25 THR D N 1
ATOM 12336 C CA . THR D 1 50 ? -148.584 77.504 21.291 1.00 27.68 25 THR D CA 1
ATOM 12337 C C . THR D 1 50 ? -149.460 76.450 21.964 1.00 28.19 25 THR D C 1
ATOM 12338 O O . THR D 1 50 ? -149.759 75.472 21.274 1.00 27.69 25 THR D O 1
ATOM 12342 N N . ASP D 1 51 ? -149.774 76.576 23.255 1.00 27.94 26 ASP D N 1
ATOM 12343 C CA . ASP D 1 51 ? -150.258 75.423 24.065 1.00 32.01 26 ASP D CA 1
ATOM 12344 C C . ASP D 1 51 ? -151.769 75.524 24.315 1.00 34.96 26 ASP D C 1
ATOM 12345 O O . ASP D 1 51 ? -152.235 76.596 24.775 1.00 32.80 26 ASP D O 1
ATOM 12350 N N . GLY D 1 52 ? -152.496 74.429 24.014 1.00 36.78 27 GLY D N 1
ATOM 12351 C CA . GLY D 1 52 ? -153.881 74.191 24.461 1.00 37.03 27 GLY D CA 1
ATOM 12352 C C . GLY D 1 52 ? -154.922 74.609 23.438 1.00 41.79 27 GLY D C 1
ATOM 12353 O O . GLY D 1 52 ? -154.578 75.219 22.386 1.00 34.21 27 GLY D O 1
ATOM 12354 N N . LEU D 1 53 ? -156.178 74.245 23.700 1.00 36.99 28 LEU D N 1
ATOM 12355 C CA . LEU D 1 53 ? -157.292 74.465 22.749 1.00 35.56 28 LEU D CA 1
ATOM 12356 C C . LEU D 1 53 ? -157.334 75.947 22.378 1.00 34.08 28 LEU D C 1
ATOM 12357 O O . LEU D 1 53 ? -157.556 76.260 21.173 1.00 32.82 28 LEU D O 1
ATOM 12362 N N . GLU D 1 54 ? -157.186 76.820 23.388 1.00 31.57 29 GLU D N 1
ATOM 12363 C CA . GLU D 1 54 ? -157.448 78.286 23.321 1.00 35.50 29 GLU D CA 1
ATOM 12364 C C . GLU D 1 54 ? -156.453 78.983 22.379 1.00 29.22 29 GLU D C 1
ATOM 12365 O O . GLU D 1 54 ? -156.768 80.100 21.919 1.00 34.38 29 GLU D O 1
ATOM 12371 N N . LYS D 1 55 ? -155.303 78.367 22.102 1.00 30.12 30 LYS D N 1
ATOM 12372 C CA . LYS D 1 55 ? -154.234 79.027 21.287 1.00 29.36 30 LYS D CA 1
ATOM 12373 C C . LYS D 1 55 ? -154.346 78.649 19.790 1.00 32.31 30 LYS D C 1
ATOM 12374 O O . LYS D 1 55 ? -153.360 78.848 19.033 1.00 27.87 30 LYS D O 1
ATOM 12380 N N . ALA D 1 56 ? -155.516 78.219 19.319 1.00 28.86 31 ALA D N 1
ATOM 12381 C CA . ALA D 1 56 ? -155.716 77.833 17.907 1.00 29.97 31 ALA D CA 1
ATOM 12382 C C . ALA D 1 56 ? -155.372 78.995 16.957 1.00 29.62 31 ALA D C 1
ATOM 12383 O O . ALA D 1 56 ? -154.712 78.754 15.943 1.00 32.74 31 ALA D O 1
ATOM 12385 N N . ALA D 1 57 ? -155.814 80.222 17.227 1.00 29.00 32 ALA D N 1
ATOM 12386 C CA . ALA D 1 57 ? -155.587 81.345 16.287 1.00 28.73 32 ALA D CA 1
ATOM 12387 C C . ALA D 1 57 ? -154.087 81.674 16.210 1.00 29.08 32 ALA D C 1
ATOM 12388 O O . ALA D 1 57 ? -153.571 81.874 15.071 1.00 24.96 32 ALA D O 1
ATOM 12390 N N . ALA D 1 58 ? -153.415 81.737 17.367 1.00 27.69 33 ALA D N 1
ATOM 12391 C CA . ALA D 1 58 ? -151.955 82.001 17.433 1.00 29.03 33 ALA D CA 1
ATOM 12392 C C . ALA D 1 58 ? -151.192 80.921 16.633 1.00 27.20 33 ALA D C 1
ATOM 12393 O O . ALA D 1 58 ? -150.299 81.284 15.845 1.00 27.50 33 ALA D O 1
ATOM 12395 N N . ARG D 1 59 ? -151.488 79.637 16.869 1.00 27.34 34 ARG D N 1
ATOM 12396 C CA . ARG D 1 59 ? -150.856 78.505 16.142 1.00 26.71 34 ARG D CA 1
ATOM 12397 C C . ARG D 1 59 ? -151.111 78.686 14.644 1.00 25.06 34 ARG D C 1
ATOM 12398 O O . ARG D 1 59 ? -150.173 78.453 13.870 1.00 24.71 34 ARG D O 1
ATOM 12406 N N . GLY D 1 60 ? -152.337 79.041 14.247 1.00 24.05 35 GLY D N 1
ATOM 12407 C CA . GLY D 1 60 ? -152.678 79.270 12.829 1.00 24.81 35 GLY D CA 1
ATOM 12408 C C . GLY D 1 60 ? -151.831 80.378 12.200 1.00 25.02 35 GLY D C 1
ATOM 12409 O O . GLY D 1 60 ? -151.460 80.273 11.006 1.00 23.76 35 GLY D O 1
ATOM 12410 N N . MET D 1 61 ? -151.519 81.435 12.950 1.00 24.80 36 MET D N 1
ATOM 12411 C CA . MET D 1 61 ? -150.689 82.546 12.437 1.00 24.46 36 MET D CA 1
ATOM 12412 C C . MET D 1 61 ? -149.225 82.102 12.391 1.00 22.47 36 MET D C 1
ATOM 12413 O O . MET D 1 61 ? -148.567 82.386 11.377 1.00 24.34 36 MET D O 1
ATOM 12418 N N . LEU D 1 62 ? -148.760 81.372 13.396 1.00 20.90 37 LEU D N 1
ATOM 12419 C CA . LEU D 1 62 ? -147.363 80.895 13.432 1.00 21.23 37 LEU D CA 1
ATOM 12420 C C . LEU D 1 62 ? -147.119 79.910 12.284 1.00 22.75 37 LEU D C 1
ATOM 12421 O O . LEU D 1 62 ? -146.008 79.889 11.780 1.00 24.64 37 LEU D O 1
ATOM 12426 N N . ARG D 1 63 ? -148.119 79.116 11.906 1.00 23.57 38 ARG D N 1
ATOM 12427 C CA . ARG D 1 63 ? -147.984 78.230 10.726 1.00 22.22 38 ARG D CA 1
ATOM 12428 C C . ARG D 1 63 ? -147.577 79.065 9.509 1.00 22.35 38 ARG D C 1
ATOM 12429 O O . ARG D 1 63 ? -146.792 78.562 8.663 1.00 23.26 38 ARG D O 1
ATOM 12437 N N . ALA D 1 64 ? -148.144 80.260 9.364 1.00 22.11 39 ALA D N 1
ATOM 12438 C CA . ALA D 1 64 ? -147.958 81.103 8.170 1.00 22.13 39 ALA D CA 1
ATOM 12439 C C . ALA D 1 64 ? -146.545 81.723 8.122 1.00 24.44 39 ALA D C 1
ATOM 12440 O O . ALA D 1 64 ? -146.201 82.229 7.057 1.00 24.66 39 ALA D O 1
ATOM 12442 N N . VAL D 1 65 ? -145.751 81.689 9.197 1.00 24.56 40 VAL D N 1
ATOM 12443 C CA . VAL D 1 65 ? -144.320 82.110 9.138 1.00 25.87 40 VAL D CA 1
ATOM 12444 C C . VAL D 1 65 ? -143.457 80.855 9.014 1.00 27.10 40 VAL D C 1
ATOM 12445 O O . VAL D 1 65 ? -142.228 80.989 8.851 1.00 29.11 40 VAL D O 1
ATOM 12449 N N . GLY D 1 66 ? -144.059 79.659 8.973 1.00 25.85 41 GLY D N 1
ATOM 12450 C CA . GLY D 1 66 ? -143.287 78.434 8.674 1.00 21.95 41 GLY D CA 1
ATOM 12451 C C . GLY D 1 66 ? -143.399 77.365 9.733 1.00 22.31 41 GLY D C 1
ATOM 12452 O O . GLY D 1 66 ? -142.890 76.290 9.486 1.00 21.29 41 GLY D O 1
ATOM 12453 N N . MET D 1 67 ? -143.986 77.625 10.909 1.00 22.66 42 MET D N 1
ATOM 12454 C CA . MET D 1 67 ? -143.975 76.594 11.981 1.00 24.90 42 MET D CA 1
ATOM 12455 C C . MET D 1 67 ? -144.903 75.430 11.583 1.00 25.06 42 MET D C 1
ATOM 12456 O O . MET D 1 67 ? -145.958 75.685 10.991 1.00 26.64 42 MET D O 1
ATOM 12461 N N . ASP D 1 68 ? -144.508 74.210 11.895 1.00 24.69 43 ASP D N 1
ATOM 12462 C CA . ASP D 1 68 ? -145.358 73.020 11.675 1.00 28.25 43 ASP D CA 1
ATOM 12463 C C . ASP D 1 68 ? -145.589 72.328 13.014 1.00 28.40 43 ASP D C 1
ATOM 12464 O O . ASP D 1 68 ? -145.127 72.838 14.067 1.00 24.91 43 ASP D O 1
ATOM 12469 N N . ASP D 1 69 ? -146.359 71.239 12.980 1.00 28.39 44 ASP D N 1
ATOM 12470 C CA . ASP D 1 69 ? -146.848 70.554 14.197 1.00 25.66 44 ASP D CA 1
ATOM 12471 C C . ASP D 1 69 ? -145.700 70.388 15.183 1.00 24.93 44 ASP D C 1
ATOM 12472 O O . ASP D 1 69 ? -145.904 70.659 16.371 1.00 27.52 44 ASP D O 1
ATOM 12477 N N . GLU D 1 70 ? -144.560 69.888 14.704 1.00 27.24 45 GLU D N 1
ATOM 12478 C CA . GLU D 1 70 ? -143.382 69.514 15.517 1.00 26.64 45 GLU D CA 1
ATOM 12479 C C . GLU D 1 70 ? -142.737 70.765 16.167 1.00 27.04 45 GLU D C 1
ATOM 12480 O O . GLU D 1 70 ? -141.966 70.591 17.151 1.00 27.38 45 GLU D O 1
ATOM 12486 N N . ASP D 1 71 ? -143.051 71.977 15.707 1.00 24.21 46 ASP D N 1
ATOM 12487 C CA . ASP D 1 71 ? -142.304 73.183 16.154 1.00 25.01 46 ASP D CA 1
ATOM 12488 C C . ASP D 1 71 ? -142.953 73.802 17.409 1.00 26.04 46 ASP D C 1
ATOM 12489 O O . ASP D 1 71 ? -142.261 74.554 18.133 1.00 23.75 46 ASP D O 1
ATOM 12494 N N . PHE D 1 72 ? -144.222 73.502 17.678 1.00 28.74 47 PHE D N 1
ATOM 12495 C CA . PHE D 1 72 ? -144.979 74.161 18.773 1.00 26.98 47 PHE D CA 1
ATOM 12496 C C . PHE D 1 72 ? -144.408 73.762 20.138 1.00 26.70 47 PHE D C 1
ATOM 12497 O O . PHE D 1 72 ? -144.634 74.517 21.081 1.00 30.63 47 PHE D O 1
ATOM 12505 N N . ALA D 1 73 ? -143.711 72.643 20.248 1.00 27.91 48 ALA D N 1
ATOM 12506 C CA . ALA D 1 73 ? -143.079 72.179 21.511 1.00 28.87 48 ALA D CA 1
ATOM 12507 C C . ALA D 1 73 ? -141.668 72.770 21.669 1.00 28.51 48 ALA D C 1
ATOM 12508 O O . ALA D 1 73 ? -141.004 72.434 22.632 1.00 26.67 48 ALA D O 1
ATOM 12510 N N . LYS D 1 74 ? -141.213 73.607 20.745 1.00 27.55 49 LYS D N 1
ATOM 12511 C CA . LYS D 1 74 ? -139.822 74.146 20.808 1.00 28.12 49 LYS D CA 1
ATOM 12512 C C . LYS D 1 74 ? -139.826 75.521 21.473 1.00 25.25 49 LYS D C 1
ATOM 12513 O O . LYS D 1 74 ? -140.791 76.280 21.404 1.00 23.59 49 LYS D O 1
ATOM 12519 N N . PRO D 1 75 ? -138.713 75.921 22.108 1.00 24.35 50 PRO D N 1
ATOM 12520 C CA . PRO D 1 75 ? -138.603 77.305 22.555 1.00 26.48 50 PRO D CA 1
ATOM 12521 C C . PRO D 1 75 ? -138.509 78.253 21.348 1.00 23.54 50 PRO D C 1
ATOM 12522 O O . PRO D 1 75 ? -137.889 77.888 20.366 1.00 24.31 50 PRO D O 1
ATOM 12526 N N . GLN D 1 76 ? -139.139 79.421 21.454 1.00 23.85 51 GLN D N 1
ATOM 12527 C CA . GLN D 1 76 ? -139.140 80.462 20.403 1.00 21.46 51 GLN D CA 1
ATOM 12528 C C . GLN D 1 76 ? -138.071 81.495 20.753 1.00 24.42 51 GLN D C 1
ATOM 12529 O O . GLN D 1 76 ? -138.147 82.074 21.873 1.00 20.83 51 GLN D O 1
ATOM 12535 N N . ILE D 1 77 ? -137.119 81.691 19.843 1.00 22.71 52 ILE D N 1
ATOM 12536 C CA . ILE D 1 77 ? -135.991 82.644 20.040 1.00 19.82 52 ILE D CA 1
ATOM 12537 C C . ILE D 1 77 ? -136.176 83.858 19.144 1.00 20.47 52 ILE D C 1
ATOM 12538 O O . ILE D 1 77 ? -136.146 83.688 17.890 1.00 19.17 52 ILE D O 1
ATOM 12543 N N . GLY D 1 78 ? -136.323 85.051 19.743 1.00 17.70 53 GLY D N 1
ATOM 12544 C CA . GLY D 1 78 ? -136.285 86.296 18.972 1.00 20.73 53 GLY D CA 1
ATOM 12545 C C . GLY D 1 78 ? -134.847 86.562 18.559 1.00 21.93 53 GLY D C 1
ATOM 12546 O O . GLY D 1 78 ? -133.967 86.593 19.460 1.00 22.47 53 GLY D O 1
ATOM 12547 N N . VAL D 1 79 ? -134.593 86.707 17.258 1.00 22.44 54 VAL D N 1
ATOM 12548 C CA . VAL D 1 79 ? -133.274 87.125 16.726 1.00 20.58 54 VAL D CA 1
ATOM 12549 C C . VAL D 1 79 ? -133.402 88.588 16.305 1.00 21.13 54 VAL D C 1
ATOM 12550 O O . VAL D 1 79 ? -133.948 88.894 15.223 1.00 23.09 54 VAL D O 1
ATOM 12554 N N . ALA D 1 80 ? -132.985 89.492 17.185 1.00 20.54 55 ALA D N 1
ATOM 12555 C CA . ALA D 1 80 ? -133.121 90.957 16.995 1.00 20.85 55 ALA D CA 1
ATOM 12556 C C . ALA D 1 80 ? -131.824 91.475 16.349 1.00 21.19 55 ALA D C 1
ATOM 12557 O O . ALA D 1 80 ? -130.745 91.316 16.948 1.00 24.50 55 ALA D O 1
ATOM 12559 N N . SER D 1 81 ? -131.923 92.059 15.177 1.00 24.10 56 SER D N 1
ATOM 12560 C CA A SER D 1 81 ? -130.749 92.578 14.434 0.73 24.30 56 SER D CA 1
ATOM 12561 C CA B SER D 1 81 ? -130.743 92.587 14.444 0.27 24.17 56 SER D CA 1
ATOM 12562 C C . SER D 1 81 ? -130.941 94.085 14.216 1.00 23.89 56 SER D C 1
ATOM 12563 O O . SER D 1 81 ? -132.022 94.493 13.751 1.00 24.76 56 SER D O 1
ATOM 12568 N N . SER D 1 82 ? -129.907 94.861 14.487 1.00 24.03 57 SER D N 1
ATOM 12569 C CA . SER D 1 82 ? -129.882 96.289 14.133 1.00 22.46 57 SER D CA 1
ATOM 12570 C C . SER D 1 82 ? -129.208 96.426 12.756 1.00 24.47 57 SER D C 1
ATOM 12571 O O . SER D 1 82 ? -128.638 97.493 12.441 1.00 21.93 57 SER D O 1
ATOM 12574 N N . TRP D 1 83 ? -129.328 95.411 11.893 1.00 22.21 58 TRP D N 1
ATOM 12575 C CA . TRP D 1 83 ? -128.836 95.518 10.486 1.00 21.26 58 TRP D CA 1
ATOM 12576 C C . TRP D 1 83 ? -129.437 96.739 9.796 1.00 19.87 58 TRP D C 1
ATOM 12577 O O . TRP D 1 83 ? -130.651 97.002 9.924 1.00 21.68 58 TRP D O 1
ATOM 12588 N N . ASN D 1 84 ? -128.598 97.452 9.053 1.00 19.98 59 ASN D N 1
ATOM 12589 C CA . ASN D 1 84 ? -129.039 98.517 8.132 1.00 21.16 59 ASN D CA 1
ATOM 12590 C C . ASN D 1 84 ? -127.853 98.870 7.228 1.00 20.26 59 ASN D C 1
ATOM 12591 O O . ASN D 1 84 ? -126.780 98.303 7.407 1.00 20.90 59 ASN D O 1
ATOM 12596 N N . GLU D 1 85 ? -128.091 99.720 6.243 1.00 20.22 60 GLU D N 1
ATOM 12597 C CA . GLU D 1 85 ? -127.073 100.200 5.294 1.00 23.30 60 GLU D CA 1
ATOM 12598 C C . GLU D 1 85 ? -126.818 101.689 5.577 1.00 23.33 60 GLU D C 1
ATOM 12599 O O . GLU D 1 85 ? -126.190 102.324 4.718 1.00 23.56 60 GLU D O 1
ATOM 12605 N N . ILE D 1 86 ? -127.318 102.261 6.683 1.00 24.52 61 ILE D N 1
ATOM 12606 C CA . ILE D 1 86 ? -127.062 103.713 6.933 1.00 24.96 61 ILE D CA 1
ATOM 12607 C C . ILE D 1 86 ? -125.618 103.910 7.450 1.00 27.82 61 ILE D C 1
ATOM 12608 O O . ILE D 1 86 ? -125.160 105.055 7.440 1.00 26.13 61 ILE D O 1
ATOM 12613 N N . THR D 1 87 ? -124.895 102.849 7.795 1.00 23.05 62 THR D N 1
ATOM 12614 C CA . THR D 1 87 ? -123.509 102.905 8.316 1.00 20.99 62 THR D CA 1
ATOM 12615 C C . THR D 1 87 ? -122.851 101.549 8.123 1.00 21.94 62 THR D C 1
ATOM 12616 O O . THR D 1 87 ? -123.506 100.511 8.242 1.00 21.45 62 THR D O 1
ATOM 12620 N N . PRO D 1 88 ? -121.530 101.479 7.833 1.00 21.13 63 PRO D N 1
ATOM 12621 C CA . PRO D 1 88 ? -120.888 100.187 7.613 1.00 20.54 63 PRO D CA 1
ATOM 12622 C C . PRO D 1 88 ? -120.941 99.285 8.862 1.00 21.69 63 PRO D C 1
ATOM 12623 O O . PRO D 1 88 ? -120.847 98.064 8.733 1.00 20.10 63 PRO D O 1
ATOM 12627 N N . CYS D 1 89 ? -121.040 99.899 10.049 1.00 20.13 64 CYS D N 1
ATOM 12628 C CA . CYS D 1 89 ? -120.941 99.232 11.367 1.00 18.80 64 CYS D CA 1
ATOM 12629 C C . CYS D 1 89 ? -121.920 98.049 11.438 1.00 21.98 64 CYS D C 1
ATOM 12630 O O . CYS D 1 89 ? -121.573 97.057 12.105 1.00 20.82 64 CYS D O 1
ATOM 12633 N N . ASN D 1 90 ? -123.053 98.141 10.739 1.00 19.99 65 ASN D N 1
ATOM 12634 C CA . ASN D 1 90 ? -124.188 97.201 10.860 1.00 19.78 65 ASN D CA 1
ATOM 12635 C C . ASN D 1 90 ? -124.245 96.192 9.712 1.00 22.53 65 ASN D C 1
ATOM 12636 O O . ASN D 1 90 ? -125.093 95.276 9.801 1.00 18.93 65 ASN D O 1
ATOM 12641 N N . LEU D 1 91 ? -123.401 96.343 8.682 1.00 20.70 66 LEU D N 1
ATOM 12642 C CA . LEU D 1 91 ? -123.573 95.557 7.430 1.00 21.39 66 LEU D CA 1
ATOM 12643 C C . LEU D 1 91 ? -123.462 94.047 7.658 1.00 22.15 66 LEU D C 1
ATOM 12644 O O . LEU D 1 91 ? -124.217 93.277 6.983 1.00 22.32 66 LEU D O 1
ATOM 12649 N N . SER D 1 92 ? -122.539 93.592 8.490 1.00 21.86 67 SER D N 1
ATOM 12650 C CA . SER D 1 92 ? -122.341 92.146 8.747 1.00 21.28 67 SER D CA 1
ATOM 12651 C C . SER D 1 92 ? -123.556 91.493 9.428 1.00 18.33 67 SER D C 1
ATOM 12652 O O . SER D 1 92 ? -123.590 90.258 9.474 1.00 18.51 67 SER D O 1
ATOM 12655 N N . LEU D 1 93 ? -124.461 92.244 10.036 1.00 20.20 68 LEU D N 1
ATOM 12656 C CA . LEU D 1 93 ? -125.515 91.653 10.894 1.00 20.54 68 LEU D CA 1
ATOM 12657 C C . LEU D 1 93 ? -126.551 90.837 10.102 1.00 22.14 68 LEU D C 1
ATOM 12658 O O . LEU D 1 93 ? -127.145 89.911 10.709 1.00 23.70 68 LEU D O 1
ATOM 12663 N N . ASP D 1 94 ? -126.690 91.076 8.807 1.00 23.44 69 ASP D N 1
ATOM 12664 C CA . ASP D 1 94 ? -127.611 90.282 7.949 1.00 23.22 69 ASP D CA 1
ATOM 12665 C C . ASP D 1 94 ? -127.128 88.817 7.948 1.00 21.97 69 ASP D C 1
ATOM 12666 O O . ASP D 1 94 ? -127.884 87.911 8.389 1.00 19.45 69 ASP D O 1
ATOM 12671 N N . ARG D 1 95 ? -125.878 88.568 7.570 1.00 20.87 70 ARG D N 1
ATOM 12672 C CA . ARG D 1 95 ? -125.372 87.161 7.470 1.00 21.45 70 ARG D CA 1
ATOM 12673 C C . ARG D 1 95 ? -125.281 86.576 8.886 1.00 21.76 70 ARG D C 1
ATOM 12674 O O . ARG D 1 95 ? -125.390 85.333 9.031 1.00 19.53 70 ARG D O 1
ATOM 12682 N N . LEU D 1 96 ? -125.001 87.403 9.904 1.00 19.77 71 LEU D N 1
ATOM 12683 C CA . LEU D 1 96 ? -124.750 86.872 11.263 1.00 19.35 71 LEU D CA 1
ATOM 12684 C C . LEU D 1 96 ? -126.093 86.466 11.864 1.00 19.11 71 LEU D C 1
ATOM 12685 O O . LEU D 1 96 ? -126.151 85.398 12.475 1.00 18.73 71 LEU D O 1
ATOM 12690 N N . ALA D 1 97 ? -127.149 87.228 11.634 1.00 18.95 72 ALA D N 1
ATOM 12691 C CA . ALA D 1 97 ? -128.491 86.832 12.121 1.00 21.37 72 ALA D CA 1
ATOM 12692 C C . ALA D 1 97 ? -128.883 85.492 11.504 1.00 21.23 72 ALA D C 1
ATOM 12693 O O . ALA D 1 97 ? -129.484 84.643 12.186 1.00 20.37 72 ALA D O 1
ATOM 12695 N N . ASN D 1 98 ? -128.609 85.312 10.214 1.00 21.07 73 ASN D N 1
ATOM 12696 C CA . ASN D 1 98 ? -128.903 84.036 9.516 1.00 22.49 73 ASN D CA 1
ATOM 12697 C C . ASN D 1 98 ? -128.192 82.892 10.234 1.00 21.71 73 ASN D C 1
ATOM 12698 O O . ASN D 1 98 ? -128.775 81.814 10.387 1.00 22.80 73 ASN D O 1
ATOM 12703 N N . ALA D 1 99 ? -126.918 83.086 10.567 1.00 19.77 74 ALA D N 1
ATOM 12704 C CA . ALA D 1 99 ? -126.077 82.051 11.193 1.00 18.46 74 ALA D CA 1
ATOM 12705 C C . ALA D 1 99 ? -126.608 81.814 12.613 1.00 21.16 74 ALA D C 1
ATOM 12706 O O . ALA D 1 99 ? -126.616 80.670 13.062 1.00 20.50 74 ALA D O 1
ATOM 12708 N N . VAL D 1 100 ? -127.047 82.865 13.317 1.00 20.74 75 VAL D N 1
ATOM 12709 C CA . VAL D 1 100 ? -127.723 82.646 14.630 1.00 20.69 75 VAL D CA 1
ATOM 12710 C C . VAL D 1 100 ? -128.935 81.714 14.439 1.00 20.65 75 VAL D C 1
ATOM 12711 O O . VAL D 1 100 ? -129.083 80.770 15.213 1.00 20.87 75 VAL D O 1
ATOM 12715 N N . LYS D 1 101 ? -129.785 81.961 13.448 1.00 20.65 76 LYS D N 1
ATOM 12716 C CA . LYS D 1 101 ? -130.993 81.127 13.226 1.00 18.93 76 LYS D CA 1
ATOM 12717 C C . LYS D 1 101 ? -130.575 79.676 12.968 1.00 20.52 76 LYS D C 1
ATOM 12718 O O . LYS D 1 101 ? -131.256 78.789 13.468 1.00 22.92 76 LYS D O 1
ATOM 12724 N N . GLU D 1 102 ? -129.509 79.433 12.212 1.00 19.80 77 GLU D N 1
ATOM 12725 C CA . GLU D 1 102 ? -128.988 78.072 11.950 1.00 20.65 77 GLU D CA 1
ATOM 12726 C C . GLU D 1 102 ? -128.620 77.403 13.280 1.00 24.15 77 GLU D C 1
ATOM 12727 O O . GLU D 1 102 ? -128.968 76.221 13.499 1.00 20.71 77 GLU D O 1
ATOM 12733 N N . GLY D 1 103 ? -127.922 78.121 14.158 1.00 25.36 78 GLY D N 1
ATOM 12734 C CA . GLY D 1 103 ? -127.581 77.575 15.483 1.00 21.69 78 GLY D CA 1
ATOM 12735 C C . GLY D 1 103 ? -128.811 77.286 16.325 1.00 20.36 78 GLY D C 1
ATOM 12736 O O . GLY D 1 103 ? -128.815 76.252 17.010 1.00 22.36 78 GLY D O 1
ATOM 12737 N N . VAL D 1 104 ? -129.821 78.152 16.324 1.00 22.01 79 VAL D N 1
ATOM 12738 C CA . VAL D 1 104 ? -131.035 77.935 17.138 1.00 20.95 79 VAL D CA 1
ATOM 12739 C C . VAL D 1 104 ? -131.684 76.624 16.650 1.00 23.93 79 VAL D C 1
ATOM 12740 O O . VAL D 1 104 ? -131.991 75.748 17.480 1.00 20.99 79 VAL D O 1
ATOM 12744 N N . PHE D 1 105 ? -131.875 76.476 15.340 1.00 21.90 80 PHE D N 1
ATOM 12745 C CA . PHE D 1 105 ? -132.419 75.238 14.725 1.00 22.78 80 PHE D CA 1
ATOM 12746 C C . PHE D 1 105 ? -131.552 74.024 15.104 1.00 23.23 80 PHE D C 1
ATOM 12747 O O . PHE D 1 105 ? -132.124 72.960 15.464 1.00 24.11 80 PHE D O 1
ATOM 12755 N N . SER D 1 106 ? -130.229 74.159 15.046 1.00 24.19 81 SER D N 1
ATOM 12756 C CA . SER D 1 106 ? -129.277 73.063 15.339 1.00 25.72 81 SER D CA 1
ATOM 12757 C C . SER D 1 106 ? -129.494 72.580 16.779 1.00 26.37 81 SER D C 1
ATOM 12758 O O . SER D 1 106 ? -129.323 71.334 17.025 1.00 25.25 81 SER D O 1
ATOM 12761 N N . ALA D 1 107 ? -129.973 73.447 17.682 1.00 22.08 82 ALA D N 1
ATOM 12762 C CA . ALA D 1 107 ? -130.098 73.100 19.123 1.00 25.29 82 ALA D CA 1
ATOM 12763 C C . ALA D 1 107 ? -131.534 72.760 19.486 1.00 26.14 82 ALA D C 1
ATOM 12764 O O . ALA D 1 107 ? -131.794 72.479 20.675 1.00 21.81 82 ALA D O 1
ATOM 12766 N N . GLY D 1 108 ? -132.462 72.784 18.523 1.00 29.65 83 GLY D N 1
ATOM 12767 C CA . GLY D 1 108 ? -133.856 72.344 18.763 1.00 27.71 83 GLY D CA 1
ATOM 12768 C C . GLY D 1 108 ? -134.779 73.496 19.087 1.00 26.26 83 GLY D C 1
ATOM 12769 O O . GLY D 1 108 ? -135.909 73.276 19.576 1.00 24.85 83 GLY D O 1
ATOM 12770 N N . GLY D 1 109 ? -134.345 74.728 18.828 1.00 21.30 84 GLY D N 1
ATOM 12771 C CA . GLY D 1 109 ? -135.235 75.867 19.000 1.00 20.80 84 GLY D CA 1
ATOM 12772 C C . GLY D 1 109 ? -135.836 76.280 17.676 1.00 21.21 84 GLY D C 1
ATOM 12773 O O . GLY D 1 109 ? -135.393 75.737 16.654 1.00 21.57 84 GLY D O 1
ATOM 12774 N N . TYR D 1 110 ? -136.774 77.222 17.723 1.00 21.32 85 TYR D N 1
ATOM 12775 C CA . TYR D 1 110 ? -137.344 77.899 16.551 1.00 22.15 85 TYR D CA 1
ATOM 12776 C C . TYR D 1 110 ? -137.067 79.390 16.612 1.00 23.53 85 TYR D C 1
ATOM 12777 O O . TYR D 1 110 ? -137.692 80.119 17.410 1.00 25.71 85 TYR D O 1
ATOM 12786 N N . PRO D 1 111 ? -136.184 79.889 15.707 1.00 20.75 86 PRO D N 1
ATOM 12787 C CA . PRO D 1 111 ? -135.919 81.318 15.633 1.00 21.30 86 PRO D CA 1
ATOM 12788 C C . PRO D 1 111 ? -136.877 82.144 14.775 1.00 22.10 86 PRO D C 1
ATOM 12789 O O . PRO D 1 111 ? -137.338 81.696 13.672 1.00 20.60 86 PRO D O 1
ATOM 12793 N N . LEU D 1 112 ? -137.148 83.362 15.242 1.00 19.14 87 LEU D N 1
ATOM 12794 C CA . LEU D 1 112 ? -137.951 84.353 14.521 1.00 20.12 87 LEU D CA 1
ATOM 12795 C C . LEU D 1 112 ? -137.134 85.639 14.494 1.00 20.16 87 LEU D C 1
ATOM 12796 O O . LEU D 1 112 ? -136.846 86.203 15.607 1.00 21.92 87 LEU D O 1
ATOM 12801 N N . GLU D 1 113 ? -136.741 86.075 13.295 1.00 18.18 88 GLU D N 1
ATOM 12802 C CA . GLU D 1 113 ? -135.898 87.289 13.157 1.00 19.60 88 GLU D CA 1
ATOM 12803 C C . GLU D 1 113 ? -136.786 88.523 13.184 1.00 20.13 88 GLU D C 1
ATOM 12804 O O . GLU D 1 113 ? -137.941 88.509 12.654 1.00 19.47 88 GLU D O 1
ATOM 12810 N N . PHE D 1 114 ? -136.284 89.616 13.758 1.00 18.69 89 PHE D N 1
ATOM 12811 C CA . PHE D 1 114 ? -136.908 90.944 13.625 1.00 17.81 89 PHE D CA 1
ATOM 12812 C C . PHE D 1 114 ? -135.803 92.004 13.626 1.00 18.08 89 PHE D C 1
ATOM 12813 O O . PHE D 1 114 ? -134.643 91.670 13.882 1.00 17.93 89 PHE D O 1
ATOM 12821 N N . GLY D 1 115 ? -136.166 93.222 13.269 1.00 20.19 90 GLY D N 1
ATOM 12822 C CA . GLY D 1 115 ? -135.205 94.313 13.081 1.00 21.63 90 GLY D CA 1
ATOM 12823 C C . GLY D 1 115 ? -135.459 95.453 14.047 1.00 22.64 90 GLY D C 1
ATOM 12824 O O . GLY D 1 115 ? -136.609 95.699 14.421 1.00 20.89 90 GLY D O 1
ATOM 12825 N N . THR D 1 116 ? -134.406 96.182 14.400 1.00 23.41 91 THR D N 1
ATOM 12826 C CA A THR D 1 116 ? -134.596 97.519 15.004 0.55 21.72 91 THR D CA 1
ATOM 12827 C CA B THR D 1 116 ? -134.473 97.481 15.121 0.45 21.84 91 THR D CA 1
ATOM 12828 C C . THR D 1 116 ? -133.597 98.507 14.399 1.00 22.18 91 THR D C 1
ATOM 12829 O O . THR D 1 116 ? -132.758 98.093 13.557 1.00 21.59 91 THR D O 1
ATOM 12836 N N . ILE D 1 117 ? -133.723 99.768 14.783 1.00 21.12 92 ILE D N 1
ATOM 12837 C CA . ILE D 1 117 ? -132.891 100.853 14.220 1.00 20.75 92 ILE D CA 1
ATOM 12838 C C . ILE D 1 117 ? -131.481 100.757 14.822 1.00 20.48 92 ILE D C 1
ATOM 12839 O O . ILE D 1 117 ? -131.256 100.081 15.825 1.00 21.05 92 ILE D O 1
ATOM 12844 N N . SER D 1 118 ? -130.558 101.449 14.190 1.00 25.14 93 SER D N 1
ATOM 12845 C CA . SER D 1 118 ? -129.382 102.060 14.846 1.00 26.17 93 SER D CA 1
ATOM 12846 C C . SER D 1 118 ? -129.194 103.397 14.147 1.00 27.20 93 SER D C 1
ATOM 12847 O O . SER D 1 118 ? -129.820 103.597 13.055 1.00 28.22 93 SER D O 1
ATOM 12850 N N . VAL D 1 119 ? -128.355 104.271 14.700 1.00 24.51 94 VAL D N 1
ATOM 12851 C CA . VAL D 1 119 ? -127.863 105.436 13.923 1.00 25.37 94 VAL D CA 1
ATOM 12852 C C . VAL D 1 119 ? -126.378 105.193 13.674 1.00 28.76 94 VAL D C 1
ATOM 12853 O O . VAL D 1 119 ? -125.874 104.175 14.165 1.00 32.14 94 VAL D O 1
ATOM 12857 N N . SER D 1 120 ? -125.718 106.093 12.941 1.00 26.23 95 SER D N 1
ATOM 12858 C CA . SER D 1 120 ? -124.251 106.114 12.751 1.00 24.93 95 SER D CA 1
ATOM 12859 C C . SER D 1 120 ? -123.665 107.170 13.693 1.00 23.15 95 SER D C 1
ATOM 12860 O O . SER D 1 120 ? -123.964 108.337 13.483 1.00 22.25 95 SER D O 1
ATOM 12863 N N . ASP D 1 121 ? -122.875 106.782 14.669 1.00 26.16 96 ASP D N 1
ATOM 12864 C CA . ASP D 1 121 ? -122.258 107.783 15.583 1.00 28.82 96 ASP D CA 1
ATOM 12865 C C . ASP D 1 121 ? -121.253 108.616 14.776 1.00 28.57 96 ASP D C 1
ATOM 12866 O O . ASP D 1 121 ? -121.024 109.735 15.163 1.00 33.05 96 ASP D O 1
ATOM 12871 N N . GLY D 1 122 ? -120.735 108.084 13.664 1.00 29.02 97 GLY D N 1
ATOM 12872 C CA . GLY D 1 122 ? -119.748 108.742 12.791 1.00 27.23 97 GLY D CA 1
ATOM 12873 C C . GLY D 1 122 ? -120.407 109.662 11.799 1.00 27.67 97 GLY D C 1
ATOM 12874 O O . GLY D 1 122 ? -120.040 110.854 11.752 1.00 27.22 97 GLY D O 1
ATOM 12875 N N . ILE D 1 123 ? -121.420 109.173 11.073 1.00 26.58 98 ILE D N 1
ATOM 12876 C CA . ILE D 1 123 ? -122.096 110.021 10.065 1.00 24.84 98 ILE D CA 1
ATOM 12877 C C . ILE D 1 123 ? -122.882 111.140 10.767 1.00 24.25 98 ILE D C 1
ATOM 12878 O O . ILE D 1 123 ? -123.032 112.174 10.142 1.00 22.77 98 ILE D O 1
ATOM 12883 N N . SER D 1 124 ? -123.325 110.964 12.020 1.00 24.43 99 SER D N 1
ATOM 12884 C CA . SER D 1 124 ? -124.170 111.965 12.737 1.00 26.99 99 SER D CA 1
ATOM 12885 C C . SER D 1 124 ? -123.307 113.127 13.293 1.00 25.12 99 SER D C 1
ATOM 12886 O O . SER D 1 124 ? -123.897 114.166 13.576 1.00 27.02 99 SER D O 1
ATOM 12889 N N . MET D 1 125 ? -121.978 112.992 13.310 1.00 30.66 100 MET D N 1
ATOM 12890 C CA . MET D 1 125 ? -121.013 114.018 13.839 1.00 32.49 100 MET D CA 1
ATOM 12891 C C . MET D 1 125 ? -121.059 115.293 12.971 1.00 33.98 100 MET D C 1
ATOM 12892 O O . MET D 1 125 ? -121.106 115.184 11.718 1.00 29.35 100 MET D O 1
ATOM 12897 N N . GLY D 1 126 ? -121.043 116.489 13.584 1.00 34.41 101 GLY D N 1
ATOM 12898 C CA . GLY D 1 126 ? -120.816 117.755 12.854 1.00 31.73 101 GLY D CA 1
ATOM 12899 C C . GLY D 1 126 ? -122.081 118.452 12.388 1.00 35.16 101 GLY D C 1
ATOM 12900 O O . GLY D 1 126 ? -121.978 119.392 11.586 1.00 33.99 101 GLY D O 1
ATOM 12901 N N . HIS D 1 127 ? -123.261 118.006 12.821 1.00 34.15 102 HIS D N 1
ATOM 12902 C CA . HIS D 1 127 ? -124.562 118.607 12.435 1.00 29.71 102 HIS D CA 1
ATOM 12903 C C . HIS D 1 127 ? -125.619 118.203 13.478 1.00 27.87 102 HIS D C 1
ATOM 12904 O O . HIS D 1 127 ? -125.244 117.619 14.536 1.00 29.75 102 HIS D O 1
ATOM 12911 N N . GLU D 1 128 ? -126.879 118.544 13.213 1.00 32.13 103 GLU D N 1
ATOM 12912 C CA . GLU D 1 128 ? -128.006 118.398 14.186 1.00 37.39 103 GLU D CA 1
ATOM 12913 C C . GLU D 1 128 ? -128.200 116.926 14.605 1.00 34.53 103 GLU D C 1
ATOM 12914 O O . GLU D 1 128 ? -128.662 116.693 15.721 1.00 34.03 103 GLU D O 1
ATOM 12920 N N . GLY D 1 129 ? -127.827 115.952 13.769 1.00 31.96 104 GLY D N 1
ATOM 12921 C CA . GLY D 1 129 ? -128.008 114.518 14.059 1.00 28.64 104 GLY D CA 1
ATOM 12922 C C . GLY D 1 129 ? -127.299 114.090 15.318 1.00 26.95 104 GLY D C 1
ATOM 12923 O O . GLY D 1 129 ? -127.708 113.101 15.914 1.00 26.29 104 GLY D O 1
ATOM 12924 N N . MET D 1 130 ? -126.262 114.816 15.766 1.00 30.21 105 MET D N 1
ATOM 12925 C CA . MET D 1 130 ? -125.532 114.458 17.005 1.00 28.36 105 MET D CA 1
ATOM 12926 C C . MET D 1 130 ? -126.494 114.459 18.184 1.00 28.09 105 MET D C 1
ATOM 12927 O O . MET D 1 130 ? -126.226 113.736 19.170 1.00 33.61 105 MET D O 1
ATOM 12932 N N . HIS D 1 131 ? -127.597 115.204 18.073 1.00 27.55 106 HIS D N 1
ATOM 12933 C CA . HIS D 1 131 ? -128.598 115.294 19.161 1.00 30.89 106 HIS D CA 1
ATOM 12934 C C . HIS D 1 131 ? -129.417 113.996 19.247 1.00 29.12 106 HIS D C 1
ATOM 12935 O O . HIS D 1 131 ? -130.130 113.840 20.237 1.00 27.38 106 HIS D O 1
ATOM 12942 N N . PHE D 1 132 ? -129.265 113.065 18.297 1.00 27.52 107 PHE D N 1
ATOM 12943 C CA . PHE D 1 132 ? -130.173 111.893 18.213 1.00 26.53 107 PHE D CA 1
ATOM 12944 C C . PHE D 1 132 ? -129.408 110.596 18.449 1.00 27.07 107 PHE D C 1
ATOM 12945 O O . PHE D 1 132 ? -130.066 109.537 18.410 1.00 28.26 107 PHE D O 1
ATOM 12953 N N . SER D 1 133 ? -128.095 110.667 18.694 1.00 24.57 108 SER D N 1
ATOM 12954 C CA . SER D 1 133 ? -127.241 109.492 19.010 1.00 23.96 108 SER D CA 1
ATOM 12955 C C . SER D 1 133 ? -127.659 108.789 20.296 1.00 25.65 108 SER D C 1
ATOM 12956 O O . SER D 1 133 ? -128.091 107.596 20.243 1.00 27.08 108 SER D O 1
ATOM 12959 N N . LEU D 1 134 ? -127.539 109.447 21.454 1.00 23.89 109 LEU D N 1
ATOM 12960 C CA . LEU D 1 134 ? -127.784 108.736 22.728 1.00 23.69 109 LEU D CA 1
ATOM 12961 C C . LEU D 1 134 ? -129.257 108.291 22.837 1.00 23.33 109 LEU D C 1
ATOM 12962 O O . LEU D 1 134 ? -129.484 107.172 23.357 1.00 24.98 109 LEU D O 1
ATOM 12967 N N . VAL D 1 135 ? -130.229 109.065 22.351 1.00 22.76 110 VAL D N 1
ATOM 12968 C CA . VAL D 1 135 ? -131.661 108.668 22.509 1.00 25.00 110 VAL D CA 1
ATOM 12969 C C . VAL D 1 135 ? -131.936 107.373 21.694 1.00 25.46 110 VAL D C 1
ATOM 12970 O O . VAL D 1 135 ? -132.833 106.619 22.074 1.00 24.44 110 VAL D O 1
ATOM 12974 N N . SER D 1 136 ? -131.164 107.089 20.644 1.00 23.75 111 SER D N 1
ATOM 12975 C CA . SER D 1 136 ? -131.309 105.827 19.872 1.00 24.52 111 SER D CA 1
ATOM 12976 C C . SER D 1 136 ? -131.138 104.632 20.824 1.00 24.29 111 SER D C 1
ATOM 12977 O O . SER D 1 136 ? -131.804 103.599 20.622 1.00 22.99 111 SER D O 1
ATOM 12980 N N . ARG D 1 137 ? -130.272 104.740 21.840 1.00 21.31 112 ARG D N 1
ATOM 12981 C CA . ARG D 1 137 ? -130.055 103.675 22.841 1.00 22.96 112 ARG D CA 1
ATOM 12982 C C . ARG D 1 137 ? -131.412 103.304 23.481 1.00 21.70 112 ARG D C 1
ATOM 12983 O O . ARG D 1 137 ? -131.683 102.111 23.675 1.00 21.52 112 ARG D O 1
ATOM 12991 N N . GLU D 1 138 ? -132.203 104.303 23.855 1.00 24.27 113 GLU D N 1
ATOM 12992 C CA . GLU D 1 138 ? -133.486 104.132 24.591 1.00 25.47 113 GLU D CA 1
ATOM 12993 C C . GLU D 1 138 ? -134.523 103.487 23.643 1.00 22.75 113 GLU D C 1
ATOM 12994 O O . GLU D 1 138 ? -135.250 102.619 24.076 1.00 20.98 113 GLU D O 1
ATOM 13000 N N . VAL D 1 139 ? -134.535 103.926 22.397 1.00 22.96 114 VAL D N 1
ATOM 13001 C CA . VAL D 1 139 ? -135.486 103.485 21.345 1.00 23.25 114 VAL D CA 1
ATOM 13002 C C . VAL D 1 139 ? -135.160 102.029 21.010 1.00 22.03 114 VAL D C 1
ATOM 13003 O O . VAL D 1 139 ? -136.112 101.250 20.885 1.00 21.07 114 VAL D O 1
ATOM 13007 N N . ILE D 1 140 ? -133.881 101.658 20.962 1.00 19.96 115 ILE D N 1
ATOM 13008 C CA . ILE D 1 140 ? -133.507 100.235 20.712 1.00 23.13 115 ILE D CA 1
ATOM 13009 C C . ILE D 1 140 ? -133.957 99.359 21.881 1.00 23.89 115 ILE D C 1
ATOM 13010 O O . ILE D 1 140 ? -134.570 98.298 21.608 1.00 20.73 115 ILE D O 1
ATOM 13015 N N . ALA D 1 141 ? -133.706 99.757 23.136 1.00 19.01 116 ALA D N 1
ATOM 13016 C CA . ALA D 1 141 ? -134.071 98.931 24.310 1.00 22.75 116 ALA D CA 1
ATOM 13017 C C . ALA D 1 141 ? -135.603 98.735 24.344 1.00 19.68 116 ALA D C 1
ATOM 13018 O O . ALA D 1 141 ? -136.083 97.569 24.517 1.00 19.60 116 ALA D O 1
ATOM 13020 N N . ASP D 1 142 ? -136.352 99.804 24.138 1.00 20.92 117 ASP D N 1
ATOM 13021 C CA . ASP D 1 142 ? -137.835 99.758 24.087 1.00 21.31 117 ASP D CA 1
ATOM 13022 C C . ASP D 1 142 ? -138.295 98.883 22.899 1.00 23.95 117 ASP D C 1
ATOM 13023 O O . ASP D 1 142 ? -139.282 98.122 23.074 1.00 26.96 117 ASP D O 1
ATOM 13028 N N . SER D 1 143 ? -137.661 99.009 21.737 1.00 20.16 118 SER D N 1
ATOM 13029 C CA A SER D 1 143 ? -138.025 98.231 20.517 0.54 20.66 118 SER D CA 1
ATOM 13030 C CA B SER D 1 143 ? -138.079 98.233 20.540 0.46 20.77 118 SER D CA 1
ATOM 13031 C C . SER D 1 143 ? -137.985 96.731 20.866 1.00 19.38 118 SER D C 1
ATOM 13032 O O . SER D 1 143 ? -138.936 96.011 20.576 1.00 22.07 118 SER D O 1
ATOM 13037 N N . VAL D 1 144 ? -136.894 96.283 21.488 1.00 20.99 119 VAL D N 1
ATOM 13038 C CA . VAL D 1 144 ? -136.694 94.843 21.802 1.00 20.70 119 VAL D CA 1
ATOM 13039 C C . VAL D 1 144 ? -137.694 94.412 22.870 1.00 23.45 119 VAL D C 1
ATOM 13040 O O . VAL D 1 144 ? -138.294 93.327 22.722 1.00 20.93 119 VAL D O 1
ATOM 13044 N N . GLU D 1 145 ? -137.857 95.218 23.918 1.00 22.08 120 GLU D N 1
ATOM 13045 C CA . GLU D 1 145 ? -138.844 94.929 24.983 1.00 22.37 120 GLU D CA 1
ATOM 13046 C C . GLU D 1 145 ? -140.233 94.681 24.369 1.00 20.56 120 GLU D C 1
ATOM 13047 O O . GLU D 1 145 ? -140.835 93.689 24.712 1.00 22.65 120 GLU D O 1
ATOM 13053 N N . VAL D 1 146 ? -140.707 95.596 23.542 1.00 22.23 121 VAL D N 1
ATOM 13054 C CA . VAL D 1 146 ? -142.066 95.561 22.955 1.00 22.92 121 VAL D CA 1
ATOM 13055 C C . VAL D 1 146 ? -142.257 94.265 22.160 1.00 23.54 121 VAL D C 1
ATOM 13056 O O . VAL D 1 146 ? -143.293 93.588 22.386 1.00 22.94 121 VAL D O 1
ATOM 13060 N N . VAL D 1 147 ? -141.320 93.900 21.279 1.00 23.39 122 VAL D N 1
ATOM 13061 C CA . VAL D 1 147 ? -141.475 92.679 20.436 1.00 23.45 122 VAL D CA 1
ATOM 13062 C C . VAL D 1 147 ? -141.452 91.439 21.320 1.00 24.09 122 VAL D C 1
ATOM 13063 O O . VAL D 1 147 ? -142.310 90.566 21.141 1.00 23.60 122 VAL D O 1
ATOM 13067 N N . MET D 1 148 ? -140.500 91.359 22.241 1.00 22.26 123 MET D N 1
ATOM 13068 C CA . MET D 1 148 ? -140.343 90.177 23.100 1.00 21.32 123 MET D CA 1
ATOM 13069 C C . MET D 1 148 ? -141.609 90.028 23.961 1.00 23.07 123 MET D C 1
ATOM 13070 O O . MET D 1 148 ? -142.109 88.863 24.124 1.00 20.55 123 MET D O 1
ATOM 13075 N N . GLN D 1 149 ? -142.143 91.135 24.470 1.00 23.29 124 GLN D N 1
ATOM 13076 C CA . GLN D 1 149 ? -143.305 91.076 25.399 1.00 24.34 124 GLN D CA 1
ATOM 13077 C C . GLN D 1 149 ? -144.581 90.767 24.611 1.00 24.53 124 GLN D C 1
ATOM 13078 O O . GLN D 1 149 ? -145.364 89.932 25.082 1.00 25.29 124 GLN D O 1
ATOM 13084 N N . ALA D 1 150 ? -144.753 91.371 23.446 1.00 23.61 125 ALA D N 1
ATOM 13085 C CA . ALA D 1 150 ? -145.968 91.194 22.624 1.00 26.05 125 ALA D CA 1
ATOM 13086 C C . ALA D 1 150 ? -146.086 89.745 22.134 1.00 23.90 125 ALA D C 1
ATOM 13087 O O . ALA D 1 150 ? -147.222 89.229 22.153 1.00 24.19 125 ALA D O 1
ATOM 13089 N N . GLU D 1 151 ? -144.993 89.108 21.711 1.00 25.01 126 GLU D N 1
ATOM 13090 C CA . GLU D 1 151 ? -145.029 87.830 20.940 1.00 23.86 126 GLU D CA 1
ATOM 13091 C C . GLU D 1 151 ? -144.841 86.662 21.880 1.00 23.95 126 GLU D C 1
ATOM 13092 O O . GLU D 1 151 ? -144.867 85.536 21.419 1.00 25.51 126 GLU D O 1
ATOM 13098 N N . ARG D 1 152 ? -144.536 86.930 23.154 1.00 26.00 127 ARG D N 1
ATOM 13099 C CA . ARG D 1 152 ? -144.283 85.879 24.166 1.00 24.99 127 ARG D CA 1
ATOM 13100 C C . ARG D 1 152 ? -143.146 84.960 23.722 1.00 24.49 127 ARG D C 1
ATOM 13101 O O . ARG D 1 152 ? -143.213 83.736 23.958 1.00 22.69 127 ARG D O 1
ATOM 13109 N N . LEU D 1 153 ? -142.046 85.526 23.219 1.00 22.12 128 LEU D N 1
ATOM 13110 C CA . LEU D 1 153 ? -140.852 84.724 22.903 1.00 21.90 128 LEU D CA 1
ATOM 13111 C C . LEU D 1 153 ? -140.130 84.379 24.210 1.00 22.48 128 LEU D C 1
ATOM 13112 O O . LEU D 1 153 ? -140.308 85.121 25.209 1.00 25.79 128 LEU D O 1
ATOM 13117 N N . ASP D 1 154 ? -139.406 83.264 24.203 1.00 22.18 129 ASP D N 1
ATOM 13118 C CA . ASP D 1 154 ? -138.833 82.622 25.392 1.00 23.60 129 ASP D CA 1
ATOM 13119 C C . ASP D 1 154 ? -137.439 83.200 25.670 1.00 25.30 129 ASP D C 1
ATOM 13120 O O . ASP D 1 154 ? -137.017 83.230 26.831 1.00 24.16 129 ASP D O 1
ATOM 13125 N N . GLY D 1 155 ? -136.716 83.548 24.618 1.00 21.38 130 GLY D N 1
ATOM 13126 C CA . GLY D 1 155 ? -135.333 84.032 24.747 1.00 21.16 130 GLY D CA 1
ATOM 13127 C C . GLY D 1 155 ? -134.924 84.832 23.529 1.00 22.18 130 GLY D C 1
ATOM 13128 O O . GLY D 1 155 ? -135.717 84.921 22.554 1.00 20.72 130 GLY D O 1
ATOM 13129 N N . SER D 1 156 ? -133.744 85.443 23.567 1.00 20.44 131 SER D N 1
ATOM 13130 C CA . SER D 1 156 ? -133.299 86.244 22.408 1.00 18.91 131 SER D CA 1
ATOM 13131 C C . SER D 1 156 ? -131.807 86.056 22.169 1.00 19.59 131 SER D C 1
ATOM 13132 O O . SER D 1 156 ? -131.057 85.682 23.085 1.00 18.76 131 SER D O 1
ATOM 13135 N N . VAL D 1 157 ? -131.430 86.269 20.916 1.00 19.18 132 VAL D N 1
ATOM 13136 C CA . VAL D 1 157 ? -130.065 86.634 20.515 1.00 19.46 132 VAL D CA 1
ATOM 13137 C C . VAL D 1 157 ? -130.152 88.027 19.908 1.00 20.47 132 VAL D C 1
ATOM 13138 O O . VAL D 1 157 ? -130.963 88.246 18.991 1.00 20.03 132 VAL D O 1
ATOM 13142 N N . LEU D 1 158 ? -129.326 88.943 20.434 1.00 20.84 133 LEU D N 1
ATOM 13143 C CA . LEU D 1 158 ? -129.337 90.388 20.112 1.00 18.82 133 LEU D CA 1
ATOM 13144 C C . LEU D 1 158 ? -128.047 90.725 19.362 1.00 19.66 133 LEU D C 1
ATOM 13145 O O . LEU D 1 158 ? -126.951 90.384 19.849 1.00 20.71 133 LEU D O 1
ATOM 13150 N N . LEU D 1 159 ? -128.170 91.291 18.173 1.00 19.62 134 LEU D N 1
ATOM 13151 C CA . LEU D 1 159 ? -127.007 91.560 17.288 1.00 19.47 134 LEU D CA 1
ATOM 13152 C C . LEU D 1 159 ? -126.939 93.076 17.109 1.00 19.30 134 LEU D C 1
ATOM 13153 O O . LEU D 1 159 ? -127.980 93.716 16.763 1.00 19.86 134 LEU D O 1
ATOM 13158 N N . ALA D 1 160 ? -125.775 93.664 17.353 1.00 19.85 135 ALA D N 1
ATOM 13159 C CA . ALA D 1 160 ? -125.583 95.130 17.246 1.00 20.03 135 ALA D CA 1
ATOM 13160 C C . ALA D 1 160 ? -124.177 95.402 16.706 1.00 19.91 135 ALA D C 1
ATOM 13161 O O . ALA D 1 160 ? -123.279 94.558 16.929 1.00 20.82 135 ALA D O 1
ATOM 13163 N N . GLY D 1 161 ? -124.027 96.515 16.002 1.00 22.79 136 GLY D N 1
ATOM 13164 C CA . GLY D 1 161 ? -122.749 96.944 15.395 1.00 23.54 136 GLY D CA 1
ATOM 13165 C C . GLY D 1 161 ? -122.317 98.308 15.920 1.00 24.79 136 GLY D C 1
ATOM 13166 O O . GLY D 1 161 ? -121.292 98.359 16.573 1.00 25.09 136 GLY D O 1
ATOM 13167 N N . CYS D 1 162 ? -123.083 99.351 15.630 1.00 26.69 137 CYS D N 1
ATOM 13168 C CA . CYS D 1 162 ? -122.715 100.765 15.899 1.00 27.41 137 CYS D CA 1
ATOM 13169 C C . CYS D 1 162 ? -123.026 101.168 17.334 1.00 27.73 137 CYS D C 1
ATOM 13170 O O . CYS D 1 162 ? -124.171 100.895 17.776 1.00 31.05 137 CYS D O 1
ATOM 13173 N N . ASP D 1 163 ? -122.070 101.892 17.939 1.00 24.91 138 ASP D N 1
ATOM 13174 C CA . ASP D 1 163 ? -122.003 102.420 19.325 1.00 26.45 138 ASP D CA 1
ATOM 13175 C C . ASP D 1 163 ? -123.284 102.130 20.111 1.00 26.14 138 ASP D C 1
ATOM 13176 O O . ASP D 1 163 ? -123.278 101.205 20.904 1.00 30.06 138 ASP D O 1
ATOM 13193 N N . SER D 1 165 ? -126.215 100.969 19.704 1.00 24.15 140 SER D N 1
ATOM 13194 C CA . SER D 1 165 ? -127.029 99.781 19.573 1.00 23.83 140 SER D CA 1
ATOM 13195 C C . SER D 1 165 ? -126.524 98.686 20.525 1.00 21.86 140 SER D C 1
ATOM 13196 O O . SER D 1 165 ? -127.330 97.872 20.966 1.00 20.52 140 SER D O 1
ATOM 13199 N N . LEU D 1 166 ? -125.239 98.630 20.855 1.00 20.14 141 LEU D N 1
ATOM 13200 C CA . LEU D 1 166 ? -124.749 97.604 21.805 1.00 21.85 141 LEU D CA 1
ATOM 13201 C C . LEU D 1 166 ? -125.382 97.806 23.193 1.00 22.15 141 LEU D C 1
ATOM 13202 O O . LEU D 1 166 ? -126.050 96.896 23.720 1.00 21.60 141 LEU D O 1
ATOM 13207 N N . PRO D 1 167 ? -125.246 98.968 23.862 1.00 22.49 142 PRO D N 1
ATOM 13208 C CA . PRO D 1 167 ? -125.886 99.130 25.169 1.00 22.94 142 PRO D CA 1
ATOM 13209 C C . PRO D 1 167 ? -127.418 99.072 25.084 1.00 22.41 142 PRO D C 1
ATOM 13210 O O . PRO D 1 167 ? -128.025 98.591 26.032 1.00 22.40 142 PRO D O 1
ATOM 13214 N N . GLY D 1 168 ? -128.013 99.512 23.980 1.00 22.17 143 GLY D N 1
ATOM 13215 C CA . GLY D 1 168 ? -129.467 99.410 23.745 1.00 23.55 143 GLY D CA 1
ATOM 13216 C C . GLY D 1 168 ? -129.940 97.985 23.866 1.00 21.08 143 GLY D C 1
ATOM 13217 O O . GLY D 1 168 ? -130.914 97.730 24.604 1.00 25.44 143 GLY D O 1
ATOM 13218 N N A MET D 1 169 ? -129.277 97.056 23.182 0.89 22.22 144 MET D N 1
ATOM 13219 N N B MET D 1 169 ? -129.255 97.068 23.170 0.11 21.39 144 MET D N 1
ATOM 13220 C CA A MET D 1 169 ? -129.584 95.605 23.250 0.89 23.71 144 MET D CA 1
ATOM 13221 C CA B MET D 1 169 ? -129.512 95.602 23.216 0.11 20.86 144 MET D CA 1
ATOM 13222 C C A MET D 1 169 ? -129.330 95.065 24.672 0.89 23.09 144 MET D C 1
ATOM 13223 C C B MET D 1 169 ? -129.333 95.100 24.653 0.11 21.31 144 MET D C 1
ATOM 13224 O O A MET D 1 169 ? -130.149 94.283 25.168 0.89 19.42 144 MET D O 1
ATOM 13225 O O B MET D 1 169 ? -130.269 94.456 25.162 0.11 20.99 144 MET D O 1
ATOM 13234 N N . LEU D 1 170 ? -128.172 95.372 25.268 1.00 21.66 145 LEU D N 1
ATOM 13235 C CA . LEU D 1 170 ? -127.846 94.857 26.615 1.00 21.81 145 LEU D CA 1
ATOM 13236 C C . LEU D 1 170 ? -128.882 95.400 27.627 1.00 18.29 145 LEU D C 1
ATOM 13237 O O . LEU D 1 170 ? -129.203 94.646 28.566 1.00 20.89 145 LEU D O 1
ATOM 13242 N N . MET D 1 171 ? -129.363 96.633 27.468 1.00 19.13 146 MET D N 1
ATOM 13243 C CA . MET D 1 171 ? -130.394 97.235 28.366 1.00 19.33 146 MET D CA 1
ATOM 13244 C C . MET D 1 171 ? -131.718 96.458 28.215 1.00 24.22 146 MET D C 1
ATOM 13245 O O . MET D 1 171 ? -132.329 96.089 29.230 1.00 20.72 146 MET D O 1
ATOM 13250 N N . ALA D 1 172 ? -132.127 96.134 26.989 1.00 23.05 147 ALA D N 1
ATOM 13251 C CA . ALA D 1 172 ? -133.348 95.323 26.762 1.00 22.30 147 ALA D CA 1
ATOM 13252 C C . ALA D 1 172 ? -133.196 93.948 27.415 1.00 19.60 147 ALA D C 1
ATOM 13253 O O . ALA D 1 172 ? -134.174 93.491 28.056 1.00 25.39 147 ALA D O 1
ATOM 13255 N N . ALA D 1 173 ? -132.050 93.289 27.248 1.00 20.54 148 ALA D N 1
ATOM 13256 C CA . ALA D 1 173 ? -131.767 91.953 27.802 1.00 21.17 148 ALA D CA 1
ATOM 13257 C C . ALA D 1 173 ? -131.912 92.001 29.330 1.00 24.02 148 ALA D C 1
ATOM 13258 O O . ALA D 1 173 ? -132.581 91.109 29.943 1.00 22.35 148 ALA D O 1
ATOM 13260 N N . ALA D 1 174 ? -131.342 93.033 29.945 1.00 25.19 149 ALA D N 1
ATOM 13261 C CA . ALA D 1 174 ? -131.426 93.216 31.413 1.00 24.09 149 ALA D CA 1
ATOM 13262 C C . ALA D 1 174 ? -132.890 93.416 31.841 1.00 22.00 149 ALA D C 1
ATOM 13263 O O . ALA D 1 174 ? -133.323 92.801 32.823 1.00 26.47 149 ALA D O 1
ATOM 13265 N N . ARG D 1 175 ? -133.608 94.281 31.145 1.00 22.57 150 ARG D N 1
ATOM 13266 C CA . ARG D 1 175 ? -134.978 94.711 31.484 1.00 22.80 150 ARG D CA 1
ATOM 13267 C C . ARG D 1 175 ? -135.917 93.508 31.405 1.00 27.29 150 ARG D C 1
ATOM 13268 O O . ARG D 1 175 ? -136.835 93.396 32.236 1.00 26.16 150 ARG D O 1
ATOM 13276 N N . LEU D 1 176 ? -135.713 92.651 30.405 1.00 24.65 151 LEU D N 1
ATOM 13277 C CA . LEU D 1 176 ? -136.661 91.551 30.093 1.00 22.35 151 LEU D CA 1
ATOM 13278 C C . LEU D 1 176 ? -136.475 90.395 31.066 1.00 24.69 151 LEU D C 1
ATOM 13279 O O . LEU D 1 176 ? -137.485 89.717 31.355 1.00 23.49 151 LEU D O 1
ATOM 13284 N N . ASP D 1 177 ? -135.255 90.165 31.555 1.00 23.81 152 ASP D N 1
ATOM 13285 C CA . ASP D 1 177 ? -134.885 89.005 32.414 1.00 25.44 152 ASP D CA 1
ATOM 13286 C C . ASP D 1 177 ? -135.404 87.698 31.820 1.00 27.21 152 ASP D C 1
ATOM 13287 O O . ASP D 1 177 ? -135.918 86.827 32.590 1.00 22.71 152 ASP D O 1
ATOM 13292 N N . LEU D 1 178 ? -135.211 87.527 30.506 1.00 27.45 153 LEU D N 1
ATOM 13293 C CA . LEU D 1 178 ? -135.280 86.215 29.811 1.00 26.78 153 LEU D CA 1
ATOM 13294 C C . LEU D 1 178 ? -133.868 85.787 29.418 1.00 28.71 153 LEU D C 1
ATOM 13295 O O . LEU D 1 178 ? -132.918 86.644 29.422 1.00 25.74 153 LEU D O 1
ATOM 13300 N N . ALA D 1 179 ? -133.704 84.516 29.077 1.00 22.70 154 ALA D N 1
ATOM 13301 C CA . ALA D 1 179 ? -132.493 84.013 28.404 1.00 24.60 154 ALA D CA 1
ATOM 13302 C C . ALA D 1 179 ? -132.134 84.974 27.252 1.00 23.05 154 ALA D C 1
ATOM 13303 O O . ALA D 1 179 ? -133.015 85.303 26.435 1.00 21.72 154 ALA D O 1
ATOM 13305 N N . ALA D 1 180 ? -130.865 85.364 27.159 1.00 22.18 155 ALA D N 1
ATOM 13306 C CA . ALA D 1 180 ? -130.400 86.347 26.149 1.00 21.47 155 ALA D CA 1
ATOM 13307 C C . ALA D 1 180 ? -128.919 86.141 25.884 1.00 21.34 155 ALA D C 1
ATOM 13308 O O . ALA D 1 180 ? -128.135 85.847 26.833 1.00 24.27 155 ALA D O 1
ATOM 13310 N N . VAL D 1 181 ? -128.545 86.153 24.608 1.00 20.81 156 VAL D N 1
ATOM 13311 C CA . VAL D 1 181 ? -127.120 86.114 24.207 1.00 21.47 156 VAL D CA 1
ATOM 13312 C C . VAL D 1 181 ? -126.881 87.321 23.304 1.00 22.18 156 VAL D C 1
ATOM 13313 O O . VAL D 1 181 ? -127.748 87.637 22.442 1.00 23.00 156 VAL D O 1
ATOM 13317 N N . PHE D 1 182 ? -125.759 88.013 23.533 1.00 21.00 157 PHE D N 1
ATOM 13318 C CA . PHE D 1 182 ? -125.375 89.222 22.771 1.00 19.94 157 PHE D CA 1
ATOM 13319 C C . PHE D 1 182 ? -124.261 88.847 21.794 1.00 18.87 157 PHE D C 1
ATOM 13320 O O . PHE D 1 182 ? -123.288 88.189 22.165 1.00 20.52 157 PHE D O 1
ATOM 13328 N N . LEU D 1 183 ? -124.423 89.230 20.529 1.00 19.92 158 LEU D N 1
ATOM 13329 C CA . LEU D 1 183 ? -123.383 89.018 19.496 1.00 20.78 158 LEU D CA 1
ATOM 13330 C C . LEU D 1 183 ? -123.100 90.347 18.775 1.00 18.13 158 LEU D C 1
ATOM 13331 O O . LEU D 1 183 ? -124.031 91.020 18.328 1.00 19.84 158 LEU D O 1
ATOM 13336 N N . TYR D 1 184 ? -121.825 90.690 18.656 1.00 18.58 159 TYR D N 1
ATOM 13337 C CA . TYR D 1 184 ? -121.337 91.931 18.030 1.00 18.98 159 TYR D CA 1
ATOM 13338 C C . TYR D 1 184 ? -121.202 91.710 16.509 1.00 17.94 159 TYR D C 1
ATOM 13339 O O . TYR D 1 184 ? -120.845 90.577 16.093 1.00 22.27 159 TYR D O 1
ATOM 13348 N N . ALA D 1 185 ? -121.316 92.782 15.733 1.00 18.61 160 ALA D N 1
ATOM 13349 C CA . ALA D 1 185 ? -121.085 92.798 14.262 1.00 17.84 160 ALA D CA 1
ATOM 13350 C C . ALA D 1 185 ? -119.633 92.517 13.925 1.00 18.51 160 ALA D C 1
ATOM 13351 O O . ALA D 1 185 ? -119.383 92.014 12.821 1.00 16.18 160 ALA D O 1
ATOM 13353 N N . GLY D 1 186 ? -118.710 92.899 14.798 1.00 19.62 161 GLY D N 1
ATOM 13354 C CA . GLY D 1 186 ? -117.271 92.866 14.487 1.00 21.15 161 GLY D CA 1
ATOM 13355 C C . GLY D 1 186 ? -116.754 94.199 13.945 1.00 21.39 161 GLY D C 1
ATOM 13356 O O . GLY D 1 186 ? -117.542 95.004 13.400 1.00 19.87 161 GLY D O 1
ATOM 13357 N N . SER D 1 187 ? -115.442 94.407 14.092 1.00 21.80 162 SER D N 1
ATOM 13358 C CA . SER D 1 187 ? -114.715 95.638 13.680 1.00 22.62 162 SER D CA 1
ATOM 13359 C C . SER D 1 187 ? -114.415 95.643 12.188 1.00 22.22 162 SER D C 1
ATOM 13360 O O . SER D 1 187 ? -114.200 94.556 11.585 1.00 23.92 162 SER D O 1
ATOM 13363 N N . ILE D 1 188 ? -114.367 96.855 11.647 1.00 23.07 163 ILE D N 1
ATOM 13364 C CA . ILE D 1 188 ? -113.904 97.170 10.270 1.00 24.96 163 ILE D CA 1
ATOM 13365 C C . ILE D 1 188 ? -112.418 96.853 10.180 1.00 30.04 163 ILE D C 1
ATOM 13366 O O . ILE D 1 188 ? -111.737 96.916 11.202 1.00 27.10 163 ILE D O 1
ATOM 13371 N N . LEU D 1 189 ? -111.924 96.644 8.968 1.00 32.25 164 LEU D N 1
ATOM 13372 C CA . LEU D 1 189 ? -110.460 96.527 8.759 1.00 38.24 164 LEU D CA 1
ATOM 13373 C C . LEU D 1 189 ? -109.814 97.910 8.638 1.00 39.08 164 LEU D C 1
ATOM 13374 O O . LEU D 1 189 ? -110.457 98.885 8.261 1.00 28.48 164 LEU D O 1
ATOM 13379 N N . PRO D 1 190 ? -108.521 98.044 9.023 1.00 41.05 165 PRO D N 1
ATOM 13380 C CA . PRO D 1 190 ? -107.817 99.316 8.914 1.00 38.56 165 PRO D CA 1
ATOM 13381 C C . PRO D 1 190 ? -107.653 99.676 7.429 1.00 32.11 165 PRO D C 1
ATOM 13382 O O . PRO D 1 190 ? -107.582 98.799 6.630 1.00 31.73 165 PRO D O 1
ATOM 13386 N N . GLY D 1 191 ? -107.679 100.961 7.090 1.00 32.93 166 GLY D N 1
ATOM 13387 C CA . GLY D 1 191 ? -107.362 101.471 5.734 1.00 32.14 166 GLY D CA 1
ATOM 13388 C C . GLY D 1 191 ? -106.023 102.202 5.735 1.00 34.05 166 GLY D C 1
ATOM 13389 O O . GLY D 1 191 ? -105.568 102.613 6.820 1.00 34.40 166 GLY D O 1
ATOM 13390 N N . ARG D 1 192 ? -105.430 102.399 4.564 1.00 31.72 167 ARG D N 1
ATOM 13391 C CA . ARG D 1 192 ? -104.081 103.006 4.447 1.00 37.32 167 ARG D CA 1
ATOM 13392 C C . ARG D 1 192 ? -104.136 104.073 3.359 1.00 36.12 167 ARG D C 1
ATOM 13393 O O . ARG D 1 192 ? -104.495 103.733 2.226 1.00 32.17 167 ARG D O 1
ATOM 13401 N N . ALA D 1 193 ? -103.816 105.318 3.707 1.00 32.97 168 ALA D N 1
ATOM 13402 C CA . ALA D 1 193 ? -103.896 106.469 2.778 1.00 33.91 168 ALA D CA 1
ATOM 13403 C C . ALA D 1 193 ? -102.528 106.677 2.104 1.00 36.93 168 ALA D C 1
ATOM 13404 O O . ALA D 1 193 ? -101.504 106.554 2.789 1.00 35.28 168 ALA D O 1
ATOM 13406 N N . LYS D 1 194 ? -102.508 106.963 0.801 1.00 42.66 169 LYS D N 1
ATOM 13407 C CA . LYS D 1 194 ? -101.295 107.441 0.088 1.00 47.53 169 LYS D CA 1
ATOM 13408 C C . LYS D 1 194 ? -101.415 108.956 -0.021 1.00 41.14 169 LYS D C 1
ATOM 13409 O O . LYS D 1 194 ? -102.397 109.421 -0.630 1.00 42.74 169 LYS D O 1
ATOM 13415 N N . LEU D 1 195 ? -100.498 109.686 0.597 1.00 39.34 170 LEU D N 1
ATOM 13416 C CA . LEU D 1 195 ? -100.540 111.175 0.611 1.00 41.18 170 LEU D CA 1
ATOM 13417 C C . LEU D 1 195 ? -99.644 111.713 -0.516 1.00 46.33 170 LEU D C 1
ATOM 13418 O O . LEU D 1 195 ? -98.861 110.917 -1.098 1.00 46.96 170 LEU D O 1
ATOM 13423 N N . SER D 1 196 ? -99.753 113.012 -0.808 1.00 44.63 171 SER D N 1
ATOM 13424 C CA . SER D 1 196 ? -99.105 113.695 -1.962 1.00 46.92 171 SER D CA 1
ATOM 13425 C C . SER D 1 196 ? -97.571 113.655 -1.842 1.00 48.76 171 SER D C 1
ATOM 13426 O O . SER D 1 196 ? -96.922 113.660 -2.896 1.00 52.05 171 SER D O 1
ATOM 13429 N N . ASP D 1 197 ? -97.002 113.595 -0.634 1.00 53.18 172 ASP D N 1
ATOM 13430 C CA . ASP D 1 197 ? -95.523 113.635 -0.447 1.00 59.26 172 ASP D CA 1
ATOM 13431 C C . ASP D 1 197 ? -94.918 112.220 -0.532 1.00 63.53 172 ASP D C 1
ATOM 13432 O O . ASP D 1 197 ? -93.735 112.076 -0.181 1.00 66.48 172 ASP D O 1
ATOM 13437 N N . GLY D 1 198 ? -95.688 111.208 -0.955 1.00 66.02 173 GLY D N 1
ATOM 13438 C CA . GLY D 1 198 ? -95.223 109.810 -1.065 1.00 60.87 173 GLY D CA 1
ATOM 13439 C C . GLY D 1 198 ? -95.310 109.041 0.251 1.00 59.07 173 GLY D C 1
ATOM 13440 O O . GLY D 1 198 ? -95.131 107.824 0.200 1.00 62.45 173 GLY D O 1
ATOM 13441 N N . SER D 1 199 ? -95.604 109.691 1.387 1.00 52.10 174 SER D N 1
ATOM 13442 C CA . SER D 1 199 ? -95.777 109.025 2.707 1.00 53.44 174 SER D CA 1
ATOM 13443 C C . SER D 1 199 ? -97.096 108.229 2.765 1.00 57.77 174 SER D C 1
ATOM 13444 O O . SER D 1 199 ? -98.013 108.449 1.931 1.00 47.56 174 SER D O 1
ATOM 13447 N N . GLU D 1 200 ? -97.231 107.362 3.764 1.00 55.13 175 GLU D N 1
ATOM 13448 C CA . GLU D 1 200 ? -98.446 106.524 3.933 1.00 52.47 175 GLU D CA 1
ATOM 13449 C C . GLU D 1 200 ? -98.738 106.382 5.420 1.00 53.67 175 GLU D C 1
ATOM 13450 O O . GLU D 1 200 ? -97.786 106.259 6.194 1.00 52.52 175 GLU D O 1
ATOM 13456 N N . ARG D 1 201 ? -100.014 106.417 5.795 1.00 51.06 176 ARG D N 1
ATOM 13457 C CA . ARG D 1 201 ? -100.463 106.236 7.194 1.00 51.44 176 ARG D CA 1
ATOM 13458 C C . ARG D 1 201 ? -101.704 105.335 7.190 1.00 49.95 176 ARG D C 1
ATOM 13459 O O . ARG D 1 201 ? -102.517 105.437 6.235 1.00 41.19 176 ARG D O 1
ATOM 13467 N N . ASP D 1 202 ? -101.860 104.517 8.230 1.00 49.34 177 ASP D N 1
ATOM 13468 C CA . ASP D 1 202 ? -103.145 103.847 8.549 1.00 46.43 177 ASP D CA 1
ATOM 13469 C C . ASP D 1 202 ? -104.102 104.912 9.077 1.00 42.96 177 ASP D C 1
ATOM 13470 O O . ASP D 1 202 ? -103.698 105.692 9.950 1.00 41.41 177 ASP D O 1
ATOM 13475 N N . VAL D 1 203 ? -105.324 104.988 8.553 1.00 35.51 178 VAL D N 1
ATOM 13476 C CA . VAL D 1 203 ? -106.269 106.064 8.959 1.00 33.68 178 VAL D CA 1
ATOM 13477 C C . VAL D 1 203 ? -107.586 105.460 9.428 1.00 37.02 178 VAL D C 1
ATOM 13478 O O . VAL D 1 203 ? -107.848 104.336 9.051 1.00 40.13 178 VAL D O 1
ATOM 13482 N N . THR D 1 204 ? -108.347 106.226 10.221 1.00 41.59 179 THR D N 1
ATOM 13483 C CA . THR D 1 204 ? -109.705 105.913 10.728 1.00 40.05 179 THR D CA 1
ATOM 13484 C C . THR D 1 204 ? -110.467 107.224 10.765 1.00 45.72 179 THR D C 1
ATOM 13485 O O . THR D 1 204 ? -109.890 108.260 10.378 1.00 45.95 179 THR D O 1
ATOM 13489 N N . ILE D 1 205 ? -111.712 107.175 11.221 1.00 43.30 180 ILE D N 1
ATOM 13490 C CA . ILE D 1 205 ? -112.626 108.345 11.307 1.00 44.53 180 ILE D CA 1
ATOM 13491 C C . ILE D 1 205 ? -111.908 109.583 11.843 1.00 42.67 180 ILE D C 1
ATOM 13492 O O . ILE D 1 205 ? -112.086 110.668 11.253 1.00 40.08 180 ILE D O 1
ATOM 13497 N N . ILE D 1 206 ? -111.218 109.469 12.985 1.00 38.37 181 ILE D N 1
ATOM 13498 C CA . ILE D 1 206 ? -110.595 110.637 13.666 1.00 40.47 181 ILE D CA 1
ATOM 13499 C C . ILE D 1 206 ? -109.601 111.299 12.695 1.00 32.13 181 ILE D C 1
ATOM 13500 O O . ILE D 1 206 ? -109.582 112.540 12.679 1.00 36.48 181 ILE D O 1
ATOM 13505 N N . ASP D 1 207 ? -108.835 110.513 11.939 1.00 33.37 182 ASP D N 1
ATOM 13506 C CA . ASP D 1 207 ? -107.885 111.040 10.905 1.00 33.40 182 ASP D CA 1
ATOM 13507 C C . ASP D 1 207 ? -108.618 111.878 9.846 1.00 31.79 182 ASP D C 1
ATOM 13508 O O . ASP D 1 207 ? -108.022 112.878 9.411 1.00 28.26 182 ASP D O 1
ATOM 13513 N N . ALA D 1 208 ? -109.863 111.547 9.476 1.00 28.40 183 ALA D N 1
ATOM 13514 C CA . ALA D 1 208 ? -110.670 112.367 8.537 1.00 31.42 183 ALA D CA 1
ATOM 13515 C C . ALA D 1 208 ? -111.040 113.705 9.190 1.00 34.32 183 ALA D C 1
ATOM 13516 O O . ALA D 1 208 ? -110.879 114.748 8.526 1.00 30.52 183 ALA D O 1
ATOM 13518 N N . PHE D 1 209 ? -111.499 113.702 10.447 1.00 31.74 184 PHE D N 1
ATOM 13519 C CA . PHE D 1 209 ? -111.864 114.950 11.171 1.00 31.81 184 PHE D CA 1
ATOM 13520 C C . PHE D 1 209 ? -110.614 115.807 11.375 1.00 31.06 184 PHE D C 1
ATOM 13521 O O . PHE D 1 209 ? -110.677 117.029 11.163 1.00 33.33 184 PHE D O 1
ATOM 13529 N N . GLU D 1 210 ? -109.502 115.178 11.738 1.00 29.85 185 GLU D N 1
ATOM 13530 C CA . GLU D 1 210 ? -108.244 115.922 11.981 1.00 34.32 185 GLU D CA 1
ATOM 13531 C C . GLU D 1 210 ? -107.730 116.481 10.642 1.00 34.17 185 GLU D C 1
ATOM 13532 O O . GLU D 1 210 ? -107.234 117.603 10.657 1.00 34.22 185 GLU D O 1
ATOM 13538 N N . ALA D 1 211 ? -107.899 115.768 9.522 1.00 31.19 186 ALA D N 1
ATOM 13539 C CA . ALA D 1 211 ? -107.409 116.221 8.193 1.00 30.57 186 ALA D CA 1
ATOM 13540 C C . ALA D 1 211 ? -108.127 117.509 7.823 1.00 27.89 186 ALA D C 1
ATOM 13541 O O . ALA D 1 211 ? -107.501 118.438 7.315 1.00 25.29 186 ALA D O 1
ATOM 13543 N N . VAL D 1 212 ? -109.427 117.537 8.051 1.00 25.74 187 VAL D N 1
ATOM 13544 C CA . VAL D 1 212 ? -110.291 118.725 7.800 1.00 26.00 187 VAL D CA 1
ATOM 13545 C C . VAL D 1 212 ? -109.696 119.918 8.568 1.00 28.95 187 VAL D C 1
ATOM 13546 O O . VAL D 1 212 ? -109.695 121.069 8.026 1.00 26.59 187 VAL D O 1
ATOM 13550 N N . GLY D 1 213 ? -109.291 119.670 9.810 1.00 29.54 188 GLY D N 1
ATOM 13551 C CA . GLY D 1 213 ? -108.752 120.699 10.715 1.00 28.68 188 GLY D CA 1
ATOM 13552 C C . GLY D 1 213 ? -107.403 121.162 10.193 1.00 26.92 188 GLY D C 1
ATOM 13553 O O . GLY D 1 213 ? -107.170 122.371 10.168 1.00 27.51 188 GLY D O 1
ATOM 13554 N N . ALA D 1 214 ? -106.547 120.228 9.789 1.00 26.61 189 ALA D N 1
ATOM 13555 C CA . ALA D 1 214 ? -105.223 120.562 9.207 1.00 27.12 189 ALA D CA 1
ATOM 13556 C C . ALA D 1 214 ? -105.436 121.429 7.960 1.00 28.92 189 ALA D C 1
ATOM 13557 O O . ALA D 1 214 ? -104.760 122.450 7.791 1.00 27.70 189 ALA D O 1
ATOM 13559 N N . CYS D 1 215 ? -106.370 121.040 7.098 1.00 25.74 190 CYS D N 1
ATOM 13560 C CA . CYS D 1 215 ? -106.697 121.763 5.851 1.00 28.07 190 CYS D CA 1
ATOM 13561 C C . CYS D 1 215 ? -107.175 123.185 6.170 1.00 30.24 190 CYS D C 1
ATOM 13562 O O . CYS D 1 215 ? -106.685 124.156 5.555 1.00 29.97 190 CYS D O 1
ATOM 13565 N N . SER D 1 216 ? -108.073 123.331 7.134 1.00 29.21 191 SER D N 1
ATOM 13566 C CA . SER D 1 216 ? -108.605 124.651 7.531 1.00 30.44 191 SER D CA 1
ATOM 13567 C C . SER D 1 216 ? -107.461 125.560 8.053 1.00 28.57 191 SER D C 1
ATOM 13568 O O . SER D 1 216 ? -107.618 126.770 7.944 1.00 29.17 191 SER D O 1
ATOM 13571 N N . ARG D 1 217 ? -106.347 125.009 8.551 1.00 28.76 192 ARG D N 1
ATOM 13572 C CA . ARG D 1 217 ? -105.196 125.789 9.091 1.00 30.92 192 ARG D CA 1
ATOM 13573 C C . ARG D 1 217 ? -104.123 125.896 8.019 1.00 28.80 192 ARG D C 1
ATOM 13574 O O . ARG D 1 217 ? -103.067 126.415 8.312 1.00 28.92 192 ARG D O 1
ATOM 13582 N N . GLY D 1 218 ? -104.406 125.409 6.814 1.00 27.26 193 GLY D N 1
ATOM 13583 C CA . GLY D 1 218 ? -103.536 125.571 5.634 1.00 27.45 193 GLY D CA 1
ATOM 13584 C C . GLY D 1 218 ? -102.355 124.625 5.696 1.00 29.26 193 GLY D C 1
ATOM 13585 O O . GLY D 1 218 ? -101.361 124.899 5.011 1.00 31.02 193 GLY D O 1
ATOM 13586 N N . LEU D 1 219 ? -102.438 123.566 6.512 1.00 26.69 194 LEU D N 1
ATOM 13587 C CA . LEU D 1 219 ? -101.315 122.619 6.705 1.00 28.67 194 LEU D CA 1
ATOM 13588 C C . LEU D 1 219 ? -101.552 121.315 5.935 1.00 27.60 194 LEU D C 1
ATOM 13589 O O . LEU D 1 219 ? -100.656 120.488 5.945 1.00 28.07 194 LEU D O 1
ATOM 13594 N N . MET D 1 220 ? -102.667 121.183 5.232 1.00 26.60 195 MET D N 1
ATOM 13595 C CA . MET D 1 220 ? -102.956 119.979 4.417 1.00 25.52 195 MET D CA 1
ATOM 13596 C C . MET D 1 220 ? -103.803 120.378 3.208 1.00 24.04 195 MET D C 1
ATOM 13597 O O . MET D 1 220 ? -104.698 121.203 3.328 1.00 24.62 195 MET D O 1
ATOM 13602 N N . SER D 1 221 ? -103.492 119.797 2.059 1.00 26.75 196 SER D N 1
ATOM 13603 C CA . SER D 1 221 ? -104.178 120.020 0.778 1.00 26.19 196 SER D CA 1
ATOM 13604 C C . SER D 1 221 ? -105.557 119.338 0.796 1.00 28.01 196 SER D C 1
ATOM 13605 O O . SER D 1 221 ? -105.701 118.251 1.445 1.00 26.61 196 SER D O 1
ATOM 13608 N N . ARG D 1 222 ? -106.527 119.900 0.089 1.00 30.59 197 ARG D N 1
ATOM 13609 C CA . ARG D 1 222 ? -107.834 119.216 -0.111 1.00 34.72 197 ARG D CA 1
ATOM 13610 C C . ARG D 1 222 ? -107.591 117.848 -0.781 1.00 34.35 197 ARG D C 1
ATOM 13611 O O . ARG D 1 222 ? -108.300 116.907 -0.416 1.00 28.68 197 ARG D O 1
ATOM 13619 N N . ALA D 1 223 ? -106.598 117.695 -1.674 1.00 31.46 198 ALA D N 1
ATOM 13620 C CA . ALA D 1 223 ? -106.267 116.380 -2.292 1.00 33.97 198 ALA D CA 1
ATOM 13621 C C . ALA D 1 223 ? -105.921 115.345 -1.205 1.00 32.16 198 ALA D C 1
ATOM 13622 O O . ALA D 1 223 ? -106.326 114.146 -1.335 1.00 27.75 198 ALA D O 1
ATOM 13624 N N . ASP D 1 224 ? -105.215 115.748 -0.156 1.00 25.77 199 ASP D N 1
ATOM 13625 C CA . ASP D 1 224 ? -104.755 114.794 0.882 1.00 25.38 199 ASP D CA 1
ATOM 13626 C C . ASP D 1 224 ? -105.916 114.486 1.830 1.00 26.12 199 ASP D C 1
ATOM 13627 O O . ASP D 1 224 ? -105.997 113.333 2.309 1.00 24.86 199 ASP D O 1
ATOM 13632 N N . VAL D 1 225 ? -106.822 115.433 2.057 1.00 26.92 200 VAL D N 1
ATOM 13633 C CA . VAL D 1 225 ? -108.068 115.136 2.829 1.00 26.58 200 VAL D CA 1
ATOM 13634 C C . VAL D 1 225 ? -108.864 114.059 2.053 1.00 29.44 200 VAL D C 1
ATOM 13635 O O . VAL D 1 225 ? -109.404 113.118 2.697 1.00 28.02 200 VAL D O 1
ATOM 13639 N N . ASP D 1 226 ? -108.959 114.218 0.728 1.00 25.55 201 ASP D N 1
ATOM 13640 C CA A ASP D 1 226 ? -109.661 113.293 -0.216 0.53 26.67 201 ASP D CA 1
ATOM 13641 C CA B ASP D 1 226 ? -109.689 113.285 -0.171 0.47 26.86 201 ASP D CA 1
ATOM 13642 C C . ASP D 1 226 ? -109.037 111.895 -0.111 1.00 26.35 201 ASP D C 1
ATOM 13643 O O . ASP D 1 226 ? -109.785 110.889 -0.042 1.00 25.68 201 ASP D O 1
ATOM 13652 N N . ALA D 1 227 ? -107.709 111.823 -0.097 1.00 25.65 202 ALA D N 1
ATOM 13653 C CA . ALA D 1 227 ? -106.977 110.541 -0.029 1.00 25.59 202 ALA D CA 1
ATOM 13654 C C . ALA D 1 227 ? -107.347 109.835 1.282 1.00 25.23 202 ALA D C 1
ATOM 13655 O O . ALA D 1 227 ? -107.565 108.618 1.277 1.00 25.15 202 ALA D O 1
ATOM 13657 N N . ILE D 1 228 ? -107.445 110.585 2.368 1.00 24.37 203 ILE D N 1
ATOM 13658 C CA . ILE D 1 228 ? -107.771 110.006 3.705 1.00 25.43 203 ILE D CA 1
ATOM 13659 C C . ILE D 1 228 ? -109.232 109.525 3.693 1.00 24.05 203 ILE D C 1
ATOM 13660 O O . ILE D 1 228 ? -109.466 108.362 4.102 1.00 25.51 203 ILE D O 1
ATOM 13665 N N . GLU D 1 229 ? -110.143 110.331 3.163 1.00 24.17 204 GLU D N 1
ATOM 13666 C CA . GLU D 1 229 ? -111.584 110.008 3.047 1.00 24.68 204 GLU D CA 1
ATOM 13667 C C . GLU D 1 229 ? -111.748 108.640 2.354 1.00 26.41 204 GLU D C 1
ATOM 13668 O O . GLU D 1 229 ? -112.538 107.815 2.862 1.00 24.14 204 GLU D O 1
ATOM 13674 N N . ARG D 1 230 ? -111.045 108.413 1.249 1.00 21.10 205 ARG D N 1
ATOM 13675 C CA . ARG D 1 230 ? -111.197 107.194 0.415 1.00 24.31 205 ARG D CA 1
ATOM 13676 C C . ARG D 1 230 ? -110.661 105.963 1.137 1.00 25.20 205 ARG D C 1
ATOM 13677 O O . ARG D 1 230 ? -111.013 104.858 0.706 1.00 23.80 205 ARG D O 1
ATOM 13685 N N . ALA D 1 231 ? -109.844 106.120 2.188 1.00 24.90 206 ALA D N 1
ATOM 13686 C CA . ALA D 1 231 ? -109.134 104.992 2.818 1.00 24.39 206 ALA D CA 1
ATOM 13687 C C . ALA D 1 231 ? -109.791 104.579 4.139 1.00 25.06 206 ALA D C 1
ATOM 13688 O O . ALA D 1 231 ? -109.519 103.419 4.556 1.00 25.89 206 ALA D O 1
ATOM 13690 N N . ILE D 1 232 ? -110.487 105.489 4.826 1.00 23.26 207 ILE D N 1
ATOM 13691 C CA . ILE D 1 232 ? -110.774 105.316 6.296 1.00 22.34 207 ILE D CA 1
ATOM 13692 C C . ILE D 1 232 ? -111.700 104.103 6.547 1.00 22.96 207 ILE D C 1
ATOM 13693 O O . ILE D 1 232 ? -111.555 103.468 7.624 1.00 21.48 207 ILE D O 1
ATOM 13698 N N . CYS D 1 233 ? -112.655 103.817 5.646 1.00 21.84 208 CYS D N 1
ATOM 13699 C CA . CYS D 1 233 ? -113.706 102.775 5.860 1.00 22.09 208 CYS D CA 1
ATOM 13700 C C . CYS D 1 233 ? -113.826 101.907 4.602 1.00 21.23 208 CYS D C 1
ATOM 13701 O O . CYS D 1 233 ? -114.560 102.245 3.697 1.00 21.81 208 CYS D O 1
ATOM 13704 N N . PRO D 1 234 ? -113.083 100.802 4.494 1.00 23.00 209 PRO D N 1
ATOM 13705 C CA . PRO D 1 234 ? -113.152 99.946 3.297 1.00 25.50 209 PRO D CA 1
ATOM 13706 C C . PRO D 1 234 ? -114.473 99.183 3.041 1.00 26.51 209 PRO D C 1
ATOM 13707 O O . PRO D 1 234 ? -114.867 98.968 1.883 1.00 27.51 209 PRO D O 1
ATOM 13711 N N . GLY D 1 235 ? -115.150 98.787 4.103 1.00 23.07 210 GLY D N 1
ATOM 13712 C CA . GLY D 1 235 ? -116.375 97.983 3.976 1.00 24.88 210 GLY D CA 1
ATOM 13713 C C . GLY D 1 235 ? -116.953 97.716 5.335 1.00 25.20 210 GLY D C 1
ATOM 13714 O O . GLY D 1 235 ? -116.769 98.555 6.218 1.00 25.36 210 GLY D O 1
ATOM 13715 N N . GLU D 1 236 ? -117.580 96.558 5.518 1.00 23.85 211 GLU D N 1
ATOM 13716 C CA . GLU D 1 236 ? -118.408 96.298 6.720 1.00 22.73 211 GLU D CA 1
ATOM 13717 C C . GLU D 1 236 ? -117.567 96.307 8.011 1.00 18.57 211 GLU D C 1
ATOM 13718 O O . GLU D 1 236 ? -116.376 95.916 8.013 1.00 20.45 211 GLU D O 1
ATOM 13724 N N . GLY D 1 237 ? -118.231 96.590 9.117 1.00 20.62 212 GLY D N 1
ATOM 13725 C CA . GLY D 1 237 ? -117.612 96.545 10.446 1.00 20.09 212 GLY D CA 1
ATOM 13726 C C . GLY D 1 237 ? -117.652 97.875 11.157 1.00 19.48 212 GLY D C 1
ATOM 13727 O O . GLY D 1 237 ? -117.701 98.952 10.499 1.00 21.13 212 GLY D O 1
ATOM 13728 N N . ALA D 1 238 ? -117.606 97.811 12.483 1.00 21.30 213 ALA D N 1
ATOM 13729 C CA . ALA D 1 238 ? -117.687 99.001 13.358 1.00 22.32 213 ALA D CA 1
ATOM 13730 C C . ALA D 1 238 ? -116.277 99.574 13.495 1.00 22.85 213 ALA D C 1
ATOM 13731 O O . ALA D 1 238 ? -115.299 98.924 13.074 1.00 21.24 213 ALA D O 1
ATOM 13733 N N . CYS D 1 239 ? -116.157 100.736 14.107 1.00 25.16 214 CYS D N 1
ATOM 13734 C CA . CYS D 1 239 ? -114.854 101.427 14.275 1.00 25.28 214 CYS D CA 1
ATOM 13735 C C . CYS D 1 239 ? -113.874 100.482 14.973 1.00 24.02 214 CYS D C 1
ATOM 13736 O O . CYS D 1 239 ? -114.252 99.817 15.934 1.00 25.84 214 CYS D O 1
ATOM 13739 N N . GLY D 1 240 ? -112.651 100.388 14.440 1.00 26.29 215 GLY D N 1
ATOM 13740 C CA . GLY D 1 240 ? -111.592 99.479 14.898 1.00 26.96 215 GLY D CA 1
ATOM 13741 C C . GLY D 1 240 ? -110.962 99.932 16.208 1.00 28.06 215 GLY D C 1
ATOM 13742 O O . GLY D 1 240 ? -110.406 99.084 16.936 1.00 24.71 215 GLY D O 1
ATOM 13743 N N . GLY D 1 241 ? -111.032 101.224 16.518 1.00 29.05 216 GLY D N 1
ATOM 13744 C CA . GLY D 1 241 ? -110.444 101.710 17.769 1.00 29.17 216 GLY D CA 1
ATOM 13745 C C . GLY D 1 241 ? -111.252 101.258 18.974 1.00 28.35 216 GLY D C 1
ATOM 13746 O O . GLY D 1 241 ? -112.433 100.768 18.786 1.00 26.04 216 GLY D O 1
ATOM 13747 N N . MET D 1 242 ? -110.718 101.515 20.173 1.00 27.55 217 MET D N 1
ATOM 13748 C CA . MET D 1 242 ? -111.406 101.197 21.456 1.00 27.06 217 MET D CA 1
ATOM 13749 C C . MET D 1 242 ? -112.455 102.277 21.779 1.00 27.59 217 MET D C 1
ATOM 13750 O O . MET D 1 242 ? -112.493 102.805 22.913 1.00 30.42 217 MET D O 1
ATOM 13755 N N . TYR D 1 243 ? -113.378 102.524 20.840 1.00 26.43 218 TYR D N 1
ATOM 13756 C CA . TYR D 1 243 ? -114.510 103.461 21.013 1.00 25.76 218 TYR D CA 1
ATOM 13757 C C . TYR D 1 243 ? -115.661 102.711 21.689 1.00 22.41 218 TYR D C 1
ATOM 13758 O O . TYR D 1 243 ? -115.447 101.589 22.163 1.00 26.27 218 TYR D O 1
ATOM 13767 N N . THR D 1 244 ? -116.855 103.269 21.671 1.00 23.58 219 THR D N 1
ATOM 13768 C CA . THR D 1 244 ? -117.984 102.692 22.452 1.00 25.48 219 THR D CA 1
ATOM 13769 C C . THR D 1 244 ? -118.212 101.253 21.978 1.00 26.41 219 THR D C 1
ATOM 13770 O O . THR D 1 244 ? -118.315 100.377 22.834 1.00 27.40 219 THR D O 1
ATOM 13774 N N . ALA D 1 245 ? -118.313 101.032 20.662 1.00 25.29 220 ALA D N 1
ATOM 13775 C CA . ALA D 1 245 ? -118.672 99.709 20.078 1.00 25.91 220 ALA D CA 1
ATOM 13776 C C . ALA D 1 245 ? -117.688 98.636 20.557 1.00 23.54 220 ALA D C 1
ATOM 13777 O O . ALA D 1 245 ? -118.156 97.709 21.249 1.00 21.67 220 ALA D O 1
ATOM 13779 N N . ASN D 1 246 ? -116.380 98.773 20.300 1.00 19.97 221 ASN D N 1
ATOM 13780 C CA . ASN D 1 246 ? -115.410 97.747 20.777 1.00 23.43 221 ASN D CA 1
ATOM 13781 C C . ASN D 1 246 ? -115.348 97.672 22.300 1.00 23.27 221 ASN D C 1
ATOM 13782 O O . ASN D 1 246 ? -115.129 96.573 22.837 1.00 24.07 221 ASN D O 1
ATOM 13787 N N . THR D 1 247 ? -115.496 98.788 22.984 1.00 22.87 222 THR D N 1
ATOM 13788 C CA . THR D 1 247 ? -115.427 98.778 24.460 1.00 23.18 222 THR D CA 1
ATOM 13789 C C . THR D 1 247 ? -116.614 97.969 24.986 1.00 22.01 222 THR D C 1
ATOM 13790 O O . THR D 1 247 ? -116.420 97.135 25.869 1.00 25.82 222 THR D O 1
ATOM 13794 N N . MET D 1 248 ? -117.799 98.210 24.439 1.00 22.54 223 MET D N 1
ATOM 13795 C CA . MET D 1 248 ? -119.007 97.550 24.967 1.00 22.03 223 MET D CA 1
ATOM 13796 C C . MET D 1 248 ? -119.055 96.099 24.472 1.00 21.54 223 MET D C 1
ATOM 13797 O O . MET D 1 248 ? -119.634 95.255 25.181 1.00 19.67 223 MET D O 1
ATOM 13802 N N . ALA D 1 249 ? -118.459 95.783 23.329 1.00 21.54 224 ALA D N 1
ATOM 13803 C CA . ALA D 1 249 ? -118.399 94.388 22.833 1.00 22.19 224 ALA D CA 1
ATOM 13804 C C . ALA D 1 249 ? -117.472 93.618 23.760 1.00 23.41 224 ALA D C 1
ATOM 13805 O O . ALA D 1 249 ? -117.788 92.453 24.108 1.00 19.77 224 ALA D O 1
ATOM 13807 N N . SER D 1 250 ? -116.375 94.249 24.199 1.00 22.51 225 SER D N 1
ATOM 13808 C CA . SER D 1 250 ? -115.453 93.659 25.198 1.00 22.73 225 SER D CA 1
ATOM 13809 C C . SER D 1 250 ? -116.159 93.542 26.558 1.00 21.38 225 SER D C 1
ATOM 13810 O O . SER D 1 250 ? -116.003 92.523 27.210 1.00 21.72 225 SER D O 1
ATOM 13813 N N . ALA D 1 251 ? -116.829 94.593 26.996 1.00 21.85 226 ALA D N 1
ATOM 13814 C CA . ALA D 1 251 ? -117.599 94.607 28.259 1.00 21.68 226 ALA D CA 1
ATOM 13815 C C . ALA D 1 251 ? -118.663 93.498 28.218 1.00 23.14 226 ALA D C 1
ATOM 13816 O O . ALA D 1 251 ? -118.898 92.887 29.267 1.00 21.21 226 ALA D O 1
ATOM 13818 N N . ALA D 1 252 ? -119.271 93.194 27.053 1.00 23.35 227 ALA D N 1
ATOM 13819 C CA . ALA D 1 252 ? -120.303 92.120 26.985 1.00 21.86 227 ALA D CA 1
ATOM 13820 C C . ALA D 1 252 ? -119.687 90.741 27.218 1.00 22.06 227 ALA D C 1
ATOM 13821 O O . ALA D 1 252 ? -120.366 89.884 27.835 1.00 25.04 227 ALA D O 1
ATOM 13823 N N . GLU D 1 253 ? -118.480 90.473 26.720 1.00 21.24 228 GLU D N 1
ATOM 13824 C CA . GLU D 1 253 ? -117.762 89.247 27.098 1.00 22.29 228 GLU D CA 1
ATOM 13825 C C . GLU D 1 253 ? -117.538 89.284 28.623 1.00 22.45 228 GLU D C 1
ATOM 13826 O O . GLU D 1 253 ? -117.720 88.259 29.283 1.00 21.37 228 GLU D O 1
ATOM 13832 N N . ALA D 1 254 ? -117.147 90.435 29.151 1.00 24.93 229 ALA D N 1
ATOM 13833 C CA . ALA D 1 254 ? -116.742 90.536 30.580 1.00 24.18 229 ALA D CA 1
ATOM 13834 C C . ALA D 1 254 ? -117.977 90.330 31.472 1.00 23.74 229 ALA D C 1
ATOM 13835 O O . ALA D 1 254 ? -117.822 89.809 32.599 1.00 25.77 229 ALA D O 1
ATOM 13837 N N . LEU D 1 255 ? -119.145 90.782 31.024 1.00 23.82 230 LEU D N 1
ATOM 13838 C CA . LEU D 1 255 ? -120.443 90.647 31.751 1.00 23.74 230 LEU D CA 1
ATOM 13839 C C . LEU D 1 255 ? -120.939 89.197 31.682 1.00 23.03 230 LEU D C 1
ATOM 13840 O O . LEU D 1 255 ? -121.965 88.919 32.299 1.00 24.25 230 LEU D O 1
ATOM 13845 N N . GLY D 1 256 ? -120.290 88.343 30.878 1.00 23.94 231 GLY D N 1
ATOM 13846 C CA . GLY D 1 256 ? -120.734 86.982 30.526 1.00 22.27 231 GLY D CA 1
ATOM 13847 C C . GLY D 1 256 ? -121.965 86.935 29.608 1.00 20.50 231 GLY D C 1
ATOM 13848 O O . GLY D 1 256 ? -122.597 85.850 29.526 1.00 23.50 231 GLY D O 1
ATOM 13849 N N . MET D 1 257 ? -122.292 88.017 28.908 1.00 20.34 232 MET D N 1
ATOM 13850 C CA . MET D 1 257 ? -123.486 88.105 28.015 1.00 22.09 232 MET D CA 1
ATOM 13851 C C . MET D 1 257 ? -123.144 87.723 26.562 1.00 22.19 232 MET D C 1
ATOM 13852 O O . MET D 1 257 ? -124.102 87.491 25.765 1.00 21.45 232 MET D O 1
ATOM 13857 N N . SER D 1 258 ? -121.869 87.650 26.217 1.00 20.48 233 SER D N 1
ATOM 13858 C CA . SER D 1 258 ? -121.360 87.192 24.889 1.00 21.97 233 SER D CA 1
ATOM 13859 C C . SER D 1 258 ? -120.464 85.994 25.112 1.00 21.80 233 SER D C 1
ATOM 13860 O O . SER D 1 258 ? -119.851 85.928 26.181 1.00 21.48 233 SER D O 1
ATOM 13863 N N . LEU D 1 259 ? -120.371 85.091 24.136 1.00 22.02 234 LEU D N 1
ATOM 13864 C CA . LEU D 1 259 ? -119.461 83.939 24.201 1.00 20.67 234 LEU D CA 1
ATOM 13865 C C . LEU D 1 259 ? -118.046 84.492 24.308 1.00 24.35 234 LEU D C 1
ATOM 13866 O O . LEU D 1 259 ? -117.687 85.446 23.599 1.00 21.41 234 LEU D O 1
ATOM 13871 N N . PRO D 1 260 ? -117.233 83.923 25.218 1.00 23.90 235 PRO D N 1
ATOM 13872 C CA . PRO D 1 260 ? -115.842 84.359 25.351 1.00 25.22 235 PRO D CA 1
ATOM 13873 C C . PRO D 1 260 ? -115.153 84.163 23.989 1.00 23.88 235 PRO D C 1
ATOM 13874 O O . PRO D 1 260 ? -115.356 83.123 23.305 1.00 22.83 235 PRO D O 1
ATOM 13878 N N . GLY D 1 261 ? -114.407 85.189 23.552 1.00 24.30 236 GLY D N 1
ATOM 13879 C CA . GLY D 1 261 ? -113.663 85.161 22.287 1.00 22.16 236 GLY D CA 1
ATOM 13880 C C . GLY D 1 261 ? -114.430 85.757 21.116 1.00 21.63 236 GLY D C 1
ATOM 13881 O O . GLY D 1 261 ? -113.768 86.023 20.070 1.00 21.15 236 GLY D O 1
ATOM 13882 N N . SER D 1 262 ? -115.695 86.132 21.301 1.00 21.66 237 SER D N 1
ATOM 13883 C CA . SER D 1 262 ? -116.609 86.548 20.199 1.00 20.71 237 SER D CA 1
ATOM 13884 C C . SER D 1 262 ? -116.392 88.009 19.786 1.00 21.53 237 SER D C 1
ATOM 13885 O O . SER D 1 262 ? -116.684 88.343 18.625 1.00 21.65 237 SER D O 1
ATOM 13888 N N . ALA D 1 263 ? -115.874 88.887 20.654 1.00 20.83 238 ALA D N 1
ATOM 13889 C CA . ALA D 1 263 ? -115.822 90.334 20.360 1.00 21.25 238 ALA D CA 1
ATOM 13890 C C . ALA D 1 263 ? -114.776 90.641 19.265 1.00 19.85 238 ALA D C 1
ATOM 13891 O O . ALA D 1 263 ? -115.049 91.430 18.409 1.00 22.49 238 ALA D O 1
ATOM 13893 N N . ALA D 1 264 ? -113.611 90.036 19.280 1.00 22.32 239 ALA D N 1
ATOM 13894 C CA . ALA D 1 264 ? -112.420 90.583 18.567 1.00 23.49 239 ALA D CA 1
ATOM 13895 C C . ALA D 1 264 ? -112.360 90.227 17.071 1.00 23.03 239 ALA D C 1
ATOM 13896 O O . ALA D 1 264 ? -111.834 91.013 16.282 1.00 24.61 239 ALA D O 1
ATOM 13898 N N . PRO D 1 265 ? -112.805 89.059 16.580 1.00 22.07 240 PRO D N 1
ATOM 13899 C CA . PRO D 1 265 ? -112.671 88.764 15.146 1.00 22.53 240 PRO D CA 1
ATOM 13900 C C . PRO D 1 265 ? -113.348 89.821 14.278 1.00 20.40 240 PRO D C 1
ATOM 13901 O O . PRO D 1 265 ? -114.473 90.212 14.537 1.00 20.06 240 PRO D O 1
ATOM 13905 N N . PRO D 1 266 ? -112.666 90.342 13.236 1.00 21.15 241 PRO D N 1
ATOM 13906 C CA . PRO D 1 266 ? -113.241 91.364 12.375 1.00 20.25 241 PRO D CA 1
ATOM 13907 C C . PRO D 1 266 ? -114.587 90.941 11.757 1.00 20.43 241 PRO D C 1
ATOM 13908 O O . PRO D 1 266 ? -114.850 89.741 11.608 1.00 19.93 241 PRO D O 1
ATOM 13912 N N . ALA D 1 267 ? -115.429 91.937 11.454 1.00 20.47 242 ALA D N 1
ATOM 13913 C CA . ALA D 1 267 ? -116.737 91.770 10.778 1.00 20.65 242 ALA D CA 1
ATOM 13914 C C . ALA D 1 267 ? -116.602 90.901 9.519 1.00 22.45 242 ALA D C 1
ATOM 13915 O O . ALA D 1 267 ? -117.541 90.065 9.279 1.00 22.98 242 ALA D O 1
ATOM 13917 N N . THR D 1 268 ? -115.544 91.105 8.723 1.00 20.59 243 THR D N 1
ATOM 13918 C CA . THR D 1 268 ? -115.288 90.372 7.440 1.00 22.15 243 THR D CA 1
ATOM 13919 C C . THR D 1 268 ? -114.814 88.941 7.671 1.00 20.82 243 THR D C 1
ATOM 13920 O O . THR D 1 268 ? -114.628 88.197 6.673 1.00 23.30 243 THR D O 1
ATOM 13924 N N . ASP D 1 269 ? -114.476 88.587 8.902 1.00 20.89 244 ASP D N 1
ATOM 13925 C CA . ASP D 1 269 ? -113.876 87.275 9.239 1.00 20.81 244 ASP D CA 1
ATOM 13926 C C . ASP D 1 269 ? -114.982 86.242 9.505 1.00 20.76 244 ASP D C 1
ATOM 13927 O O . ASP D 1 269 ? -115.882 86.476 10.328 1.00 20.04 244 ASP D O 1
ATOM 13932 N N . ARG D 1 270 ? -114.937 85.117 8.806 1.00 23.59 245 ARG D N 1
ATOM 13933 C CA . ARG D 1 270 ? -116.006 84.112 8.917 1.00 25.24 245 ARG D CA 1
ATOM 13934 C C . ARG D 1 270 ? -115.970 83.363 10.247 1.00 27.45 245 ARG D C 1
ATOM 13935 O O . ARG D 1 270 ? -116.919 82.585 10.489 1.00 25.11 245 ARG D O 1
ATOM 13943 N N . ARG D 1 271 ? -114.964 83.559 11.096 1.00 23.48 246 ARG D N 1
ATOM 13944 C CA . ARG D 1 271 ? -115.076 83.032 12.479 1.00 24.38 246 ARG D CA 1
ATOM 13945 C C . ARG D 1 271 ? -116.332 83.620 13.144 1.00 22.10 246 ARG D C 1
ATOM 13946 O O . ARG D 1 271 ? -116.878 82.945 14.021 1.00 21.28 246 ARG D O 1
ATOM 13954 N N . ARG D 1 272 ? -116.771 84.840 12.769 1.00 20.20 247 ARG D N 1
ATOM 13955 C CA . ARG D 1 272 ? -117.975 85.467 13.386 1.00 19.97 247 ARG D CA 1
ATOM 13956 C C . ARG D 1 272 ? -119.196 84.567 13.150 1.00 22.01 247 ARG D C 1
ATOM 13957 O O . ARG D 1 272 ? -120.089 84.529 14.023 1.00 20.91 247 ARG D O 1
ATOM 13965 N N . ASP D 1 273 ? -119.254 83.906 12.004 1.00 21.47 248 ASP D N 1
ATOM 13966 C CA . ASP D 1 273 ? -120.385 82.993 11.637 1.00 21.87 248 ASP D CA 1
ATOM 13967 C C . ASP D 1 273 ? -120.465 81.851 12.659 1.00 19.81 248 ASP D C 1
ATOM 13968 O O . ASP D 1 273 ? -121.583 81.447 13.078 1.00 19.83 248 ASP D O 1
ATOM 13973 N N . GLY D 1 274 ? -119.318 81.297 13.028 1.00 21.15 249 GLY D N 1
ATOM 13974 C CA . GLY D 1 274 ? -119.231 80.197 13.999 1.00 20.92 249 GLY D CA 1
ATOM 13975 C C . GLY D 1 274 ? -119.721 80.680 15.353 1.00 20.97 249 GLY D C 1
ATOM 13976 O O . GLY D 1 274 ? -120.508 79.943 15.986 1.00 21.02 249 GLY D O 1
ATOM 13977 N N . PHE D 1 275 ? -119.294 81.874 15.781 1.00 20.20 250 PHE D N 1
ATOM 13978 C CA . PHE D 1 275 ? -119.749 82.484 17.064 1.00 19.61 250 PHE D CA 1
ATOM 13979 C C . PHE D 1 275 ? -121.264 82.698 17.007 1.00 19.37 250 PHE D C 1
ATOM 13980 O O . PHE D 1 275 ? -121.934 82.564 18.054 1.00 18.73 250 PHE D O 1
ATOM 13988 N N . ALA D 1 276 ? -121.800 83.027 15.832 1.00 20.11 251 ALA D N 1
ATOM 13989 C CA . ALA D 1 276 ? -123.235 83.284 15.634 1.00 19.09 251 ALA D CA 1
ATOM 13990 C C . ALA D 1 276 ? -124.023 81.991 15.842 1.00 20.05 251 ALA D C 1
ATOM 13991 O O . ALA D 1 276 ? -124.992 81.977 16.630 1.00 20.19 251 ALA D O 1
ATOM 13993 N N A ARG D 1 277 ? -123.613 80.923 15.164 0.61 21.59 252 ARG D N 1
ATOM 13994 N N B ARG D 1 277 ? -123.618 80.917 15.172 0.39 21.34 252 ARG D N 1
ATOM 13995 C CA A ARG D 1 277 ? -124.271 79.592 15.294 0.61 21.17 252 ARG D CA 1
ATOM 13996 C CA B ARG D 1 277 ? -124.290 79.598 15.325 0.39 21.29 252 ARG D CA 1
ATOM 13997 C C A ARG D 1 277 ? -124.160 79.128 16.760 0.61 20.28 252 ARG D C 1
ATOM 13998 C C B ARG D 1 277 ? -124.179 79.158 16.788 0.39 20.68 252 ARG D C 1
ATOM 13999 O O A ARG D 1 277 ? -125.157 78.652 17.302 0.61 19.33 252 ARG D O 1
ATOM 14000 O O B ARG D 1 277 ? -125.202 78.740 17.350 0.39 20.21 252 ARG D O 1
ATOM 14015 N N . ARG D 1 278 ? -122.995 79.277 17.393 1.00 20.84 253 ARG D N 1
ATOM 14016 C CA . ARG D 1 278 ? -122.834 78.876 18.810 1.00 21.92 253 ARG D CA 1
ATOM 14017 C C . ARG D 1 278 ? -123.651 79.788 19.722 1.00 21.70 253 ARG D C 1
ATOM 14018 O O . ARG D 1 278 ? -124.111 79.289 20.795 1.00 24.86 253 ARG D O 1
ATOM 14026 N N . SER D 1 279 ? -123.895 81.048 19.346 1.00 22.01 254 SER D N 1
ATOM 14027 C CA . SER D 1 279 ? -124.756 81.950 20.139 1.00 21.59 254 SER D CA 1
ATOM 14028 C C . SER D 1 279 ? -126.210 81.438 20.089 1.00 22.60 254 SER D C 1
ATOM 14029 O O . SER D 1 279 ? -126.880 81.422 21.124 1.00 21.06 254 SER D O 1
ATOM 14032 N N . GLY D 1 280 ? -126.699 81.032 18.914 1.00 19.75 255 GLY D N 1
ATOM 14033 C CA . GLY D 1 280 ? -128.043 80.451 18.794 1.00 20.56 255 GLY D CA 1
ATOM 14034 C C . GLY D 1 280 ? -128.154 79.143 19.560 1.00 18.96 255 GLY D C 1
ATOM 14035 O O . GLY D 1 280 ? -129.196 78.938 20.213 1.00 22.80 255 GLY D O 1
ATOM 14036 N N . GLN D 1 281 ? -127.109 78.325 19.565 1.00 20.81 256 GLN D N 1
ATOM 14037 C CA . GLN D 1 281 ? -127.111 77.065 20.355 1.00 23.95 256 GLN D CA 1
ATOM 14038 C C . GLN D 1 281 ? -127.124 77.393 21.851 1.00 25.30 256 GLN D C 1
ATOM 14039 O O . GLN D 1 281 ? -127.942 76.796 22.609 1.00 22.35 256 GLN D O 1
ATOM 14045 N N . ALA D 1 282 ? -126.279 78.341 22.274 1.00 26.31 257 ALA D N 1
ATOM 14046 C CA . ALA D 1 282 ? -126.167 78.719 23.704 1.00 21.67 257 ALA D CA 1
ATOM 14047 C C . ALA D 1 282 ? -127.515 79.178 24.266 1.00 22.72 257 ALA D C 1
ATOM 14048 O O . ALA D 1 282 ? -127.847 78.819 25.425 1.00 24.64 257 ALA D O 1
ATOM 14050 N N . VAL D 1 283 ? -128.262 80.031 23.568 1.00 21.07 258 VAL D N 1
ATOM 14051 C CA . VAL D 1 283 ? -129.503 80.609 24.158 1.00 22.67 258 VAL D CA 1
ATOM 14052 C C . VAL D 1 283 ? -130.500 79.482 24.426 1.00 24.95 258 VAL D C 1
ATOM 14053 O O . VAL D 1 283 ? -131.231 79.567 25.437 1.00 22.17 258 VAL D O 1
ATOM 14057 N N . VAL D 1 284 ? -130.525 78.465 23.570 1.00 23.36 259 VAL D N 1
ATOM 14058 C CA . VAL D 1 284 ? -131.497 77.346 23.735 1.00 24.65 259 VAL D CA 1
ATOM 14059 C C . VAL D 1 284 ? -131.084 76.548 24.985 1.00 23.58 259 VAL D C 1
ATOM 14060 O O . VAL D 1 284 ? -131.962 76.183 25.779 1.00 23.99 259 VAL D O 1
ATOM 14064 N N . GLU D 1 285 ? -129.793 76.361 25.202 1.00 23.18 260 GLU D N 1
ATOM 14065 C CA . GLU D 1 285 ? -129.278 75.641 26.390 1.00 24.98 260 GLU D CA 1
ATOM 14066 C C . GLU D 1 285 ? -129.561 76.436 27.671 1.00 26.03 260 GLU D C 1
ATOM 14067 O O . GLU D 1 285 ? -129.826 75.769 28.696 1.00 23.35 260 GLU D O 1
ATOM 14073 N N . LEU D 1 286 ? -129.481 77.769 27.645 1.00 23.54 261 LEU D N 1
ATOM 14074 C CA . LEU D 1 286 ? -129.863 78.615 28.814 1.00 25.92 261 LEU D CA 1
ATOM 14075 C C . LEU D 1 286 ? -131.345 78.353 29.156 1.00 26.57 261 LEU D C 1
ATOM 14076 O O . LEU D 1 286 ? -131.714 78.219 30.353 1.00 24.82 261 LEU D O 1
ATOM 14081 N N . LEU D 1 287 ? -132.205 78.279 28.149 1.00 25.01 262 LEU D N 1
ATOM 14082 C CA . LEU D 1 287 ? -133.645 77.983 28.367 1.00 27.17 262 LEU D CA 1
ATOM 14083 C C . LEU D 1 287 ? -133.792 76.591 28.986 1.00 27.61 262 LEU D C 1
ATOM 14084 O O . LEU D 1 287 ? -134.620 76.428 29.901 1.00 31.23 262 LEU D O 1
ATOM 14089 N N . ARG D 1 288 ? -133.038 75.619 28.503 1.00 28.55 263 ARG D N 1
ATOM 14090 C CA . ARG D 1 288 ? -133.088 74.260 29.063 1.00 31.47 263 ARG D CA 1
ATOM 14091 C C . ARG D 1 288 ? -132.675 74.299 30.550 1.00 33.06 263 ARG D C 1
ATOM 14092 O O . ARG D 1 288 ? -133.309 73.594 31.354 1.00 31.28 263 ARG D O 1
ATOM 14100 N N . ARG D 1 289 ? -131.698 75.129 30.900 1.00 29.56 264 ARG D N 1
ATOM 14101 C CA . ARG D 1 289 ? -131.152 75.291 32.284 1.00 26.82 264 ARG D CA 1
ATOM 14102 C C . ARG D 1 289 ? -132.071 76.164 33.148 1.00 25.67 264 ARG D C 1
ATOM 14103 O O . ARG D 1 289 ? -131.854 76.216 34.345 1.00 26.69 264 ARG D O 1
ATOM 14111 N N . GLY D 1 290 ? -133.018 76.888 32.566 1.00 25.83 265 GLY D N 1
ATOM 14112 C CA . GLY D 1 290 ? -133.870 77.855 33.285 1.00 25.05 265 GLY D CA 1
ATOM 14113 C C . GLY D 1 290 ? -133.076 79.100 33.670 1.00 25.86 265 GLY D C 1
ATOM 14114 O O . GLY D 1 290 ? -133.446 79.762 34.650 1.00 26.83 265 GLY D O 1
ATOM 14115 N N . ILE D 1 291 ? -132.036 79.441 32.898 1.00 25.32 266 ILE D N 1
ATOM 14116 C CA . ILE D 1 291 ? -131.149 80.622 33.164 1.00 25.66 266 ILE D CA 1
ATOM 14117 C C . ILE D 1 291 ? -131.716 81.829 32.428 1.00 25.08 266 ILE D C 1
ATOM 14118 O O . ILE D 1 291 ? -132.106 81.676 31.240 1.00 28.50 266 ILE D O 1
ATOM 14123 N N . THR D 1 292 ? -131.752 82.989 33.084 1.00 22.31 267 THR D N 1
ATOM 14124 C CA . THR D 1 292 ? -132.178 84.278 32.488 1.00 24.04 267 THR D CA 1
ATOM 14125 C C . THR D 1 292 ? -131.087 85.342 32.629 1.00 23.15 267 THR D C 1
ATOM 14126 O O . THR D 1 292 ? -130.161 85.129 33.424 1.00 26.06 267 THR D O 1
ATOM 14130 N N . ALA D 1 293 ? -131.232 86.466 31.924 1.00 22.79 268 ALA D N 1
ATOM 14131 C CA . ALA D 1 293 ? -130.164 87.492 31.821 1.00 22.44 268 ALA D CA 1
ATOM 14132 C C . ALA D 1 293 ? -129.759 87.958 33.241 1.00 24.78 268 ALA D C 1
ATOM 14133 O O . ALA D 1 293 ? -128.558 88.094 33.470 1.00 25.21 268 ALA D O 1
ATOM 14135 N N . ARG D 1 294 ? -130.698 88.117 34.187 1.00 27.58 269 ARG D N 1
ATOM 14136 C CA . ARG D 1 294 ? -130.363 88.648 35.542 1.00 26.72 269 ARG D CA 1
ATOM 14137 C C . ARG D 1 294 ? -129.670 87.587 36.393 1.00 27.82 269 ARG D C 1
ATOM 14138 O O . ARG D 1 294 ? -129.072 87.989 37.448 1.00 31.14 269 ARG D O 1
ATOM 14146 N N . ASP D 1 295 ? -129.663 86.310 36.012 1.00 25.48 270 ASP D N 1
ATOM 14147 C CA . ASP D 1 295 ? -128.780 85.326 36.691 1.00 23.78 270 ASP D CA 1
ATOM 14148 C C . ASP D 1 295 ? -127.312 85.561 36.303 1.00 25.68 270 ASP D C 1
ATOM 14149 O O . ASP D 1 295 ? -126.399 85.097 36.994 1.00 25.31 270 ASP D O 1
ATOM 14154 N N . ILE D 1 296 ? -127.081 86.200 35.162 1.00 27.43 271 ILE D N 1
ATOM 14155 C CA . ILE D 1 296 ? -125.715 86.447 34.628 1.00 24.32 271 ILE D CA 1
ATOM 14156 C C . ILE D 1 296 ? -125.292 87.878 35.030 1.00 24.82 271 ILE D C 1
ATOM 14157 O O . ILE D 1 296 ? -124.160 88.044 35.484 1.00 29.17 271 ILE D O 1
ATOM 14162 N N . LEU D 1 297 ? -126.164 88.876 34.873 1.00 21.90 272 LEU D N 1
ATOM 14163 C CA . LEU D 1 297 ? -125.885 90.299 35.181 1.00 24.81 272 LEU D CA 1
ATOM 14164 C C . LEU D 1 297 ? -126.019 90.530 36.707 1.00 24.11 272 LEU D C 1
ATOM 14165 O O . LEU D 1 297 ? -126.921 91.209 37.163 1.00 25.37 272 LEU D O 1
ATOM 14170 N N . THR D 1 298 ? -125.102 89.985 37.454 1.00 27.00 273 THR D N 1
ATOM 14171 C CA . THR D 1 298 ? -125.024 90.222 38.915 1.00 27.99 273 THR D CA 1
ATOM 14172 C C . THR D 1 298 ? -124.085 91.397 39.167 1.00 32.35 273 THR D C 1
ATOM 14173 O O . THR D 1 298 ? -123.370 91.828 38.241 1.00 22.38 273 THR D O 1
ATOM 14177 N N . LYS D 1 299 ? -124.033 91.856 40.415 1.00 31.32 274 LYS D N 1
ATOM 14178 C CA . LYS D 1 299 ? -123.117 92.941 40.809 1.00 31.75 274 LYS D CA 1
ATOM 14179 C C . LYS D 1 299 ? -121.703 92.521 40.427 1.00 26.84 274 LYS D C 1
ATOM 14180 O O . LYS D 1 299 ? -121.017 93.366 39.867 1.00 27.77 274 LYS D O 1
ATOM 14186 N N . GLU D 1 300 ? -121.305 91.282 40.708 1.00 23.03 275 GLU D N 1
ATOM 14187 C CA . GLU D 1 300 ? -119.955 90.790 40.397 1.00 27.68 275 GLU D CA 1
ATOM 14188 C C . GLU D 1 300 ? -119.709 90.863 38.881 1.00 27.68 275 GLU D C 1
ATOM 14189 O O . GLU D 1 300 ? -118.575 91.235 38.464 1.00 25.37 275 GLU D O 1
ATOM 14195 N N . ALA D 1 301 ? -120.696 90.509 38.052 1.00 26.68 276 ALA D N 1
ATOM 14196 C CA . ALA D 1 301 ? -120.484 90.551 36.576 1.00 25.93 276 ALA D CA 1
ATOM 14197 C C . ALA D 1 301 ? -120.225 91.998 36.150 1.00 24.15 276 ALA D C 1
ATOM 14198 O O . ALA D 1 301 ? -119.366 92.208 35.269 1.00 24.05 276 ALA D O 1
ATOM 14200 N N . PHE D 1 302 ? -120.955 92.973 36.712 1.00 26.45 277 PHE D N 1
ATOM 14201 C CA . PHE D 1 302 ? -120.737 94.411 36.429 1.00 26.43 277 PHE D CA 1
ATOM 14202 C C . PHE D 1 302 ? -119.338 94.802 36.903 1.00 27.17 277 PHE D C 1
ATOM 14203 O O . PHE D 1 302 ? -118.705 95.588 36.200 1.00 25.32 277 PHE D O 1
ATOM 14211 N N . GLU D 1 303 ? -118.860 94.256 38.027 1.00 28.75 278 GLU D N 1
ATOM 14212 C CA . GLU D 1 303 ? -117.497 94.587 38.528 1.00 28.28 278 GLU D CA 1
ATOM 14213 C C . GLU D 1 303 ? -116.475 93.999 37.537 1.00 28.90 278 GLU D C 1
ATOM 14214 O O . GLU D 1 303 ? -115.458 94.633 37.277 1.00 28.52 278 GLU D O 1
ATOM 14220 N N . ASN D 1 304 ? -116.747 92.824 36.984 1.00 25.70 279 ASN D N 1
ATOM 14221 C CA . ASN D 1 304 ? -115.874 92.202 35.957 1.00 27.35 279 ASN D CA 1
ATOM 14222 C C . ASN D 1 304 ? -115.840 93.082 34.702 1.00 26.57 279 ASN D C 1
ATOM 14223 O O . ASN D 1 304 ? -114.709 93.268 34.195 1.00 26.93 279 ASN D O 1
ATOM 14228 N N . ALA D 1 305 ? -116.988 93.640 34.260 1.00 24.64 280 ALA D N 1
ATOM 14229 C CA . ALA D 1 305 ? -117.059 94.569 33.108 1.00 25.80 280 ALA D CA 1
ATOM 14230 C C . ALA D 1 305 ? -116.233 95.818 33.407 1.00 27.11 280 ALA D C 1
ATOM 14231 O O . ALA D 1 305 ? -115.502 96.257 32.529 1.00 21.14 280 ALA D O 1
ATOM 14233 N N . ILE D 1 306 ? -116.393 96.392 34.607 1.00 24.79 281 ILE D N 1
ATOM 14234 C CA . ILE D 1 306 ? -115.606 97.588 34.997 1.00 26.08 281 ILE D CA 1
ATOM 14235 C C . ILE D 1 306 ? -114.112 97.252 34.897 1.00 23.46 281 ILE D C 1
ATOM 14236 O O . ILE D 1 306 ? -113.393 98.039 34.284 1.00 26.88 281 ILE D O 1
ATOM 14241 N N . ALA D 1 307 ? -113.671 96.139 35.465 1.00 25.25 282 ALA D N 1
ATOM 14242 C CA . ALA D 1 307 ? -112.252 95.763 35.502 1.00 22.92 282 ALA D CA 1
ATOM 14243 C C . ALA D 1 307 ? -111.751 95.627 34.055 1.00 27.60 282 ALA D C 1
ATOM 14244 O O . ALA D 1 307 ? -110.675 96.190 33.710 1.00 25.89 282 ALA D O 1
ATOM 14246 N N . VAL D 1 308 ? -112.473 94.876 33.223 1.00 25.54 283 VAL D N 1
ATOM 14247 C CA . VAL D 1 308 ? -112.073 94.708 31.796 1.00 24.22 283 VAL D CA 1
ATOM 14248 C C . VAL D 1 308 ? -112.007 96.063 31.092 1.00 23.77 283 VAL D C 1
ATOM 14249 O O . VAL D 1 308 ? -111.010 96.298 30.366 1.00 26.55 283 VAL D O 1
ATOM 14253 N N . VAL D 1 309 ? -112.998 96.942 31.259 1.00 24.66 284 VAL D N 1
ATOM 14254 C CA . VAL D 1 309 ? -113.032 98.263 30.571 1.00 27.51 284 VAL D CA 1
ATOM 14255 C C . VAL D 1 309 ? -111.833 99.101 31.081 1.00 31.36 284 VAL D C 1
ATOM 14256 O O . VAL D 1 309 ? -111.149 99.757 30.268 1.00 29.13 284 VAL D O 1
ATOM 14260 N N . MET D 1 310 ? -111.596 99.086 32.392 1.00 29.49 285 MET D N 1
ATOM 14261 C CA . MET D 1 310 ? -110.439 99.777 33.034 1.00 29.85 285 MET D CA 1
ATOM 14262 C C . MET D 1 310 ? -109.138 99.214 32.442 1.00 31.37 285 MET D C 1
ATOM 14263 O O . MET D 1 310 ? -108.260 100.015 32.100 1.00 39.98 285 MET D O 1
ATOM 14268 N N . ALA D 1 311 ? -109.040 97.901 32.237 1.00 29.96 286 ALA D N 1
ATOM 14269 C CA . ALA D 1 311 ? -107.807 97.271 31.717 1.00 28.32 286 ALA D CA 1
ATOM 14270 C C . ALA D 1 311 ? -107.598 97.577 30.225 1.00 31.20 286 ALA D C 1
ATOM 14271 O O . ALA D 1 311 ? -106.413 97.620 29.817 1.00 31.04 286 ALA D O 1
ATOM 14273 N N . PHE D 1 312 ? -108.657 97.809 29.444 1.00 31.57 287 PHE D N 1
ATOM 14274 C CA . PHE D 1 312 ? -108.571 98.154 27.992 1.00 35.80 287 PHE D CA 1
ATOM 14275 C C . PHE D 1 312 ? -108.377 99.667 27.783 1.00 36.36 287 PHE D C 1
ATOM 14276 O O . PHE D 1 312 ? -108.218 100.084 26.642 1.00 42.36 287 PHE D O 1
ATOM 14284 N N . GLY D 1 313 ? -108.407 100.483 28.838 1.00 40.09 288 GLY D N 1
ATOM 14285 C CA . GLY D 1 313 ? -108.599 101.937 28.698 1.00 40.49 288 GLY D CA 1
ATOM 14286 C C . GLY D 1 313 ? -109.749 102.207 27.733 1.00 39.24 288 GLY D C 1
ATOM 14287 O O . GLY D 1 313 ? -109.605 103.045 26.799 1.00 36.71 288 GLY D O 1
ATOM 14288 N N . GLY D 1 314 ? -110.868 101.511 27.967 1.00 35.87 289 GLY D N 1
ATOM 14289 C CA . GLY D 1 314 ? -112.106 101.635 27.192 1.00 31.14 289 GLY D CA 1
ATOM 14290 C C . GLY D 1 314 ? -112.638 103.041 27.216 1.00 29.03 289 GLY D C 1
ATOM 14291 O O . GLY D 1 314 ? -112.154 103.862 28.024 1.00 29.93 289 GLY D O 1
ATOM 14292 N N . SER D 1 315 ? -113.625 103.298 26.357 1.00 27.48 290 SER D N 1
ATOM 14293 C CA . SER D 1 315 ? -114.327 104.593 26.230 1.00 27.05 290 SER D CA 1
ATOM 14294 C C . SER D 1 315 ? -114.976 104.971 27.558 1.00 28.62 290 SER D C 1
ATOM 14295 O O . SER D 1 315 ? -115.604 104.088 28.203 1.00 28.30 290 SER D O 1
ATOM 14298 N N . THR D 1 316 ? -114.856 106.244 27.925 1.00 29.36 291 THR D N 1
ATOM 14299 C CA . THR D 1 316 ? -115.536 106.834 29.105 1.00 31.38 291 THR D CA 1
ATOM 14300 C C . THR D 1 316 ? -117.048 106.641 28.942 1.00 31.35 291 THR D C 1
ATOM 14301 O O . THR D 1 316 ? -117.722 106.601 29.968 1.00 27.88 291 THR D O 1
ATOM 14305 N N . ASN D 1 317 ? -117.539 106.459 27.707 1.00 28.42 292 ASN D N 1
ATOM 14306 C CA . ASN D 1 317 ? -118.975 106.166 27.423 1.00 30.34 292 ASN D CA 1
ATOM 14307 C C . ASN D 1 317 ? -119.421 104.883 28.129 1.00 24.41 292 ASN D C 1
ATOM 14308 O O . ASN D 1 317 ? -120.609 104.802 28.455 1.00 27.17 292 ASN D O 1
ATOM 14313 N N . ALA D 1 318 ? -118.521 103.940 28.362 1.00 25.84 293 ALA D N 1
ATOM 14314 C CA . ALA D 1 318 ? -118.816 102.653 29.023 1.00 28.01 293 ALA D CA 1
ATOM 14315 C C . ALA D 1 318 ? -119.229 102.889 30.479 1.00 28.44 293 ALA D C 1
ATOM 14316 O O . ALA D 1 318 ? -119.923 102.028 31.023 1.00 25.96 293 ALA D O 1
ATOM 14318 N N . VAL D 1 319 ? -118.871 104.023 31.085 1.00 26.77 294 VAL D N 1
ATOM 14319 C CA . VAL D 1 319 ? -119.368 104.348 32.455 1.00 27.49 294 VAL D CA 1
ATOM 14320 C C . VAL D 1 319 ? -120.876 104.607 32.368 1.00 26.74 294 VAL D C 1
ATOM 14321 O O . VAL D 1 319 ? -121.666 103.992 33.121 1.00 27.33 294 VAL D O 1
ATOM 14325 N N . LEU D 1 320 ? -121.287 105.443 31.436 1.00 26.11 295 LEU D N 1
ATOM 14326 C CA . LEU D 1 320 ? -122.711 105.773 31.235 1.00 27.32 295 LEU D CA 1
ATOM 14327 C C . LEU D 1 320 ? -123.474 104.470 30.932 1.00 27.40 295 LEU D C 1
ATOM 14328 O O . LEU D 1 320 ? -124.542 104.247 31.521 1.00 26.27 295 LEU D O 1
ATOM 14333 N N . HIS D 1 321 ? -122.970 103.654 30.005 1.00 25.85 296 HIS D N 1
ATOM 14334 C CA . HIS D 1 321 ? -123.745 102.483 29.494 1.00 24.26 296 HIS D CA 1
ATOM 14335 C C . HIS D 1 321 ? -123.844 101.386 30.538 1.00 24.34 296 HIS D C 1
ATOM 14336 O O . HIS D 1 321 ? -124.951 100.823 30.696 1.00 25.30 296 HIS D O 1
ATOM 14343 N N . LEU D 1 322 ? -122.743 101.059 31.218 1.00 23.37 297 LEU D N 1
ATOM 14344 C CA . LEU D 1 322 ? -122.758 100.025 32.264 1.00 24.94 297 LEU D CA 1
ATOM 14345 C C . LEU D 1 322 ? -123.622 100.480 33.444 1.00 25.02 297 LEU D C 1
ATOM 14346 O O . LEU D 1 322 ? -124.303 99.612 34.002 1.00 22.42 297 LEU D O 1
ATOM 14351 N N . LEU D 1 323 ? -123.646 101.767 33.799 1.00 24.02 298 LEU D N 1
ATOM 14352 C CA . LEU D 1 323 ? -124.579 102.240 34.858 1.00 24.64 298 LEU D CA 1
ATOM 14353 C C . LEU D 1 323 ? -126.026 101.977 34.399 1.00 25.50 298 LEU D C 1
ATOM 14354 O O . LEU D 1 323 ? -126.844 101.459 35.193 1.00 21.55 298 LEU D O 1
ATOM 14359 N N . ALA D 1 324 ? -126.337 102.304 33.142 1.00 23.82 299 ALA D N 1
ATOM 14360 C CA . ALA D 1 324 ? -127.705 102.139 32.603 1.00 26.49 299 ALA D CA 1
ATOM 14361 C C . ALA D 1 324 ? -128.107 100.657 32.562 1.00 25.02 299 ALA D C 1
ATOM 14362 O O . ALA D 1 324 ? -129.261 100.369 32.919 1.00 25.01 299 ALA D O 1
ATOM 14364 N N . ILE D 1 325 ? -127.210 99.763 32.148 1.00 25.56 300 ILE D N 1
ATOM 14365 C CA . ILE D 1 325 ? -127.486 98.300 32.053 1.00 24.26 300 ILE D CA 1
ATOM 14366 C C . ILE D 1 325 ? -127.723 97.746 33.458 1.00 29.22 300 ILE D C 1
ATOM 14367 O O . ILE D 1 325 ? -128.740 97.029 33.624 1.00 25.85 300 ILE D O 1
ATOM 14372 N N . ALA D 1 326 ? -126.897 98.148 34.439 1.00 26.46 301 ALA D N 1
ATOM 14373 C CA . ALA D 1 326 ? -127.122 97.756 35.848 1.00 26.54 301 ALA D CA 1
ATOM 14374 C C . ALA D 1 326 ? -128.519 98.216 36.258 1.00 21.31 301 ALA D C 1
ATOM 14375 O O . ALA D 1 326 ? -129.215 97.409 36.831 1.00 26.42 301 ALA D O 1
ATOM 14377 N N . HIS D 1 327 ? -128.903 99.462 36.017 1.00 25.02 302 HIS D N 1
ATOM 14378 C CA . HIS D 1 327 ? -130.252 99.977 36.372 1.00 25.62 302 HIS D CA 1
ATOM 14379 C C . HIS D 1 327 ? -131.347 99.099 35.758 1.00 29.52 302 HIS D C 1
ATOM 14380 O O . HIS D 1 327 ? -132.304 98.745 36.468 1.00 26.28 302 HIS D O 1
ATOM 14387 N N . GLU D 1 328 ? -131.230 98.761 34.477 1.00 25.39 303 GLU D N 1
ATOM 14388 C CA . GLU D 1 328 ? -132.209 97.906 33.758 1.00 26.69 303 GLU D CA 1
ATOM 14389 C C . GLU D 1 328 ? -132.211 96.481 34.321 1.00 26.65 303 GLU D C 1
ATOM 14390 O O . GLU D 1 328 ? -133.291 95.829 34.226 1.00 30.51 303 GLU D O 1
ATOM 14396 N N . ALA D 1 329 ? -131.106 95.983 34.896 1.00 23.25 304 ALA D N 1
ATOM 14397 C CA . ALA D 1 329 ? -131.023 94.653 35.526 1.00 24.05 304 ALA D CA 1
ATOM 14398 C C . ALA D 1 329 ? -131.468 94.728 36.998 1.00 25.88 304 ALA D C 1
ATOM 14399 O O . ALA D 1 329 ? -131.414 93.692 37.652 1.00 25.17 304 ALA D O 1
ATOM 14401 N N . ASN D 1 330 ? -131.907 95.882 37.469 1.00 28.17 305 ASN D N 1
ATOM 14402 C CA . ASN D 1 330 ? -132.187 96.136 38.918 1.00 31.24 305 ASN D CA 1
ATOM 14403 C C . ASN D 1 330 ? -131.000 95.656 39.755 1.00 28.95 305 ASN D C 1
ATOM 14404 O O . ASN D 1 330 ? -131.186 94.868 40.725 1.00 29.41 305 ASN D O 1
ATOM 14409 N N . VAL D 1 331 ? -129.791 96.085 39.402 1.00 27.56 306 VAL D N 1
ATOM 14410 C CA . VAL D 1 331 ? -128.572 95.795 40.210 1.00 28.74 306 VAL D CA 1
ATOM 14411 C C . VAL D 1 331 ? -127.958 97.107 40.710 1.00 29.70 306 VAL D C 1
ATOM 14412 O O . VAL D 1 331 ? -127.762 98.059 39.912 1.00 30.13 306 VAL D O 1
ATOM 14416 N N . ALA D 1 332 ? -127.645 97.155 41.998 1.00 27.08 307 ALA D N 1
ATOM 14417 C CA . ALA D 1 332 ? -127.079 98.373 42.625 1.00 26.14 307 ALA D CA 1
ATOM 14418 C C . ALA D 1 332 ? -125.713 98.590 41.973 1.00 25.02 307 ALA D C 1
ATOM 14419 O O . ALA D 1 332 ? -124.905 97.689 42.083 1.00 26.82 307 ALA D O 1
ATOM 14421 N N . LEU D 1 333 ? -125.495 99.698 41.277 1.00 25.22 308 LEU D N 1
ATOM 14422 C CA . LEU D 1 333 ? -124.151 100.080 40.788 1.00 26.80 308 LEU D CA 1
ATOM 14423 C C . LEU D 1 333 ? -124.043 101.603 40.798 1.00 29.35 308 LEU D C 1
ATOM 14424 O O . LEU D 1 333 ? -124.944 102.270 40.275 1.00 30.68 308 LEU D O 1
ATOM 14429 N N . SER D 1 334 ? -122.944 102.126 41.337 1.00 34.82 309 SER D N 1
ATOM 14430 C CA . SER D 1 334 ? -122.685 103.587 41.432 1.00 35.04 309 SER D CA 1
ATOM 14431 C C . SER D 1 334 ? -121.360 103.955 40.753 1.00 31.20 309 SER D C 1
ATOM 14432 O O . SER D 1 334 ? -120.519 103.081 40.573 1.00 29.68 309 SER D O 1
ATOM 14435 N N . LEU D 1 335 ? -121.188 105.241 40.459 1.00 35.93 310 LEU D N 1
ATOM 14436 C CA . LEU D 1 335 ? -119.883 105.825 40.039 1.00 33.95 310 LEU D CA 1
ATOM 14437 C C . LEU D 1 335 ? -118.794 105.384 40.997 1.00 32.77 310 LEU D C 1
ATOM 14438 O O . LEU D 1 335 ? -117.696 105.121 40.528 1.00 33.08 310 LEU D O 1
ATOM 14443 N N . GLN D 1 336 ? -119.061 105.285 42.306 1.00 34.71 311 GLN D N 1
ATOM 14444 C CA . GLN D 1 336 ? -117.973 104.925 43.250 1.00 34.65 311 GLN D CA 1
ATOM 14445 C C . GLN D 1 336 ? -117.508 103.477 43.059 1.00 32.05 311 GLN D C 1
ATOM 14446 O O . GLN D 1 336 ? -116.349 103.158 43.387 1.00 31.02 311 GLN D O 1
ATOM 14452 N N . ASP D 1 337 ? -118.382 102.584 42.588 1.00 30.92 312 ASP D N 1
ATOM 14453 C CA . ASP D 1 337 ? -117.985 101.184 42.267 1.00 29.23 312 ASP D CA 1
ATOM 14454 C C . ASP D 1 337 ? -116.950 101.240 41.133 1.00 24.84 312 ASP D C 1
ATOM 14455 O O . ASP D 1 337 ? -116.046 100.407 41.115 1.00 27.46 312 ASP D O 1
ATOM 14460 N N . PHE D 1 338 ? -117.055 102.212 40.234 1.00 28.33 313 PHE D N 1
ATOM 14461 C CA . PHE D 1 338 ? -116.069 102.399 39.140 1.00 29.05 313 PHE D CA 1
ATOM 14462 C C . PHE D 1 338 ? -114.709 102.795 39.737 1.00 30.03 313 PHE D C 1
ATOM 14463 O O . PHE D 1 338 ? -113.695 102.163 39.395 1.00 30.34 313 PHE D O 1
ATOM 14471 N N . SER D 1 339 ? -114.700 103.764 40.659 1.00 32.73 314 SER D N 1
ATOM 14472 C CA . SER D 1 339 ? -113.479 104.189 41.402 1.00 32.21 314 SER D CA 1
ATOM 14473 C C . SER D 1 339 ? -112.830 103.000 42.091 1.00 32.58 314 SER D C 1
ATOM 14474 O O . SER D 1 339 ? -111.646 102.762 41.854 1.00 32.25 314 SER D O 1
ATOM 14477 N N . ARG D 1 340 ? -113.582 102.320 42.963 1.00 34.15 315 ARG D N 1
ATOM 14478 C CA . ARG D 1 340 ? -113.068 101.210 43.813 1.00 30.19 315 ARG D CA 1
ATOM 14479 C C . ARG D 1 340 ? -112.446 100.128 42.935 1.00 28.22 315 ARG D C 1
ATOM 14480 O O . ARG D 1 340 ? -111.339 99.683 43.231 1.00 30.32 315 ARG D O 1
ATOM 14488 N N . ILE D 1 341 ? -113.127 99.672 41.885 1.00 28.86 316 ILE D N 1
ATOM 14489 C CA . ILE D 1 341 ? -112.580 98.562 41.047 1.00 27.97 316 ILE D CA 1
ATOM 14490 C C . ILE D 1 341 ? -111.405 99.110 40.239 1.00 24.53 316 ILE D C 1
ATOM 14491 O O . ILE D 1 341 ? -110.367 98.409 40.168 1.00 28.36 316 ILE D O 1
ATOM 14496 N N . GLY D 1 342 ? -111.589 100.277 39.635 1.00 26.80 317 GLY D N 1
ATOM 14497 C CA . GLY D 1 342 ? -110.572 100.934 38.791 1.00 29.84 317 GLY D CA 1
ATOM 14498 C C . GLY D 1 342 ? -109.284 101.239 39.540 1.00 32.23 317 GLY D C 1
ATOM 14499 O O . GLY D 1 342 ? -108.203 101.161 38.915 1.00 34.88 317 GLY D O 1
ATOM 14500 N N . SER D 1 343 ? -109.344 101.548 40.840 1.00 31.70 318 SER D N 1
ATOM 14501 C CA . SER D 1 343 ? -108.104 101.834 41.607 1.00 35.87 318 SER D CA 1
ATOM 14502 C C . SER D 1 343 ? -107.245 100.563 41.706 1.00 35.82 318 SER D C 1
ATOM 14503 O O . SER D 1 343 ? -106.027 100.690 41.825 1.00 35.24 318 SER D O 1
ATOM 14506 N N . GLY D 1 344 ? -107.832 99.363 41.594 1.00 36.38 319 GLY D N 1
ATOM 14507 C CA . GLY D 1 344 ? -107.102 98.082 41.740 1.00 34.11 319 GLY D CA 1
ATOM 14508 C C . GLY D 1 344 ? -106.712 97.405 40.429 1.00 31.20 319 GLY D C 1
ATOM 14509 O O . GLY D 1 344 ? -106.060 96.369 40.499 1.00 31.82 319 GLY D O 1
ATOM 14510 N N . VAL D 1 345 ? -107.052 97.963 39.270 1.00 30.74 320 VAL D N 1
ATOM 14511 C CA . VAL D 1 345 ? -106.870 97.270 37.956 1.00 32.68 320 VAL D CA 1
ATOM 14512 C C . VAL D 1 345 ? -105.953 98.093 37.073 1.00 28.91 320 VAL D C 1
ATOM 14513 O O . VAL D 1 345 ? -106.247 99.241 36.820 1.00 32.61 320 VAL D O 1
ATOM 14517 N N . PRO D 1 346 ? -104.839 97.537 36.564 1.00 33.89 321 PRO D N 1
ATOM 14518 C CA . PRO D 1 346 ? -103.942 98.314 35.702 1.00 33.64 321 PRO D CA 1
ATOM 14519 C C . PRO D 1 346 ? -104.496 98.521 34.281 1.00 35.68 321 PRO D C 1
ATOM 14520 O O . PRO D 1 346 ? -105.239 97.679 33.772 1.00 31.78 321 PRO D O 1
ATOM 14524 N N . HIS D 1 347 ? -104.135 99.650 33.671 1.00 33.31 322 HIS D N 1
ATOM 14525 C CA . HIS D 1 347 ? -104.362 99.942 32.236 1.00 29.71 322 HIS D CA 1
ATOM 14526 C C . HIS D 1 347 ? -103.349 99.119 31.435 1.00 31.63 322 HIS D C 1
ATOM 14527 O O . HIS D 1 347 ? -102.153 99.399 31.555 1.00 33.99 322 HIS D O 1
ATOM 14534 N N . LEU D 1 348 ? -103.818 98.139 30.654 1.00 30.33 323 LEU D N 1
ATOM 14535 C CA . LEU D 1 348 ? -102.947 97.207 29.897 1.00 30.47 323 LEU D CA 1
ATOM 14536 C C . LEU D 1 348 ? -103.006 97.473 28.392 1.00 29.73 323 LEU D C 1
ATOM 14537 O O . LEU D 1 348 ? -101.950 97.261 27.771 1.00 29.49 323 LEU D O 1
ATOM 14542 N N . ALA D 1 349 ? -104.168 97.800 27.799 1.00 28.16 324 ALA D N 1
ATOM 14543 C CA . ALA D 1 349 ? -104.329 97.797 26.324 1.00 27.61 324 ALA D CA 1
ATOM 14544 C C . ALA D 1 349 ? -103.734 99.070 25.737 1.00 27.75 324 ALA D C 1
ATOM 14545 O O . ALA D 1 349 ? -104.156 100.167 26.151 1.00 31.02 324 ALA D O 1
ATOM 14547 N N . ASP D 1 350 ? -102.815 98.942 24.777 1.00 31.10 325 ASP D N 1
ATOM 14548 C CA . ASP D 1 350 ? -102.236 100.101 24.048 1.00 30.81 325 ASP D CA 1
ATOM 14549 C C . ASP D 1 350 ? -103.059 100.271 22.784 1.00 29.79 325 ASP D C 1
ATOM 14550 O O . ASP D 1 350 ? -102.582 99.852 21.713 1.00 31.03 325 ASP D O 1
ATOM 14555 N N . VAL D 1 351 ? -104.259 100.838 22.894 1.00 29.47 326 VAL D N 1
ATOM 14556 C CA . VAL D 1 351 ? -105.227 100.839 21.762 1.00 30.15 326 VAL D CA 1
ATOM 14557 C C . VAL D 1 351 ? -105.649 102.266 21.456 1.00 33.86 326 VAL D C 1
ATOM 14558 O O . VAL D 1 351 ? -105.772 103.107 22.406 1.00 30.31 326 VAL D O 1
ATOM 14562 N N . LYS D 1 352 ? -105.868 102.515 20.168 1.00 31.46 327 LYS D N 1
ATOM 14563 C CA . LYS D 1 352 ? -106.520 103.739 19.660 1.00 34.25 327 LYS D CA 1
ATOM 14564 C C . LYS D 1 352 ? -107.821 103.946 20.427 1.00 34.53 327 LYS D C 1
ATOM 14565 O O . LYS D 1 352 ? -108.477 102.973 20.824 1.00 33.94 327 LYS D O 1
ATOM 14571 N N . PRO D 1 353 ? -108.293 105.208 20.545 1.00 39.63 328 PRO D N 1
ATOM 14572 C CA . PRO D 1 353 ? -107.612 106.365 19.945 1.00 39.60 328 PRO D CA 1
ATOM 14573 C C . PRO D 1 353 ? -106.378 106.910 20.693 1.00 44.66 328 PRO D C 1
ATOM 14574 O O . PRO D 1 353 ? -105.572 107.594 20.060 1.00 43.40 328 PRO D O 1
ATOM 14578 N N . PHE D 1 354 ? -106.203 106.576 21.972 1.00 39.61 329 PHE D N 1
ATOM 14579 C CA . PHE D 1 354 ? -105.115 107.148 22.818 1.00 49.09 329 PHE D CA 1
ATOM 14580 C C . PHE D 1 354 ? -103.810 106.350 22.630 1.00 44.48 329 PHE D C 1
ATOM 14581 O O . PHE D 1 354 ? -102.720 106.946 22.750 1.00 42.56 329 PHE D O 1
ATOM 14589 N N . GLY D 1 355 ? -103.902 105.047 22.337 1.00 34.63 330 GLY D N 1
ATOM 14590 C CA . GLY D 1 355 ? -102.754 104.173 22.018 1.00 34.13 330 GLY D CA 1
ATOM 14591 C C . GLY D 1 355 ? -102.585 103.885 20.528 1.00 30.43 330 GLY D C 1
ATOM 14592 O O . GLY D 1 355 ? -103.167 104.590 19.669 1.00 32.49 330 GLY D O 1
ATOM 14593 N N . ARG D 1 356 ? -101.838 102.829 20.241 1.00 33.84 331 ARG D N 1
ATOM 14594 C CA . ARG D 1 356 ? -101.282 102.502 18.906 1.00 35.18 331 ARG D CA 1
ATOM 14595 C C . ARG D 1 356 ? -102.213 101.539 18.154 1.00 34.50 331 ARG D C 1
ATOM 14596 O O . ARG D 1 356 ? -102.364 101.701 16.939 1.00 29.29 331 ARG D O 1
ATOM 14604 N N . HIS D 1 357 ? -102.805 100.551 18.827 1.00 32.26 332 HIS D N 1
ATOM 14605 C CA . HIS D 1 357 ? -103.398 99.387 18.111 1.00 30.79 332 HIS D CA 1
ATOM 14606 C C . HIS D 1 357 ? -104.926 99.494 17.988 1.00 30.69 332 HIS D C 1
ATOM 14607 O O . HIS D 1 357 ? -105.539 100.374 18.616 1.00 29.79 332 HIS D O 1
ATOM 14614 N N . VAL D 1 358 ? -105.505 98.571 17.219 1.00 28.64 333 VAL D N 1
ATOM 14615 C CA . VAL D 1 358 ? -106.967 98.500 16.952 1.00 26.75 333 VAL D CA 1
ATOM 14616 C C . VAL D 1 358 ? -107.433 97.069 17.255 1.00 27.06 333 VAL D C 1
ATOM 14617 O O . VAL D 1 358 ? -106.592 96.173 17.540 1.00 23.32 333 VAL D O 1
ATOM 14621 N N . MET D 1 359 ? -108.738 96.838 17.161 1.00 26.51 334 MET D N 1
ATOM 14622 C CA . MET D 1 359 ? -109.353 95.572 17.637 1.00 29.96 334 MET D CA 1
ATOM 14623 C C . MET D 1 359 ? -108.784 94.403 16.821 1.00 27.63 334 MET D C 1
ATOM 14624 O O . MET D 1 359 ? -108.582 93.327 17.402 1.00 28.65 334 MET D O 1
ATOM 14629 N N . SER D 1 360 ? -108.485 94.599 15.524 1.00 31.40 335 SER D N 1
ATOM 14630 C CA . SER D 1 360 ? -107.899 93.537 14.668 1.00 31.42 335 SER D CA 1
ATOM 14631 C C . SER D 1 360 ? -106.558 93.086 15.272 1.00 30.84 335 SER D C 1
ATOM 14632 O O . SER D 1 360 ? -106.287 91.899 15.236 1.00 28.72 335 SER D O 1
ATOM 14635 N N . ASP D 1 361 ? -105.810 93.974 15.945 1.00 28.06 336 ASP D N 1
ATOM 14636 C CA . ASP D 1 361 ? -104.533 93.615 16.630 1.00 29.16 336 ASP D CA 1
ATOM 14637 C C . ASP D 1 361 ? -104.805 92.820 17.913 1.00 26.10 336 ASP D C 1
ATOM 14638 O O . ASP D 1 361 ? -104.063 91.860 18.188 1.00 24.67 336 ASP D O 1
ATOM 14643 N N . VAL D 1 362 ? -105.827 93.199 18.665 1.00 26.60 337 VAL D N 1
ATOM 14644 C CA . VAL D 1 362 ? -106.273 92.464 19.889 1.00 27.44 337 VAL D CA 1
ATOM 14645 C C . VAL D 1 362 ? -106.720 91.057 19.459 1.00 27.76 337 VAL D C 1
ATOM 14646 O O . VAL D 1 362 ? -106.317 90.071 20.116 1.00 25.67 337 VAL D O 1
ATOM 14650 N N . ASP D 1 363 ? -107.445 90.963 18.334 1.00 25.21 338 ASP D N 1
ATOM 14651 C CA . ASP D 1 363 ? -107.836 89.648 17.779 1.00 27.43 338 ASP D CA 1
ATOM 14652 C C . ASP D 1 363 ? -106.587 88.800 17.547 1.00 27.39 338 ASP D C 1
ATOM 14653 O O . ASP D 1 363 ? -106.560 87.631 17.937 1.00 28.16 338 ASP D O 1
ATOM 14658 N N . HIS D 1 364 ? -105.594 89.360 16.856 1.00 30.39 339 HIS D N 1
ATOM 14659 C CA . HIS D 1 364 ? -104.354 88.639 16.470 1.00 29.84 339 HIS D CA 1
ATOM 14660 C C . HIS D 1 364 ? -103.642 88.020 17.696 1.00 30.97 339 HIS D C 1
ATOM 14661 O O . HIS D 1 364 ? -103.116 86.904 17.563 1.00 30.17 339 HIS D O 1
ATOM 14668 N N . ILE D 1 365 ? -103.650 88.672 18.859 1.00 30.38 340 ILE D N 1
ATOM 14669 C CA . ILE D 1 365 ? -102.900 88.203 20.062 1.00 30.59 340 ILE D CA 1
ATOM 14670 C C . ILE D 1 365 ? -103.822 87.423 21.014 1.00 31.36 340 ILE D C 1
ATOM 14671 O O . ILE D 1 365 ? -103.321 86.949 22.075 1.00 29.41 340 ILE D O 1
ATOM 14676 N N . GLY D 1 366 ? -105.086 87.189 20.624 1.00 27.62 341 GLY D N 1
ATOM 14677 C CA . GLY D 1 366 ? -105.959 86.220 21.305 1.00 27.79 341 GLY D CA 1
ATOM 14678 C C . GLY D 1 366 ? -107.257 86.802 21.856 1.00 26.88 341 GLY D C 1
ATOM 14679 O O . GLY D 1 366 ? -108.023 86.034 22.473 1.00 27.14 341 GLY D O 1
ATOM 14680 N N . GLY D 1 367 ? -107.504 88.087 21.618 1.00 28.33 342 GLY D N 1
ATOM 14681 C CA . GLY D 1 367 ? -108.763 88.770 21.904 1.00 27.54 342 GLY D CA 1
ATOM 14682 C C . GLY D 1 367 ? -108.992 89.011 23.385 1.00 28.81 342 GLY D C 1
ATOM 14683 O O . GLY D 1 367 ? -108.036 88.950 24.229 1.00 26.25 342 GLY D O 1
ATOM 14684 N N . VAL D 1 368 ? -110.245 89.287 23.713 1.00 24.54 343 VAL D N 1
ATOM 14685 C CA . VAL D 1 368 ? -110.649 89.736 25.075 1.00 24.35 343 VAL D CA 1
ATOM 14686 C C . VAL D 1 368 ? -110.286 88.698 26.133 1.00 24.06 343 VAL D C 1
ATOM 14687 O O . VAL D 1 368 ? -109.875 89.082 27.239 1.00 25.59 343 VAL D O 1
ATOM 14691 N N . PRO D 1 369 ? -110.420 87.376 25.894 1.00 25.24 344 PRO D N 1
ATOM 14692 C CA . PRO D 1 369 ? -110.035 86.382 26.897 1.00 25.98 344 PRO D CA 1
ATOM 14693 C C . PRO D 1 369 ? -108.605 86.505 27.450 1.00 28.10 344 PRO D C 1
ATOM 14694 O O . PRO D 1 369 ? -108.367 86.123 28.581 1.00 25.40 344 PRO D O 1
ATOM 14698 N N . VAL D 1 370 ? -107.675 87.053 26.682 1.00 29.53 345 VAL D N 1
ATOM 14699 C CA . VAL D 1 370 ? -106.291 87.293 27.201 1.00 29.47 345 VAL D CA 1
ATOM 14700 C C . VAL D 1 370 ? -106.344 88.284 28.381 1.00 27.68 345 VAL D C 1
ATOM 14701 O O . VAL D 1 370 ? -105.688 88.019 29.398 1.00 30.31 345 VAL D O 1
ATOM 14705 N N . VAL D 1 371 ? -107.069 89.389 28.249 1.00 27.92 346 VAL D N 1
ATOM 14706 C CA . VAL D 1 371 ? -107.179 90.395 29.343 1.00 29.67 346 VAL D CA 1
ATOM 14707 C C . VAL D 1 371 ? -107.936 89.731 30.492 1.00 29.98 346 VAL D C 1
ATOM 14708 O O . VAL D 1 371 ? -107.519 89.890 31.653 1.00 31.23 346 VAL D O 1
ATOM 14712 N N . MET D 1 372 ? -109.021 89.014 30.193 1.00 28.69 347 MET D N 1
ATOM 14713 C CA . MET D 1 372 ? -109.856 88.434 31.269 1.00 27.33 347 MET D CA 1
ATOM 14714 C C . MET D 1 372 ? -109.007 87.427 32.046 1.00 27.93 347 MET D C 1
ATOM 14715 O O . MET D 1 372 ? -109.070 87.483 33.292 1.00 28.81 347 MET D O 1
ATOM 14720 N N . LYS D 1 373 ? -108.226 86.561 31.376 1.00 28.84 348 LYS D N 1
ATOM 14721 C CA . LYS D 1 373 ? -107.399 85.558 32.089 1.00 31.83 348 LYS D CA 1
ATOM 14722 C C . LYS D 1 373 ? -106.321 86.266 32.939 1.00 30.84 348 LYS D C 1
ATOM 14723 O O . LYS D 1 373 ? -106.086 85.812 34.073 1.00 30.12 348 LYS D O 1
ATOM 14729 N N . ALA D 1 374 ? -105.683 87.316 32.412 1.00 32.14 349 ALA D N 1
ATOM 14730 C CA . ALA D 1 374 ? -104.615 88.065 33.117 1.00 33.20 349 ALA D CA 1
ATOM 14731 C C . ALA D 1 374 ? -105.192 88.630 34.426 1.00 32.51 349 ALA D C 1
ATOM 14732 O O . ALA D 1 374 ? -104.560 88.509 35.476 1.00 34.06 349 ALA D O 1
ATOM 14734 N N . LEU D 1 375 ? -106.397 89.181 34.372 1.00 31.32 350 LEU D N 1
ATOM 14735 C CA . LEU D 1 375 ? -107.055 89.774 35.561 1.00 30.32 350 LEU D CA 1
ATOM 14736 C C . LEU D 1 375 ? -107.485 88.661 36.517 1.00 32.22 350 LEU D C 1
ATOM 14737 O O . LEU D 1 375 ? -107.303 88.804 37.758 1.00 27.05 350 LEU D O 1
ATOM 14742 N N . LEU D 1 376 ? -108.012 87.567 35.993 1.00 31.66 351 LEU D N 1
ATOM 14743 C CA . LEU D 1 376 ? -108.441 86.474 36.891 1.00 35.43 351 LEU D CA 1
ATOM 14744 C C . LEU D 1 376 ? -107.206 85.950 37.639 1.00 33.88 351 LEU D C 1
ATOM 14745 O O . LEU D 1 376 ? -107.271 85.832 38.850 1.00 35.78 351 LEU D O 1
ATOM 14750 N N . ASP D 1 377 ? -106.103 85.695 36.954 1.00 35.92 352 ASP D N 1
ATOM 14751 C CA . ASP D 1 377 ? -104.890 85.121 37.593 1.00 40.32 352 ASP D CA 1
ATOM 14752 C C . ASP D 1 377 ? -104.328 86.075 38.665 1.00 38.54 352 ASP D C 1
ATOM 14753 O O . ASP D 1 377 ? -103.641 85.589 39.552 1.00 40.48 352 ASP D O 1
ATOM 14758 N N . ALA D 1 378 ? -104.574 87.376 38.558 1.00 33.85 353 ALA D N 1
ATOM 14759 C CA . ALA D 1 378 ? -104.066 88.417 39.480 1.00 36.25 353 ALA D CA 1
ATOM 14760 C C . ALA D 1 378 ? -105.096 88.704 40.576 1.00 38.28 353 ALA D C 1
ATOM 14761 O O . ALA D 1 378 ? -104.850 89.627 41.351 1.00 38.39 353 ALA D O 1
ATOM 14763 N N . GLY D 1 379 ? -106.225 87.979 40.600 1.00 35.15 354 GLY D N 1
ATOM 14764 C CA . GLY D 1 379 ? -107.263 88.115 41.636 1.00 34.79 354 GLY D CA 1
ATOM 14765 C C . GLY D 1 379 ? -108.073 89.371 41.421 1.00 34.41 354 GLY D C 1
ATOM 14766 O O . GLY D 1 379 ? -108.643 89.884 42.383 1.00 33.11 354 GLY D O 1
ATOM 14767 N N . LEU D 1 380 ? -108.144 89.844 40.178 1.00 32.73 355 LEU D N 1
ATOM 14768 C CA . LEU D 1 380 ? -108.835 91.103 39.812 1.00 30.74 355 LEU D CA 1
ATOM 14769 C C . LEU D 1 380 ? -110.128 90.820 39.019 1.00 30.25 355 LEU D C 1
ATOM 14770 O O . LEU D 1 380 ? -110.706 91.767 38.516 1.00 31.95 355 LEU D O 1
ATOM 14775 N N . LEU D 1 381 ? -110.597 89.579 38.980 1.00 33.83 356 LEU D N 1
ATOM 14776 C CA . LEU D 1 381 ? -111.861 89.214 38.297 1.00 31.25 356 LEU D CA 1
ATOM 14777 C C . LEU D 1 381 ? -112.577 88.179 39.155 1.00 30.22 356 LEU D C 1
ATOM 14778 O O . LEU D 1 381 ? -111.896 87.263 39.636 1.00 32.30 356 LEU D O 1
ATOM 14783 N N . HIS D 1 382 ? -113.897 88.275 39.247 1.00 29.56 357 HIS D N 1
ATOM 14784 C CA . HIS D 1 382 ? -114.750 87.273 39.949 1.00 31.39 357 HIS D CA 1
ATOM 14785 C C . HIS D 1 382 ? -114.942 86.080 39.022 1.00 29.03 357 HIS D C 1
ATOM 14786 O O . HIS D 1 382 ? -115.725 86.209 38.048 1.00 29.96 357 HIS D O 1
ATOM 14793 N N . GLY D 1 383 ? -114.216 84.998 39.300 1.00 27.45 358 GLY D N 1
ATOM 14794 C CA . GLY D 1 383 ? -114.198 83.740 38.538 1.00 29.38 358 GLY D CA 1
ATOM 14795 C C . GLY D 1 383 ? -115.536 83.017 38.540 1.00 31.43 358 GLY D C 1
ATOM 14796 O O . GLY D 1 383 ? -115.750 82.252 37.583 1.00 33.15 358 GLY D O 1
ATOM 14797 N N . ASP D 1 384 ? -116.402 83.231 39.550 1.00 36.00 359 ASP D N 1
ATOM 14798 C CA . ASP D 1 384 ? -117.600 82.369 39.806 1.00 36.42 359 ASP D CA 1
ATOM 14799 C C . ASP D 1 384 ? -118.870 82.934 39.130 1.00 35.76 359 ASP D C 1
ATOM 14800 O O . ASP D 1 384 ? -119.980 82.362 39.288 1.00 30.63 359 ASP D O 1
ATOM 14805 N N . CYS D 1 385 ? -118.756 83.996 38.351 1.00 33.41 360 CYS D N 1
ATOM 14806 C CA . CYS D 1 385 ? -119.908 84.604 37.636 1.00 32.23 360 CYS D CA 1
ATOM 14807 C C . CYS D 1 385 ? -120.391 83.628 36.553 1.00 31.15 360 CYS D C 1
ATOM 14808 O O . CYS D 1 385 ? -119.577 83.169 35.763 1.00 30.56 360 CYS D O 1
ATOM 14811 N N . LEU D 1 386 ? -121.671 83.276 36.594 1.00 27.94 361 LEU D N 1
ATOM 14812 C CA . LEU D 1 386 ? -122.343 82.456 35.555 1.00 28.09 361 LEU D CA 1
ATOM 14813 C C . LEU D 1 386 ? -122.355 83.249 34.238 1.00 23.35 361 LEU D C 1
ATOM 14814 O O . LEU D 1 386 ? -122.488 84.477 34.288 1.00 23.72 361 LEU D O 1
ATOM 14819 N N . THR D 1 387 ? -122.198 82.567 33.122 1.00 25.00 362 THR D N 1
ATOM 14820 C CA . THR D 1 387 ? -122.148 83.204 31.787 1.00 24.81 362 THR D CA 1
ATOM 14821 C C . THR D 1 387 ? -123.161 82.545 30.852 1.00 26.26 362 THR D C 1
ATOM 14822 O O . THR D 1 387 ? -123.803 81.553 31.256 1.00 23.97 362 THR D O 1
ATOM 14826 N N . VAL D 1 388 ? -123.270 83.067 29.633 1.00 25.67 363 VAL D N 1
ATOM 14827 C CA . VAL D 1 388 ? -124.215 82.526 28.618 1.00 24.40 363 VAL D CA 1
ATOM 14828 C C . VAL D 1 388 ? -123.751 81.148 28.143 1.00 23.29 363 VAL D C 1
ATOM 14829 O O . VAL D 1 388 ? -124.555 80.497 27.482 1.00 27.52 363 VAL D O 1
ATOM 14833 N N . THR D 1 389 ? -122.545 80.677 28.465 1.00 24.17 364 THR D N 1
ATOM 14834 C CA . THR D 1 389 ? -122.124 79.289 28.153 1.00 27.03 364 THR D CA 1
ATOM 14835 C C . THR D 1 389 ? -122.860 78.307 29.063 1.00 27.10 364 THR D C 1
ATOM 14836 O O . THR D 1 389 ? -122.815 77.101 28.772 1.00 28.77 364 THR D O 1
ATOM 14840 N N . GLY D 1 390 ? -123.497 78.793 30.132 1.00 26.41 365 GLY D N 1
ATOM 14841 C CA . GLY D 1 390 ? -124.005 77.936 31.222 1.00 29.96 365 GLY D CA 1
ATOM 14842 C C . GLY D 1 390 ? -122.920 77.568 32.221 1.00 31.50 365 GLY D C 1
ATOM 14843 O O . GLY D 1 390 ? -123.225 76.854 33.203 1.00 32.72 365 GLY D O 1
ATOM 14844 N N . HIS D 1 391 ? -121.691 78.037 31.998 1.00 29.91 366 HIS D N 1
ATOM 14845 C CA . HIS D 1 391 ? -120.532 77.795 32.889 1.00 29.69 366 HIS D CA 1
ATOM 14846 C C . HIS D 1 391 ? -119.995 79.133 33.392 1.00 27.31 366 HIS D C 1
ATOM 14847 O O . HIS D 1 391 ? -120.431 80.191 32.931 1.00 25.90 366 HIS D O 1
ATOM 14854 N N . THR D 1 392 ? -119.107 79.079 34.373 1.00 28.67 367 THR D N 1
ATOM 14855 C CA . THR D 1 392 ? -118.585 80.285 35.039 1.00 29.07 367 THR D CA 1
ATOM 14856 C C . THR D 1 392 ? -117.478 80.865 34.158 1.00 26.59 367 THR D C 1
ATOM 14857 O O . THR D 1 392 ? -116.952 80.189 33.255 1.00 26.42 367 THR D O 1
ATOM 14861 N N . MET D 1 393 ? -117.167 82.119 34.435 1.00 27.57 368 MET D N 1
ATOM 14862 C CA . MET D 1 393 ? -116.073 82.849 33.769 1.00 28.46 368 MET D CA 1
ATOM 14863 C C . MET D 1 393 ? -114.801 82.018 33.898 1.00 28.46 368 MET D C 1
ATOM 14864 O O . MET D 1 393 ? -114.168 81.766 32.869 1.00 28.57 368 MET D O 1
ATOM 14869 N N . ALA D 1 394 ? -114.462 81.541 35.101 1.00 29.35 369 ALA D N 1
ATOM 14870 C CA . ALA D 1 394 ? -113.238 80.740 35.337 1.00 27.87 369 ALA D CA 1
ATOM 14871 C C . ALA D 1 394 ? -113.286 79.449 34.512 1.00 27.62 369 ALA D C 1
ATOM 14872 O O . ALA D 1 394 ? -112.281 79.157 33.857 1.00 27.15 369 ALA D O 1
ATOM 14874 N N . GLU D 1 395 ? -114.415 78.720 34.536 1.00 28.47 370 GLU D N 1
ATOM 14875 C CA . GLU D 1 395 ? -114.597 77.462 33.747 1.00 31.84 370 GLU D CA 1
ATOM 14876 C C . GLU D 1 395 ? -114.447 77.761 32.248 1.00 29.67 370 GLU D C 1
ATOM 14877 O O . GLU D 1 395 ? -113.795 76.966 31.583 1.00 28.61 370 GLU D O 1
ATOM 14883 N N . ASN D 1 396 ? -115.034 78.849 31.736 1.00 28.73 371 ASN D N 1
ATOM 14884 C CA . ASN D 1 396 ? -114.850 79.247 30.303 1.00 27.86 371 ASN D CA 1
ATOM 14885 C C . ASN D 1 396 ? -113.366 79.468 29.976 1.00 29.12 371 ASN D C 1
ATOM 14886 O O . ASN D 1 396 ? -112.883 78.948 28.929 1.00 33.18 371 ASN D O 1
ATOM 14891 N N . LEU D 1 397 ? -112.651 80.224 30.803 1.00 30.50 372 LEU D N 1
ATOM 14892 C CA . LEU D 1 397 ? -111.218 80.564 30.564 1.00 31.75 372 LEU D CA 1
ATOM 14893 C C . LEU D 1 397 ? -110.348 79.311 30.664 1.00 28.13 372 LEU D C 1
ATOM 14894 O O . LEU D 1 397 ? -109.430 79.180 29.843 1.00 34.21 372 LEU D O 1
ATOM 14899 N N . ALA D 1 398 ? -110.643 78.398 31.593 1.00 31.97 373 ALA D N 1
ATOM 14900 C CA . ALA D 1 398 ? -109.946 77.093 31.684 1.00 33.71 373 ALA D CA 1
ATOM 14901 C C . ALA D 1 398 ? -110.161 76.313 30.376 1.00 36.99 373 ALA D C 1
ATOM 14902 O O . ALA D 1 398 ? -109.222 75.667 29.914 1.00 38.63 373 ALA D O 1
ATOM 14904 N N . ALA D 1 399 ? -111.357 76.380 29.786 1.00 35.79 374 ALA D N 1
ATOM 14905 C CA . ALA D 1 399 ? -111.715 75.586 28.589 1.00 35.20 374 ALA D CA 1
ATOM 14906 C C . ALA D 1 399 ? -110.933 76.097 27.367 1.00 36.38 374 ALA D C 1
ATOM 14907 O O . ALA D 1 399 ? -110.515 75.275 26.545 1.00 43.26 374 ALA D O 1
ATOM 14909 N N . ILE D 1 400 ? -110.738 77.403 27.222 1.00 37.25 375 ILE D N 1
ATOM 14910 C CA . ILE D 1 400 ? -110.148 77.971 25.971 1.00 39.85 375 ILE D CA 1
ATOM 14911 C C . ILE D 1 400 ? -108.686 78.387 26.178 1.00 42.61 375 ILE D C 1
ATOM 14912 O O . ILE D 1 400 ? -108.059 78.738 25.179 1.00 42.69 375 ILE D O 1
ATOM 14917 N N . THR D 1 401 ? -108.186 78.377 27.415 1.00 44.19 376 THR D N 1
ATOM 14918 C CA . THR D 1 401 ? -106.766 78.647 27.780 1.00 45.98 376 THR D CA 1
ATOM 14919 C C . THR D 1 401 ? -106.193 79.726 26.868 1.00 40.60 376 THR D C 1
ATOM 14920 O O . THR D 1 401 ? -105.428 79.443 25.954 1.00 37.72 376 THR D O 1
ATOM 14924 N N . PRO D 1 402 ? -106.554 81.005 27.074 1.00 38.89 377 PRO D N 1
ATOM 14925 C CA . PRO D 1 402 ? -105.948 82.080 26.306 1.00 38.25 377 PRO D CA 1
ATOM 14926 C C . PRO D 1 402 ? -104.454 82.128 26.632 1.00 39.74 377 PRO D C 1
ATOM 14927 O O . PRO D 1 402 ? -104.032 81.763 27.740 1.00 33.66 377 PRO D O 1
ATOM 14931 N N . PRO D 1 403 ? -103.616 82.654 25.714 1.00 38.54 378 PRO D N 1
ATOM 14932 C CA . PRO D 1 403 ? -102.227 82.954 26.060 1.00 35.39 378 PRO D CA 1
ATOM 14933 C C . PRO D 1 403 ? -102.086 84.143 27.026 1.00 37.15 378 PRO D C 1
ATOM 14934 O O . PRO D 1 403 ? -103.037 84.897 27.232 1.00 27.57 378 PRO D O 1
ATOM 14938 N N . ASP D 1 404 ? -100.877 84.313 27.575 1.00 36.80 379 ASP D N 1
ATOM 14939 C CA . ASP D 1 404 ? -100.475 85.506 28.360 1.00 36.95 379 ASP D CA 1
ATOM 14940 C C . ASP D 1 404 ? -100.523 86.739 27.468 1.00 34.44 379 ASP D C 1
ATOM 14941 O O . ASP D 1 404 ? -100.449 86.659 26.239 1.00 33.50 379 ASP D O 1
ATOM 14946 N N . PRO D 1 405 ? -100.666 87.939 28.060 1.00 36.07 380 PRO D N 1
ATOM 14947 C CA . PRO D 1 405 ? -100.553 89.178 27.285 1.00 35.22 380 PRO D CA 1
ATOM 14948 C C . PRO D 1 405 ? -99.280 89.160 26.410 1.00 36.18 380 PRO D C 1
ATOM 14949 O O . PRO D 1 405 ? -98.243 88.723 26.878 1.00 31.59 380 PRO D O 1
ATOM 14953 N N . ASP D 1 406 ? -99.392 89.572 25.147 1.00 33.82 381 ASP D N 1
ATOM 14954 C CA . ASP D 1 406 ? -98.247 89.605 24.194 1.00 35.57 381 ASP D CA 1
ATOM 14955 C C . ASP D 1 406 ? -97.179 90.602 24.693 1.00 32.58 381 ASP D C 1
ATOM 14956 O O . ASP D 1 406 ? -95.977 90.336 24.471 1.00 34.19 381 ASP D O 1
ATOM 14961 N N . GLY D 1 407 ? -97.590 91.718 25.301 1.00 32.42 382 GLY D N 1
ATOM 14962 C CA . GLY D 1 407 ? -96.677 92.725 25.891 1.00 34.35 382 GLY D CA 1
ATOM 14963 C C . GLY D 1 407 ? -96.644 94.024 25.113 1.00 35.17 382 GLY D C 1
ATOM 14964 O O . GLY D 1 407 ? -96.172 95.025 25.690 1.00 34.55 382 GLY D O 1
ATOM 14965 N N . LYS D 1 408 ? -97.092 94.024 23.847 1.00 33.56 383 LYS D N 1
ATOM 14966 C CA . LYS D 1 408 ? -97.142 95.244 22.997 1.00 35.24 383 LYS D CA 1
ATOM 14967 C C . LYS D 1 408 ? -98.599 95.715 22.878 1.00 31.47 383 LYS D C 1
ATOM 14968 O O . LYS D 1 408 ? -98.892 96.873 23.249 1.00 30.13 383 LYS D O 1
ATOM 14974 N N . VAL D 1 409 ? -99.484 94.877 22.311 1.00 30.17 384 VAL D N 1
ATOM 14975 C CA . VAL D 1 409 ? -100.919 95.237 22.141 1.00 26.46 384 VAL D CA 1
ATOM 14976 C C . VAL D 1 409 ? -101.548 95.336 23.541 1.00 25.72 384 VAL D C 1
ATOM 14977 O O . VAL D 1 409 ? -102.199 96.345 23.844 1.00 27.38 384 VAL D O 1
ATOM 14981 N N . LEU D 1 410 ? -101.361 94.287 24.338 1.00 27.23 385 LEU D N 1
ATOM 14982 C CA . LEU D 1 410 ? -101.765 94.171 25.754 1.00 30.48 385 LEU D CA 1
ATOM 14983 C C . LEU D 1 410 ? -100.497 94.047 26.583 1.00 31.02 385 LEU D C 1
ATOM 14984 O O . LEU D 1 410 ? -99.738 93.080 26.352 1.00 30.46 385 LEU D O 1
ATOM 14989 N N . ARG D 1 411 ? -100.242 95.025 27.443 1.00 34.65 386 ARG D N 1
ATOM 14990 C CA . ARG D 1 411 ? -99.001 95.047 28.252 1.00 31.84 386 ARG D CA 1
ATOM 14991 C C . ARG D 1 411 ? -99.062 93.859 29.202 1.00 34.49 386 ARG D C 1
ATOM 14992 O O . ARG D 1 411 ? -100.182 93.505 29.642 1.00 37.06 386 ARG D O 1
ATOM 15000 N N . ALA D 1 412 ? -97.907 93.340 29.605 1.00 33.52 387 ALA D N 1
ATOM 15001 C CA . ALA D 1 412 ? -97.830 92.379 30.714 1.00 33.35 387 ALA D CA 1
ATOM 15002 C C . ALA D 1 412 ? -98.313 93.090 31.972 1.00 33.76 387 ALA D C 1
ATOM 15003 O O . ALA D 1 412 ? -98.111 94.322 32.087 1.00 34.59 387 ALA D O 1
ATOM 15005 N N . LEU D 1 413 ? -98.979 92.362 32.862 1.00 36.12 388 LEU D N 1
ATOM 15006 C CA . LEU D 1 413 ? -99.487 92.917 34.145 1.00 40.16 388 LEU D CA 1
ATOM 15007 C C . LEU D 1 413 ? -98.379 93.654 34.919 1.00 42.50 388 LEU D C 1
ATOM 15008 O O . LEU D 1 413 ? -98.689 94.620 35.614 1.00 44.92 388 LEU D O 1
ATOM 15013 N N . ALA D 1 414 ? -97.130 93.197 34.840 1.00 44.37 389 ALA D N 1
ATOM 15014 C CA . ALA D 1 414 ? -95.982 93.810 35.559 1.00 45.95 389 ALA D CA 1
ATOM 15015 C C . ALA D 1 414 ? -95.452 95.057 34.814 1.00 44.36 389 ALA D C 1
ATOM 15016 O O . ALA D 1 414 ? -94.647 95.799 35.410 1.00 40.18 389 ALA D O 1
ATOM 15018 N N . ASN D 1 415 ? -95.867 95.313 33.566 1.00 42.52 390 ASN D N 1
ATOM 15019 C CA . ASN D 1 415 ? -95.398 96.491 32.777 1.00 41.37 390 ASN D CA 1
ATOM 15020 C C . ASN D 1 415 ? -96.594 97.258 32.206 1.00 39.08 390 ASN D C 1
ATOM 15021 O O . ASN D 1 415 ? -96.679 97.486 30.996 1.00 39.41 390 ASN D O 1
ATOM 15026 N N . PRO D 1 416 ? -97.532 97.744 33.050 1.00 39.10 391 PRO D N 1
ATOM 15027 C CA . PRO D 1 416 ? -98.754 98.353 32.538 1.00 38.49 391 PRO D CA 1
ATOM 15028 C C . PRO D 1 416 ? -98.537 99.790 32.052 1.00 40.34 391 PRO D C 1
ATOM 15029 O O . PRO D 1 416 ? -97.530 100.385 32.417 1.00 38.17 391 PRO D O 1
ATOM 15033 N N . ILE D 1 417 ? -99.476 100.298 31.251 1.00 35.69 392 ILE D N 1
ATOM 15034 C CA . ILE D 1 417 ? -99.504 101.717 30.790 1.00 38.55 392 ILE D CA 1
ATOM 15035 C C . ILE D 1 417 ? -99.651 102.616 32.025 1.00 40.54 392 ILE D C 1
ATOM 15036 O O . ILE D 1 417 ? -99.095 103.718 32.012 1.00 40.12 392 ILE D O 1
ATOM 15041 N N . HIS D 1 418 ? -100.357 102.127 33.053 1.00 39.13 393 HIS D N 1
ATOM 15042 C CA . HIS D 1 418 ? -100.680 102.834 34.321 1.00 36.01 393 HIS D CA 1
ATOM 15043 C C . HIS D 1 418 ? -101.062 101.785 35.363 1.00 39.27 393 HIS D C 1
ATOM 15044 O O . HIS D 1 418 ? -101.791 100.843 35.040 1.00 36.83 393 HIS D O 1
ATOM 15051 N N . PRO D 1 419 ? -100.574 101.876 36.624 1.00 34.85 394 PRO D N 1
ATOM 15052 C CA . PRO D 1 419 ? -100.824 100.827 37.606 1.00 37.31 394 PRO D CA 1
ATOM 15053 C C . PRO D 1 419 ? -102.301 100.731 38.026 1.00 31.34 394 PRO D C 1
ATOM 15054 O O . PRO D 1 419 ? -102.675 99.755 38.654 1.00 35.98 394 PRO D O 1
ATOM 15058 N N . SER D 1 420 ? -103.102 101.730 37.696 1.00 33.99 395 SER D N 1
ATOM 15059 C CA . SER D 1 420 ? -104.546 101.756 38.032 1.00 34.50 395 SER D CA 1
ATOM 15060 C C . SER D 1 420 ? -105.351 102.052 36.764 1.00 36.38 395 SER D C 1
ATOM 15061 O O . SER D 1 420 ? -104.740 102.174 35.685 1.00 31.91 395 SER D O 1
ATOM 15064 N N . GLY D 1 421 ? -106.677 102.138 36.897 1.00 37.09 396 GLY D N 1
ATOM 15065 C CA . GLY D 1 421 ? -107.632 102.077 35.783 1.00 40.47 396 GLY D CA 1
ATOM 15066 C C . GLY D 1 421 ? -107.431 103.162 34.756 1.00 36.90 396 GLY D C 1
ATOM 15067 O O . GLY D 1 421 ? -107.153 104.310 35.148 1.00 36.45 396 GLY D O 1
ATOM 15068 N N . GLY D 1 422 ? -107.702 102.819 33.493 1.00 37.33 397 GLY D N 1
ATOM 15069 C CA . GLY D 1 422 ? -107.662 103.739 32.345 1.00 33.73 397 GLY D CA 1
ATOM 15070 C C . GLY D 1 422 ? -108.680 104.868 32.426 1.00 32.59 397 GLY D C 1
ATOM 15071 O O . GLY D 1 422 ? -108.581 105.777 31.609 1.00 31.44 397 GLY D O 1
ATOM 15072 N N . ILE D 1 423 ? -109.674 104.791 33.326 1.00 32.30 398 ILE D N 1
ATOM 15073 C CA . ILE D 1 423 ? -110.732 105.827 33.489 1.00 32.15 398 ILE D CA 1
ATOM 15074 C C . ILE D 1 423 ? -110.738 106.240 34.960 1.00 34.19 398 ILE D C 1
ATOM 15075 O O . ILE D 1 423 ? -110.680 105.311 35.841 1.00 35.15 398 ILE D O 1
ATOM 15080 N N . THR D 1 424 ? -110.889 107.536 35.220 1.00 33.20 399 THR D N 1
ATOM 15081 C CA . THR D 1 424 ? -110.864 108.115 36.593 1.00 32.68 399 THR D CA 1
ATOM 15082 C C . THR D 1 424 ? -112.225 108.724 36.900 1.00 32.85 399 THR D C 1
ATOM 15083 O O . THR D 1 424 ? -112.706 109.501 36.098 1.00 32.03 399 THR D O 1
ATOM 15087 N N . ILE D 1 425 ? -112.827 108.375 38.040 1.00 34.33 400 ILE D N 1
ATOM 15088 C CA . ILE D 1 425 ? -114.070 109.033 38.518 1.00 34.09 400 ILE D CA 1
ATOM 15089 C C . ILE D 1 425 ? -113.673 110.149 39.487 1.00 34.79 400 ILE D C 1
ATOM 15090 O O . ILE D 1 425 ? -112.899 109.850 40.426 1.00 39.07 400 ILE D O 1
ATOM 15095 N N . LEU D 1 426 ? -114.237 111.339 39.287 1.00 34.42 401 LEU D N 1
ATOM 15096 C CA . LEU D 1 426 ? -114.036 112.535 40.137 1.00 39.95 401 LEU D CA 1
ATOM 15097 C C . LEU D 1 426 ? -115.329 112.849 40.901 1.00 43.30 401 LEU D C 1
ATOM 15098 O O . LEU D 1 426 ? -116.447 112.733 40.330 1.00 34.82 401 LEU D O 1
ATOM 15103 N N . HIS D 1 427 ? -115.146 113.342 42.126 1.00 42.49 402 HIS D N 1
ATOM 15104 C CA . HIS D 1 427 ? -116.154 114.093 42.907 1.00 45.49 402 HIS D CA 1
ATOM 15105 C C . HIS D 1 427 ? -115.518 115.386 43.427 1.00 48.17 402 HIS D C 1
ATOM 15106 O O . HIS D 1 427 ? -114.279 115.494 43.382 1.00 44.77 402 HIS D O 1
ATOM 15113 N N . GLY D 1 428 ? -116.355 116.319 43.875 1.00 43.49 403 GLY D N 1
ATOM 15114 C CA . GLY D 1 428 ? -115.934 117.622 44.405 1.00 45.14 403 GLY D CA 1
ATOM 15115 C C . GLY D 1 428 ? -117.051 118.619 44.229 1.00 45.13 403 GLY D C 1
ATOM 15116 O O . GLY D 1 428 ? -118.118 118.224 43.729 1.00 43.46 403 GLY D O 1
ATOM 15117 N N . SER D 1 429 ? -116.781 119.883 44.533 1.00 41.92 404 SER D N 1
ATOM 15118 C CA A SER D 1 429 ? -117.795 120.958 44.672 0.79 41.77 404 SER D CA 1
ATOM 15119 C CA B SER D 1 429 ? -117.804 120.951 44.678 0.21 41.98 404 SER D CA 1
ATOM 15120 C C . SER D 1 429 ? -118.343 121.358 43.306 1.00 43.19 404 SER D C 1
ATOM 15121 O O . SER D 1 429 ? -119.411 122.002 43.251 1.00 44.91 404 SER D O 1
ATOM 15126 N N . LEU D 1 430 ? -117.613 121.055 42.242 1.00 43.37 405 LEU D N 1
ATOM 15127 C CA . LEU D 1 430 ? -118.123 121.376 40.891 1.00 42.93 405 LEU D CA 1
ATOM 15128 C C . LEU D 1 430 ? -118.981 120.198 40.389 1.00 37.65 405 LEU D C 1
ATOM 15129 O O . LEU D 1 430 ? -119.911 120.452 39.618 1.00 39.40 405 LEU D O 1
ATOM 15134 N N . ALA D 1 431 ? -118.668 118.983 40.828 1.00 35.68 406 ALA D N 1
ATOM 15135 C CA . ALA D 1 431 ? -119.366 117.744 40.412 1.00 39.03 406 ALA D CA 1
ATOM 15136 C C . ALA D 1 431 ? -119.617 116.860 41.628 1.00 31.39 406 ALA D C 1
ATOM 15137 O O . ALA D 1 431 ? -118.983 115.820 41.822 1.00 32.84 406 ALA D O 1
ATOM 15139 N N . PRO D 1 432 ? -120.581 117.239 42.495 1.00 37.12 407 PRO D N 1
ATOM 15140 C CA . PRO D 1 432 ? -120.840 116.465 43.707 1.00 40.70 407 PRO D CA 1
ATOM 15141 C C . PRO D 1 432 ? -121.479 115.087 43.408 1.00 42.79 407 PRO D C 1
ATOM 15142 O O . PRO D 1 432 ? -121.267 114.174 44.176 1.00 37.81 407 PRO D O 1
ATOM 15146 N N . GLU D 1 433 ? -122.153 114.938 42.260 1.00 48.24 408 GLU D N 1
ATOM 15147 C CA . GLU D 1 433 ? -122.730 113.643 41.790 1.00 46.37 408 GLU D CA 1
ATOM 15148 C C . GLU D 1 433 ? -121.809 112.999 40.743 1.00 46.78 408 GLU D C 1
ATOM 15149 O O . GLU D 1 433 ? -122.208 111.978 40.153 1.00 38.50 408 GLU D O 1
ATOM 15155 N N . GLY D 1 434 ? -120.605 113.539 40.531 1.00 34.77 409 GLY D N 1
ATOM 15156 C CA . GLY D 1 434 ? -119.523 112.778 39.893 1.00 33.99 409 GLY D CA 1
ATOM 15157 C C . GLY D 1 434 ? -119.256 113.290 38.493 1.00 26.57 409 GLY D C 1
ATOM 15158 O O . GLY D 1 434 ? -120.063 114.067 37.960 1.00 28.89 409 GLY D O 1
ATOM 15159 N N . ALA D 1 435 ? -118.093 112.926 37.964 1.00 35.48 410 ALA D N 1
ATOM 15160 C CA . ALA D 1 435 ? -117.682 113.224 36.577 1.00 31.77 410 ALA D CA 1
ATOM 15161 C C . ALA D 1 435 ? -116.623 112.211 36.178 1.00 29.21 410 ALA D C 1
ATOM 15162 O O . ALA D 1 435 ? -116.186 111.406 37.021 1.00 30.35 410 ALA D O 1
ATOM 15164 N N . VAL D 1 436 ? -116.284 112.160 34.894 1.00 30.59 411 VAL D N 1
ATOM 15165 C CA . VAL D 1 436 ? -115.374 111.085 34.402 1.00 30.77 411 VAL D CA 1
ATOM 15166 C C . VAL D 1 436 ? -114.289 111.732 33.538 1.00 29.26 411 VAL D C 1
ATOM 15167 O O . VAL D 1 436 ? -114.577 112.722 32.833 1.00 29.15 411 VAL D O 1
ATOM 15171 N N . VAL D 1 437 ? -113.092 111.161 33.586 1.00 32.76 412 VAL D N 1
ATOM 15172 C CA . VAL D 1 437 ? -111.949 111.678 32.785 1.00 35.56 412 VAL D CA 1
ATOM 15173 C C . VAL D 1 437 ? -111.086 110.479 32.427 1.00 36.27 412 VAL D C 1
ATOM 15174 O O . VAL D 1 437 ? -110.973 109.554 33.258 1.00 37.07 412 VAL D O 1
ATOM 15178 N N . LYS D 1 438 ? -110.513 110.483 31.222 1.00 37.81 413 LYS D N 1
ATOM 15179 C CA . LYS D 1 438 ? -109.489 109.485 30.843 1.00 39.97 413 LYS D CA 1
ATOM 15180 C C . LYS D 1 438 ? -108.254 109.707 31.724 1.00 43.40 413 LYS D C 1
ATOM 15181 O O . LYS D 1 438 ? -107.851 110.872 31.913 1.00 35.16 413 LYS D O 1
ATOM 15187 N N . THR D 1 439 ? -107.671 108.628 32.250 1.00 39.60 414 THR D N 1
ATOM 15188 C CA . THR D 1 439 ? -106.498 108.716 33.158 1.00 48.75 414 THR D CA 1
ATOM 15189 C C . THR D 1 439 ? -105.244 109.127 32.363 1.00 46.43 414 THR D C 1
ATOM 15190 O O . THR D 1 439 ? -105.053 108.620 31.262 1.00 41.80 414 THR D O 1
ATOM 15194 N N . ALA D 1 440 ? -104.398 109.977 32.942 1.00 51.47 415 ALA D N 1
ATOM 15195 C CA . ALA D 1 440 ? -103.092 110.427 32.392 1.00 58.33 415 ALA D CA 1
ATOM 15196 C C . ALA D 1 440 ? -101.945 109.658 33.065 1.00 60.27 415 ALA D C 1
ATOM 15197 O O . ALA D 1 440 ? -102.232 108.626 33.699 1.00 63.47 415 ALA D O 1
ATOM 15199 N N . GLY D 1 441 ? -100.699 110.136 32.936 1.00 65.17 416 GLY D N 1
ATOM 15200 C CA . GLY D 1 441 ? -99.521 109.590 33.648 1.00 62.62 416 GLY D CA 1
ATOM 15201 C C . GLY D 1 441 ? -99.690 109.689 35.158 1.00 62.11 416 GLY D C 1
ATOM 15202 O O . GLY D 1 441 ? -98.683 109.487 35.869 1.00 64.40 416 GLY D O 1
ATOM 15203 N N . SER D 1 444 ? -100.644 112.649 35.744 1.00 102.18 419 SER D N 1
ATOM 15204 C CA . SER D 1 444 ? -99.781 113.843 35.538 1.00 99.74 419 SER D CA 1
ATOM 15205 C C . SER D 1 444 ? -99.784 114.691 36.816 1.00 96.93 419 SER D C 1
ATOM 15206 O O . SER D 1 444 ? -99.761 114.100 37.918 1.00 101.10 419 SER D O 1
ATOM 15209 N N . ASP D 1 445 ? -99.838 116.018 36.674 1.00 87.58 420 ASP D N 1
ATOM 15210 C CA . ASP D 1 445 ? -99.806 116.989 37.799 1.00 77.68 420 ASP D CA 1
ATOM 15211 C C . ASP D 1 445 ? -101.231 117.468 38.123 1.00 65.42 420 ASP D C 1
ATOM 15212 O O . ASP D 1 445 ? -102.169 117.040 37.433 1.00 57.61 420 ASP D O 1
ATOM 15217 N N . VAL D 1 446 ? -101.377 118.310 39.155 1.00 57.74 421 VAL D N 1
ATOM 15218 C CA . VAL D 1 446 ? -102.655 118.974 39.555 1.00 52.04 421 VAL D CA 1
ATOM 15219 C C . VAL D 1 446 ? -102.862 120.177 38.641 1.00 50.91 421 VAL D C 1
ATOM 15220 O O . VAL D 1 446 ? -101.883 120.862 38.346 1.00 50.45 421 VAL D O 1
ATOM 15224 N N . PHE D 1 447 ? -104.089 120.444 38.217 1.00 46.90 422 PHE D N 1
ATOM 15225 C CA . PHE D 1 447 ? -104.395 121.605 37.345 1.00 46.38 422 PHE D CA 1
ATOM 15226 C C . PHE D 1 447 ? -105.322 122.567 38.079 1.00 46.36 422 PHE D C 1
ATOM 15227 O O . PHE D 1 447 ? -106.303 122.100 38.631 1.00 47.40 422 PHE D O 1
ATOM 15235 N N . GLU D 1 448 ? -104.999 123.863 38.060 1.00 42.47 423 GLU D N 1
ATOM 15236 C CA . GLU D 1 448 ? -105.811 124.982 38.600 1.00 43.85 423 GLU D CA 1
ATOM 15237 C C . GLU D 1 448 ? -105.916 126.031 37.504 1.00 43.41 423 GLU D C 1
ATOM 15238 O O . GLU D 1 448 ? -104.896 126.310 36.860 1.00 51.12 423 GLU D O 1
ATOM 15244 N N . GLY D 1 449 ? -107.097 126.590 37.298 1.00 38.95 424 GLY D N 1
ATOM 15245 C CA . GLY D 1 449 ? -107.325 127.538 36.196 1.00 44.14 424 GLY D CA 1
ATOM 15246 C C . GLY D 1 449 ? -108.491 128.443 36.481 1.00 39.19 424 GLY D C 1
ATOM 15247 O O . GLY D 1 449 ? -109.290 128.109 37.370 1.00 44.02 424 GLY D O 1
ATOM 15248 N N . THR D 1 450 ? -108.558 129.568 35.787 1.00 43.21 425 THR D N 1
ATOM 15249 C CA A THR D 1 450 ? -109.680 130.535 35.899 0.67 45.15 425 THR D CA 1
ATOM 15250 C CA B THR D 1 450 ? -109.682 130.530 35.906 0.33 46.00 425 THR D CA 1
ATOM 15251 C C . THR D 1 450 ? -110.786 130.073 34.953 1.00 49.00 425 THR D C 1
ATOM 15252 O O . THR D 1 450 ? -110.481 129.878 33.772 1.00 50.22 425 THR D O 1
ATOM 15259 N N . ALA D 1 451 ? -111.994 129.891 35.486 1.00 51.80 426 ALA D N 1
ATOM 15260 C CA . ALA D 1 451 ? -113.176 129.393 34.750 1.00 50.54 426 ALA D CA 1
ATOM 15261 C C . ALA D 1 451 ? -113.496 130.359 33.617 1.00 50.18 426 ALA D C 1
ATOM 15262 O O . ALA D 1 451 ? -113.522 131.560 33.840 1.00 51.50 426 ALA D O 1
ATOM 15264 N N . ARG D 1 452 ? -113.752 129.809 32.441 1.00 48.48 427 ARG D N 1
ATOM 15265 C CA . ARG D 1 452 ? -114.262 130.536 31.266 1.00 45.24 427 ARG D CA 1
ATOM 15266 C C . ARG D 1 452 ? -115.520 129.788 30.777 1.00 50.82 427 ARG D C 1
ATOM 15267 O O . ARG D 1 452 ? -115.392 128.647 30.267 1.00 46.62 427 ARG D O 1
ATOM 15275 N N . VAL D 1 453 ? -116.701 130.386 30.943 1.00 48.31 428 VAL D N 1
ATOM 15276 C CA . VAL D 1 453 ? -117.999 129.652 31.025 1.00 50.12 428 VAL D CA 1
ATOM 15277 C C . VAL D 1 453 ? -118.818 129.894 29.758 1.00 50.90 428 VAL D C 1
ATOM 15278 O O . VAL D 1 453 ? -119.042 131.063 29.413 1.00 50.42 428 VAL D O 1
ATOM 15282 N N . PHE D 1 454 ? -119.279 128.813 29.111 1.00 47.34 429 PHE D N 1
ATOM 15283 C CA . PHE D 1 454 ? -120.037 128.863 27.831 1.00 43.76 429 PHE D CA 1
ATOM 15284 C C . PHE D 1 454 ? -121.316 128.023 27.929 1.00 43.83 429 PHE D C 1
ATOM 15285 O O . PHE D 1 454 ? -121.297 126.899 28.495 1.00 38.66 429 PHE D O 1
ATOM 15293 N N . ASP D 1 455 ? -122.405 128.571 27.397 1.00 45.96 430 ASP D N 1
ATOM 15294 C CA . ASP D 1 455 ? -123.696 127.862 27.238 1.00 45.68 430 ASP D CA 1
ATOM 15295 C C . ASP D 1 455 ? -123.683 127.242 25.837 1.00 43.89 430 ASP D C 1
ATOM 15296 O O . ASP D 1 455 ? -123.989 127.955 24.859 1.00 46.72 430 ASP D O 1
ATOM 15301 N N . GLY D 1 456 ? -123.252 125.983 25.744 1.00 42.77 431 GLY D N 1
ATOM 15302 C CA . GLY D 1 456 ? -123.167 125.232 24.480 1.00 41.18 431 GLY D CA 1
ATOM 15303 C C . GLY D 1 456 ? -121.799 125.336 23.838 1.00 46.54 431 GLY D C 1
ATOM 15304 O O . GLY D 1 456 ? -121.063 126.324 24.086 1.00 46.64 431 GLY D O 1
ATOM 15305 N N . GLU D 1 457 ? -121.464 124.347 23.015 1.00 42.34 432 GLU D N 1
ATOM 15306 C CA . GLU D 1 457 ? -120.125 124.235 22.392 1.00 39.14 432 GLU D CA 1
ATOM 15307 C C . GLU D 1 457 ? -119.861 125.440 21.475 1.00 38.00 432 GLU D C 1
ATOM 15308 O O . GLU D 1 457 ? -118.722 125.929 21.491 1.00 37.97 432 GLU D O 1
ATOM 15314 N N . ARG D 1 458 ? -120.856 125.861 20.690 1.00 38.94 433 ARG D N 1
ATOM 15315 C CA . ARG D 1 458 ? -120.736 126.921 19.648 1.00 47.46 433 ARG D CA 1
ATOM 15316 C C . ARG D 1 458 ? -120.115 128.185 20.266 1.00 51.87 433 ARG D C 1
ATOM 15317 O O . ARG D 1 458 ? -119.259 128.800 19.607 1.00 50.55 433 ARG D O 1
ATOM 15325 N N . ALA D 1 459 ? -120.531 128.548 21.481 1.00 50.25 434 ALA D N 1
ATOM 15326 C CA . ALA D 1 459 ? -120.080 129.764 22.193 1.00 48.22 434 ALA D CA 1
ATOM 15327 C C . ALA D 1 459 ? -118.590 129.627 22.479 1.00 44.08 434 ALA D C 1
ATOM 15328 O O . ALA D 1 459 ? -117.888 130.611 22.290 1.00 47.81 434 ALA D O 1
ATOM 15330 N N . ALA D 1 460 ? -118.133 128.444 22.897 1.00 42.61 435 ALA D N 1
ATOM 15331 C CA . ALA D 1 460 ? -116.714 128.202 23.261 1.00 44.53 435 ALA D CA 1
ATOM 15332 C C . ALA D 1 460 ? -115.855 128.251 21.993 1.00 46.57 435 ALA D C 1
ATOM 15333 O O . ALA D 1 460 ? -114.748 128.805 22.040 1.00 48.67 435 ALA D O 1
ATOM 15335 N N . LEU D 1 461 ? -116.337 127.671 20.899 1.00 41.43 436 LEU D N 1
ATOM 15336 C CA . LEU D 1 461 ? -115.630 127.689 19.597 1.00 39.64 436 LEU D CA 1
ATOM 15337 C C . LEU D 1 461 ? -115.441 129.146 19.136 1.00 42.87 436 LEU D C 1
ATOM 15338 O O . LEU D 1 461 ? -114.370 129.442 18.575 1.00 39.59 436 LEU D O 1
ATOM 15343 N N . ASP D 1 462 ? -116.456 130.000 19.330 1.00 44.32 437 ASP D N 1
ATOM 15344 C CA . ASP D 1 462 ? -116.430 131.446 18.974 1.00 47.29 437 ASP D CA 1
ATOM 15345 C C . ASP D 1 462 ? -115.348 132.152 19.808 1.00 47.25 437 ASP D C 1
ATOM 15346 O O . ASP D 1 462 ? -114.491 132.828 19.213 1.00 48.93 437 ASP D O 1
ATOM 15351 N N . ALA D 1 463 ? -115.373 131.946 21.126 1.00 50.25 438 ALA D N 1
ATOM 15352 C CA . ALA D 1 463 ? -114.417 132.522 22.096 1.00 49.33 438 ALA D CA 1
ATOM 15353 C C . ALA D 1 463 ? -112.998 132.058 21.744 1.00 52.74 438 ALA D C 1
ATOM 15354 O O . ALA D 1 463 ? -112.066 132.900 21.824 1.00 54.88 438 ALA D O 1
ATOM 15356 N N . LEU D 1 464 ? -112.821 130.788 21.354 1.00 48.50 439 LEU D N 1
ATOM 15357 C CA . LEU D 1 464 ? -111.491 130.275 20.928 1.00 51.84 439 LEU D CA 1
ATOM 15358 C C . LEU D 1 464 ? -111.063 131.042 19.673 1.00 55.09 439 LEU D C 1
ATOM 15359 O O . LEU D 1 464 ? -109.898 131.477 19.632 1.00 61.71 439 LEU D O 1
ATOM 15364 N N . GLU D 1 465 ? -111.976 131.239 18.717 1.00 55.35 440 GLU D N 1
ATOM 15365 C CA . GLU D 1 465 ? -111.701 131.936 17.430 1.00 60.23 440 GLU D CA 1
ATOM 15366 C C . GLU D 1 465 ? -111.318 133.396 17.706 1.00 57.75 440 GLU D C 1
ATOM 15367 O O . GLU D 1 465 ? -110.415 133.882 17.022 1.00 55.16 440 GLU D O 1
ATOM 15373 N N . ASP D 1 466 ? -111.939 134.037 18.702 1.00 52.79 441 ASP D N 1
ATOM 15374 C CA . ASP D 1 466 ? -111.719 135.473 19.026 1.00 59.96 441 ASP D CA 1
ATOM 15375 C C . ASP D 1 466 ? -110.533 135.663 19.978 1.00 58.26 441 ASP D C 1
ATOM 15376 O O . ASP D 1 466 ? -110.276 136.806 20.325 1.00 65.68 441 ASP D O 1
ATOM 15381 N N . GLY D 1 467 ? -109.866 134.594 20.416 1.00 58.90 442 GLY D N 1
ATOM 15382 C CA . GLY D 1 467 ? -108.619 134.663 21.203 1.00 55.82 442 GLY D CA 1
ATOM 15383 C C . GLY D 1 467 ? -108.855 134.831 22.697 1.00 53.60 442 GLY D C 1
ATOM 15384 O O . GLY D 1 467 ? -107.850 135.034 23.413 1.00 52.77 442 GLY D O 1
ATOM 15385 N N . THR D 1 468 ? -110.101 134.717 23.182 1.00 51.48 443 THR D N 1
ATOM 15386 C CA . THR D 1 468 ? -110.451 134.912 24.620 1.00 49.84 443 THR D CA 1
ATOM 15387 C C . THR D 1 468 ? -110.311 133.610 25.420 1.00 53.11 443 THR D C 1
ATOM 15388 O O . THR D 1 468 ? -110.722 133.597 26.599 1.00 59.95 443 THR D O 1
ATOM 15392 N N . ILE D 1 469 ? -109.696 132.576 24.845 1.00 49.19 444 ILE D N 1
ATOM 15393 C CA . ILE D 1 469 ? -109.310 131.336 25.575 1.00 48.58 444 ILE D CA 1
ATOM 15394 C C . ILE D 1 469 ? -107.791 131.185 25.465 1.00 47.00 444 ILE D C 1
ATOM 15395 O O . ILE D 1 469 ? -107.295 131.058 24.348 1.00 45.94 444 ILE D O 1
ATOM 15400 N N . THR D 1 470 ? -107.089 131.166 26.602 1.00 48.35 445 THR D N 1
ATOM 15401 C CA . THR D 1 470 ? -105.608 131.201 26.652 1.00 48.64 445 THR D CA 1
ATOM 15402 C C . THR D 1 470 ? -105.097 130.192 27.676 1.00 45.55 445 THR D C 1
ATOM 15403 O O . THR D 1 470 ? -105.902 129.580 28.370 1.00 44.84 445 THR D O 1
ATOM 15407 N N . VAL D 1 471 ? -103.781 130.044 27.750 1.00 50.14 446 VAL D N 1
ATOM 15408 C CA . VAL D 1 471 ? -103.071 129.169 28.727 1.00 53.85 446 VAL D CA 1
ATOM 15409 C C . VAL D 1 471 ? -103.609 129.471 30.133 1.00 55.58 446 VAL D C 1
ATOM 15410 O O . VAL D 1 471 ? -103.845 130.646 30.442 1.00 53.48 446 VAL D O 1
ATOM 15414 N N . GLY D 1 472 ? -103.853 128.419 30.923 1.00 60.21 447 GLY D N 1
ATOM 15415 C CA . GLY D 1 472 ? -104.323 128.510 32.319 1.00 59.37 447 GLY D CA 1
ATOM 15416 C C . GLY D 1 472 ? -105.838 128.603 32.447 1.00 60.01 447 GLY D C 1
ATOM 15417 O O . GLY D 1 472 ? -106.320 128.546 33.586 1.00 66.60 447 GLY D O 1
ATOM 15418 N N . ASP D 1 473 ? -106.588 128.723 31.349 1.00 57.94 448 ASP D N 1
ATOM 15419 C CA . ASP D 1 473 ? -108.072 128.793 31.410 1.00 57.82 448 ASP D CA 1
ATOM 15420 C C . ASP D 1 473 ? -108.647 127.403 31.714 1.00 54.86 448 ASP D C 1
ATOM 15421 O O . ASP D 1 473 ? -108.026 126.383 31.346 1.00 42.11 448 ASP D O 1
ATOM 15426 N N . ALA D 1 474 ? -109.764 127.376 32.436 1.00 52.72 449 ALA D N 1
ATOM 15427 C CA . ALA D 1 474 ? -110.646 126.191 32.557 1.00 53.99 449 ALA D CA 1
ATOM 15428 C C . ALA D 1 474 ? -111.878 126.462 31.684 1.00 49.93 449 ALA D C 1
ATOM 15429 O O . ALA D 1 474 ? -112.699 127.305 32.081 1.00 46.56 449 ALA D O 1
ATOM 15431 N N . VAL D 1 475 ? -111.960 125.850 30.498 1.00 43.25 450 VAL D N 1
ATOM 15432 C CA . VAL D 1 475 ? -113.098 126.089 29.563 1.00 39.00 450 VAL D CA 1
ATOM 15433 C C . VAL D 1 475 ? -114.257 125.170 29.964 1.00 40.74 450 VAL D C 1
ATOM 15434 O O . VAL D 1 475 ? -114.072 123.934 30.024 1.00 34.62 450 VAL D O 1
ATOM 15438 N N . VAL D 1 476 ? -115.405 125.769 30.253 1.00 39.33 451 VAL D N 1
ATOM 15439 C CA . VAL D 1 476 ? -116.588 125.065 30.806 1.00 43.42 451 VAL D CA 1
ATOM 15440 C C . VAL D 1 476 ? -117.682 125.189 29.746 1.00 41.78 451 VAL D C 1
ATOM 15441 O O . VAL D 1 476 ? -118.120 126.328 29.432 1.00 40.30 451 VAL D O 1
ATOM 15445 N N . ILE D 1 477 ? -118.067 124.051 29.168 1.00 40.26 452 ILE D N 1
ATOM 15446 C CA . ILE D 1 477 ? -119.208 123.960 28.218 1.00 39.02 452 ILE D CA 1
ATOM 15447 C C . ILE D 1 477 ? -120.359 123.288 28.971 1.00 40.91 452 ILE D C 1
ATOM 15448 O O . ILE D 1 477 ? -120.237 122.094 29.303 1.00 36.59 452 ILE D O 1
ATOM 15453 N N . ARG D 1 478 ? -121.381 124.075 29.318 1.00 38.61 453 ARG D N 1
ATOM 15454 C CA . ARG D 1 478 ? -122.559 123.598 30.082 1.00 40.26 453 ARG D CA 1
ATOM 15455 C C . ARG D 1 478 ? -123.778 123.621 29.155 1.00 32.79 453 ARG D C 1
ATOM 15456 O O . ARG D 1 478 ? -123.652 124.092 28.013 1.00 33.54 453 ARG D O 1
ATOM 15464 N N . TYR D 1 479 ? -124.912 123.103 29.633 1.00 37.96 454 TYR D N 1
ATOM 15465 C CA . TYR D 1 479 ? -126.169 122.941 28.858 1.00 35.44 454 TYR D CA 1
ATOM 15466 C C . TYR D 1 479 ? -125.888 121.994 27.679 1.00 31.76 454 TYR D C 1
ATOM 15467 O O . TYR D 1 479 ? -126.506 122.139 26.606 1.00 34.21 454 TYR D O 1
ATOM 15476 N N . GLU D 1 480 ? -125.030 121.006 27.930 1.00 31.17 455 GLU D N 1
ATOM 15477 C CA . GLU D 1 480 ? -124.744 119.891 26.973 1.00 34.04 455 GLU D CA 1
ATOM 15478 C C . GLU D 1 480 ? -125.100 118.543 27.613 1.00 31.83 455 GLU D C 1
ATOM 15479 O O . GLU D 1 480 ? -124.669 117.505 27.067 1.00 32.39 455 GLU D O 1
ATOM 15485 N N . GLY D 1 481 ? -125.883 118.542 28.697 1.00 28.36 456 GLY D N 1
ATOM 15486 C CA . GLY D 1 481 ? -126.212 117.310 29.430 1.00 31.03 456 GLY D CA 1
ATOM 15487 C C . GLY D 1 481 ? -127.326 116.524 28.727 1.00 29.66 456 GLY D C 1
ATOM 15488 O O . GLY D 1 481 ? -127.813 116.932 27.680 1.00 28.25 456 GLY D O 1
ATOM 15489 N N . PRO D 1 482 ? -127.757 115.375 29.289 1.00 33.50 457 PRO D N 1
ATOM 15490 C CA . PRO D 1 482 ? -128.889 114.626 28.731 1.00 32.65 457 PRO D CA 1
ATOM 15491 C C . PRO D 1 482 ? -130.086 115.551 28.472 1.00 32.14 457 PRO D C 1
ATOM 15492 O O . PRO D 1 482 ? -130.638 115.515 27.386 1.00 32.52 457 PRO D O 1
ATOM 15496 N N . LYS D 1 483 ? -130.449 116.390 29.465 1.00 35.47 458 LYS D N 1
ATOM 15497 C CA . LYS D 1 483 ? -131.583 117.351 29.332 1.00 34.27 458 LYS D CA 1
ATOM 15498 C C . LYS D 1 483 ? -131.137 118.593 28.563 1.00 36.58 458 LYS D C 1
ATOM 15499 O O . LYS D 1 483 ? -131.929 119.078 27.741 1.00 36.72 458 LYS D O 1
ATOM 15505 N N . GLY D 1 484 ? -129.934 119.124 28.836 1.00 38.05 459 GLY D N 1
ATOM 15506 C CA . GLY D 1 484 ? -129.527 120.452 28.324 1.00 35.49 459 GLY D CA 1
ATOM 15507 C C . GLY D 1 484 ? -129.255 120.492 26.833 1.00 33.89 459 GLY D C 1
ATOM 15508 O O . GLY D 1 484 ? -129.655 121.473 26.173 1.00 35.82 459 GLY D O 1
ATOM 15509 N N . GLY D 1 485 ? -128.512 119.512 26.317 1.00 34.16 460 GLY D N 1
ATOM 15510 C CA . GLY D 1 485 ? -128.106 119.432 24.905 1.00 36.70 460 GLY D CA 1
ATOM 15511 C C . GLY D 1 485 ? -129.269 119.669 23.952 1.00 36.31 460 GLY D C 1
ATOM 15512 O O . GLY D 1 485 ? -129.261 120.627 23.183 1.00 36.35 460 GLY D O 1
ATOM 15513 N N . PRO D 1 486 ? -130.304 118.795 23.936 1.00 38.42 461 PRO D N 1
ATOM 15514 C CA . PRO D 1 486 ? -130.360 117.581 24.752 1.00 34.56 461 PRO D CA 1
ATOM 15515 C C . PRO D 1 486 ? -129.571 116.448 24.106 1.00 33.60 461 PRO D C 1
ATOM 15516 O O . PRO D 1 486 ? -129.114 116.646 23.011 1.00 34.33 461 PRO D O 1
ATOM 15520 N N . GLY D 1 487 ? -129.477 115.305 24.787 1.00 33.61 462 GLY D N 1
ATOM 15521 C CA . GLY D 1 487 ? -128.868 114.085 24.239 1.00 32.70 462 GLY D CA 1
ATOM 15522 C C . GLY D 1 487 ? -127.428 113.907 24.630 1.00 32.84 462 GLY D C 1
ATOM 15523 O O . GLY D 1 487 ? -126.812 112.899 24.212 1.00 31.12 462 GLY D O 1
ATOM 15524 N N . MET D 1 488 ? -126.864 114.814 25.437 1.00 32.57 463 MET D N 1
ATOM 15525 C CA . MET D 1 488 ? -125.494 114.604 25.967 1.00 31.66 463 MET D CA 1
ATOM 15526 C C . MET D 1 488 ? -124.524 114.311 24.810 1.00 30.06 463 MET D C 1
ATOM 15527 O O . MET D 1 488 ? -123.807 113.306 24.884 1.00 34.32 463 MET D O 1
ATOM 15532 N N . ARG D 1 489 ? -124.456 115.196 23.820 1.00 32.77 464 ARG D N 1
ATOM 15533 C CA . ARG D 1 489 ? -123.558 115.066 22.649 1.00 31.10 464 ARG D CA 1
ATOM 15534 C C . ARG D 1 489 ? -122.119 114.771 23.082 1.00 33.45 464 ARG D C 1
ATOM 15535 O O . ARG D 1 489 ? -121.640 115.371 24.045 1.00 32.95 464 ARG D O 1
ATOM 15543 N N A GLU D 1 490 ? -121.448 113.872 22.362 0.41 31.18 465 GLU D N 1
ATOM 15544 N N B GLU D 1 490 ? -121.470 113.848 22.368 0.59 30.60 465 GLU D N 1
ATOM 15545 C CA A GLU D 1 490 ? -119.989 113.641 22.478 0.41 33.36 465 GLU D CA 1
ATOM 15546 C CA B GLU D 1 490 ? -120.005 113.632 22.365 0.59 33.44 465 GLU D CA 1
ATOM 15547 C C A GLU D 1 490 ? -119.290 114.665 21.580 0.41 33.21 465 GLU D C 1
ATOM 15548 C C B GLU D 1 490 ? -119.393 114.750 21.522 0.59 33.12 465 GLU D C 1
ATOM 15549 O O A GLU D 1 490 ? -119.181 114.425 20.375 0.41 32.50 465 GLU D O 1
ATOM 15550 O O B GLU D 1 490 ? -119.506 114.703 20.289 0.59 28.97 465 GLU D O 1
ATOM 15561 N N . MET D 1 491 ? -118.881 115.788 22.158 1.00 31.97 466 MET D N 1
ATOM 15562 C CA . MET D 1 491 ? -118.328 116.941 21.411 1.00 32.59 466 MET D CA 1
ATOM 15563 C C . MET D 1 491 ? -116.915 116.622 20.956 1.00 30.93 466 MET D C 1
ATOM 15564 O O . MET D 1 491 ? -116.096 116.221 21.787 1.00 30.18 466 MET D O 1
ATOM 15569 N N . LEU D 1 492 ? -116.649 116.817 19.666 1.00 35.11 467 LEU D N 1
ATOM 15570 C CA . LEU D 1 492 ? -115.292 116.645 19.085 1.00 36.58 467 LEU D CA 1
ATOM 15571 C C . LEU D 1 492 ? -114.777 117.962 18.486 1.00 34.22 467 LEU D C 1
ATOM 15572 O O . LEU D 1 492 ? -113.563 118.052 18.323 1.00 34.22 467 LEU D O 1
ATOM 15577 N N . ALA D 1 493 ? -115.622 118.950 18.183 1.00 33.17 468 ALA D N 1
ATOM 15578 C CA . ALA D 1 493 ? -115.160 120.194 17.516 1.00 37.00 468 ALA D CA 1
ATOM 15579 C C . ALA D 1 493 ? -114.250 120.994 18.476 1.00 34.99 468 ALA D C 1
ATOM 15580 O O . ALA D 1 493 ? -113.112 121.332 18.087 1.00 37.09 468 ALA D O 1
ATOM 15582 N N . ILE D 1 494 ? -114.687 121.235 19.717 1.00 35.72 469 ILE D N 1
ATOM 15583 C CA . ILE D 1 494 ? -113.902 122.072 20.675 1.00 37.23 469 ILE D CA 1
ATOM 15584 C C . ILE D 1 494 ? -112.566 121.395 20.993 1.00 35.48 469 ILE D C 1
ATOM 15585 O O . ILE D 1 494 ? -111.552 122.121 21.096 1.00 32.19 469 ILE D O 1
ATOM 15590 N N . THR D 1 495 ? -112.532 120.074 21.185 1.00 34.28 470 THR D N 1
ATOM 15591 C CA . THR D 1 495 ? -111.271 119.349 21.483 1.00 36.61 470 THR D CA 1
ATOM 15592 C C . THR D 1 495 ? -110.354 119.461 20.267 1.00 34.12 470 THR D C 1
ATOM 15593 O O . THR D 1 495 ? -109.135 119.706 20.451 1.00 35.98 470 THR D O 1
ATOM 15597 N N . GLY D 1 496 ? -110.913 119.264 19.070 1.00 33.67 471 GLY D N 1
ATOM 15598 C CA . GLY D 1 496 ? -110.164 119.405 17.806 1.00 34.27 471 GLY D CA 1
ATOM 15599 C C . GLY D 1 496 ? -109.551 120.789 17.686 1.00 36.32 471 GLY D C 1
ATOM 15600 O O . GLY D 1 496 ? -108.345 120.879 17.339 1.00 36.98 471 GLY D O 1
ATOM 15601 N N . ALA D 1 497 ? -110.340 121.837 17.939 1.00 33.24 472 ALA D N 1
ATOM 15602 C CA . ALA D 1 497 ? -109.891 123.236 17.749 1.00 33.85 472 ALA D CA 1
ATOM 15603 C C . ALA D 1 497 ? -108.869 123.609 18.835 1.00 36.09 472 ALA D C 1
ATOM 15604 O O . ALA D 1 497 ? -107.922 124.365 18.534 1.00 35.19 472 ALA D O 1
ATOM 15606 N N . ILE D 1 498 ? -109.053 123.136 20.074 1.00 36.54 473 ILE D N 1
ATOM 15607 C CA . ILE D 1 498 ? -108.094 123.425 21.180 1.00 36.44 473 ILE D CA 1
ATOM 15608 C C . ILE D 1 498 ? -106.739 122.838 20.790 1.00 39.35 473 ILE D C 1
ATOM 15609 O O . ILE D 1 498 ? -105.707 123.543 20.939 1.00 39.92 473 ILE D O 1
ATOM 15614 N N . LYS D 1 499 ? -106.731 121.583 20.334 1.00 38.92 474 LYS D N 1
ATOM 15615 C CA . LYS D 1 499 ? -105.486 120.904 19.917 1.00 43.58 474 LYS D CA 1
ATOM 15616 C C . LYS D 1 499 ? -104.863 121.701 18.765 1.00 45.60 474 LYS D C 1
ATOM 15617 O O . LYS D 1 499 ? -103.692 122.049 18.878 1.00 42.82 474 LYS D O 1
ATOM 15623 N N . GLY D 1 500 ? -105.645 122.028 17.736 1.00 46.75 475 GLY D N 1
ATOM 15624 C CA . GLY D 1 500 ? -105.165 122.800 16.568 1.00 50.87 475 GLY D CA 1
ATOM 15625 C C . GLY D 1 500 ? -104.568 124.152 16.950 1.00 44.14 475 GLY D C 1
ATOM 15626 O O . GLY D 1 500 ? -103.585 124.546 16.347 1.00 42.53 475 GLY D O 1
ATOM 15627 N N . ALA D 1 501 ? -105.145 124.842 17.930 1.00 42.77 476 ALA D N 1
ATOM 15628 C CA . ALA D 1 501 ? -104.683 126.165 18.401 1.00 43.13 476 ALA D CA 1
ATOM 15629 C C . ALA D 1 501 ? -103.450 125.994 19.293 1.00 41.96 476 ALA D C 1
ATOM 15630 O O . ALA D 1 501 ? -102.966 126.997 19.809 1.00 40.33 476 ALA D O 1
ATOM 15632 N N . GLY D 1 502 ? -102.974 124.765 19.473 1.00 40.45 477 GLY D N 1
ATOM 15633 C CA . GLY D 1 502 ? -101.770 124.441 20.259 1.00 44.37 477 GLY D CA 1
ATOM 15634 C C . GLY D 1 502 ? -101.993 124.537 21.758 1.00 48.09 477 GLY D C 1
ATOM 15635 O O . GLY D 1 502 ? -100.995 124.602 22.473 1.00 41.74 477 GLY D O 1
ATOM 15636 N N . LEU D 1 503 ? -103.252 124.524 22.214 1.00 47.66 478 LEU D N 1
ATOM 15637 C CA . LEU D 1 503 ? -103.627 124.738 23.638 1.00 46.08 478 LEU D CA 1
ATOM 15638 C C . LEU D 1 503 ? -103.933 123.399 24.320 1.00 45.10 478 LEU D C 1
ATOM 15639 O O . LEU D 1 503 ? -104.321 123.428 25.491 1.00 44.18 478 LEU D O 1
ATOM 15644 N N . GLY D 1 504 ? -103.619 122.279 23.666 1.00 51.25 479 GLY D N 1
ATOM 15645 C CA . GLY D 1 504 ? -103.947 120.912 24.120 1.00 55.56 479 GLY D CA 1
ATOM 15646 C C . GLY D 1 504 ? -103.622 120.671 25.589 1.00 55.90 479 GLY D C 1
ATOM 15647 O O . GLY D 1 504 ? -104.504 120.167 26.293 1.00 58.20 479 GLY D O 1
ATOM 15648 N N . LYS D 1 505 ? -102.412 121.020 26.045 1.00 58.85 480 LYS D N 1
ATOM 15649 C CA . LYS D 1 505 ? -101.891 120.646 27.391 1.00 55.02 480 LYS D CA 1
ATOM 15650 C C . LYS D 1 505 ? -101.913 121.831 28.349 1.00 45.31 480 LYS D C 1
ATOM 15651 O O . LYS D 1 505 ? -101.398 121.683 29.449 1.00 50.34 480 LYS D O 1
ATOM 15657 N N . ASP D 1 506 ? -102.512 122.952 27.963 1.00 48.16 481 ASP D N 1
ATOM 15658 C CA . ASP D 1 506 ? -102.453 124.213 28.742 1.00 50.38 481 ASP D CA 1
ATOM 15659 C C . ASP D 1 506 ? -103.847 124.627 29.186 1.00 49.70 481 ASP D C 1
ATOM 15660 O O . ASP D 1 506 ? -103.956 125.591 29.948 1.00 51.99 481 ASP D O 1
ATOM 15665 N N . VAL D 1 507 ? -104.881 123.965 28.673 1.00 48.64 482 VAL D N 1
ATOM 15666 C CA . VAL D 1 507 ? -106.299 124.331 28.957 1.00 46.96 482 VAL D CA 1
ATOM 15667 C C . VAL D 1 507 ? -106.995 123.083 29.500 1.00 39.72 482 VAL D C 1
ATOM 15668 O O . VAL D 1 507 ? -106.679 121.969 29.043 1.00 40.80 482 VAL D O 1
ATOM 15672 N N . LEU D 1 508 ? -107.902 123.278 30.438 1.00 39.83 483 LEU D N 1
ATOM 15673 C CA . LEU D 1 508 ? -108.771 122.207 30.978 1.00 40.50 483 LEU D CA 1
ATOM 15674 C C . LEU D 1 508 ? -110.136 122.335 30.302 1.00 39.82 483 LEU D C 1
ATOM 15675 O O . LEU D 1 508 ? -110.674 123.461 30.261 1.00 41.68 483 LEU D O 1
ATOM 15680 N N . LEU D 1 509 ? -110.659 121.229 29.748 1.00 32.84 484 LEU D N 1
ATOM 15681 C CA . LEU D 1 509 ? -112.036 121.214 29.176 1.00 34.49 484 LEU D CA 1
ATOM 15682 C C . LEU D 1 509 ? -112.978 120.503 30.149 1.00 29.73 484 LEU D C 1
ATOM 15683 O O . LEU D 1 509 ? -112.613 119.431 30.594 1.00 30.75 484 LEU D O 1
ATOM 15688 N N . LEU D 1 510 ? -114.118 121.115 30.455 1.00 29.27 485 LEU D N 1
ATOM 15689 C CA . LEU D 1 510 ? -115.088 120.591 31.438 1.00 32.25 485 LEU D CA 1
ATOM 15690 C C . LEU D 1 510 ? -116.498 120.676 30.846 1.00 30.03 485 LEU D C 1
ATOM 15691 O O . LEU D 1 510 ? -116.853 121.720 30.257 1.00 33.80 485 LEU D O 1
ATOM 15696 N N . THR D 1 511 ? -117.290 119.600 30.974 1.00 32.47 486 THR D N 1
ATOM 15697 C CA . THR D 1 511 ? -118.680 119.617 30.466 1.00 32.65 486 THR D CA 1
ATOM 15698 C C . THR D 1 511 ? -119.607 118.704 31.282 1.00 27.33 486 THR D C 1
ATOM 15699 O O . THR D 1 511 ? -119.156 117.694 31.890 1.00 25.96 486 THR D O 1
ATOM 15703 N N . ASP D 1 512 ? -120.879 119.070 31.248 1.00 30.08 487 ASP D N 1
ATOM 15704 C CA . ASP D 1 512 ? -121.992 118.175 31.655 1.00 31.32 487 ASP D CA 1
ATOM 15705 C C . ASP D 1 512 ? -122.385 117.252 30.467 1.00 34.28 487 ASP D C 1
ATOM 15706 O O . ASP D 1 512 ? -123.213 116.358 30.692 1.00 30.89 487 ASP D O 1
ATOM 15711 N N . GLY D 1 513 ? -121.812 117.462 29.269 1.00 29.82 488 GLY D N 1
ATOM 15712 C CA . GLY D 1 513 ? -121.930 116.565 28.101 1.00 28.77 488 GLY D CA 1
ATOM 15713 C C . GLY D 1 513 ? -120.838 115.526 28.105 1.00 28.47 488 GLY D C 1
ATOM 15714 O O . GLY D 1 513 ? -120.483 115.048 29.179 1.00 27.81 488 GLY D O 1
ATOM 15715 N N . ARG D 1 514 ? -120.336 115.173 26.915 1.00 26.40 489 ARG D N 1
ATOM 15716 C CA . ARG D 1 514 ? -119.264 114.179 26.714 1.00 26.35 489 ARG D CA 1
ATOM 15717 C C . ARG D 1 514 ? -118.275 114.805 25.729 1.00 24.98 489 ARG D C 1
ATOM 15718 O O . ARG D 1 514 ? -118.666 115.745 25.013 1.00 27.13 489 ARG D O 1
ATOM 15726 N N . PHE D 1 515 ? -117.048 114.332 25.763 1.00 27.26 490 PHE D N 1
ATOM 15727 C CA . PHE D 1 515 ? -115.950 114.756 24.864 1.00 30.04 490 PHE D CA 1
ATOM 15728 C C . PHE D 1 515 ? -115.442 113.536 24.103 1.00 32.81 490 PHE D C 1
ATOM 15729 O O . PHE D 1 515 ? -115.327 112.476 24.705 1.00 30.80 490 PHE D O 1
ATOM 15737 N N . SER D 1 516 ? -115.026 113.714 22.849 1.00 38.12 491 SER D N 1
ATOM 15738 C CA . SER D 1 516 ? -114.126 112.771 22.134 1.00 39.92 491 SER D CA 1
ATOM 15739 C C . SER D 1 516 ? -112.879 113.529 21.657 1.00 42.22 491 SER D C 1
ATOM 15740 O O . SER D 1 516 ? -113.002 114.724 21.354 1.00 42.66 491 SER D O 1
ATOM 15743 N N . GLY D 1 517 ? -111.722 112.864 21.604 1.00 51.89 492 GLY D N 1
ATOM 15744 C CA . GLY D 1 517 ? -110.571 113.279 20.774 1.00 56.03 492 GLY D CA 1
ATOM 15745 C C . GLY D 1 517 ? -109.645 114.286 21.448 1.00 58.38 492 GLY D C 1
ATOM 15746 O O . GLY D 1 517 ? -108.883 114.927 20.704 1.00 61.90 492 GLY D O 1
ATOM 15747 N N . GLY D 1 518 ? -109.663 114.401 22.782 1.00 51.87 493 GLY D N 1
ATOM 15748 C CA . GLY D 1 518 ? -108.874 115.401 23.531 1.00 54.60 493 GLY D CA 1
ATOM 15749 C C . GLY D 1 518 ? -107.613 114.825 24.159 1.00 59.41 493 GLY D C 1
ATOM 15750 O O . GLY D 1 518 ? -107.295 113.646 23.901 1.00 63.91 493 GLY D O 1
ATOM 15751 N N . THR D 1 519 ? -106.904 115.637 24.949 1.00 56.14 494 THR D N 1
ATOM 15752 C CA . THR D 1 519 ? -105.687 115.240 25.706 1.00 60.76 494 THR D CA 1
ATOM 15753 C C . THR D 1 519 ? -106.119 114.438 26.945 1.00 62.48 494 THR D C 1
ATOM 15754 O O . THR D 1 519 ? -107.065 114.883 27.623 1.00 48.29 494 THR D O 1
ATOM 15758 N N . THR D 1 520 ? -105.443 113.313 27.228 1.00 65.16 495 THR D N 1
ATOM 15759 C CA . THR D 1 520 ? -105.648 112.464 28.441 1.00 64.74 495 THR D CA 1
ATOM 15760 C C . THR D 1 520 ? -105.545 113.336 29.706 1.00 60.63 495 THR D C 1
ATOM 15761 O O . THR D 1 520 ? -104.596 114.130 29.831 1.00 55.82 495 THR D O 1
ATOM 15765 N N . GLY D 1 521 ? -106.516 113.231 30.609 1.00 52.92 496 GLY D N 1
ATOM 15766 C CA . GLY D 1 521 ? -106.466 113.899 31.922 1.00 53.83 496 GLY D CA 1
ATOM 15767 C C . GLY D 1 521 ? -106.861 115.369 31.888 1.00 45.30 496 GLY D C 1
ATOM 15768 O O . GLY D 1 521 ? -106.842 115.967 32.975 1.00 43.29 496 GLY D O 1
ATOM 15769 N N . LEU D 1 522 ? -107.235 115.926 30.725 1.00 39.79 497 LEU D N 1
ATOM 15770 C CA . LEU D 1 522 ? -107.605 117.369 30.586 1.00 38.91 497 LEU D CA 1
ATOM 15771 C C . LEU D 1 522 ? -108.977 117.573 29.932 1.00 35.33 497 LEU D C 1
ATOM 15772 O O . LEU D 1 522 ? -109.342 118.738 29.697 1.00 37.84 497 LEU D O 1
ATOM 15777 N N . CYS D 1 523 ? -109.750 116.515 29.696 1.00 33.82 498 CYS D N 1
ATOM 15778 C CA . CYS D 1 523 ? -111.152 116.624 29.219 1.00 36.39 498 CYS D CA 1
ATOM 15779 C C . CYS D 1 523 ? -112.082 115.913 30.202 1.00 34.10 498 CYS D C 1
ATOM 15780 O O . CYS D 1 523 ? -112.092 114.668 30.229 1.00 38.06 498 CYS D O 1
ATOM 15783 N N . VAL D 1 524 ? -112.861 116.676 30.957 1.00 30.14 499 VAL D N 1
ATOM 15784 C CA . VAL D 1 524 ? -113.750 116.071 31.991 1.00 31.95 499 VAL D CA 1
ATOM 15785 C C . VAL D 1 524 ? -115.185 116.141 31.493 1.00 28.12 499 VAL D C 1
ATOM 15786 O O . VAL D 1 524 ? -115.653 117.256 31.156 1.00 28.97 499 VAL D O 1
ATOM 15790 N N . GLY D 1 525 ? -115.861 114.988 31.473 1.00 30.60 500 GLY D N 1
ATOM 15791 C CA . GLY D 1 525 ? -117.261 114.886 31.031 1.00 28.59 500 GLY D CA 1
ATOM 15792 C C . GLY D 1 525 ? -118.198 114.378 32.126 1.00 30.50 500 GLY D C 1
ATOM 15793 O O . GLY D 1 525 ? -117.708 114.028 33.198 1.00 28.48 500 GLY D O 1
ATOM 15794 N N . HIS D 1 526 ? -119.513 114.385 31.848 1.00 30.91 501 HIS D N 1
ATOM 15795 C CA . HIS D 1 526 ? -120.570 113.760 32.692 1.00 32.48 501 HIS D CA 1
ATOM 15796 C C . HIS D 1 526 ? -120.718 114.526 34.020 1.00 34.92 501 HIS D C 1
ATOM 15797 O O . HIS D 1 526 ? -121.087 113.900 35.063 1.00 33.40 501 HIS D O 1
ATOM 15804 N N . ILE D 1 527 ? -120.373 115.806 34.031 1.00 36.88 502 ILE D N 1
ATOM 15805 C CA . ILE D 1 527 ? -120.369 116.596 35.290 1.00 34.61 502 ILE D CA 1
ATOM 15806 C C . ILE D 1 527 ? -121.809 116.609 35.805 1.00 29.38 502 ILE D C 1
ATOM 15807 O O . ILE D 1 527 ? -122.694 117.090 35.095 1.00 28.57 502 ILE D O 1
ATOM 15812 N N . ALA D 1 528 ? -122.026 116.075 36.997 1.00 34.64 503 ALA D N 1
ATOM 15813 C CA . ALA D 1 528 ? -123.381 115.977 37.579 1.00 39.01 503 ALA D CA 1
ATOM 15814 C C . ALA D 1 528 ? -123.433 116.670 38.945 1.00 38.18 503 ALA D C 1
ATOM 15815 O O . ALA D 1 528 ? -122.507 116.524 39.738 1.00 31.22 503 ALA D O 1
ATOM 15817 N N . PRO D 1 529 ? -124.563 117.319 39.306 1.00 41.01 504 PRO D N 1
ATOM 15818 C CA . PRO D 1 529 ? -125.699 117.482 38.405 1.00 42.81 504 PRO D CA 1
ATOM 15819 C C . PRO D 1 529 ? -125.431 118.402 37.214 1.00 45.65 504 PRO D C 1
ATOM 15820 O O . PRO D 1 529 ? -124.649 119.315 37.331 1.00 43.17 504 PRO D O 1
ATOM 15824 N N . GLU D 1 530 ? -126.109 118.148 36.096 1.00 40.69 505 GLU D N 1
ATOM 15825 C CA . GLU D 1 530 ? -125.961 118.959 34.863 1.00 40.42 505 GLU D CA 1
ATOM 15826 C C . GLU D 1 530 ? -126.562 120.343 35.132 1.00 43.49 505 GLU D C 1
ATOM 15827 O O . GLU D 1 530 ? -127.266 120.507 36.146 1.00 48.22 505 GLU D O 1
ATOM 15833 N N . ALA D 1 531 ? -126.306 121.291 34.236 1.00 43.46 506 ALA D N 1
ATOM 15834 C CA . ALA D 1 531 ? -126.717 122.703 34.364 1.00 46.43 506 ALA D CA 1
ATOM 15835 C C . ALA D 1 531 ? -128.242 122.820 34.504 1.00 55.43 506 ALA D C 1
ATOM 15836 O O . ALA D 1 531 ? -128.691 123.628 35.340 1.00 55.66 506 ALA D O 1
ATOM 15838 N N . VAL D 1 532 ? -129.015 122.057 33.719 1.00 49.91 507 VAL D N 1
ATOM 15839 C CA . VAL D 1 532 ? -130.510 122.123 33.715 1.00 46.73 507 VAL D CA 1
ATOM 15840 C C . VAL D 1 532 ? -131.051 121.759 35.105 1.00 42.26 507 VAL D C 1
ATOM 15841 O O . VAL D 1 532 ? -132.101 122.295 35.452 1.00 48.81 507 VAL D O 1
ATOM 15845 N N . ASP D 1 533 ? -130.363 120.891 35.850 1.00 42.86 508 ASP D N 1
ATOM 15846 C CA . ASP D 1 533 ? -130.738 120.434 37.215 1.00 48.07 508 ASP D CA 1
ATOM 15847 C C . ASP D 1 533 ? -130.195 121.400 38.288 1.00 49.33 508 ASP D C 1
ATOM 15848 O O . ASP D 1 533 ? -130.277 121.032 39.477 1.00 50.12 508 ASP D O 1
ATOM 15853 N N . GLY D 1 534 ? -129.659 122.567 37.906 1.00 53.14 509 GLY D N 1
ATOM 15854 C CA . GLY D 1 534 ? -129.129 123.577 38.848 1.00 55.25 509 GLY D CA 1
ATOM 15855 C C . GLY D 1 534 ? -127.919 123.076 39.627 1.00 54.30 509 GLY D C 1
ATOM 15856 O O . GLY D 1 534 ? -127.691 123.552 40.758 1.00 60.72 509 GLY D O 1
ATOM 15857 N N . GLY D 1 535 ? -127.140 122.159 39.059 1.00 46.73 510 GLY D N 1
ATOM 15858 C CA . GLY D 1 535 ? -125.883 121.707 39.681 1.00 48.22 510 GLY D CA 1
ATOM 15859 C C . GLY D 1 535 ? -124.877 122.858 39.778 1.00 37.74 510 GLY D C 1
ATOM 15860 O O . GLY D 1 535 ? -125.027 123.882 39.125 1.00 34.79 510 GLY D O 1
ATOM 15861 N N . PRO D 1 536 ? -123.809 122.714 40.574 1.00 39.84 511 PRO D N 1
ATOM 15862 C CA . PRO D 1 536 ? -122.785 123.759 40.673 1.00 40.73 511 PRO D CA 1
ATOM 15863 C C . PRO D 1 536 ? -122.287 124.271 39.316 1.00 46.34 511 PRO D C 1
ATOM 15864 O O . PRO D 1 536 ? -122.010 125.448 39.221 1.00 44.58 511 PRO D O 1
ATOM 15868 N N . ILE D 1 537 ? -122.236 123.417 38.279 1.00 44.41 512 ILE D N 1
ATOM 15869 C CA . ILE D 1 537 ? -121.801 123.854 36.917 1.00 41.38 512 ILE D CA 1
ATOM 15870 C C . ILE D 1 537 ? -122.724 124.974 36.417 1.00 39.42 512 ILE D C 1
ATOM 15871 O O . ILE D 1 537 ? -122.258 125.839 35.652 1.00 37.55 512 ILE D O 1
ATOM 15876 N N . ALA D 1 538 ? -124.003 124.987 36.791 1.00 40.50 513 ALA D N 1
ATOM 15877 C CA . ALA D 1 538 ? -124.921 126.060 36.344 1.00 42.35 513 ALA D CA 1
ATOM 15878 C C . ALA D 1 538 ? -124.608 127.364 37.103 1.00 49.67 513 ALA D C 1
ATOM 15879 O O . ALA D 1 538 ? -124.872 128.447 36.538 1.00 47.34 513 ALA D O 1
ATOM 15881 N N . LEU D 1 539 ? -124.065 127.276 38.322 1.00 52.20 514 LEU D N 1
ATOM 15882 C CA . LEU D 1 539 ? -123.795 128.477 39.173 1.00 59.08 514 LEU D CA 1
ATOM 15883 C C . LEU D 1 539 ? -122.477 129.166 38.766 1.00 61.33 514 LEU D C 1
ATOM 15884 O O . LEU D 1 539 ? -122.252 130.312 39.221 1.00 57.95 514 LEU D O 1
ATOM 15889 N N . LEU D 1 540 ? -121.629 128.517 37.958 1.00 56.89 515 LEU D N 1
ATOM 15890 C CA . LEU D 1 540 ? -120.284 129.054 37.606 1.00 55.41 515 LEU D CA 1
ATOM 15891 C C . LEU D 1 540 ? -120.441 130.390 36.882 1.00 57.66 515 LEU D C 1
ATOM 15892 O O . LEU D 1 540 ? -121.431 130.578 36.154 1.00 55.25 515 LEU D O 1
ATOM 15897 N N . ARG D 1 541 ? -119.477 131.289 37.088 1.00 60.14 516 ARG D N 1
ATOM 15898 C CA . ARG D 1 541 ? -119.358 132.567 36.344 1.00 59.79 516 ARG D CA 1
ATOM 15899 C C . ARG D 1 541 ? -117.894 132.746 35.956 1.00 47.00 516 ARG D C 1
ATOM 15900 O O . ARG D 1 541 ? -117.032 132.166 36.627 1.00 48.00 516 ARG D O 1
ATOM 15908 N N . ASN D 1 542 ? -117.648 133.464 34.870 1.00 46.42 517 ASN D N 1
ATOM 15909 C CA . ASN D 1 542 ? -116.282 133.796 34.393 1.00 50.21 517 ASN D CA 1
ATOM 15910 C C . ASN D 1 542 ? -115.445 134.232 35.603 1.00 52.06 517 ASN D C 1
ATOM 15911 O O . ASN D 1 542 ? -115.972 135.009 36.429 1.00 51.94 517 ASN D O 1
ATOM 15916 N N . GLY D 1 543 ? -114.236 133.689 35.751 1.00 51.29 518 GLY D N 1
ATOM 15917 C CA . GLY D 1 543 ? -113.265 134.132 36.771 1.00 53.34 518 GLY D CA 1
ATOM 15918 C C . GLY D 1 543 ? -113.190 133.198 37.963 1.00 55.90 518 GLY D C 1
ATOM 15919 O O . GLY D 1 543 ? -112.130 133.182 38.622 1.00 50.11 518 GLY D O 1
ATOM 15920 N N . ASP D 1 544 ? -114.248 132.432 38.255 1.00 55.83 519 ASP D N 1
ATOM 15921 C CA . ASP D 1 544 ? -114.211 131.405 39.331 1.00 50.18 519 ASP D CA 1
ATOM 15922 C C . ASP D 1 544 ? -113.002 130.491 39.113 1.00 50.92 519 ASP D C 1
ATOM 15923 O O . ASP D 1 544 ? -112.640 130.244 37.954 1.00 55.00 519 ASP D O 1
ATOM 15928 N N . ARG D 1 545 ? -112.396 129.988 40.182 1.00 51.01 520 ARG D N 1
ATOM 15929 C CA . ARG D 1 545 ? -111.168 129.159 40.094 1.00 56.45 520 ARG D CA 1
ATOM 15930 C C . ARG D 1 545 ? -111.538 127.684 40.243 1.00 56.86 520 ARG D C 1
ATOM 15931 O O . ARG D 1 545 ? -112.331 127.349 41.157 1.00 53.19 520 ARG D O 1
ATOM 15939 N N . ILE D 1 546 ? -110.951 126.826 39.408 1.00 46.31 521 ILE D N 1
ATOM 15940 C CA . ILE D 1 546 ? -111.266 125.374 39.420 1.00 39.59 521 ILE D CA 1
ATOM 15941 C C . ILE D 1 546 ? -109.980 124.599 39.601 1.00 38.55 521 ILE D C 1
ATOM 15942 O O . ILE D 1 546 ? -108.992 124.941 38.934 1.00 44.21 521 ILE D O 1
ATOM 15947 N N . ARG D 1 547 ? -110.028 123.540 40.395 1.00 40.99 522 ARG D N 1
ATOM 15948 C CA . ARG D 1 547 ? -108.867 122.657 40.651 1.00 44.29 522 ARG D CA 1
ATOM 15949 C C . ARG D 1 547 ? -109.242 121.210 40.329 1.00 45.30 522 ARG D C 1
ATOM 15950 O O . ARG D 1 547 ? -110.219 120.667 40.922 1.00 43.48 522 ARG D O 1
ATOM 15958 N N . LEU D 1 548 ? -108.393 120.559 39.549 1.00 38.69 523 LEU D N 1
ATOM 15959 C CA . LEU D 1 548 ? -108.557 119.140 39.177 1.00 41.50 523 LEU D CA 1
ATOM 15960 C C . LEU D 1 548 ? -107.341 118.368 39.684 1.00 38.62 523 LEU D C 1
ATOM 15961 O O . LEU D 1 548 ? -106.208 118.659 39.230 1.00 38.42 523 LEU D O 1
ATOM 15966 N N . ASP D 1 549 ? -107.550 117.423 40.590 1.00 38.52 524 ASP D N 1
ATOM 15967 C CA . ASP D 1 549 ? -106.494 116.481 41.026 1.00 44.11 524 ASP D CA 1
ATOM 15968 C C . ASP D 1 549 ? -106.896 115.058 40.605 1.00 46.11 524 ASP D C 1
ATOM 15969 O O . ASP D 1 549 ? -107.627 114.391 41.351 1.00 49.10 524 ASP D O 1
ATOM 15974 N N . VAL D 1 550 ? -106.388 114.588 39.467 1.00 48.84 525 VAL D N 1
ATOM 15975 C CA . VAL D 1 550 ? -106.766 113.272 38.874 1.00 50.72 525 VAL D CA 1
ATOM 15976 C C . VAL D 1 550 ? -106.305 112.146 39.804 1.00 52.44 525 VAL D C 1
ATOM 15977 O O . VAL D 1 550 ? -107.108 111.237 40.059 1.00 50.66 525 VAL D O 1
ATOM 15981 N N . ALA D 1 551 ? -105.070 112.192 40.296 1.00 53.96 526 ALA D N 1
ATOM 15982 C CA . ALA D 1 551 ? -104.540 111.142 41.197 1.00 54.81 526 ALA D CA 1
ATOM 15983 C C . ALA D 1 551 ? -105.352 111.149 42.506 1.00 53.77 526 ALA D C 1
ATOM 15984 O O . ALA D 1 551 ? -105.654 110.039 42.994 1.00 49.78 526 ALA D O 1
ATOM 15986 N N . GLY D 1 552 ? -105.768 112.319 43.013 1.00 47.87 527 GLY D N 1
ATOM 15987 C CA . GLY D 1 552 ? -106.573 112.432 44.249 1.00 44.06 527 GLY D CA 1
ATOM 15988 C C . GLY D 1 552 ? -108.073 112.304 43.979 1.00 52.40 527 GLY D C 1
ATOM 15989 O O . GLY D 1 552 ? -108.853 112.347 44.950 1.00 55.01 527 GLY D O 1
ATOM 15990 N N . ARG D 1 553 ? -108.482 112.223 42.703 1.00 53.48 528 ARG D N 1
ATOM 15991 C CA . ARG D 1 553 ? -109.888 111.966 42.262 1.00 50.21 528 ARG D CA 1
ATOM 15992 C C . ARG D 1 553 ? -110.801 113.118 42.689 1.00 43.10 528 ARG D C 1
ATOM 15993 O O . ARG D 1 553 ? -111.932 112.861 43.101 1.00 42.92 528 ARG D O 1
ATOM 16001 N N . VAL D 1 554 ? -110.355 114.359 42.527 1.00 42.29 529 VAL D N 1
ATOM 16002 C CA . VAL D 1 554 ? -111.115 115.550 43.007 1.00 42.24 529 VAL D CA 1
ATOM 16003 C C . VAL D 1 554 ? -111.240 116.562 41.870 1.00 40.40 529 VAL D C 1
ATOM 16004 O O . VAL D 1 554 ? -110.252 116.756 41.141 1.00 41.05 529 VAL D O 1
ATOM 16008 N N . LEU D 1 555 ? -112.415 117.168 41.731 1.00 39.25 530 LEU D N 1
ATOM 16009 C CA . LEU D 1 555 ? -112.684 118.307 40.818 1.00 42.82 530 LEU D CA 1
ATOM 16010 C C . LEU D 1 555 ? -113.493 119.326 41.611 1.00 44.15 530 LEU D C 1
ATOM 16011 O O . LEU D 1 555 ? -114.704 119.095 41.845 1.00 44.48 530 LEU D O 1
ATOM 16016 N N . ASP D 1 556 ? -112.818 120.399 42.036 1.00 49.40 531 ASP D N 1
ATOM 16017 C CA . ASP D 1 556 ? -113.370 121.399 42.985 1.00 47.89 531 ASP D CA 1
ATOM 16018 C C . ASP D 1 556 ? -113.484 122.736 42.277 1.00 45.47 531 ASP D C 1
ATOM 16019 O O . ASP D 1 556 ? -112.622 123.062 41.431 1.00 53.15 531 ASP D O 1
ATOM 16024 N N . VAL D 1 557 ? -114.534 123.466 42.616 1.00 47.17 532 VAL D N 1
ATOM 16025 C CA . VAL D 1 557 ? -114.621 124.932 42.400 1.00 45.26 532 VAL D CA 1
ATOM 16026 C C . VAL D 1 557 ? -114.147 125.611 43.701 1.00 51.44 532 VAL D C 1
ATOM 16027 O O . VAL D 1 557 ? -114.681 125.296 44.795 1.00 41.38 532 VAL D O 1
ATOM 16031 N N . LEU D 1 558 ? -113.143 126.481 43.589 1.00 61.53 533 LEU D N 1
ATOM 16032 C CA . LEU D 1 558 ? -112.585 127.276 44.716 1.00 59.44 533 LEU D CA 1
ATOM 16033 C C . LEU D 1 558 ? -113.373 128.593 44.809 1.00 59.28 533 LEU D C 1
ATOM 16034 O O . LEU D 1 558 ? -112.912 129.637 44.294 1.00 59.84 533 LEU D O 1
ATOM 16039 N N . ALA D 1 559 ? -114.570 128.520 45.388 1.00 56.76 534 ALA D N 1
ATOM 16040 C CA . ALA D 1 559 ? -115.388 129.676 45.820 1.00 56.16 534 ALA D CA 1
ATOM 16041 C C . ALA D 1 559 ? -115.904 129.375 47.229 1.00 61.33 534 ALA D C 1
ATOM 16042 O O . ALA D 1 559 ? -115.946 128.180 47.604 1.00 62.35 534 ALA D O 1
ATOM 16044 N N . ASP D 1 560 ? -116.213 130.402 48.025 1.00 65.41 535 ASP D N 1
ATOM 16045 C CA . ASP D 1 560 ? -116.671 130.178 49.421 1.00 65.24 535 ASP D CA 1
ATOM 16046 C C . ASP D 1 560 ? -118.039 129.520 49.320 1.00 60.32 535 ASP D C 1
ATOM 16047 O O . ASP D 1 560 ? -118.937 130.082 48.692 1.00 62.97 535 ASP D O 1
ATOM 16052 N N . PRO D 1 561 ? -118.217 128.315 49.911 1.00 65.20 536 PRO D N 1
ATOM 16053 C CA . PRO D 1 561 ? -119.464 127.555 49.776 1.00 65.81 536 PRO D CA 1
ATOM 16054 C C . PRO D 1 561 ? -120.727 128.409 49.917 1.00 70.13 536 PRO D C 1
ATOM 16055 O O . PRO D 1 561 ? -121.611 128.282 49.084 1.00 71.10 536 PRO D O 1
ATOM 16059 N N . ALA D 1 562 ? -120.771 129.246 50.957 1.00 71.18 537 ALA D N 1
ATOM 16060 C CA . ALA D 1 562 ? -121.945 130.065 51.327 1.00 71.40 537 ALA D CA 1
ATOM 16061 C C . ALA D 1 562 ? -122.233 131.043 50.193 1.00 71.04 537 ALA D C 1
ATOM 16062 O O . ALA D 1 562 ? -123.395 131.117 49.777 1.00 78.13 537 ALA D O 1
ATOM 16064 N N . GLU D 1 563 ? -121.203 131.738 49.705 1.00 73.96 538 GLU D N 1
ATOM 16065 C CA . GLU D 1 563 ? -121.324 132.767 48.635 1.00 75.56 538 GLU D CA 1
ATOM 16066 C C . GLU D 1 563 ? -121.772 132.074 47.346 1.00 73.07 538 GLU D C 1
ATOM 16067 O O . GLU D 1 563 ? -122.706 132.570 46.665 1.00 56.68 538 GLU D O 1
ATOM 16073 N N . PHE D 1 564 ? -121.132 130.945 47.047 1.00 76.48 539 PHE D N 1
ATOM 16074 C CA . PHE D 1 564 ? -121.408 130.136 45.834 1.00 77.25 539 PHE D CA 1
ATOM 16075 C C . PHE D 1 564 ? -122.852 129.615 45.896 1.00 70.32 539 PHE D C 1
ATOM 16076 O O . PHE D 1 564 ? -123.577 129.762 44.891 1.00 64.00 539 PHE D O 1
ATOM 16084 N N . ALA D 1 565 ? -123.249 129.063 47.047 1.00 70.86 540 ALA D N 1
ATOM 16085 C CA . ALA D 1 565 ? -124.569 128.431 47.278 1.00 71.72 540 ALA D CA 1
ATOM 16086 C C . ALA D 1 565 ? -125.697 129.441 47.038 1.00 71.98 540 ALA D C 1
ATOM 16087 O O . ALA D 1 565 ? -126.732 129.031 46.502 1.00 75.36 540 ALA D O 1
ATOM 16089 N N . SER D 1 566 ? -125.521 130.710 47.400 1.00 72.62 541 SER D N 1
ATOM 16090 C CA . SER D 1 566 ? -126.631 131.697 47.384 1.00 79.46 541 SER D CA 1
ATOM 16091 C C . SER D 1 566 ? -126.853 132.249 45.975 1.00 79.78 541 SER D C 1
ATOM 16092 O O . SER D 1 566 ? -127.891 132.883 45.764 1.00 84.95 541 SER D O 1
ATOM 16095 N N . ARG D 1 567 ? -125.959 131.986 45.022 1.00 82.11 542 ARG D N 1
ATOM 16096 C CA . ARG D 1 567 ? -126.252 132.325 43.602 1.00 84.99 542 ARG D CA 1
ATOM 16097 C C . ARG D 1 567 ? -127.352 131.383 43.089 1.00 83.85 542 ARG D C 1
ATOM 16098 O O . ARG D 1 567 ? -127.937 131.698 42.030 1.00 75.84 542 ARG D O 1
ATOM 16106 N N . GLN D 1 568 ? -127.620 130.284 43.815 1.00 81.65 543 GLN D N 1
ATOM 16107 C CA . GLN D 1 568 ? -128.684 129.287 43.504 1.00 82.03 543 GLN D CA 1
ATOM 16108 C C . GLN D 1 568 ? -130.015 130.000 43.241 1.00 86.06 543 GLN D C 1
ATOM 16109 O O . GLN D 1 568 ? -130.771 129.521 42.383 1.00 81.47 543 GLN D O 1
ATOM 16115 N N . GLN D 1 569 ? -130.290 131.099 43.951 1.00 93.31 544 GLN D N 1
ATOM 16116 C CA . GLN D 1 569 ? -131.543 131.883 43.794 1.00 96.60 544 GLN D CA 1
ATOM 16117 C C . GLN D 1 569 ? -131.659 132.388 42.347 1.00 96.71 544 GLN D C 1
ATOM 16118 O O . GLN D 1 569 ? -132.791 132.481 41.857 1.00 109.42 544 GLN D O 1
ATOM 16124 N N . ASP D 1 570 ? -130.544 132.679 41.671 1.00 92.92 545 ASP D N 1
ATOM 16125 C CA . ASP D 1 570 ? -130.561 133.321 40.328 1.00 91.94 545 ASP D CA 1
ATOM 16126 C C . ASP D 1 570 ? -130.673 132.269 39.213 1.00 86.96 545 ASP D C 1
ATOM 16127 O O . ASP D 1 570 ? -131.027 132.658 38.091 1.00 74.79 545 ASP D O 1
ATOM 16132 N N . PHE D 1 571 ? -130.392 130.991 39.481 1.00 93.95 546 PHE D N 1
ATOM 16133 C CA . PHE D 1 571 ? -130.412 129.929 38.437 1.00 101.53 546 PHE D CA 1
ATOM 16134 C C . PHE D 1 571 ? -131.801 129.875 37.783 1.00 106.25 546 PHE D C 1
ATOM 16135 O O . PHE D 1 571 ? -132.826 129.986 38.488 1.00 107.49 546 PHE D O 1
ATOM 16143 N N . SER D 1 572 ? -131.817 129.715 36.457 1.00 108.96 547 SER D N 1
ATOM 16144 C CA . SER D 1 572 ? -133.018 129.473 35.617 1.00 106.58 547 SER D CA 1
ATOM 16145 C C . SER D 1 572 ? -132.616 128.574 34.450 1.00 108.05 547 SER D C 1
ATOM 16146 O O . SER D 1 572 ? -131.675 128.896 33.723 1.00 112.36 547 SER D O 1
ATOM 16149 N N . PRO D 1 573 ? -133.272 127.408 34.251 1.00 103.38 548 PRO D N 1
ATOM 16150 C CA . PRO D 1 573 ? -132.972 126.563 33.097 1.00 102.89 548 PRO D CA 1
ATOM 16151 C C . PRO D 1 573 ? -133.544 127.194 31.830 1.00 103.24 548 PRO D C 1
ATOM 16152 O O . PRO D 1 573 ? -134.691 127.635 31.851 1.00 101.46 548 PRO D O 1
ATOM 16156 N N . PRO D 1 574 ? -132.779 127.302 30.713 1.00 104.53 549 PRO D N 1
ATOM 16157 C CA . PRO D 1 574 ? -133.355 127.700 29.426 1.00 104.50 549 PRO D CA 1
ATOM 16158 C C . PRO D 1 574 ? -134.532 126.792 29.068 1.00 100.14 549 PRO D C 1
ATOM 16159 O O . PRO D 1 574 ? -134.595 125.648 29.518 1.00 93.22 549 PRO D O 1
ATOM 16163 N N . PRO D 1 575 ? -135.531 127.281 28.298 1.00 95.29 550 PRO D N 1
ATOM 16164 C CA . PRO D 1 575 ? -136.660 126.441 27.896 1.00 90.75 550 PRO D CA 1
ATOM 16165 C C . PRO D 1 575 ? -136.225 125.381 26.881 1.00 84.81 550 PRO D C 1
ATOM 16166 O O . PRO D 1 575 ? -135.322 125.632 26.079 1.00 73.86 550 PRO D O 1
ATOM 16170 N N . PRO D 1 576 ? -136.818 124.159 26.900 1.00 79.24 551 PRO D N 1
ATOM 16171 C CA . PRO D 1 576 ? -136.444 123.103 25.959 1.00 71.37 551 PRO D CA 1
ATOM 16172 C C . PRO D 1 576 ? -136.463 123.603 24.509 1.00 63.72 551 PRO D C 1
ATOM 16173 O O . PRO D 1 576 ? -137.425 124.227 24.122 1.00 76.55 551 PRO D O 1
ATOM 16177 N N . ARG D 1 577 ? -135.392 123.346 23.762 1.00 56.94 552 ARG D N 1
ATOM 16178 C CA . ARG D 1 577 ? -135.324 123.633 22.308 1.00 56.27 552 ARG D CA 1
ATOM 16179 C C . ARG D 1 577 ? -136.292 122.705 21.567 1.00 50.73 552 ARG D C 1
ATOM 16180 O O . ARG D 1 577 ? -137.023 123.191 20.709 1.00 49.49 552 ARG D O 1
ATOM 16188 N N . TYR D 1 578 ? -136.280 121.408 21.864 1.00 44.56 553 TYR D N 1
ATOM 16189 C CA . TYR D 1 578 ? -137.155 120.425 21.175 1.00 45.83 553 TYR D CA 1
ATOM 16190 C C . TYR D 1 578 ? -138.429 120.253 22.000 1.00 42.80 553 TYR D C 1
ATOM 16191 O O . TYR D 1 578 ? -138.362 119.677 23.100 1.00 49.66 553 TYR D O 1
ATOM 16200 N N . THR D 1 579 ? -139.556 120.711 21.465 1.00 44.56 554 THR D N 1
ATOM 16201 C CA . THR D 1 579 ? -140.859 120.709 22.177 1.00 47.58 554 THR D CA 1
ATOM 16202 C C . THR D 1 579 ? -141.782 119.635 21.606 1.00 49.44 554 THR D C 1
ATOM 16203 O O . THR D 1 579 ? -142.877 119.476 22.147 1.00 49.87 554 THR D O 1
ATOM 16207 N N . THR D 1 580 ? -141.378 118.926 20.554 1.00 47.72 555 THR D N 1
ATOM 16208 C CA . THR D 1 580 ? -142.178 117.797 20.022 1.00 49.23 555 THR D CA 1
ATOM 16209 C C . THR D 1 580 ? -141.245 116.641 19.698 1.00 43.66 555 THR D C 1
ATOM 16210 O O . THR D 1 580 ? -140.030 116.859 19.519 1.00 38.84 555 THR D O 1
ATOM 16214 N N . GLY D 1 581 ? -141.814 115.450 19.663 1.00 39.14 556 GLY D N 1
ATOM 16215 C CA . GLY D 1 581 ? -141.119 114.285 19.107 1.00 36.00 556 GLY D CA 1
ATOM 16216 C C . GLY D 1 581 ? -140.199 113.669 20.121 1.00 29.91 556 GLY D C 1
ATOM 16217 O O . GLY D 1 581 ? -140.360 113.891 21.348 1.00 32.31 556 GLY D O 1
ATOM 16218 N N . VAL D 1 582 ? -139.336 112.782 19.647 1.00 27.83 557 VAL D N 1
ATOM 16219 C CA . VAL D 1 582 ? -138.595 111.840 20.525 1.00 26.67 557 VAL D CA 1
ATOM 16220 C C . VAL D 1 582 ? -137.734 112.624 21.543 1.00 23.97 557 VAL D C 1
ATOM 16221 O O . VAL D 1 582 ? -137.606 112.150 22.697 1.00 27.57 557 VAL D O 1
ATOM 16225 N N . LEU D 1 583 ? -137.166 113.770 21.172 1.00 26.94 558 LEU D N 1
ATOM 16226 C CA . LEU D 1 583 ? -136.224 114.485 22.089 1.00 31.24 558 LEU D CA 1
ATOM 16227 C C . LEU D 1 583 ? -137.013 115.240 23.173 1.00 31.04 558 LEU D C 1
ATOM 16228 O O . LEU D 1 583 ? -136.488 115.388 24.301 1.00 32.41 558 LEU D O 1
ATOM 16233 N N . SER D 1 584 ? -138.240 115.661 22.870 1.00 32.46 559 SER D N 1
ATOM 16234 C CA . SER D 1 584 ? -139.118 116.301 23.875 1.00 32.37 559 SER D CA 1
ATOM 16235 C C . SER D 1 584 ? -139.473 115.278 24.947 1.00 34.46 559 SER D C 1
ATOM 16236 O O . SER D 1 584 ? -139.448 115.624 26.148 1.00 30.95 559 SER D O 1
ATOM 16239 N N . LYS D 1 585 ? -139.759 114.041 24.541 1.00 29.23 560 LYS D N 1
ATOM 16240 C CA . LYS D 1 585 ? -140.104 112.953 25.475 1.00 29.20 560 LYS D CA 1
ATOM 16241 C C . LYS D 1 585 ? -138.885 112.569 26.301 1.00 29.77 560 LYS D C 1
ATOM 16242 O O . LYS D 1 585 ? -139.054 112.297 27.529 1.00 29.23 560 LYS D O 1
ATOM 16248 N N . TYR D 1 586 ? -137.711 112.527 25.654 1.00 25.89 561 TYR D N 1
ATOM 16249 C CA . TYR D 1 586 ? -136.438 112.148 26.281 1.00 26.34 561 TYR D CA 1
ATOM 16250 C C . TYR D 1 586 ? -136.126 113.090 27.459 1.00 25.02 561 TYR D C 1
ATOM 16251 O O . TYR D 1 586 ? -135.762 112.625 28.544 1.00 26.11 561 TYR D O 1
ATOM 16260 N N . VAL D 1 587 ? -136.251 114.383 27.218 1.00 31.62 562 VAL D N 1
ATOM 16261 C CA . VAL D 1 587 ? -135.931 115.448 28.221 1.00 34.17 562 VAL D CA 1
ATOM 16262 C C . VAL D 1 587 ? -136.859 115.289 29.427 1.00 33.72 562 VAL D C 1
ATOM 16263 O O . VAL D 1 587 ? -136.396 115.490 30.575 1.00 32.06 562 VAL D O 1
ATOM 16267 N N . LYS D 1 588 ? -138.094 114.858 29.201 1.00 31.62 563 LYS D N 1
ATOM 16268 C CA . LYS D 1 588 ? -139.070 114.727 30.306 1.00 31.74 563 LYS D CA 1
ATOM 16269 C C . LYS D 1 588 ? -138.722 113.530 31.162 1.00 35.14 563 LYS D C 1
ATOM 16270 O O . LYS D 1 588 ? -139.021 113.621 32.338 1.00 34.71 563 LYS D O 1
ATOM 16276 N N . LEU D 1 589 ? -138.141 112.460 30.606 1.00 29.89 564 LEU D N 1
ATOM 16277 C CA . LEU D 1 589 ? -138.033 111.186 31.351 1.00 30.06 564 LEU D CA 1
ATOM 16278 C C . LEU D 1 589 ? -136.600 110.873 31.768 1.00 29.84 564 LEU D C 1
ATOM 16279 O O . LEU D 1 589 ? -136.448 109.942 32.551 1.00 27.56 564 LEU D O 1
ATOM 16284 N N . VAL D 1 590 ? -135.587 111.537 31.206 1.00 27.82 565 VAL D N 1
ATOM 16285 C CA . VAL D 1 590 ? -134.177 111.108 31.388 1.00 28.30 565 VAL D CA 1
ATOM 16286 C C . VAL D 1 590 ? -133.671 111.515 32.773 1.00 30.76 565 VAL D C 1
ATOM 16287 O O . VAL D 1 590 ? -133.944 112.649 33.199 1.00 32.27 565 VAL D O 1
ATOM 16291 N N . SER D 1 591 ? -132.902 110.619 33.367 1.00 29.80 566 SER D N 1
ATOM 16292 C CA . SER D 1 591 ? -132.201 110.767 34.661 1.00 33.01 566 SER D CA 1
ATOM 16293 C C . SER D 1 591 ? -130.851 111.458 34.461 1.00 35.01 566 SER D C 1
ATOM 16294 O O . SER D 1 591 ? -130.400 111.623 33.292 1.00 29.44 566 SER D O 1
ATOM 16297 N N . SER D 1 592 ? -130.200 111.759 35.586 1.00 34.26 567 SER D N 1
ATOM 16298 C CA . SER D 1 592 ? -128.797 112.243 35.645 1.00 33.29 567 SER D CA 1
ATOM 16299 C C . SER D 1 592 ? -127.876 111.253 34.927 1.00 30.34 567 SER D C 1
ATOM 16300 O O . SER D 1 592 ? -128.072 110.031 35.057 1.00 26.96 567 SER D O 1
ATOM 16303 N N . ALA D 1 593 ? -126.811 111.758 34.315 1.00 30.53 568 ALA D N 1
ATOM 16304 C CA . ALA D 1 593 ? -125.688 110.923 33.826 1.00 27.55 568 ALA D CA 1
ATOM 16305 C C . ALA D 1 593 ? -125.067 110.144 34.970 1.00 28.18 568 ALA D C 1
ATOM 16306 O O . ALA D 1 593 ? -124.487 109.078 34.728 1.00 26.23 568 ALA D O 1
ATOM 16308 N N . ALA D 1 594 ? -125.211 110.613 36.219 1.00 30.73 569 ALA D N 1
ATOM 16309 C CA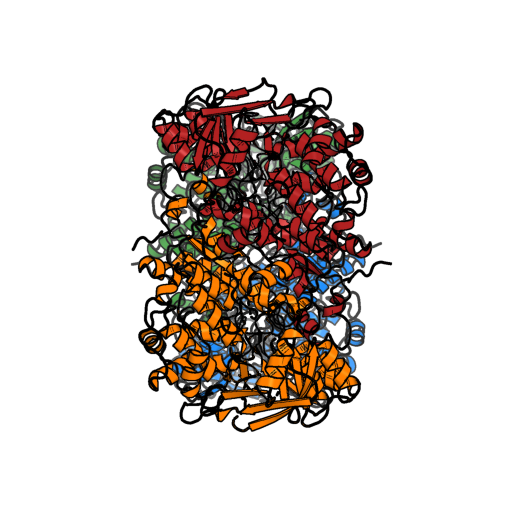 . ALA D 1 594 ? -124.578 109.960 37.386 1.00 30.50 569 ALA D CA 1
ATOM 16310 C C . ALA D 1 594 ? -125.165 108.569 37.577 1.00 29.00 569 ALA D C 1
ATOM 16311 O O . ALA D 1 594 ? -124.494 107.716 38.180 1.00 32.66 569 ALA D O 1
ATOM 16313 N N . VAL D 1 595 ? -126.365 108.322 37.057 1.00 31.04 570 VAL D N 1
ATOM 16314 C CA . VAL D 1 595 ? -126.982 106.978 37.140 1.00 29.02 570 VAL D CA 1
ATOM 16315 C C . VAL D 1 595 ? -127.206 106.416 35.724 1.00 35.72 570 VAL D C 1
ATOM 16316 O O . VAL D 1 595 ? -128.030 105.502 35.590 1.00 33.15 570 VAL D O 1
ATOM 16320 N N . GLY D 1 596 ? -126.540 106.965 34.699 1.00 29.02 571 GLY D N 1
ATOM 16321 C CA . GLY D 1 596 ? -126.471 106.331 33.368 1.00 31.57 571 GLY D CA 1
ATOM 16322 C C . GLY D 1 596 ? -127.447 106.931 32.383 1.00 27.48 571 GLY D C 1
ATOM 16323 O O . GLY D 1 596 ? -127.531 106.399 31.255 1.00 29.58 571 GLY D O 1
ATOM 16324 N N . ALA D 1 597 ? -128.082 108.055 32.715 1.00 24.36 572 ALA D N 1
ATOM 16325 C CA . ALA D 1 597 ? -129.046 108.747 31.830 1.00 24.27 572 ALA D CA 1
ATOM 16326 C C . ALA D 1 597 ? -130.112 107.740 31.338 1.00 27.73 572 ALA D C 1
ATOM 16327 O O . ALA D 1 597 ? -130.475 107.786 30.147 1.00 27.25 572 ALA D O 1
ATOM 16329 N N . VAL D 1 598 ? -130.621 106.934 32.267 1.00 28.87 573 VAL D N 1
ATOM 16330 C CA . VAL D 1 598 ? -131.782 106.015 32.084 1.00 32.73 573 VAL D CA 1
ATOM 16331 C C . VAL D 1 598 ? -133.075 106.833 32.042 1.00 34.02 573 VAL D C 1
ATOM 16332 O O . VAL D 1 598 ? -133.121 107.970 32.580 1.00 31.48 573 VAL D O 1
ATOM 16336 N N . CYS D 1 599 ? -134.091 106.292 31.385 1.00 32.19 574 CYS D N 1
ATOM 16337 C CA . CYS D 1 599 ? -135.404 106.950 31.227 1.00 33.70 574 CYS D CA 1
ATOM 16338 C C . CYS D 1 599 ? -136.485 106.178 31.993 1.00 39.86 574 CYS D C 1
ATOM 16339 O O . CYS D 1 599 ? -137.592 106.719 32.116 1.00 46.20 574 CYS D O 1
ATOM 16342 N N . GLY D 1 600 ? -136.194 104.970 32.474 1.00 50.89 575 GLY D N 1
ATOM 16343 C CA . GLY D 1 600 ? -137.220 104.041 32.993 1.00 66.46 575 GLY D CA 1
ATOM 16344 C C . GLY D 1 600 ? -136.973 103.662 34.440 1.00 70.29 575 GLY D C 1
ATOM 16345 O O . GLY D 1 600 ? -137.515 102.633 34.855 1.00 85.16 575 GLY D O 1
#

InterPro domains:
  IPR000581 Dihydroxy-acid/6-phosphogluconate dehydratase, N-terminal [PF00920] (49-371)
  IPR004404 Dihydroxy-acid dehydratase [MF_00012] (19-575)
  IPR004404 Dihydroxy-acid dehydratase [TIGR00110] (33-573)
  IPR020558 Dihydroxy-acid/6-phosphogluconate dehydratase, conserved site [PS00886] (137-147)
  IPR020558 Dihydroxy-acid/6-phosphogluconate dehydratase, conserved site [PS00887] (483-494)
  IPR037237 IlvD/EDD, N-terminal domain [SSF143975] (10-396)
  IPR042096 Dihydroxy-acid dehydratase, C-terminal [G3DSA:3.50.30.80] (397-546)
  IPR050165 Dihydroxy-acid dehydratase IlvD/Edd [PTHR21000] (1-574)
  IPR056740 Dihydroxy-acid/6-phosphogluconate dehydratase, C-terminal [PF24877] (383-572)